Protein 6B0C (pdb70)

Secondary structure (DSSP, 8-state):
--EEEEEEESHHHHHHHHHHHHHHHHHTT--SS----TTT-SS--SS--TTTEEE-TTSSEEE---EEES-HHHHHHHTTSTTTTTS-GGGEEE-SS---S-HHIIIIITTTTTHHHHHHHHSGGGTT-SSEEEEEEEEETTSSHHHHHHHHHHHHHHTTT-S--EEEEEE---SSS---S-HHHHHHTTTTSGGGT-SEEEE--HHHHHHHHHHTS------TTTHHHHHHHHHHHHHHHHHS--SS---HHHHHHHH-SSTTT------BPP----SS--S----HHHHHHSSTTTTTTTTTS-GGGS-EEE----EES---GGGGGGTHHHHHHSSSS-B-TT--------B-SS-----TTSSS---S-EEB---EESTTHHHHHHHHHHHHTTTTT-TTTHHHHTTS--THHHHHHHHHHHHHHHHHHHHS---/--EEEEEEESHHHHHHHHHHHHHHHHHTTB-TTS-B----STTTTTTTTTB---STT---B--EEEESSHHHHTTSSSSTTTTTS-GGGEEE-SS--SS-TTIIIIISTTTTTHHHHHHHHHHHHSSS-EEEEEEEEETTSSTTTTHHHHHHHHHHTT-TTS-EEEEEEE--SSS-SSS--HHHHHHHHHHHHTT-SEEEEEEHHHHHHHHHHTS--SS--HHHHHHHHHHHHHHHGGGTTS--SS---HHHHHHTT--SSS--EEEE--SS---TT--------TTTHHHHHS-SS--SS---TTTS-EEE--EEEESS--HHHHHHHGGGTTTT-TTTB-TTSTT----EEE-SPPTT-SSEEEEEEEEGGGGHHHHHHHHHHHHHHTTTTTTHHHHTTS--TTHHHHHHHHHHHHHHHT---/---EEEEEEHHHHHHHHHHHHHHHHHHTT--TTSPPPTT--S-HHHHT-TTTEEEETTTEEEESEEEEESSHHHHTTSSSSS-TTTS-GGGEEE-SS---S-HHIIIIISGGGTHHHHHHHHHHHHSS-SS--EEEEE--TTSSIIIIIHHHHHHHHHHHT-SSEEEEEEEPPPSS--S-TTTTHHHHTTHHHHHHT-SEEEEE-HHHHHHHHHHTS--SS--HHHHHHHHHHHHHHHTSTTSS--SS---HHHHHHHH-SSTT----EEEES----SSTTSS----HHHHHHHHT-SSS-SSS--TTSS-EEEEEEEEEES--HHHHHHHHHHHTT-SSSPBPTT--S--EEEEESSPPPPPTT-SS---SEEEEEEEEEGGGHHHHHHHHHHHHHHHHTT-THHHHHTTT--THHHHHHHHHHHHHHHHHHHHSS----/--EEEEEEEHHHHHHHHHHHHHHHHHHTTB-SSS-B----THHHHTGGGTEEEETTTEEEE-EEEEESSTHHHHHHHTSTTSSSS-GGGEEE-SS--TT-HHIIIIITTHHHHHHHHHHHHHHHTTSSSEEEEEEEEETTSSIIIIIHHHHHTTTTTT-TTSEEEEEEEPPBTTB---TTHHHHHHHHHHHHHHH-SEEEEE-SHHHHHIIIIIS--SS--HHHHHHHHHHHHHHHTSTTTS-EEE---HHHHHHTT-SSTT--EEB--EE----SSTTSSS---HHHHHHHHHSGGG-SSS--GGGS-EEEEEEEEESS--SHHHHHHHHHHHHHTGGGB-TTSS--EEEEEES---TT-S-EEEEEEEEGGGHHHHHHHHHHHHHHGGGTTT-HHHHTTT--HHHHHHHHHHHHHHHHHHHHHHS--/--EEEEEE----HHHHHTTPPP-EE--SSSEEEEEEEEE-TTS-EEEEEEEEE-SEEE-SS--HHHHHHHHTSTTHHHHTTT-EEEE-EEEBTTSSHHHHTT-EEETTEEETTSSHHHHHHHHHHHHHTSTTTGGG-EEEEEEEEEEETTEEEESSSSS--BEEEE-TTS-EEEET---EEP-SHHHHHHHHHHHHHSS-B---SS-TT-B-S--EEEEEEEETTT----EEEEEE----B-TTT--SS--TTHHHHHHHHHHHHHHHHHHHHHHHSSSS---TTSSHHHHHTHHHHS-TTEEEEEEEEE--SSTTHHHHHHHHHHHHHHHS----

Structure (mmCIF, N/CA/C/O backbone):
data_6B0C
#
_entry.id   6B0C
#
loop_
_entity.id
_entity.type
_entity.pdbx_description
1 polymer 'Tubulin alpha-1B chain'
2 polymer 'Tubulin beta chain'
3 polymer 'Kinesin-like protein Klp10A'
4 non-polymer "GUANOSINE-5'-TRIPHOSPHATE"
5 non-polymer 'MAGNESIUM ION'
6 non-polymer "GUANOSINE-5'-DIPHOSPHATE"
7 non-polymer TAXOL
8 non-polymer 'PHOSPHOAMINOPHOSPHONIC ACID-ADENYLATE ESTER'
#
loop_
_atom_site.group_PDB
_atom_site.id
_atom_site.type_symbol
_atom_site.label_atom_id
_atom_site.label_alt_id
_atom_site.label_comp_id
_atom_site.label_asym_id
_atom_site.label_entity_id
_atom_site.label_seq_id
_atom_site.pdbx_PDB_ins_code
_atom_site.Cartn_x
_atom_site.Cartn_y
_atom_site.Cartn_z
_atom_site.occupancy
_atom_site.B_iso_or_equiv
_atom_site.auth_seq_id
_atom_site.auth_comp_id
_atom_site.auth_asym_id
_atom_site.auth_atom_id
_atom_site.pdbx_PDB_model_num
ATOM 1 N N . MET A 1 1 ? 290.600 124.345 345.363 1.00 195.57 1 MET A N 1
ATOM 2 C CA . MET A 1 1 ? 291.570 124.416 344.276 1.00 195.57 1 MET A CA 1
ATOM 3 C C . MET A 1 1 ? 290.875 124.549 342.927 1.00 195.57 1 MET A C 1
ATOM 4 O O . MET A 1 1 ? 290.693 125.655 342.419 1.00 195.57 1 MET A O 1
ATOM 9 N N . ARG A 1 2 ? 290.481 123.413 342.353 1.00 197.16 2 ARG A N 1
ATOM 10 C CA . ARG A 1 2 ? 289.832 123.375 341.052 1.00 197.16 2 ARG A CA 1
ATOM 11 C C . ARG A 1 2 ? 288.313 123.419 341.151 1.00 197.16 2 ARG A C 1
ATOM 12 O O . ARG A 1 2 ? 287.627 122.870 340.282 1.00 197.16 2 ARG A O 1
ATOM 20 N N . GLU A 1 3 ? 287.777 124.059 342.184 1.00 200.81 3 GLU A N 1
ATOM 21 C CA . GLU A 1 3 ? 286.340 124.114 342.382 1.00 200.81 3 GLU A CA 1
ATOM 22 C C . GLU A 1 3 ? 285.758 125.345 341.690 1.00 200.81 3 GLU A C 1
ATOM 23 O O . GLU A 1 3 ? 286.464 126.309 341.388 1.00 200.81 3 GLU A O 1
ATOM 29 N N . CYS A 1 4 ? 284.456 125.298 341.421 1.00 200.21 4 CYS A N 1
ATOM 30 C CA . CYS A 1 4 ? 283.772 126.416 340.784 1.00 200.21 4 CYS A CA 1
ATOM 31 C C . CYS A 1 4 ? 282.313 126.402 341.211 1.00 200.21 4 CYS A C 1
ATOM 32 O O . CYS A 1 4 ? 281.776 125.365 341.608 1.00 200.21 4 CYS A O 1
ATOM 35 N N . ILE A 1 5 ? 281.678 127.569 341.125 1.00 197.18 5 ILE A N 1
ATOM 36 C CA . ILE A 1 5 ? 280.305 127.748 341.582 1.00 197.18 5 ILE A CA 1
ATOM 37 C C . ILE A 1 5 ? 279.472 128.262 340.418 1.00 197.18 5 ILE A C 1
ATOM 38 O O . ILE A 1 5 ? 279.791 129.304 339.836 1.00 197.18 5 ILE A O 1
ATOM 43 N N . SER A 1 6 ? 278.409 127.537 340.084 1.00 198.63 6 SER A N 1
ATOM 44 C CA . SER A 1 6 ? 277.453 127.946 339.067 1.00 198.63 6 SER A CA 1
ATOM 45 C C . SER A 1 6 ? 276.251 128.623 339.717 1.00 198.63 6 SER A C 1
ATOM 46 O O . SER A 1 6 ? 275.991 128.474 340.911 1.00 198.63 6 SER A O 1
ATOM 49 N N . ILE A 1 7 ? 275.514 129.384 338.906 1.00 198.83 7 ILE A N 1
ATOM 50 C CA . ILE A 1 7 ? 274.370 130.159 339.372 1.00 198.83 7 ILE A CA 1
ATOM 51 C C . ILE A 1 7 ? 273.169 129.852 338.487 1.00 198.83 7 ILE A C 1
ATOM 52 O O . ILE A 1 7 ? 273.247 129.914 337.257 1.00 198.83 7 ILE A O 1
ATOM 57 N N . HIS A 1 8 ? 272.049 129.512 339.122 1.00 201.70 8 HIS A N 1
ATOM 58 C CA . HIS A 1 8 ? 270.858 129.080 338.404 1.00 201.70 8 HIS A CA 1
ATOM 59 C C . HIS A 1 8 ? 269.682 129.945 338.825 1.00 201.70 8 HIS A C 1
ATOM 60 O O . HIS A 1 8 ? 269.081 129.702 339.875 1.00 201.70 8 HIS A O 1
ATOM 67 N N . VAL A 1 9 ? 269.354 130.950 338.012 1.00 201.04 9 VAL A N 1
ATOM 68 C CA . VAL A 1 9 ? 268.253 131.861 338.303 1.00 201.04 9 VAL A CA 1
ATOM 69 C C . VAL A 1 9 ? 267.289 131.885 337.125 1.00 201.04 9 VAL A C 1
ATOM 70 O O . VAL A 1 9 ? 267.679 131.688 335.971 1.00 201.04 9 VAL A O 1
ATOM 74 N N . GLY A 1 10 ? 266.020 132.115 337.426 1.00 201.72 10 GLY A N 1
ATOM 75 C CA . GLY A 1 10 ? 265.007 132.329 336.412 1.00 201.72 10 GLY A CA 1
ATOM 76 C C . GLY A 1 10 ? 264.216 131.068 336.108 1.00 201.72 10 GLY A C 1
ATOM 77 O O . GLY A 1 10 ? 264.490 129.977 336.610 1.00 201.72 10 GLY A O 1
ATOM 78 N N . GLN A 1 11 ? 263.205 131.250 335.257 1.00 202.86 11 GLN A N 1
ATOM 79 C CA . GLN A 1 11 ? 262.398 130.119 334.814 1.00 202.86 11 GLN A CA 1
ATOM 80 C C . GLN A 1 11 ? 263.179 129.248 333.839 1.00 202.86 11 GLN A C 1
ATOM 81 O O . GLN A 1 11 ? 262.988 128.029 333.792 1.00 202.86 11 GLN A O 1
ATOM 87 N N . ALA A 1 12 ? 264.075 129.851 333.065 1.00 202.69 12 ALA A N 1
ATOM 88 C CA . ALA A 1 12 ? 264.984 129.107 332.206 1.00 202.69 12 ALA A CA 1
ATOM 89 C C . ALA A 1 12 ? 266.309 128.810 332.883 1.00 202.69 12 ALA A C 1
ATOM 90 O O . ALA A 1 12 ? 267.301 128.562 332.193 1.00 202.69 12 ALA A O 1
ATOM 92 N N . GLY A 1 13 ? 266.356 128.855 334.210 1.00 205.01 13 GLY A N 1
ATOM 93 C CA . GLY A 1 13 ? 267.582 128.578 334.928 1.00 205.01 13 GLY A CA 1
ATOM 94 C C . GLY A 1 13 ? 267.422 127.466 335.938 1.00 205.01 13 GLY A C 1
ATOM 95 O O . GLY A 1 13 ? 268.396 126.806 336.311 1.00 205.01 13 GLY A O 1
ATOM 96 N N . VAL A 1 14 ? 266.193 127.251 336.394 1.00 207.17 14 VAL A N 1
ATOM 97 C CA . VAL A 1 14 ? 265.933 126.148 337.306 1.00 207.17 14 VAL A CA 1
ATOM 98 C C . VAL A 1 14 ? 265.369 124.945 336.552 1.00 207.17 14 VAL A C 1
ATOM 99 O O . VAL A 1 14 ? 265.695 123.799 336.883 1.00 207.17 14 VAL A O 1
ATOM 103 N N . GLN A 1 15 ? 264.568 125.186 335.507 1.00 208.29 15 GLN A N 1
ATOM 104 C CA . GLN A 1 15 ? 264.104 124.092 334.656 1.00 208.29 15 GLN A CA 1
ATOM 105 C C . GLN A 1 15 ? 265.259 123.475 333.875 1.00 208.29 15 GLN A C 1
ATOM 106 O O . GLN A 1 15 ? 265.232 122.284 333.546 1.00 208.29 15 GLN A O 1
ATOM 112 N N . ILE A 1 16 ? 266.280 124.272 333.564 1.00 208.48 16 ILE A N 1
ATOM 113 C CA . ILE A 1 16 ? 267.533 123.706 333.081 1.00 208.48 16 ILE A CA 1
ATOM 114 C C . ILE A 1 16 ? 268.254 122.991 334.216 1.00 208.48 16 ILE A C 1
ATOM 115 O O . ILE A 1 16 ? 268.783 121.887 334.036 1.00 208.48 16 ILE A O 1
ATOM 120 N N . GLY A 1 17 ? 268.252 123.589 335.411 1.00 209.47 17 GLY A N 1
ATOM 121 C CA . GLY A 1 17 ? 268.931 122.985 336.546 1.00 209.47 17 GLY A CA 1
ATOM 122 C C . GLY A 1 17 ? 268.262 121.720 337.045 1.00 209.47 17 GLY A C 1
ATOM 123 O O . GLY A 1 17 ? 268.906 120.880 337.678 1.00 209.47 17 GLY A O 1
ATOM 124 N N . ASN A 1 18 ? 266.972 121.560 336.763 1.00 209.67 18 ASN A N 1
ATOM 125 C CA . ASN A 1 18 ? 266.285 120.306 337.037 1.00 209.67 18 ASN A CA 1
ATOM 126 C C . ASN A 1 18 ? 266.606 119.228 336.011 1.00 209.67 18 ASN A C 1
ATOM 127 O O . ASN A 1 18 ? 266.287 118.058 336.247 1.00 209.67 18 ASN A O 1
ATOM 132 N N . ALA A 1 19 ? 267.221 119.590 334.885 1.00 209.29 19 ALA A N 1
ATOM 133 C CA . ALA A 1 19 ? 267.676 118.629 333.890 1.00 209.29 19 ALA A CA 1
ATOM 134 C C . ALA A 1 19 ? 269.194 118.507 333.855 1.00 209.29 19 ALA A C 1
ATOM 135 O O . ALA A 1 19 ? 269.724 117.708 333.074 1.00 209.29 19 ALA A O 1
ATOM 137 N N . CYS A 1 20 ? 269.907 119.275 334.678 1.00 208.24 20 CYS A N 1
ATOM 138 C CA . CYS A 1 20 ? 271.364 119.220 334.726 1.00 208.24 20 CYS A CA 1
ATOM 139 C C . CYS A 1 20 ? 271.890 118.534 335.973 1.00 208.24 20 CYS A C 1
ATOM 140 O O . CYS A 1 20 ? 272.769 117.676 335.869 1.00 208.24 20 CYS A O 1
ATOM 143 N N . TRP A 1 21 ? 271.385 118.888 337.157 1.00 208.85 21 TRP A N 1
ATOM 144 C CA . TRP A 1 21 ? 271.894 118.268 338.377 1.00 208.85 21 TRP A CA 1
ATOM 145 C C . TRP A 1 21 ? 271.423 116.829 338.510 1.00 208.85 21 TRP A C 1
ATOM 146 O O . TRP A 1 21 ? 272.068 116.021 339.188 1.00 208.85 21 TRP A O 1
ATOM 157 N N . GLU A 1 22 ? 270.304 116.492 337.871 1.00 208.33 22 GLU A N 1
ATOM 158 C CA . GLU A 1 22 ? 269.959 115.090 337.679 1.00 208.33 22 GLU A CA 1
ATOM 159 C C . GLU A 1 22 ? 270.948 114.421 336.734 1.00 208.33 22 GLU A C 1
ATOM 160 O O . GLU A 1 22 ? 271.309 113.252 336.917 1.00 208.33 22 GLU A O 1
ATOM 166 N N . LEU A 1 23 ? 271.420 115.164 335.732 1.00 207.47 23 LEU A N 1
ATOM 167 C CA . LEU A 1 23 ? 272.338 114.620 334.741 1.00 207.47 23 LEU A CA 1
ATOM 168 C C . LEU A 1 23 ? 273.765 114.581 335.276 1.00 207.47 23 LEU A C 1
ATOM 169 O O . LEU A 1 23 ? 274.574 113.750 334.850 1.00 207.47 23 LEU A O 1
ATOM 174 N N . TYR A 1 24 ? 274.088 115.468 336.220 1.00 209.87 24 TYR A N 1
ATOM 175 C CA . TYR A 1 24 ? 275.423 115.469 336.814 1.00 209.87 24 TYR A CA 1
ATOM 176 C C . TYR A 1 24 ? 275.575 114.309 337.786 1.00 209.87 24 TYR A C 1
ATOM 177 O O . TYR A 1 24 ? 276.588 113.601 337.780 1.00 209.87 24 TYR A O 1
ATOM 186 N N . CYS A 1 25 ? 274.563 114.097 338.626 1.00 210.55 25 CYS A N 1
ATOM 187 C CA . CYS A 1 25 ? 274.612 113.070 339.656 1.00 210.55 25 CYS A CA 1
ATOM 188 C C . CYS A 1 25 ? 274.390 111.665 339.110 1.00 210.55 25 CYS A C 1
ATOM 189 O O . CYS A 1 25 ? 274.493 110.699 339.873 1.00 210.55 25 CYS A O 1
ATOM 192 N N . LEU A 1 26 ? 274.091 111.527 337.820 1.00 207.53 26 LEU A N 1
ATOM 193 C CA . LEU A 1 26 ? 273.967 110.215 337.205 1.00 207.53 26 LEU A CA 1
ATOM 194 C C . LEU A 1 26 ? 275.303 109.706 336.677 1.00 207.53 26 LEU A C 1
ATOM 195 O O . LEU A 1 26 ? 275.494 108.491 336.557 1.00 207.53 26 LEU A O 1
ATOM 200 N N . GLU A 1 27 ? 276.241 110.610 336.380 1.00 208.89 27 GLU A N 1
ATOM 201 C CA . GLU A 1 27 ? 277.581 110.192 335.979 1.00 208.89 27 GLU A CA 1
ATOM 202 C C . GLU A 1 27 ? 278.353 109.626 337.162 1.00 208.89 27 GLU A C 1
ATOM 203 O O . GLU A 1 27 ? 279.050 108.612 337.041 1.00 208.89 27 GLU A O 1
ATOM 209 N N . HIS A 1 28 ? 278.250 110.277 338.321 1.00 212.02 28 HIS A N 1
ATOM 210 C CA . HIS A 1 28 ? 278.914 109.759 339.510 1.00 212.02 28 HIS A CA 1
ATOM 211 C C . HIS A 1 28 ? 278.130 108.614 340.141 1.00 212.02 28 HIS A C 1
ATOM 212 O O . HIS A 1 28 ? 278.690 107.852 340.938 1.00 212.02 28 HIS A O 1
ATOM 219 N N . GLY A 1 29 ? 276.864 108.444 339.771 1.00 213.77 29 GLY A N 1
ATOM 220 C CA . GLY A 1 29 ? 276.046 107.425 340.391 1.00 213.77 29 GLY A CA 1
ATOM 221 C C . GLY A 1 29 ? 275.620 107.840 341.781 1.00 213.77 29 GLY A C 1
ATOM 222 O O . GLY A 1 29 ? 276.057 107.255 342.775 1.00 213.77 29 GLY A O 1
ATOM 223 N N . ILE A 1 30 ? 274.786 108.870 341.862 1.00 215.84 30 ILE A N 1
ATOM 224 C CA . ILE A 1 30 ? 274.386 109.452 343.135 1.00 215.84 30 ILE A CA 1
ATOM 225 C C . ILE A 1 30 ? 272.894 109.231 343.332 1.00 215.84 30 ILE A C 1
ATOM 226 O O . ILE A 1 30 ? 272.078 109.490 342.440 1.00 215.84 30 ILE A O 1
ATOM 231 N N . GLN A 1 31 ? 272.544 108.733 344.519 1.00 219.93 31 GLN A N 1
ATOM 232 C CA . GLN A 1 31 ? 271.177 108.489 344.957 1.00 219.93 31 GLN A CA 1
ATOM 233 C C . GLN A 1 31 ? 270.401 109.798 345.078 1.00 219.93 31 GLN A C 1
ATOM 234 O O . GLN A 1 31 ? 271.012 110.867 345.216 1.00 219.93 31 GLN A O 1
ATOM 240 N N . PRO A 1 32 ? 269.062 109.761 345.020 1.00 219.12 32 PRO A N 1
ATOM 241 C CA . PRO A 1 32 ? 268.279 110.972 345.327 1.00 219.12 32 PRO A CA 1
ATOM 242 C C . PRO A 1 32 ? 268.438 111.461 346.759 1.00 219.12 32 PRO A C 1
ATOM 243 O O . PRO A 1 32 ? 268.163 112.635 347.028 1.00 219.12 32 PRO A O 1
ATOM 247 N N . ASP A 1 33 ? 268.839 110.594 347.690 1.00 220.03 33 ASP A N 1
ATOM 248 C CA . ASP A 1 33 ? 269.345 111.073 348.969 1.00 220.03 33 ASP A CA 1
ATOM 249 C C . ASP A 1 33 ? 270.688 111.763 348.789 1.00 220.03 33 ASP A C 1
ATOM 250 O O . ASP A 1 33 ? 270.891 112.869 349.302 1.00 220.03 33 ASP A O 1
ATOM 255 N N . GLY A 1 34 ? 271.602 111.138 348.059 1.00 220.01 34 GLY A N 1
ATOM 256 C CA . GLY A 1 34 ? 272.964 111.607 347.945 1.00 220.01 34 GLY A CA 1
ATOM 257 C C . GLY A 1 34 ? 273.978 110.691 348.583 1.00 220.01 34 GLY A C 1
ATOM 258 O O . GLY A 1 34 ? 275.116 111.117 348.806 1.00 220.01 34 GLY A O 1
ATOM 259 N N . GLN A 1 35 ? 273.602 109.455 348.897 1.00 219.16 35 GLN A N 1
ATOM 260 C CA . GLN A 1 35 ? 274.558 108.511 349.455 1.00 219.16 35 GLN A CA 1
ATOM 261 C C . GLN A 1 35 ? 275.340 107.837 348.338 1.00 219.16 35 GLN A C 1
ATOM 262 O O . GLN A 1 35 ? 274.943 107.871 347.170 1.00 219.16 35 GLN A O 1
ATOM 268 N N . MET A 1 36 ? 276.459 107.216 348.706 1.00 217.40 36 MET A N 1
ATOM 269 C CA . MET A 1 36 ? 277.375 106.680 347.719 1.00 217.40 36 MET A CA 1
ATOM 270 C C . MET A 1 36 ? 277.303 105.155 347.665 1.00 217.40 36 MET A C 1
ATOM 271 O O . MET A 1 36 ? 277.249 104.485 348.699 1.00 217.40 36 MET A O 1
ATOM 276 N N . PRO A 1 37 ? 277.304 104.580 346.453 1.00 216.07 37 PRO A N 1
ATOM 277 C CA . PRO A 1 37 ? 277.274 103.116 346.322 1.00 216.07 37 PRO A CA 1
ATOM 278 C C . PRO A 1 37 ? 278.604 102.454 346.649 1.00 216.07 37 PRO A C 1
ATOM 279 O O . PRO A 1 37 ? 279.556 103.108 347.085 1.00 216.07 37 PRO A O 1
ATOM 283 N N . SER A 1 38 ? 278.678 101.144 346.428 1.00 216.31 38 SER A N 1
ATOM 284 C CA . SER A 1 38 ? 279.862 100.349 346.735 1.00 216.31 38 SER A CA 1
ATOM 285 C C . SER A 1 38 ? 280.709 100.091 345.492 1.00 216.31 38 SER A C 1
ATOM 286 O O . SER A 1 38 ? 281.319 99.030 345.347 1.00 216.31 38 SER A O 1
ATOM 289 N N . ASP A 1 39 ? 280.764 101.063 344.580 1.00 216.35 39 ASP A N 1
ATOM 290 C CA . ASP A 1 39 ? 281.637 100.965 343.415 1.00 216.35 39 ASP A CA 1
ATOM 291 C C . ASP A 1 39 ? 282.973 101.627 343.740 1.00 216.35 39 ASP A C 1
ATOM 292 O O . ASP A 1 39 ? 283.432 102.504 342.998 1.00 216.35 39 ASP A O 1
ATOM 297 N N . LYS A 1 40 ? 283.585 101.204 344.858 1.00 215.79 40 LYS A N 1
ATOM 298 C CA . LYS A 1 40 ? 284.769 101.833 345.463 1.00 215.79 40 LYS A CA 1
ATOM 299 C C . LYS A 1 40 ? 284.555 103.329 345.696 1.00 215.79 40 LYS A C 1
ATOM 300 O O . LYS A 1 40 ? 285.474 104.141 345.564 1.00 215.79 40 LYS A O 1
ATOM 306 N N . THR A 1 41 ? 283.324 103.694 346.044 1.00 215.71 41 THR A N 1
ATOM 307 C CA . THR A 1 41 ? 282.927 105.095 346.162 1.00 215.71 41 THR A CA 1
ATOM 308 C C . THR A 1 41 ? 282.952 105.522 347.631 1.00 215.71 41 THR A C 1
ATOM 309 O O . THR A 1 41 ? 281.931 105.796 348.268 1.00 215.71 41 THR A O 1
ATOM 313 N N . ILE A 1 42 ? 284.161 105.517 348.188 1.00 213.97 42 ILE A N 1
ATOM 314 C CA . ILE A 1 42 ? 284.434 106.075 349.513 1.00 213.97 42 ILE A CA 1
ATOM 315 C C . ILE A 1 42 ? 285.652 106.975 349.323 1.00 213.97 42 ILE A C 1
ATOM 316 O O . ILE A 1 42 ? 286.797 106.509 349.301 1.00 213.97 42 ILE A O 1
ATOM 321 N N . GLY A 1 43 ? 285.412 108.265 349.151 1.00 214.75 43 GLY A N 1
ATOM 322 C CA . GLY A 1 43 ? 286.457 109.200 348.796 1.00 214.75 43 GLY A CA 1
ATOM 323 C C . GLY A 1 43 ? 286.689 109.242 347.292 1.00 214.75 43 GLY A C 1
ATOM 324 O O . GLY A 1 43 ? 286.268 108.361 346.536 1.00 214.75 43 GLY A O 1
ATOM 325 N N . GLY A 1 44 ? 287.375 110.296 346.859 1.00 214.57 44 GLY A N 1
ATOM 326 C CA . GLY A 1 44 ? 287.644 110.454 345.444 1.00 214.57 44 GLY A CA 1
ATOM 327 C C . GLY A 1 44 ? 288.770 109.553 344.975 1.00 214.57 44 GLY A C 1
ATOM 328 O O . GLY A 1 44 ? 289.887 109.586 345.495 1.00 214.57 44 GLY A O 1
ATOM 329 N N . GLY A 1 45 ? 288.466 108.744 343.971 1.00 214.59 45 GLY A N 1
ATOM 330 C CA . GLY A 1 45 ? 289.422 107.832 343.365 1.00 214.59 45 GLY A CA 1
ATOM 331 C C . GLY A 1 45 ? 290.276 108.521 342.323 1.00 214.59 45 GLY A C 1
ATOM 332 O O . GLY A 1 45 ? 290.836 109.597 342.559 1.00 214.59 45 GLY A O 1
ATOM 333 N N . ASP A 1 46 ? 290.381 107.894 341.152 1.00 214.13 46 ASP A N 1
ATOM 334 C CA . ASP A 1 46 ? 291.144 108.465 340.048 1.00 214.13 46 ASP A CA 1
ATOM 335 C C . ASP A 1 46 ? 290.386 109.593 339.353 1.00 214.13 46 ASP A C 1
ATOM 336 O O . ASP A 1 46 ? 290.973 110.353 338.576 1.00 214.13 46 ASP A O 1
ATOM 341 N N . ASP A 1 47 ? 289.088 109.711 339.620 1.00 212.27 47 ASP A N 1
ATOM 342 C CA . ASP A 1 47 ? 288.271 110.744 339.008 1.00 212.27 47 ASP A CA 1
ATOM 343 C C . ASP A 1 47 ? 287.989 111.867 340.006 1.00 212.27 47 ASP A C 1
ATOM 344 O O . ASP A 1 47 ? 287.666 111.635 341.175 1.00 212.27 47 ASP A O 1
ATOM 349 N N . SER A 1 48 ? 288.121 113.102 339.531 1.00 209.66 48 SER A N 1
ATOM 350 C CA . SER A 1 48 ? 287.861 114.262 340.368 1.00 209.66 48 SER A CA 1
ATOM 351 C C . SER A 1 48 ? 286.363 114.505 340.490 1.00 209.66 48 SER A C 1
ATOM 352 O O . SER A 1 48 ? 285.656 114.684 339.496 1.00 209.66 48 SER A O 1
ATOM 355 N N . PHE A 1 49 ? 285.889 114.516 341.721 1.00 209.10 49 PHE A N 1
ATOM 356 C CA . PHE A 1 49 ? 284.461 114.581 342.011 1.00 209.10 49 PHE A CA 1
ATOM 357 C C . PHE A 1 49 ? 283.970 115.987 342.307 1.00 209.10 49 PHE A C 1
ATOM 358 O O . PHE A 1 49 ? 282.831 116.315 341.968 1.00 209.10 49 PHE A O 1
ATOM 366 N N . ASN A 1 50 ? 284.796 116.827 342.925 1.00 207.65 50 ASN A N 1
ATOM 367 C CA . ASN A 1 50 ? 284.330 118.094 343.467 1.00 207.65 50 ASN A CA 1
ATOM 368 C C . ASN A 1 50 ? 284.497 119.264 342.506 1.00 207.65 50 ASN A C 1
ATOM 369 O O . ASN A 1 50 ? 284.737 120.389 342.960 1.00 207.65 50 ASN A O 1
ATOM 374 N N . THR A 1 51 ? 284.394 119.016 341.198 1.00 207.52 51 THR A N 1
ATOM 375 C CA . THR A 1 51 ? 284.339 120.109 340.235 1.00 207.52 51 THR A CA 1
ATOM 376 C C . THR A 1 51 ? 283.064 120.923 340.415 1.00 207.52 51 THR A C 1
ATOM 377 O O . THR A 1 51 ? 283.101 122.158 340.469 1.00 207.52 51 THR A O 1
ATOM 381 N N . PHE A 1 52 ? 281.930 120.242 340.532 1.00 207.58 52 PHE A N 1
ATOM 382 C CA . PHE A 1 52 ? 280.645 120.870 340.799 1.00 207.58 52 PHE A CA 1
ATOM 383 C C . PHE A 1 52 ? 280.143 120.552 342.196 1.00 207.58 52 PHE A C 1
ATOM 384 O O . PHE A 1 52 ? 279.220 121.213 342.685 1.00 207.58 52 PHE A O 1
ATOM 392 N N . PHE A 1 53 ? 280.733 119.560 342.854 1.00 209.61 53 PHE A N 1
ATOM 393 C CA . PHE A 1 53 ? 280.177 119.020 344.084 1.00 209.61 53 PHE A CA 1
ATOM 394 C C . PHE A 1 53 ? 281.078 119.369 345.266 1.00 209.61 53 PHE A C 1
ATOM 395 O O . PHE A 1 53 ? 282.104 120.040 345.130 1.00 209.61 53 PHE A O 1
ATOM 403 N N . SER A 1 54 ? 280.690 118.891 346.448 1.00 211.45 54 SER A N 1
ATOM 404 C CA . SER A 1 54 ? 281.468 119.095 347.665 1.00 211.45 54 SER A CA 1
ATOM 405 C C . SER A 1 54 ? 281.214 117.927 348.603 1.00 211.45 54 SER A C 1
ATOM 406 O O . SER A 1 54 ? 280.066 117.514 348.785 1.00 211.45 54 SER A O 1
ATOM 409 N N . GLU A 1 55 ? 282.283 117.398 349.196 1.00 211.38 55 GLU A N 1
ATOM 410 C CA . GLU A 1 55 ? 282.174 116.298 350.152 1.00 211.38 55 GLU A CA 1
ATOM 411 C C . GLU A 1 55 ? 282.026 116.886 351.553 1.00 211.38 55 GLU A C 1
ATOM 412 O O . GLU A 1 55 ? 282.946 117.478 352.122 1.00 211.38 55 GLU A O 1
ATOM 418 N N . THR A 1 56 ? 280.836 116.706 352.119 1.00 210.84 56 THR A N 1
ATOM 419 C CA . THR A 1 56 ? 280.539 117.248 353.435 1.00 210.84 56 THR A CA 1
ATOM 420 C C . THR A 1 56 ? 281.185 116.403 354.533 1.00 210.84 56 THR A C 1
ATOM 421 O O . THR A 1 56 ? 281.835 115.386 354.282 1.00 210.84 56 THR A O 1
ATOM 425 N N . GLY A 1 57 ? 280.984 116.843 355.777 1.00 208.53 57 GLY A N 1
ATOM 426 C CA . GLY A 1 57 ? 281.492 116.106 356.922 1.00 208.53 57 GLY A CA 1
ATOM 427 C C . GLY A 1 57 ? 280.698 114.861 357.257 1.00 208.53 57 GLY A C 1
ATOM 428 O O . GLY A 1 57 ? 281.166 114.034 358.047 1.00 208.53 57 GLY A O 1
ATOM 429 N N . ALA A 1 58 ? 279.508 114.707 356.674 1.00 208.59 58 ALA A N 1
ATOM 430 C CA . ALA A 1 58 ? 278.677 113.531 356.900 1.00 208.59 58 ALA A CA 1
ATOM 431 C C . ALA A 1 58 ? 279.007 112.378 355.961 1.00 208.59 58 ALA A C 1
ATOM 432 O O . ALA A 1 58 ? 278.262 111.392 355.939 1.00 208.59 58 ALA A O 1
ATOM 434 N N . GLY A 1 59 ? 280.087 112.476 355.186 1.00 209.53 59 GLY A N 1
ATOM 435 C CA . GLY A 1 59 ? 280.527 111.413 354.315 1.00 209.53 59 GLY A CA 1
ATOM 436 C C . GLY A 1 59 ? 279.935 111.444 352.921 1.00 209.53 59 GLY A C 1
ATOM 437 O O . GLY A 1 59 ? 280.549 110.916 351.987 1.00 209.53 59 GLY A O 1
ATOM 438 N N . LYS A 1 60 ? 278.762 112.045 352.753 1.00 211.87 60 LYS A N 1
ATOM 439 C CA . LYS A 1 60 ? 278.114 112.086 351.451 1.00 211.87 60 LYS A CA 1
ATOM 440 C C . LYS A 1 60 ? 278.612 113.300 350.667 1.00 211.87 60 LYS A C 1
ATOM 441 O O . LYS A 1 60 ? 279.532 114.009 351.081 1.00 211.87 60 LYS A O 1
ATOM 447 N N . HIS A 1 61 ? 278.001 113.546 349.512 1.00 212.95 61 HIS A N 1
ATOM 448 C CA . HIS A 1 61 ? 278.391 114.627 348.621 1.00 212.95 61 HIS A CA 1
ATOM 449 C C . HIS A 1 61 ? 277.298 115.683 348.597 1.00 212.95 61 HIS A C 1
ATOM 450 O O . HIS A 1 61 ? 276.110 115.350 348.642 1.00 212.95 61 HIS A O 1
ATOM 457 N N . VAL A 1 62 ? 277.701 116.944 348.533 1.00 211.44 62 VAL A N 1
ATOM 458 C CA . VAL A 1 62 ? 276.778 118.078 348.481 1.00 211.44 62 VAL A CA 1
ATOM 459 C C . VAL A 1 62 ? 277.061 118.871 347.210 1.00 211.44 62 VAL A C 1
ATOM 460 O O . VAL A 1 62 ? 278.203 119.305 347.011 1.00 211.44 62 VAL A O 1
ATOM 464 N N . PRO A 1 63 ? 276.079 119.071 346.339 1.00 209.64 63 PRO A N 1
ATOM 465 C CA . PRO A 1 63 ? 276.298 119.929 345.170 1.00 209.64 63 PRO A CA 1
ATOM 466 C C . PRO A 1 63 ? 276.307 121.401 345.548 1.00 209.64 63 PRO A C 1
ATOM 467 O O . PRO A 1 63 ? 275.782 121.781 346.599 1.00 209.64 63 PRO A O 1
ATOM 471 N N . ARG A 1 64 ? 276.901 122.240 344.698 1.00 207.95 64 ARG A N 1
ATOM 472 C CA . ARG A 1 64 ? 277.069 123.662 345.008 1.00 207.95 64 ARG A CA 1
ATOM 473 C C . ARG A 1 64 ? 276.533 124.467 343.824 1.00 207.95 64 ARG A C 1
ATOM 474 O O . ARG A 1 64 ? 276.969 124.284 342.685 1.00 207.95 64 ARG A O 1
ATOM 482 N N . ALA A 1 65 ? 275.600 125.361 344.114 1.00 206.11 65 ALA A N 1
ATOM 483 C CA . ALA A 1 65 ? 274.943 126.185 343.105 1.00 206.11 65 ALA A CA 1
ATOM 484 C C . ALA A 1 65 ? 274.337 127.392 343.807 1.00 206.11 65 ALA A C 1
ATOM 485 O O . ALA A 1 65 ? 274.509 127.580 345.017 1.00 206.11 65 ALA A O 1
ATOM 487 N N . VAL A 1 66 ? 273.631 128.219 343.040 1.00 204.32 66 VAL A N 1
ATOM 488 C CA . VAL A 1 66 ? 272.883 129.354 343.566 1.00 204.32 66 VAL A CA 1
ATOM 489 C C . VAL A 1 66 ? 271.477 129.257 342.989 1.00 204.32 66 VAL A C 1
ATOM 490 O O . VAL A 1 66 ? 271.285 129.441 341.782 1.00 204.32 66 VAL A O 1
ATOM 494 N N . PHE A 1 67 ? 270.502 128.944 343.839 1.00 205.20 67 PHE A N 1
ATOM 495 C CA . PHE A 1 67 ? 269.101 128.881 343.434 1.00 205.20 67 PHE A CA 1
ATOM 496 C C . PHE A 1 67 ? 268.383 130.119 343.956 1.00 205.20 67 PHE A C 1
ATOM 497 O O . PHE A 1 67 ? 268.073 130.214 345.149 1.00 205.20 67 PHE A O 1
ATOM 505 N N . VAL A 1 68 ? 268.136 131.075 343.066 1.00 201.98 68 VAL A N 1
ATOM 506 C CA . VAL A 1 68 ? 267.399 132.290 343.388 1.00 201.98 68 VAL A CA 1
ATOM 507 C C . VAL A 1 68 ? 266.311 132.471 342.342 1.00 201.98 68 VAL A C 1
ATOM 508 O O . VAL A 1 68 ? 266.589 132.485 341.139 1.00 201.98 68 VAL A O 1
ATOM 512 N N . ASP A 1 69 ? 265.069 132.600 342.797 1.00 199.54 69 ASP A N 1
ATOM 513 C CA . ASP A 1 69 ? 263.983 132.914 341.881 1.00 199.54 69 ASP A CA 1
ATOM 514 C C . ASP A 1 69 ? 262.925 133.693 342.644 1.00 199.54 69 ASP A C 1
ATOM 515 O O . ASP A 1 69 ? 262.745 133.511 343.851 1.00 199.54 69 ASP A O 1
ATOM 520 N N . LEU A 1 70 ? 262.233 134.575 341.921 1.00 195.22 70 LEU A N 1
ATOM 521 C CA . LEU A 1 70 ? 261.226 135.423 342.548 1.00 195.22 70 LEU A CA 1
ATOM 522 C C . LEU A 1 70 ? 259.974 134.636 342.907 1.00 195.22 70 LEU A C 1
ATOM 523 O O . LEU A 1 70 ? 259.411 134.803 343.994 1.00 195.22 70 LEU A O 1
ATOM 528 N N . GLU A 1 71 ? 259.521 133.778 342.007 1.00 199.41 71 GLU A N 1
ATOM 529 C CA . GLU A 1 71 ? 258.336 132.982 342.284 1.00 199.41 71 GLU A CA 1
ATOM 530 C C . GLU A 1 71 ? 258.691 131.845 343.236 1.00 199.41 71 GLU A C 1
ATOM 531 O O . GLU A 1 71 ? 259.635 131.090 342.967 1.00 199.41 71 GLU A O 1
ATOM 537 N N . PRO A 1 72 ? 257.978 131.692 344.356 1.00 200.16 72 PRO A N 1
ATOM 538 C CA . PRO A 1 72 ? 258.225 130.544 345.240 1.00 200.16 72 PRO A CA 1
ATOM 539 C C . PRO A 1 72 ? 257.696 129.224 344.702 1.00 200.16 72 PRO A C 1
ATOM 540 O O . PRO A 1 72 ? 257.958 128.183 345.312 1.00 200.16 72 PRO A O 1
ATOM 544 N N . THR A 1 73 ? 256.965 129.233 343.586 1.00 202.03 73 THR A N 1
ATOM 545 C CA . THR A 1 73 ? 256.354 128.013 343.072 1.00 202.03 73 THR A CA 1
ATOM 546 C C . THR A 1 73 ? 257.389 127.102 342.420 1.00 202.03 73 THR A C 1
ATOM 547 O O . THR A 1 73 ? 257.209 125.879 342.360 1.00 202.03 73 THR A O 1
ATOM 551 N N . VAL A 1 74 ? 258.486 127.680 341.926 1.00 202.41 74 VAL A N 1
ATOM 552 C CA . VAL A 1 74 ? 259.480 126.886 341.208 1.00 202.41 74 VAL A CA 1
ATOM 553 C C . VAL A 1 74 ? 260.405 126.171 342.188 1.00 202.41 74 VAL A C 1
ATOM 554 O O . VAL A 1 74 ? 260.742 124.994 342.001 1.00 202.41 74 VAL A O 1
ATOM 558 N N . ILE A 1 75 ? 260.813 126.857 343.258 1.00 202.78 75 ILE A N 1
ATOM 559 C CA . ILE A 1 75 ? 261.655 126.237 344.277 1.00 202.78 75 ILE A CA 1
ATOM 560 C C . ILE A 1 75 ? 260.875 125.205 345.096 1.00 202.78 75 ILE A C 1
ATOM 561 O O . ILE A 1 75 ? 261.462 124.226 345.580 1.00 202.78 75 ILE A O 1
ATOM 566 N N . ASP A 1 76 ? 259.550 125.361 345.212 1.00 202.76 76 ASP A N 1
ATOM 567 C CA . ASP A 1 76 ? 258.723 124.329 345.835 1.00 202.76 76 ASP A CA 1
ATOM 568 C C . ASP A 1 76 ? 258.710 123.027 345.046 1.00 202.76 76 ASP A C 1
ATOM 569 O O . ASP A 1 76 ? 258.464 121.969 345.633 1.00 202.76 76 ASP A O 1
ATOM 574 N N . GLU A 1 77 ? 258.961 123.077 343.735 1.00 203.10 77 GLU A N 1
ATOM 575 C CA . GLU A 1 77 ? 259.190 121.846 342.989 1.00 203.10 77 GLU A CA 1
ATOM 576 C C . GLU A 1 77 ? 260.503 121.195 343.401 1.00 203.10 77 GLU A C 1
ATOM 577 O O . GLU A 1 77 ? 260.597 119.963 343.464 1.00 203.10 77 GLU A O 1
ATOM 583 N N . VAL A 1 78 ? 261.512 122.003 343.717 1.00 203.55 78 VAL A N 1
ATOM 584 C CA . VAL A 1 78 ? 262.810 121.484 344.134 1.00 203.55 78 VAL A CA 1
ATOM 585 C C . VAL A 1 78 ? 262.801 121.077 345.604 1.00 203.55 78 VAL A C 1
ATOM 586 O O . VAL A 1 78 ? 263.325 120.019 345.963 1.00 203.55 78 VAL A O 1
ATOM 590 N N . ARG A 1 79 ? 262.163 121.867 346.475 1.00 202.70 79 ARG A N 1
ATOM 591 C CA . ARG A 1 79 ? 262.139 121.567 347.907 1.00 202.70 79 ARG A CA 1
ATOM 592 C C . ARG A 1 79 ? 261.175 120.448 348.287 1.00 202.70 79 ARG A C 1
ATOM 593 O O . ARG A 1 79 ? 260.999 120.193 349.484 1.00 202.70 79 ARG A O 1
ATOM 601 N N . THR A 1 80 ? 260.543 119.789 347.321 1.00 202.71 80 THR A N 1
ATOM 602 C CA . THR A 1 80 ? 259.658 118.665 347.582 1.00 202.71 80 THR A CA 1
ATOM 603 C C . THR A 1 80 ? 259.979 117.453 346.716 1.00 202.71 80 THR A C 1
ATOM 604 O O . THR A 1 80 ? 259.775 116.319 347.169 1.00 202.71 80 THR A O 1
ATOM 608 N N . GLY A 1 81 ? 260.559 117.648 345.534 1.00 202.88 81 GLY A N 1
ATOM 609 C CA . GLY A 1 81 ? 260.738 116.583 344.568 1.00 202.88 81 GLY A CA 1
ATOM 610 C C . GLY A 1 81 ? 261.905 115.650 344.819 1.00 202.88 81 GLY A C 1
ATOM 611 O O . GLY A 1 81 ? 262.106 115.174 345.941 1.00 202.88 81 GLY A O 1
ATOM 612 N N . THR A 1 82 ? 262.676 115.380 343.762 1.00 205.07 82 THR A N 1
ATOM 613 C CA . THR A 1 82 ? 263.644 114.287 343.786 1.00 205.07 82 THR A CA 1
ATOM 614 C C . THR A 1 82 ? 264.827 114.600 344.694 1.00 205.07 82 THR A C 1
ATOM 615 O O . THR A 1 82 ? 265.184 113.800 345.567 1.00 205.07 82 THR A O 1
ATOM 619 N N . TYR A 1 83 ? 265.437 115.767 344.517 1.00 206.08 83 TYR A N 1
ATOM 620 C CA . TYR A 1 83 ? 266.708 116.099 345.156 1.00 206.08 83 TYR A CA 1
ATOM 621 C C . TYR A 1 83 ? 266.528 117.038 346.339 1.00 206.08 83 TYR A C 1
ATOM 622 O O . TYR A 1 83 ? 267.327 117.955 346.544 1.00 206.08 83 TYR A O 1
ATOM 631 N N . ARG A 1 84 ? 265.486 116.823 347.141 1.00 204.71 84 ARG A N 1
ATOM 632 C CA . ARG A 1 84 ? 265.103 117.730 348.216 1.00 204.71 84 ARG A CA 1
ATOM 633 C C . ARG A 1 84 ? 266.036 117.683 349.427 1.00 204.71 84 ARG A C 1
ATOM 634 O O . ARG A 1 84 ? 265.799 118.420 350.391 1.00 204.71 84 ARG A O 1
ATOM 642 N N . GLN A 1 85 ? 267.073 116.848 349.423 1.00 207.73 85 GLN A N 1
ATOM 643 C CA . GLN A 1 85 ? 268.034 116.847 350.520 1.00 207.73 85 GLN A CA 1
ATOM 644 C C . GLN A 1 85 ? 269.469 117.093 350.083 1.00 207.73 85 GLN A C 1
ATOM 645 O O . GLN A 1 85 ? 270.344 117.174 350.950 1.00 207.73 85 GLN A O 1
ATOM 651 N N . LEU A 1 86 ? 269.747 117.215 348.784 1.00 209.68 86 LEU A N 1
ATOM 652 C CA . LEU A 1 86 ? 271.096 117.550 348.338 1.00 209.68 86 LEU A CA 1
ATOM 653 C C . LEU A 1 86 ? 271.408 119.017 348.596 1.00 209.68 86 LEU A C 1
ATOM 654 O O . LEU A 1 86 ? 272.549 119.379 348.904 1.00 209.68 86 LEU A O 1
ATOM 659 N N . PHE A 1 87 ? 270.404 119.875 348.469 1.00 207.10 87 PHE A N 1
ATOM 660 C CA . PHE A 1 87 ? 270.596 121.316 348.502 1.00 207.10 87 PHE A CA 1
ATOM 661 C C . PHE A 1 87 ? 270.257 121.847 349.886 1.00 207.10 87 PHE A C 1
ATOM 662 O O . PHE A 1 87 ? 269.143 121.644 350.379 1.00 207.10 87 PHE A O 1
ATOM 670 N N . HIS A 1 88 ? 271.222 122.517 350.503 1.00 205.42 88 HIS A N 1
ATOM 671 C CA . HIS A 1 88 ? 270.992 123.167 351.777 1.00 205.42 88 HIS A CA 1
ATOM 672 C C . HIS A 1 88 ? 270.049 124.355 351.573 1.00 205.42 88 HIS A C 1
ATOM 673 O O . HIS A 1 88 ? 270.049 124.974 350.506 1.00 205.42 88 HIS A O 1
ATOM 680 N N . PRO A 1 89 ? 269.209 124.674 352.566 1.00 205.59 89 PRO A N 1
ATOM 681 C CA . PRO A 1 89 ? 268.289 125.817 352.402 1.00 205.59 89 PRO A CA 1
ATOM 682 C C . PRO A 1 89 ? 268.971 127.175 352.325 1.00 205.59 89 PRO A C 1
ATOM 683 O O . PRO A 1 89 ? 268.324 128.147 351.920 1.00 205.59 89 PRO A O 1
ATOM 687 N N . GLU A 1 90 ? 270.247 127.282 352.704 1.00 204.27 90 GLU A N 1
ATOM 688 C CA . GLU A 1 90 ? 270.976 128.525 352.482 1.00 204.27 90 GLU A CA 1
ATOM 689 C C . GLU A 1 90 ? 271.202 128.798 350.999 1.00 204.27 90 GLU A C 1
ATOM 690 O O . GLU A 1 90 ? 271.247 129.964 350.595 1.00 204.27 90 GLU A O 1
ATOM 696 N N . GLN A 1 91 ? 271.334 127.758 350.177 1.00 204.87 91 GLN A N 1
ATOM 697 C CA . GLN A 1 91 ? 271.384 127.916 348.731 1.00 204.87 91 GLN A CA 1
ATOM 698 C C . GLN A 1 91 ? 270.012 127.785 348.087 1.00 204.87 91 GLN A C 1
ATOM 699 O O . GLN A 1 91 ? 269.914 127.353 346.933 1.00 204.87 91 GLN A O 1
ATOM 705 N N . LEU A 1 92 ? 268.953 128.142 348.812 1.00 204.65 92 LEU A N 1
ATOM 706 C CA . LEU A 1 92 ? 267.579 128.105 348.307 1.00 204.65 92 LEU A CA 1
ATOM 707 C C . LEU A 1 92 ? 266.939 129.442 348.683 1.00 204.65 92 LEU A C 1
ATOM 708 O O . LEU A 1 92 ? 266.332 129.570 349.749 1.00 204.65 92 LEU A O 1
ATOM 713 N N . ILE A 1 93 ? 267.081 130.434 347.809 1.00 202.06 93 ILE A N 1
ATOM 714 C CA . ILE A 1 93 ? 266.589 131.777 348.083 1.00 202.06 93 ILE A CA 1
ATOM 715 C C . ILE A 1 93 ? 265.353 132.025 347.232 1.00 202.06 93 ILE A C 1
ATOM 716 O O . ILE A 1 93 ? 265.385 131.912 346.003 1.00 202.06 93 ILE A O 1
ATOM 721 N N . THR A 1 94 ? 264.253 132.364 347.902 1.00 198.32 94 THR A N 1
ATOM 722 C CA . THR A 1 94 ? 262.983 132.637 347.249 1.00 198.32 94 THR A CA 1
ATOM 723 C C . THR A 1 94 ? 262.585 134.085 347.483 1.00 198.32 94 THR A C 1
ATOM 724 O O . THR A 1 94 ? 262.697 134.597 348.601 1.00 198.32 94 THR A O 1
ATOM 728 N N . GLY A 1 95 ? 262.130 134.743 346.424 1.00 193.32 95 GLY A N 1
ATOM 729 C CA . GLY A 1 95 ? 261.552 136.059 346.552 1.00 193.32 95 GLY A CA 1
ATOM 730 C C . GLY A 1 95 ? 260.061 135.967 346.820 1.00 193.32 95 GLY A C 1
ATOM 731 O O . GLY A 1 95 ? 259.479 134.892 346.969 1.00 193.32 95 GLY A O 1
ATOM 732 N N . LYS A 1 96 ? 259.431 137.137 346.883 1.00 187.45 96 LYS A N 1
ATOM 733 C CA . LYS A 1 96 ? 257.993 137.223 347.094 1.00 187.45 96 LYS A CA 1
ATOM 734 C C . LYS A 1 96 ? 257.263 137.800 345.895 1.00 187.45 96 LYS A C 1
ATOM 735 O O . LYS A 1 96 ? 256.361 137.152 345.352 1.00 187.45 96 LYS A O 1
ATOM 741 N N . GLU A 1 97 ? 257.638 138.995 345.456 1.00 188.14 97 GLU A N 1
ATOM 742 C CA . GLU A 1 97 ? 256.979 139.646 344.333 1.00 188.14 97 GLU A CA 1
ATOM 743 C C . GLU A 1 97 ? 257.522 139.066 343.031 1.00 188.14 97 GLU A C 1
ATOM 744 O O . GLU A 1 97 ? 258.425 138.226 343.027 1.00 188.14 97 GLU A O 1
ATOM 750 N N . ASP A 1 98 ? 256.977 139.509 341.906 1.00 189.26 98 ASP A N 1
ATOM 751 C CA . ASP A 1 98 ? 257.362 138.995 340.604 1.00 189.26 98 ASP A CA 1
ATOM 752 C C . ASP A 1 98 ? 257.927 140.113 339.740 1.00 189.26 98 ASP A C 1
ATOM 753 O O . ASP A 1 98 ? 257.564 141.283 339.882 1.00 189.26 98 ASP A O 1
ATOM 758 N N . ALA A 1 99 ? 258.832 139.735 338.838 1.00 188.75 99 ALA A N 1
ATOM 759 C CA . ALA A 1 99 ? 259.372 140.707 337.898 1.00 188.75 99 ALA A CA 1
ATOM 760 C C . ALA A 1 99 ? 258.352 141.081 336.837 1.00 188.75 99 ALA A C 1
ATOM 761 O O . ALA A 1 99 ? 258.297 142.246 336.431 1.00 188.75 99 ALA A O 1
ATOM 763 N N . ALA A 1 100 ? 257.567 140.099 336.377 1.00 188.16 100 ALA A N 1
ATOM 764 C CA . ALA A 1 100 ? 256.386 140.293 335.530 1.00 188.16 100 ALA A CA 1
ATOM 765 C C . ALA A 1 100 ? 256.722 140.948 334.192 1.00 188.16 100 ALA A C 1
ATOM 766 O O . ALA A 1 100 ? 256.160 141.989 333.852 1.00 188.16 100 ALA A O 1
ATOM 768 N N . ASN A 1 101 ? 257.649 140.328 333.448 1.00 186.79 101 ASN A N 1
ATOM 769 C CA . ASN A 1 101 ? 258.057 140.741 332.097 1.00 186.79 101 ASN A CA 1
ATOM 770 C C . ASN A 1 101 ? 258.589 142.173 332.076 1.00 186.79 101 ASN A C 1
ATOM 771 O O . ASN A 1 101 ? 258.388 142.921 331.118 1.00 186.79 101 ASN A O 1
ATOM 776 N N . ASN A 1 102 ? 259.277 142.553 333.149 1.00 184.53 102 ASN A N 1
ATOM 777 C CA . ASN A 1 102 ? 259.754 143.919 333.321 1.00 184.53 102 ASN A CA 1
ATOM 778 C C . ASN A 1 102 ? 261.200 143.874 333.784 1.00 184.53 102 ASN A C 1
ATOM 779 O O . ASN A 1 102 ? 261.491 143.371 334.873 1.00 184.53 102 ASN A O 1
ATOM 784 N N . TYR A 1 103 ? 262.094 144.413 332.955 1.00 182.49 103 TYR A N 1
ATOM 785 C CA . TYR A 1 103 ? 263.497 144.572 333.311 1.00 182.49 103 TYR A CA 1
ATOM 786 C C . TYR A 1 103 ? 263.700 145.534 334.468 1.00 182.49 103 TYR A C 1
ATOM 787 O O . TYR A 1 103 ? 264.615 145.322 335.268 1.00 182.49 103 TYR A O 1
ATOM 796 N N . ALA A 1 104 ? 262.862 146.564 334.581 1.00 183.89 104 ALA A N 1
ATOM 797 C CA . ALA A 1 104 ? 263.046 147.588 335.603 1.00 183.89 104 ALA A CA 1
ATOM 798 C C . ALA A 1 104 ? 262.724 147.058 336.992 1.00 183.89 104 ALA A C 1
ATOM 799 O O . ALA A 1 104 ? 263.342 147.469 337.978 1.00 183.89 104 ALA A O 1
ATOM 801 N N . ARG A 1 105 ? 261.752 146.152 337.092 1.00 184.80 105 ARG A N 1
ATOM 802 C CA . ARG A 1 105 ? 261.420 145.596 338.396 1.00 184.80 105 ARG A CA 1
ATOM 803 C C . ARG A 1 105 ? 262.488 144.630 338.874 1.00 184.80 105 ARG A C 1
ATOM 804 O O . ARG A 1 105 ? 262.945 144.726 340.017 1.00 184.80 105 ARG A O 1
ATOM 812 N N . GLY A 1 106 ? 262.914 143.716 338.010 1.00 187.24 106 GLY A N 1
ATOM 813 C CA . GLY A 1 106 ? 263.850 142.685 338.398 1.00 187.24 106 GLY A CA 1
ATOM 814 C C . GLY A 1 106 ? 265.271 143.173 338.568 1.00 187.24 106 GLY A C 1
ATOM 815 O O . GLY A 1 106 ? 266.103 142.465 339.138 1.00 187.24 106 GLY A O 1
ATOM 816 N N . HIS A 1 107 ? 265.566 144.379 338.083 1.00 186.05 107 HIS A N 1
ATOM 817 C CA . HIS A 1 107 ? 266.929 144.890 338.167 1.00 186.05 107 HIS A CA 1
ATOM 818 C C . HIS A 1 107 ? 267.288 145.280 339.594 1.00 186.05 107 HIS A C 1
ATOM 819 O O . HIS A 1 107 ? 268.218 144.725 340.188 1.00 186.05 107 HIS A O 1
ATOM 826 N N . TYR A 1 108 ? 266.571 146.226 340.151 1.00 184.08 108 TYR A N 1
ATOM 827 C CA . TYR A 1 108 ? 267.028 146.855 341.382 1.00 184.08 108 TYR A CA 1
ATOM 828 C C . TYR A 1 108 ? 265.971 146.912 342.477 1.00 184.08 108 TYR A C 1
ATOM 829 O O . TYR A 1 108 ? 266.312 146.746 343.649 1.00 184.08 108 TYR A O 1
ATOM 838 N N . THR A 1 109 ? 264.699 147.140 342.131 1.00 186.14 109 THR A N 1
ATOM 839 C CA . THR A 1 109 ? 263.715 147.454 343.164 1.00 186.14 109 THR A CA 1
ATOM 840 C C . THR A 1 109 ? 263.222 146.189 343.852 1.00 186.14 109 THR A C 1
ATOM 841 O O . THR A 1 109 ? 262.717 146.240 344.979 1.00 186.14 109 THR A O 1
ATOM 845 N N . ILE A 1 110 ? 263.370 145.042 343.194 1.00 188.31 110 ILE A N 1
ATOM 846 C CA . ILE A 1 110 ? 263.239 143.773 343.888 1.00 188.31 110 ILE A CA 1
ATOM 847 C C . ILE A 1 110 ? 264.623 143.207 344.180 1.00 188.31 110 ILE A C 1
ATOM 848 O O . ILE A 1 110 ? 264.758 142.311 345.025 1.00 188.31 110 ILE A O 1
ATOM 853 N N . GLY A 1 111 ? 265.661 143.735 343.528 1.00 188.96 111 GLY A N 1
ATOM 854 C CA . GLY A 1 111 ? 267.020 143.384 343.874 1.00 188.96 111 GLY A CA 1
ATOM 855 C C . GLY A 1 111 ? 267.565 144.188 345.029 1.00 188.96 111 GLY A C 1
ATOM 856 O O . GLY A 1 111 ? 268.721 144.001 345.413 1.00 188.96 111 GLY A O 1
ATOM 857 N N . LYS A 1 112 ? 266.758 145.093 345.582 1.00 189.23 112 LYS A N 1
ATOM 858 C CA . LYS A 1 112 ? 267.162 145.854 346.754 1.00 189.23 112 LYS A CA 1
ATOM 859 C C . LYS A 1 112 ? 267.314 144.964 347.979 1.00 189.23 112 LYS A C 1
ATOM 860 O O . LYS A 1 112 ? 268.182 145.223 348.820 1.00 189.23 112 LYS A O 1
ATOM 866 N N . GLU A 1 113 ? 266.528 143.892 348.074 1.00 190.88 113 GLU A N 1
ATOM 867 C CA . GLU A 1 113 ? 266.513 143.065 349.272 1.00 190.88 113 GLU A CA 1
ATOM 868 C C . GLU A 1 113 ? 266.833 141.599 349.008 1.00 190.88 113 GLU A C 1
ATOM 869 O O . GLU A 1 113 ? 266.589 140.764 349.887 1.00 190.88 113 GLU A O 1
ATOM 875 N N . ILE A 1 114 ? 267.374 141.251 347.841 1.00 192.67 114 ILE A N 1
ATOM 876 C CA . ILE A 1 114 ? 267.796 139.868 347.637 1.00 192.67 114 ILE A CA 1
ATOM 877 C C . ILE A 1 114 ? 269.311 139.794 347.468 1.00 192.67 114 ILE A C 1
ATOM 878 O O . ILE A 1 114 ? 269.946 138.856 347.961 1.00 192.67 114 ILE A O 1
ATOM 883 N N . ILE A 1 115 ? 269.909 140.785 346.797 1.00 193.02 115 ILE A N 1
ATOM 884 C CA . ILE A 1 115 ? 271.334 140.692 346.494 1.00 193.02 115 ILE A CA 1
ATOM 885 C C . ILE A 1 115 ? 272.155 141.054 347.725 1.00 193.02 115 ILE A C 1
ATOM 886 O O . ILE A 1 115 ? 273.342 140.719 347.814 1.00 193.02 115 ILE A O 1
ATOM 891 N N . ASP A 1 116 ? 271.529 141.701 348.711 1.00 193.89 116 ASP A N 1
ATOM 892 C CA . ASP A 1 116 ? 272.169 141.864 350.009 1.00 193.89 116 ASP A CA 1
ATOM 893 C C . ASP A 1 116 ? 272.197 140.550 350.773 1.00 193.89 116 ASP A C 1
ATOM 894 O O . ASP A 1 116 ? 272.975 140.397 351.722 1.00 193.89 116 ASP A O 1
ATOM 899 N N . LEU A 1 117 ? 271.351 139.597 350.385 1.00 196.61 117 LEU A N 1
ATOM 900 C CA . LEU A 1 117 ? 271.372 138.256 350.949 1.00 196.61 117 LEU A CA 1
ATOM 901 C C . LEU A 1 117 ? 272.166 137.269 350.101 1.00 196.61 117 LEU A C 1
ATOM 902 O O . LEU A 1 117 ? 272.791 136.360 350.654 1.00 196.61 117 LEU A O 1
ATOM 907 N N . VAL A 1 118 ? 272.167 137.438 348.774 1.00 197.25 118 VAL A N 1
ATOM 908 C CA . VAL A 1 118 ? 272.932 136.551 347.898 1.00 197.25 118 VAL A CA 1
ATOM 909 C C . VAL A 1 118 ? 274.426 136.765 348.098 1.00 197.25 118 VAL A C 1
ATOM 910 O O . VAL A 1 118 ? 275.192 135.809 348.274 1.00 197.25 118 VAL A O 1
ATOM 914 N N . LEU A 1 119 ? 274.858 138.031 348.099 1.00 197.50 119 LEU A N 1
ATOM 915 C CA . LEU A 1 119 ? 276.272 138.339 348.292 1.00 197.50 119 LEU A CA 1
ATOM 916 C C . LEU A 1 119 ? 276.713 138.040 349.720 1.00 197.50 119 LEU A C 1
ATOM 917 O O . LEU A 1 119 ? 277.903 137.822 349.970 1.00 197.50 119 LEU A O 1
ATOM 922 N N . ASP A 1 120 ? 275.769 138.016 350.663 1.00 199.03 120 ASP A N 1
ATOM 923 C CA . ASP A 1 120 ? 276.071 137.530 352.002 1.00 199.03 120 ASP A CA 1
ATOM 924 C C . ASP A 1 120 ? 276.329 136.028 352.004 1.00 199.03 120 ASP A C 1
ATOM 925 O O . ASP A 1 120 ? 277.122 135.535 352.815 1.00 199.03 120 ASP A O 1
ATOM 930 N N . ARG A 1 121 ? 275.686 135.287 351.100 1.00 200.63 121 ARG A N 1
ATOM 931 C CA . ARG A 1 121 ? 275.738 133.832 351.120 1.00 200.63 121 ARG A CA 1
ATOM 932 C C . ARG A 1 121 ? 276.672 133.220 350.089 1.00 200.63 121 ARG A C 1
ATOM 933 O O . ARG A 1 121 ? 277.025 132.048 350.225 1.00 200.63 121 ARG A O 1
ATOM 941 N N . ILE A 1 122 ? 277.081 133.962 349.058 1.00 200.35 122 ILE A N 1
ATOM 942 C CA . ILE A 1 122 ? 278.207 133.473 348.271 1.00 200.35 122 ILE A CA 1
ATOM 943 C C . ILE A 1 122 ? 279.515 133.822 348.966 1.00 200.35 122 ILE A C 1
ATOM 944 O O . ILE A 1 122 ? 280.564 133.242 348.662 1.00 200.35 122 ILE A O 1
ATOM 949 N N . ARG A 1 123 ? 279.479 134.769 349.908 1.00 201.08 123 ARG A N 1
ATOM 950 C CA . ARG A 1 123 ? 280.620 134.973 350.793 1.00 201.08 123 ARG A CA 1
ATOM 951 C C . ARG A 1 123 ? 280.720 133.841 351.809 1.00 201.08 123 ARG A C 1
ATOM 952 O O . ARG A 1 123 ? 281.813 133.540 352.306 1.00 201.08 123 ARG A O 1
ATOM 960 N N . LYS A 1 124 ? 279.593 133.185 352.109 1.00 201.41 124 LYS A N 1
ATOM 961 C CA . LYS A 1 124 ? 279.625 131.969 352.915 1.00 201.41 124 LYS A CA 1
ATOM 962 C C . LYS A 1 124 ? 280.332 130.841 352.178 1.00 201.41 124 LYS A C 1
ATOM 963 O O . LYS A 1 124 ? 280.900 129.939 352.804 1.00 201.41 124 LYS A O 1
ATOM 969 N N . LEU A 1 125 ? 280.315 130.877 350.844 1.00 200.89 125 LEU A N 1
ATOM 970 C CA . LEU A 1 125 ? 280.964 129.830 350.065 1.00 200.89 125 LEU A CA 1
ATOM 971 C C . LEU A 1 125 ? 282.448 130.105 349.862 1.00 200.89 125 LEU A C 1
ATOM 972 O O . LEU A 1 125 ? 283.101 129.410 349.079 1.00 200.89 125 LEU A O 1
ATOM 977 N N . ALA A 1 126 ? 282.998 131.109 350.548 1.00 200.95 126 ALA A N 1
ATOM 978 C CA . ALA A 1 126 ? 284.427 131.381 350.432 1.00 200.95 126 ALA A CA 1
ATOM 979 C C . ALA A 1 126 ? 285.246 130.391 351.251 1.00 200.95 126 ALA A C 1
ATOM 980 O O . ALA A 1 126 ? 286.313 129.945 350.815 1.00 200.95 126 ALA A O 1
ATOM 982 N N . ASP A 1 127 ? 284.765 130.035 352.443 1.00 201.57 127 ASP A N 1
ATOM 983 C CA . ASP A 1 127 ? 285.496 129.083 353.271 1.00 201.57 127 ASP A CA 1
ATOM 984 C C . ASP A 1 127 ? 285.281 127.653 352.798 1.00 201.57 127 ASP A C 1
ATOM 985 O O . ASP A 1 127 ? 286.109 126.777 353.072 1.00 201.57 127 ASP A O 1
ATOM 990 N N . GLN A 1 128 ? 284.182 127.398 352.092 1.00 201.70 128 GLN A N 1
ATOM 991 C CA . GLN A 1 128 ? 283.895 126.082 351.545 1.00 201.70 128 GLN A CA 1
ATOM 992 C C . GLN A 1 128 ? 284.446 125.898 350.139 1.00 201.70 128 GLN A C 1
ATOM 993 O O . GLN A 1 128 ? 284.284 124.817 349.562 1.00 201.70 128 GLN A O 1
ATOM 999 N N . CYS A 1 129 ? 285.082 126.923 349.576 1.00 200.72 129 CYS A N 1
ATOM 1000 C CA . CYS A 1 129 ? 285.747 126.836 348.281 1.00 200.72 129 CYS A CA 1
ATOM 1001 C C . CYS A 1 129 ? 287.083 127.555 348.401 1.00 200.72 129 CYS A C 1
ATOM 1002 O O . CYS A 1 129 ? 287.142 128.783 348.279 1.00 200.72 129 CYS A O 1
ATOM 1005 N N . THR A 1 130 ? 288.149 126.790 348.648 1.00 198.03 130 THR A N 1
ATOM 1006 C CA . THR A 1 130 ? 289.474 127.375 348.826 1.00 198.03 130 THR A CA 1
ATOM 1007 C C . THR A 1 130 ? 289.992 127.950 347.512 1.00 198.03 130 THR A C 1
ATOM 1008 O O . THR A 1 130 ? 290.568 129.044 347.477 1.00 198.03 130 THR A O 1
ATOM 1012 N N . GLY A 1 131 ? 289.767 127.234 346.412 1.00 197.41 131 GLY A N 1
ATOM 1013 C CA . GLY A 1 131 ? 290.100 127.718 345.093 1.00 197.41 131 GLY A CA 1
ATOM 1014 C C . GLY A 1 131 ? 288.888 127.777 344.180 1.00 197.41 131 GLY A C 1
ATOM 1015 O O . GLY A 1 131 ? 288.062 126.864 344.122 1.00 197.41 131 GLY A O 1
ATOM 1016 N N . LEU A 1 132 ? 288.789 128.886 343.455 1.00 197.09 132 LEU A N 1
ATOM 1017 C CA . LEU A 1 132 ? 287.661 129.114 342.567 1.00 197.09 132 LEU A CA 1
ATOM 1018 C C . LEU A 1 132 ? 288.153 129.034 341.129 1.00 197.09 132 LEU A C 1
ATOM 1019 O O . LEU A 1 132 ? 289.272 129.458 340.825 1.00 197.09 132 LEU A O 1
ATOM 1024 N N . GLN A 1 133 ? 287.317 128.463 340.253 1.00 197.27 133 GLN A N 1
ATOM 1025 C CA . GLN A 1 133 ? 287.637 128.400 338.832 1.00 197.27 133 GLN A CA 1
ATOM 1026 C C . GLN A 1 133 ? 286.797 129.373 338.018 1.00 197.27 133 GLN A C 1
ATOM 1027 O O . GLN A 1 133 ? 287.153 129.700 336.882 1.00 197.27 133 GLN A O 1
ATOM 1033 N N . GLY A 1 134 ? 285.689 129.848 338.575 1.00 196.00 134 GLY A N 1
ATOM 1034 C CA . GLY A 1 134 ? 284.862 130.793 337.852 1.00 196.00 134 GLY A CA 1
ATOM 1035 C C . GLY A 1 134 ? 283.383 130.679 338.149 1.00 196.00 134 GLY A C 1
ATOM 1036 O O . GLY A 1 134 ? 282.989 130.284 339.250 1.00 196.00 134 GLY A O 1
ATOM 1037 N N . PHE A 1 135 ? 282.555 131.031 337.170 1.00 193.92 135 PHE A N 1
ATOM 1038 C CA . PHE A 1 135 ? 281.113 131.041 337.340 1.00 193.92 135 PHE A CA 1
ATOM 1039 C C . PHE A 1 135 ? 280.461 130.615 336.035 1.00 193.92 135 PHE A C 1
ATOM 1040 O O . PHE A 1 135 ? 280.981 130.884 334.951 1.00 193.92 135 PHE A O 1
ATOM 1048 N N . LEU A 1 136 ? 279.324 129.935 336.146 1.00 193.85 136 LEU A N 1
ATOM 1049 C CA . LEU A 1 136 ? 278.503 129.598 334.994 1.00 193.85 136 LEU A CA 1
ATOM 1050 C C . LEU A 1 136 ? 277.046 129.891 335.313 1.00 193.85 136 LEU A C 1
ATOM 1051 O O . LEU A 1 136 ? 276.377 129.113 335.998 1.00 193.85 136 LEU A O 1
ATOM 1056 N N . VAL A 1 137 ? 276.556 131.017 334.807 1.00 194.63 137 VAL A N 1
ATOM 1057 C CA . VAL A 1 137 ? 275.215 131.470 335.151 1.00 194.63 137 VAL A CA 1
ATOM 1058 C C . VAL A 1 137 ? 274.256 130.985 334.071 1.00 194.63 137 VAL A C 1
ATOM 1059 O O . VAL A 1 137 ? 274.613 130.898 332.892 1.00 194.63 137 VAL A O 1
ATOM 1063 N N . PHE A 1 138 ? 273.052 130.602 334.498 1.00 197.55 138 PHE A N 1
ATOM 1064 C CA . PHE A 1 138 ? 271.959 130.270 333.595 1.00 197.55 138 PHE A CA 1
ATOM 1065 C C . PHE A 1 138 ? 270.844 131.278 333.801 1.00 197.55 138 PHE A C 1
ATOM 1066 O O . PHE A 1 138 ? 270.387 131.480 334.930 1.00 197.55 138 PHE A O 1
ATOM 1074 N N . HIS A 1 139 ? 270.401 131.896 332.713 1.00 193.01 139 HIS A N 1
ATOM 1075 C CA . HIS A 1 139 ? 269.293 132.837 332.774 1.00 193.01 139 HIS A CA 1
ATOM 1076 C C . HIS A 1 139 ? 268.672 132.912 331.385 1.00 193.01 139 HIS A C 1
ATOM 1077 O O . HIS A 1 139 ? 268.978 132.089 330.515 1.00 193.01 139 HIS A O 1
ATOM 1084 N N . SER A 1 140 ? 267.809 133.898 331.172 1.00 192.99 140 SER A N 1
ATOM 1085 C CA . SER A 1 140 ? 267.129 134.046 329.897 1.00 192.99 140 SER A CA 1
ATOM 1086 C C . SER A 1 140 ? 267.191 135.490 329.428 1.00 192.99 140 SER A C 1
ATOM 1087 O O . SER A 1 140 ? 267.011 136.416 330.226 1.00 192.99 140 SER A O 1
ATOM 1090 N N . PHE A 1 141 ? 267.450 135.676 328.136 1.00 189.96 141 PHE A N 1
ATOM 1091 C CA . PHE A 1 141 ? 267.256 136.975 327.518 1.00 189.96 141 PHE A CA 1
ATOM 1092 C C . PHE A 1 141 ? 265.766 137.217 327.289 1.00 189.96 141 PHE A C 1
ATOM 1093 O O . PHE A 1 141 ? 264.969 136.283 327.170 1.00 189.96 141 PHE A O 1
ATOM 1101 N N . GLY A 1 142 ? 265.393 138.492 327.224 1.00 186.85 142 GLY A N 1
ATOM 1102 C CA . GLY A 1 142 ? 264.072 138.868 326.750 1.00 186.85 142 GLY A CA 1
ATOM 1103 C C . GLY A 1 142 ? 262.922 138.565 327.682 1.00 186.85 142 GLY A C 1
ATOM 1104 O O . GLY A 1 142 ? 261.764 138.638 327.262 1.00 186.85 142 GLY A O 1
ATOM 1105 N N . GLY A 1 143 ? 263.199 138.238 328.940 1.00 188.39 143 GLY A N 1
ATOM 1106 C CA . GLY A 1 143 ? 262.140 137.883 329.860 1.00 188.39 143 GLY A CA 1
ATOM 1107 C C . GLY A 1 143 ? 262.059 138.785 331.070 1.00 188.39 143 GLY A C 1
ATOM 1108 O O . GLY A 1 143 ? 262.341 139.981 330.984 1.00 188.39 143 GLY A O 1
ATOM 1109 N N . GLY A 1 144 ? 261.681 138.221 332.210 1.00 190.68 144 GLY A N 1
ATOM 1110 C CA . GLY A 1 144 ? 261.548 139.010 333.415 1.00 190.68 144 GLY A CA 1
ATOM 1111 C C . GLY A 1 144 ? 262.783 138.950 334.283 1.00 190.68 144 GLY A C 1
ATOM 1112 O O . GLY A 1 144 ? 263.811 139.550 333.959 1.00 190.68 144 GLY A O 1
ATOM 1113 N N . THR A 1 145 ? 262.698 138.203 335.380 1.00 192.23 145 THR A N 1
ATOM 1114 C CA . THR A 1 145 ? 263.750 138.130 336.383 1.00 192.23 145 THR A CA 1
ATOM 1115 C C . THR A 1 145 ? 265.003 137.416 335.894 1.00 192.23 145 THR A C 1
ATOM 1116 O O . THR A 1 145 ? 266.037 137.490 336.565 1.00 192.23 145 THR A O 1
ATOM 1120 N N . GLY A 1 146 ? 264.941 136.724 334.761 1.00 191.40 146 GLY A N 1
ATOM 1121 C CA . GLY A 1 146 ? 266.132 136.234 334.108 1.00 191.40 146 GLY A CA 1
ATOM 1122 C C . GLY A 1 146 ? 266.990 137.325 333.522 1.00 191.40 146 GLY A C 1
ATOM 1123 O O . GLY A 1 146 ? 268.215 137.287 333.666 1.00 191.40 146 GLY A O 1
ATOM 1124 N N . SER A 1 147 ? 266.382 138.308 332.862 1.00 187.71 147 SER A N 1
ATOM 1125 C CA . SER A 1 147 ? 267.090 139.510 332.447 1.00 187.71 147 SER A CA 1
ATOM 1126 C C . SER A 1 147 ? 267.231 140.544 333.550 1.00 187.71 147 SER A C 1
ATOM 1127 O O . SER A 1 147 ? 268.130 141.387 333.460 1.00 187.71 147 SER A O 1
ATOM 1130 N N . GLY A 1 148 ? 266.393 140.507 334.582 1.00 188.86 148 GLY A N 1
ATOM 1131 C CA . GLY A 1 148 ? 266.456 141.476 335.654 1.00 188.86 148 GLY A CA 1
ATOM 1132 C C . GLY A 1 148 ? 267.587 141.234 336.630 1.00 188.86 148 GLY A C 1
ATOM 1133 O O . GLY A 1 148 ? 268.374 142.146 336.897 1.00 188.86 148 GLY A O 1
ATOM 1134 N N . PHE A 1 149 ? 267.682 140.016 337.173 1.00 190.44 149 PHE A N 1
ATOM 1135 C CA . PHE A 1 149 ? 268.722 139.718 338.153 1.00 190.44 149 PHE A CA 1
ATOM 1136 C C . PHE A 1 149 ? 270.108 139.631 337.545 1.00 190.44 149 PHE A C 1
ATOM 1137 O O . PHE A 1 149 ? 271.085 139.870 338.257 1.00 190.44 149 PHE A O 1
ATOM 1145 N N . THR A 1 150 ? 270.211 139.306 336.256 1.00 188.06 150 THR A N 1
ATOM 1146 C CA . THR A 1 150 ? 271.504 139.010 335.647 1.00 188.06 150 THR A CA 1
ATOM 1147 C C . THR A 1 150 ? 272.368 140.260 335.537 1.00 188.06 150 THR A C 1
ATOM 1148 O O . THR A 1 150 ? 273.557 140.247 335.878 1.00 188.06 150 THR A O 1
ATOM 1152 N N . SER A 1 151 ? 271.773 141.363 335.084 1.00 186.06 151 SER A N 1
ATOM 1153 C CA . SER A 1 151 ? 272.507 142.617 335.010 1.00 186.06 151 SER A CA 1
ATOM 1154 C C . SER A 1 151 ? 272.782 143.191 336.396 1.00 186.06 151 SER A C 1
ATOM 1155 O O . SER A 1 151 ? 273.697 144.006 336.555 1.00 186.06 151 SER A O 1
ATOM 1158 N N . LEU A 1 152 ? 272.014 142.780 337.406 1.00 186.79 152 LEU A N 1
ATOM 1159 C CA . LEU A 1 152 ? 272.370 143.108 338.782 1.00 186.79 152 LEU A CA 1
ATOM 1160 C C . LEU A 1 152 ? 273.495 142.213 339.281 1.00 186.79 152 LEU A C 1
ATOM 1161 O O . LEU A 1 152 ? 274.349 142.647 340.065 1.00 186.79 152 LEU A O 1
ATOM 1166 N N . LEU A 1 153 ? 273.524 140.964 338.816 1.00 188.20 153 LEU A N 1
ATOM 1167 C CA . LEU A 1 153 ? 274.405 139.965 339.410 1.00 188.20 153 LEU A CA 1
ATOM 1168 C C . LEU A 1 153 ? 275.858 140.183 339.014 1.00 188.20 153 LEU A C 1
ATOM 1169 O O . LEU A 1 153 ? 276.760 140.015 339.842 1.00 188.20 153 LEU A O 1
ATOM 1174 N N . MET A 1 154 ? 276.108 140.566 337.760 1.00 186.26 154 MET A N 1
ATOM 1175 C CA . MET A 1 154 ? 277.485 140.698 337.301 1.00 186.26 154 MET A CA 1
ATOM 1176 C C . MET A 1 154 ? 278.161 141.923 337.898 1.00 186.26 154 MET A C 1
ATOM 1177 O O . MET A 1 154 ? 279.391 141.960 338.013 1.00 186.26 154 MET A O 1
ATOM 1182 N N . GLU A 1 155 ? 277.376 142.924 338.290 1.00 186.49 155 GLU A N 1
ATOM 1183 C CA . GLU A 1 155 ? 277.943 144.132 338.873 1.00 186.49 155 GLU A CA 1
ATOM 1184 C C . GLU A 1 155 ? 278.441 143.893 340.291 1.00 186.49 155 GLU A C 1
ATOM 1185 O O . GLU A 1 155 ? 279.376 144.562 340.741 1.00 186.49 155 GLU A O 1
ATOM 1191 N N . ARG A 1 156 ? 277.837 142.952 341.009 1.00 188.69 156 ARG A N 1
ATOM 1192 C CA . ARG A 1 156 ? 278.171 142.741 342.409 1.00 188.69 156 ARG A CA 1
ATOM 1193 C C . ARG A 1 156 ? 279.188 141.629 342.620 1.00 188.69 156 ARG A C 1
ATOM 1194 O O . ARG A 1 156 ? 279.589 141.386 343.762 1.00 188.69 156 ARG A O 1
ATOM 1202 N N . LEU A 1 157 ? 279.615 140.951 341.559 1.00 190.87 157 LEU A N 1
ATOM 1203 C CA . LEU A 1 157 ? 280.706 139.987 341.638 1.00 190.87 157 LEU A CA 1
ATOM 1204 C C . LEU A 1 157 ? 282.026 140.543 341.137 1.00 190.87 157 LEU A C 1
ATOM 1205 O O . LEU A 1 157 ? 283.081 140.188 341.667 1.00 190.87 157 LEU A O 1
ATOM 1210 N N . SER A 1 158 ? 281.989 141.419 340.130 1.00 190.48 158 SER A N 1
ATOM 1211 C CA . SER A 1 158 ? 283.211 142.001 339.597 1.00 190.48 158 SER A CA 1
ATOM 1212 C C . SER A 1 158 ? 283.837 142.995 340.562 1.00 190.48 158 SER A C 1
ATOM 1213 O O . SER A 1 158 ? 285.035 143.274 340.459 1.00 190.48 158 SER A O 1
ATOM 1216 N N . VAL A 1 159 ? 283.057 143.541 341.487 1.00 192.52 159 VAL A N 1
ATOM 1217 C CA . VAL A 1 159 ? 283.625 144.352 342.551 1.00 192.52 159 VAL A CA 1
ATOM 1218 C C . VAL A 1 159 ? 284.186 143.468 343.663 1.00 192.52 159 VAL A C 1
ATOM 1219 O O . VAL A 1 159 ? 285.251 143.766 344.216 1.00 192.52 159 VAL A O 1
ATOM 1223 N N . ASP A 1 160 ? 283.517 142.355 343.970 1.00 195.87 160 ASP A N 1
ATOM 1224 C CA . ASP A 1 160 ? 283.997 141.469 345.023 1.00 195.87 160 ASP A CA 1
ATOM 1225 C C . ASP A 1 160 ? 285.164 140.611 344.544 1.00 195.87 160 ASP A C 1
ATOM 1226 O O . ASP A 1 160 ? 286.177 140.499 345.243 1.00 195.87 160 ASP A O 1
ATOM 1231 N N . TYR A 1 161 ? 285.050 140.000 343.365 1.00 196.17 161 TYR A N 1
ATOM 1232 C CA . TYR A 1 161 ? 286.085 139.105 342.863 1.00 196.17 161 TYR A CA 1
ATOM 1233 C C . TYR A 1 161 ? 286.831 139.695 341.673 1.00 196.17 161 TYR A C 1
ATOM 1234 O O . TYR A 1 161 ? 288.054 139.851 341.725 1.00 196.17 161 TYR A O 1
ATOM 1243 N N . GLY A 1 162 ? 286.125 140.028 340.596 1.00 195.90 162 GLY A N 1
ATOM 1244 C CA . GLY A 1 162 ? 286.741 140.669 339.450 1.00 195.90 162 GLY A CA 1
ATOM 1245 C C . GLY A 1 162 ? 287.536 139.765 338.530 1.00 195.90 162 GLY A C 1
ATOM 1246 O O . GLY A 1 162 ? 287.270 139.711 337.326 1.00 195.90 162 GLY A O 1
ATOM 1247 N N . LYS A 1 163 ? 288.514 139.046 339.085 1.00 197.03 163 LYS A N 1
ATOM 1248 C CA . LYS A 1 163 ? 289.430 138.267 338.259 1.00 197.03 163 LYS A CA 1
ATOM 1249 C C . LYS A 1 163 ? 288.783 137.003 337.714 1.00 197.03 163 LYS A C 1
ATOM 1250 O O . LYS A 1 163 ? 289.335 136.365 336.811 1.00 197.03 163 LYS A O 1
ATOM 1256 N N . LYS A 1 164 ? 287.621 136.626 338.241 1.00 196.08 164 LYS A N 1
ATOM 1257 C CA . LYS A 1 164 ? 287.027 135.350 337.891 1.00 196.08 164 LYS A CA 1
ATOM 1258 C C . LYS A 1 164 ? 286.059 135.505 336.719 1.00 196.08 164 LYS A C 1
ATOM 1259 O O . LYS A 1 164 ? 285.161 136.352 336.712 1.00 196.08 164 LYS A O 1
ATOM 1265 N N . SER A 1 165 ? 286.261 134.661 335.714 1.00 194.55 165 SER A N 1
ATOM 1266 C CA . SER A 1 165 ? 285.517 134.698 334.467 1.00 194.55 165 SER A CA 1
ATOM 1267 C C . SER A 1 165 ? 284.128 134.103 334.667 1.00 194.55 165 SER A C 1
ATOM 1268 O O . SER A 1 165 ? 283.854 133.416 335.654 1.00 194.55 165 SER A O 1
ATOM 1271 N N . LYS A 1 166 ? 283.242 134.380 333.713 1.00 192.49 166 LYS A N 1
ATOM 1272 C CA . LYS A 1 166 ? 281.905 133.807 333.751 1.00 192.49 166 LYS A CA 1
ATOM 1273 C C . LYS A 1 166 ? 281.369 133.656 332.336 1.00 192.49 166 LYS A C 1
ATOM 1274 O O . LYS A 1 166 ? 281.462 134.573 331.518 1.00 192.49 166 LYS A O 1
ATOM 1280 N N . LEU A 1 167 ? 280.817 132.476 332.062 1.00 192.30 167 LEU A N 1
ATOM 1281 C CA . LEU A 1 167 ? 280.113 132.179 330.827 1.00 192.30 167 LEU A CA 1
ATOM 1282 C C . LEU A 1 167 ? 278.619 132.141 331.110 1.00 192.30 167 LEU A C 1
ATOM 1283 O O . LEU A 1 167 ? 278.161 131.538 332.084 1.00 192.30 167 LEU A O 1
ATOM 1288 N N . GLU A 1 168 ? 277.854 132.796 330.243 1.00 192.23 168 GLU A N 1
ATOM 1289 C CA . GLU A 1 168 ? 276.403 132.793 330.346 1.00 192.23 168 GLU A CA 1
ATOM 1290 C C . GLU A 1 168 ? 275.843 131.927 329.228 1.00 192.23 168 GLU A C 1
ATOM 1291 O O . GLU A 1 168 ? 276.299 132.007 328.084 1.00 192.23 168 GLU A O 1
ATOM 1297 N N . PHE A 1 169 ? 274.913 131.042 329.577 1.00 193.66 169 PHE A N 1
ATOM 1298 C CA . PHE A 1 169 ? 274.307 130.133 328.603 1.00 193.66 169 PHE A CA 1
ATOM 1299 C C . PHE A 1 169 ? 272.844 130.569 328.583 1.00 193.66 169 PHE A C 1
ATOM 1300 O O . PHE A 1 169 ? 272.019 130.042 329.332 1.00 193.66 169 PHE A O 1
ATOM 1308 N N . SER A 1 170 ? 272.531 131.544 327.734 1.00 194.24 170 SER A N 1
ATOM 1309 C CA . SER A 1 170 ? 271.309 132.327 327.851 1.00 194.24 170 SER A CA 1
ATOM 1310 C C . SER A 1 170 ? 270.318 131.973 326.750 1.00 194.24 170 SER A C 1
ATOM 1311 O O . SER A 1 170 ? 270.677 131.427 325.704 1.00 194.24 170 SER A O 1
ATOM 1314 N N . ILE A 1 171 ? 269.054 132.319 326.997 1.00 194.87 171 ILE A N 1
ATOM 1315 C CA . ILE A 1 171 ? 267.934 131.926 326.149 1.00 194.87 171 ILE A CA 1
ATOM 1316 C C . ILE A 1 171 ? 267.080 133.143 325.821 1.00 194.87 171 ILE A C 1
ATOM 1317 O O . ILE A 1 171 ? 266.577 133.814 326.727 1.00 194.87 171 ILE A O 1
ATOM 1322 N N . TYR A 1 172 ? 266.891 133.424 324.514 1.00 192.98 172 TYR A N 1
ATOM 1323 C CA . TYR A 1 172 ? 265.755 134.320 324.304 1.00 192.98 172 TYR A CA 1
ATOM 1324 C C . TYR A 1 172 ? 264.601 133.541 323.701 1.00 192.98 172 TYR A C 1
ATOM 1325 O O . TYR A 1 172 ? 264.848 132.572 322.969 1.00 192.98 172 TYR A O 1
ATOM 1334 N N . PRO A 1 173 ? 263.332 133.910 323.990 1.00 196.16 173 PRO A N 1
ATOM 1335 C CA . PRO A 1 173 ? 262.196 133.111 323.497 1.00 196.16 173 PRO A CA 1
ATOM 1336 C C . PRO A 1 173 ? 261.993 133.113 321.987 1.00 196.16 173 PRO A C 1
ATOM 1337 O O . PRO A 1 173 ? 262.675 133.818 321.235 1.00 196.16 173 PRO A O 1
ATOM 1341 N N . ALA A 1 174 ? 261.038 132.313 321.550 1.00 193.53 174 ALA A N 1
ATOM 1342 C CA . ALA A 1 174 ? 260.824 131.972 320.157 1.00 193.53 174 ALA A CA 1
ATOM 1343 C C . ALA A 1 174 ? 259.618 132.708 319.600 1.00 193.53 174 ALA A C 1
ATOM 1344 O O . ALA A 1 174 ? 258.791 133.238 320.346 1.00 193.53 174 ALA A O 1
ATOM 1346 N N . PRO A 1 175 ? 259.487 132.773 318.271 1.00 192.67 175 PRO A N 1
ATOM 1347 C CA . PRO A 1 175 ? 258.167 133.085 317.704 1.00 192.67 175 PRO A CA 1
ATOM 1348 C C . PRO A 1 175 ? 257.127 132.019 317.999 1.00 192.67 175 PRO A C 1
ATOM 1349 O O . PRO A 1 175 ? 255.927 132.317 318.004 1.00 192.67 175 PRO A O 1
ATOM 1353 N N . GLN A 1 176 ? 257.552 130.779 318.249 1.00 192.73 176 GLN A N 1
ATOM 1354 C CA . GLN A 1 176 ? 256.617 129.735 318.643 1.00 192.73 176 GLN A CA 1
ATOM 1355 C C . GLN A 1 176 ? 256.221 129.835 320.110 1.00 192.73 176 GLN A C 1
ATOM 1356 O O . GLN A 1 176 ? 255.067 129.548 320.444 1.00 192.73 176 GLN A O 1
ATOM 1362 N N . VAL A 1 177 ? 257.139 130.228 320.990 1.00 191.68 177 VAL A N 1
ATOM 1363 C CA . VAL A 1 177 ? 256.839 130.427 322.409 1.00 191.68 177 VAL A CA 1
ATOM 1364 C C . VAL A 1 177 ? 257.073 131.910 322.683 1.00 191.68 177 VAL A C 1
ATOM 1365 O O . VAL A 1 177 ? 258.188 132.335 323.003 1.00 191.68 177 VAL A O 1
ATOM 1369 N N . SER A 1 178 ? 256.016 132.713 322.553 1.00 191.75 178 SER A N 1
ATOM 1370 C CA . SER A 1 178 ? 256.113 134.168 322.666 1.00 191.75 178 SER A CA 1
ATOM 1371 C C . SER A 1 178 ? 255.345 134.607 323.909 1.00 191.75 178 SER A C 1
ATOM 1372 O O . SER A 1 178 ? 254.171 134.973 323.858 1.00 191.75 178 SER A O 1
ATOM 1375 N N . THR A 1 179 ? 256.041 134.586 325.047 1.00 191.19 179 THR A N 1
ATOM 1376 C CA . THR A 1 179 ? 255.377 134.793 326.328 1.00 191.19 179 THR A CA 1
ATOM 1377 C C . THR A 1 179 ? 255.225 136.264 326.690 1.00 191.19 179 THR A C 1
ATOM 1378 O O . THR A 1 179 ? 254.533 136.577 327.663 1.00 191.19 179 THR A O 1
ATOM 1382 N N . ALA A 1 180 ? 255.851 137.170 325.944 1.00 188.81 180 ALA A N 1
ATOM 1383 C CA . ALA A 1 180 ? 255.726 138.593 326.228 1.00 188.81 180 ALA A CA 1
ATOM 1384 C C . ALA A 1 180 ? 255.876 139.364 324.928 1.00 188.81 180 ALA A C 1
ATOM 1385 O O . ALA A 1 180 ? 256.389 138.846 323.934 1.00 188.81 180 ALA A O 1
ATOM 1387 N N . VAL A 1 181 ? 255.412 140.612 324.944 1.00 185.69 181 VAL A N 1
ATOM 1388 C CA . VAL A 1 181 ? 255.551 141.483 323.788 1.00 185.69 181 VAL A CA 1
ATOM 1389 C C . VAL A 1 181 ? 256.805 142.342 323.878 1.00 185.69 181 VAL A C 1
ATOM 1390 O O . VAL A 1 181 ? 257.230 142.918 322.874 1.00 185.69 181 VAL A O 1
ATOM 1394 N N . VAL A 1 182 ? 257.425 142.417 325.051 1.00 183.44 182 VAL A N 1
ATOM 1395 C CA . VAL A 1 182 ? 258.616 143.228 325.255 1.00 183.44 182 VAL A CA 1
ATOM 1396 C C . VAL A 1 182 ? 259.890 142.385 325.167 1.00 183.44 182 VAL A C 1
ATOM 1397 O O . VAL A 1 182 ? 260.921 142.765 325.716 1.00 183.44 182 VAL A O 1
ATOM 1401 N N . GLU A 1 183 ? 259.825 141.235 324.500 1.00 186.06 183 GLU A N 1
ATOM 1402 C CA . GLU A 1 183 ? 260.966 140.343 324.316 1.00 186.06 183 GLU A CA 1
ATOM 1403 C C . GLU A 1 183 ? 262.172 140.981 323.616 1.00 186.06 183 GLU A C 1
ATOM 1404 O O . GLU A 1 183 ? 263.301 140.657 324.004 1.00 186.06 183 GLU A O 1
ATOM 1410 N N . PRO A 1 184 ? 262.032 141.862 322.608 1.00 180.46 184 PRO A N 1
ATOM 1411 C CA . PRO A 1 184 ? 263.235 142.583 322.160 1.00 180.46 184 PRO A CA 1
ATOM 1412 C C . PRO A 1 184 ? 263.743 143.601 323.160 1.00 180.46 184 PRO A C 1
ATOM 1413 O O . PRO A 1 184 ? 264.937 143.922 323.140 1.00 180.46 184 PRO A O 1
ATOM 1417 N N . TYR A 1 185 ? 262.882 144.119 324.035 1.00 177.26 185 TYR A N 1
ATOM 1418 C CA . TYR A 1 185 ? 263.328 145.119 324.997 1.00 177.26 185 TYR A CA 1
ATOM 1419 C C . TYR A 1 185 ? 264.192 144.502 326.086 1.00 177.26 185 TYR A C 1
ATOM 1420 O O . TYR A 1 185 ? 265.309 144.961 326.330 1.00 177.26 185 TYR A O 1
ATOM 1429 N N . ASN A 1 186 ? 263.706 143.446 326.736 1.00 181.13 186 ASN A N 1
ATOM 1430 C CA . ASN A 1 186 ? 264.429 142.883 327.869 1.00 181.13 186 ASN A CA 1
ATOM 1431 C C . ASN A 1 186 ? 265.674 142.112 327.461 1.00 181.13 186 ASN A C 1
ATOM 1432 O O . ASN A 1 186 ? 266.501 141.807 328.324 1.00 181.13 186 ASN A O 1
ATOM 1437 N N . SER A 1 187 ? 265.818 141.773 326.184 1.00 181.57 187 SER A N 1
ATOM 1438 C CA . SER A 1 187 ? 267.008 141.079 325.715 1.00 181.57 187 SER A CA 1
ATOM 1439 C C . SER A 1 187 ? 268.135 142.072 325.459 1.00 181.57 187 SER A C 1
ATOM 1440 O O . SER A 1 187 ? 269.291 141.822 325.812 1.00 181.57 187 SER A O 1
ATOM 1443 N N . ILE A 1 188 ? 267.802 143.219 324.867 1.00 177.11 188 ILE A N 1
ATOM 1444 C CA . ILE A 1 188 ? 268.829 144.180 324.509 1.00 177.11 188 ILE A CA 1
ATOM 1445 C C . ILE A 1 188 ? 269.274 144.990 325.724 1.00 177.11 188 ILE A C 1
ATOM 1446 O O . ILE A 1 188 ? 270.343 145.608 325.698 1.00 177.11 188 ILE A O 1
ATOM 1451 N N . LEU A 1 189 ? 268.501 144.977 326.806 1.00 177.36 189 LEU A N 1
ATOM 1452 C CA . LEU A 1 189 ? 268.886 145.637 328.043 1.00 177.36 189 LEU A CA 1
ATOM 1453 C C . LEU A 1 189 ? 269.725 144.746 328.935 1.00 177.36 189 LEU A C 1
ATOM 1454 O O . LEU A 1 189 ? 270.152 145.182 330.007 1.00 177.36 189 LEU A O 1
ATOM 1459 N N . THR A 1 190 ? 269.955 143.506 328.530 1.00 179.58 190 THR A N 1
ATOM 1460 C CA . THR A 1 190 ? 270.910 142.663 329.225 1.00 179.58 190 THR A CA 1
ATOM 1461 C C . THR A 1 190 ? 272.000 142.129 328.311 1.00 179.58 190 THR A C 1
ATOM 1462 O O . THR A 1 190 ? 272.818 141.327 328.763 1.00 179.58 190 THR A O 1
ATOM 1466 N N . THR A 1 191 ? 272.025 142.519 327.038 1.00 176.92 191 THR A N 1
ATOM 1467 C CA . THR A 1 191 ? 273.281 142.462 326.304 1.00 176.92 191 THR A CA 1
ATOM 1468 C C . THR A 1 191 ? 273.920 143.841 326.265 1.00 176.92 191 THR A C 1
ATOM 1469 O O . THR A 1 191 ? 274.875 144.075 325.518 1.00 176.92 191 THR A O 1
ATOM 1473 N N . HIS A 1 192 ? 273.390 144.764 327.064 1.00 173.57 192 HIS A N 1
ATOM 1474 C CA . HIS A 1 192 ? 274.020 146.064 327.239 1.00 173.57 192 HIS A CA 1
ATOM 1475 C C . HIS A 1 192 ? 274.920 146.062 328.464 1.00 173.57 192 HIS A C 1
ATOM 1476 O O . HIS A 1 192 ? 276.127 146.303 328.368 1.00 173.57 192 HIS A O 1
ATOM 1483 N N . THR A 1 193 ? 274.341 145.797 329.632 1.00 174.80 193 THR A N 1
ATOM 1484 C CA . THR A 1 193 ? 275.083 145.816 330.885 1.00 174.80 193 THR A CA 1
ATOM 1485 C C . THR A 1 193 ? 276.056 144.651 330.999 1.00 174.80 193 THR A C 1
ATOM 1486 O O . THR A 1 193 ? 277.167 144.834 331.508 1.00 174.80 193 THR A O 1
ATOM 1490 N N . THR A 1 194 ? 275.690 143.478 330.494 1.00 177.30 194 THR A N 1
ATOM 1491 C CA . THR A 1 194 ? 276.533 142.299 330.582 1.00 177.30 194 THR A CA 1
ATOM 1492 C C . THR A 1 194 ? 277.643 142.258 329.541 1.00 177.30 194 THR A C 1
ATOM 1493 O O . THR A 1 194 ? 278.599 141.496 329.716 1.00 177.30 194 THR A O 1
ATOM 1497 N N . LEU A 1 195 ? 277.552 143.061 328.478 1.00 173.69 195 LEU A N 1
ATOM 1498 C CA . LEU A 1 195 ? 278.548 143.067 327.413 1.00 173.69 195 LEU A CA 1
ATOM 1499 C C . LEU A 1 195 ? 279.913 143.548 327.886 1.00 173.69 195 LEU A C 1
ATOM 1500 O O . LEU A 1 195 ? 280.923 143.201 327.267 1.00 173.69 195 LEU A O 1
ATOM 1505 N N . GLU A 1 196 ? 279.972 144.313 328.975 1.00 173.02 196 GLU A N 1
ATOM 1506 C CA . GLU A 1 196 ? 281.239 144.689 329.586 1.00 173.02 196 GLU A CA 1
ATOM 1507 C C . GLU A 1 196 ? 281.689 143.672 330.629 1.00 173.02 196 GLU A C 1
ATOM 1508 O O . GLU A 1 196 ? 282.720 143.864 331.279 1.00 173.02 196 GLU A O 1
ATOM 1514 N N . HIS A 1 197 ? 280.929 142.592 330.803 1.00 175.75 197 HIS A N 1
ATOM 1515 C CA . HIS A 1 197 ? 281.230 141.615 331.839 1.00 175.75 197 HIS A CA 1
ATOM 1516 C C . HIS A 1 197 ? 281.202 140.176 331.345 1.00 175.75 197 HIS A C 1
ATOM 1517 O O . HIS A 1 197 ? 281.819 139.312 331.977 1.00 175.75 197 HIS A O 1
ATOM 1524 N N . SER A 1 198 ? 280.512 139.893 330.244 1.00 181.43 198 SER A N 1
ATOM 1525 C CA . SER A 1 198 ? 280.396 138.525 329.756 1.00 181.43 198 SER A CA 1
ATOM 1526 C C . SER A 1 198 ? 281.624 138.165 328.934 1.00 181.43 198 SER A C 1
ATOM 1527 O O . SER A 1 198 ? 282.169 139.007 328.214 1.00 181.43 198 SER A O 1
ATOM 1530 N N . ASP A 1 199 ? 282.052 136.911 329.039 1.00 187.18 199 ASP A N 1
ATOM 1531 C CA . ASP A 1 199 ? 283.240 136.437 328.347 1.00 187.18 199 ASP A CA 1
ATOM 1532 C C . ASP A 1 199 ? 282.922 135.485 327.207 1.00 187.18 199 ASP A C 1
ATOM 1533 O O . ASP A 1 199 ? 283.547 135.577 326.150 1.00 187.18 199 ASP A O 1
ATOM 1538 N N . CYS A 1 200 ? 281.976 134.572 327.399 1.00 191.73 200 CYS A N 1
ATOM 1539 C CA . CYS A 1 200 ? 281.443 133.777 326.305 1.00 191.73 200 CYS A CA 1
ATOM 1540 C C . CYS A 1 200 ? 279.954 133.595 326.544 1.00 191.73 200 CYS A C 1
ATOM 1541 O O . CYS A 1 200 ? 279.541 133.165 327.624 1.00 191.73 200 CYS A O 1
ATOM 1544 N N . ALA A 1 201 ? 279.159 133.934 325.534 1.00 194.14 201 ALA A N 1
ATOM 1545 C CA . ALA A 1 201 ? 277.716 133.808 325.631 1.00 194.14 201 ALA A CA 1
ATOM 1546 C C . ALA A 1 201 ? 277.235 132.802 324.599 1.00 194.14 201 ALA A C 1
ATOM 1547 O O . ALA A 1 201 ? 277.571 132.887 323.415 1.00 194.14 201 ALA A O 1
ATOM 1549 N N . PHE A 1 202 ? 276.442 131.843 325.062 1.00 196.59 202 PHE A N 1
ATOM 1550 C CA . PHE A 1 202 ? 275.819 130.857 324.192 1.00 196.59 202 PHE A CA 1
ATOM 1551 C C . PHE A 1 202 ? 274.341 131.192 324.035 1.00 196.59 202 PHE A C 1
ATOM 1552 O O . PHE A 1 202 ? 273.554 131.109 324.982 1.00 196.59 202 PHE A O 1
ATOM 1560 N N . MET A 1 203 ? 273.969 131.574 322.819 1.00 196.79 203 MET A N 1
ATOM 1561 C CA . MET A 1 203 ? 272.597 131.941 322.484 1.00 196.79 203 MET A CA 1
ATOM 1562 C C . MET A 1 203 ? 271.801 130.651 322.299 1.00 196.79 203 MET A C 1
ATOM 1563 O O . MET A 1 203 ? 271.673 130.136 321.186 1.00 196.79 203 MET A O 1
ATOM 1568 N N . VAL A 1 204 ? 271.263 130.131 323.398 1.00 197.16 204 VAL A N 1
ATOM 1569 C CA . VAL A 1 204 ? 270.444 128.928 323.355 1.00 197.16 204 VAL A CA 1
ATOM 1570 C C . VAL A 1 204 ? 269.050 129.345 322.912 1.00 197.16 204 VAL A C 1
ATOM 1571 O O . VAL A 1 204 ? 268.213 129.731 323.734 1.00 197.16 204 VAL A O 1
ATOM 1575 N N . ASP A 1 205 ? 268.787 129.283 321.614 1.00 199.53 205 ASP A N 1
ATOM 1576 C CA . ASP A 1 205 ? 267.626 129.942 321.032 1.00 199.53 205 ASP A CA 1
ATOM 1577 C C . ASP A 1 205 ? 266.499 128.939 320.838 1.00 199.53 205 ASP A C 1
ATOM 1578 O O . ASP A 1 205 ? 266.656 127.968 320.093 1.00 199.53 205 ASP A O 1
ATOM 1583 N N . ASN A 1 206 ? 265.347 129.207 321.463 1.00 199.00 206 ASN A N 1
ATOM 1584 C CA . ASN A 1 206 ? 264.169 128.359 321.306 1.00 199.00 206 ASN A CA 1
ATOM 1585 C C . ASN A 1 206 ? 263.585 128.391 319.900 1.00 199.00 206 ASN A C 1
ATOM 1586 O O . ASN A 1 206 ? 262.754 127.538 319.581 1.00 199.00 206 ASN A O 1
ATOM 1591 N N . GLU A 1 207 ? 263.989 129.343 319.061 1.00 199.22 207 GLU A N 1
ATOM 1592 C CA . GLU A 1 207 ? 263.582 129.396 317.663 1.00 199.22 207 GLU A CA 1
ATOM 1593 C C . GLU A 1 207 ? 264.255 128.335 316.804 1.00 199.22 207 GLU A C 1
ATOM 1594 O O . GLU A 1 207 ? 263.878 128.188 315.636 1.00 199.22 207 GLU A O 1
ATOM 1600 N N . ALA A 1 208 ? 265.237 127.607 317.335 1.00 203.02 208 ALA A N 1
ATOM 1601 C CA . ALA A 1 208 ? 265.936 126.584 316.569 1.00 203.02 208 ALA A CA 1
ATOM 1602 C C . ALA A 1 208 ? 266.049 125.282 317.353 1.00 203.02 208 ALA A C 1
ATOM 1603 O O . ALA A 1 208 ? 266.314 124.229 316.768 1.00 203.02 208 ALA A O 1
ATOM 1605 N N . ILE A 1 209 ? 265.873 125.345 318.676 1.00 203.31 209 ILE A N 1
ATOM 1606 C CA . ILE A 1 209 ? 265.751 124.124 319.472 1.00 203.31 209 ILE A CA 1
ATOM 1607 C C . ILE A 1 209 ? 264.461 123.393 319.117 1.00 203.31 209 ILE A C 1
ATOM 1608 O O . ILE A 1 209 ? 264.438 122.164 318.978 1.00 203.31 209 ILE A O 1
ATOM 1613 N N . TYR A 1 210 ? 263.375 124.145 318.931 1.00 204.15 210 TYR A N 1
ATOM 1614 C CA . TYR A 1 210 ? 262.084 123.555 318.593 1.00 204.15 210 TYR A CA 1
ATOM 1615 C C . TYR A 1 210 ? 262.069 123.015 317.166 1.00 204.15 210 TYR A C 1
ATOM 1616 O O . TYR A 1 210 ? 261.304 122.097 316.852 1.00 204.15 210 TYR A O 1
ATOM 1625 N N . ASP A 1 211 ? 262.918 123.559 316.291 1.00 202.81 211 ASP A N 1
ATOM 1626 C CA . ASP A 1 211 ? 263.016 123.015 314.939 1.00 202.81 211 ASP A CA 1
ATOM 1627 C C . ASP A 1 211 ? 263.732 121.671 314.924 1.00 202.81 211 ASP A C 1
ATOM 1628 O O . ASP A 1 211 ? 263.512 120.862 314.016 1.00 202.81 211 ASP A O 1
ATOM 1633 N N . ILE A 1 212 ? 264.590 121.415 315.913 1.00 202.44 212 ILE A N 1
ATOM 1634 C CA . ILE A 1 212 ? 265.228 120.105 316.030 1.00 202.44 212 ILE A CA 1
ATOM 1635 C C . ILE A 1 212 ? 264.211 119.070 316.493 1.00 202.44 212 ILE A C 1
ATOM 1636 O O . ILE A 1 212 ? 264.086 117.983 315.916 1.00 202.44 212 ILE A O 1
ATOM 1641 N N . CYS A 1 213 ? 263.443 119.410 317.526 1.00 201.51 213 CYS A N 1
ATOM 1642 C CA . CYS A 1 213 ? 262.419 118.525 318.061 1.00 201.51 213 CYS A CA 1
ATOM 1643 C C . CYS A 1 213 ? 261.217 118.375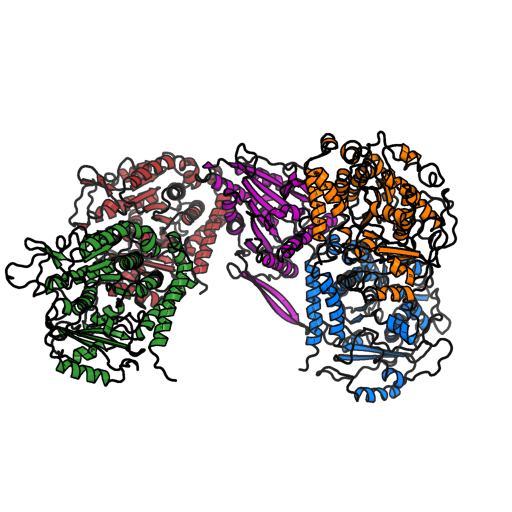 317.135 1.00 201.51 213 CYS A C 1
ATOM 1644 O O . CYS A 1 213 ? 260.369 117.512 317.380 1.00 201.51 213 CYS A O 1
ATOM 1647 N N . ARG A 1 214 ? 261.118 119.193 316.089 1.00 200.56 214 ARG A N 1
ATOM 1648 C CA . ARG A 1 214 ? 260.130 118.979 315.045 1.00 200.56 214 ARG A CA 1
ATOM 1649 C C . ARG A 1 214 ? 260.593 117.972 314.002 1.00 200.56 214 ARG A C 1
ATOM 1650 O O . ARG A 1 214 ? 259.780 117.173 313.524 1.00 200.56 214 ARG A O 1
ATOM 1658 N N . ARG A 1 215 ? 261.878 117.975 313.651 1.00 197.90 215 ARG A N 1
ATOM 1659 C CA . ARG A 1 215 ? 262.402 117.129 312.588 1.00 197.90 215 ARG A CA 1
ATOM 1660 C C . ARG A 1 215 ? 263.002 115.828 313.098 1.00 197.90 215 ARG A C 1
ATOM 1661 O O . ARG A 1 215 ? 262.717 114.761 312.549 1.00 197.90 215 ARG A O 1
ATOM 1669 N N . ASN A 1 216 ? 263.830 115.884 314.141 1.00 198.91 216 ASN A N 1
ATOM 1670 C CA . ASN A 1 216 ? 264.513 114.680 314.599 1.00 198.91 216 ASN A CA 1
ATOM 1671 C C . ASN A 1 216 ? 263.656 113.864 315.556 1.00 198.91 216 ASN A C 1
ATOM 1672 O O . ASN A 1 216 ? 263.928 112.678 315.771 1.00 198.91 216 ASN A O 1
ATOM 1677 N N . LEU A 1 217 ? 262.629 114.470 316.143 1.00 198.95 217 LEU A N 1
ATOM 1678 C CA . LEU A 1 217 ? 261.788 113.774 317.103 1.00 198.95 217 LEU A CA 1
ATOM 1679 C C . LEU A 1 217 ? 260.326 113.705 316.694 1.00 198.95 217 LEU A C 1
ATOM 1680 O O . LEU A 1 217 ? 259.598 112.867 317.239 1.00 198.95 217 LEU A O 1
ATOM 1685 N N . ASP A 1 218 ? 259.897 114.557 315.757 1.00 201.24 218 ASP A N 1
ATOM 1686 C CA . ASP A 1 218 ? 258.524 114.643 315.241 1.00 201.24 218 ASP A CA 1
ATOM 1687 C C . ASP A 1 218 ? 257.514 114.886 316.364 1.00 201.24 218 ASP A C 1
ATOM 1688 O O . ASP A 1 218 ? 256.420 114.321 316.396 1.00 201.24 218 ASP A O 1
ATOM 1693 N N . ILE A 1 219 ? 257.909 115.750 317.293 1.00 202.56 219 ILE A N 1
ATOM 1694 C CA . ILE A 1 219 ? 257.076 116.142 318.423 1.00 202.56 219 ILE A CA 1
ATOM 1695 C C . ILE A 1 219 ? 256.874 117.644 318.291 1.00 202.56 219 ILE A C 1
ATOM 1696 O O . ILE A 1 219 ? 257.808 118.424 318.509 1.00 202.56 219 ILE A O 1
ATOM 1701 N N . GLU A 1 220 ? 255.660 118.058 317.931 1.00 204.63 220 GLU A N 1
ATOM 1702 C CA . GLU A 1 220 ? 255.343 119.469 317.763 1.00 204.63 220 GLU A CA 1
ATOM 1703 C C . GLU A 1 220 ? 254.831 120.116 319.042 1.00 204.63 220 GLU A C 1
ATOM 1704 O O . GLU A 1 220 ? 254.149 121.145 318.971 1.00 204.63 220 GLU A O 1
ATOM 1710 N N . ARG A 1 221 ? 255.136 119.536 320.203 1.00 206.58 221 ARG A N 1
ATOM 1711 C CA . ARG A 1 221 ? 254.734 120.111 321.475 1.00 206.58 221 ARG A CA 1
ATOM 1712 C C . ARG A 1 221 ? 255.932 120.787 322.115 1.00 206.58 221 ARG A C 1
ATOM 1713 O O . ARG A 1 221 ? 256.836 120.092 322.601 1.00 206.58 221 ARG A O 1
ATOM 1721 N N . PRO A 1 222 ? 255.992 122.112 322.149 1.00 207.35 222 PRO A N 1
ATOM 1722 C CA . PRO A 1 222 ? 257.128 122.803 322.784 1.00 207.35 222 PRO A CA 1
ATOM 1723 C C . PRO A 1 222 ? 257.042 122.784 324.308 1.00 207.35 222 PRO A C 1
ATOM 1724 O O . PRO A 1 222 ? 256.799 123.803 324.960 1.00 207.35 222 PRO A O 1
ATOM 1728 N N . THR A 1 223 ? 257.246 121.609 324.894 1.00 205.57 223 THR A N 1
ATOM 1729 C CA . THR A 1 223 ? 257.134 121.516 326.338 1.00 205.57 223 THR A CA 1
ATOM 1730 C C . THR A 1 223 ? 258.498 121.692 326.996 1.00 205.57 223 THR A C 1
ATOM 1731 O O . THR A 1 223 ? 259.547 121.410 326.410 1.00 205.57 223 THR A O 1
ATOM 1735 N N . TYR A 1 224 ? 258.472 122.183 328.234 1.00 205.01 224 TYR A N 1
ATOM 1736 C CA . TYR A 1 224 ? 259.685 122.475 328.983 1.00 205.01 224 TYR A CA 1
ATOM 1737 C C . TYR A 1 224 ? 260.253 121.247 329.684 1.00 205.01 224 TYR A C 1
ATOM 1738 O O . TYR A 1 224 ? 261.233 121.365 330.426 1.00 205.01 224 TYR A O 1
ATOM 1747 N N . THR A 1 225 ? 259.664 120.075 329.469 1.00 204.67 225 THR A N 1
ATOM 1748 C CA . THR A 1 225 ? 260.243 118.835 329.952 1.00 204.67 225 THR A CA 1
ATOM 1749 C C . THR A 1 225 ? 260.875 118.013 328.839 1.00 204.67 225 THR A C 1
ATOM 1750 O O . THR A 1 225 ? 261.506 116.992 329.132 1.00 204.67 225 THR A O 1
ATOM 1754 N N . ASN A 1 226 ? 260.721 118.419 327.580 1.00 205.38 226 ASN A N 1
ATOM 1755 C CA . ASN A 1 226 ? 261.420 117.798 326.465 1.00 205.38 226 ASN A CA 1
ATOM 1756 C C . ASN A 1 226 ? 262.350 118.746 325.726 1.00 205.38 226 ASN A C 1
ATOM 1757 O O . ASN A 1 226 ? 263.301 118.280 325.096 1.00 205.38 226 ASN A O 1
ATOM 1762 N N . LEU A 1 227 ? 262.101 120.057 325.776 1.00 205.39 227 LEU A N 1
ATOM 1763 C CA . LEU A 1 227 ? 263.050 121.006 325.206 1.00 205.39 227 LEU A CA 1
ATOM 1764 C C . LEU A 1 227 ? 264.235 121.243 326.128 1.00 205.39 227 LEU A C 1
ATOM 1765 O O . LEU A 1 227 ? 265.321 121.590 325.653 1.00 205.39 227 LEU A O 1
ATOM 1770 N N . ASN A 1 228 ? 264.055 121.056 327.437 1.00 204.52 228 ASN A N 1
ATOM 1771 C CA . ASN A 1 228 ? 265.179 121.213 328.352 1.00 204.52 228 ASN A CA 1
ATOM 1772 C C . ASN A 1 228 ? 266.073 119.980 328.358 1.00 204.52 228 ASN A C 1
ATOM 1773 O O . ASN A 1 228 ? 267.169 120.012 328.927 1.00 204.52 228 ASN A O 1
ATOM 1778 N N . ARG A 1 229 ? 265.621 118.884 327.743 1.00 203.55 229 ARG A N 1
ATOM 1779 C CA . ARG A 1 229 ? 266.476 117.711 327.597 1.00 203.55 229 ARG A CA 1
ATOM 1780 C C . ARG A 1 229 ? 267.571 117.966 326.572 1.00 203.55 229 ARG A C 1
ATOM 1781 O O . ARG A 1 229 ? 268.733 117.603 326.783 1.00 203.55 229 ARG A O 1
ATOM 1789 N N . LEU A 1 230 ? 267.212 118.596 325.449 1.00 203.78 230 LEU A N 1
ATOM 1790 C CA . LEU A 1 230 ? 268.180 118.870 324.392 1.00 203.78 230 LEU A CA 1
ATOM 1791 C C . LEU A 1 230 ? 269.196 119.922 324.815 1.00 203.78 230 LEU A C 1
ATOM 1792 O O . LEU A 1 230 ? 270.355 119.877 324.386 1.00 203.78 230 LEU A O 1
ATOM 1797 N N . ILE A 1 231 ? 268.790 120.856 325.673 1.00 204.37 231 ILE A N 1
ATOM 1798 C CA . ILE A 1 231 ? 269.704 121.902 326.115 1.00 204.37 231 ILE A CA 1
ATOM 1799 C C . ILE A 1 231 ? 270.718 121.359 327.119 1.00 204.37 231 ILE A C 1
ATOM 1800 O O . ILE A 1 231 ? 271.912 121.674 327.030 1.00 204.37 231 ILE A O 1
ATOM 1805 N N . SER A 1 232 ? 270.281 120.510 328.054 1.00 204.97 232 SER A N 1
ATOM 1806 C CA . SER A 1 232 ? 271.164 120.048 329.119 1.00 204.97 232 SER A CA 1
ATOM 1807 C C . SER A 1 232 ? 272.209 119.052 328.629 1.00 204.97 232 SER A C 1
ATOM 1808 O O . SER A 1 232 ? 273.203 118.830 329.328 1.00 204.97 232 SER A O 1
ATOM 1811 N N . GLN A 1 233 ? 272.013 118.451 327.451 1.00 204.40 233 GLN A N 1
ATOM 1812 C CA . GLN A 1 233 ? 273.048 117.597 326.875 1.00 204.40 233 GLN A CA 1
ATOM 1813 C C . GLN A 1 233 ? 274.229 118.422 326.384 1.00 204.40 233 GLN A C 1
ATOM 1814 O O . GLN A 1 233 ? 275.371 117.948 326.387 1.00 204.40 233 GLN A O 1
ATOM 1820 N N . ILE A 1 234 ? 273.968 119.655 325.946 1.00 203.80 234 ILE A N 1
ATOM 1821 C CA . ILE A 1 234 ? 275.038 120.538 325.501 1.00 203.80 234 ILE A CA 1
ATOM 1822 C C . ILE A 1 234 ? 275.864 120.999 326.692 1.00 203.80 234 ILE A C 1
ATOM 1823 O O . ILE A 1 234 ? 277.090 121.140 326.598 1.00 203.80 234 ILE A O 1
ATOM 1828 N N . VAL A 1 235 ? 275.217 121.198 327.839 1.00 204.38 235 VAL A N 1
ATOM 1829 C CA . VAL A 1 235 ? 275.926 121.617 329.044 1.00 204.38 235 VAL A CA 1
ATOM 1830 C C . VAL A 1 235 ? 276.731 120.449 329.609 1.00 204.38 235 VAL A C 1
ATOM 1831 O O . VAL A 1 235 ? 277.791 120.632 330.220 1.00 204.38 235 VAL A O 1
ATOM 1835 N N . SER A 1 236 ? 276.271 119.222 329.347 1.00 205.61 236 SER A N 1
ATOM 1836 C CA . SER A 1 236 ? 276.984 118.040 329.825 1.00 205.61 236 SER A CA 1
ATOM 1837 C C . SER A 1 236 ? 278.275 117.797 329.057 1.00 205.61 236 SER A C 1
ATOM 1838 O O . SER A 1 236 ? 279.104 116.989 329.489 1.00 205.61 236 SER A O 1
ATOM 1841 N N . SER A 1 237 ? 278.450 118.455 327.910 1.00 205.21 237 SER A N 1
ATOM 1842 C CA . SER A 1 237 ? 279.713 118.361 327.188 1.00 205.21 237 SER A CA 1
ATOM 1843 C C . SER A 1 237 ? 280.844 119.011 327.969 1.00 205.21 237 SER A C 1
ATOM 1844 O O . SER A 1 237 ? 281.886 118.386 328.198 1.00 205.21 237 SER A O 1
ATOM 1847 N N . ILE A 1 238 ? 280.642 120.251 328.407 1.00 205.93 238 ILE A N 1
ATOM 1848 C CA . ILE A 1 238 ? 281.649 120.992 329.154 1.00 205.93 238 ILE A CA 1
ATOM 1849 C C . ILE A 1 238 ? 281.832 120.441 330.568 1.00 205.93 238 ILE A C 1
ATOM 1850 O O . ILE A 1 238 ? 282.919 120.586 331.149 1.00 205.93 238 ILE A O 1
ATOM 1855 N N . THR A 1 239 ? 280.818 119.767 331.110 1.00 207.16 239 THR A N 1
ATOM 1856 C CA . THR A 1 239 ? 280.782 119.237 332.469 1.00 207.16 239 THR A CA 1
ATOM 1857 C C . THR A 1 239 ? 281.877 118.214 332.756 1.00 207.16 239 THR A C 1
ATOM 1858 O O . THR A 1 239 ? 282.690 118.421 333.663 1.00 207.16 239 THR A O 1
ATOM 1862 N N . ALA A 1 240 ? 281.918 117.113 332.002 1.00 209.05 240 ALA A N 1
ATOM 1863 C CA . ALA A 1 240 ? 282.904 116.069 332.260 1.00 209.05 240 ALA A CA 1
ATOM 1864 C C . ALA A 1 240 ? 284.302 116.441 331.785 1.00 209.05 240 ALA A C 1
ATOM 1865 O O . ALA A 1 240 ? 285.265 115.770 332.171 1.00 209.05 240 ALA A O 1
ATOM 1867 N N . SER A 1 241 ? 284.438 117.485 330.966 1.00 208.43 241 SER A N 1
ATOM 1868 C CA . SER A 1 241 ? 285.754 117.964 330.570 1.00 208.43 241 SER A CA 1
ATOM 1869 C C . SER A 1 241 ? 286.492 118.656 331.708 1.00 208.43 241 SER A C 1
ATOM 1870 O O . SER A 1 241 ? 287.713 118.822 331.620 1.00 208.43 241 SER A O 1
ATOM 1873 N N . LEU A 1 242 ? 285.790 119.062 332.765 1.00 208.29 242 LEU A N 1
ATOM 1874 C CA . LEU A 1 242 ? 286.436 119.642 333.934 1.00 208.29 242 LEU A CA 1
ATOM 1875 C C . LEU A 1 242 ? 286.208 118.764 335.157 1.00 208.29 242 LEU A C 1
ATOM 1876 O O . LEU A 1 242 ? 286.769 119.019 336.227 1.00 208.29 242 LEU A O 1
ATOM 1881 N N . ARG A 1 243 ? 285.382 117.728 335.005 1.00 209.90 243 ARG A N 1
ATOM 1882 C CA . ARG A 1 243 ? 285.166 116.768 336.080 1.00 209.90 243 ARG A CA 1
ATOM 1883 C C . ARG A 1 243 ? 286.071 115.548 335.979 1.00 209.90 243 ARG A C 1
ATOM 1884 O O . ARG A 1 243 ? 286.858 115.297 336.898 1.00 209.90 243 ARG A O 1
ATOM 1892 N N . PHE A 1 244 ? 285.979 114.789 334.891 1.00 210.63 244 PHE A N 1
ATOM 1893 C CA . PHE A 1 244 ? 286.756 113.571 334.712 1.00 210.63 244 PHE A CA 1
ATOM 1894 C C . PHE A 1 244 ? 288.039 113.908 333.971 1.00 210.63 244 PHE A C 1
ATOM 1895 O O . PHE A 1 244 ? 288.057 114.826 333.146 1.00 210.63 244 PHE A O 1
ATOM 1903 N N . ASP A 1 245 ? 289.105 113.163 334.262 1.00 210.97 245 ASP A N 1
ATOM 1904 C CA . ASP A 1 245 ? 290.382 113.334 333.570 1.00 210.97 245 ASP A CA 1
ATOM 1905 C C . ASP A 1 245 ? 290.240 112.740 332.172 1.00 210.97 245 ASP A C 1
ATOM 1906 O O . ASP A 1 245 ? 290.422 111.542 331.943 1.00 210.97 245 ASP A O 1
ATOM 1911 N N . GLY A 1 246 ? 289.915 113.603 331.218 1.00 210.25 246 GLY A N 1
ATOM 1912 C CA . GLY A 1 246 ? 289.806 113.193 329.836 1.00 210.25 246 GLY A CA 1
ATOM 1913 C C . GLY A 1 246 ? 291.167 112.975 329.197 1.00 210.25 246 GLY A C 1
ATOM 1914 O O . GLY A 1 246 ? 292.224 113.116 329.815 1.00 210.25 246 GLY A O 1
ATOM 1915 N N . ALA A 1 247 ? 291.128 112.611 327.913 1.00 208.45 247 ALA A N 1
ATOM 1916 C CA . ALA A 1 247 ? 292.360 112.422 327.157 1.00 208.45 247 ALA A CA 1
ATOM 1917 C C . ALA A 1 247 ? 293.083 113.737 326.898 1.00 208.45 247 ALA A C 1
ATOM 1918 O O . ALA A 1 247 ? 294.318 113.762 326.897 1.00 208.45 247 ALA A O 1
ATOM 1920 N N . LEU A 1 248 ? 292.342 114.824 326.681 1.00 205.76 248 LEU A N 1
ATOM 1921 C CA . LEU A 1 248 ? 292.935 116.149 326.512 1.00 205.76 248 LEU A CA 1
ATOM 1922 C C . LEU A 1 248 ? 292.106 117.126 327.341 1.00 205.76 248 LEU A C 1
ATOM 1923 O O . LEU A 1 248 ? 290.932 117.360 327.037 1.00 205.76 248 LEU A O 1
ATOM 1928 N N . ASN A 1 249 ? 292.720 117.681 328.386 1.00 203.89 249 ASN A N 1
ATOM 1929 C CA . ASN A 1 249 ? 292.053 118.650 329.247 1.00 203.89 249 ASN A CA 1
ATOM 1930 C C . ASN A 1 249 ? 291.860 119.968 328.510 1.00 203.89 249 ASN A C 1
ATOM 1931 O O . ASN A 1 249 ? 292.761 120.439 327.809 1.00 203.89 249 ASN A O 1
ATOM 1936 N N . VAL A 1 250 ? 290.683 120.564 328.667 1.00 203.48 250 VAL A N 1
ATOM 1937 C CA . VAL A 1 250 ? 290.406 121.894 328.102 1.00 203.48 250 VAL A CA 1
ATOM 1938 C C . VAL A 1 250 ? 290.044 122.779 329.288 1.00 203.48 250 VAL A C 1
ATOM 1939 O O . VAL A 1 250 ? 288.963 122.695 329.876 1.00 203.48 250 VAL A O 1
ATOM 1943 N N . ASP A 1 251 ? 290.985 123.644 329.662 1.00 203.47 251 ASP A N 1
ATOM 1944 C CA . ASP A 1 251 ? 290.783 124.526 330.801 1.00 203.47 251 ASP A CA 1
ATOM 1945 C C . ASP A 1 251 ? 289.866 125.684 330.406 1.00 203.47 251 ASP A C 1
ATOM 1946 O O . ASP A 1 251 ? 289.652 125.967 329.223 1.00 203.47 251 ASP A O 1
ATOM 1951 N N . LEU A 1 252 ? 289.312 126.345 331.426 1.00 202.14 252 LEU A N 1
ATOM 1952 C CA . LEU A 1 252 ? 288.322 127.395 331.212 1.00 202.14 252 LEU A CA 1
ATOM 1953 C C . LEU A 1 252 ? 288.950 128.617 330.557 1.00 202.14 252 LEU A C 1
ATOM 1954 O O . LEU A 1 252 ? 288.396 129.188 329.611 1.00 202.14 252 LEU A O 1
ATOM 1959 N N . THR A 1 253 ? 290.119 129.030 331.048 1.00 201.00 253 THR A N 1
ATOM 1960 C CA . THR A 1 253 ? 290.852 130.104 330.391 1.00 201.00 253 THR A CA 1
ATOM 1961 C C . THR A 1 253 ? 291.436 129.641 329.063 1.00 201.00 253 THR A C 1
ATOM 1962 O O . THR A 1 253 ? 291.592 130.447 328.139 1.00 201.00 253 THR A O 1
ATOM 1966 N N . GLU A 1 254 ? 291.752 128.348 328.946 1.00 199.53 254 GLU A N 1
ATOM 1967 C CA . GLU A 1 254 ? 292.269 127.819 327.687 1.00 199.53 254 GLU A CA 1
ATOM 1968 C C . GLU A 1 254 ? 291.171 127.702 326.641 1.00 199.53 254 GLU A C 1
ATOM 1969 O O . GLU A 1 254 ? 291.439 127.825 325.440 1.00 199.53 254 GLU A O 1
ATOM 1975 N N . PHE A 1 255 ? 289.935 127.447 327.069 1.00 198.82 255 PHE A N 1
ATOM 1976 C CA . PHE A 1 255 ? 288.834 127.412 326.115 1.00 198.82 255 PHE A CA 1
ATOM 1977 C C . PHE A 1 255 ? 288.487 128.816 325.645 1.00 198.82 255 PHE A C 1
ATOM 1978 O O . PHE A 1 255 ? 288.174 129.030 324.469 1.00 198.82 255 PHE A O 1
ATOM 1986 N N . GLN A 1 256 ? 288.549 129.791 326.555 1.00 194.52 256 GLN A N 1
ATOM 1987 C CA . GLN A 1 256 ? 288.327 131.179 326.171 1.00 194.52 256 GLN A CA 1
ATOM 1988 C C . GLN A 1 256 ? 289.452 131.708 325.295 1.00 194.52 256 GLN A C 1
ATOM 1989 O O . GLN A 1 256 ? 289.244 132.663 324.541 1.00 194.52 256 GLN A O 1
ATOM 1995 N N . THR A 1 257 ? 290.641 131.101 325.388 1.00 193.92 257 THR A N 1
ATOM 1996 C CA . THR A 1 257 ? 291.807 131.561 324.639 1.00 193.92 257 THR A CA 1
ATOM 1997 C C . THR A 1 257 ? 291.593 131.445 323.134 1.00 193.92 257 THR A C 1
ATOM 1998 O O . THR A 1 257 ? 292.033 132.314 322.373 1.00 193.92 257 THR A O 1
ATOM 2002 N N . ASN A 1 258 ? 290.869 130.422 322.693 1.00 193.52 258 ASN A N 1
ATOM 2003 C CA . ASN A 1 258 ? 290.655 130.203 321.271 1.00 193.52 258 ASN A CA 1
ATOM 2004 C C . ASN A 1 258 ? 289.326 130.729 320.756 1.00 193.52 258 ASN A C 1
ATOM 2005 O O . ASN A 1 258 ? 289.172 130.877 319.545 1.00 193.52 258 ASN A O 1
ATOM 2010 N N . LEU A 1 259 ? 288.366 131.018 321.632 1.00 191.82 259 LEU A N 1
ATOM 2011 C CA . LEU A 1 259 ? 287.052 131.472 321.197 1.00 191.82 259 LEU A CA 1
ATOM 2012 C C . LEU A 1 259 ? 286.869 132.979 321.309 1.00 191.82 259 LEU A C 1
ATOM 2013 O O . LEU A 1 259 ? 285.855 133.503 320.836 1.00 191.82 259 LEU A O 1
ATOM 2018 N N . VAL A 1 260 ? 287.807 133.685 321.932 1.00 183.14 260 VAL A N 1
ATOM 2019 C CA . VAL A 1 260 ? 287.663 135.122 322.147 1.00 183.14 260 VAL A CA 1
ATOM 2020 C C . VAL A 1 260 ? 288.810 135.835 321.438 1.00 183.14 260 VAL A C 1
ATOM 2021 O O . VAL A 1 260 ? 289.874 136.045 322.037 1.00 183.14 260 VAL A O 1
ATOM 2025 N N . PRO A 1 261 ? 288.669 136.184 320.157 1.00 179.76 261 PRO A N 1
ATOM 2026 C CA . PRO A 1 261 ? 289.741 136.956 319.508 1.00 179.76 261 PRO A CA 1
ATOM 2027 C C . PRO A 1 261 ? 289.767 138.411 319.940 1.00 179.76 261 PRO A C 1
ATOM 2028 O O . PRO A 1 261 ? 290.843 138.958 320.206 1.00 179.76 261 PRO A O 1
ATOM 2032 N N . TYR A 1 262 ? 288.612 139.049 320.025 1.00 176.26 262 TYR A N 1
ATOM 2033 C CA . TYR A 1 262 ? 288.453 140.368 320.605 1.00 176.26 262 TYR A CA 1
ATOM 2034 C C . TYR A 1 262 ? 287.446 140.276 321.739 1.00 176.26 262 TYR A C 1
ATOM 2035 O O . TYR A 1 262 ? 286.399 139.634 321.598 1.00 176.26 262 TYR A O 1
ATOM 2044 N N . PRO A 1 263 ? 287.714 140.921 322.876 1.00 175.56 263 PRO A N 1
ATOM 2045 C CA . PRO A 1 263 ? 286.809 140.806 324.025 1.00 175.56 263 PRO A CA 1
ATOM 2046 C C . PRO A 1 263 ? 285.513 141.583 323.864 1.00 175.56 263 PRO A C 1
ATOM 2047 O O . PRO A 1 263 ? 284.638 141.486 324.730 1.00 175.56 263 PRO A O 1
ATOM 2051 N N . ARG A 1 264 ? 285.378 142.350 322.782 1.00 178.23 264 ARG A N 1
ATOM 2052 C CA . ARG A 1 264 ? 284.180 143.138 322.533 1.00 178.23 264 ARG A CA 1
ATOM 2053 C C . ARG A 1 264 ? 283.051 142.273 321.995 1.00 178.23 264 ARG A C 1
ATOM 2054 O O . ARG A 1 264 ? 281.894 142.432 322.395 1.00 178.23 264 ARG A O 1
ATOM 2062 N N . ILE A 1 265 ? 283.367 141.346 321.090 1.00 182.03 265 ILE A N 1
ATOM 2063 C CA . ILE A 1 265 ? 282.316 140.597 320.406 1.00 182.03 265 ILE A CA 1
ATOM 2064 C C . ILE A 1 265 ? 281.914 139.355 321.205 1.00 182.03 265 ILE A C 1
ATOM 2065 O O . ILE A 1 265 ? 280.744 139.204 321.575 1.00 182.03 265 ILE A O 1
ATOM 2070 N N . HIS A 1 266 ? 282.876 138.466 321.483 1.00 184.21 266 HIS A N 1
ATOM 2071 C CA . HIS A 1 266 ? 282.840 137.294 322.364 1.00 184.21 266 HIS A CA 1
ATOM 2072 C C . HIS A 1 266 ? 281.550 136.468 322.359 1.00 184.21 266 HIS A C 1
ATOM 2073 O O . HIS A 1 266 ? 281.119 135.969 323.403 1.00 184.21 266 HIS A O 1
ATOM 2080 N N . PHE A 1 267 ? 280.946 136.277 321.185 1.00 188.92 267 PHE A N 1
ATOM 2081 C CA . PHE A 1 267 ? 279.707 135.513 321.038 1.00 188.92 267 PHE A CA 1
ATOM 2082 C C . PHE A 1 267 ? 279.944 134.287 320.162 1.00 188.92 267 PHE A C 1
ATOM 2083 O O . PHE A 1 267 ? 279.734 134.336 318.944 1.00 188.92 267 PHE A O 1
ATOM 2091 N N . PRO A 1 268 ? 280.376 133.166 320.747 1.00 195.82 268 PRO A N 1
ATOM 2092 C CA . PRO A 1 268 ? 280.467 131.930 319.962 1.00 195.82 268 PRO A CA 1
ATOM 2093 C C . PRO A 1 268 ? 279.132 131.213 319.860 1.00 195.82 268 PRO A C 1
ATOM 2094 O O . PRO A 1 268 ? 278.133 131.665 320.428 1.00 195.82 268 PRO A 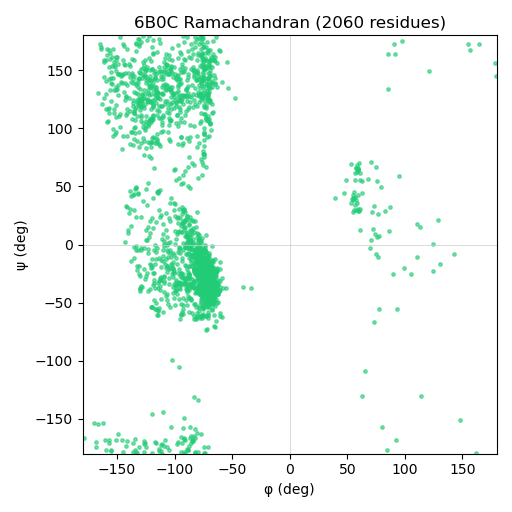O 1
ATOM 2098 N N . LEU A 1 269 ? 279.105 130.091 319.147 1.00 202.44 269 LEU A N 1
ATOM 2099 C CA . LEU A 1 269 ? 277.877 129.359 318.886 1.00 202.44 269 LEU A CA 1
ATOM 2100 C C . LEU A 1 269 ? 277.898 128.008 319.588 1.00 202.44 269 LEU A C 1
ATOM 2101 O O . LEU A 1 269 ? 278.949 127.389 319.771 1.00 202.44 269 LEU A O 1
ATOM 2106 N N . ALA A 1 270 ? 276.712 127.557 319.979 1.00 207.90 270 ALA A N 1
ATOM 2107 C CA . ALA A 1 270 ? 276.540 126.264 320.642 1.00 207.90 270 ALA A CA 1
ATOM 2108 C C . ALA A 1 270 ? 276.196 125.165 319.644 1.00 207.90 270 ALA A C 1
ATOM 2109 O O . ALA A 1 270 ? 275.236 124.422 319.835 1.00 207.90 270 ALA A O 1
ATOM 2111 N N . THR A 1 271 ? 276.998 125.025 318.585 1.00 208.78 271 THR A N 1
ATOM 2112 C CA . THR A 1 271 ? 276.696 124.109 317.482 1.00 208.78 271 THR A CA 1
ATOM 2113 C C . THR A 1 271 ? 276.960 122.661 317.901 1.00 208.78 271 THR A C 1
ATOM 2114 O O . THR A 1 271 ? 277.962 122.036 317.545 1.00 208.78 271 THR A O 1
ATOM 2118 N N . TYR A 1 272 ? 276.017 122.125 318.668 1.00 209.62 272 TYR A N 1
ATOM 2119 C CA . TYR A 1 272 ? 276.044 120.725 319.058 1.00 209.62 272 TYR A CA 1
ATOM 2120 C C . TYR A 1 272 ? 275.551 119.851 317.910 1.00 209.62 272 TYR A C 1
ATOM 2121 O O . TYR A 1 272 ? 274.633 120.213 317.171 1.00 209.62 272 TYR A O 1
ATOM 2130 N N . ALA A 1 273 ? 276.180 118.686 317.764 1.00 210.21 273 ALA A N 1
ATOM 2131 C CA . ALA A 1 273 ? 275.846 117.761 316.688 1.00 210.21 273 ALA A CA 1
ATOM 2132 C C . ALA A 1 273 ? 274.501 117.100 316.960 1.00 210.21 273 ALA A C 1
ATOM 2133 O O . ALA A 1 273 ? 274.357 116.378 317.955 1.00 210.21 273 ALA A O 1
ATOM 2135 N N . PRO A 1 274 ? 273.500 117.316 316.107 1.00 208.80 274 PRO A N 1
ATOM 2136 C CA . PRO A 1 274 ? 272.169 116.763 316.384 1.00 208.80 274 PRO A CA 1
ATOM 2137 C C . PRO A 1 274 ? 272.096 115.272 316.082 1.00 208.80 274 PRO A C 1
ATOM 2138 O O . PRO A 1 274 ? 272.642 114.786 315.089 1.00 208.80 274 PRO A O 1
ATOM 2142 N N . VAL A 1 275 ? 271.405 114.551 316.960 1.00 203.45 275 VAL A N 1
ATOM 2143 C CA . VAL A 1 275 ? 271.292 113.106 316.901 1.00 203.45 275 VAL A CA 1
ATOM 2144 C C . VAL A 1 275 ? 269.839 112.744 316.605 1.00 203.45 275 VAL A C 1
ATOM 2145 O O . VAL A 1 275 ? 268.969 113.609 316.511 1.00 203.45 275 VAL A O 1
ATOM 2149 N N . ILE A 1 276 ? 269.587 111.447 316.459 1.00 201.35 276 ILE A N 1
ATOM 2150 C CA . ILE A 1 276 ? 268.262 110.940 316.136 1.00 201.35 276 ILE A CA 1
ATOM 2151 C C . ILE A 1 276 ? 267.700 110.215 317.363 1.00 201.35 276 ILE A C 1
ATOM 2152 O O . ILE A 1 276 ? 268.430 109.616 318.154 1.00 201.35 276 ILE A O 1
ATOM 2157 N N . SER A 1 277 ? 266.386 110.323 317.546 1.00 202.57 277 SER A N 1
ATOM 2158 C CA . SER A 1 277 ? 265.701 109.726 318.687 1.00 202.57 277 SER A CA 1
ATOM 2159 C C . SER A 1 277 ? 265.539 108.230 318.448 1.00 202.57 277 SER A C 1
ATOM 2160 O O . SER A 1 277 ? 264.802 107.814 317.548 1.00 202.57 277 SER A O 1
ATOM 2163 N N . ALA A 1 278 ? 266.225 107.422 319.256 1.00 207.43 278 ALA A N 1
ATOM 2164 C CA . ALA A 1 278 ? 266.090 105.965 319.202 1.00 207.43 278 ALA A CA 1
ATOM 2165 C C . ALA A 1 278 ? 265.057 105.524 320.239 1.00 207.43 278 ALA A C 1
ATOM 2166 O O . ALA A 1 278 ? 265.272 105.568 321.452 1.00 207.43 278 ALA A O 1
ATOM 2168 N N . GLU A 1 279 ? 263.906 105.088 319.728 1.00 212.22 279 GLU A N 1
ATOM 2169 C CA . GLU A 1 279 ? 262.780 104.811 320.613 1.00 212.22 279 GLU A CA 1
ATOM 2170 C C . GLU A 1 279 ? 262.818 103.382 321.153 1.00 212.22 279 GLU A C 1
ATOM 2171 O O . GLU A 1 279 ? 262.503 103.156 322.328 1.00 212.22 279 GLU A O 1
ATOM 2177 N N . LYS A 1 280 ? 263.194 102.404 320.325 1.00 214.83 280 LYS A N 1
ATOM 2178 C CA . LYS A 1 280 ? 263.290 101.025 320.798 1.00 214.83 280 LYS A CA 1
ATOM 2179 C C . LYS A 1 280 ? 264.607 100.354 320.440 1.00 214.83 280 LYS A C 1
ATOM 2180 O O . LYS A 1 280 ? 265.160 99.626 321.269 1.00 214.83 280 LYS A O 1
ATOM 2186 N N . ALA A 1 281 ? 265.131 100.592 319.238 1.00 214.86 281 ALA A N 1
ATOM 2187 C CA . ALA A 1 281 ? 266.325 99.896 318.763 1.00 214.86 281 ALA A CA 1
ATOM 2188 C C . ALA A 1 281 ? 266.934 100.720 317.639 1.00 214.86 281 ALA A C 1
ATOM 2189 O O . ALA A 1 281 ? 266.232 101.094 316.695 1.00 214.86 281 ALA A O 1
ATOM 2191 N N . TYR A 1 282 ? 268.233 100.992 317.736 1.00 212.57 282 TYR A N 1
ATOM 2192 C CA . TYR A 1 282 ? 268.907 101.788 316.720 1.00 212.57 282 TYR A CA 1
ATOM 2193 C C . TYR A 1 282 ? 269.247 100.922 315.514 1.00 212.57 282 TYR A C 1
ATOM 2194 O O . TYR A 1 282 ? 269.607 99.750 315.656 1.00 212.57 282 TYR A O 1
ATOM 2203 N N . HIS A 1 283 ? 269.125 101.505 314.320 1.00 210.77 283 HIS A N 1
ATOM 2204 C CA . HIS A 1 283 ? 269.416 100.765 313.099 1.00 210.77 283 HIS A CA 1
ATOM 2205 C C . HIS A 1 283 ? 270.903 100.750 312.774 1.00 210.77 283 HIS A C 1
ATOM 2206 O O . HIS A 1 283 ? 271.386 99.770 312.196 1.00 210.77 283 HIS A O 1
ATOM 2213 N N . GLU A 1 284 ? 271.636 101.800 313.139 1.00 209.70 284 GLU A N 1
ATOM 2214 C CA . GLU A 1 284 ? 273.062 101.892 312.835 1.00 209.70 284 GLU A CA 1
ATOM 2215 C C . GLU A 1 284 ? 273.698 102.896 313.780 1.00 209.70 284 GLU A C 1
ATOM 2216 O O . GLU A 1 284 ? 273.352 104.081 313.743 1.00 209.70 284 GLU A O 1
ATOM 2222 N N . GLN A 1 285 ? 274.621 102.431 314.619 1.00 206.63 285 GLN A N 1
ATOM 2223 C CA . GLN A 1 285 ? 275.428 103.325 315.446 1.00 206.63 285 GLN A CA 1
ATOM 2224 C C . GLN A 1 285 ? 276.467 103.982 314.550 1.00 206.63 285 GLN A C 1
ATOM 2225 O O . GLN A 1 285 ? 277.289 103.304 313.929 1.00 206.63 285 GLN A O 1
ATOM 2231 N N . LEU A 1 286 ? 276.431 105.309 314.472 1.00 205.58 286 LEU A N 1
ATOM 2232 C CA . LEU A 1 286 ? 277.390 106.025 313.651 1.00 205.58 286 LEU A CA 1
ATOM 2233 C C . LEU A 1 286 ? 278.746 106.078 314.351 1.00 205.58 286 LEU A C 1
ATOM 2234 O O . LEU A 1 286 ? 278.858 105.919 315.568 1.00 205.58 286 LEU A O 1
ATOM 2239 N N . SER A 1 287 ? 279.787 106.298 313.559 1.00 203.98 287 SER A N 1
ATOM 2240 C CA . SER A 1 287 ? 281.156 106.340 314.048 1.00 203.98 287 SER A CA 1
ATOM 2241 C C . SER A 1 287 ? 281.572 107.792 314.258 1.00 203.98 287 SER A C 1
ATOM 2242 O O . SER A 1 287 ? 280.758 108.714 314.169 1.00 203.98 287 SER A O 1
ATOM 2245 N N . VAL A 1 288 ? 282.862 107.986 314.541 1.00 203.29 288 VAL A N 1
ATOM 2246 C CA . VAL A 1 288 ? 283.385 109.324 314.799 1.00 203.29 288 VAL A CA 1
ATOM 2247 C C . VAL A 1 288 ? 283.464 110.134 313.514 1.00 203.29 288 VAL A C 1
ATOM 2248 O O . VAL A 1 288 ? 283.084 111.311 313.486 1.00 203.29 288 VAL A O 1
ATOM 2252 N N . ALA A 1 289 ? 283.936 109.516 312.429 1.00 201.69 289 ALA A N 1
ATOM 2253 C CA . ALA A 1 289 ? 284.147 110.247 311.183 1.00 201.69 289 ALA A CA 1
ATOM 2254 C C . ALA A 1 289 ? 282.837 110.584 310.487 1.00 201.69 289 ALA A C 1
ATOM 2255 O O . ALA A 1 289 ? 282.800 111.491 309.649 1.00 201.69 289 ALA A O 1
ATOM 2257 N N . GLU A 1 290 ? 281.758 109.878 310.815 1.00 202.26 290 GLU A N 1
ATOM 2258 C CA . GLU A 1 290 ? 280.477 110.134 310.173 1.00 202.26 290 GLU A CA 1
ATOM 2259 C C . GLU A 1 290 ? 279.720 111.294 310.798 1.00 202.26 290 GLU A C 1
ATOM 2260 O O . GLU A 1 290 ? 278.844 111.873 310.144 1.00 202.26 290 GLU A O 1
ATOM 2266 N N . ILE A 1 291 ? 280.033 111.651 312.043 1.00 202.82 291 ILE A N 1
ATOM 2267 C CA . ILE A 1 291 ? 279.377 112.779 312.691 1.00 202.82 291 ILE A CA 1
ATOM 2268 C C . ILE A 1 291 ? 279.862 114.073 312.057 1.00 202.82 291 ILE A C 1
ATOM 2269 O O . ILE A 1 291 ? 279.084 114.778 311.410 1.00 202.82 291 ILE A O 1
ATOM 2274 N N . THR A 1 292 ? 281.164 114.354 312.181 1.00 202.29 292 THR A N 1
ATOM 2275 C CA . THR A 1 292 ? 281.712 115.658 311.817 1.00 202.29 292 THR A CA 1
ATOM 2276 C C . THR A 1 292 ? 281.692 115.924 310.316 1.00 202.29 292 THR A C 1
ATOM 2277 O O . THR A 1 292 ? 281.890 117.072 309.903 1.00 202.29 292 THR A O 1
ATOM 2281 N N . ASN A 1 293 ? 281.478 114.898 309.494 1.00 201.08 293 ASN A N 1
ATOM 2282 C CA . ASN A 1 293 ? 281.207 115.109 308.080 1.00 201.08 293 ASN A CA 1
ATOM 2283 C C . ASN A 1 293 ? 279.900 115.858 307.868 1.00 201.08 293 ASN A C 1
ATOM 2284 O O . ASN A 1 293 ? 279.838 116.763 307.027 1.00 201.08 293 ASN A O 1
ATOM 2289 N N . ALA A 1 294 ? 278.866 115.518 308.634 1.00 203.35 294 ALA A N 1
ATOM 2290 C CA . ALA A 1 294 ? 277.561 116.160 308.529 1.00 203.35 294 ALA A CA 1
ATOM 2291 C C . ALA A 1 294 ? 277.034 116.524 309.909 1.00 203.35 294 ALA A C 1
ATOM 2292 O O . ALA A 1 294 ? 275.897 116.196 310.263 1.00 203.35 294 ALA A O 1
ATOM 2294 N N . CYS A 1 295 ? 277.864 117.170 310.725 1.00 205.58 295 CYS A N 1
ATOM 2295 C CA . CYS A 1 295 ? 277.380 117.649 312.016 1.00 205.58 295 CYS A CA 1
ATOM 2296 C C . CYS A 1 295 ? 277.045 119.126 311.984 1.00 205.58 295 CYS A C 1
ATOM 2297 O O . CYS A 1 295 ? 275.939 119.503 312.367 1.00 205.58 295 CYS A O 1
ATOM 2300 N N . PHE A 1 296 ? 277.969 119.970 311.520 1.00 204.52 296 PHE A N 1
ATOM 2301 C CA . PHE A 1 296 ? 277.736 121.408 311.520 1.00 204.52 296 PHE A CA 1
ATOM 2302 C C . PHE A 1 296 ? 276.774 121.843 310.422 1.00 204.52 296 PHE A C 1
ATOM 2303 O O . PHE A 1 296 ? 276.348 123.002 310.415 1.00 204.52 296 PHE A O 1
ATOM 2311 N N . GLU A 1 297 ? 276.435 120.957 309.490 1.00 205.22 297 GLU A N 1
ATOM 2312 C CA . GLU A 1 297 ? 275.437 121.295 308.484 1.00 205.22 297 GLU A CA 1
ATOM 2313 C C . GLU A 1 297 ? 274.009 121.207 309.045 1.00 205.22 297 GLU A C 1
ATOM 2314 O O . GLU A 1 297 ? 273.172 122.026 308.644 1.00 205.22 297 GLU A O 1
ATOM 2320 N N . PRO A 1 298 ? 273.652 120.261 309.931 1.00 207.34 298 PRO A N 1
ATOM 2321 C CA . PRO A 1 298 ? 272.446 120.465 310.746 1.00 207.34 298 PRO A CA 1
ATOM 2322 C C . PRO A 1 298 ? 272.667 121.010 312.151 1.00 207.34 298 PRO A C 1
ATOM 2323 O O . PRO A 1 298 ? 271.710 121.009 312.938 1.00 207.34 298 PRO A O 1
ATOM 2327 N N . ALA A 1 299 ? 273.877 121.438 312.519 1.00 208.12 299 ALA A N 1
ATOM 2328 C CA . ALA A 1 299 ? 274.022 122.181 313.768 1.00 208.12 299 ALA A CA 1
ATOM 2329 C C . ALA A 1 299 ? 273.818 123.673 313.574 1.00 208.12 299 ALA A C 1
ATOM 2330 O O . ALA A 1 299 ? 273.963 124.435 314.535 1.00 208.12 299 ALA A O 1
ATOM 2332 N N . ASN A 1 300 ? 273.477 124.104 312.357 1.00 206.12 300 ASN A N 1
ATOM 2333 C CA . ASN A 1 300 ? 273.122 125.499 312.136 1.00 206.12 300 ASN A CA 1
ATOM 2334 C C . ASN A 1 300 ? 271.743 125.821 312.695 1.00 206.12 300 ASN A C 1
ATOM 2335 O O . ASN A 1 300 ? 271.372 126.996 312.787 1.00 206.12 300 ASN A O 1
ATOM 2340 N N . GLN A 1 301 ? 270.971 124.801 313.076 1.00 207.11 301 GLN A N 1
ATOM 2341 C CA . GLN A 1 301 ? 269.761 125.013 313.858 1.00 207.11 301 GLN A CA 1
ATOM 2342 C C . GLN A 1 301 ? 270.075 125.007 315.352 1.00 207.11 301 GLN A C 1
ATOM 2343 O O . GLN A 1 301 ? 269.426 124.297 316.125 1.00 207.11 301 GLN A O 1
ATOM 2349 N N . MET A 1 302 ? 271.065 125.791 315.763 1.00 204.28 302 MET A N 1
ATOM 2350 C CA . MET A 1 302 ? 271.297 126.122 317.161 1.00 204.28 302 MET A CA 1
ATOM 2351 C C . MET A 1 302 ? 271.127 127.602 317.439 1.00 204.28 302 MET A C 1
ATOM 2352 O O . MET A 1 302 ? 270.416 127.970 318.376 1.00 204.28 302 MET A O 1
ATOM 2357 N N . VAL A 1 303 ? 271.777 128.452 316.657 1.00 199.55 303 VAL A N 1
ATOM 2358 C CA . VAL A 1 303 ? 271.332 129.815 316.416 1.00 199.55 303 VAL A CA 1
ATOM 2359 C C . VAL A 1 303 ? 270.900 129.867 314.962 1.00 199.55 303 VAL A C 1
ATOM 2360 O O . VAL A 1 303 ? 271.714 129.616 314.067 1.00 199.55 303 VAL A O 1
ATOM 2364 N N . LYS A 1 304 ? 269.628 130.180 314.726 1.00 196.20 304 LYS A N 1
ATOM 2365 C CA . LYS A 1 304 ? 269.019 130.024 313.406 1.00 196.20 304 LYS A CA 1
ATOM 2366 C C . LYS A 1 304 ? 269.605 131.070 312.467 1.00 196.20 304 LYS A C 1
ATOM 2367 O O . LYS A 1 304 ? 269.126 132.202 312.387 1.00 196.20 304 LYS A O 1
ATOM 2373 N N . CYS A 1 305 ? 270.655 130.681 311.755 1.00 193.83 305 CYS A N 1
ATOM 2374 C CA . CYS A 1 305 ? 271.454 131.604 310.965 1.00 193.83 305 CYS A CA 1
ATOM 2375 C C . CYS A 1 305 ? 272.044 130.838 309.788 1.00 193.83 305 CYS A C 1
ATOM 2376 O O . CYS A 1 305 ? 271.648 129.703 309.504 1.00 193.83 305 CYS A O 1
ATOM 2379 N N . ASP A 1 306 ? 273.002 131.459 309.102 1.00 190.44 306 ASP A N 1
ATOM 2380 C CA . ASP A 1 306 ? 273.639 130.872 307.922 1.00 190.44 306 ASP A CA 1
ATOM 2381 C C . ASP A 1 306 ? 275.141 131.076 308.033 1.00 190.44 306 ASP A C 1
ATOM 2382 O O . ASP A 1 306 ? 275.681 132.086 307.567 1.00 190.44 306 ASP A O 1
ATOM 2387 N N . PRO A 1 307 ? 275.857 130.121 308.635 1.00 189.75 307 PRO A N 1
ATOM 2388 C CA . PRO A 1 307 ? 277.324 130.234 308.695 1.00 189.75 307 PRO A CA 1
ATOM 2389 C C . PRO A 1 307 ? 278.005 130.048 307.351 1.00 189.75 307 PRO A C 1
ATOM 2390 O O . PRO A 1 307 ? 279.164 130.450 307.200 1.00 189.75 307 PRO A O 1
ATOM 2394 N N . ARG A 1 308 ? 277.316 129.479 306.364 1.00 190.02 308 ARG A N 1
ATOM 2395 C CA . ARG A 1 308 ? 277.886 129.181 305.055 1.00 190.02 308 ARG A CA 1
ATOM 2396 C C . ARG A 1 308 ? 277.970 130.394 304.137 1.00 190.02 308 ARG A C 1
ATOM 2397 O O . ARG A 1 308 ? 278.267 130.228 302.950 1.00 190.02 308 ARG A O 1
ATOM 2405 N N . HIS A 1 309 ? 277.704 131.595 304.639 1.00 188.52 309 HIS A N 1
ATOM 2406 C CA . HIS A 1 309 ? 277.916 132.802 303.858 1.00 188.52 309 HIS A CA 1
ATOM 2407 C C . HIS A 1 309 ? 278.638 133.890 304.635 1.00 188.52 309 HIS A C 1
ATOM 2408 O O . HIS A 1 309 ? 278.958 134.930 304.052 1.00 188.52 309 HIS A O 1
ATOM 2415 N N . GLY A 1 310 ? 278.899 133.687 305.917 1.00 192.06 310 GLY A N 1
ATOM 2416 C CA . GLY A 1 310 ? 279.805 134.522 306.676 1.00 192.06 310 GLY A CA 1
ATOM 2417 C C . GLY A 1 310 ? 281.203 133.947 306.666 1.00 192.06 310 GLY A C 1
ATOM 2418 O O . GLY A 1 310 ? 281.574 133.168 305.783 1.00 192.06 310 GLY A O 1
ATOM 2419 N N . LYS A 1 311 ? 281.992 134.332 307.665 1.00 194.67 311 LYS A N 1
ATOM 2420 C CA . LYS A 1 311 ? 283.360 133.852 307.777 1.00 194.67 311 LYS A CA 1
ATOM 2421 C C . LYS A 1 311 ? 283.604 133.377 309.199 1.00 194.67 311 LYS A C 1
ATOM 2422 O O . LYS A 1 311 ? 283.157 134.012 310.157 1.00 194.67 311 LYS A O 1
ATOM 2428 N N . TYR A 1 312 ? 284.307 132.258 309.327 1.00 196.82 312 TYR A N 1
ATOM 2429 C CA . TYR A 1 312 ? 284.622 131.695 310.630 1.00 196.82 312 TYR A CA 1
ATOM 2430 C C . TYR A 1 312 ? 285.799 132.432 311.253 1.00 196.82 312 TYR A C 1
ATOM 2431 O O . TYR A 1 312 ? 286.551 133.139 310.579 1.00 196.82 312 TYR A O 1
ATOM 2440 N N . MET A 1 313 ? 285.956 132.250 312.563 1.00 196.00 313 MET A N 1
ATOM 2441 C CA . MET A 1 313 ? 287.116 132.788 313.259 1.00 196.00 313 MET A CA 1
ATOM 2442 C C . MET A 1 313 ? 287.943 131.664 313.862 1.00 196.00 313 MET A C 1
ATOM 2443 O O . MET A 1 313 ? 289.165 131.629 313.691 1.00 196.00 313 MET A O 1
ATOM 2448 N N . ALA A 1 314 ? 287.287 130.737 314.554 1.00 197.25 314 ALA A N 1
ATOM 2449 C CA . ALA A 1 314 ? 287.959 129.577 315.123 1.00 197.25 314 ALA A CA 1
ATOM 2450 C C . ALA A 1 314 ? 286.946 128.452 315.290 1.00 197.25 314 ALA A C 1
ATOM 2451 O O . ALA A 1 314 ? 285.779 128.575 314.906 1.00 197.25 314 ALA A O 1
ATOM 2453 N N . CYS A 1 315 ? 287.410 127.346 315.873 1.00 197.03 315 CYS A N 1
ATOM 2454 C CA . CYS A 1 315 ? 286.563 126.199 316.175 1.00 197.03 315 CYS A CA 1
ATOM 2455 C C . CYS A 1 315 ? 287.214 125.348 317.256 1.00 197.03 315 CYS A C 1
ATOM 2456 O O . CYS A 1 315 ? 288.434 125.176 317.252 1.00 197.03 315 CYS A O 1
ATOM 2459 N N . CYS A 1 316 ? 286.423 124.817 318.187 1.00 200.44 316 CYS A N 1
ATOM 2460 C CA . CYS A 1 316 ? 286.944 123.930 319.222 1.00 200.44 316 CYS A CA 1
ATOM 2461 C C . CYS A 1 316 ? 285.945 122.817 319.481 1.00 200.44 316 CYS A C 1
ATOM 2462 O O . CYS A 1 316 ? 284.831 123.077 319.945 1.00 200.44 316 CYS A O 1
ATOM 2465 N N . LEU A 1 317 ? 286.355 121.585 319.203 1.00 203.33 317 LEU A N 1
ATOM 2466 C CA . LEU A 1 317 ? 285.526 120.404 319.383 1.00 203.33 317 LEU A CA 1
ATOM 2467 C C . LEU A 1 317 ? 285.696 119.859 320.795 1.00 203.33 317 LEU A C 1
ATOM 2468 O O . LEU A 1 317 ? 286.614 120.231 321.528 1.00 203.33 317 LEU A O 1
ATOM 2473 N N . LEU A 1 318 ? 284.794 118.956 321.171 1.00 206.51 318 LEU A N 1
ATOM 2474 C CA . LEU A 1 318 ? 284.830 118.352 322.501 1.00 206.51 318 LEU A CA 1
ATOM 2475 C C . LEU A 1 318 ? 284.098 117.021 322.433 1.00 206.51 318 LEU A C 1
ATOM 2476 O O . LEU A 1 318 ? 282.880 116.998 322.233 1.00 206.51 318 LEU A O 1
ATOM 2481 N N . TYR A 1 319 ? 284.833 115.922 322.599 1.00 207.07 319 TYR A N 1
ATOM 2482 C CA . TYR A 1 319 ? 284.315 114.575 322.383 1.00 207.07 319 TYR A CA 1
ATOM 2483 C C . TYR A 1 319 ? 283.910 113.949 323.710 1.00 207.07 319 TYR A C 1
ATOM 2484 O O . TYR A 1 319 ? 284.560 114.180 324.735 1.00 207.07 319 TYR A O 1
ATOM 2493 N N . ARG A 1 320 ? 282.845 113.154 323.678 1.00 207.57 320 ARG A N 1
ATOM 2494 C CA . ARG A 1 320 ? 282.441 112.316 324.794 1.00 207.57 320 ARG A CA 1
ATOM 2495 C C . ARG A 1 320 ? 282.396 110.854 324.364 1.00 207.57 320 ARG A C 1
ATOM 2496 O O . ARG A 1 320 ? 282.317 110.529 323.177 1.00 207.57 320 ARG A O 1
ATOM 2504 N N . GLY A 1 321 ? 282.441 109.969 325.354 1.00 207.69 321 GLY A N 1
ATOM 2505 C CA . GLY A 1 321 ? 282.442 108.548 325.080 1.00 207.69 321 GLY A CA 1
ATOM 2506 C C . GLY A 1 321 ? 283.807 108.037 324.682 1.00 207.69 321 GLY A C 1
ATOM 2507 O O . GLY A 1 321 ? 284.827 108.651 325.007 1.00 207.69 321 GLY A O 1
ATOM 2508 N N . ASP A 1 322 ? 283.840 106.913 323.977 1.00 206.27 322 ASP A N 1
ATOM 2509 C CA . ASP A 1 322 ? 285.104 106.320 323.556 1.00 206.27 322 ASP A CA 1
ATOM 2510 C C . ASP A 1 322 ? 285.367 106.731 322.114 1.00 206.27 322 ASP A C 1
ATOM 2511 O O . ASP A 1 322 ? 284.649 106.329 321.195 1.00 206.27 322 ASP A O 1
ATOM 2516 N N . VAL A 1 323 ? 286.388 107.562 321.918 1.00 207.00 323 VAL A N 1
ATOM 2517 C CA . VAL A 1 323 ? 286.812 108.004 320.597 1.00 207.00 323 VAL A CA 1
ATOM 2518 C C . VAL A 1 323 ? 288.312 107.782 320.473 1.00 207.00 323 VAL A C 1
ATOM 2519 O O . VAL A 1 323 ? 289.105 108.304 321.262 1.00 207.00 323 VAL A O 1
ATOM 2523 N N . VAL A 1 324 ? 288.697 106.992 319.478 1.00 206.51 324 VAL A N 1
ATOM 2524 C CA . VAL A 1 324 ? 290.106 106.750 319.188 1.00 206.51 324 VAL A CA 1
ATOM 2525 C C . VAL A 1 324 ? 290.659 107.998 318.508 1.00 206.51 324 VAL A C 1
ATOM 2526 O O . VAL A 1 324 ? 290.041 108.505 317.561 1.00 206.51 324 VAL A O 1
ATOM 2530 N N . PRO A 1 325 ? 291.794 108.536 318.968 1.00 205.49 325 PRO A N 1
ATOM 2531 C CA . PRO A 1 325 ? 292.281 109.808 318.409 1.00 205.49 325 PRO A CA 1
ATOM 2532 C C . PRO A 1 325 ? 292.778 109.712 316.977 1.00 205.49 325 PRO A C 1
ATOM 2533 O O . PRO A 1 325 ? 292.684 110.701 316.242 1.00 205.49 325 PRO A O 1
ATOM 2537 N N . LYS A 1 326 ? 293.300 108.561 316.552 1.00 204.70 326 LYS A N 1
ATOM 2538 C CA . LYS A 1 326 ? 293.789 108.450 315.183 1.00 204.70 326 LYS A CA 1
ATOM 2539 C C . LYS A 1 326 ? 292.652 108.330 314.177 1.00 204.70 326 LYS A C 1
ATOM 2540 O O . LYS A 1 326 ? 292.864 108.577 312.985 1.00 204.70 326 LYS A O 1
ATOM 2546 N N . ASP A 1 327 ? 291.450 107.965 314.628 1.00 204.17 327 ASP A N 1
ATOM 2547 C CA . ASP A 1 327 ? 290.291 107.944 313.746 1.00 204.17 327 ASP A CA 1
ATOM 2548 C C . ASP A 1 327 ? 289.747 109.337 313.470 1.00 204.17 327 ASP A C 1
ATOM 2549 O O . ASP A 1 327 ? 288.974 109.505 312.520 1.00 204.17 327 ASP A O 1
ATOM 2554 N N . VAL A 1 328 ? 290.132 110.327 314.272 1.00 200.48 328 VAL A N 1
ATOM 2555 C CA . VAL A 1 328 ? 289.570 111.669 314.200 1.00 200.48 328 VAL A CA 1
ATOM 2556 C C . VAL A 1 328 ? 290.091 112.368 312.956 1.00 200.48 328 VAL A C 1
ATOM 2557 O O . VAL A 1 328 ? 289.334 113.016 312.224 1.00 200.48 328 VAL A O 1
ATOM 2561 N N . ASN A 1 329 ? 291.387 112.209 312.692 1.00 196.52 329 ASN A N 1
ATOM 2562 C CA . ASN A 1 329 ? 292.068 113.082 311.748 1.00 196.52 329 ASN A CA 1
ATOM 2563 C C . ASN A 1 329 ? 291.944 112.631 310.300 1.00 196.52 329 ASN A C 1
ATOM 2564 O O . ASN A 1 329 ? 292.646 113.175 309.442 1.00 196.52 329 ASN A O 1
ATOM 2569 N N . ALA A 1 330 ? 291.075 111.667 310.003 1.00 193.05 330 ALA A N 1
ATOM 2570 C CA . ALA A 1 330 ? 290.843 111.302 308.613 1.00 193.05 330 ALA A CA 1
ATOM 2571 C C . ALA A 1 330 ? 289.692 112.092 308.005 1.00 193.05 330 ALA A C 1
ATOM 2572 O O . ALA A 1 330 ? 289.726 112.408 306.811 1.00 193.05 330 ALA A O 1
ATOM 2574 N N . ALA A 1 331 ? 288.677 112.427 308.804 1.00 190.99 331 ALA A N 1
ATOM 2575 C CA . ALA A 1 331 ? 287.508 113.107 308.259 1.00 190.99 331 ALA A CA 1
ATOM 2576 C C . ALA A 1 331 ? 287.741 114.606 308.144 1.00 190.99 331 ALA A C 1
ATOM 2577 O O . ALA A 1 331 ? 287.013 115.301 307.426 1.00 190.99 331 ALA A O 1
ATOM 2579 N N . ILE A 1 332 ? 288.756 115.122 308.839 1.00 189.43 332 ILE A N 1
ATOM 2580 C CA . ILE A 1 332 ? 289.005 116.558 308.821 1.00 189.43 332 ILE A CA 1
ATOM 2581 C C . ILE A 1 332 ? 289.666 116.984 307.517 1.00 189.43 332 ILE A C 1
ATOM 2582 O O . ILE A 1 332 ? 289.643 118.168 307.162 1.00 189.43 332 ILE A O 1
ATOM 2587 N N . ALA A 1 333 ? 290.263 116.041 306.784 1.00 187.61 333 ALA A N 1
ATOM 2588 C CA . ALA A 1 333 ? 290.959 116.396 305.554 1.00 187.61 333 ALA A CA 1
ATOM 2589 C C . ALA A 1 333 ? 289.977 116.657 304.422 1.00 187.61 333 ALA A C 1
ATOM 2590 O O . ALA A 1 333 ? 290.261 117.442 303.510 1.00 187.61 333 ALA A O 1
ATOM 2592 N N . THR A 1 334 ? 288.815 116.004 304.462 1.00 187.34 334 THR A N 1
ATOM 2593 C CA . THR A 1 334 ? 287.820 116.195 303.413 1.00 187.34 334 THR A CA 1
ATOM 2594 C C . THR A 1 334 ? 287.151 117.556 303.541 1.00 187.34 334 THR A C 1
ATOM 2595 O O . THR A 1 334 ? 286.971 118.271 302.548 1.00 187.34 334 THR A O 1
ATOM 2599 N N . ILE A 1 335 ? 286.797 117.943 304.768 1.00 188.54 335 ILE A N 1
ATOM 2600 C CA . ILE A 1 335 ? 286.109 119.212 304.976 1.00 188.54 335 ILE A CA 1
ATOM 2601 C C . ILE A 1 335 ? 287.068 120.385 304.838 1.00 188.54 335 ILE A C 1
ATOM 2602 O O . ILE A 1 335 ? 286.646 121.503 304.522 1.00 188.54 335 ILE A O 1
ATOM 2607 N N . LYS A 1 336 ? 288.364 120.160 305.060 1.00 186.27 336 LYS A N 1
ATOM 2608 C CA . LYS A 1 336 ? 289.344 121.201 304.780 1.00 186.27 336 LYS A CA 1
ATOM 2609 C C . LYS A 1 336 ? 289.543 121.391 303.283 1.00 186.27 336 LYS A C 1
ATOM 2610 O O . LYS A 1 336 ? 289.805 122.514 302.837 1.00 186.27 336 LYS A O 1
ATOM 2616 N N . THR A 1 337 ? 289.397 120.318 302.501 1.00 186.82 337 THR A N 1
ATOM 2617 C CA . THR A 1 337 ? 289.495 120.397 301.048 1.00 186.82 337 THR A CA 1
ATOM 2618 C C . THR A 1 337 ? 288.345 121.204 300.451 1.00 186.82 337 THR A C 1
ATOM 2619 O O . THR A 1 337 ? 288.536 121.914 299.455 1.00 186.82 337 THR A O 1
ATOM 2623 N N . LYS A 1 338 ? 287.166 121.139 301.065 1.00 187.99 338 LYS A N 1
ATOM 2624 C CA . LYS A 1 338 ? 286.013 121.901 300.612 1.00 187.99 338 LYS A CA 1
ATOM 2625 C C . LYS A 1 338 ? 286.222 123.393 300.868 1.00 187.99 338 LYS A C 1
ATOM 2626 O O . LYS A 1 338 ? 287.019 123.807 301.714 1.00 187.99 338 LYS A O 1
ATOM 2632 N N . ARG A 1 339 ? 285.486 124.213 300.120 1.00 191.21 339 ARG A N 1
ATOM 2633 C CA . ARG A 1 339 ? 285.542 125.662 300.262 1.00 191.21 339 ARG A CA 1
ATOM 2634 C C . ARG A 1 339 ? 284.410 126.234 301.095 1.00 191.21 339 ARG A C 1
ATOM 2635 O O . ARG A 1 339 ? 284.295 127.457 301.200 1.00 191.21 339 ARG A O 1
ATOM 2643 N N . SER A 1 340 ? 283.568 125.379 301.680 1.00 193.67 340 SER A N 1
ATOM 2644 C CA . SER A 1 340 ? 282.506 125.867 302.551 1.00 193.67 340 SER A CA 1
ATOM 2645 C C . SER A 1 340 ? 283.064 126.394 303.863 1.00 193.67 340 SER A C 1
ATOM 2646 O O . SER A 1 340 ? 282.564 127.393 304.394 1.00 193.67 340 SER A O 1
ATOM 2649 N N . ILE A 1 341 ? 284.100 125.747 304.394 1.00 194.59 341 ILE A N 1
ATOM 2650 C CA . ILE A 1 341 ? 284.740 126.207 305.618 1.00 194.59 341 ILE A CA 1
ATOM 2651 C C . ILE A 1 341 ? 285.563 127.439 305.277 1.00 194.59 341 ILE A C 1
ATOM 2652 O O . ILE A 1 341 ? 286.670 127.338 304.737 1.00 194.59 341 ILE A O 1
ATOM 2657 N N . GLN A 1 342 ? 285.010 128.610 305.571 1.00 194.81 342 GLN A N 1
ATOM 2658 C CA . GLN A 1 342 ? 285.642 129.875 305.239 1.00 194.81 342 GLN A CA 1
ATOM 2659 C C . GLN A 1 342 ? 286.041 130.618 306.506 1.00 194.81 342 GLN A C 1
ATOM 2660 O O . GLN A 1 342 ? 285.196 131.025 307.305 1.00 194.81 342 GLN A O 1
ATOM 2666 N N . PHE A 1 343 ? 287.345 130.780 306.685 1.00 196.03 343 PHE A N 1
ATOM 2667 C CA . PHE A 1 343 ? 287.894 131.539 307.793 1.00 196.03 343 PHE A CA 1
ATOM 2668 C C . PHE A 1 343 ? 288.156 132.974 307.362 1.00 196.03 343 PHE A C 1
ATOM 2669 O O . PHE A 1 343 ? 287.895 133.371 306.224 1.00 196.03 343 PHE A O 1
ATOM 2677 N N . VAL A 1 344 ? 288.687 133.749 308.308 1.00 194.42 344 VAL A N 1
ATOM 2678 C CA . VAL A 1 344 ? 289.184 135.082 308.008 1.00 194.42 344 VAL A CA 1
ATOM 2679 C C . VAL A 1 344 ? 290.519 134.987 307.278 1.00 194.42 344 VAL A C 1
ATOM 2680 O O . VAL A 1 344 ? 291.140 133.923 307.179 1.00 194.42 344 VAL A O 1
ATOM 2684 N N . ASP A 1 345 ? 290.972 136.132 306.763 1.00 192.84 345 ASP A N 1
ATOM 2685 C CA . ASP A 1 345 ? 292.242 136.160 306.048 1.00 192.84 345 ASP A CA 1
ATOM 2686 C C . ASP A 1 345 ? 293.438 136.061 306.989 1.00 192.84 345 ASP A C 1
ATOM 2687 O O . ASP A 1 345 ? 294.561 135.815 306.535 1.00 192.84 345 ASP A O 1
ATOM 2692 N N . TRP A 1 346 ? 293.230 136.256 308.289 1.00 189.38 346 TRP A N 1
ATOM 2693 C CA . TRP A 1 346 ? 294.339 136.313 309.227 1.00 189.38 346 TRP A CA 1
ATOM 2694 C C . TRP A 1 346 ? 294.466 135.081 310.115 1.00 189.38 346 TRP A C 1
ATOM 2695 O O . TRP A 1 346 ? 295.392 135.029 310.928 1.00 189.38 346 TRP A O 1
ATOM 2706 N N . CYS A 1 347 ? 293.587 134.088 309.981 1.00 194.93 347 CYS A N 1
ATOM 2707 C CA . CYS A 1 347 ? 293.748 132.861 310.759 1.00 194.93 347 CYS A CA 1
ATOM 2708 C C . CYS A 1 347 ? 293.117 131.667 310.050 1.00 194.93 347 CYS A C 1
ATOM 2709 O O . CYS A 1 347 ? 291.918 131.412 310.217 1.00 194.93 347 CYS A O 1
ATOM 2712 N N . PRO A 1 348 ? 293.880 130.916 309.255 1.00 196.94 348 PRO A N 1
ATOM 2713 C CA . PRO A 1 348 ? 293.355 129.687 308.646 1.00 196.94 348 PRO A CA 1
ATOM 2714 C C . PRO A 1 348 ? 293.496 128.438 309.504 1.00 196.94 348 PRO A C 1
ATOM 2715 O O . PRO A 1 348 ? 293.395 127.333 308.964 1.00 196.94 348 PRO A O 1
ATOM 2719 N N . THR A 1 349 ? 293.737 128.581 310.808 1.00 195.39 349 THR A N 1
ATOM 2720 C CA . THR A 1 349 ? 293.984 127.432 311.671 1.00 195.39 349 THR A CA 1
ATOM 2721 C C . THR A 1 349 ? 292.710 126.621 311.891 1.00 195.39 349 THR A C 1
ATOM 2722 O O . THR A 1 349 ? 291.611 127.172 311.997 1.00 195.39 349 THR A O 1
ATOM 2726 N N . GLY A 1 350 ? 292.866 125.298 311.953 1.00 191.05 350 GLY A N 1
ATOM 2727 C CA . GLY A 1 350 ? 291.730 124.399 311.893 1.00 191.05 350 GLY A CA 1
ATOM 2728 C C . GLY A 1 350 ? 290.815 124.328 313.100 1.00 191.05 350 GLY A C 1
ATOM 2729 O O . GLY A 1 350 ? 289.708 124.873 313.053 1.00 191.05 350 GLY A O 1
ATOM 2730 N N . PHE A 1 351 ? 291.266 123.707 314.188 1.00 190.72 351 PHE A N 1
ATOM 2731 C CA . PHE A 1 351 ? 290.397 123.381 315.321 1.00 190.72 351 PHE A CA 1
ATOM 2732 C C . PHE A 1 351 ? 291.261 122.948 316.503 1.00 190.72 351 PHE A C 1
ATOM 2733 O O . PHE A 1 351 ? 292.487 123.103 316.492 1.00 190.72 351 PHE A O 1
ATOM 2741 N N . LYS A 1 352 ? 290.604 122.416 317.534 1.00 192.62 352 LYS A N 1
ATOM 2742 C CA . LYS A 1 352 ? 291.244 121.851 318.713 1.00 192.62 352 LYS A CA 1
ATOM 2743 C C . LYS A 1 352 ? 290.553 120.541 319.075 1.00 192.62 352 LYS A C 1
ATOM 2744 O O . LYS A 1 352 ? 289.327 120.428 319.014 1.00 192.62 352 LYS A O 1
ATOM 2750 N N . VAL A 1 353 ? 291.352 119.544 319.450 1.00 196.22 353 VAL A N 1
ATOM 2751 C CA . VAL A 1 353 ? 290.846 118.233 319.841 1.00 196.22 353 VAL A CA 1
ATOM 2752 C C . VAL A 1 353 ? 290.633 118.210 321.349 1.00 196.22 353 VAL A C 1
ATOM 2753 O O . VAL A 1 353 ? 291.529 118.544 322.131 1.00 196.22 353 VAL A O 1
ATOM 2757 N N . GLY A 1 354 ? 289.428 117.820 321.755 1.00 204.02 354 GLY A N 1
ATOM 2758 C CA . GLY A 1 354 ? 289.144 117.566 323.153 1.00 204.02 354 GLY A CA 1
ATOM 2759 C C . GLY A 1 354 ? 288.394 116.262 323.320 1.00 204.02 354 GLY A C 1
ATOM 2760 O O . GLY A 1 354 ? 287.283 116.116 322.807 1.00 204.02 354 GLY A O 1
ATOM 2761 N N . ILE A 1 355 ? 288.984 115.304 324.031 1.00 207.82 355 ILE A N 1
ATOM 2762 C CA . ILE A 1 355 ? 288.430 113.958 324.133 1.00 207.82 355 ILE A CA 1
ATOM 2763 C C . ILE A 1 355 ? 288.211 113.635 325.604 1.00 207.82 355 ILE A C 1
ATOM 2764 O O . ILE A 1 355 ? 289.149 113.710 326.405 1.00 207.82 355 ILE A O 1
ATOM 2769 N N . ASN A 1 356 ? 286.981 113.278 325.961 1.00 208.93 356 ASN A N 1
ATOM 2770 C CA . ASN A 1 356 ? 286.669 112.802 327.296 1.00 208.93 356 ASN A CA 1
ATOM 2771 C C . ASN A 1 356 ? 286.464 111.288 327.272 1.00 208.93 356 ASN A C 1
ATOM 2772 O O . ASN A 1 356 ? 286.622 110.626 326.244 1.00 208.93 356 ASN A O 1
ATOM 2777 N N . TYR A 1 357 ? 286.097 110.737 328.428 1.00 208.87 357 TYR A N 1
ATOM 2778 C CA . TYR A 1 357 ? 286.054 109.290 328.606 1.00 208.87 357 TYR A CA 1
ATOM 2779 C C . TYR A 1 357 ? 284.628 108.746 328.570 1.00 208.87 357 TYR A C 1
ATOM 2780 O O . TYR A 1 357 ? 284.321 107.835 327.796 1.00 208.87 357 TYR A O 1
ATOM 2789 N N . GLN A 1 358 ? 283.756 109.293 329.404 1.00 208.34 358 GLN A N 1
ATOM 2790 C CA . GLN A 1 358 ? 282.426 108.747 329.608 1.00 208.34 358 GLN A CA 1
ATOM 2791 C C . GLN A 1 358 ? 281.476 109.160 328.489 1.00 208.34 358 GLN A C 1
ATOM 2792 O O . GLN A 1 358 ? 281.602 110.246 327.919 1.00 208.34 358 GLN A O 1
ATOM 2798 N N . PRO A 1 359 ? 280.519 108.302 328.147 1.00 206.14 359 PRO A N 1
ATOM 2799 C CA . PRO A 1 359 ? 279.455 108.705 327.229 1.00 206.14 359 PRO A CA 1
ATOM 2800 C C . PRO A 1 359 ? 278.462 109.610 327.935 1.00 206.14 359 PRO A C 1
ATOM 2801 O O . PRO A 1 359 ? 278.403 109.620 329.174 1.00 206.14 359 PRO A O 1
ATOM 2805 N N . PRO A 1 360 ? 277.688 110.407 327.191 1.00 204.23 360 PRO A N 1
ATOM 2806 C CA . PRO A 1 360 ? 276.642 111.225 327.828 1.00 204.23 360 PRO A CA 1
ATOM 2807 C C . PRO A 1 360 ? 275.534 110.342 328.382 1.00 204.23 360 PRO A C 1
ATOM 2808 O O . PRO A 1 360 ? 274.815 109.679 327.630 1.00 204.23 360 PRO A O 1
ATOM 2812 N N . THR A 1 361 ? 275.416 110.321 329.707 1.00 202.04 361 THR A N 1
ATOM 2813 C CA . THR A 1 361 ? 274.502 109.406 330.372 1.00 202.04 361 THR A CA 1
ATOM 2814 C C . THR A 1 361 ? 273.054 109.826 330.131 1.00 202.04 361 THR A C 1
ATOM 2815 O O . THR A 1 361 ? 272.752 110.987 329.845 1.00 202.04 361 THR A O 1
ATOM 2819 N N . VAL A 1 362 ? 272.159 108.847 330.205 1.00 197.36 362 VAL A N 1
ATOM 2820 C CA . VAL A 1 362 ? 270.781 109.015 329.759 1.00 197.36 362 VAL A CA 1
ATOM 2821 C C . VAL A 1 362 ? 269.834 108.694 330.904 1.00 197.36 362 VAL A C 1
ATOM 2822 O O . VAL A 1 362 ? 269.871 107.597 331.470 1.00 197.36 362 VAL A O 1
ATOM 2826 N N . VAL A 1 363 ? 268.988 109.661 331.244 1.00 196.98 363 VAL A N 1
ATOM 2827 C CA . VAL A 1 363 ? 267.859 109.435 332.138 1.00 196.98 363 VAL A CA 1
ATOM 2828 C C . VAL A 1 363 ? 266.765 108.756 331.323 1.00 196.98 363 VAL A C 1
ATOM 2829 O O . VAL A 1 363 ? 266.444 109.222 330.220 1.00 196.98 363 VAL A O 1
ATOM 2833 N N . PRO A 1 364 ? 266.193 107.650 331.799 1.00 193.78 364 PRO A N 1
ATOM 2834 C CA . PRO A 1 364 ? 265.087 107.017 331.068 1.00 193.78 364 PRO A CA 1
ATOM 2835 C C . PRO A 1 364 ? 263.837 107.885 331.111 1.00 193.78 364 PRO A C 1
ATOM 2836 O O . PRO A 1 364 ? 263.690 108.746 331.982 1.00 193.78 364 PRO A O 1
ATOM 2840 N N . GLY A 1 365 ? 262.938 107.655 330.159 1.00 190.76 365 GLY A N 1
ATOM 2841 C CA . GLY A 1 365 ? 261.742 108.463 330.046 1.00 190.76 365 GLY A CA 1
ATOM 2842 C C . GLY A 1 365 ? 261.877 109.530 328.982 1.00 190.76 365 GLY A C 1
ATOM 2843 O O . GLY A 1 365 ? 260.877 110.059 328.488 1.00 190.76 365 GLY A O 1
ATOM 2844 N N . GLY A 1 366 ? 263.113 109.852 328.620 1.00 189.16 366 GLY A N 1
ATOM 2845 C CA . GLY A 1 366 ? 263.355 110.849 327.596 1.00 189.16 366 GLY A CA 1
ATOM 2846 C C . GLY A 1 366 ? 263.080 110.318 326.201 1.00 189.16 366 GLY A C 1
ATOM 2847 O O . GLY A 1 366 ? 262.829 109.135 325.974 1.00 189.16 366 GLY A O 1
ATOM 2848 N N . ASP A 1 367 ? 263.137 111.238 325.241 1.00 190.59 367 ASP A N 1
ATOM 2849 C CA . ASP A 1 367 ? 262.912 110.905 323.841 1.00 190.59 367 ASP A CA 1
ATOM 2850 C C . ASP A 1 367 ? 264.187 111.125 323.042 1.00 190.59 367 ASP A C 1
ATOM 2851 O O . ASP A 1 367 ? 264.159 111.698 321.949 1.00 190.59 367 ASP A O 1
ATOM 2856 N N . LEU A 1 368 ? 265.312 110.677 323.593 1.00 191.37 368 LEU A N 1
ATOM 2857 C CA . LEU A 1 368 ? 266.615 110.881 322.975 1.00 191.37 368 LEU A CA 1
ATOM 2858 C C . LEU A 1 368 ? 267.340 109.553 322.787 1.00 191.37 368 LEU A C 1
ATOM 2859 O O . LEU A 1 368 ? 266.767 108.489 323.041 1.00 191.37 368 LEU A O 1
ATOM 2864 N N . ALA A 1 369 ? 268.591 109.599 322.342 1.00 190.85 369 ALA A N 1
ATOM 2865 C CA . ALA A 1 369 ? 269.330 108.406 321.953 1.00 190.85 369 ALA A CA 1
ATOM 2866 C C . ALA A 1 369 ? 270.163 107.893 323.118 1.00 190.85 369 ALA A C 1
ATOM 2867 O O . ALA A 1 369 ? 270.624 108.679 323.951 1.00 190.85 369 ALA A O 1
ATOM 2869 N N . LYS A 1 370 ? 270.353 106.576 323.168 1.00 190.88 370 LYS A N 1
ATOM 2870 C CA . LYS A 1 370 ? 271.295 105.959 324.096 1.00 190.88 370 LYS A CA 1
ATOM 2871 C C . LYS A 1 370 ? 272.522 105.529 323.300 1.00 190.88 370 LYS A C 1
ATOM 2872 O O . LYS A 1 370 ? 272.567 104.419 322.757 1.00 190.88 370 LYS A O 1
ATOM 2878 N N . VAL A 1 371 ? 273.505 106.420 323.195 1.00 195.20 371 VAL A N 1
ATOM 2879 C CA . VAL A 1 371 ? 274.685 106.194 322.373 1.00 195.20 371 VAL A CA 1
ATOM 2880 C C . VAL A 1 371 ? 275.934 106.420 323.218 1.00 195.20 371 VAL A C 1
ATOM 2881 O O . VAL A 1 371 ? 275.866 106.747 324.403 1.00 195.20 371 VAL A O 1
ATOM 2885 N N . GLN A 1 372 ? 277.088 106.231 322.579 1.00 199.21 372 GLN A N 1
ATOM 2886 C CA . GLN A 1 372 ? 278.387 106.560 323.149 1.00 199.21 372 GLN A CA 1
ATOM 2887 C C . GLN A 1 372 ? 279.216 107.465 322.254 1.00 199.21 372 GLN A C 1
ATOM 2888 O O . GLN A 1 372 ? 280.320 107.854 322.638 1.00 199.21 372 GLN A O 1
ATOM 2894 N N . ARG A 1 373 ? 278.710 107.796 321.071 1.00 201.52 373 ARG A N 1
ATOM 2895 C CA . ARG A 1 373 ? 279.368 108.736 320.180 1.00 201.52 373 ARG A CA 1
ATOM 2896 C C . ARG A 1 373 ? 278.754 110.124 320.324 1.00 201.52 373 ARG A C 1
ATOM 2897 O O . ARG A 1 373 ? 277.604 110.359 319.942 1.00 201.52 373 ARG A O 1
ATOM 2905 N N . ALA A 1 374 ? 279.535 111.048 320.882 1.00 205.13 374 ALA A N 1
ATOM 2906 C CA . ALA A 1 374 ? 279.054 112.404 321.105 1.00 205.13 374 ALA A CA 1
ATOM 2907 C C . ALA A 1 374 ? 280.128 113.403 320.705 1.00 205.13 374 ALA A C 1
ATOM 2908 O O . ALA A 1 374 ? 281.259 113.357 321.195 1.00 205.13 374 ALA A O 1
ATOM 2910 N N . VAL A 1 375 ? 279.753 114.310 319.806 1.00 206.60 375 VAL A N 1
ATOM 2911 C CA . VAL A 1 375 ? 280.630 115.359 319.298 1.00 206.60 375 VAL A CA 1
ATOM 2912 C C . VAL A 1 375 ? 279.970 116.699 319.584 1.00 206.60 375 VAL A C 1
ATOM 2913 O O . VAL A 1 375 ? 278.793 116.896 319.265 1.00 206.60 375 VAL A O 1
ATOM 2917 N N . CYS A 1 376 ? 280.718 117.619 320.195 1.00 207.32 376 CYS A N 1
ATOM 2918 C CA . CYS A 1 376 ? 280.212 118.948 320.540 1.00 207.32 376 CYS A CA 1
ATOM 2919 C C . CYS A 1 376 ? 281.283 119.986 320.223 1.00 207.32 376 CYS A C 1
ATOM 2920 O O . CYS A 1 376 ? 282.188 120.217 321.029 1.00 207.32 376 CYS A O 1
ATOM 2923 N N . MET A 1 377 ? 281.181 120.618 319.058 1.00 206.05 377 MET A N 1
ATOM 2924 C CA . MET A 1 377 ? 282.040 121.745 318.731 1.00 206.05 377 MET A CA 1
ATOM 2925 C C . MET A 1 377 ? 281.361 123.043 319.139 1.00 206.05 377 MET A C 1
ATOM 2926 O O . MET A 1 377 ? 280.130 123.137 319.156 1.00 206.05 377 MET A O 1
ATOM 2931 N N . LEU A 1 378 ? 282.177 124.037 319.494 1.00 202.99 378 LEU A N 1
ATOM 2932 C CA . LEU A 1 378 ? 281.706 125.340 319.971 1.00 202.99 378 LEU A CA 1
ATOM 2933 C C . LEU A 1 378 ? 282.555 126.379 319.243 1.00 202.99 378 LEU A C 1
ATOM 2934 O O . LEU A 1 378 ? 283.702 126.622 319.619 1.00 202.99 378 LEU A O 1
ATOM 2939 N N . SER A 1 379 ? 281.996 126.970 318.191 1.00 200.90 379 SER A N 1
ATOM 2940 C CA . SER A 1 379 ? 282.742 127.854 317.308 1.00 200.90 379 SER A CA 1
ATOM 2941 C C . SER A 1 379 ? 282.141 129.261 317.304 1.00 200.90 379 SER A C 1
ATOM 2942 O O . SER A 1 379 ? 281.009 129.486 317.734 1.00 200.90 379 SER A O 1
ATOM 2945 N N . ASN A 1 380 ? 282.915 130.222 316.795 1.00 197.54 380 ASN A N 1
ATOM 2946 C CA . ASN A 1 380 ? 282.492 131.614 316.713 1.00 197.54 380 ASN A CA 1
ATOM 2947 C C . ASN A 1 380 ? 282.563 132.107 315.273 1.00 197.54 380 ASN A C 1
ATOM 2948 O O . ASN A 1 380 ? 283.566 131.923 314.580 1.00 197.54 380 ASN A O 1
ATOM 2953 N N . THR A 1 381 ? 281.472 132.725 314.822 1.00 198.09 381 THR A N 1
ATOM 2954 C CA . THR A 1 381 ? 281.318 133.066 313.415 1.00 198.09 381 THR A CA 1
ATOM 2955 C C . THR A 1 381 ? 281.032 134.549 313.271 1.00 198.09 381 THR A C 1
ATOM 2956 O O . THR A 1 381 ? 280.421 135.168 314.146 1.00 198.09 381 THR A O 1
ATOM 2960 N N . THR A 1 382 ? 281.451 135.104 312.134 1.00 197.37 382 THR A N 1
ATOM 2961 C CA . THR A 1 382 ? 281.048 136.451 311.754 1.00 197.37 382 THR A CA 1
ATOM 2962 C C . THR A 1 382 ? 279.754 136.460 310.956 1.00 197.37 382 THR A C 1
ATOM 2963 O O . THR A 1 382 ? 279.394 137.500 310.396 1.00 197.37 382 THR A O 1
ATOM 2967 N N . ALA A 1 383 ? 279.062 135.322 310.875 1.00 196.34 383 ALA A N 1
ATOM 2968 C CA . ALA A 1 383 ? 277.800 135.273 310.150 1.00 196.34 383 ALA A CA 1
ATOM 2969 C C . ALA A 1 383 ? 276.636 135.700 311.027 1.00 196.34 383 ALA A C 1
ATOM 2970 O O . ALA A 1 383 ? 275.552 135.997 310.515 1.00 196.34 383 ALA A O 1
ATOM 2972 N N . ILE A 1 384 ? 276.840 135.752 312.345 1.00 195.04 384 ILE A N 1
ATOM 2973 C CA . ILE A 1 384 ? 275.770 136.119 313.265 1.00 195.04 384 ILE A CA 1
ATOM 2974 C C . ILE A 1 384 ? 275.644 137.621 313.462 1.00 195.04 384 ILE A C 1
ATOM 2975 O O . ILE A 1 384 ? 274.974 138.058 314.404 1.00 195.04 384 ILE A O 1
ATOM 2980 N N . ALA A 1 385 ? 276.306 138.421 312.624 1.00 192.79 385 ALA A N 1
ATOM 2981 C CA . ALA A 1 385 ? 276.024 139.851 312.584 1.00 192.79 385 ALA A CA 1
ATOM 2982 C C . ALA A 1 385 ? 274.606 140.108 312.093 1.00 192.79 385 ALA A C 1
ATOM 2983 O O . ALA A 1 385 ? 273.924 141.017 312.579 1.00 192.79 385 ALA A O 1
ATOM 2985 N N . GLU A 1 386 ? 274.143 139.311 311.128 1.00 191.78 386 GLU A N 1
ATOM 2986 C CA . GLU A 1 386 ? 272.760 139.403 310.682 1.00 191.78 386 GLU A CA 1
ATOM 2987 C C . GLU A 1 386 ? 271.801 138.670 311.611 1.00 191.78 386 GLU A C 1
ATOM 2988 O O . GLU A 1 386 ? 270.584 138.797 311.443 1.00 191.78 386 GLU A O 1
ATOM 2994 N N . ALA A 1 387 ? 272.316 137.909 312.578 1.00 189.40 387 ALA A N 1
ATOM 2995 C CA . ALA A 1 387 ? 271.460 137.380 313.632 1.00 189.40 387 ALA A CA 1
ATOM 2996 C C . ALA A 1 387 ? 271.041 138.482 314.597 1.00 189.40 387 ALA A C 1
ATOM 2997 O O . ALA A 1 387 ? 269.918 138.470 315.113 1.00 189.40 387 ALA A O 1
ATOM 2999 N N . TRP A 1 388 ? 271.929 139.446 314.853 1.00 186.20 388 TRP A N 1
ATOM 3000 C CA . TRP A 1 388 ? 271.552 140.580 315.687 1.00 186.20 388 TRP A CA 1
ATOM 3001 C C . TRP A 1 388 ? 270.797 141.632 314.896 1.00 186.20 388 TRP A C 1
ATOM 3002 O O . TRP A 1 388 ? 270.158 142.508 315.487 1.00 186.20 388 TRP A O 1
ATOM 3013 N N . ALA A 1 389 ? 270.856 141.570 313.564 1.00 184.16 389 ALA A N 1
ATOM 3014 C CA . ALA A 1 389 ? 270.073 142.494 312.754 1.00 184.16 389 ALA A CA 1
ATOM 3015 C C . ALA A 1 389 ? 268.586 142.190 312.826 1.00 184.16 389 ALA A C 1
ATOM 3016 O O . ALA A 1 389 ? 267.770 143.071 312.542 1.00 184.16 389 ALA A O 1
ATOM 3018 N N . ARG A 1 390 ? 268.216 140.963 313.197 1.00 184.96 390 ARG A N 1
ATOM 3019 C CA . ARG A 1 390 ? 266.811 140.639 313.391 1.00 184.96 390 ARG A CA 1
ATOM 3020 C C . ARG A 1 390 ? 266.270 141.313 314.644 1.00 184.96 390 ARG A C 1
ATOM 3021 O O . ARG A 1 390 ? 265.200 141.930 314.620 1.00 184.96 390 ARG A O 1
ATOM 3029 N N . LEU A 1 391 ? 267.009 141.210 315.754 1.00 180.31 391 LEU A N 1
ATOM 3030 C CA . LEU A 1 391 ? 266.518 141.755 317.017 1.00 180.31 391 LEU A CA 1
ATOM 3031 C C . LEU A 1 391 ? 266.539 143.274 317.019 1.00 180.31 391 LEU A C 1
ATOM 3032 O O . LEU A 1 391 ? 265.682 143.905 317.643 1.00 180.31 391 LEU A O 1
ATOM 3037 N N . ASP A 1 392 ? 267.506 143.882 316.326 1.00 178.19 392 ASP A N 1
ATOM 3038 C CA . ASP A 1 392 ? 267.496 145.334 316.192 1.00 178.19 392 ASP A CA 1
ATOM 3039 C C . ASP A 1 392 ? 266.362 145.801 315.293 1.00 178.19 392 ASP A C 1
ATOM 3040 O O . ASP A 1 392 ? 265.806 146.884 315.506 1.00 178.19 392 ASP A O 1
ATOM 3045 N N . HIS A 1 393 ? 266.003 145.002 314.290 1.00 177.17 393 HIS A N 1
ATOM 3046 C CA . HIS A 1 393 ? 264.814 145.299 313.505 1.00 177.17 393 HIS A CA 1
ATOM 3047 C C . HIS A 1 393 ? 263.548 145.059 314.312 1.00 177.17 393 HIS A C 1
ATOM 3048 O O . HIS A 1 393 ? 262.529 145.715 314.073 1.00 177.17 393 HIS A O 1
ATOM 3055 N N . LYS A 1 394 ? 263.598 144.135 315.273 1.00 177.86 394 LYS A N 1
ATOM 3056 C CA . LYS A 1 394 ? 262.510 143.975 316.225 1.00 177.86 394 LYS A CA 1
ATOM 3057 C C . LYS A 1 394 ? 262.605 144.960 317.381 1.00 177.86 394 LYS A C 1
ATOM 3058 O O . LYS A 1 394 ? 261.690 145.014 318.209 1.00 177.86 394 LYS A O 1
ATOM 3064 N N . PHE A 1 395 ? 263.691 145.726 317.461 1.00 175.45 395 PHE A N 1
ATOM 3065 C CA . PHE A 1 395 ? 263.832 146.795 318.440 1.00 175.45 395 PHE A CA 1
ATOM 3066 C C . PHE A 1 395 ? 263.571 148.167 317.848 1.00 175.45 395 PHE A C 1
ATOM 3067 O O . PHE A 1 395 ? 263.142 149.067 318.570 1.00 175.45 395 PHE A O 1
ATOM 3075 N N . ASP A 1 396 ? 263.810 148.344 316.550 1.00 172.75 396 ASP A N 1
ATOM 3076 C CA . ASP A 1 396 ? 263.602 149.646 315.930 1.00 172.75 396 ASP A CA 1
ATOM 3077 C C . ASP A 1 396 ? 262.127 149.988 315.788 1.00 172.75 396 ASP A C 1
ATOM 3078 O O . ASP A 1 396 ? 261.743 151.148 315.970 1.00 172.75 396 ASP A O 1
ATOM 3083 N N . LEU A 1 397 ? 261.288 149.009 315.469 1.00 173.57 397 LEU A N 1
ATOM 3084 C CA . LEU A 1 397 ? 259.914 149.285 315.081 1.00 173.57 397 LEU A CA 1
ATOM 3085 C C . LEU A 1 397 ? 258.920 149.163 316.227 1.00 173.57 397 LEU A C 1
ATOM 3086 O O . LEU A 1 397 ? 257.733 149.436 316.025 1.00 173.57 397 LEU A O 1
ATOM 3091 N N . MET A 1 398 ? 259.362 148.762 317.416 1.00 173.53 398 MET A N 1
ATOM 3092 C CA . MET A 1 398 ? 258.608 148.997 318.639 1.00 173.53 398 MET A CA 1
ATOM 3093 C C . MET A 1 398 ? 259.034 150.281 319.325 1.00 173.53 398 MET A C 1
ATOM 3094 O O . MET A 1 398 ? 258.653 150.516 320.474 1.00 173.53 398 MET A O 1
ATOM 3099 N N . TYR A 1 399 ? 259.833 151.098 318.650 1.00 166.43 399 TYR A N 1
ATOM 3100 C CA . TYR A 1 399 ? 260.480 152.246 319.267 1.00 166.43 399 TYR A CA 1
ATOM 3101 C C . TYR A 1 399 ? 260.458 153.491 318.400 1.00 166.43 399 TYR A C 1
ATOM 3102 O O . TYR A 1 399 ? 260.694 154.583 318.923 1.00 166.43 399 TYR A O 1
ATOM 3111 N N . ALA A 1 400 ? 260.149 153.380 317.106 1.00 163.54 400 ALA A N 1
ATOM 3112 C CA . ALA A 1 400 ? 260.081 154.558 316.249 1.00 163.54 400 ALA A CA 1
ATOM 3113 C C . ALA A 1 400 ? 258.899 155.443 316.607 1.00 163.54 400 ALA A C 1
ATOM 3114 O O . ALA A 1 400 ? 258.935 156.655 316.369 1.00 163.54 400 ALA A O 1
ATOM 3116 N N . LYS A 1 401 ? 257.844 154.862 317.177 1.00 163.44 401 LYS A N 1
ATOM 3117 C CA . LYS A 1 401 ? 256.735 155.665 317.673 1.00 163.44 401 LYS A CA 1
ATOM 3118 C C . LYS A 1 401 ? 256.512 155.442 319.165 1.00 163.44 401 LYS A C 1
ATOM 3119 O O . LYS A 1 401 ? 255.410 155.704 319.660 1.00 163.44 401 LYS A O 1
ATOM 3125 N N . ARG A 1 402 ? 257.531 154.936 319.867 1.00 162.91 402 ARG A N 1
ATOM 3126 C CA . ARG A 1 402 ? 257.645 154.933 321.328 1.00 162.91 402 ARG A CA 1
ATOM 3127 C C . ARG A 1 402 ? 256.529 154.123 321.996 1.00 162.91 402 ARG A C 1
ATOM 3128 O O . ARG A 1 402 ? 255.943 154.525 323.001 1.00 162.91 402 ARG A O 1
ATOM 3136 N N . ALA A 1 403 ? 256.270 152.954 321.430 1.00 169.02 403 ALA A N 1
ATOM 3137 C CA . ALA A 1 403 ? 255.295 152.048 322.014 1.00 169.02 403 ALA A CA 1
ATOM 3138 C C . ALA A 1 403 ? 255.917 151.293 323.180 1.00 169.02 403 ALA A C 1
ATOM 3139 O O . ALA A 1 403 ? 257.111 150.985 323.172 1.00 169.02 403 ALA A O 1
ATOM 3141 N N . PHE A 1 404 ? 255.101 151.034 324.204 1.00 173.97 404 PHE A N 1
ATOM 3142 C CA . PHE A 1 404 ? 255.415 150.286 325.426 1.00 173.97 404 PHE A CA 1
ATOM 3143 C C . PHE A 1 404 ? 256.523 150.900 326.269 1.00 173.97 404 PHE A C 1
ATOM 3144 O O . PHE A 1 404 ? 257.004 150.236 327.191 1.00 173.97 404 PHE A O 1
ATOM 3152 N N . VAL A 1 405 ? 256.933 152.143 326.004 1.00 169.11 405 VAL A N 1
ATOM 3153 C CA . VAL A 1 405 ? 258.105 152.709 326.663 1.00 169.11 405 VAL A CA 1
ATOM 3154 C C . VAL A 1 405 ? 257.789 153.079 328.105 1.00 169.11 405 VAL A C 1
ATOM 3155 O O . VAL A 1 405 ? 258.639 152.936 328.993 1.00 169.11 405 VAL A O 1
ATOM 3159 N N . HIS A 1 406 ? 256.548 153.484 328.374 1.00 172.68 406 HIS A N 1
ATOM 3160 C CA . HIS A 1 406 ? 256.161 154.018 329.672 1.00 172.68 406 HIS A CA 1
ATOM 3161 C C . HIS A 1 406 ? 256.170 152.979 330.784 1.00 172.68 406 HIS A C 1
ATOM 3162 O O . HIS A 1 406 ? 256.214 153.362 331.956 1.00 172.68 406 HIS A O 1
ATOM 3169 N N . TRP A 1 407 ? 256.134 151.689 330.455 1.00 175.98 407 TRP A N 1
ATOM 3170 C CA . TRP A 1 407 ? 256.125 150.666 331.494 1.00 175.98 407 TRP A CA 1
ATOM 3171 C C . TRP A 1 407 ? 257.486 150.553 332.169 1.00 175.98 407 TRP A C 1
ATOM 3172 O O . TRP A 1 407 ? 257.575 150.278 333.369 1.00 175.98 407 TRP A O 1
ATOM 3183 N N . TYR A 1 408 ? 258.560 150.766 331.410 1.00 175.74 408 TYR A N 1
ATOM 3184 C CA . TYR A 1 408 ? 259.889 150.773 332.010 1.00 175.74 408 TYR A CA 1
ATOM 3185 C C . TYR A 1 408 ? 260.130 152.073 332.758 1.00 175.74 408 TYR A C 1
ATOM 3186 O O . TYR A 1 408 ? 260.721 152.084 333.844 1.00 175.74 408 TYR A O 1
ATOM 3195 N N . VAL A 1 409 ? 259.679 153.185 332.175 1.00 171.31 409 VAL A N 1
ATOM 3196 C CA . VAL A 1 409 ? 259.811 154.492 332.794 1.00 171.31 409 VAL A CA 1
ATOM 3197 C C . VAL A 1 409 ? 258.963 154.583 334.049 1.00 171.31 409 VAL A C 1
ATOM 3198 O O . VAL A 1 409 ? 259.412 155.128 335.064 1.00 171.31 409 VAL A O 1
ATOM 3202 N N . GLY A 1 410 ? 257.763 154.006 334.024 1.00 174.82 410 GLY A N 1
ATOM 3203 C CA . GLY A 1 410 ? 256.891 153.887 335.172 1.00 174.82 410 GLY A CA 1
ATOM 3204 C C . GLY A 1 410 ? 257.454 153.098 336.328 1.00 174.82 410 GLY A C 1
ATOM 3205 O O . GLY A 1 410 ? 256.978 153.235 337.457 1.00 174.82 410 GLY A O 1
ATOM 3206 N N . GLU A 1 411 ? 258.452 152.254 336.077 1.00 178.15 411 GLU A N 1
ATOM 3207 C CA . GLU A 1 411 ? 259.200 151.642 337.160 1.00 178.15 411 GLU A CA 1
ATOM 3208 C C . GLU A 1 411 ? 260.642 152.105 337.232 1.00 178.15 411 GLU A C 1
ATOM 3209 O O . GLU A 1 411 ? 261.463 151.384 337.804 1.00 178.15 411 GLU A O 1
ATOM 3215 N N . GLY A 1 412 ? 260.981 153.277 336.703 1.00 174.08 412 GLY A N 1
ATOM 3216 C CA . GLY A 1 412 ? 262.321 153.792 336.886 1.00 174.08 412 GLY A CA 1
ATOM 3217 C C . GLY A 1 412 ? 263.320 153.497 335.788 1.00 174.08 412 GLY A C 1
ATOM 3218 O O . GLY A 1 412 ? 264.338 152.841 336.024 1.00 174.08 412 GLY A O 1
ATOM 3219 N N . MET A 1 413 ? 263.024 153.932 334.572 1.00 170.26 413 MET A N 1
ATOM 3220 C CA . MET A 1 413 ? 264.007 153.952 333.504 1.00 170.26 413 MET A CA 1
ATOM 3221 C C . MET A 1 413 ? 263.888 155.273 332.755 1.00 170.26 413 MET A C 1
ATOM 3222 O O . MET A 1 413 ? 262.793 155.806 332.586 1.00 170.26 413 MET A O 1
ATOM 3227 N N . GLU A 1 414 ? 265.019 155.824 332.337 1.00 161.80 414 GLU A N 1
ATOM 3228 C CA . GLU A 1 414 ? 265.014 157.044 331.545 1.00 161.80 414 GLU A CA 1
ATOM 3229 C C . GLU A 1 414 ? 265.002 156.700 330.063 1.00 161.80 414 GLU A C 1
ATOM 3230 O O . GLU A 1 414 ? 265.374 155.595 329.662 1.00 161.80 414 GLU A O 1
ATOM 3236 N N . GLU A 1 415 ? 264.573 157.668 329.252 1.00 158.77 415 GLU A N 1
ATOM 3237 C CA . GLU A 1 415 ? 264.399 157.419 327.826 1.00 158.77 415 GLU A CA 1
ATOM 3238 C C . GLU A 1 415 ? 265.745 157.289 327.127 1.00 158.77 415 GLU A C 1
ATOM 3239 O O . GLU A 1 415 ? 265.851 156.640 326.080 1.00 158.77 415 GLU A O 1
ATOM 3245 N N . GLY A 1 416 ? 266.792 157.877 327.705 1.00 162.23 416 GLY A N 1
ATOM 3246 C CA . GLY A 1 416 ? 268.116 157.778 327.125 1.00 162.23 416 GLY A CA 1
ATOM 3247 C C . GLY A 1 416 ? 268.719 156.393 327.180 1.00 162.23 416 GLY A C 1
ATOM 3248 O O . GLY A 1 416 ? 269.487 156.035 326.282 1.00 162.23 416 GLY A O 1
ATOM 3249 N N . GLU A 1 417 ? 268.373 155.598 328.197 1.00 165.51 417 GLU A N 1
ATOM 3250 C CA . GLU A 1 417 ? 268.942 154.260 328.328 1.00 165.51 417 GLU A CA 1
ATOM 3251 C C . GLU A 1 417 ? 268.479 153.304 327.242 1.00 165.51 417 GLU A C 1
ATOM 3252 O O . GLU A 1 417 ? 269.125 152.270 327.049 1.00 165.51 417 GLU A O 1
ATOM 3258 N N . PHE A 1 418 ? 267.388 153.606 326.541 1.00 167.74 418 PHE A N 1
ATOM 3259 C CA . PHE A 1 418 ? 267.075 152.885 325.315 1.00 167.74 418 PHE A CA 1
ATOM 3260 C C . PHE A 1 418 ? 268.098 153.193 324.232 1.00 167.74 418 PHE A C 1
ATOM 3261 O O . PHE A 1 418 ? 268.730 152.286 323.681 1.00 167.74 418 PHE A O 1
ATOM 3269 N N . SER A 1 419 ? 268.275 154.478 323.921 1.00 167.62 419 SER A N 1
ATOM 3270 C CA . SER A 1 419 ? 269.205 154.867 322.870 1.00 167.62 419 SER A CA 1
ATOM 3271 C C . SER A 1 419 ? 270.651 154.619 323.268 1.00 167.62 419 SER A C 1
ATOM 3272 O O . SER A 1 419 ? 271.504 154.474 322.389 1.00 167.62 419 SER A O 1
ATOM 3275 N N . GLU A 1 420 ? 270.944 154.558 324.567 1.00 168.51 420 GLU A N 1
ATOM 3276 C CA . GLU A 1 420 ? 272.267 154.129 325.002 1.00 168.51 420 GLU A CA 1
ATOM 3277 C C . GLU A 1 420 ? 272.470 152.647 324.714 1.00 168.51 420 GLU A C 1
ATOM 3278 O O . GLU A 1 420 ? 273.556 152.224 324.303 1.00 168.51 420 GLU A O 1
ATOM 3284 N N . ALA A 1 421 ? 271.424 151.842 324.913 1.00 170.55 421 ALA A N 1
ATOM 3285 C CA . ALA A 1 421 ? 271.530 150.416 324.632 1.00 170.55 421 ALA A CA 1
ATOM 3286 C C . ALA A 1 421 ? 271.498 150.136 323.138 1.00 170.55 421 ALA A C 1
ATOM 3287 O O . ALA A 1 421 ? 272.113 149.169 322.678 1.00 170.55 421 ALA A O 1
ATOM 3289 N N . ARG A 1 422 ? 270.792 150.962 322.366 1.00 172.22 422 ARG A N 1
ATOM 3290 C CA . ARG A 1 422 ? 270.750 150.773 320.921 1.00 172.22 422 ARG A CA 1
ATOM 3291 C C . ARG A 1 422 ? 272.081 151.150 320.280 1.00 172.22 422 ARG A C 1
ATOM 3292 O O . ARG A 1 422 ? 272.602 150.425 319.425 1.00 172.22 422 ARG A O 1
ATOM 3300 N N . GLU A 1 423 ? 272.651 152.286 320.690 1.00 171.45 423 GLU A N 1
ATOM 3301 C CA . GLU A 1 423 ? 273.950 152.699 320.169 1.00 171.45 423 GLU A CA 1
ATOM 3302 C C . GLU A 1 423 ? 275.077 151.789 320.628 1.00 171.45 423 GLU A C 1
ATOM 3303 O O . GLU A 1 423 ? 276.083 151.672 319.924 1.00 171.45 423 GLU A O 1
ATOM 3309 N N . ASP A 1 424 ? 274.934 151.142 321.774 1.00 173.21 424 ASP A N 1
ATOM 3310 C CA . ASP A 1 424 ? 275.940 150.159 322.154 1.00 173.21 424 ASP A CA 1
ATOM 3311 C C . ASP A 1 424 ? 275.777 148.849 321.433 1.00 173.21 424 ASP A C 1
ATOM 3312 O O . ASP A 1 424 ? 276.683 148.012 321.509 1.00 173.21 424 ASP A O 1
ATOM 3317 N N . MET A 1 425 ? 274.662 148.637 320.736 1.00 175.65 425 MET A N 1
ATOM 3318 C CA . MET A 1 425 ? 274.487 147.460 319.898 1.00 175.65 425 MET A CA 1
ATOM 3319 C C . MET A 1 425 ? 274.603 147.739 318.412 1.00 175.65 425 MET A C 1
ATOM 3320 O O . MET A 1 425 ? 274.850 146.798 317.651 1.00 175.65 425 MET A O 1
ATOM 3325 N N . ALA A 1 426 ? 274.428 148.980 317.965 1.00 175.49 426 ALA A N 1
ATOM 3326 C CA . ALA A 1 426 ? 274.713 149.303 316.577 1.00 175.49 426 ALA A CA 1
ATOM 3327 C C . ALA A 1 426 ? 276.204 149.301 316.292 1.00 175.49 426 ALA A C 1
ATOM 3328 O O . ALA A 1 426 ? 276.603 149.105 315.142 1.00 175.49 426 ALA A O 1
ATOM 3330 N N . ALA A 1 427 ? 277.031 149.525 317.311 1.00 176.81 427 ALA A N 1
ATOM 3331 C CA . ALA A 1 427 ? 278.468 149.354 317.152 1.00 176.81 427 ALA A CA 1
ATOM 3332 C C . ALA A 1 427 ? 278.835 147.878 317.100 1.00 176.81 427 ALA A C 1
ATOM 3333 O O . ALA A 1 427 ? 279.636 147.462 316.256 1.00 176.81 427 ALA A O 1
ATOM 3335 N N . LEU A 1 428 ? 278.237 147.075 317.989 1.00 177.51 428 LEU A N 1
ATOM 3336 C CA . LEU A 1 428 ? 278.532 145.648 318.072 1.00 177.51 428 LEU A CA 1
ATOM 3337 C C . LEU A 1 428 ? 278.116 144.897 316.817 1.00 177.51 428 LEU A C 1
ATOM 3338 O O . LEU A 1 428 ? 278.825 143.975 316.400 1.00 177.51 428 LEU A O 1
ATOM 3343 N N . GLU A 1 429 ? 276.998 145.279 316.203 1.00 179.44 429 GLU A N 1
ATOM 3344 C CA . GLU A 1 429 ? 276.628 144.759 314.895 1.00 179.44 429 GLU A CA 1
ATOM 3345 C C . GLU A 1 429 ? 277.628 145.147 313.816 1.00 179.44 429 GLU A C 1
ATOM 3346 O O . GLU A 1 429 ? 277.914 144.337 312.930 1.00 179.44 429 GLU A O 1
ATOM 3352 N N . LYS A 1 430 ? 278.178 146.356 313.880 1.00 178.12 430 LYS A N 1
ATOM 3353 C CA . LYS A 1 430 ? 279.226 146.764 312.959 1.00 178.12 430 LYS A CA 1
ATOM 3354 C C . LYS A 1 430 ? 280.609 146.289 313.377 1.00 178.12 430 LYS A C 1
ATOM 3355 O O . LYS A 1 430 ? 281.555 146.440 312.598 1.00 178.12 430 LYS A O 1
ATOM 3361 N N . ASP A 1 431 ? 280.752 145.731 314.581 1.00 180.07 431 ASP A N 1
ATOM 3362 C CA . ASP A 1 431 ? 282.040 145.178 314.989 1.00 180.07 431 ASP A CA 1
ATOM 3363 C C . ASP A 1 431 ? 282.355 143.899 314.229 1.00 180.07 431 ASP A C 1
ATOM 3364 O O . ASP A 1 431 ? 283.521 143.611 313.936 1.00 180.07 431 ASP A O 1
ATOM 3369 N N . TYR A 1 432 ? 281.328 143.113 313.904 1.00 182.02 432 TYR A N 1
ATOM 3370 C CA . TYR A 1 432 ? 281.567 141.877 313.167 1.00 182.02 432 TYR A CA 1
ATOM 3371 C C . TYR A 1 432 ? 281.953 142.159 311.724 1.00 182.02 432 TYR A C 1
ATOM 3372 O O . TYR A 1 432 ? 282.778 141.442 311.146 1.00 182.02 432 TYR A O 1
ATOM 3381 N N . GLU A 1 433 ? 281.382 143.205 311.126 1.00 180.27 433 GLU A N 1
ATOM 3382 C CA . GLU A 1 433 ? 281.865 143.645 309.826 1.00 180.27 433 GLU A CA 1
ATOM 3383 C C . GLU A 1 433 ? 283.254 144.255 309.929 1.00 180.27 433 GLU A C 1
ATOM 3384 O O . GLU A 1 433 ? 284.044 144.132 308.988 1.00 180.27 433 GLU A O 1
ATOM 3390 N N . GLU A 1 434 ? 283.576 144.878 311.064 1.00 179.18 434 GLU A N 1
ATOM 3391 C CA . GLU A 1 434 ? 284.911 145.416 311.294 1.00 179.18 434 GLU A CA 1
ATOM 3392 C C . GLU A 1 434 ? 285.956 144.313 311.419 1.00 179.18 434 GLU A C 1
ATOM 3393 O O . GLU A 1 434 ? 287.101 144.499 310.996 1.00 179.18 434 GLU A O 1
ATOM 3399 N N . VAL A 1 435 ? 285.582 143.164 311.977 1.00 181.35 435 VAL A N 1
ATOM 3400 C CA . VAL A 1 435 ? 286.511 142.041 312.066 1.00 181.35 435 VAL A CA 1
ATOM 3401 C C . VAL A 1 435 ? 286.635 141.339 310.719 1.00 181.35 435 VAL A C 1
ATOM 3402 O O . VAL A 1 435 ? 287.741 141.101 310.220 1.00 181.35 435 VAL A O 1
ATOM 3406 N N . GLY A 1 436 ? 285.504 141.022 310.098 1.00 184.44 436 GLY A N 1
ATOM 3407 C CA . GLY A 1 436 ? 285.519 140.338 308.819 1.00 184.44 436 GLY A CA 1
ATOM 3408 C C . GLY A 1 436 ? 285.892 141.222 307.645 1.00 184.44 436 GLY A C 1
ATOM 3409 O O . GLY A 1 436 ? 285.058 141.503 306.780 1.00 184.44 436 GLY A O 1
ATOM 3410 N N . VAL A 1 437 ? 287.145 141.663 307.605 1.00 187.09 437 VAL A N 1
ATOM 3411 C CA . VAL A 1 437 ? 287.660 142.500 306.532 1.00 187.09 437 VAL A CA 1
ATOM 3412 C C . VAL A 1 437 ? 288.795 141.749 305.853 1.00 187.09 437 VAL A C 1
ATOM 3413 O O . VAL A 1 437 ? 289.680 141.199 306.516 1.00 187.09 437 VAL A O 1
ATOM 3417 N N . ASP A 1 438 ? 288.768 141.728 304.524 1.00 193.24 438 ASP A N 1
ATOM 3418 C CA . ASP A 1 438 ? 289.815 141.082 303.729 1.00 193.24 438 ASP A CA 1
ATOM 3419 C C . ASP A 1 438 ? 291.067 141.953 303.585 1.00 193.24 438 ASP A C 1
ATOM 3420 O O . ASP A 1 438 ? 291.519 142.260 302.482 1.00 193.24 438 ASP A O 1
ATOM 3425 N N . SER A 1 439 ? 291.650 142.336 304.719 1.00 190.02 439 SER A N 1
ATOM 3426 C CA . SER A 1 439 ? 292.883 143.111 304.755 1.00 190.02 439 SER A CA 1
ATOM 3427 C C . SER A 1 439 ? 293.573 142.918 306.099 1.00 190.02 439 SER A C 1
ATOM 3428 O O . SER A 1 439 ? 292.918 142.812 307.135 1.00 190.02 439 SER A O 1
ATOM 3431 N N . MET B 2 1 ? 250.554 136.024 348.933 1.00 30.00 1 MET B N 1
ATOM 3432 C CA . MET B 2 1 ? 251.511 136.121 347.837 1.00 30.00 1 MET B CA 1
ATOM 3433 C C . MET B 2 1 ? 250.854 136.682 346.580 1.00 30.00 1 MET B C 1
ATOM 3434 O O . MET B 2 1 ? 251.205 137.737 346.053 1.00 30.00 1 MET B O 1
ATOM 3439 N N . ARG B 2 2 ? 249.855 135.966 346.072 1.00 192.70 2 ARG B N 1
ATOM 3440 C CA . ARG B 2 2 ? 249.113 136.407 344.897 1.00 192.70 2 ARG B CA 1
ATOM 3441 C C . ARG B 2 2 ? 247.648 136.620 345.259 1.00 192.70 2 ARG B C 1
ATOM 3442 O O . ARG B 2 2 ? 246.769 135.911 344.775 1.00 192.70 2 ARG B O 1
ATOM 3450 N N . GLU B 2 3 ? 247.399 137.612 346.107 1.00 193.75 3 GLU B N 1
ATOM 3451 C CA . GLU B 2 3 ? 246.070 137.892 346.629 1.00 193.75 3 GLU B CA 1
ATOM 3452 C C . GLU B 2 3 ? 245.349 138.998 345.869 1.00 193.75 3 GLU B C 1
ATOM 3453 O O . GLU B 2 3 ? 245.966 139.948 345.382 1.00 193.75 3 GLU B O 1
ATOM 3459 N N . ILE B 2 4 ? 244.027 138.865 345.762 1.00 194.57 4 ILE B N 1
ATOM 3460 C CA . ILE B 2 4 ? 243.195 139.833 345.054 1.00 194.57 4 ILE B CA 1
ATOM 3461 C C . ILE B 2 4 ? 242.048 140.259 345.959 1.00 194.57 4 ILE B C 1
ATOM 3462 O O . ILE B 2 4 ? 241.280 139.422 346.445 1.00 194.57 4 ILE B O 1
ATOM 3467 N N . VAL B 2 5 ? 241.936 141.562 346.186 1.00 194.73 5 VAL B N 1
ATOM 3468 C CA . VAL B 2 5 ? 240.797 142.158 346.880 1.00 194.73 5 VAL B CA 1
ATOM 3469 C C . VAL B 2 5 ? 239.850 142.651 345.789 1.00 194.73 5 VAL B C 1
ATOM 3470 O O . VAL B 2 5 ? 240.244 143.384 344.878 1.00 194.73 5 VAL B O 1
ATOM 3474 N N . HIS B 2 6 ? 238.590 142.235 345.867 1.00 196.66 6 HIS B N 1
ATOM 3475 C CA . HIS B 2 6 ? 237.605 142.605 344.863 1.00 196.66 6 HIS B CA 1
ATOM 3476 C C . HIS B 2 6 ? 236.624 143.631 345.426 1.00 196.66 6 HIS B C 1
ATOM 3477 O O . HIS B 2 6 ? 236.353 143.678 346.628 1.00 196.66 6 HIS B O 1
ATOM 3484 N N . ILE B 2 7 ? 236.092 144.468 344.535 1.00 195.61 7 ILE B N 1
ATOM 3485 C CA . ILE B 2 7 ? 235.141 145.502 344.922 1.00 195.61 7 ILE B CA 1
ATOM 3486 C C . ILE B 2 7 ? 234.199 145.732 343.748 1.00 195.61 7 ILE B C 1
ATOM 3487 O O . ILE B 2 7 ? 234.578 145.563 342.586 1.00 195.61 7 ILE B O 1
ATOM 3492 N N . GLN B 2 8 ? 232.944 146.054 344.058 1.00 196.56 8 GLN B N 1
ATOM 3493 C CA . GLN B 2 8 ? 231.945 146.335 343.037 1.00 196.56 8 GLN B CA 1
ATOM 3494 C C . GLN B 2 8 ? 230.865 147.217 343.644 1.00 196.56 8 GLN B C 1
ATOM 3495 O O . GLN B 2 8 ? 230.695 147.277 344.865 1.00 196.56 8 GLN B O 1
ATOM 3501 N N . ALA B 2 9 ? 230.126 147.902 342.777 1.00 194.65 9 ALA B N 1
ATOM 3502 C CA . ALA B 2 9 ? 229.083 148.810 343.235 1.00 194.65 9 ALA B CA 1
ATOM 3503 C C . ALA B 2 9 ? 228.036 148.956 342.142 1.00 194.65 9 ALA B C 1
ATOM 3504 O O . ALA B 2 9 ? 228.283 148.654 340.971 1.00 194.65 9 ALA B O 1
ATOM 3506 N N . GLY B 2 10 ? 226.858 149.423 342.54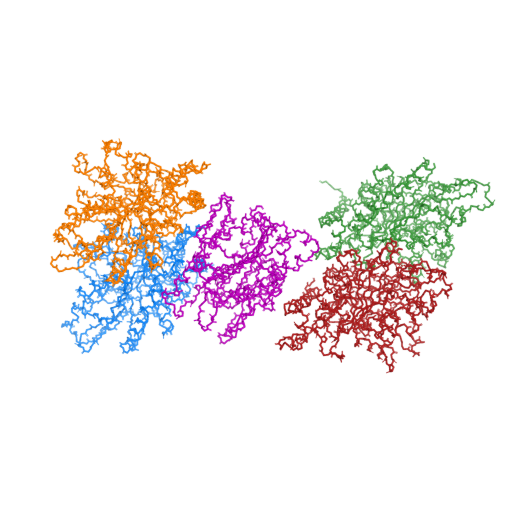7 1.00 196.11 10 GLY B N 1
ATOM 3507 C CA . GLY B 2 10 ? 225.786 149.719 341.622 1.00 196.11 10 GLY B CA 1
ATOM 3508 C C . GLY B 2 10 ? 224.866 148.538 341.393 1.00 196.11 10 GLY B C 1
ATOM 3509 O O . GLY B 2 10 ? 225.105 147.419 341.847 1.00 196.11 10 GLY B O 1
ATOM 3510 N N . GLN B 2 11 ? 223.777 148.807 340.668 1.00 196.45 11 GLN B N 1
ATOM 3511 C CA . GLN B 2 11 ? 222.851 147.740 340.306 1.00 196.45 11 GLN B CA 1
ATOM 3512 C C . GLN B 2 11 ? 223.486 146.791 339.299 1.00 196.45 11 GLN B C 1
ATOM 3513 O O . GLN B 2 11 ? 223.434 145.568 339.463 1.00 196.45 11 GLN B O 1
ATOM 3519 N N . CYS B 2 12 ? 224.107 147.343 338.254 1.00 197.14 12 CYS B N 1
ATOM 3520 C CA . CYS B 2 12 ? 224.783 146.519 337.260 1.00 197.14 12 CYS B CA 1
ATOM 3521 C C . CYS B 2 12 ? 226.001 145.817 337.834 1.00 197.14 12 CYS B C 1
ATOM 3522 O O . CYS B 2 12 ? 226.356 144.735 337.363 1.00 197.14 12 CYS B O 1
ATOM 3525 N N . GLY B 2 13 ? 226.633 146.395 338.845 1.00 197.42 13 GLY B N 1
ATOM 3526 C CA . GLY B 2 13 ? 227.730 145.726 339.505 1.00 197.42 13 GLY B CA 1
ATOM 3527 C C . GLY B 2 13 ? 227.247 144.558 340.331 1.00 197.42 13 GLY B C 1
ATOM 3528 O O . GLY B 2 13 ? 227.910 143.521 340.408 1.00 197.42 13 GLY B O 1
ATOM 3529 N N . ASN B 2 14 ? 226.074 144.707 340.937 1.00 198.32 14 ASN B N 1
ATOM 3530 C CA . ASN B 2 14 ? 225.537 143.670 341.802 1.00 198.32 14 ASN B CA 1
ATOM 3531 C C . ASN B 2 14 ? 224.689 142.649 341.058 1.00 198.32 14 ASN B C 1
ATOM 3532 O O . ASN B 2 14 ? 224.504 141.540 341.569 1.00 198.32 14 ASN B O 1
ATOM 3537 N N . GLN B 2 15 ? 224.169 142.984 339.877 1.00 199.12 15 GLN B N 1
ATOM 3538 C CA . GLN B 2 15 ? 223.480 142.009 339.041 1.00 199.12 15 GLN B CA 1
ATOM 3539 C C . GLN B 2 15 ? 224.428 141.244 338.131 1.00 199.12 15 GLN B C 1
ATOM 3540 O O . GLN B 2 15 ? 223.975 140.391 337.362 1.00 199.12 15 GLN B O 1
ATOM 3546 N N . ILE B 2 16 ? 225.725 141.537 338.191 1.00 200.53 16 ILE B N 1
ATOM 3547 C CA . ILE B 2 16 ? 226.737 140.684 337.573 1.00 200.53 16 ILE B CA 1
ATOM 3548 C C . ILE B 2 16 ? 227.635 140.006 338.598 1.00 200.53 16 ILE B C 1
ATOM 3549 O O . ILE B 2 16 ? 228.074 138.864 338.368 1.00 200.53 16 ILE B O 1
ATOM 3554 N N . GLY B 2 17 ? 227.867 140.605 339.772 1.00 202.05 17 GLY B N 1
ATOM 3555 C CA . GLY B 2 17 ? 228.683 139.961 340.791 1.00 202.05 17 GLY B CA 1
ATOM 3556 C C . GLY B 2 17 ? 228.057 138.713 341.383 1.00 202.05 17 GLY B C 1
ATOM 3557 O O . GLY B 2 17 ? 228.762 137.856 341.924 1.00 202.05 17 GLY B O 1
ATOM 3558 N N . ALA B 2 18 ? 226.733 138.589 341.294 1.00 204.59 18 ALA B N 1
ATOM 3559 C CA . ALA B 2 18 ? 226.103 137.306 341.574 1.00 204.59 18 ALA B CA 1
ATOM 3560 C C . ALA B 2 18 ? 226.277 136.349 340.402 1.00 204.59 18 ALA B C 1
ATOM 3561 O O . ALA B 2 18 ? 226.549 135.160 340.601 1.00 204.59 18 ALA B O 1
ATOM 3563 N N . LYS B 2 19 ? 226.133 136.855 339.176 1.00 203.48 19 LYS B N 1
ATOM 3564 C CA . LYS B 2 19 ? 226.365 136.060 337.977 1.00 203.48 19 LYS B CA 1
ATOM 3565 C C . LYS B 2 19 ? 227.832 135.703 337.786 1.00 203.48 19 LYS B C 1
ATOM 3566 O O . LYS B 2 19 ? 228.125 134.691 337.145 1.00 203.48 19 LYS B O 1
ATOM 3572 N N . PHE B 2 20 ? 228.752 136.510 338.310 1.00 204.51 20 PHE B N 1
ATOM 3573 C CA . PHE B 2 20 ? 230.174 136.203 338.245 1.00 204.51 20 PHE B CA 1
ATOM 3574 C C . PHE B 2 20 ? 230.526 135.019 339.132 1.00 204.51 20 PHE B C 1
ATOM 3575 O O . PHE B 2 20 ? 231.348 134.181 338.755 1.00 204.51 20 PHE B O 1
ATOM 3583 N N . TRP B 2 21 ? 229.904 134.936 340.308 1.00 206.68 21 TRP B N 1
ATOM 3584 C CA . TRP B 2 21 ? 230.258 133.889 341.260 1.00 206.68 21 TRP B CA 1
ATOM 3585 C C . TRP B 2 21 ? 229.707 132.532 340.847 1.00 206.68 21 TRP B C 1
ATOM 3586 O O . TRP B 2 21 ? 230.372 131.510 341.044 1.00 206.68 21 TRP B O 1
ATOM 3597 N N . GLU B 2 22 ? 228.496 132.498 340.282 1.00 208.09 22 GLU B N 1
ATOM 3598 C CA . GLU B 2 22 ? 227.865 131.222 339.956 1.00 208.09 22 GLU B CA 1
ATOM 3599 C C . GLU B 2 22 ? 228.571 130.514 338.809 1.00 208.09 22 GLU B C 1
ATOM 3600 O O . GLU B 2 22 ? 228.533 129.282 338.727 1.00 208.09 22 GLU B O 1
ATOM 3606 N N . VAL B 2 23 ? 229.226 131.263 337.924 1.00 208.70 23 VAL B N 1
ATOM 3607 C CA . VAL B 2 23 ? 229.957 130.636 336.830 1.00 208.70 23 VAL B CA 1
ATOM 3608 C C . VAL B 2 23 ? 231.282 130.078 337.337 1.00 208.70 23 VAL B C 1
ATOM 3609 O O . VAL B 2 23 ? 231.669 128.951 337.009 1.00 208.70 23 VAL B O 1
ATOM 3613 N N . ILE B 2 24 ? 231.981 130.844 338.178 1.00 208.83 24 ILE B N 1
ATOM 3614 C CA . ILE B 2 24 ? 233.298 130.406 338.630 1.00 208.83 24 ILE B CA 1
ATOM 3615 C C . ILE B 2 24 ? 233.173 129.356 339.727 1.00 208.83 24 ILE B C 1
ATOM 3616 O O . ILE B 2 24 ? 234.128 128.627 340.011 1.00 208.83 24 ILE B O 1
ATOM 3621 N N . SER B 2 25 ? 232.001 129.249 340.358 1.00 210.21 25 SER B N 1
ATOM 3622 C CA . SER B 2 25 ? 231.819 128.195 341.350 1.00 210.21 25 SER B CA 1
ATOM 3623 C C . SER B 2 25 ? 231.346 126.892 340.723 1.00 210.21 25 SER B C 1
ATOM 3624 O O . SER B 2 25 ? 231.094 125.926 341.449 1.00 210.21 25 SER B O 1
ATOM 3627 N N . ASP B 2 26 ? 231.204 126.848 339.401 1.00 209.98 26 ASP B N 1
ATOM 3628 C CA . ASP B 2 26 ? 230.888 125.604 338.715 1.00 209.98 26 ASP B CA 1
ATOM 3629 C C . ASP B 2 26 ? 231.949 125.243 337.684 1.00 209.98 26 ASP B C 1
ATOM 3630 O O . ASP B 2 26 ? 232.008 124.094 337.235 1.00 209.98 26 ASP B O 1
ATOM 3635 N N . GLU B 2 27 ? 232.786 126.207 337.293 1.00 209.49 27 GLU B N 1
ATOM 3636 C CA . GLU B 2 27 ? 233.989 125.871 336.539 1.00 209.49 27 GLU B CA 1
ATOM 3637 C C . GLU B 2 27 ? 235.075 125.347 337.464 1.00 209.49 27 GLU B C 1
ATOM 3638 O O . GLU B 2 27 ? 235.770 124.383 337.126 1.00 209.49 27 GLU B O 1
ATOM 3644 N N . HIS B 2 28 ? 235.237 125.972 338.629 1.00 208.97 28 HIS B N 1
ATOM 3645 C CA . HIS B 2 28 ? 236.032 125.396 339.701 1.00 208.97 28 HIS B CA 1
ATOM 3646 C C . HIS B 2 28 ? 235.256 124.367 340.504 1.00 208.97 28 HIS B C 1
ATOM 3647 O O . HIS B 2 28 ? 235.865 123.612 341.268 1.00 208.97 28 HIS B O 1
ATOM 3654 N N . GLY B 2 29 ? 233.936 124.316 340.345 1.00 210.87 29 GLY B N 1
ATOM 3655 C CA . GLY B 2 29 ? 233.120 123.366 341.073 1.00 210.87 29 GLY B CA 1
ATOM 3656 C C . GLY B 2 29 ? 233.030 123.615 342.558 1.00 210.87 29 GLY B C 1
ATOM 3657 O O . GLY B 2 29 ? 233.358 122.718 343.342 1.00 210.87 29 GLY B O 1
ATOM 3658 N N . ILE B 2 30 ? 232.597 124.799 342.971 1.00 210.81 30 ILE B N 1
ATOM 3659 C CA . ILE B 2 30 ? 232.616 125.174 344.380 1.00 210.81 30 ILE B CA 1
ATOM 3660 C C . ILE B 2 30 ? 231.199 125.097 344.933 1.00 210.81 30 ILE B C 1
ATOM 3661 O O . ILE B 2 30 ? 230.246 125.571 344.302 1.00 210.81 30 ILE B O 1
ATOM 3666 N N . ASP B 2 31 ? 231.054 124.480 346.105 1.00 212.28 31 ASP B N 1
ATOM 3667 C CA . ASP B 2 31 ? 229.750 124.346 346.730 1.00 212.28 31 ASP B CA 1
ATOM 3668 C C . ASP B 2 31 ? 229.262 125.697 347.256 1.00 212.28 31 ASP B C 1
ATOM 3669 O O . ASP B 2 31 ? 229.979 126.384 347.990 1.00 212.28 31 ASP B O 1
ATOM 3674 N N . PRO B 2 32 ? 228.038 126.100 346.895 1.00 211.86 32 PRO B N 1
ATOM 3675 C CA . PRO B 2 32 ? 227.569 127.455 347.225 1.00 211.86 32 PRO B CA 1
ATOM 3676 C C . PRO B 2 32 ? 227.228 127.678 348.690 1.00 211.86 32 PRO B C 1
ATOM 3677 O O . PRO B 2 32 ? 226.904 128.813 349.056 1.00 211.86 32 PRO B O 1
ATOM 3681 N N . THR B 2 33 ? 227.272 126.656 349.542 1.00 211.39 33 THR B N 1
ATOM 3682 C CA . THR B 2 33 ? 226.978 126.867 350.952 1.00 211.39 33 THR B CA 1
ATOM 3683 C C . THR B 2 33 ? 228.185 127.369 351.727 1.00 211.39 33 THR B C 1
ATOM 3684 O O . THR B 2 33 ? 228.043 127.780 352.884 1.00 211.39 33 THR B O 1
ATOM 3688 N N . GLY B 2 34 ? 229.365 127.343 351.115 1.00 210.50 34 GLY B N 1
ATOM 3689 C CA . GLY B 2 34 ? 230.579 127.761 351.785 1.00 210.50 34 GLY B CA 1
ATOM 3690 C C . GLY B 2 34 ? 231.691 126.744 351.640 1.00 210.50 34 GLY B C 1
ATOM 3691 O O . GLY B 2 34 ? 232.864 127.051 351.871 1.00 210.50 34 GLY B O 1
ATOM 3692 N N . SER B 2 35 ? 231.328 125.525 351.255 1.00 211.23 35 SER B N 1
ATOM 3693 C CA . SER B 2 35 ? 232.302 124.455 351.147 1.00 211.23 35 SER B CA 1
ATOM 3694 C C . SER B 2 35 ? 232.774 124.294 349.703 1.00 211.23 35 SER B C 1
ATOM 3695 O O . SER B 2 35 ? 232.506 125.121 348.828 1.00 211.23 35 SER B O 1
ATOM 3698 N N . TYR B 2 36 ? 233.503 123.208 349.470 1.00 212.43 36 TYR B N 1
ATOM 3699 C CA . TYR B 2 36 ? 234.036 122.865 348.160 1.00 212.43 36 TYR B CA 1
ATOM 3700 C C . TYR B 2 36 ? 233.983 121.357 347.967 1.00 212.43 36 TYR B C 1
ATOM 3701 O O . TYR B 2 36 ? 234.284 120.598 348.894 1.00 212.43 36 TYR B O 1
ATOM 3710 N N . HIS B 2 37 ? 233.605 120.928 346.764 1.00 212.33 37 HIS B N 1
ATOM 3711 C CA . HIS B 2 37 ? 233.555 119.507 346.421 1.00 212.33 37 HIS B CA 1
ATOM 3712 C C . HIS B 2 37 ? 234.036 119.355 344.982 1.00 212.33 37 HIS B C 1
ATOM 3713 O O . HIS B 2 37 ? 233.246 119.468 344.040 1.00 212.33 37 HIS B O 1
ATOM 3720 N N . GLY B 2 38 ? 235.329 119.099 344.821 1.00 213.97 38 GLY B N 1
ATOM 3721 C CA . GLY B 2 38 ? 235.918 118.912 343.511 1.00 213.97 38 GLY B CA 1
ATOM 3722 C C . GLY B 2 38 ? 236.865 117.732 343.490 1.00 213.97 38 GLY B C 1
ATOM 3723 O O . GLY B 2 38 ? 236.923 116.964 344.454 1.00 213.97 38 GLY B O 1
ATOM 3724 N N . ASP B 2 39 ? 237.608 117.568 342.397 1.00 215.05 39 ASP B N 1
ATOM 3725 C CA . ASP B 2 39 ? 238.518 116.436 342.279 1.00 215.05 39 ASP B CA 1
ATOM 3726 C C . ASP B 2 39 ? 239.934 116.831 341.884 1.00 215.05 39 ASP B C 1
ATOM 3727 O O . ASP B 2 39 ? 240.895 116.214 342.358 1.00 215.05 39 ASP B O 1
ATOM 3732 N N . SER B 2 40 ? 240.088 117.839 341.032 1.00 213.42 40 SER B N 1
ATOM 3733 C CA . SER B 2 40 ? 241.394 118.143 340.468 1.00 213.42 40 SER B CA 1
ATOM 3734 C C . SER B 2 40 ? 242.208 119.019 341.411 1.00 213.42 40 SER B C 1
ATOM 3735 O O . SER B 2 40 ? 241.660 119.815 342.178 1.00 213.42 40 SER B O 1
ATOM 3738 N N . ASP B 2 41 ? 243.531 118.860 341.351 1.00 212.00 41 ASP B N 1
ATOM 3739 C CA . ASP B 2 41 ? 244.448 119.740 342.064 1.00 212.00 41 ASP B CA 1
ATOM 3740 C C . ASP B 2 41 ? 244.765 121.007 341.284 1.00 212.00 41 ASP B C 1
ATOM 3741 O O . ASP B 2 41 ? 245.482 121.872 341.800 1.00 212.00 41 ASP B O 1
ATOM 3746 N N . LEU B 2 42 ? 244.258 121.126 340.054 1.00 210.26 42 LEU B N 1
ATOM 3747 C CA . LEU B 2 42 ? 244.310 122.394 339.336 1.00 210.26 42 LEU B CA 1
ATOM 3748 C C . LEU B 2 42 ? 243.411 123.421 340.005 1.00 210.26 42 LEU B C 1
ATOM 3749 O O . LEU B 2 42 ? 243.709 124.620 340.022 1.00 210.26 42 LEU B O 1
ATOM 3754 N N . GLN B 2 43 ? 242.307 122.955 340.575 1.00 208.65 43 GLN B N 1
ATOM 3755 C CA . GLN B 2 43 ? 241.294 123.792 341.192 1.00 208.65 43 GLN B CA 1
ATOM 3756 C C . GLN B 2 43 ? 241.459 123.894 342.701 1.00 208.65 43 GLN B C 1
ATOM 3757 O O . GLN B 2 43 ? 240.558 124.397 343.378 1.00 208.65 43 GLN B O 1
ATOM 3763 N N . LEU B 2 44 ? 242.584 123.431 343.244 1.00 205.23 44 LEU B N 1
ATOM 3764 C CA . LEU B 2 44 ? 242.745 123.347 344.693 1.00 205.23 44 LEU B CA 1
ATOM 3765 C C . LEU B 2 44 ? 243.985 124.049 345.230 1.00 205.23 44 LEU B C 1
ATOM 3766 O O . LEU B 2 44 ? 243.946 124.526 346.369 1.00 205.23 44 LEU B O 1
ATOM 3771 N N . GLU B 2 45 ? 245.076 124.151 344.469 1.00 201.35 45 GLU B N 1
ATOM 3772 C CA . GLU B 2 45 ? 246.258 124.852 344.964 1.00 201.35 45 GLU B CA 1
ATOM 3773 C C . GLU B 2 45 ? 246.039 126.361 344.978 1.00 201.35 45 GLU B C 1
ATOM 3774 O O . GLU B 2 45 ? 246.553 127.065 345.855 1.00 201.35 45 GLU B O 1
ATOM 3780 N N . ARG B 2 46 ? 245.239 126.866 344.042 1.00 199.29 46 ARG B N 1
ATOM 3781 C CA . ARG B 2 46 ? 245.073 128.297 343.805 1.00 199.29 46 ARG B CA 1
ATOM 3782 C C . ARG B 2 46 ? 243.915 128.883 344.602 1.00 199.29 46 ARG B C 1
ATOM 3783 O O . ARG B 2 46 ? 243.283 129.851 344.173 1.00 199.29 46 ARG B O 1
ATOM 3791 N N . ILE B 2 47 ? 243.614 128.317 345.773 1.00 198.30 47 ILE B N 1
ATOM 3792 C CA . ILE B 2 47 ? 242.453 128.745 346.546 1.00 198.30 47 ILE B CA 1
ATOM 3793 C C . ILE B 2 47 ? 242.668 130.053 347.291 1.00 198.30 47 ILE B C 1
ATOM 3794 O O . ILE B 2 47 ? 241.703 130.615 347.818 1.00 198.30 47 ILE B O 1
ATOM 3799 N N . ASN B 2 48 ? 243.897 130.552 347.360 1.00 196.95 48 ASN B N 1
ATOM 3800 C CA . ASN B 2 48 ? 244.179 131.786 348.077 1.00 196.95 48 ASN B CA 1
ATOM 3801 C C . ASN B 2 48 ? 244.165 133.013 347.181 1.00 196.95 48 ASN B C 1
ATOM 3802 O O . ASN B 2 48 ? 244.570 134.091 347.627 1.00 196.95 48 ASN B O 1
ATOM 3807 N N . VAL B 2 49 ? 243.705 132.878 345.939 1.00 196.74 49 VAL B N 1
ATOM 3808 C CA . VAL B 2 49 ? 243.721 134.004 345.011 1.00 196.74 49 VAL B CA 1
ATOM 3809 C C . VAL B 2 49 ? 242.612 134.991 345.356 1.00 196.74 49 VAL B C 1
ATOM 3810 O O . VAL B 2 49 ? 242.871 136.154 345.682 1.00 196.74 49 VAL B O 1
ATOM 3814 N N . TYR B 2 50 ? 241.360 134.542 345.297 1.00 198.40 50 TYR B N 1
ATOM 3815 C CA . TYR B 2 50 ? 240.264 135.420 345.687 1.00 198.40 50 TYR B CA 1
ATOM 3816 C C . TYR B 2 50 ? 239.893 135.228 347.150 1.00 198.40 50 TYR B C 1
ATOM 3817 O O . TYR B 2 50 ? 239.428 136.167 347.805 1.00 198.40 50 TYR B O 1
ATOM 3826 N N . TYR B 2 51 ? 240.103 134.025 347.673 1.00 200.05 51 TYR B N 1
ATOM 3827 C CA . TYR B 2 51 ? 239.380 133.527 348.831 1.00 200.05 51 TYR B CA 1
ATOM 3828 C C . TYR B 2 51 ? 240.274 133.521 350.062 1.00 200.05 51 TYR B C 1
ATOM 3829 O O . TYR B 2 51 ? 241.501 133.442 349.961 1.00 200.05 51 TYR B O 1
ATOM 3838 N N . ASN B 2 52 ? 239.642 133.602 351.227 1.00 199.90 52 ASN B N 1
ATOM 3839 C CA . ASN B 2 52 ? 240.350 133.500 352.496 1.00 199.90 52 ASN B CA 1
ATOM 3840 C C . ASN B 2 52 ? 240.467 132.031 352.898 1.00 199.90 52 ASN B C 1
ATOM 3841 O O . ASN B 2 52 ? 240.262 131.117 352.096 1.00 199.90 52 ASN B O 1
ATOM 3846 N N . GLU B 2 53 ? 240.830 131.791 354.154 1.00 200.27 53 GLU B N 1
ATOM 3847 C CA . GLU B 2 53 ? 241.004 130.445 354.674 1.00 200.27 53 GLU B CA 1
ATOM 3848 C C . GLU B 2 53 ? 240.220 130.261 355.965 1.00 200.27 53 GLU B C 1
ATOM 3849 O O . GLU B 2 53 ? 240.118 131.170 356.793 1.00 200.27 53 GLU B O 1
ATOM 3855 N N . ALA B 2 54 ? 239.670 129.061 356.118 1.00 203.85 54 ALA B N 1
ATOM 3856 C CA . ALA B 2 54 ? 239.077 128.594 357.365 1.00 203.85 54 ALA B CA 1
ATOM 3857 C C . ALA B 2 54 ? 239.104 127.073 357.325 1.00 203.85 54 ALA B C 1
ATOM 3858 O O . ALA B 2 54 ? 239.358 126.466 356.282 1.00 203.85 54 ALA B O 1
ATOM 3860 N N . THR B 2 55 ? 238.847 126.461 358.475 1.00 206.44 55 THR B N 1
ATOM 3861 C CA . THR B 2 55 ? 238.913 125.012 358.553 1.00 206.44 55 THR B CA 1
ATOM 3862 C C . THR B 2 55 ? 237.638 124.387 357.992 1.00 206.44 55 THR B C 1
ATOM 3863 O O . THR B 2 55 ? 236.615 125.050 357.798 1.00 206.44 55 THR B O 1
ATOM 3867 N N . GLY B 2 56 ? 237.716 123.085 357.721 1.00 209.16 56 GLY B N 1
ATOM 3868 C CA . GLY B 2 56 ? 236.555 122.331 357.275 1.00 209.16 56 GLY B CA 1
ATOM 3869 C C . GLY B 2 56 ? 236.130 122.612 355.853 1.00 209.16 56 GLY B C 1
ATOM 3870 O O . GLY B 2 56 ? 234.929 122.581 355.556 1.00 209.16 56 GLY B O 1
ATOM 3871 N N . ASN B 2 57 ? 237.087 122.899 354.966 1.00 209.77 57 ASN B N 1
ATOM 3872 C CA . ASN B 2 57 ? 236.950 123.213 353.539 1.00 209.77 57 ASN B CA 1
ATOM 3873 C C . ASN B 2 57 ? 236.068 124.450 353.354 1.00 209.77 57 ASN B C 1
ATOM 3874 O O . ASN B 2 57 ? 235.393 124.576 352.328 1.00 209.77 57 ASN B O 1
ATOM 3879 N N . LYS B 2 58 ? 236.045 125.363 354.315 1.00 206.88 58 LYS B N 1
ATOM 3880 C CA . LYS B 2 58 ? 235.249 126.574 354.232 1.00 206.88 58 LYS B CA 1
ATOM 3881 C C . LYS B 2 58 ? 236.158 127.791 354.296 1.00 206.88 58 LYS B C 1
ATOM 3882 O O . LYS B 2 58 ? 237.349 127.691 354.598 1.00 206.88 58 LYS B O 1
ATOM 3888 N N . TYR B 2 59 ? 235.568 128.948 354.013 1.00 204.39 59 TYR B N 1
ATOM 3889 C CA . TYR B 2 59 ? 236.298 130.199 353.864 1.00 204.39 59 TYR B CA 1
ATOM 3890 C C . TYR B 2 59 ? 235.297 131.341 353.836 1.00 204.39 59 TYR B C 1
ATOM 3891 O O . TYR B 2 59 ? 234.100 131.135 354.049 1.00 204.39 59 TYR B O 1
ATOM 3900 N N . VAL B 2 60 ? 235.799 132.544 353.576 1.00 201.95 60 VAL B N 1
ATOM 3901 C CA . VAL B 2 60 ? 234.944 133.683 353.248 1.00 201.95 60 VAL B CA 1
ATOM 3902 C C . VAL B 2 60 ? 235.427 134.301 351.938 1.00 201.95 60 VAL B C 1
ATOM 3903 O O . VAL B 2 60 ? 236.578 134.749 351.838 1.00 201.95 60 VAL B O 1
ATOM 3907 N N . PRO B 2 61 ? 234.603 134.291 350.893 1.00 202.25 61 PRO B N 1
ATOM 3908 C CA . PRO B 2 61 ? 235.009 134.911 349.629 1.00 202.25 61 PRO B CA 1
ATOM 3909 C C . PRO B 2 61 ? 234.878 136.423 349.688 1.00 202.25 61 PRO B C 1
ATOM 3910 O O . PRO B 2 61 ? 233.781 136.984 349.615 1.00 202.25 61 PRO B O 1
ATOM 3914 N N . ARG B 2 62 ? 236.019 137.093 349.815 1.00 199.61 62 ARG B N 1
ATOM 3915 C CA . ARG B 2 62 ? 236.035 138.531 350.046 1.00 199.61 62 ARG B CA 1
ATOM 3916 C C . ARG B 2 62 ? 235.791 139.260 348.730 1.00 199.61 62 ARG B C 1
ATOM 3917 O O . ARG B 2 62 ? 236.426 138.959 347.711 1.00 199.61 62 ARG B O 1
ATOM 3925 N N . ALA B 2 63 ? 234.813 140.163 348.749 1.00 199.20 63 ALA B N 1
ATOM 3926 C CA . ALA B 2 63 ? 234.525 141.094 347.662 1.00 199.20 63 ALA B CA 1
ATOM 3927 C C . ALA B 2 63 ? 233.652 142.182 348.259 1.00 199.20 63 ALA B C 1
ATOM 3928 O O . ALA B 2 63 ? 232.581 141.881 348.795 1.00 199.20 63 ALA B O 1
ATOM 3930 N N . ILE B 2 64 ? 234.104 143.434 348.190 1.00 198.25 64 ILE B N 1
ATOM 3931 C CA . ILE B 2 64 ? 233.331 144.513 348.787 1.00 198.25 64 ILE B CA 1
ATOM 3932 C C . ILE B 2 64 ? 232.124 144.820 347.909 1.00 198.25 64 ILE B C 1
ATOM 3933 O O . ILE B 2 64 ? 232.247 145.204 346.737 1.00 198.25 64 ILE B O 1
ATOM 3938 N N . LEU B 2 65 ? 230.944 144.627 348.488 1.00 198.23 65 LEU B N 1
ATOM 3939 C CA . LEU B 2 65 ? 229.674 144.726 347.777 1.00 198.23 65 LEU B CA 1
ATOM 3940 C C . LEU B 2 65 ? 228.873 145.839 348.429 1.00 198.23 65 LEU B C 1
ATOM 3941 O O . LEU B 2 65 ? 228.446 145.698 349.580 1.00 198.23 65 LEU B O 1
ATOM 3946 N N . VAL B 2 66 ? 228.680 146.946 347.711 1.00 197.12 66 VAL B N 1
ATOM 3947 C CA . VAL B 2 66 ? 228.183 148.168 348.330 1.00 197.12 66 VAL B CA 1
ATOM 3948 C C . VAL B 2 66 ? 227.292 148.912 347.340 1.00 197.12 66 VAL B C 1
ATOM 3949 O O . VAL B 2 66 ? 227.568 148.952 346.139 1.00 197.12 66 VAL B O 1
ATOM 3953 N N . ASP B 2 67 ? 226.183 149.446 347.850 1.00 194.41 67 ASP B N 1
ATOM 3954 C CA . ASP B 2 67 ? 225.320 150.409 347.179 1.00 194.41 67 ASP B CA 1
ATOM 3955 C C . ASP B 2 67 ? 224.491 151.078 348.267 1.00 194.41 67 ASP B C 1
ATOM 3956 O O . ASP B 2 67 ? 224.329 150.514 349.350 1.00 194.41 67 ASP B O 1
ATOM 3961 N N . LEU B 2 68 ? 223.983 152.279 347.986 1.00 190.89 68 LEU B N 1
ATOM 3962 C CA . LEU B 2 68 ? 223.297 153.040 349.026 1.00 190.89 68 LEU B CA 1
ATOM 3963 C C . LEU B 2 68 ? 221.886 152.515 349.267 1.00 190.89 68 LEU B C 1
ATOM 3964 O O . LEU B 2 68 ? 221.447 152.383 350.415 1.00 190.89 68 LEU B O 1
ATOM 3969 N N . GLU B 2 69 ? 221.156 152.223 348.201 1.00 194.50 69 GLU B N 1
ATOM 3970 C CA . GLU B 2 69 ? 219.778 151.776 348.351 1.00 194.50 69 GLU B CA 1
ATOM 3971 C C . GLU B 2 69 ? 219.730 150.329 348.840 1.00 194.50 69 GLU B C 1
ATOM 3972 O O . GLU B 2 69 ? 220.522 149.495 348.372 1.00 194.50 69 GLU B O 1
ATOM 3978 N N . PRO B 2 70 ? 218.864 149.999 349.801 1.00 198.47 70 PRO B N 1
ATOM 3979 C CA . PRO B 2 70 ? 218.861 148.649 350.376 1.00 198.47 70 PRO B CA 1
ATOM 3980 C C . PRO B 2 70 ? 218.090 147.620 349.567 1.00 198.47 70 PRO B C 1
ATOM 3981 O O . PRO B 2 70 ? 218.099 146.441 349.938 1.00 198.47 70 PRO B O 1
ATOM 3985 N N . GLY B 2 71 ? 217.416 148.027 348.489 1.00 201.30 71 GLY B N 1
ATOM 3986 C CA . GLY B 2 71 ? 216.708 147.060 347.667 1.00 201.30 71 GLY B CA 1
ATOM 3987 C C . GLY B 2 71 ? 217.648 146.178 346.869 1.00 201.30 71 GLY B C 1
ATOM 3988 O O . GLY B 2 71 ? 217.344 145.015 346.593 1.00 201.30 71 GLY B O 1
ATOM 3989 N N . THR B 2 72 ? 218.806 146.717 346.493 1.00 202.23 72 THR B N 1
ATOM 3990 C CA . THR B 2 72 ? 219.800 145.928 345.778 1.00 202.23 72 THR B CA 1
ATOM 3991 C C . THR B 2 72 ? 220.564 145.017 346.735 1.00 202.23 72 THR B C 1
ATOM 3992 O O . THR B 2 72 ? 220.901 143.881 346.381 1.00 202.23 72 THR B O 1
ATOM 3996 N N . MET B 2 73 ? 220.810 145.492 347.961 1.00 204.31 73 MET B N 1
ATOM 3997 C CA . MET B 2 73 ? 221.506 144.689 348.963 1.00 204.31 73 MET B CA 1
ATOM 3998 C C . MET B 2 73 ? 220.660 143.505 349.413 1.00 204.31 73 MET B C 1
ATOM 3999 O O . MET B 2 73 ? 221.194 142.462 349.807 1.00 204.31 73 MET B O 1
ATOM 4004 N N . ASP B 2 74 ? 219.337 143.651 349.364 1.00 205.21 74 ASP B N 1
ATOM 4005 C CA . ASP B 2 74 ? 218.460 142.562 349.765 1.00 205.21 74 ASP B CA 1
ATOM 4006 C C . ASP B 2 74 ? 218.123 141.640 348.602 1.00 205.21 74 ASP B C 1
ATOM 4007 O O . ASP B 2 74 ? 217.424 140.641 348.801 1.00 205.21 74 ASP B O 1
ATOM 4012 N N . SER B 2 75 ? 218.605 141.949 347.398 1.00 205.71 75 SER B N 1
ATOM 4013 C CA . SER B 2 75 ? 218.359 141.110 346.233 1.00 205.71 75 SER B CA 1
ATOM 4014 C C . SER B 2 75 ? 219.546 140.224 345.877 1.00 205.71 75 SER B C 1
ATOM 4015 O O . SER B 2 75 ? 219.418 139.371 344.993 1.00 205.71 75 SER B O 1
ATOM 4018 N N . VAL B 2 76 ? 220.687 140.405 346.537 1.00 206.59 76 VAL B N 1
ATOM 4019 C CA . VAL B 2 76 ? 221.872 139.592 346.287 1.00 206.59 76 VAL B CA 1
ATOM 4020 C C . VAL B 2 76 ? 222.207 138.810 347.548 1.00 206.59 76 VAL B C 1
ATOM 4021 O O . VAL B 2 76 ? 223.334 138.332 347.719 1.00 206.59 76 VAL B O 1
ATOM 4025 N N . ARG B 2 77 ? 221.228 138.676 348.443 1.00 207.15 77 ARG B N 1
ATOM 4026 C CA . ARG B 2 77 ? 221.435 137.891 349.651 1.00 207.15 77 ARG B CA 1
ATOM 4027 C C . ARG B 2 77 ? 220.423 136.765 349.785 1.00 207.15 77 ARG B C 1
ATOM 4028 O O . ARG B 2 77 ? 220.405 136.082 350.815 1.00 207.15 77 ARG B O 1
ATOM 4036 N N . SER B 2 78 ? 219.592 136.546 348.765 1.00 211.68 78 SER B N 1
ATOM 4037 C CA . SER B 2 78 ? 218.483 135.606 348.893 1.00 211.68 78 SER B CA 1
ATOM 4038 C C . SER B 2 78 ? 218.936 134.169 348.656 1.00 211.68 78 SER B C 1
ATOM 4039 O O . SER B 2 78 ? 218.850 133.321 349.551 1.00 211.68 78 SER B O 1
ATOM 4042 N N . GLY B 2 79 ? 219.434 133.880 347.456 1.00 215.04 79 GLY B N 1
ATOM 4043 C CA . GLY B 2 79 ? 219.698 132.519 347.042 1.00 215.04 79 GLY B CA 1
ATOM 4044 C C . GLY B 2 79 ? 220.958 131.918 347.636 1.00 215.04 79 GLY B C 1
ATOM 4045 O O . GLY B 2 79 ? 221.511 132.422 348.618 1.00 215.04 79 GLY B O 1
ATOM 4046 N N . PRO B 2 80 ? 221.440 130.819 347.038 1.00 215.48 80 PRO B N 1
ATOM 4047 C CA . PRO B 2 80 ? 222.677 130.185 347.536 1.00 215.48 80 PRO B CA 1
ATOM 4048 C C . PRO B 2 80 ? 223.919 131.026 347.307 1.00 215.48 80 PRO B C 1
ATOM 4049 O O . PRO B 2 80 ? 224.961 130.776 347.925 1.00 215.48 80 PRO B O 1
ATOM 4053 N N . PHE B 2 81 ? 223.827 132.024 346.428 1.00 213.51 81 PHE B N 1
ATOM 4054 C CA . PHE B 2 81 ? 224.845 133.056 346.306 1.00 213.51 81 PHE B CA 1
ATOM 4055 C C . PHE B 2 81 ? 224.738 134.111 347.404 1.00 213.51 81 PHE B C 1
ATOM 4056 O O . PHE B 2 81 ? 225.474 135.102 347.367 1.00 213.51 81 PHE B O 1
ATOM 4064 N N . GLY B 2 82 ? 223.825 133.937 348.362 1.00 212.94 82 GLY B N 1
ATOM 4065 C CA . GLY B 2 82 ? 223.653 134.943 349.396 1.00 212.94 82 GLY B CA 1
ATOM 4066 C C . GLY B 2 82 ? 224.449 134.638 350.650 1.00 212.94 82 GLY B C 1
ATOM 4067 O O . GLY B 2 82 ? 225.190 135.485 351.152 1.00 212.94 82 GLY B O 1
ATOM 4068 N N . GLN B 2 83 ? 224.314 133.421 351.171 1.00 212.19 83 GLN B N 1
ATOM 4069 C CA . GLN B 2 83 ? 225.017 133.039 352.389 1.00 212.19 83 GLN B CA 1
ATOM 4070 C C . GLN B 2 83 ? 226.436 132.548 352.130 1.00 212.19 83 GLN B C 1
ATOM 4071 O O . GLN B 2 83 ? 227.059 131.994 353.043 1.00 212.19 83 GLN B O 1
ATOM 4077 N N . ILE B 2 84 ? 226.963 132.753 350.921 1.00 209.75 84 ILE B N 1
ATOM 4078 C CA . ILE B 2 84 ? 228.300 132.271 350.596 1.00 209.75 84 ILE B CA 1
ATOM 4079 C C . ILE B 2 84 ? 229.377 133.107 351.286 1.00 209.75 84 ILE B C 1
ATOM 4080 O O . ILE B 2 84 ? 230.391 132.564 351.740 1.00 209.75 84 ILE B O 1
ATOM 4085 N N . PHE B 2 85 ? 229.150 134.409 351.455 1.00 208.11 85 PHE B N 1
ATOM 4086 C CA . PHE B 2 85 ? 230.211 135.336 351.819 1.00 208.11 85 PHE B CA 1
ATOM 4087 C C . PHE B 2 85 ? 230.018 135.894 353.231 1.00 208.11 85 PHE B C 1
ATOM 4088 O O . PHE B 2 85 ? 229.148 135.454 353.992 1.00 208.11 85 PHE B O 1
ATOM 4096 N N . ARG B 2 86 ? 230.854 136.870 353.574 1.00 205.18 86 ARG B N 1
ATOM 4097 C CA . ARG B 2 86 ? 230.923 137.398 354.930 1.00 205.18 86 ARG B CA 1
ATOM 4098 C C . ARG B 2 86 ? 229.766 138.352 355.197 1.00 205.18 86 ARG B C 1
ATOM 4099 O O . ARG B 2 86 ? 229.544 139.276 354.407 1.00 205.18 86 ARG B O 1
ATOM 4107 N N . PRO B 2 87 ? 229.012 138.169 356.285 1.00 205.04 87 PRO B N 1
ATOM 4108 C CA . PRO B 2 87 ? 227.953 139.138 356.609 1.00 205.04 87 PRO B CA 1
ATOM 4109 C C . PRO B 2 87 ? 228.483 140.459 357.136 1.00 205.04 87 PRO B C 1
ATOM 4110 O O . PRO B 2 87 ? 227.737 141.445 357.162 1.00 205.04 87 PRO B O 1
ATOM 4114 N N . ASP B 2 88 ? 229.742 140.518 357.569 1.00 204.98 88 ASP B N 1
ATOM 4115 C CA . ASP B 2 88 ? 230.293 141.787 358.028 1.00 204.98 88 ASP B CA 1
ATOM 4116 C C . ASP B 2 88 ? 230.750 142.668 356.874 1.00 204.98 88 ASP B C 1
ATOM 4117 O O . ASP B 2 88 ? 231.142 143.817 357.103 1.00 204.98 88 ASP B O 1
ATOM 4122 N N . ASN B 2 89 ? 230.709 142.161 355.643 1.00 203.59 89 ASN B N 1
ATOM 4123 C CA . ASN B 2 89 ? 230.870 142.996 354.463 1.00 203.59 89 ASN B CA 1
ATOM 4124 C C . ASN B 2 89 ? 229.541 143.525 353.944 1.00 203.59 89 ASN B C 1
ATOM 4125 O O . ASN B 2 89 ? 229.481 143.994 352.803 1.00 203.59 89 ASN B O 1
ATOM 4130 N N . PHE B 2 90 ? 228.480 143.442 354.746 1.00 204.16 90 PHE B N 1
ATOM 4131 C CA . PHE B 2 90 ? 227.229 144.105 354.408 1.00 204.16 90 PHE B CA 1
ATOM 4132 C C . PHE B 2 90 ? 227.395 145.605 354.586 1.00 204.16 90 PHE B C 1
ATOM 4133 O O . PHE B 2 90 ? 227.187 146.135 355.682 1.00 204.16 90 PHE B O 1
ATOM 4141 N N . VAL B 2 91 ? 227.774 146.293 353.513 1.00 199.08 91 VAL B N 1
ATOM 4142 C CA . VAL B 2 91 ? 227.962 147.735 353.557 1.00 199.08 91 VAL B CA 1
ATOM 4143 C C . VAL B 2 91 ? 226.935 148.378 352.640 1.00 199.08 91 VAL B C 1
ATOM 4144 O O . VAL B 2 91 ? 226.988 148.236 351.415 1.00 199.08 91 VAL B O 1
ATOM 4148 N N . PHE B 2 92 ? 225.989 149.082 353.248 1.00 194.03 92 PHE B N 1
ATOM 4149 C CA . PHE B 2 92 ? 224.882 149.688 352.526 1.00 194.03 92 PHE B CA 1
ATOM 4150 C C . PHE B 2 92 ? 224.838 151.168 352.882 1.00 194.03 92 PHE B C 1
ATOM 4151 O O . PHE B 2 92 ? 225.740 151.693 353.543 1.00 194.03 92 PHE B O 1
ATOM 4159 N N . GLY B 2 93 ? 223.783 151.844 352.443 1.00 188.99 93 GLY B N 1
ATOM 4160 C CA . GLY B 2 93 ? 223.631 153.253 352.740 1.00 188.99 93 GLY B CA 1
ATOM 4161 C C . GLY B 2 93 ? 222.240 153.621 353.205 1.00 188.99 93 GLY B C 1
ATOM 4162 O O . GLY B 2 93 ? 221.374 152.755 353.354 1.00 188.99 93 GLY B O 1
ATOM 4163 N N . GLN B 2 94 ? 222.012 154.913 353.434 1.00 185.00 94 GLN B N 1
ATOM 4164 C CA . GLN B 2 94 ? 220.713 155.349 353.922 1.00 185.00 94 GLN B CA 1
ATOM 4165 C C . GLN B 2 94 ? 219.773 155.739 352.792 1.00 185.00 94 GLN B C 1
ATOM 4166 O O . GLN B 2 94 ? 218.706 155.133 352.655 1.00 185.00 94 GLN B O 1
ATOM 4172 N N . SER B 2 95 ? 220.148 156.722 351.976 1.00 182.23 95 SER B N 1
ATOM 4173 C CA . SER B 2 95 ? 219.270 157.210 350.916 1.00 182.23 95 SER B CA 1
ATOM 4174 C C . SER B 2 95 ? 219.976 156.970 349.586 1.00 182.23 95 SER B C 1
ATOM 4175 O O . SER B 2 95 ? 221.059 157.513 349.349 1.00 182.23 95 SER B O 1
ATOM 4178 N N . GLY B 2 96 ? 219.359 156.160 348.731 1.00 181.26 96 GLY B N 1
ATOM 4179 C CA . GLY B 2 96 ? 219.933 155.872 347.432 1.00 181.26 96 GLY B CA 1
ATOM 4180 C C . GLY B 2 96 ? 219.795 157.062 346.504 1.00 181.26 96 GLY B C 1
ATOM 4181 O O . GLY B 2 96 ? 218.695 157.621 346.359 1.00 181.26 96 GLY B O 1
ATOM 4182 N N . ALA B 2 97 ? 220.898 157.473 345.880 1.00 180.51 97 ALA B N 1
ATOM 4183 C CA . ALA B 2 97 ? 220.850 158.542 344.894 1.00 180.51 97 ALA B CA 1
ATOM 4184 C C . ALA B 2 97 ? 220.120 158.072 343.645 1.00 180.51 97 ALA B C 1
ATOM 4185 O O . ALA B 2 97 ? 220.493 157.068 343.032 1.00 180.51 97 ALA B O 1
ATOM 4187 N N . GLY B 2 98 ? 219.086 158.810 343.260 1.00 183.70 98 GLY B N 1
ATOM 4188 C CA . GLY B 2 98 ? 218.240 158.403 342.156 1.00 183.70 98 GLY B CA 1
ATOM 4189 C C . GLY B 2 98 ? 218.862 158.657 340.800 1.00 183.70 98 GLY B C 1
ATOM 4190 O O . GLY B 2 98 ? 218.444 159.578 340.089 1.00 183.70 98 GLY B O 1
ATOM 4191 N N . ASN B 2 99 ? 219.858 157.831 340.454 1.00 186.29 99 ASN B N 1
ATOM 4192 C CA . ASN B 2 99 ? 220.640 157.935 339.217 1.00 186.29 99 ASN B CA 1
ATOM 4193 C C . ASN B 2 99 ? 221.260 159.320 339.064 1.00 186.29 99 ASN B C 1
ATOM 4194 O O . ASN B 2 99 ? 221.238 159.919 337.987 1.00 186.29 99 ASN B O 1
ATOM 4199 N N . ASN B 2 100 ? 221.798 159.836 340.160 1.00 182.25 100 ASN B N 1
ATOM 4200 C CA . ASN B 2 100 ? 222.487 161.120 340.180 1.00 182.25 100 ASN B CA 1
ATOM 4201 C C . ASN B 2 100 ? 223.963 160.826 340.412 1.00 182.25 100 ASN B C 1
ATOM 4202 O O . ASN B 2 100 ? 224.341 160.264 341.443 1.00 182.25 100 ASN B O 1
ATOM 4207 N N . TRP B 2 101 ? 224.796 161.217 339.448 1.00 181.19 101 TRP B N 1
ATOM 4208 C CA . TRP B 2 101 ? 226.233 161.050 339.612 1.00 181.19 101 TRP B CA 1
ATOM 4209 C C . TRP B 2 101 ? 226.778 162.020 340.648 1.00 181.19 101 TRP B C 1
ATOM 4210 O O . TRP B 2 101 ? 227.815 161.755 341.262 1.00 181.19 101 TRP B O 1
ATOM 4221 N N . ALA B 2 102 ? 226.084 163.138 340.865 1.00 179.88 102 ALA B N 1
ATOM 4222 C CA . ALA B 2 102 ? 226.578 164.161 341.776 1.00 179.88 102 ALA B CA 1
ATOM 4223 C C . ALA B 2 102 ? 226.409 163.749 343.232 1.00 179.88 102 ALA B C 1
ATOM 4224 O O . ALA B 2 102 ? 227.305 163.980 344.052 1.00 179.88 102 ALA B O 1
ATOM 4226 N N . LYS B 2 103 ? 225.265 163.151 343.577 1.00 180.21 103 LYS B N 1
ATOM 4227 C CA . LYS B 2 103 ? 225.048 162.723 344.955 1.00 180.21 103 LYS B CA 1
ATOM 4228 C C . LYS B 2 103 ? 225.892 161.507 345.291 1.00 180.21 103 LYS B C 1
ATOM 4229 O O . LYS B 2 103 ? 226.248 161.289 346.453 1.00 180.21 103 LYS B O 1
ATOM 4235 N N . GLY B 2 104 ? 226.225 160.707 344.290 1.00 181.88 104 GLY B N 1
ATOM 4236 C CA . GLY B 2 104 ? 227.068 159.561 344.515 1.00 181.88 104 GLY B CA 1
ATOM 4237 C C . GLY B 2 104 ? 228.542 159.862 344.571 1.00 181.88 104 GLY B C 1
ATOM 4238 O O . GLY B 2 104 ? 229.338 158.966 344.856 1.00 181.88 104 GLY B O 1
ATOM 4239 N N . HIS B 2 105 ? 228.934 161.103 344.324 1.00 181.13 105 HIS B N 1
ATOM 4240 C CA . HIS B 2 105 ? 230.343 161.448 344.239 1.00 181.13 105 HIS B CA 1
ATOM 4241 C C . HIS B 2 105 ? 230.758 162.514 345.237 1.00 181.13 105 HIS B C 1
ATOM 4242 O O . HIS B 2 105 ? 231.848 162.424 345.804 1.00 181.13 105 HIS B O 1
ATOM 4249 N N . TYR B 2 106 ? 229.915 163.519 345.480 1.00 177.51 106 TYR B N 1
ATOM 4250 C CA . TYR B 2 106 ? 230.300 164.656 346.310 1.00 177.51 106 TYR B CA 1
ATOM 4251 C C . TYR B 2 106 ? 229.472 164.782 347.581 1.00 177.51 106 TYR B C 1
ATOM 4252 O O . TYR B 2 106 ? 230.046 164.827 348.673 1.00 177.51 106 TYR B O 1
ATOM 4261 N N . THR B 2 107 ? 228.145 164.852 347.487 1.00 179.38 107 THR B N 1
ATOM 4262 C CA . THR B 2 107 ? 227.354 165.151 348.678 1.00 179.38 107 THR B CA 1
ATOM 4263 C C . THR B 2 107 ? 227.137 163.910 349.535 1.00 179.38 107 THR B C 1
ATOM 4264 O O . THR B 2 107 ? 227.598 163.841 350.679 1.00 179.38 107 THR B O 1
ATOM 4268 N N . GLU B 2 108 ? 226.440 162.917 348.990 1.00 183.04 108 GLU B N 1
ATOM 4269 C CA . GLU B 2 108 ? 226.074 161.734 349.754 1.00 183.04 108 GLU B CA 1
ATOM 4270 C C . GLU B 2 108 ? 227.041 160.582 349.541 1.00 183.04 108 GLU B C 1
ATOM 4271 O O . GLU B 2 108 ? 227.351 159.858 350.495 1.00 183.04 108 GLU B O 1
ATOM 4277 N N . GLY B 2 109 ? 227.541 160.414 348.317 1.00 183.03 109 GLY B N 1
ATOM 4278 C CA . GLY B 2 109 ? 228.416 159.290 348.033 1.00 183.03 109 GLY B CA 1
ATOM 4279 C C . GLY B 2 109 ? 229.792 159.442 348.648 1.00 183.03 109 GLY B C 1
ATOM 4280 O O . GLY B 2 109 ? 230.504 158.455 348.846 1.00 183.03 109 GLY B O 1
ATOM 4281 N N . ALA B 2 110 ? 230.182 160.673 348.973 1.00 183.82 110 ALA B N 1
ATOM 4282 C CA . ALA B 2 110 ? 231.457 160.890 349.644 1.00 183.82 110 ALA B CA 1
ATOM 4283 C C . ALA B 2 110 ? 231.344 160.838 351.160 1.00 183.82 110 ALA B C 1
ATOM 4284 O O . ALA B 2 110 ? 232.186 161.429 351.845 1.00 183.82 110 ALA B O 1
ATOM 4286 N N . GLU B 2 111 ? 230.337 160.154 351.698 1.00 186.88 111 GLU B N 1
ATOM 4287 C CA . GLU B 2 111 ? 230.153 160.059 353.141 1.00 186.88 111 GLU B CA 1
ATOM 4288 C C . GLU B 2 111 ? 230.556 158.684 353.662 1.00 186.88 111 GLU B C 1
ATOM 4289 O O . GLU B 2 111 ? 231.341 158.576 354.609 1.00 186.88 111 GLU B O 1
ATOM 4295 N N . LEU B 2 112 ? 230.026 157.629 353.050 1.00 194.32 112 LEU B N 1
ATOM 4296 C CA . LEU B 2 112 ? 230.242 156.270 353.520 1.00 194.32 112 LEU B CA 1
ATOM 4297 C C . LEU B 2 112 ? 231.383 155.561 352.809 1.00 194.32 112 LEU B C 1
ATOM 4298 O O . LEU B 2 112 ? 231.408 154.328 352.790 1.00 194.32 112 LEU B O 1
ATOM 4303 N N . VAL B 2 113 ? 232.327 156.302 352.227 1.00 199.06 113 VAL B N 1
ATOM 4304 C CA . VAL B 2 113 ? 233.543 155.673 351.728 1.00 199.06 113 VAL B CA 1
ATOM 4305 C C . VAL B 2 113 ? 234.410 155.227 352.901 1.00 199.06 113 VAL B C 1
ATOM 4306 O O . VAL B 2 113 ? 235.118 154.215 352.815 1.00 199.06 113 VAL B O 1
ATOM 4310 N N . ASP B 2 114 ? 234.314 155.928 354.036 1.00 202.56 114 ASP B N 1
ATOM 4311 C CA . ASP B 2 114 ? 235.071 155.547 355.227 1.00 202.56 114 ASP B CA 1
ATOM 4312 C C . ASP B 2 114 ? 234.557 154.240 355.824 1.00 202.56 114 ASP B C 1
ATOM 4313 O O . ASP B 2 114 ? 235.279 153.552 356.552 1.00 202.56 114 ASP B O 1
ATOM 4318 N N . SER B 2 115 ? 233.304 153.884 355.533 1.00 203.40 115 SER B N 1
ATOM 4319 C CA . SER B 2 115 ? 232.815 152.561 355.904 1.00 203.40 115 SER B CA 1
ATOM 4320 C C . SER B 2 115 ? 233.167 151.530 354.837 1.00 203.40 115 SER B C 1
ATOM 4321 O O . SER B 2 115 ? 233.013 150.323 355.054 1.00 203.40 115 SER B O 1
ATOM 4324 N N . VAL B 2 116 ? 233.633 151.989 353.674 1.00 203.66 116 VAL B N 1
ATOM 4325 C CA . VAL B 2 116 ? 234.091 151.066 352.639 1.00 203.66 116 VAL B CA 1
ATOM 4326 C C . VAL B 2 116 ? 235.606 150.927 352.692 1.00 203.66 116 VAL B C 1
ATOM 4327 O O . VAL B 2 116 ? 236.147 149.818 352.601 1.00 203.66 116 VAL B O 1
ATOM 4331 N N . LEU B 2 117 ? 236.313 152.049 352.867 1.00 204.12 117 LEU B N 1
ATOM 4332 C CA . LEU B 2 117 ? 237.773 152.027 352.865 1.00 204.12 117 LEU B CA 1
ATOM 4333 C C . LEU B 2 117 ? 238.326 151.344 354.111 1.00 204.12 117 LEU B C 1
ATOM 4334 O O . LEU B 2 117 ? 239.430 150.790 354.076 1.00 204.12 117 LEU B O 1
ATOM 4339 N N . ASP B 2 118 ? 237.567 151.355 355.211 1.00 206.24 118 ASP B N 1
ATOM 4340 C CA . ASP B 2 118 ? 237.961 150.611 356.402 1.00 206.24 118 ASP B CA 1
ATOM 4341 C C . ASP B 2 118 ? 237.918 149.105 356.180 1.00 206.24 118 ASP B C 1
ATOM 4342 O O . ASP B 2 118 ? 238.688 148.372 356.810 1.00 206.24 118 ASP B O 1
ATOM 4347 N N . VAL B 2 119 ? 237.039 148.632 355.297 1.00 205.52 119 VAL B N 1
ATOM 4348 C CA . VAL B 2 119 ? 237.007 147.212 354.960 1.00 205.52 119 VAL B CA 1
ATOM 4349 C C . VAL B 2 119 ? 238.235 146.841 354.137 1.00 205.52 119 VAL B C 1
ATOM 4350 O O . VAL B 2 119 ? 238.844 145.782 354.333 1.00 205.52 119 VAL B O 1
ATOM 4354 N N . VAL B 2 120 ? 238.633 147.729 353.226 1.00 204.84 120 VAL B N 1
ATOM 4355 C CA . VAL B 2 120 ? 239.775 147.470 352.359 1.00 204.84 120 VAL B CA 1
ATOM 4356 C C . VAL B 2 120 ? 241.083 147.519 353.149 1.00 204.84 120 VAL B C 1
ATOM 4357 O O . VAL B 2 120 ? 242.019 146.767 352.853 1.00 204.84 120 VAL B O 1
ATOM 4361 N N . ARG B 2 121 ? 241.155 148.353 354.193 1.00 204.83 121 ARG B N 1
ATOM 4362 C CA . ARG B 2 121 ? 242.349 148.397 355.033 1.00 204.83 121 ARG B CA 1
ATOM 4363 C C . ARG B 2 121 ? 242.525 147.136 355.870 1.00 204.83 121 ARG B C 1
ATOM 4364 O O . ARG B 2 121 ? 243.643 146.855 356.315 1.00 204.83 121 ARG B O 1
ATOM 4372 N N . LYS B 2 122 ? 241.461 146.372 356.097 1.00 204.60 122 LYS B N 1
ATOM 4373 C CA . LYS B 2 122 ? 241.561 145.106 356.812 1.00 204.60 122 LYS B CA 1
ATOM 4374 C C . LYS B 2 122 ? 241.713 143.905 355.893 1.00 204.60 122 LYS B C 1
ATOM 4375 O O . LYS B 2 122 ? 242.259 142.883 356.314 1.00 204.60 122 LYS B O 1
ATOM 4381 N N . GLU B 2 123 ? 241.251 143.996 354.643 1.00 203.37 123 GLU B N 1
ATOM 4382 C CA . GLU B 2 123 ? 241.507 142.928 353.683 1.00 203.37 123 GLU B CA 1
ATOM 4383 C C . GLU B 2 123 ? 242.840 143.092 352.968 1.00 203.37 123 GLU B C 1
ATOM 4384 O O . GLU B 2 123 ? 243.151 142.292 352.081 1.00 203.37 123 GLU B O 1
ATOM 4390 N N . SER B 2 124 ? 243.619 144.109 353.321 1.00 201.49 124 SER B N 1
ATOM 4391 C CA . SER B 2 124 ? 244.954 144.312 352.777 1.00 201.49 124 SER B CA 1
ATOM 4392 C C . SER B 2 124 ? 246.046 143.830 353.717 1.00 201.49 124 SER B C 1
ATOM 4393 O O . SER B 2 124 ? 247.034 143.244 353.264 1.00 201.49 124 SER B O 1
ATOM 4396 N N . GLU B 2 125 ? 245.883 144.062 355.021 1.00 202.33 125 GLU B N 1
ATOM 4397 C CA . GLU B 2 125 ? 246.917 143.687 355.979 1.00 202.33 125 GLU B CA 1
ATOM 4398 C C . GLU B 2 125 ? 246.938 142.186 356.224 1.00 202.33 125 GLU B C 1
ATOM 4399 O O . GLU B 2 125 ? 247.950 141.646 356.683 1.00 202.33 125 GLU B O 1
ATOM 4405 N N . SER B 2 126 ? 245.835 141.497 355.927 1.00 201.00 126 SER B N 1
ATOM 4406 C CA . SER B 2 126 ? 245.781 140.060 356.159 1.00 201.00 126 SER B CA 1
ATOM 4407 C C . SER B 2 126 ? 246.453 139.282 355.036 1.00 201.00 126 SER B C 1
ATOM 4408 O O . SER B 2 126 ? 246.868 138.136 355.239 1.00 201.00 126 SER B O 1
ATOM 4411 N N . CYS B 2 127 ? 246.574 139.880 353.855 1.00 197.80 127 CYS B N 1
ATOM 4412 C CA . CYS B 2 127 ? 247.108 139.182 352.699 1.00 197.80 127 CYS B CA 1
ATOM 4413 C C . CYS B 2 127 ? 248.596 139.505 352.795 1.00 197.80 127 CYS B C 1
ATOM 4414 O O . CYS B 2 127 ? 249.082 140.057 353.786 1.00 197.80 127 CYS B O 1
ATOM 4417 N N . ASP B 2 128 ? 249.401 139.014 351.859 1.00 193.82 128 ASP B N 1
ATOM 4418 C CA . ASP B 2 128 ? 250.832 139.361 351.854 1.00 193.82 128 ASP B CA 1
ATOM 4419 C C . ASP B 2 128 ? 251.348 140.140 350.605 1.00 193.82 128 ASP B C 1
ATOM 4420 O O . ASP B 2 128 ? 252.119 141.111 350.739 1.00 193.82 128 ASP B O 1
ATOM 4425 N N . CYS B 2 129 ? 250.797 139.771 349.460 1.00 191.89 129 CYS B N 1
ATOM 4426 C CA . CYS B 2 129 ? 251.022 140.513 348.193 1.00 191.89 129 CYS B CA 1
ATOM 4427 C C . CYS B 2 129 ? 249.680 140.834 347.535 1.00 191.89 129 CYS B C 1
ATOM 4428 O O . CYS B 2 129 ? 248.970 139.869 347.188 1.00 191.89 129 CYS B O 1
ATOM 4431 N N . LEU B 2 130 ? 249.326 142.096 347.344 1.00 190.55 130 LEU B N 1
ATOM 4432 C CA . LEU B 2 130 ? 248.025 142.326 346.734 1.00 190.55 130 LEU B CA 1
ATOM 4433 C C . LEU B 2 130 ? 248.297 142.632 345.269 1.00 190.55 130 LEU B C 1
ATOM 4434 O O . LEU B 2 130 ? 248.959 143.619 344.940 1.00 190.55 130 LEU B O 1
ATOM 4439 N N . GLN B 2 131 ? 247.784 141.779 344.383 1.00 190.82 131 GLN B N 1
ATOM 4440 C CA . GLN B 2 131 ? 248.128 141.874 342.972 1.00 190.82 131 GLN B CA 1
ATOM 4441 C C . GLN B 2 131 ? 247.027 142.486 342.113 1.00 190.82 131 GLN B C 1
ATOM 4442 O O . GLN B 2 131 ? 247.041 142.300 340.889 1.00 190.82 131 GLN B O 1
ATOM 4448 N N . GLY B 2 132 ? 246.095 143.224 342.694 1.00 190.10 132 GLY B N 1
ATOM 4449 C CA . GLY B 2 132 ? 245.154 143.953 341.872 1.00 190.10 132 GLY B CA 1
ATOM 4450 C C . GLY B 2 132 ? 243.943 144.437 342.638 1.00 190.10 132 GLY B C 1
ATOM 4451 O O . GLY B 2 132 ? 243.738 144.121 343.809 1.00 190.10 132 GLY B O 1
ATOM 4452 N N . PHE B 2 133 ? 243.152 145.246 341.934 1.00 189.98 133 PHE B N 1
ATOM 4453 C CA . PHE B 2 133 ? 241.805 145.623 342.334 1.00 189.98 133 PHE B CA 1
ATOM 4454 C C . PHE B 2 133 ? 240.906 145.530 341.113 1.00 189.98 133 PHE B C 1
ATOM 4455 O O . PHE B 2 133 ? 241.164 146.186 340.100 1.00 189.98 133 PHE B O 1
ATOM 4463 N N . GLN B 2 134 ? 239.865 144.715 341.204 1.00 194.17 134 GLN B N 1
ATOM 4464 C CA . GLN B 2 134 ? 238.910 144.544 340.122 1.00 194.17 134 GLN B CA 1
ATOM 4465 C C . GLN B 2 134 ? 237.635 145.309 340.442 1.00 194.17 134 GLN B C 1
ATOM 4466 O O . GLN B 2 134 ? 237.292 145.528 341.605 1.00 194.17 134 GLN B O 1
ATOM 4472 N N . LEU B 2 135 ? 236.926 145.722 339.396 1.00 193.67 135 LEU B N 1
ATOM 4473 C CA . LEU B 2 135 ? 235.737 146.532 339.615 1.00 193.67 135 LEU B CA 1
ATOM 4474 C C . LEU B 2 135 ? 234.734 146.271 338.505 1.00 193.67 135 LEU B C 1
ATOM 4475 O O . LEU B 2 135 ? 235.088 146.259 337.325 1.00 193.67 135 LEU B O 1
ATOM 4480 N N . THR B 2 136 ? 233.479 146.071 338.901 1.00 194.85 136 THR B N 1
ATOM 4481 C CA . THR B 2 136 ? 232.374 145.905 337.970 1.00 194.85 136 THR B CA 1
ATOM 4482 C C . THR B 2 136 ? 231.291 146.922 338.295 1.00 194.85 136 THR B C 1
ATOM 4483 O O . THR B 2 136 ? 230.806 146.991 339.428 1.00 194.85 136 THR B O 1
ATOM 4487 N N . HIS B 2 137 ? 230.915 147.709 337.289 1.00 192.66 137 HIS B N 1
ATOM 4488 C CA . HIS B 2 137 ? 229.963 148.798 337.465 1.00 192.66 137 HIS B CA 1
ATOM 4489 C C . HIS B 2 137 ? 229.452 149.219 336.096 1.00 192.66 137 HIS B C 1
ATOM 4490 O O . HIS B 2 137 ? 230.000 148.832 335.062 1.00 192.66 137 HIS B O 1
ATOM 4497 N N . SER B 2 138 ? 228.403 150.036 336.104 1.00 191.44 138 SER B N 1
ATOM 4498 C CA . SER B 2 138 ? 227.872 150.647 334.896 1.00 191.44 138 SER B CA 1
ATOM 4499 C C . SER B 2 138 ? 228.398 152.068 334.771 1.00 191.44 138 SER B C 1
ATOM 4500 O O . SER B 2 138 ? 228.539 152.785 335.765 1.00 191.44 138 SER B O 1
ATOM 4503 N N . LEU B 2 139 ? 228.676 152.476 333.535 1.00 188.77 139 LEU B N 1
ATOM 4504 C CA . LEU B 2 139 ? 229.322 153.756 333.288 1.00 188.77 139 LEU B CA 1
ATOM 4505 C C . LEU B 2 139 ? 228.358 154.929 333.224 1.00 188.77 139 LEU B C 1
ATOM 4506 O O . LEU B 2 139 ? 228.808 156.060 333.026 1.00 188.77 139 LEU B O 1
ATOM 4511 N N . GLY B 2 140 ? 227.061 154.706 333.404 1.00 187.19 140 GLY B N 1
ATOM 4512 C CA . GLY B 2 140 ? 226.117 155.797 333.292 1.00 187.19 140 GLY B CA 1
ATOM 4513 C C . GLY B 2 140 ? 225.007 155.840 334.318 1.00 187.19 140 GLY B C 1
ATOM 4514 O O . GLY B 2 140 ? 223.920 156.335 334.006 1.00 187.19 140 GLY B O 1
ATOM 4515 N N . GLY B 2 141 ? 225.242 155.354 335.536 1.00 188.28 141 GLY B N 1
ATOM 4516 C CA . GLY B 2 141 ? 224.225 155.290 336.549 1.00 188.28 141 GLY B CA 1
ATOM 4517 C C . GLY B 2 141 ? 224.457 156.267 337.681 1.00 188.28 141 GLY B C 1
ATOM 4518 O O . GLY B 2 141 ? 224.935 157.393 337.488 1.00 188.28 141 GLY B O 1
ATOM 4519 N N . GLY B 2 142 ? 224.114 155.828 338.886 1.00 189.57 142 GLY B N 1
ATOM 4520 C CA . GLY B 2 142 ? 224.246 156.656 340.066 1.00 189.57 142 GLY B CA 1
ATOM 4521 C C . GLY B 2 142 ? 225.461 156.289 340.884 1.00 189.57 142 GLY B C 1
ATOM 4522 O O . GLY B 2 142 ? 226.577 156.696 340.556 1.00 189.57 142 GLY B O 1
ATOM 4523 N N . THR B 2 143 ? 225.261 155.504 341.947 1.00 190.78 143 THR B N 1
ATOM 4524 C CA . THR B 2 143 ? 226.377 155.111 342.804 1.00 190.78 143 THR B CA 1
ATOM 4525 C C . THR B 2 143 ? 227.267 154.068 342.143 1.00 190.78 143 THR B C 1
ATOM 4526 O O . THR B 2 143 ? 228.375 153.807 342.625 1.00 190.78 143 THR B O 1
ATOM 4530 N N . GLY B 2 144 ? 226.799 153.447 341.062 1.00 190.81 144 GLY B N 1
ATOM 4531 C CA . GLY B 2 144 ? 227.677 152.593 340.282 1.00 190.81 144 GLY B CA 1
ATOM 4532 C C . GLY B 2 144 ? 228.740 153.389 339.553 1.00 190.81 144 GLY B C 1
ATOM 4533 O O . GLY B 2 144 ? 229.872 152.932 339.382 1.00 190.81 144 GLY B O 1
ATOM 4534 N N . SER B 2 145 ? 228.396 154.597 339.126 1.00 188.25 145 SER B N 1
ATOM 4535 C CA . SER B 2 145 ? 229.373 155.468 338.495 1.00 188.25 145 SER B CA 1
ATOM 4536 C C . SER B 2 145 ? 229.851 156.571 339.422 1.00 188.25 145 SER B C 1
ATOM 4537 O O . SER B 2 145 ? 230.907 157.160 339.178 1.00 188.25 145 SER B O 1
ATOM 4540 N N . GLY B 2 146 ? 229.089 156.883 340.463 1.00 187.50 146 GLY B N 1
ATOM 4541 C CA . GLY B 2 146 ? 229.522 157.874 341.422 1.00 187.50 146 GLY B CA 1
ATOM 4542 C C . GLY B 2 146 ? 230.485 157.320 342.444 1.00 187.50 146 GLY B C 1
ATOM 4543 O O . GLY B 2 146 ? 231.649 157.727 342.491 1.00 187.50 146 GLY B O 1
ATOM 4544 N N . MET B 2 147 ? 230.008 156.379 343.263 1.00 189.09 147 MET B N 1
ATOM 4545 C CA . MET B 2 147 ? 230.845 155.830 344.325 1.00 189.09 147 MET B CA 1
ATOM 4546 C C . MET B 2 147 ? 231.927 154.923 343.764 1.00 189.09 147 MET B C 1
ATOM 4547 O O . MET B 2 147 ? 233.042 154.883 344.294 1.00 189.09 147 MET B O 1
ATOM 4552 N N . GLY B 2 148 ? 231.616 154.191 342.693 1.00 189.80 148 GLY B N 1
ATOM 4553 C CA . GLY B 2 148 ? 232.572 153.240 342.150 1.00 189.80 148 GLY B CA 1
ATOM 4554 C C . GLY B 2 148 ? 233.761 153.912 341.493 1.00 189.80 148 GLY B C 1
ATOM 4555 O O . GLY B 2 148 ? 234.857 153.347 341.444 1.00 189.80 148 GLY B O 1
ATOM 4556 N N . THR B 2 149 ? 233.568 155.131 340.994 1.00 188.20 149 THR B N 1
ATOM 4557 C CA . THR B 2 149 ? 234.684 155.870 340.425 1.00 188.20 149 THR B CA 1
ATOM 4558 C C . THR B 2 149 ? 235.453 156.612 341.513 1.00 188.20 149 THR B C 1
ATOM 4559 O O . THR B 2 149 ? 236.671 156.787 341.406 1.00 188.20 149 THR B O 1
ATOM 4563 N N . LEU B 2 150 ? 234.766 157.005 342.588 1.00 187.61 150 LEU B N 1
ATOM 4564 C CA . LEU B 2 150 ? 235.419 157.715 343.683 1.00 187.61 150 LEU B CA 1
ATOM 4565 C C . LEU B 2 150 ? 236.299 156.783 344.505 1.00 187.61 150 LEU B C 1
ATOM 4566 O O . LEU B 2 150 ? 237.376 157.179 344.966 1.00 187.61 150 LEU B O 1
ATOM 4571 N N . LEU B 2 151 ? 235.867 155.530 344.687 1.00 189.86 151 LEU B N 1
ATOM 4572 C CA . LEU B 2 151 ? 236.647 154.584 345.479 1.00 189.86 151 LEU B CA 1
ATOM 4573 C C . LEU B 2 151 ? 237.939 154.177 344.789 1.00 189.86 151 LEU B C 1
ATOM 4574 O O . LEU B 2 151 ? 238.827 153.623 345.445 1.00 189.86 151 LEU B O 1
ATOM 4579 N N . ILE B 2 152 ? 238.043 154.406 343.478 1.00 187.83 152 ILE B N 1
ATOM 4580 C CA . ILE B 2 152 ? 239.318 154.256 342.783 1.00 187.83 152 ILE B CA 1
ATOM 4581 C C . ILE B 2 152 ? 240.329 155.252 343.335 1.00 187.83 152 ILE B C 1
ATOM 4582 O O . ILE B 2 152 ? 241.448 154.887 343.711 1.00 187.83 152 ILE B O 1
ATOM 4587 N N . SER B 2 153 ? 239.922 156.521 343.428 1.00 187.56 153 SER B N 1
ATOM 4588 C CA . SER B 2 153 ? 240.841 157.580 343.833 1.00 187.56 153 SER B CA 1
ATOM 4589 C C . SER B 2 153 ? 241.216 157.471 345.304 1.00 187.56 153 SER B C 1
ATOM 4590 O O . SER B 2 153 ? 242.305 157.892 345.706 1.00 187.56 153 SER B O 1
ATOM 4593 N N . LYS B 2 154 ? 240.334 156.895 346.121 1.00 187.69 154 LYS B N 1
ATOM 4594 C CA . LYS B 2 154 ? 240.630 156.770 347.543 1.00 187.69 154 LYS B CA 1
ATOM 4595 C C . LYS B 2 154 ? 241.650 155.673 347.809 1.00 187.69 154 LYS B C 1
ATOM 4596 O O . LYS B 2 154 ? 242.334 155.698 348.837 1.00 187.69 154 LYS B O 1
ATOM 4602 N N . ILE B 2 155 ? 241.767 154.708 346.899 1.00 187.88 155 ILE B N 1
ATOM 4603 C CA . ILE B 2 155 ? 242.727 153.628 347.040 1.00 187.88 155 ILE B CA 1
ATOM 4604 C C . ILE B 2 155 ? 243.990 153.870 346.218 1.00 187.88 155 ILE B C 1
ATOM 4605 O O . ILE B 2 155 ? 245.089 153.532 346.676 1.00 187.88 155 ILE B O 1
ATOM 4610 N N . ARG B 2 156 ? 243.867 154.490 345.039 1.00 184.04 156 ARG B N 1
ATOM 4611 C CA . ARG B 2 156 ? 245.018 154.761 344.183 1.00 184.04 156 ARG B CA 1
ATOM 4612 C C . ARG B 2 156 ? 245.983 155.745 344.830 1.00 184.04 156 ARG B C 1
ATOM 4613 O O . ARG B 2 156 ? 247.196 155.660 344.612 1.00 184.04 156 ARG B O 1
ATOM 4621 N N . GLU B 2 157 ? 245.472 156.662 345.644 1.00 181.86 157 GLU B N 1
ATOM 4622 C CA . GLU B 2 157 ? 246.307 157.546 346.443 1.00 181.86 157 GLU B CA 1
ATOM 4623 C C . GLU B 2 157 ? 246.802 156.884 347.720 1.00 181.86 157 GLU B C 1
ATOM 4624 O O . GLU B 2 157 ? 247.591 157.491 348.450 1.00 181.86 157 GLU B O 1
ATOM 4630 N N . GLU B 2 158 ? 246.351 155.666 348.012 1.00 183.77 158 GLU B N 1
ATOM 4631 C CA . GLU B 2 158 ? 246.851 154.903 349.146 1.00 183.77 158 GLU B CA 1
ATOM 4632 C C . GLU B 2 158 ? 247.596 153.640 348.753 1.00 183.77 158 GLU B C 1
ATOM 4633 O O . GLU B 2 158 ? 248.537 153.261 349.460 1.00 183.77 158 GLU B O 1
ATOM 4639 N N . TYR B 2 159 ? 247.215 152.978 347.663 1.00 187.48 159 TYR B N 1
ATOM 4640 C CA . TYR B 2 159 ? 247.954 151.828 347.139 1.00 187.48 159 TYR B CA 1
ATOM 4641 C C . TYR B 2 159 ? 248.273 152.078 345.671 1.00 187.48 159 TYR B C 1
ATOM 4642 O O . TYR B 2 159 ? 247.629 151.530 344.773 1.00 187.48 159 TYR B O 1
ATOM 4651 N N . PRO B 2 160 ? 249.279 152.912 345.389 1.00 185.17 160 PRO B N 1
ATOM 4652 C CA . PRO B 2 160 ? 249.555 153.271 343.992 1.00 185.17 160 PRO B CA 1
ATOM 4653 C C . PRO B 2 160 ? 250.312 152.201 343.235 1.00 185.17 160 PRO B C 1
ATOM 4654 O O . PRO B 2 160 ? 250.418 152.293 342.006 1.00 185.17 160 PRO B O 1
ATOM 4658 N N . ASP B 2 161 ? 250.836 151.188 343.925 1.00 185.93 161 ASP B N 1
ATOM 4659 C CA . ASP B 2 161 ? 251.682 150.193 343.280 1.00 185.93 161 ASP B CA 1
ATOM 4660 C C . ASP B 2 161 ? 250.891 148.998 342.769 1.00 185.93 161 ASP B C 1
ATOM 4661 O O . ASP B 2 161 ? 251.490 147.964 342.454 1.00 185.93 161 ASP B O 1
ATOM 4666 N N . ARG B 2 162 ? 249.569 149.110 342.679 1.00 185.89 162 ARG B N 1
ATOM 4667 C CA . ARG B 2 162 ? 248.719 147.967 342.376 1.00 185.89 162 ARG B CA 1
ATOM 4668 C C . ARG B 2 162 ? 248.001 148.196 341.055 1.00 185.89 162 ARG B C 1
ATOM 4669 O O . ARG B 2 162 ? 247.374 149.241 340.857 1.00 185.89 162 ARG B O 1
ATOM 4677 N N . ILE B 2 163 ? 248.098 147.217 340.155 1.00 187.78 163 ILE B N 1
ATOM 4678 C CA . ILE B 2 163 ? 247.466 147.349 338.853 1.00 187.78 163 ILE B CA 1
ATOM 4679 C C . ILE B 2 163 ? 245.959 147.194 339.008 1.00 187.78 163 ILE B C 1
ATOM 4680 O O . ILE B 2 163 ? 245.468 146.218 339.584 1.00 187.78 163 ILE B O 1
ATOM 4685 N N . MET B 2 164 ? 245.211 148.165 338.496 1.00 189.49 164 MET B N 1
ATOM 4686 C CA . MET B 2 164 ? 243.765 148.173 338.687 1.00 189.49 164 MET B CA 1
ATOM 4687 C C . MET B 2 164 ? 243.079 147.994 337.344 1.00 189.49 164 MET B C 1
ATOM 4688 O O . MET B 2 164 ? 243.409 148.687 336.377 1.00 189.49 164 MET B O 1
ATOM 4693 N N . ASN B 2 165 ? 242.130 147.066 337.289 1.00 191.81 165 ASN B N 1
ATOM 4694 C CA . ASN B 2 165 ? 241.275 146.864 336.131 1.00 191.81 165 ASN B CA 1
ATOM 4695 C C . ASN B 2 165 ? 239.809 147.031 336.509 1.00 191.81 165 ASN B C 1
ATOM 4696 O O . ASN B 2 165 ? 239.394 146.787 337.645 1.00 191.81 165 ASN B O 1
ATOM 4701 N N . THR B 2 166 ? 239.024 147.485 335.535 1.00 192.78 166 THR B N 1
ATOM 4702 C CA . THR B 2 166 ? 237.600 147.716 335.721 1.00 192.78 166 THR B CA 1
ATOM 4703 C C . THR B 2 166 ? 236.834 147.035 334.598 1.00 192.78 166 THR B C 1
ATOM 4704 O O . THR B 2 166 ? 237.178 147.151 333.418 1.00 192.78 166 THR B O 1
ATOM 4708 N N . PHE B 2 167 ? 235.779 146.322 334.977 1.00 195.67 167 PHE B N 1
ATOM 4709 C CA . PHE B 2 167 ? 234.876 145.667 334.034 1.00 195.67 167 PHE B CA 1
ATOM 4710 C C . PHE B 2 167 ? 233.795 146.692 333.713 1.00 195.67 167 PHE B C 1
ATOM 4711 O O . PHE B 2 167 ? 232.788 146.782 334.422 1.00 195.67 167 PHE B O 1
ATOM 4719 N N . SER B 2 168 ? 234.012 147.473 332.661 1.00 193.69 168 SER B N 1
ATOM 4720 C CA . SER B 2 168 ? 233.188 148.637 332.369 1.00 193.69 168 SER B CA 1
ATOM 4721 C C . SER B 2 168 ? 231.933 148.217 331.621 1.00 193.69 168 SER B C 1
ATOM 4722 O O . SER B 2 168 ? 231.966 147.269 330.831 1.00 193.69 168 SER B O 1
ATOM 4725 N N . VAL B 2 169 ? 230.830 148.918 331.883 1.00 191.15 169 VAL B N 1
ATOM 4726 C CA . VAL B 2 169 ? 229.554 148.685 331.213 1.00 191.15 169 VAL B CA 1
ATOM 4727 C C . VAL B 2 169 ? 229.106 150.015 330.616 1.00 191.15 169 VAL B C 1
ATOM 4728 O O . VAL B 2 169 ? 228.581 150.881 331.326 1.00 191.15 169 VAL B O 1
ATOM 4732 N N . MET B 2 170 ? 229.321 150.191 329.314 1.00 189.30 170 MET B N 1
ATOM 4733 C CA . MET B 2 170 ? 228.772 151.352 328.621 1.00 189.30 170 MET B CA 1
ATOM 4734 C C . MET B 2 170 ? 227.258 151.225 328.504 1.00 189.30 170 MET B C 1
ATOM 4735 O O . MET B 2 170 ? 226.758 150.146 328.170 1.00 189.30 170 MET B O 1
ATOM 4740 N N . PRO B 2 171 ? 226.500 152.290 328.767 1.00 185.23 171 PRO B N 1
ATOM 4741 C CA . PRO B 2 171 ? 225.055 152.254 328.500 1.00 185.23 171 PRO B CA 1
ATOM 4742 C C . PRO B 2 171 ? 224.714 152.329 327.019 1.00 185.23 171 PRO B C 1
ATOM 4743 O O . PRO B 2 171 ? 225.603 152.418 326.166 1.00 185.23 171 PRO B O 1
ATOM 4747 N N . SER B 2 172 ? 223.421 152.315 326.709 1.00 182.51 172 SER B N 1
ATOM 4748 C CA . SER B 2 172 ? 222.951 152.176 325.339 1.00 182.51 172 SER B CA 1
ATOM 4749 C C . SER B 2 172 ? 221.605 152.878 325.218 1.00 182.51 172 SER B C 1
ATOM 4750 O O . SER B 2 172 ? 220.880 153.008 326.212 1.00 182.51 172 SER B O 1
ATOM 4753 N N . PRO B 2 173 ? 221.252 153.363 324.021 1.00 178.63 173 PRO B N 1
ATOM 4754 C CA . PRO B 2 173 ? 219.912 153.949 323.848 1.00 178.63 173 PRO B CA 1
ATOM 4755 C C . PRO B 2 173 ? 218.787 152.934 323.917 1.00 178.63 173 PRO B C 1
ATOM 4756 O O . PRO B 2 173 ? 217.665 153.286 324.301 1.00 178.63 173 PRO B O 1
ATOM 4760 N N . LYS B 2 174 ? 219.054 151.678 323.557 1.00 178.69 174 LYS B N 1
ATOM 4761 C CA . LYS B 2 174 ? 217.983 150.694 323.435 1.00 178.69 174 LYS B CA 1
ATOM 4762 C C . LYS B 2 174 ? 217.559 150.166 324.800 1.00 178.69 174 LYS B C 1
ATOM 4763 O O . LYS B 2 174 ? 216.376 150.212 325.157 1.00 178.69 174 LYS B O 1
ATOM 4769 N N . VAL B 2 175 ? 218.506 149.658 325.579 1.00 180.90 175 VAL B N 1
ATOM 4770 C CA . VAL B 2 175 ? 218.234 149.305 326.967 1.00 180.90 175 VAL B CA 1
ATOM 4771 C C . VAL B 2 175 ? 218.642 150.489 327.834 1.00 180.90 175 VAL B C 1
ATOM 4772 O O . VAL B 2 175 ? 219.828 150.827 327.918 1.00 180.90 175 VAL B O 1
ATOM 4776 N N . SER B 2 176 ? 217.664 151.127 328.477 1.00 185.98 176 SER B N 1
ATOM 4777 C CA . SER B 2 176 ? 217.917 152.422 329.098 1.00 185.98 176 SER B CA 1
ATOM 4778 C C . SER B 2 176 ? 217.040 152.623 330.324 1.00 185.98 176 SER B C 1
ATOM 4779 O O . SER B 2 176 ? 215.848 152.307 330.299 1.00 185.98 176 SER B O 1
ATOM 4782 N N . ASP B 2 177 ? 217.642 153.157 331.384 1.00 191.20 177 ASP B N 1
ATOM 4783 C CA . ASP B 2 177 ? 216.953 153.682 332.554 1.00 191.20 177 ASP B CA 1
ATOM 4784 C C . ASP B 2 177 ? 217.519 155.061 332.865 1.00 191.20 177 ASP B C 1
ATOM 4785 O O . ASP B 2 177 ? 218.727 155.285 332.719 1.00 191.20 177 ASP B O 1
ATOM 4790 N N . THR B 2 178 ? 216.639 155.967 333.318 1.00 190.61 178 THR B N 1
ATOM 4791 C CA . THR B 2 178 ? 216.927 157.398 333.503 1.00 190.61 178 THR B CA 1
ATOM 4792 C C . THR B 2 178 ? 217.493 157.976 332.200 1.00 190.61 178 THR B C 1
ATOM 4793 O O . THR B 2 178 ? 218.671 158.326 332.077 1.00 190.61 178 THR B O 1
ATOM 4797 N N . VAL B 2 179 ? 216.576 158.037 331.228 1.00 190.73 179 VAL B N 1
ATOM 4798 C CA . VAL B 2 179 ? 216.748 157.948 329.775 1.00 190.73 179 VAL B CA 1
ATOM 4799 C C . VAL B 2 179 ? 217.960 158.691 329.217 1.00 190.73 179 VAL B C 1
ATOM 4800 O O . VAL B 2 179 ? 218.632 158.201 328.302 1.00 190.73 179 VAL B O 1
ATOM 4804 N N . VAL B 2 180 ? 218.280 159.848 329.780 1.00 186.63 180 VAL B N 1
ATOM 4805 C CA . VAL B 2 180 ? 219.388 160.662 329.299 1.00 186.63 180 VAL B CA 1
ATOM 4806 C C . VAL B 2 180 ? 220.576 160.511 330.253 1.00 186.63 180 VAL B C 1
ATOM 4807 O O . VAL B 2 180 ? 220.559 161.007 331.387 1.00 186.63 180 VAL B O 1
ATOM 4811 N N . GLU B 2 181 ? 221.610 159.779 329.803 1.00 184.56 181 GLU B N 1
ATOM 4812 C CA . GLU B 2 181 ? 222.880 159.776 330.528 1.00 184.56 181 GLU B CA 1
ATOM 4813 C C . GLU B 2 181 ? 224.195 159.891 329.729 1.00 184.56 181 GLU B C 1
ATOM 4814 O O . GLU B 2 181 ? 225.182 159.256 330.125 1.00 184.56 181 GLU B O 1
ATOM 4820 N N . PRO B 2 182 ? 224.344 160.755 328.704 1.00 177.71 182 PRO B N 1
ATOM 4821 C CA . PRO B 2 182 ? 225.716 161.134 328.330 1.00 177.71 182 PRO B CA 1
ATOM 4822 C C . PRO B 2 182 ? 226.379 162.023 329.362 1.00 177.71 182 PRO B C 1
ATOM 4823 O O . PRO B 2 182 ? 227.612 162.108 329.383 1.00 177.71 182 PRO B O 1
ATOM 4827 N N . TYR B 2 183 ? 225.599 162.682 330.221 1.00 176.76 183 TYR B N 1
ATOM 4828 C CA . TYR B 2 183 ? 226.178 163.382 331.358 1.00 176.76 183 TYR B CA 1
ATOM 4829 C C . TYR B 2 183 ? 226.749 162.403 332.368 1.00 176.76 183 TYR B C 1
ATOM 4830 O O . TYR B 2 183 ? 227.819 162.641 332.934 1.00 176.76 183 TYR B O 1
ATOM 4839 N N . ASN B 2 184 ? 226.053 161.297 332.611 1.00 181.20 184 ASN B N 1
ATOM 4840 C CA . ASN B 2 184 ? 226.568 160.315 333.550 1.00 181.20 184 ASN B CA 1
ATOM 4841 C C . ASN B 2 184 ? 227.698 159.499 332.947 1.00 181.20 184 ASN B C 1
ATOM 4842 O O . ASN B 2 184 ? 228.490 158.907 333.687 1.00 181.20 184 ASN B O 1
ATOM 4847 N N . ALA B 2 185 ? 227.792 159.461 331.618 1.00 181.48 185 ALA B N 1
ATOM 4848 C CA . ALA B 2 185 ? 228.796 158.632 330.962 1.00 181.48 185 ALA B CA 1
ATOM 4849 C C . ALA B 2 185 ? 230.176 159.275 331.018 1.00 181.48 185 ALA B C 1
ATOM 4850 O O . ALA B 2 185 ? 231.105 158.722 331.613 1.00 181.48 185 ALA B O 1
ATOM 4852 N N . THR B 2 186 ? 230.314 160.462 330.423 1.00 178.43 186 THR B N 1
ATOM 4853 C CA . THR B 2 186 ? 231.636 161.044 330.221 1.00 178.43 186 THR B CA 1
ATOM 4854 C C . THR B 2 186 ? 232.225 161.575 331.519 1.00 178.43 186 THR B C 1
ATOM 4855 O O . THR B 2 186 ? 233.443 161.737 331.632 1.00 178.43 186 THR B O 1
ATOM 4859 N N . LEU B 2 187 ? 231.386 161.848 332.512 1.00 179.88 187 LEU B N 1
ATOM 4860 C CA . LEU B 2 187 ? 231.921 162.158 333.831 1.00 179.88 187 LEU B CA 1
ATOM 4861 C C . LEU B 2 187 ? 232.464 160.907 334.505 1.00 179.88 187 LEU B C 1
ATOM 4862 O O . LEU B 2 187 ? 233.353 160.987 335.358 1.00 179.88 187 LEU B O 1
ATOM 4867 N N . SER B 2 188 ? 231.944 159.739 334.133 1.00 182.88 188 SER B N 1
ATOM 4868 C CA . SER B 2 188 ? 232.447 158.492 334.691 1.00 182.88 188 SER B CA 1
ATOM 4869 C C . SER B 2 188 ? 233.626 157.926 333.910 1.00 182.88 188 SER B C 1
ATOM 4870 O O . SER B 2 188 ? 234.356 157.093 334.453 1.00 182.88 188 SER B O 1
ATOM 4873 N N . VAL B 2 189 ? 233.829 158.350 332.662 1.00 180.99 189 VAL B N 1
ATOM 4874 C CA . VAL B 2 189 ? 234.974 157.871 331.893 1.00 180.99 189 VAL B CA 1
ATOM 4875 C C . VAL B 2 189 ? 236.205 158.710 332.211 1.00 180.99 189 VAL B C 1
ATOM 4876 O O . VAL B 2 189 ? 237.325 158.192 332.303 1.00 180.99 189 VAL B O 1
ATOM 4880 N N . HIS B 2 190 ? 235.999 160.013 332.430 1.00 178.44 190 HIS B N 1
ATOM 4881 C CA . HIS B 2 190 ? 237.098 160.957 332.620 1.00 178.44 190 HIS B CA 1
ATOM 4882 C C . HIS B 2 190 ? 237.898 160.660 333.878 1.00 178.44 190 HIS B C 1
ATOM 4883 O O . HIS B 2 190 ? 239.130 160.742 333.870 1.00 178.44 190 HIS B O 1
ATOM 4890 N N . GLN B 2 191 ? 237.220 160.310 334.969 1.00 181.67 191 GLN B N 1
ATOM 4891 C CA . GLN B 2 191 ? 237.943 159.952 336.180 1.00 181.67 191 GLN B CA 1
ATOM 4892 C C . GLN B 2 191 ? 238.366 158.493 336.172 1.00 181.67 191 GLN B C 1
ATOM 4893 O O . GLN B 2 191 ? 239.132 158.075 337.046 1.00 181.67 191 GLN B O 1
ATOM 4899 N N . LEU B 2 192 ? 237.890 157.716 335.200 1.00 183.82 192 LEU B N 1
ATOM 4900 C CA . LEU B 2 192 ? 238.311 156.328 335.055 1.00 183.82 192 LEU B CA 1
ATOM 4901 C C . LEU B 2 192 ? 239.633 156.236 334.302 1.00 183.82 192 LEU B C 1
ATOM 4902 O O . LEU B 2 192 ? 240.579 155.592 334.766 1.00 183.82 192 LEU B O 1
ATOM 4907 N N . VAL B 2 193 ? 239.702 156.893 333.138 1.00 182.09 193 VAL B N 1
ATOM 4908 C CA . VAL B 2 193 ? 240.855 156.811 332.240 1.00 182.09 193 VAL B CA 1
ATOM 4909 C C . VAL B 2 193 ? 242.103 157.392 332.899 1.00 182.09 193 VAL B C 1
ATOM 4910 O O . VAL B 2 193 ? 243.217 156.883 332.726 1.00 182.09 193 VAL B O 1
ATOM 4914 N N . GLU B 2 194 ? 241.927 158.411 333.726 1.00 181.91 194 GLU B N 1
ATOM 4915 C CA . GLU B 2 194 ? 243.040 159.015 334.437 1.00 181.91 194 GLU B CA 1
ATOM 4916 C C . GLU B 2 194 ? 243.471 158.221 335.664 1.00 181.91 194 GLU B C 1
ATOM 4917 O O . GLU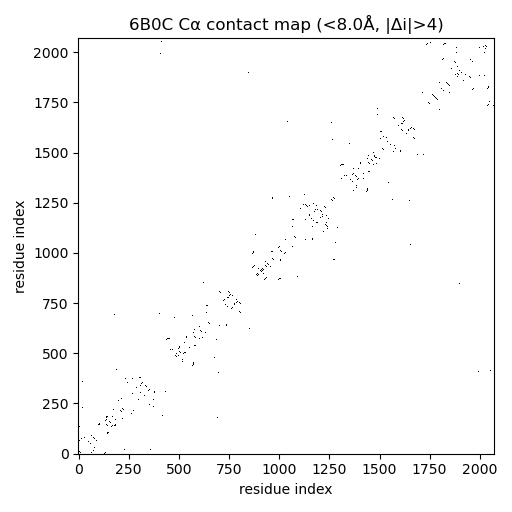 B 2 194 ? 244.418 158.629 336.342 1.00 181.91 194 GLU B O 1
ATOM 4923 N N . ASN B 2 195 ? 242.810 157.098 335.970 1.00 184.49 195 ASN B N 1
ATOM 4924 C CA . ASN B 2 195 ? 243.079 156.430 337.238 1.00 184.49 195 ASN B CA 1
ATOM 4925 C C . ASN B 2 195 ? 243.107 154.902 337.158 1.00 184.49 195 ASN B C 1
ATOM 4926 O O . ASN B 2 195 ? 243.085 154.246 338.206 1.00 184.49 195 ASN B O 1
ATOM 4931 N N . THR B 2 196 ? 243.150 154.307 335.968 1.00 187.49 196 THR B N 1
ATOM 4932 C CA . THR B 2 196 ? 243.011 152.861 335.843 1.00 187.49 196 THR B CA 1
ATOM 4933 C C . THR B 2 196 ? 244.144 152.364 334.946 1.00 187.49 196 THR B C 1
ATOM 4934 O O . THR B 2 196 ? 244.954 153.152 334.454 1.00 187.49 196 THR B O 1
ATOM 4938 N N . ASP B 2 197 ? 244.233 151.047 334.765 1.00 188.32 197 ASP B N 1
ATOM 4939 C CA . ASP B 2 197 ? 245.189 150.447 333.848 1.00 188.32 197 ASP B CA 1
ATOM 4940 C C . ASP B 2 197 ? 244.521 149.646 332.743 1.00 188.32 197 ASP B C 1
ATOM 4941 O O . ASP B 2 197 ? 244.786 149.892 331.561 1.00 188.32 197 ASP B O 1
ATOM 4946 N N . GLU B 2 198 ? 243.655 148.697 333.089 1.00 191.57 198 GLU B N 1
ATOM 4947 C CA . GLU B 2 198 ? 242.937 147.894 332.112 1.00 191.57 198 GLU B CA 1
ATOM 4948 C C . GLU B 2 198 ? 241.447 148.186 332.203 1.00 191.57 198 GLU B C 1
ATOM 4949 O O . GLU B 2 198 ? 240.902 148.386 333.288 1.00 191.57 198 GLU B O 1
ATOM 4955 N N . THR B 2 199 ? 240.793 148.218 331.048 1.00 191.78 199 THR B N 1
ATOM 4956 C CA . THR B 2 199 ? 239.381 148.580 330.962 1.00 191.78 199 THR B CA 1
ATOM 4957 C C . THR B 2 199 ? 238.716 147.707 329.913 1.00 191.78 199 THR B C 1
ATOM 4958 O O . THR B 2 199 ? 238.990 147.854 328.719 1.00 191.78 199 THR B O 1
ATOM 4962 N N . TYR B 2 200 ? 237.844 146.810 330.357 1.00 194.79 200 TYR B N 1
ATOM 4963 C CA . TYR B 2 200 ? 237.101 145.957 329.443 1.00 194.79 200 TYR B CA 1
ATOM 4964 C C . TYR B 2 200 ? 235.822 146.660 329.021 1.00 194.79 200 TYR B C 1
ATOM 4965 O O . TYR B 2 200 ? 234.949 146.930 329.852 1.00 194.79 200 TYR B O 1
ATOM 4974 N N . CYS B 2 201 ? 235.712 146.956 327.731 1.00 194.30 201 CYS B N 1
ATOM 4975 C CA . CYS B 2 201 ? 234.581 147.714 327.206 1.00 194.30 201 CYS B CA 1
ATOM 4976 C C . CYS B 2 201 ? 233.446 146.753 326.876 1.00 194.30 201 CYS B C 1
ATOM 4977 O O . CYS B 2 201 ? 233.474 146.061 325.857 1.00 194.30 201 CYS B O 1
ATOM 4980 N N . ILE B 2 202 ? 232.450 146.716 327.739 1.00 193.60 202 ILE B N 1
ATOM 4981 C CA . ILE B 2 202 ? 231.213 145.988 327.496 1.00 193.60 202 ILE B CA 1
ATOM 4982 C C . ILE B 2 202 ? 230.107 147.011 327.301 1.00 193.60 202 ILE B C 1
ATOM 4983 O O . ILE B 2 202 ? 229.966 147.942 328.097 1.00 193.60 202 ILE B O 1
ATOM 4988 N N . ASP B 2 203 ? 229.332 146.869 326.233 1.00 192.81 203 ASP B N 1
ATOM 4989 C CA . ASP B 2 203 ? 228.229 147.789 326.009 1.00 192.81 203 ASP B CA 1
ATOM 4990 C C . ASP B 2 203 ? 226.949 147.002 325.787 1.00 192.81 203 ASP B C 1
ATOM 4991 O O . ASP B 2 203 ? 226.977 145.861 325.321 1.00 192.81 203 ASP B O 1
ATOM 4996 N N . ASN B 2 204 ? 225.825 147.620 326.131 1.00 192.01 204 ASN B N 1
ATOM 4997 C CA . ASN B 2 204 ? 224.526 147.012 325.898 1.00 192.01 204 ASN B CA 1
ATOM 4998 C C . ASN B 2 204 ? 224.001 147.286 324.497 1.00 192.01 204 ASN B C 1
ATOM 4999 O O . ASN B 2 204 ? 222.939 146.773 324.137 1.00 192.01 204 ASN B O 1
ATOM 5004 N N . GLU B 2 205 ? 224.719 148.078 323.702 1.00 190.97 205 GLU B N 1
ATOM 5005 C CA . GLU B 2 205 ? 224.367 148.256 322.301 1.00 190.97 205 GLU B CA 1
ATOM 5006 C C . GLU B 2 205 ? 224.728 147.029 321.476 1.00 190.97 205 GLU B C 1
ATOM 5007 O O . GLU B 2 205 ? 224.047 146.723 320.491 1.00 190.97 205 GLU B O 1
ATOM 5013 N N . ALA B 2 206 ? 225.776 146.308 321.868 1.00 194.43 206 ALA B N 1
ATOM 5014 C CA . ALA B 2 206 ? 226.149 145.067 321.205 1.00 194.43 206 ALA B CA 1
ATOM 5015 C C . ALA B 2 206 ? 225.567 143.833 321.875 1.00 194.43 206 ALA B C 1
ATOM 5016 O O . ALA B 2 206 ? 225.402 142.804 321.213 1.00 194.43 206 ALA B O 1
ATOM 5018 N N . LEU B 2 207 ? 225.252 143.905 323.169 1.00 195.63 207 LEU B N 1
ATOM 5019 C CA . LEU B 2 207 ? 224.631 142.767 323.834 1.00 195.63 207 LEU B CA 1
ATOM 5020 C C . LEU B 2 207 ? 223.138 142.667 323.544 1.00 195.63 207 LEU B C 1
ATOM 5021 O O . LEU B 2 207 ? 222.524 141.643 323.861 1.00 195.63 207 LEU B O 1
ATOM 5026 N N . TYR B 2 208 ? 222.543 143.707 322.965 1.00 194.55 208 TYR B N 1
ATOM 5027 C CA . TYR B 2 208 ? 221.163 143.642 322.509 1.00 194.55 208 TYR B CA 1
ATOM 5028 C C . TYR B 2 208 ? 221.089 143.423 321.005 1.00 194.55 208 TYR B C 1
ATOM 5029 O O . TYR B 2 208 ? 220.098 142.883 320.505 1.00 194.55 208 TYR B O 1
ATOM 5038 N N . ASP B 2 209 ? 222.130 143.815 320.269 1.00 195.69 209 ASP B N 1
ATOM 5039 C CA . ASP B 2 209 ? 222.117 143.619 318.824 1.00 195.69 209 ASP B CA 1
ATOM 5040 C C . ASP B 2 209 ? 222.347 142.160 318.454 1.00 195.69 209 ASP B C 1
ATOM 5041 O O . ASP B 2 209 ? 221.841 141.693 317.427 1.00 195.69 209 ASP B O 1
ATOM 5046 N N . ILE B 2 210 ? 223.106 141.429 319.271 1.00 197.35 210 ILE B N 1
ATOM 5047 C CA . ILE B 2 210 ? 223.297 140.000 319.039 1.00 197.35 210 ILE B CA 1
ATOM 5048 C C . ILE B 2 210 ? 222.010 139.240 319.336 1.00 197.35 210 ILE B C 1
ATOM 5049 O O . ILE B 2 210 ? 221.570 138.394 318.548 1.00 197.35 210 ILE B O 1
ATOM 5054 N N . CYS B 2 211 ? 221.375 139.555 320.470 1.00 198.53 211 CYS B N 1
ATOM 5055 C CA . CYS B 2 211 ? 220.154 138.859 320.860 1.00 198.53 211 CYS B CA 1
ATOM 5056 C C . CYS B 2 211 ? 218.984 139.205 319.950 1.00 198.53 211 CYS B C 1
ATOM 5057 O O . CYS B 2 211 ? 218.045 138.414 319.828 1.00 198.53 211 CYS B O 1
ATOM 5060 N N . PHE B 2 212 ? 219.025 140.360 319.288 1.00 197.32 212 PHE B N 1
ATOM 5061 C CA . PHE B 2 212 ? 217.976 140.671 318.325 1.00 197.32 212 PHE B CA 1
ATOM 5062 C C . PHE B 2 212 ? 218.154 139.876 317.037 1.00 197.32 212 PHE B C 1
ATOM 5063 O O . PHE B 2 212 ? 217.174 139.586 316.341 1.00 197.32 212 PHE B O 1
ATOM 5071 N N . ARG B 2 213 ? 219.389 139.500 316.707 1.00 197.52 213 ARG B N 1
ATOM 5072 C CA . ARG B 2 213 ? 219.671 138.880 315.417 1.00 197.52 213 ARG B CA 1
ATOM 5073 C C . ARG B 2 213 ? 220.115 137.425 315.540 1.00 197.52 213 ARG B C 1
ATOM 5074 O O . ARG B 2 213 ? 219.522 136.541 314.915 1.00 197.52 213 ARG B O 1
ATOM 5082 N N . THR B 2 214 ? 221.151 137.155 316.334 1.00 197.78 214 THR B N 1
ATOM 5083 C CA . THR B 2 214 ? 221.727 135.813 316.349 1.00 197.78 214 THR B CA 1
ATOM 5084 C C . THR B 2 214 ? 220.980 134.886 317.301 1.00 197.78 214 THR B C 1
ATOM 5085 O O . THR B 2 214 ? 220.451 133.851 316.884 1.00 197.78 214 THR B O 1
ATOM 5089 N N . LEU B 2 215 ? 220.921 135.237 318.585 1.00 199.93 215 LEU B N 1
ATOM 5090 C CA . LEU B 2 215 ? 220.244 134.365 319.537 1.00 199.93 215 LEU B CA 1
ATOM 5091 C C . LEU B 2 215 ? 218.726 134.480 319.478 1.00 199.93 215 LEU B C 1
ATOM 5092 O O . LEU B 2 215 ? 218.050 133.670 320.123 1.00 199.93 215 LEU B O 1
ATOM 5097 N N . LYS B 2 216 ? 218.195 135.463 318.737 1.00 198.42 216 LYS B N 1
ATOM 5098 C CA . LYS B 2 216 ? 216.756 135.678 318.516 1.00 198.42 216 LYS B CA 1
ATOM 5099 C C . LYS B 2 216 ? 215.991 135.925 319.816 1.00 198.42 216 LYS B C 1
ATOM 5100 O O . LYS B 2 216 ? 214.803 135.610 319.917 1.00 198.42 216 LYS B O 1
ATOM 5106 N N . LEU B 2 217 ? 216.661 136.488 320.821 1.00 198.77 217 LEU B N 1
ATOM 5107 C CA . LEU B 2 217 ? 215.997 136.962 322.037 1.00 198.77 217 LEU B CA 1
ATOM 5108 C C . LEU B 2 217 ? 215.682 138.435 321.818 1.00 198.77 217 LEU B C 1
ATOM 5109 O O . LEU B 2 217 ? 216.470 139.319 322.160 1.00 198.77 217 LEU B O 1
ATOM 5114 N N . THR B 2 218 ? 214.515 138.696 321.224 1.00 198.61 218 THR B N 1
ATOM 5115 C CA . THR B 2 218 ? 214.156 140.041 320.787 1.00 198.61 218 THR B CA 1
ATOM 5116 C C . THR B 2 218 ? 213.896 140.981 321.958 1.00 198.61 218 THR B C 1
ATOM 5117 O O . THR B 2 218 ? 214.400 142.111 321.960 1.00 198.61 218 THR B O 1
ATOM 5121 N N . THR B 2 219 ? 213.152 140.535 322.970 1.00 198.76 219 THR B N 1
ATOM 5122 C CA . THR B 2 219 ? 212.871 141.334 324.164 1.00 198.76 219 THR B CA 1
ATOM 5123 C C . THR B 2 219 ? 213.389 140.611 325.402 1.00 198.76 219 THR B C 1
ATOM 5124 O O . THR B 2 219 ? 212.632 139.912 326.089 1.00 198.76 219 THR B O 1
ATOM 5128 N N . PRO B 2 220 ? 214.686 140.756 325.719 1.00 199.12 220 PRO B N 1
ATOM 5129 C CA . PRO B 2 220 ? 215.225 140.110 326.921 1.00 199.12 220 PRO B CA 1
ATOM 5130 C C . PRO B 2 220 ? 215.119 140.989 328.154 1.00 199.12 220 PRO B C 1
ATOM 5131 O O . PRO B 2 220 ? 214.559 142.088 328.104 1.00 199.12 220 PRO B O 1
ATOM 5135 N N . THR B 2 221 ? 215.659 140.506 329.266 1.00 199.01 221 THR B N 1
ATOM 5136 C CA . THR B 2 221 ? 215.827 141.279 330.487 1.00 199.01 221 THR B CA 1
ATOM 5137 C C . THR B 2 221 ? 217.303 141.617 330.668 1.00 199.01 221 THR B C 1
ATOM 5138 O O . THR B 2 221 ? 218.134 141.348 329.797 1.00 199.01 221 THR B O 1
ATOM 5142 N N . TYR B 2 222 ? 217.621 142.228 331.812 1.00 199.90 222 TYR B N 1
ATOM 5143 C CA . TYR B 2 222 ? 219.020 142.434 332.171 1.00 199.90 222 TYR B CA 1
ATOM 5144 C C . TYR B 2 222 ? 219.709 141.106 332.455 1.00 199.90 222 TYR B C 1
ATOM 5145 O O . TYR B 2 222 ? 220.864 140.902 332.065 1.00 199.90 222 TYR B O 1
ATOM 5154 N N . GLY B 2 223 ? 219.002 140.181 333.114 1.00 201.87 223 GLY B N 1
ATOM 5155 C CA . GLY B 2 223 ? 219.565 138.888 333.471 1.00 201.87 223 GLY B CA 1
ATOM 5156 C C . GLY B 2 223 ? 219.864 137.990 332.289 1.00 201.87 223 GLY B C 1
ATOM 5157 O O . GLY B 2 223 ? 220.700 137.088 332.404 1.00 201.87 223 GLY B O 1
ATOM 5158 N N . ASP B 2 224 ? 219.197 138.209 331.156 1.00 201.98 224 ASP B N 1
ATOM 5159 C CA . ASP B 2 224 ? 219.560 137.504 329.932 1.00 201.98 224 ASP B CA 1
ATOM 5160 C C . ASP B 2 224 ? 220.862 138.055 329.364 1.00 201.98 224 ASP B C 1
ATOM 5161 O O . ASP B 2 224 ? 221.668 137.316 328.789 1.00 201.98 224 ASP B O 1
ATOM 5166 N N . LEU B 2 225 ? 221.076 139.361 329.516 1.00 200.61 225 LEU B N 1
ATOM 5167 C CA . LEU B 2 225 ? 222.347 139.979 329.167 1.00 200.61 225 LEU B CA 1
ATOM 5168 C C . LEU B 2 225 ? 223.379 139.851 330.277 1.00 200.61 225 LEU B C 1
ATOM 5169 O O . LEU B 2 225 ? 224.577 139.970 330.001 1.00 200.61 225 LEU B O 1
ATOM 5174 N N . ASN B 2 226 ? 222.951 139.610 331.518 1.00 201.40 226 ASN B N 1
ATOM 5175 C CA . ASN B 2 226 ? 223.910 139.297 332.570 1.00 201.40 226 ASN B CA 1
ATOM 5176 C C . ASN B 2 226 ? 224.490 137.903 332.389 1.00 201.40 226 ASN B C 1
ATOM 5177 O O . ASN B 2 226 ? 225.579 137.615 332.893 1.00 201.40 226 ASN B O 1
ATOM 5182 N N . HIS B 2 227 ? 223.777 137.025 331.682 1.00 204.90 227 HIS B N 1
ATOM 5183 C CA . HIS B 2 227 ? 224.314 135.700 331.395 1.00 204.90 227 HIS B CA 1
ATOM 5184 C C . HIS B 2 227 ? 225.421 135.768 330.354 1.00 204.90 227 HIS B C 1
ATOM 5185 O O . HIS B 2 227 ? 226.388 135.001 330.418 1.00 204.90 227 HIS B O 1
ATOM 5192 N N . LEU B 2 228 ? 225.300 136.682 329.390 1.00 203.02 228 LEU B N 1
ATOM 5193 C CA . LEU B 2 228 ? 226.296 136.794 328.330 1.00 203.02 228 LEU B CA 1
ATOM 5194 C C . LEU B 2 228 ? 227.604 137.362 328.862 1.00 203.02 228 LEU B C 1
ATOM 5195 O O . LEU B 2 228 ? 228.693 136.909 328.493 1.00 203.02 228 LEU B O 1
ATOM 5200 N N . VAL B 2 229 ? 227.514 138.364 329.736 1.00 204.67 229 VAL B N 1
ATOM 5201 C CA . VAL B 2 229 ? 228.719 139.028 330.218 1.00 204.67 229 VAL B CA 1
ATOM 5202 C C . VAL B 2 229 ? 229.409 138.187 331.292 1.00 204.67 229 VAL B C 1
ATOM 5203 O O . VAL B 2 229 ? 230.636 138.240 331.437 1.00 204.67 229 VAL B O 1
ATOM 5207 N N . SER B 2 230 ? 228.657 137.351 332.015 1.00 205.45 230 SER B N 1
ATOM 5208 C CA . SER B 2 230 ? 229.251 136.496 333.035 1.00 205.45 230 SER B CA 1
ATOM 5209 C C . SER B 2 230 ? 229.935 135.267 332.457 1.00 205.45 230 SER B C 1
ATOM 5210 O O . SER B 2 230 ? 230.571 134.524 333.212 1.00 205.45 230 SER B O 1
ATOM 5213 N N . ALA B 2 231 ? 229.814 135.028 331.153 1.00 206.83 231 ALA B N 1
ATOM 5214 C CA . ALA B 2 231 ? 230.577 133.972 330.503 1.00 206.83 231 ALA B CA 1
ATOM 5215 C C . ALA B 2 231 ? 231.949 134.447 330.053 1.00 206.83 231 ALA B C 1
ATOM 5216 O O . ALA B 2 231 ? 232.886 133.642 329.990 1.00 206.83 231 ALA B O 1
ATOM 5218 N N . THR B 2 232 ? 232.087 135.738 329.742 1.00 206.34 232 THR B N 1
ATOM 5219 C CA . THR B 2 232 ? 233.393 136.276 329.383 1.00 206.34 232 THR B CA 1
ATOM 5220 C C . THR B 2 232 ? 234.233 136.568 330.614 1.00 206.34 232 THR B C 1
ATOM 5221 O O . THR B 2 232 ? 235.463 136.469 330.562 1.00 206.34 232 THR B O 1
ATOM 5225 N N . MET B 2 233 ? 233.591 136.921 331.729 1.00 206.21 233 MET B N 1
ATOM 5226 C CA . MET B 2 233 ? 234.327 137.301 332.931 1.00 206.21 233 MET B CA 1
ATOM 5227 C C . MET B 2 233 ? 234.950 136.087 333.608 1.00 206.21 233 MET B C 1
ATOM 5228 O O . MET B 2 233 ? 235.861 136.216 334.434 1.00 206.21 233 MET B O 1
ATOM 5233 N N . SER B 2 234 ? 234.459 134.892 333.280 1.00 207.70 234 SER B N 1
ATOM 5234 C CA . SER B 2 234 ? 235.189 133.682 333.622 1.00 207.70 234 SER B CA 1
ATOM 5235 C C . SER B 2 234 ? 236.194 133.313 332.543 1.00 207.70 234 SER B C 1
ATOM 5236 O O . SER B 2 234 ? 237.193 132.651 332.843 1.00 207.70 234 SER B O 1
ATOM 5239 N N . GLY B 2 235 ? 235.953 133.731 331.298 1.00 207.38 235 GLY B N 1
ATOM 5240 C CA . GLY B 2 235 ? 236.917 133.478 330.242 1.00 207.38 235 GLY B CA 1
ATOM 5241 C C . GLY B 2 235 ? 238.137 134.370 330.333 1.00 207.38 235 GLY B C 1
ATOM 5242 O O . GLY B 2 235 ? 239.186 134.056 329.766 1.00 207.38 235 GLY B O 1
ATOM 5243 N N . VAL B 2 236 ? 238.015 135.495 331.030 1.00 205.81 236 VAL B N 1
ATOM 5244 C CA . VAL B 2 236 ? 239.141 136.366 331.316 1.00 205.81 236 VAL B CA 1
ATOM 5245 C C . VAL B 2 236 ? 239.949 135.866 332.505 1.00 205.81 236 VAL B C 1
ATOM 5246 O O . VAL B 2 236 ? 241.155 135.644 332.391 1.00 205.81 236 VAL B O 1
ATOM 5250 N N . THR B 2 237 ? 239.296 135.643 333.643 1.00 205.30 237 THR B N 1
ATOM 5251 C CA . THR B 2 237 ? 239.981 135.251 334.866 1.00 205.30 237 THR B CA 1
ATOM 5252 C C . THR B 2 237 ? 240.275 133.756 334.938 1.00 205.30 237 THR B C 1
ATOM 5253 O O . THR B 2 237 ? 240.474 133.231 336.039 1.00 205.30 237 THR B O 1
ATOM 5257 N N . THR B 2 238 ? 240.290 133.057 333.802 1.00 206.04 238 THR B N 1
ATOM 5258 C CA . THR B 2 238 ? 240.789 131.690 333.783 1.00 206.04 238 THR B CA 1
ATOM 5259 C C . THR B 2 238 ? 242.306 131.644 333.686 1.00 206.04 238 THR B C 1
ATOM 5260 O O . THR B 2 238 ? 242.891 130.570 333.841 1.00 206.04 238 THR B O 1
ATOM 5264 N N . CYS B 2 239 ? 242.960 132.780 333.430 1.00 203.70 239 CYS B N 1
ATOM 5265 C CA . CYS B 2 239 ? 244.415 132.855 333.450 1.00 203.70 239 CYS B CA 1
ATOM 5266 C C . CYS B 2 239 ? 244.947 133.303 334.801 1.00 203.70 239 CYS B C 1
ATOM 5267 O O . CYS B 2 239 ? 246.040 133.879 334.880 1.00 203.70 239 CYS B O 1
ATOM 5270 N N . LEU B 2 240 ? 244.195 133.054 335.870 1.00 202.89 240 LEU B N 1
ATOM 5271 C CA . LEU B 2 240 ? 244.561 133.471 337.216 1.00 202.89 240 LEU B CA 1
ATOM 5272 C C . LEU B 2 240 ? 244.721 132.279 338.150 1.00 202.89 240 LEU B C 1
ATOM 5273 O O . LEU B 2 240 ? 245.578 132.294 339.037 1.00 202.89 240 LEU B O 1
ATOM 5278 N N . ARG B 2 241 ? 243.909 131.242 337.973 1.00 202.19 241 ARG B N 1
ATOM 5279 C CA . ARG B 2 241 ? 243.981 130.046 338.797 1.00 202.19 241 ARG B CA 1
ATOM 5280 C C . ARG B 2 241 ? 244.195 128.784 337.978 1.00 202.19 241 ARG B C 1
ATOM 5281 O O . ARG B 2 241 ? 244.415 127.715 338.554 1.00 202.19 241 ARG B O 1
ATOM 5289 N N . PHE B 2 242 ? 244.141 128.885 336.649 1.00 204.25 242 PHE B N 1
ATOM 5290 C CA . PHE B 2 242 ? 244.453 127.787 335.736 1.00 204.25 242 PHE B CA 1
ATOM 5291 C C . PHE B 2 242 ? 245.693 128.201 334.951 1.00 204.25 242 PHE B C 1
ATOM 5292 O O . PHE B 2 242 ? 245.578 128.850 333.900 1.00 204.25 242 PHE B O 1
ATOM 5300 N N . PRO B 2 243 ? 246.890 127.869 335.435 1.00 197.81 243 PRO B N 1
ATOM 5301 C CA . PRO B 2 243 ? 248.109 128.266 334.721 1.00 197.81 243 PRO B CA 1
ATOM 5302 C C . PRO B 2 243 ? 248.284 127.484 333.427 1.00 197.81 243 PRO B C 1
ATOM 5303 O O . PRO B 2 243 ? 247.608 126.488 333.160 1.00 197.81 243 PRO B O 1
ATOM 5307 N N . GLY B 2 244 ? 249.216 127.960 332.607 1.00 192.91 244 GLY B N 1
ATOM 5308 C CA . GLY B 2 244 ? 249.514 127.308 331.348 1.00 192.91 244 GLY B CA 1
ATOM 5309 C C . GLY B 2 244 ? 250.851 127.724 330.772 1.00 192.91 244 GLY B C 1
ATOM 5310 O O . GLY B 2 244 ? 251.759 128.108 331.515 1.00 192.91 244 GLY B O 1
ATOM 5311 N N . GLN B 2 245 ? 250.984 127.640 329.445 1.00 191.91 245 GLN B N 1
ATOM 5312 C CA . GLN B 2 245 ? 252.208 128.095 328.793 1.00 191.91 245 GLN B CA 1
ATOM 5313 C C . GLN B 2 245 ? 252.333 129.609 328.870 1.00 191.91 245 GLN B C 1
ATOM 5314 O O . GLN B 2 245 ? 253.438 130.144 329.026 1.00 191.91 245 GLN B O 1
ATOM 5320 N N . LEU B 2 246 ? 251.209 130.318 328.765 1.00 191.49 246 LEU B N 1
ATOM 5321 C CA . LEU B 2 246 ? 251.178 131.758 329.011 1.00 191.49 246 LEU B CA 1
ATOM 5322 C C . LEU B 2 246 ? 250.770 131.976 330.463 1.00 191.49 246 LEU B C 1
ATOM 5323 O O . LEU B 2 246 ? 249.589 132.029 330.814 1.00 191.49 246 LEU B O 1
ATOM 5328 N N . ASN B 2 247 ? 251.778 132.074 331.326 1.00 190.72 247 ASN B N 1
ATOM 5329 C CA . ASN B 2 247 ? 251.536 132.535 332.684 1.00 190.72 247 ASN B CA 1
ATOM 5330 C C . ASN B 2 247 ? 251.175 134.010 332.598 1.00 190.72 247 ASN B C 1
ATOM 5331 O O . ASN B 2 247 ? 252.043 134.863 332.392 1.00 190.72 247 ASN B O 1
ATOM 5336 N N . ALA B 2 248 ? 249.891 134.310 332.750 1.00 192.54 248 ALA B N 1
ATOM 5337 C CA . ALA B 2 248 ? 249.293 135.562 332.308 1.00 192.54 248 ALA B CA 1
ATOM 5338 C C . ALA B 2 248 ? 248.620 136.262 333.471 1.00 192.54 248 ALA B C 1
ATOM 5339 O O . ALA B 2 248 ? 247.437 136.601 333.427 1.00 192.54 248 ALA B O 1
ATOM 5341 N N . ASP B 2 249 ? 249.378 136.441 334.554 1.00 193.23 249 ASP B N 1
ATOM 5342 C CA . ASP B 2 249 ? 248.999 137.250 335.710 1.00 193.23 249 ASP B CA 1
ATOM 5343 C C . ASP B 2 249 ? 248.618 138.674 335.299 1.00 193.23 249 ASP B C 1
ATOM 5344 O O . ASP B 2 249 ? 249.035 139.146 334.236 1.00 193.23 249 ASP B O 1
ATOM 5349 N N . LEU B 2 250 ? 247.830 139.359 336.136 1.00 192.16 250 LEU B N 1
ATOM 5350 C CA . LEU B 2 250 ? 247.206 140.627 335.761 1.00 192.16 250 LEU B CA 1
ATOM 5351 C C . LEU B 2 250 ? 248.237 141.724 335.514 1.00 192.16 250 LEU B C 1
ATOM 5352 O O . LEU B 2 250 ? 248.049 142.592 334.655 1.00 192.16 250 LEU B O 1
ATOM 5357 N N . ARG B 2 251 ? 249.345 141.688 336.256 1.00 190.52 251 ARG B N 1
ATOM 5358 C CA . ARG B 2 251 ? 250.429 142.626 335.993 1.00 190.52 251 ARG B CA 1
ATOM 5359 C C . ARG B 2 251 ? 251.140 142.281 334.692 1.00 190.52 251 ARG B C 1
ATOM 5360 O O . ARG B 2 251 ? 251.520 143.174 333.927 1.00 190.52 251 ARG B O 1
ATOM 5368 N N . LYS B 2 252 ? 251.321 140.985 334.420 1.00 191.46 252 LYS B N 1
ATOM 5369 C CA . LYS B 2 252 ? 251.844 140.566 333.124 1.00 191.46 252 LYS B CA 1
ATOM 5370 C C . LYS B 2 252 ? 250.838 140.825 332.017 1.00 191.46 252 LYS B C 1
ATOM 5371 O O . LYS B 2 252 ? 251.225 141.085 330.873 1.00 191.46 252 LYS B O 1
ATOM 5377 N N . LEU B 2 253 ? 249.545 140.748 332.336 1.00 191.57 253 LEU B N 1
ATOM 5378 C CA . LEU B 2 253 ? 248.525 141.121 331.366 1.00 191.57 253 LEU B CA 1
ATOM 5379 C C . LEU B 2 253 ? 248.527 142.626 331.141 1.00 191.57 253 LEU B C 1
ATOM 5380 O O . LEU B 2 253 ? 248.180 143.098 330.055 1.00 191.57 253 LEU B O 1
ATOM 5385 N N . ALA B 2 254 ? 248.927 143.393 332.157 1.00 189.12 254 ALA B N 1
ATOM 5386 C CA . ALA B 2 254 ? 248.979 144.843 332.017 1.00 189.12 254 ALA B CA 1
ATOM 5387 C C . ALA B 2 254 ? 250.073 145.265 331.050 1.00 189.12 254 ALA B C 1
ATOM 5388 O O . ALA B 2 254 ? 249.852 146.121 330.186 1.00 189.12 254 ALA B O 1
ATOM 5390 N N . VAL B 2 255 ? 251.257 144.662 331.170 1.00 188.05 255 VAL B N 1
ATOM 5391 C CA . VAL B 2 255 ? 252.372 144.988 330.284 1.00 188.05 255 VAL B CA 1
ATOM 5392 C C . VAL B 2 255 ? 252.148 144.485 328.867 1.00 188.05 255 VAL B C 1
ATOM 5393 O O . VAL B 2 255 ? 252.518 145.171 327.907 1.00 188.05 255 VAL B O 1
ATOM 5397 N N . ASN B 2 256 ? 251.499 143.337 328.703 1.00 189.77 256 ASN B N 1
ATOM 5398 C CA . ASN B 2 256 ? 251.360 142.710 327.398 1.00 189.77 256 ASN B CA 1
ATOM 5399 C C . ASN B 2 256 ? 250.159 143.202 326.603 1.00 189.77 256 ASN B C 1
ATOM 5400 O O . ASN B 2 256 ? 249.913 142.683 325.510 1.00 189.77 256 ASN B O 1
ATOM 5405 N N . MET B 2 257 ? 249.400 144.180 327.106 1.00 189.40 257 MET B N 1
ATOM 5406 C CA . MET B 2 257 ? 248.177 144.596 326.426 1.00 189.40 257 MET B CA 1
ATOM 5407 C C . MET B 2 257 ? 248.064 146.110 326.266 1.00 189.40 257 MET B C 1
ATOM 5408 O O . MET B 2 257 ? 247.114 146.584 325.636 1.00 189.40 257 MET B O 1
ATOM 5413 N N . VAL B 2 258 ? 248.995 146.885 326.819 1.00 179.86 258 VAL B N 1
ATOM 5414 C CA . VAL B 2 258 ? 248.891 148.345 326.778 1.00 179.86 258 VAL B CA 1
ATOM 5415 C C . VAL B 2 258 ? 250.085 148.920 326.019 1.00 179.86 258 VAL B C 1
ATOM 5416 O O . VAL B 2 258 ? 251.153 149.129 326.612 1.00 179.86 258 VAL B O 1
ATOM 5420 N N . PRO B 2 259 ? 249.976 149.134 324.701 1.00 175.97 259 PRO B N 1
ATOM 5421 C CA . PRO B 2 259 ? 251.095 149.730 323.951 1.00 175.97 259 PRO B CA 1
ATOM 5422 C C . PRO B 2 259 ? 251.339 151.215 324.210 1.00 175.97 259 PRO B C 1
ATOM 5423 O O . PRO B 2 259 ? 252.456 151.612 324.551 1.00 175.97 259 PRO B O 1
ATOM 5427 N N . PHE B 2 260 ? 250.314 152.039 324.055 1.00 171.46 260 PHE B N 1
ATOM 5428 C CA . PHE B 2 260 ? 250.444 153.477 324.219 1.00 171.46 260 PHE B CA 1
ATOM 5429 C C . PHE B 2 260 ? 250.415 153.822 325.704 1.00 171.46 260 PHE B C 1
ATOM 5430 O O . PHE B 2 260 ? 249.965 153.015 326.516 1.00 171.46 260 PHE B O 1
ATOM 5438 N N . PRO B 2 261 ? 250.938 154.998 326.096 1.00 170.71 261 PRO B N 1
ATOM 5439 C CA . PRO B 2 261 ? 250.999 155.324 327.537 1.00 170.71 261 PRO B CA 1
ATOM 5440 C C . PRO B 2 261 ? 249.653 155.456 328.232 1.00 170.71 261 PRO B C 1
ATOM 5441 O O . PRO B 2 261 ? 249.579 155.272 329.453 1.00 170.71 261 PRO B O 1
ATOM 5445 N N . ARG B 2 262 ? 248.591 155.755 327.501 1.00 171.82 262 ARG B N 1
ATOM 5446 C CA . ARG B 2 262 ? 247.266 155.828 328.093 1.00 171.82 262 ARG B CA 1
ATOM 5447 C C . ARG B 2 262 ? 246.565 154.490 327.900 1.00 171.82 262 ARG B C 1
ATOM 5448 O O . ARG B 2 262 ? 246.842 153.765 326.941 1.00 171.82 262 ARG B O 1
ATOM 5456 N N . LEU B 2 263 ? 245.671 154.157 328.834 1.00 179.94 263 LEU B N 1
ATOM 5457 C CA . LEU B 2 263 ? 244.891 152.932 328.744 1.00 179.94 263 LEU B CA 1
ATOM 5458 C C . LEU B 2 263 ? 243.968 152.974 327.530 1.00 179.94 263 LEU B C 1
ATOM 5459 O O . LEU B 2 263 ? 243.664 154.033 326.974 1.00 179.94 263 LEU B O 1
ATOM 5464 N N . HIS B 2 264 ? 243.503 151.797 327.130 1.00 181.62 264 HIS B N 1
ATOM 5465 C CA . HIS B 2 264 ? 242.546 151.715 326.042 1.00 181.62 264 HIS B CA 1
ATOM 5466 C C . HIS B 2 264 ? 241.473 150.715 326.430 1.00 181.62 264 HIS B C 1
ATOM 5467 O O . HIS B 2 264 ? 241.660 149.882 327.320 1.00 181.62 264 HIS B O 1
ATOM 5474 N N . PHE B 2 265 ? 240.330 150.821 325.766 1.00 189.23 265 PHE B N 1
ATOM 5475 C CA . PHE B 2 265 ? 239.152 150.040 326.115 1.00 189.23 265 PHE B CA 1
ATOM 5476 C C . PHE B 2 265 ? 239.194 148.737 325.329 1.00 189.23 265 PHE B C 1
ATOM 5477 O O . PHE B 2 265 ? 239.101 148.751 324.097 1.00 189.23 265 PHE B O 1
ATOM 5485 N N . PHE B 2 266 ? 239.327 147.619 326.038 1.00 192.63 266 PHE B N 1
ATOM 5486 C CA . PHE B 2 266 ? 239.464 146.323 325.390 1.00 192.63 266 PHE B CA 1
ATOM 5487 C C . PHE B 2 266 ? 238.132 145.842 324.834 1.00 192.63 266 PHE B C 1
ATOM 5488 O O . PHE B 2 266 ? 237.068 146.086 325.407 1.00 192.63 266 PHE B O 1
ATOM 5496 N N . MET B 2 267 ? 238.204 145.122 323.717 1.00 197.38 267 MET B N 1
ATOM 5497 C CA . MET B 2 267 ? 237.029 144.640 323.000 1.00 197.38 267 MET B CA 1
ATOM 5498 C C . MET B 2 267 ? 237.083 143.119 322.920 1.00 197.38 267 MET B C 1
ATOM 5499 O O . MET B 2 267 ? 237.618 142.557 321.955 1.00 197.38 267 MET B O 1
ATOM 5504 N N . PRO B 2 268 ? 236.544 142.422 323.918 1.00 202.81 268 PRO B N 1
ATOM 5505 C CA . PRO B 2 268 ? 236.634 140.959 323.930 1.00 202.81 268 PRO B CA 1
ATOM 5506 C C . PRO B 2 268 ? 235.685 140.314 322.928 1.00 202.81 268 PRO B C 1
ATOM 5507 O O . PRO B 2 268 ? 234.629 140.844 322.580 1.00 202.81 268 PRO B O 1
ATOM 5511 N N . GLY B 2 269 ? 236.100 139.142 322.451 1.00 209.28 269 GLY B N 1
ATOM 5512 C CA . GLY B 2 269 ? 235.266 138.313 321.604 1.00 209.28 269 GLY B CA 1
ATOM 5513 C C . GLY B 2 269 ? 234.686 137.157 322.389 1.00 209.28 269 GLY B C 1
ATOM 5514 O O . GLY B 2 269 ? 234.604 137.236 323.619 1.00 209.28 269 GLY B O 1
ATOM 5515 N N . PHE B 2 270 ? 234.304 136.073 321.712 1.00 213.48 270 PHE B N 1
ATOM 5516 C CA . PHE B 2 270 ? 233.623 134.991 322.407 1.00 213.48 270 PHE B CA 1
ATOM 5517 C C . PHE B 2 270 ? 233.759 133.701 321.603 1.00 213.48 270 PHE B C 1
ATOM 5518 O O . PHE B 2 270 ? 234.169 133.705 320.439 1.00 213.48 270 PHE B O 1
ATOM 5526 N N . ALA B 2 271 ? 233.393 132.595 322.259 1.00 215.72 271 ALA B N 1
ATOM 5527 C CA . ALA B 2 271 ? 233.172 131.218 321.833 1.00 215.72 271 ALA B CA 1
ATOM 5528 C C . ALA B 2 271 ? 231.995 131.137 320.851 1.00 215.72 271 ALA B C 1
ATOM 5529 O O . ALA B 2 271 ? 231.425 132.185 320.515 1.00 215.72 271 ALA B O 1
ATOM 5531 N N . PRO B 2 272 ? 231.627 129.930 320.289 1.00 216.69 272 PRO B N 1
ATOM 5532 C CA . PRO B 2 272 ? 230.303 129.817 319.650 1.00 216.69 272 PRO B CA 1
ATOM 5533 C C . PRO B 2 272 ? 229.162 130.248 320.560 1.00 216.69 272 PRO B C 1
ATOM 5534 O O . PRO B 2 272 ? 229.108 129.895 321.742 1.00 216.69 272 PRO B O 1
ATOM 5538 N N . LEU B 2 273 ? 228.250 131.033 319.988 1.00 213.27 273 LEU B N 1
ATOM 5539 C CA . LEU B 2 273 ? 227.497 132.040 320.732 1.00 213.27 273 LEU B CA 1
ATOM 5540 C C . LEU B 2 273 ? 226.022 131.650 320.838 1.00 213.27 273 LEU B C 1
ATOM 5541 O O . LEU B 2 273 ? 225.206 131.881 319.942 1.00 213.27 273 LEU B O 1
ATOM 5546 N N . THR B 2 274 ? 225.690 131.038 321.977 1.00 214.12 274 THR B N 1
ATOM 5547 C CA . THR B 2 274 ? 224.319 130.673 322.310 1.00 214.12 274 THR B CA 1
ATOM 5548 C C . THR B 2 274 ? 224.011 131.109 323.735 1.00 214.12 274 THR B C 1
ATOM 5549 O O . THR B 2 274 ? 224.852 131.685 324.430 1.00 214.12 274 THR B O 1
ATOM 5553 N N . SER B 2 275 ? 222.784 130.819 324.159 1.00 212.42 275 SER B N 1
ATOM 5554 C CA . SER B 2 275 ? 222.327 131.070 325.517 1.00 212.42 275 SER B CA 1
ATOM 5555 C C . SER B 2 275 ? 222.574 129.823 326.368 1.00 212.42 275 SER B C 1
ATOM 5556 O O . SER B 2 275 ? 223.302 128.909 325.971 1.00 212.42 275 SER B O 1
ATOM 5559 N N . ARG B 2 276 ? 221.977 129.777 327.558 1.00 210.57 276 ARG B N 1
ATOM 5560 C CA . ARG B 2 276 ? 222.149 128.626 328.434 1.00 210.57 276 ARG B CA 1
ATOM 5561 C C . ARG B 2 276 ? 221.297 127.447 327.977 1.00 210.57 276 ARG B C 1
ATOM 5562 O O . ARG B 2 276 ? 220.085 127.572 327.779 1.00 210.57 276 ARG B O 1
ATOM 5570 N N . GLY B 2 277 ? 221.945 126.295 327.808 1.00 212.47 277 GLY B N 1
ATOM 5571 C CA . GLY B 2 277 ? 221.249 125.034 327.623 1.00 212.47 277 GLY B CA 1
ATOM 5572 C C . GLY B 2 277 ? 220.610 124.823 326.267 1.00 212.47 277 GLY B C 1
ATOM 5573 O O . GLY B 2 277 ? 219.866 123.857 326.074 1.00 212.47 277 GLY B O 1
ATOM 5574 N N . SER B 2 278 ? 220.893 125.711 325.319 1.00 212.03 278 SER B N 1
ATOM 5575 C CA . SER B 2 278 ? 220.297 125.619 323.991 1.00 212.03 278 SER B CA 1
ATOM 5576 C C . SER B 2 278 ? 220.995 124.525 323.195 1.00 212.03 278 SER B C 1
ATOM 5577 O O . SER B 2 278 ? 222.228 124.477 323.135 1.00 212.03 278 SER B O 1
ATOM 5580 N N . GLN B 2 279 ? 220.209 123.643 322.587 1.00 208.76 279 GLN B N 1
ATOM 5581 C CA . GLN B 2 279 ? 220.740 122.614 321.705 1.00 208.76 279 GLN B CA 1
ATOM 5582 C C . GLN B 2 279 ? 220.888 123.185 320.295 1.00 208.76 279 GLN B C 1
ATOM 5583 O O . GLN B 2 279 ? 220.855 124.403 320.090 1.00 208.76 279 GLN B O 1
ATOM 5589 N N . GLN B 2 280 ? 221.067 122.285 319.319 1.00 205.95 280 GLN B N 1
ATOM 5590 C CA . GLN B 2 280 ? 221.355 122.600 317.914 1.00 205.95 280 GLN B CA 1
ATOM 5591 C C . GLN B 2 280 ? 222.632 123.441 317.804 1.00 205.95 280 GLN B C 1
ATOM 5592 O O . GLN B 2 280 ? 222.623 124.631 317.478 1.00 205.95 280 GLN B O 1
ATOM 5598 N N . TYR B 2 281 ? 223.740 122.801 318.166 1.00 204.28 281 TYR B N 1
ATOM 5599 C CA . TYR B 2 281 ? 225.065 123.358 317.955 1.00 204.28 281 TYR B CA 1
ATOM 5600 C C . TYR B 2 281 ? 226.014 122.203 317.681 1.00 204.28 281 TYR B C 1
ATOM 5601 O O . TYR B 2 281 ? 225.864 121.120 318.253 1.00 204.28 281 TYR B O 1
ATOM 5610 N N . ARG B 2 282 ? 226.988 122.440 316.808 1.00 202.47 282 ARG B N 1
ATOM 5611 C CA . ARG B 2 282 ? 227.923 121.390 316.431 1.00 202.47 282 ARG B CA 1
ATOM 5612 C C . ARG B 2 282 ? 228.949 121.161 317.535 1.00 202.47 282 ARG B C 1
ATOM 5613 O O . ARG B 2 282 ? 228.932 121.816 318.581 1.00 202.47 282 ARG B O 1
ATOM 5621 N N . ALA B 2 283 ? 229.845 120.208 317.297 1.00 204.18 283 ALA B N 1
ATOM 5622 C CA . ALA B 2 283 ? 230.978 120.026 318.191 1.00 204.18 283 ALA B CA 1
ATOM 5623 C C . ALA B 2 283 ? 231.906 121.230 318.095 1.00 204.18 283 ALA B C 1
ATOM 5624 O O . ALA B 2 283 ? 232.156 121.766 317.012 1.00 204.18 283 ALA B O 1
ATOM 5626 N N . LEU B 2 284 ? 232.407 121.670 319.249 1.00 206.46 284 LEU B N 1
ATOM 5627 C CA . LEU B 2 284 ? 233.205 122.894 319.328 1.00 206.46 284 LEU B CA 1
ATOM 5628 C C . LEU B 2 284 ? 234.596 122.603 318.773 1.00 206.46 284 LEU B C 1
ATOM 5629 O O . LEU B 2 284 ? 235.563 122.367 319.501 1.00 206.46 284 LEU B O 1
ATOM 5634 N N . THR B 2 285 ? 234.692 122.624 317.445 1.00 207.41 285 THR B N 1
ATOM 5635 C CA . THR B 2 285 ? 235.955 122.338 316.784 1.00 207.41 285 THR B CA 1
ATOM 5636 C C . THR B 2 285 ? 236.849 123.569 316.799 1.00 207.41 285 THR B C 1
ATOM 5637 O O . THR B 2 285 ? 236.367 124.705 316.775 1.00 207.41 285 THR B O 1
ATOM 5641 N N . VAL B 2 286 ? 238.154 123.333 316.846 1.00 207.17 286 VAL B N 1
ATOM 5642 C CA . VAL B 2 286 ? 239.159 124.393 316.936 1.00 207.17 286 VAL B CA 1
ATOM 5643 C C . VAL B 2 286 ? 239.245 125.261 315.674 1.00 207.17 286 VAL B C 1
ATOM 5644 O O . VAL B 2 286 ? 239.264 126.492 315.827 1.00 207.17 286 VAL B O 1
ATOM 5648 N N . PRO B 2 287 ? 239.286 124.744 314.427 1.00 207.53 287 PRO B N 1
ATOM 5649 C CA . PRO B 2 287 ? 239.396 125.676 313.286 1.00 207.53 287 PRO B CA 1
ATOM 5650 C C . PRO B 2 287 ? 238.135 126.468 312.987 1.00 207.53 287 PRO B C 1
ATOM 5651 O O . PRO B 2 287 ? 238.199 127.420 312.201 1.00 207.53 287 PRO B O 1
ATOM 5655 N N . GLU B 2 288 ? 236.990 126.105 313.565 1.00 209.23 288 GLU B N 1
ATOM 5656 C CA . GLU B 2 288 ? 235.764 126.834 313.261 1.00 209.23 288 GLU B CA 1
ATOM 5657 C C . GLU B 2 288 ? 235.702 128.152 314.019 1.00 209.23 288 GLU B C 1
ATOM 5658 O O . GLU B 2 288 ? 235.300 129.179 313.458 1.00 209.23 288 GLU B O 1
ATOM 5664 N N . LEU B 2 289 ? 236.113 128.153 315.285 1.00 209.33 289 LEU B N 1
ATOM 5665 C CA . LEU B 2 289 ? 235.993 129.346 316.111 1.00 209.33 289 LEU B CA 1
ATOM 5666 C C . LEU B 2 289 ? 237.079 130.384 315.851 1.00 209.33 289 LEU B C 1
ATOM 5667 O O . LEU B 2 289 ? 237.064 131.436 316.499 1.00 209.33 289 LEU B O 1
ATOM 5672 N N . THR B 2 290 ? 238.018 130.120 314.940 1.00 209.65 290 THR B N 1
ATOM 5673 C CA . THR B 2 290 ? 238.912 131.172 314.469 1.00 209.65 290 THR B CA 1
ATOM 5674 C C . THR B 2 290 ? 238.118 132.235 313.719 1.00 209.65 290 THR B C 1
ATOM 5675 O O . THR B 2 290 ? 238.356 133.440 313.866 1.00 209.65 290 THR B O 1
ATOM 5679 N N . GLN B 2 291 ? 237.132 131.797 312.935 1.00 208.63 291 GLN B N 1
ATOM 5680 C CA . GLN B 2 291 ? 236.225 132.742 312.296 1.00 208.63 291 GLN B CA 1
ATOM 5681 C C . GLN B 2 291 ? 235.261 133.349 313.307 1.00 208.63 291 GLN B C 1
ATOM 5682 O O . GLN B 2 291 ? 234.700 134.424 313.070 1.00 208.63 291 GLN B O 1
ATOM 5688 N N . GLN B 2 292 ? 235.059 132.678 314.446 1.00 210.04 292 GLN B N 1
ATOM 5689 C CA . GLN B 2 292 ? 234.144 133.197 315.457 1.00 210.04 292 GLN B CA 1
ATOM 5690 C C . GLN B 2 292 ? 234.839 134.122 316.446 1.00 210.04 292 GLN B C 1
ATOM 5691 O O . GLN B 2 292 ? 234.163 134.745 317.272 1.00 210.04 292 GLN B O 1
ATOM 5697 N N . MET B 2 293 ? 236.168 134.221 316.392 1.00 208.82 293 MET B N 1
ATOM 5698 C CA . MET B 2 293 ? 236.863 135.237 317.173 1.00 208.82 293 MET B CA 1
ATOM 5699 C C . MET B 2 293 ? 237.123 136.493 316.358 1.00 208.82 293 MET B C 1
ATOM 5700 O O . MET B 2 293 ? 237.085 137.602 316.901 1.00 208.82 293 MET B O 1
ATOM 5705 N N . PHE B 2 294 ? 237.389 136.342 315.064 1.00 207.68 294 PHE B N 1
ATOM 5706 C CA . PHE B 2 294 ? 237.657 137.471 314.185 1.00 207.68 294 PHE B CA 1
ATOM 5707 C C . PHE B 2 294 ? 236.430 137.852 313.373 1.00 207.68 294 PHE B C 1
ATOM 5708 O O . PHE B 2 294 ? 236.566 138.438 312.293 1.00 207.68 294 PHE B O 1
ATOM 5716 N N . ASP B 2 295 ? 235.240 137.523 313.868 1.00 207.78 295 ASP B N 1
ATOM 5717 C CA . ASP B 2 295 ? 234.004 137.855 313.176 1.00 207.78 295 ASP B CA 1
ATOM 5718 C C . ASP B 2 295 ? 233.741 139.350 313.285 1.00 207.78 295 ASP B C 1
ATOM 5719 O O . ASP B 2 295 ? 234.164 140.000 314.244 1.00 207.78 295 ASP B O 1
ATOM 5724 N N . SER B 2 296 ? 233.030 139.896 312.297 1.00 204.80 296 SER B N 1
ATOM 5725 C CA . SER B 2 296 ? 232.606 141.286 312.384 1.00 204.80 296 SER B CA 1
ATOM 5726 C C . SER B 2 296 ? 231.383 141.457 313.276 1.00 204.80 296 SER B C 1
ATOM 5727 O O . SER B 2 296 ? 230.982 142.593 313.550 1.00 204.80 296 SER B O 1
ATOM 5730 N N . LYS B 2 297 ? 230.785 140.358 313.735 1.00 205.12 297 LYS B N 1
ATOM 5731 C CA . LYS B 2 297 ? 229.609 140.389 314.594 1.00 205.12 297 LYS B CA 1
ATOM 5732 C C . LYS B 2 297 ? 229.883 139.878 316.001 1.00 205.12 297 LYS B C 1
ATOM 5733 O O . LYS B 2 297 ? 229.364 140.441 316.969 1.00 205.12 297 LYS B O 1
ATOM 5739 N N . ASN B 2 298 ? 230.693 138.829 316.145 1.00 207.01 298 ASN B N 1
ATOM 5740 C CA . ASN B 2 298 ? 230.982 138.272 317.461 1.00 207.01 298 ASN B CA 1
ATOM 5741 C C . ASN B 2 298 ? 231.945 139.177 318.215 1.00 207.01 298 ASN B C 1
ATOM 5742 O O . ASN B 2 298 ? 233.142 138.887 318.298 1.00 207.01 298 ASN B O 1
ATOM 5747 N N . MET B 2 299 ? 231.434 140.277 318.761 1.00 201.96 299 MET B N 1
ATOM 5748 C CA . MET B 2 299 ? 232.224 141.188 319.580 1.00 201.96 299 MET B CA 1
ATOM 5749 C C . MET B 2 299 ? 231.398 141.547 320.802 1.00 201.96 299 MET B C 1
ATOM 5750 O O . MET B 2 299 ? 230.173 141.666 320.706 1.00 201.96 299 MET B O 1
ATOM 5755 N N . MET B 2 300 ? 232.058 141.718 321.945 1.00 200.51 300 MET B N 1
ATOM 5756 C CA . MET B 2 300 ? 231.358 142.208 323.126 1.00 200.51 300 MET B CA 1
ATOM 5757 C C . MET B 2 300 ? 231.353 143.727 323.214 1.00 200.51 300 MET B C 1
ATOM 5758 O O . MET B 2 300 ? 230.900 144.276 324.225 1.00 200.51 300 MET B O 1
ATOM 5763 N N . ALA B 2 301 ? 231.849 144.407 322.185 1.00 195.59 301 ALA B N 1
ATOM 5764 C CA . ALA B 2 301 ? 231.760 145.852 322.055 1.00 195.59 301 ALA B CA 1
ATOM 5765 C C . ALA B 2 301 ? 231.340 146.170 320.630 1.00 195.59 301 ALA B C 1
ATOM 5766 O O . ALA B 2 301 ? 231.905 145.620 319.681 1.00 195.59 301 ALA B O 1
ATOM 5768 N N . ALA B 2 302 ? 230.338 147.034 320.482 1.00 190.67 302 ALA B N 1
ATOM 5769 C CA . ALA B 2 302 ? 229.816 147.386 319.162 1.00 190.67 302 ALA B CA 1
ATOM 5770 C C . ALA B 2 302 ? 230.852 148.231 318.437 1.00 190.67 302 ALA B C 1
ATOM 5771 O O . ALA B 2 302 ? 231.045 149.407 318.747 1.00 190.67 302 ALA B O 1
ATOM 5773 N N . CYS B 2 303 ? 231.521 147.632 317.462 1.00 191.28 303 CYS B N 1
ATOM 5774 C CA . CYS B 2 303 ? 232.674 148.259 316.842 1.00 191.28 303 CYS B CA 1
ATOM 5775 C C . CYS B 2 303 ? 232.744 147.811 315.388 1.00 191.28 303 CYS B C 1
ATOM 5776 O O . CYS B 2 303 ? 231.763 147.310 314.829 1.00 191.28 303 CYS B O 1
ATOM 5779 N N . ASP B 2 304 ? 233.900 148.001 314.773 1.00 191.05 304 ASP B N 1
ATOM 5780 C CA . ASP B 2 304 ? 234.133 147.565 313.405 1.00 191.05 304 ASP B CA 1
ATOM 5781 C C . ASP B 2 304 ? 235.535 146.971 313.315 1.00 191.05 304 ASP B C 1
ATOM 5782 O O . ASP B 2 304 ? 236.484 147.682 312.960 1.00 191.05 304 ASP B O 1
ATOM 5787 N N . PRO B 2 305 ? 235.708 145.677 313.612 1.00 192.61 305 PRO B N 1
ATOM 5788 C CA . PRO B 2 305 ? 237.053 145.081 313.554 1.00 192.61 305 PRO B CA 1
ATOM 5789 C C . PRO B 2 305 ? 237.602 144.923 312.148 1.00 192.61 305 PRO B C 1
ATOM 5790 O O . PRO B 2 305 ? 238.780 144.577 312.007 1.00 192.61 305 PRO B O 1
ATOM 5794 N N . ARG B 2 306 ? 236.797 145.153 311.107 1.00 193.03 306 ARG B N 1
ATOM 5795 C CA . ARG B 2 306 ? 237.332 145.126 309.751 1.00 193.03 306 ARG B CA 1
ATOM 5796 C C . ARG B 2 306 ? 238.114 146.393 309.435 1.00 193.03 306 ARG B C 1
ATOM 5797 O O . ARG B 2 306 ? 238.921 146.408 308.498 1.00 193.03 306 ARG B O 1
ATOM 5805 N N . HIS B 2 307 ? 237.892 147.461 310.198 1.00 191.13 307 HIS B N 1
ATOM 5806 C CA . HIS B 2 307 ? 238.640 148.698 310.028 1.00 191.13 307 HIS B CA 1
ATOM 5807 C C . HIS B 2 307 ? 239.613 148.972 311.163 1.00 191.13 307 HIS B C 1
ATOM 5808 O O . HIS B 2 307 ? 240.665 149.574 310.927 1.00 191.13 307 HIS B O 1
ATOM 5815 N N . GLY B 2 308 ? 239.293 148.545 312.382 1.00 190.62 308 GLY B N 1
ATOM 5816 C CA . GLY B 2 308 ? 240.193 148.720 313.504 1.00 190.62 308 GLY B CA 1
ATOM 5817 C C . GLY B 2 308 ? 241.418 147.832 313.418 1.00 190.62 308 GLY B C 1
ATOM 5818 O O . GLY B 2 308 ? 241.318 146.610 313.553 1.00 190.62 308 GLY B O 1
ATOM 5819 N N . ARG B 2 309 ? 242.579 148.440 313.186 1.00 188.66 309 ARG B N 1
ATOM 5820 C CA . ARG B 2 309 ? 243.835 147.715 313.021 1.00 188.66 309 ARG B CA 1
ATOM 5821 C C . ARG B 2 309 ? 244.265 147.196 314.384 1.00 188.66 309 ARG B C 1
ATOM 5822 O O . ARG B 2 309 ? 244.317 147.964 315.348 1.00 188.66 309 ARG B O 1
ATOM 5830 N N . TYR B 2 310 ? 244.581 145.905 314.456 1.00 194.91 310 TYR B N 1
ATOM 5831 C CA . TYR B 2 310 ? 244.802 145.244 315.737 1.00 194.91 310 TYR B CA 1
ATOM 5832 C C . TYR B 2 310 ? 246.105 145.690 316.385 1.00 194.91 310 TYR B C 1
ATOM 5833 O O . TYR B 2 310 ? 247.087 145.994 315.701 1.00 194.91 310 TYR B O 1
ATOM 5842 N N . LEU B 2 311 ? 246.106 145.727 317.715 1.00 192.92 311 LEU B N 1
ATOM 5843 C CA . LEU B 2 311 ? 247.318 146.037 318.457 1.00 192.92 311 LEU B CA 1
ATOM 5844 C C . LEU B 2 311 ? 247.745 144.840 319.296 1.00 192.92 311 LEU B C 1
ATOM 5845 O O . LEU B 2 311 ? 248.882 144.373 319.181 1.00 192.92 311 LEU B O 1
ATOM 5850 N N . THR B 2 312 ? 246.847 144.336 320.142 1.00 195.00 312 THR B N 1
ATOM 5851 C CA . THR B 2 312 ? 247.106 143.156 320.968 1.00 195.00 312 THR B CA 1
ATOM 5852 C C . THR B 2 312 ? 245.964 142.165 320.767 1.00 195.00 312 THR B C 1
ATOM 5853 O O . THR B 2 312 ? 244.791 142.533 320.881 1.00 195.00 312 THR B O 1
ATOM 5857 N N . VAL B 2 313 ? 246.307 140.912 320.468 1.00 200.19 313 VAL B N 1
ATOM 5858 C CA . VAL B 2 313 ? 245.336 139.912 320.030 1.00 200.19 313 VAL B CA 1
ATOM 5859 C C . VAL B 2 313 ? 245.350 138.675 320.922 1.00 200.19 313 VAL B C 1
ATOM 5860 O O . VAL B 2 313 ? 245.128 137.557 320.445 1.00 200.19 313 VAL B O 1
ATOM 5864 N N . ALA B 2 314 ? 245.604 138.860 322.216 1.00 203.25 314 ALA B N 1
ATOM 5865 C CA . ALA B 2 314 ? 245.772 137.745 323.152 1.00 203.25 314 ALA B CA 1
ATOM 5866 C C . ALA B 2 314 ? 244.438 137.047 323.405 1.00 203.25 314 ALA B C 1
ATOM 5867 O O . ALA B 2 314 ? 243.572 137.571 324.107 1.00 203.25 314 ALA B O 1
ATOM 5869 N N . ALA B 2 315 ? 244.277 135.845 322.855 1.00 206.55 315 ALA B N 1
ATOM 5870 C CA . ALA B 2 315 ? 243.058 135.064 323.018 1.00 206.55 315 ALA B CA 1
ATOM 5871 C C . ALA B 2 315 ? 243.334 133.771 323.781 1.00 206.55 315 ALA B C 1
ATOM 5872 O O . ALA B 2 315 ? 244.136 132.934 323.367 1.00 206.55 315 ALA B O 1
ATOM 5874 N N . ILE B 2 316 ? 242.633 133.606 324.899 1.00 208.05 316 ILE B N 1
ATOM 5875 C CA . ILE B 2 316 ? 242.838 132.482 325.805 1.00 208.05 316 ILE B CA 1
ATOM 5876 C C . ILE B 2 316 ? 241.899 131.361 325.390 1.00 208.05 316 ILE B C 1
ATOM 5877 O O . ILE B 2 316 ? 240.693 131.586 325.239 1.00 208.05 316 ILE B O 1
ATOM 5882 N N . PHE B 2 317 ? 242.448 130.163 325.197 1.00 208.52 317 PHE B N 1
ATOM 5883 C CA . PHE B 2 317 ? 241.676 128.971 324.877 1.00 208.52 317 PHE B CA 1
ATOM 5884 C C . PHE B 2 317 ? 241.454 128.123 326.121 1.00 208.52 317 PHE B C 1
ATOM 5885 O O . PHE B 2 317 ? 242.295 128.064 327.018 1.00 208.52 317 PHE B O 1
ATOM 5893 N N . ARG B 2 318 ? 240.298 127.466 326.166 1.00 208.61 318 ARG B N 1
ATOM 5894 C CA . ARG B 2 318 ? 239.928 126.630 327.299 1.00 208.61 318 ARG B CA 1
ATOM 5895 C C . ARG B 2 318 ? 239.430 125.280 326.804 1.00 208.61 318 ARG B C 1
ATOM 5896 O O . ARG B 2 318 ? 238.560 125.217 325.932 1.00 208.61 318 ARG B O 1
ATOM 5904 N N . GLY B 2 319 ? 239.975 124.206 327.369 1.00 206.59 319 GLY B N 1
ATOM 5905 C CA . GLY B 2 319 ? 239.531 122.870 327.018 1.00 206.59 319 GLY B CA 1
ATOM 5906 C C . GLY B 2 319 ? 240.633 121.987 326.469 1.00 206.59 319 GLY B C 1
ATOM 5907 O O . GLY B 2 319 ? 241.570 122.478 325.832 1.00 206.59 319 GLY B O 1
ATOM 5908 N N . ARG B 2 320 ? 240.528 120.681 326.709 1.00 203.09 320 ARG B N 1
ATOM 5909 C CA . ARG B 2 320 ? 241.531 119.739 326.228 1.00 203.09 320 ARG B CA 1
ATOM 5910 C C . ARG B 2 320 ? 241.411 119.569 324.720 1.00 203.09 320 ARG B C 1
ATOM 5911 O O . ARG B 2 320 ? 240.458 118.959 324.227 1.00 203.09 320 ARG B O 1
ATOM 5919 N N . MET B 2 321 ? 242.381 120.106 323.987 1.00 203.38 321 MET B N 1
ATOM 5920 C CA . MET B 2 321 ? 242.313 120.126 322.532 1.00 203.38 321 MET B CA 1
ATOM 5921 C C . MET B 2 321 ? 243.727 120.011 321.976 1.00 203.38 321 MET B C 1
ATOM 5922 O O . MET B 2 321 ? 244.708 119.949 322.722 1.00 203.38 321 MET B O 1
ATOM 5927 N N . SER B 2 322 ? 243.821 119.988 320.650 1.00 203.39 322 SER B N 1
ATOM 5928 C CA . SER B 2 322 ? 245.094 119.791 319.969 1.00 203.39 322 SER B CA 1
ATOM 5929 C C . SER B 2 322 ? 245.882 121.093 319.956 1.00 203.39 322 SER B C 1
ATOM 5930 O O . SER B 2 322 ? 245.362 122.136 319.548 1.00 203.39 322 SER B O 1
ATOM 5933 N N . MET B 2 323 ? 247.143 121.027 320.383 1.00 203.77 323 MET B N 1
ATOM 5934 C CA . MET B 2 323 ? 247.981 122.220 320.397 1.00 203.77 323 MET B CA 1
ATOM 5935 C C . MET B 2 323 ? 248.478 122.576 319.002 1.00 203.77 323 MET B C 1
ATOM 5936 O O . MET B 2 323 ? 248.860 123.726 318.758 1.00 203.77 323 MET B O 1
ATOM 5941 N N . LYS B 2 324 ? 248.477 121.615 318.079 1.00 204.59 324 LYS B N 1
ATOM 5942 C CA . LYS B 2 324 ? 249.034 121.855 316.752 1.00 204.59 324 LYS B CA 1
ATOM 5943 C C . LYS B 2 324 ? 248.084 122.676 315.889 1.00 204.59 324 LYS B C 1
ATOM 5944 O O . LYS B 2 324 ? 248.519 123.549 315.129 1.00 204.59 324 LYS B O 1
ATOM 5950 N N . GLU B 2 325 ? 246.778 122.414 315.995 1.00 205.48 325 GLU B N 1
ATOM 5951 C CA . GLU B 2 325 ? 245.813 123.115 315.152 1.00 205.48 325 GLU B CA 1
ATOM 5952 C C . GLU B 2 325 ? 245.593 124.548 315.612 1.00 205.48 325 GLU B C 1
ATOM 5953 O O . GLU B 2 325 ? 245.152 125.391 314.822 1.00 205.48 325 GLU B O 1
ATOM 5959 N N . VAL B 2 326 ? 245.871 124.837 316.884 1.00 205.23 326 VAL B N 1
ATOM 5960 C CA . VAL B 2 326 ? 245.766 126.205 317.380 1.00 205.23 326 VAL B CA 1
ATOM 5961 C C . VAL B 2 326 ? 246.823 127.084 316.725 1.00 205.23 326 VAL B C 1
ATOM 5962 O O . VAL B 2 326 ? 246.546 128.214 316.305 1.00 205.23 326 VAL B O 1
ATOM 5966 N N . ASP B 2 327 ? 248.038 126.559 316.587 1.00 205.90 327 ASP B N 1
ATOM 5967 C CA . ASP B 2 327 ? 249.142 127.301 315.999 1.00 205.90 327 ASP B CA 1
ATOM 5968 C C . ASP B 2 327 ? 248.987 127.513 314.498 1.00 205.90 327 ASP B C 1
ATOM 5969 O O . ASP B 2 327 ? 249.538 128.483 313.967 1.00 205.90 327 ASP B O 1
ATOM 5974 N N . GLU B 2 328 ? 248.250 126.644 313.811 1.00 206.28 328 GLU B N 1
ATOM 5975 C CA . GLU B 2 328 ? 248.095 126.708 312.363 1.00 206.28 328 GLU B CA 1
ATOM 5976 C C . GLU B 2 328 ? 246.950 127.596 311.913 1.00 206.28 328 GLU B C 1
ATOM 5977 O O . GLU B 2 328 ? 247.070 128.276 310.892 1.00 206.28 328 GLU B O 1
ATOM 5983 N N . GLN B 2 329 ? 245.835 127.602 312.645 1.00 206.51 329 GLN B N 1
ATOM 5984 C CA . GLN B 2 329 ? 244.668 128.350 312.193 1.00 206.51 329 GLN B CA 1
ATOM 5985 C C . GLN B 2 329 ? 244.824 129.844 312.440 1.00 206.51 329 GLN B C 1
ATOM 5986 O O . GLN B 2 329 ? 244.174 130.651 311.768 1.00 206.51 329 GLN B O 1
ATOM 5992 N N . MET B 2 330 ? 245.680 130.230 313.390 1.00 205.83 330 MET B N 1
ATOM 5993 C CA . MET B 2 330 ? 245.970 131.646 313.586 1.00 205.83 330 MET B CA 1
ATOM 5994 C C . MET B 2 330 ? 246.803 132.191 312.435 1.00 205.83 330 MET B C 1
ATOM 5995 O O . MET B 2 330 ? 246.723 133.379 312.107 1.00 205.83 330 MET B O 1
ATOM 6000 N N . LEU B 2 331 ? 247.590 131.326 311.790 1.00 206.05 331 LEU B N 1
ATOM 6001 C CA . LEU B 2 331 ? 248.420 131.729 310.663 1.00 206.05 331 LEU B CA 1
ATOM 6002 C C . LEU B 2 331 ? 247.643 131.836 309.360 1.00 206.05 331 LEU B C 1
ATOM 6003 O O . LEU B 2 331 ? 248.245 132.132 308.325 1.00 206.05 331 LEU B O 1
ATOM 6008 N N . ASN B 2 332 ? 246.333 131.593 309.374 1.00 206.76 332 ASN B N 1
ATOM 6009 C CA . ASN B 2 332 ? 245.525 131.866 308.194 1.00 206.76 332 ASN B CA 1
ATOM 6010 C C . ASN B 2 332 ? 244.990 133.289 308.194 1.00 206.76 332 ASN B C 1
ATOM 6011 O O . ASN B 2 332 ? 244.188 133.639 307.322 1.00 206.76 332 ASN B O 1
ATOM 6016 N N . VAL B 2 333 ? 245.413 134.117 309.148 1.00 204.98 333 VAL B N 1
ATOM 6017 C CA . VAL B 2 333 ? 244.836 135.442 309.322 1.00 204.98 333 VAL B CA 1
ATOM 6018 C C . VAL B 2 333 ? 245.878 136.517 309.048 1.00 204.98 333 VAL B C 1
ATOM 6019 O O . VAL B 2 333 ? 245.703 137.343 308.146 1.00 204.98 333 VAL B O 1
ATOM 6023 N N . GLN B 2 334 ? 246.964 136.520 309.830 1.00 204.24 334 GLN B N 1
ATOM 6024 C CA . GLN B 2 334 ? 247.998 137.537 309.649 1.00 204.24 334 GLN B CA 1
ATOM 6025 C C . GLN B 2 334 ? 248.770 137.319 308.355 1.00 204.24 334 GLN B C 1
ATOM 6026 O O . GLN B 2 334 ? 249.289 138.272 307.763 1.00 204.24 334 GLN B O 1
ATOM 6032 N N . ASN B 2 335 ? 248.853 136.074 307.896 1.00 204.63 335 ASN B N 1
ATOM 6033 C CA . ASN B 2 335 ? 249.508 135.777 306.631 1.00 204.63 335 ASN B CA 1
ATOM 6034 C C . ASN B 2 335 ? 248.611 136.028 305.426 1.00 204.63 335 ASN B C 1
ATOM 6035 O O . ASN B 2 335 ? 249.070 135.866 304.291 1.00 204.63 335 ASN B O 1
ATOM 6040 N N . LYS B 2 336 ? 247.355 136.420 305.638 1.00 203.64 336 LYS B N 1
ATOM 6041 C CA . LYS B 2 336 ? 246.449 136.707 304.533 1.00 203.64 336 LYS B CA 1
ATOM 6042 C C . LYS B 2 336 ? 245.870 138.111 304.646 1.00 203.64 336 LYS B C 1
ATOM 6043 O O . LYS B 2 336 ? 245.504 138.721 303.636 1.00 203.64 336 LYS B O 1
ATOM 6049 N N . ASN B 2 337 ? 245.779 138.630 305.866 1.00 200.93 337 ASN B N 1
ATOM 6050 C CA . ASN B 2 337 ? 245.213 139.951 306.125 1.00 200.93 337 ASN B CA 1
ATOM 6051 C C . ASN B 2 337 ? 246.264 140.782 306.855 1.00 200.93 337 ASN B C 1
ATOM 6052 O O . ASN B 2 337 ? 246.479 140.629 308.059 1.00 200.93 337 ASN B O 1
ATOM 6057 N N . SER B 2 338 ? 246.923 141.667 306.109 1.00 196.43 338 SER B N 1
ATOM 6058 C CA . SER B 2 338 ? 247.918 142.556 306.689 1.00 196.43 338 SER B CA 1
ATOM 6059 C C . SER B 2 338 ? 247.310 143.841 307.225 1.00 196.43 338 SER B C 1
ATOM 6060 O O . SER B 2 338 ? 248.013 144.617 307.877 1.00 196.43 338 SER B O 1
ATOM 6063 N N . SER B 2 339 ? 246.027 144.087 306.965 1.00 195.21 339 SER B N 1
ATOM 6064 C CA . SER B 2 339 ? 245.403 145.316 307.440 1.00 195.21 339 SER B CA 1
ATOM 6065 C C . SER B 2 339 ? 244.690 145.099 308.767 1.00 195.21 339 SER B C 1
ATOM 6066 O O . SER B 2 339 ? 244.533 146.039 309.552 1.00 195.21 339 SER B O 1
ATOM 6069 N N . TYR B 2 340 ? 244.244 143.868 309.033 1.00 195.40 340 TYR B N 1
ATOM 6070 C CA . TYR B 2 340 ? 243.546 143.597 310.286 1.00 195.40 340 TYR B CA 1
ATOM 6071 C C . TYR B 2 340 ? 244.500 143.634 311.470 1.00 195.40 340 TYR B C 1
ATOM 6072 O O . TYR B 2 340 ? 244.328 144.455 312.377 1.00 195.40 340 TYR B O 1
ATOM 6081 N N . PHE B 2 341 ? 245.506 142.765 311.484 1.00 194.34 341 PHE B N 1
ATOM 6082 C CA . PHE B 2 341 ? 246.648 142.927 312.368 1.00 194.34 341 PHE B CA 1
ATOM 6083 C C . PHE B 2 341 ? 247.758 143.597 311.577 1.00 194.34 341 PHE B C 1
ATOM 6084 O O . PHE B 2 341 ? 248.062 143.185 310.454 1.00 194.34 341 PHE B O 1
ATOM 6092 N N . VAL B 2 342 ? 248.354 144.636 312.158 1.00 192.58 342 VAL B N 1
ATOM 6093 C CA . VAL B 2 342 ? 249.341 145.453 311.475 1.00 192.58 342 VAL B CA 1
ATOM 6094 C C . VAL B 2 342 ? 250.646 145.436 312.263 1.00 192.58 342 VAL B C 1
ATOM 6095 O O . VAL B 2 342 ? 250.753 144.822 313.324 1.00 192.58 342 VAL B O 1
ATOM 6099 N N . GLU B 2 343 ? 251.638 146.145 311.727 1.00 186.86 343 GLU B N 1
ATOM 6100 C CA . GLU B 2 343 ? 253.030 146.012 312.146 1.00 186.86 343 GLU B CA 1
ATOM 6101 C C . GLU B 2 343 ? 253.289 146.934 313.329 1.00 186.86 343 GLU B C 1
ATOM 6102 O O . GLU B 2 343 ? 253.607 148.111 313.172 1.00 186.86 343 GLU B O 1
ATOM 6108 N N . TRP B 2 344 ? 253.125 146.398 314.532 1.00 185.79 344 TRP B N 1
ATOM 6109 C CA . TRP B 2 344 ? 253.600 147.079 315.732 1.00 185.79 344 TRP B CA 1
ATOM 6110 C C . TRP B 2 344 ? 254.427 146.200 316.651 1.00 185.79 344 TRP B C 1
ATOM 6111 O O . TRP B 2 344 ? 255.404 146.690 317.223 1.00 185.79 344 TRP B O 1
ATOM 6122 N N . ILE B 2 345 ? 254.079 144.931 316.816 1.00 187.40 345 ILE B N 1
ATOM 6123 C CA . ILE B 2 345 ? 254.767 144.038 317.737 1.00 187.40 345 ILE B CA 1
ATOM 6124 C C . ILE B 2 345 ? 255.205 142.812 316.950 1.00 187.40 345 ILE B C 1
ATOM 6125 O O . ILE B 2 345 ? 254.359 142.123 316.363 1.00 187.40 345 ILE B O 1
ATOM 6130 N N . PRO B 2 346 ? 256.492 142.507 316.897 1.00 189.30 346 PRO B N 1
ATOM 6131 C CA . PRO B 2 346 ? 256.903 141.188 316.419 1.00 189.30 346 PRO B CA 1
ATOM 6132 C C . PRO B 2 346 ? 256.531 140.117 317.433 1.00 189.30 346 PRO B C 1
ATOM 6133 O O . PRO B 2 346 ? 256.780 140.248 318.635 1.00 189.30 346 PRO B O 1
ATOM 6137 N N . ASN B 2 347 ? 255.892 139.065 316.912 1.00 191.65 347 ASN B N 1
ATOM 6138 C CA . ASN B 2 347 ? 255.462 137.883 317.668 1.00 191.65 347 ASN B CA 1
ATOM 6139 C C . ASN B 2 347 ? 254.505 138.253 318.801 1.00 191.65 347 ASN B C 1
ATOM 6140 O O . ASN B 2 347 ? 254.809 138.107 319.987 1.00 191.65 347 ASN B O 1
ATOM 6145 N N . ASN B 2 348 ? 253.336 138.752 318.416 1.00 196.41 348 ASN B N 1
ATOM 6146 C CA . ASN B 2 348 ? 252.305 139.140 319.362 1.00 196.41 348 ASN B CA 1
ATOM 6147 C C . ASN B 2 348 ? 251.625 137.899 319.940 1.00 196.41 348 ASN B C 1
ATOM 6148 O O . ASN B 2 348 ? 251.598 136.831 319.322 1.00 196.41 348 ASN B O 1
ATOM 6153 N N . VAL B 2 349 ? 251.077 138.052 321.148 1.00 198.26 349 VAL B N 1
ATOM 6154 C CA . VAL B 2 349 ? 250.439 136.937 321.841 1.00 198.26 349 VAL B CA 1
ATOM 6155 C C . VAL B 2 349 ? 249.137 136.583 321.142 1.00 198.26 349 VAL B C 1
ATOM 6156 O O . VAL B 2 349 ? 248.273 137.442 320.930 1.00 198.26 349 VAL B O 1
ATOM 6160 N N . LYS B 2 350 ? 249.000 135.316 320.760 1.00 201.22 350 LYS B N 1
ATOM 6161 C CA . LYS B 2 350 ? 247.820 134.876 320.034 1.00 201.22 350 LYS B CA 1
ATOM 6162 C C . LYS B 2 350 ? 247.150 133.645 320.631 1.00 201.22 350 LYS B C 1
ATOM 6163 O O . LYS B 2 350 ? 246.089 133.253 320.135 1.00 201.22 350 LYS B O 1
ATOM 6169 N N . THR B 2 351 ? 247.713 133.031 321.672 1.00 203.38 351 THR B N 1
ATOM 6170 C CA . THR B 2 351 ? 247.098 131.841 322.247 1.00 203.38 351 THR B CA 1
ATOM 6171 C C . THR B 2 351 ? 247.501 131.684 323.707 1.00 203.38 351 THR B C 1
ATOM 6172 O O . THR B 2 351 ? 248.549 132.176 324.137 1.00 203.38 351 THR B O 1
ATOM 6176 N N . ALA B 2 352 ? 246.622 131.021 324.462 1.00 206.27 352 ALA B N 1
ATOM 6177 C CA . ALA B 2 352 ? 246.892 130.488 325.794 1.00 206.27 352 ALA B CA 1
ATOM 6178 C C . ALA B 2 352 ? 245.883 129.385 326.088 1.00 206.27 352 ALA B C 1
ATOM 6179 O O . ALA B 2 352 ? 244.715 129.671 326.367 1.00 206.27 352 ALA B O 1
ATOM 6181 N N . VAL B 2 353 ? 246.308 128.128 326.045 1.00 207.84 353 VAL B N 1
ATOM 6182 C CA . VAL B 2 353 ? 245.361 127.019 326.078 1.00 207.84 353 VAL B CA 1
ATOM 6183 C C . VAL B 2 353 ? 245.206 126.536 327.513 1.00 207.84 353 VAL B C 1
ATOM 6184 O O . VAL B 2 353 ? 246.184 126.175 328.173 1.00 207.84 353 VAL B O 1
ATOM 6188 N N . CYS B 2 354 ? 243.965 126.543 327.993 1.00 208.71 354 CYS B N 1
ATOM 6189 C CA . CYS B 2 354 ? 243.588 125.924 329.255 1.00 208.71 354 CYS B CA 1
ATOM 6190 C C . CYS B 2 354 ? 242.942 124.577 328.972 1.00 208.71 354 CYS B C 1
ATOM 6191 O O . CYS B 2 354 ? 242.366 124.370 327.901 1.00 208.71 354 CYS B O 1
ATOM 6194 N N . ASP B 2 355 ? 243.039 123.662 329.935 1.00 208.85 355 ASP B N 1
ATOM 6195 C CA . ASP B 2 355 ? 242.479 122.327 329.760 1.00 208.85 355 ASP B CA 1
ATOM 6196 C C . ASP B 2 355 ? 241.120 122.155 330.424 1.00 208.85 355 ASP B C 1
ATOM 6197 O O . ASP B 2 355 ? 240.299 121.369 329.936 1.00 208.85 355 ASP B O 1
ATOM 6202 N N . ILE B 2 356 ? 240.870 122.862 331.522 1.00 208.68 356 ILE B N 1
ATOM 6203 C CA . ILE B 2 356 ? 239.620 122.734 332.268 1.00 208.68 356 ILE B CA 1
ATOM 6204 C C . ILE B 2 356 ? 238.494 123.389 331.478 1.00 208.68 356 ILE B C 1
ATOM 6205 O O . ILE B 2 356 ? 238.548 124.598 331.211 1.00 208.68 356 ILE B O 1
ATOM 6210 N N . PRO B 2 357 ? 237.467 122.643 331.085 1.00 208.97 357 PRO B N 1
ATOM 6211 C CA . PRO B 2 357 ? 236.382 123.231 330.301 1.00 208.97 357 PRO B CA 1
ATOM 6212 C C . PRO B 2 357 ? 235.448 124.029 331.191 1.00 208.97 357 PRO B C 1
ATOM 6213 O O . PRO B 2 357 ? 235.341 123.754 332.396 1.00 208.97 357 PRO B O 1
ATOM 6217 N N . PRO B 2 358 ? 234.768 125.031 330.646 1.00 207.91 358 PRO B N 1
ATOM 6218 C CA . PRO B 2 358 ? 233.736 125.733 331.414 1.00 207.91 358 PRO B CA 1
ATOM 6219 C C . PRO B 2 358 ? 232.507 124.854 331.616 1.00 207.91 358 PRO B C 1
ATOM 6220 O O . PRO B 2 358 ? 232.319 123.831 330.958 1.00 207.91 358 PRO B O 1
ATOM 6224 N N . ARG B 2 359 ? 231.664 125.278 332.555 1.00 205.66 359 ARG B N 1
ATOM 6225 C CA . ARG B 2 359 ? 230.486 124.505 332.942 1.00 205.66 359 ARG B CA 1
ATOM 6226 C C . ARG B 2 359 ? 229.434 124.635 331.846 1.00 205.66 359 ARG B C 1
ATOM 6227 O O . ARG B 2 359 ? 228.651 125.585 331.810 1.00 205.66 359 ARG B O 1
ATOM 6235 N N . GLY B 2 360 ? 229.421 123.667 330.934 1.00 202.93 360 GLY B N 1
ATOM 6236 C CA . GLY B 2 360 ? 228.436 123.662 329.870 1.00 202.93 360 GLY B CA 1
ATOM 6237 C C . GLY B 2 360 ? 229.037 123.607 328.482 1.00 202.93 360 GLY B C 1
ATOM 6238 O O . GLY B 2 360 ? 228.374 123.189 327.527 1.00 202.93 360 GLY B O 1
ATOM 6239 N N . LEU B 2 361 ? 230.292 124.029 328.352 1.00 205.07 361 LEU B N 1
ATOM 6240 C CA . LEU B 2 361 ? 230.981 124.020 327.072 1.00 205.07 361 LEU B CA 1
ATOM 6241 C C . LEU B 2 361 ? 232.244 123.180 327.192 1.00 205.07 361 LEU B C 1
ATOM 6242 O O . LEU B 2 361 ? 232.968 123.240 328.190 1.00 205.07 361 LEU B O 1
ATOM 6247 N N . LYS B 2 362 ? 232.507 122.386 326.158 1.00 206.04 362 LYS B N 1
ATOM 6248 C CA . LYS B 2 362 ? 233.741 121.622 326.068 1.00 206.04 362 LYS B CA 1
ATOM 6249 C C . LYS B 2 362 ? 234.526 122.152 324.881 1.00 206.04 362 LYS B C 1
ATOM 6250 O O . LYS B 2 362 ? 233.962 122.292 323.792 1.00 206.04 362 LYS B O 1
ATOM 6256 N N . MET B 2 363 ? 235.814 122.438 325.110 1.00 207.44 363 MET B N 1
ATOM 6257 C CA . MET B 2 363 ? 236.718 123.061 324.134 1.00 207.44 363 MET B CA 1
ATOM 6258 C C . MET B 2 363 ? 236.172 124.401 323.635 1.00 207.44 363 MET B C 1
ATOM 6259 O O . MET B 2 363 ? 235.899 124.589 322.447 1.00 207.44 363 MET B O 1
ATOM 6264 N N . SER B 2 364 ? 236.017 125.342 324.562 1.00 208.84 364 SER B N 1
ATOM 6265 C CA . SER B 2 364 ? 235.559 126.683 324.230 1.00 208.84 364 SER B CA 1
ATOM 6266 C C . SER B 2 364 ? 236.766 127.576 323.954 1.00 208.84 364 SER B C 1
ATOM 6267 O O . SER B 2 364 ? 237.897 127.107 323.800 1.00 208.84 364 SER B O 1
ATOM 6270 N N . ALA B 2 365 ? 236.535 128.882 323.889 1.00 210.25 365 ALA B N 1
ATOM 6271 C CA . ALA B 2 365 ? 237.598 129.849 323.645 1.00 210.25 365 ALA B CA 1
ATOM 6272 C C . ALA B 2 365 ? 237.193 131.179 324.269 1.00 210.25 365 ALA B C 1
ATOM 6273 O O . ALA B 2 365 ? 236.042 131.372 324.675 1.00 210.25 365 ALA B O 1
ATOM 6275 N N . THR B 2 366 ? 238.150 132.098 324.349 1.00 208.21 366 THR B N 1
ATOM 6276 C CA . THR B 2 366 ? 237.899 133.444 324.840 1.00 208.21 366 THR B CA 1
ATOM 6277 C C . THR B 2 366 ? 238.844 134.397 324.130 1.00 208.21 366 THR B C 1
ATOM 6278 O O . THR B 2 366 ? 240.055 134.368 324.355 1.00 208.21 366 THR B O 1
ATOM 6282 N N . PHE B 2 367 ? 238.279 135.233 323.267 1.00 205.95 367 PHE B N 1
ATOM 6283 C CA . PHE B 2 367 ? 239.048 136.232 322.541 1.00 205.95 367 PHE B CA 1
ATOM 6284 C C . PHE B 2 367 ? 239.081 137.521 323.343 1.00 205.95 367 PHE B C 1
ATOM 6285 O O . PHE B 2 367 ? 238.046 137.965 323.846 1.00 205.95 367 PHE B O 1
ATOM 6293 N N . ILE B 2 368 ? 240.273 138.104 323.478 1.00 201.91 368 ILE B N 1
ATOM 6294 C CA . ILE B 2 368 ? 240.451 139.416 324.093 1.00 201.91 368 ILE B CA 1
ATOM 6295 C C . ILE B 2 368 ? 241.293 140.261 323.147 1.00 201.91 368 ILE B C 1
ATOM 6296 O O . ILE B 2 368 ? 242.503 140.047 323.014 1.00 201.91 368 ILE B O 1
ATOM 6301 N N . GLY B 2 369 ? 240.661 141.216 322.470 1.00 197.72 369 GLY B N 1
ATOM 6302 C CA . GLY B 2 369 ? 241.346 142.049 321.509 1.00 197.72 369 GLY B CA 1
ATOM 6303 C C . GLY B 2 369 ? 241.392 143.511 321.925 1.00 197.72 369 GLY B C 1
ATOM 6304 O O . GLY B 2 369 ? 240.685 143.960 322.821 1.00 197.72 369 GLY B O 1
ATOM 6305 N N . ASN B 2 370 ? 242.261 144.255 321.244 1.00 192.30 370 ASN B N 1
ATOM 6306 C CA . ASN B 2 370 ? 242.366 145.691 321.460 1.00 192.30 370 ASN B CA 1
ATOM 6307 C C . ASN B 2 370 ? 242.837 146.360 320.177 1.00 192.30 370 ASN B C 1
ATOM 6308 O O . ASN B 2 370 ? 243.926 146.057 319.679 1.00 192.30 370 ASN B O 1
ATOM 6313 N N . SER B 2 371 ? 242.032 147.268 319.639 1.00 189.13 371 SER B N 1
ATOM 6314 C CA . SER B 2 371 ? 242.328 147.867 318.344 1.00 189.13 371 SER B CA 1
ATOM 6315 C C . SER B 2 371 ? 241.649 149.227 318.268 1.00 189.13 371 SER B C 1
ATOM 6316 O O . SER B 2 371 ? 241.010 149.683 319.222 1.00 189.13 371 SER B O 1
ATOM 6319 N N . THR B 2 372 ? 241.793 149.868 317.108 1.00 185.21 372 THR B N 1
ATOM 6320 C CA . THR B 2 372 ? 241.260 151.197 316.854 1.00 185.21 372 THR B CA 1
ATOM 6321 C C . THR B 2 372 ? 239.825 151.164 316.352 1.00 185.21 372 THR B C 1
ATOM 6322 O O . THR B 2 372 ? 239.354 152.156 315.788 1.00 185.21 372 THR B O 1
ATOM 6326 N N . ALA B 2 373 ? 239.128 150.044 316.536 1.00 187.42 373 ALA B N 1
ATOM 6327 C CA . ALA B 2 373 ? 237.694 149.965 316.302 1.00 187.42 373 ALA B CA 1
ATOM 6328 C C . ALA B 2 373 ? 236.885 150.573 317.436 1.00 187.42 373 ALA B C 1
ATOM 6329 O O . ALA B 2 373 ? 235.666 150.705 317.306 1.00 187.42 373 ALA B O 1
ATOM 6331 N N . ILE B 2 374 ? 237.541 150.988 318.518 1.00 184.06 374 ILE B N 1
ATOM 6332 C CA . ILE B 2 374 ? 236.892 151.525 319.707 1.00 184.06 374 ILE B CA 1
ATOM 6333 C C . ILE B 2 374 ? 236.805 153.048 319.559 1.00 184.06 374 ILE B C 1
ATOM 6334 O O . ILE B 2 374 ? 236.498 153.777 320.509 1.00 184.06 374 ILE B O 1
ATOM 6339 N N . GLN B 2 375 ? 237.051 153.539 318.339 1.00 181.97 375 GLN B N 1
ATOM 6340 C CA . GLN B 2 375 ? 236.670 154.902 317.982 1.00 181.97 375 GLN B CA 1
ATOM 6341 C C . GLN B 2 375 ? 235.161 155.098 318.035 1.00 181.97 375 GLN B C 1
ATOM 6342 O O . GLN B 2 375 ? 234.685 156.138 318.504 1.00 181.97 375 GLN B O 1
ATOM 6348 N N . GLU B 2 376 ? 234.399 154.120 317.543 1.00 181.27 376 GLU B N 1
ATOM 6349 C CA . GLU B 2 376 ? 232.963 154.295 317.372 1.00 181.27 376 GLU B CA 1
ATOM 6350 C C . GLU B 2 376 ? 232.199 154.239 318.685 1.00 181.27 376 GLU B C 1
ATOM 6351 O O . GLU B 2 376 ? 231.056 154.703 318.737 1.00 181.27 376 GLU B O 1
ATOM 6357 N N . LEU B 2 377 ? 232.797 153.694 319.745 1.00 183.24 377 LEU B N 1
ATOM 6358 C CA . LEU B 2 377 ? 232.192 153.826 321.066 1.00 183.24 377 LEU B CA 1
ATOM 6359 C C . LEU B 2 377 ? 232.700 155.072 321.777 1.00 183.24 377 LEU B C 1
ATOM 6360 O O . LEU B 2 377 ? 232.408 155.288 322.958 1.00 183.24 377 LEU B O 1
ATOM 6365 N N . PHE B 2 378 ? 233.469 155.901 321.069 1.00 179.90 378 PHE B N 1
ATOM 6366 C CA . PHE B 2 378 ? 233.804 157.228 321.570 1.00 179.90 378 PHE B CA 1
ATOM 6367 C C . PHE B 2 378 ? 233.080 158.299 320.774 1.00 179.90 378 PHE B C 1
ATOM 6368 O O . PHE B 2 378 ? 232.797 159.386 321.285 1.00 179.90 378 PHE B O 1
ATOM 6376 N N . LYS B 2 379 ? 232.771 158.007 319.512 1.00 176.78 379 LYS B N 1
ATOM 6377 C CA . LYS B 2 379 ? 232.071 158.986 318.693 1.00 176.78 379 LYS B CA 1
ATOM 6378 C C . LYS B 2 379 ? 230.570 158.944 318.934 1.00 176.78 379 LYS B C 1
ATOM 6379 O O . LYS B 2 379 ? 229.904 159.983 318.863 1.00 176.78 379 LYS B O 1
ATOM 6385 N N . ARG B 2 380 ? 230.018 157.764 319.223 1.00 178.35 380 ARG B N 1
ATOM 6386 C CA . ARG B 2 380 ? 228.584 157.674 319.472 1.00 178.35 380 ARG B CA 1
ATOM 6387 C C . ARG B 2 380 ? 228.199 158.228 320.835 1.00 178.35 380 ARG B C 1
ATOM 6388 O O . ARG B 2 380 ? 227.071 158.700 321.006 1.00 178.35 380 ARG B O 1
ATOM 6396 N N . ILE B 2 381 ? 229.107 158.192 321.811 1.00 174.04 381 ILE B N 1
ATOM 6397 C CA . ILE B 2 381 ? 228.822 158.856 323.077 1.00 174.04 381 ILE B CA 1
ATOM 6398 C C . ILE B 2 381 ? 228.958 160.364 322.926 1.00 174.04 381 ILE B C 1
ATOM 6399 O O . ILE B 2 381 ? 228.111 161.124 323.411 1.00 174.04 381 ILE B O 1
ATOM 6404 N N . SER B 2 382 ? 229.988 160.820 322.208 1.00 171.73 382 SER B N 1
ATOM 6405 C CA . SER B 2 382 ? 230.284 162.248 322.146 1.00 171.73 382 SER B CA 1
ATOM 6406 C C . SER B 2 382 ? 229.279 162.997 321.281 1.00 171.73 382 SER B C 1
ATOM 6407 O O . SER B 2 382 ? 228.947 164.152 321.567 1.00 171.73 382 SER B O 1
ATOM 6410 N N . GLU B 2 383 ? 228.789 162.364 320.211 1.00 170.71 383 GLU B N 1
ATOM 6411 C CA . GLU B 2 383 ? 227.760 163.009 319.401 1.00 170.71 383 GLU B CA 1
ATOM 6412 C C . GLU B 2 383 ? 226.428 163.064 320.134 1.00 170.71 383 GLU B C 1
ATOM 6413 O O . GLU B 2 383 ? 225.636 163.986 319.913 1.00 170.71 383 GLU B O 1
ATOM 6419 N N . GLN B 2 384 ? 226.172 162.102 321.023 1.00 171.62 384 GLN B N 1
ATOM 6420 C CA . GLN B 2 384 ? 224.986 162.180 321.870 1.00 171.62 384 GLN B CA 1
ATOM 6421 C C . GLN B 2 384 ? 225.239 163.066 323.081 1.00 171.62 384 GLN B C 1
ATOM 6422 O O . GLN B 2 384 ? 224.315 163.377 323.838 1.00 171.62 384 GLN B O 1
ATOM 6428 N N . PHE B 2 385 ? 226.492 163.470 323.291 1.00 170.19 385 PHE B N 1
ATOM 6429 C CA . PHE B 2 385 ? 226.793 164.370 324.398 1.00 170.19 385 PHE B CA 1
ATOM 6430 C C . PHE B 2 385 ? 226.865 165.813 323.926 1.00 170.19 385 PHE B C 1
ATOM 6431 O O . PHE B 2 385 ? 226.498 166.734 324.662 1.00 170.19 385 PHE B O 1
ATOM 6439 N N . THR B 2 386 ? 227.343 166.034 322.700 1.00 168.62 386 THR B N 1
ATOM 6440 C CA . THR B 2 386 ? 227.462 167.401 322.213 1.00 168.62 386 THR B CA 1
ATOM 6441 C C . THR B 2 386 ? 226.106 167.977 321.834 1.00 168.62 386 THR B C 1
ATOM 6442 O O . THR B 2 386 ? 225.953 169.199 321.774 1.00 168.62 386 THR B O 1
ATOM 6446 N N . ALA B 2 387 ? 225.106 167.126 321.595 1.00 170.86 387 ALA B N 1
ATOM 6447 C CA . ALA B 2 387 ? 223.747 167.630 321.436 1.00 170.86 387 ALA B CA 1
ATOM 6448 C C . ALA B 2 387 ? 223.133 167.974 322.784 1.00 170.86 387 ALA B C 1
ATOM 6449 O O . ALA B 2 387 ? 222.329 168.907 322.878 1.00 170.86 387 ALA B O 1
ATOM 6451 N N . MET B 2 388 ? 223.495 167.233 323.829 1.00 172.37 388 MET B N 1
ATOM 6452 C CA . MET B 2 388 ? 223.117 167.560 325.195 1.00 172.37 388 MET B CA 1
ATOM 6453 C C . MET B 2 388 ? 223.717 168.868 325.685 1.00 172.37 388 MET B C 1
ATOM 6454 O O . MET B 2 388 ? 223.116 169.517 326.545 1.00 172.37 388 MET B O 1
ATOM 6459 N N . PHE B 2 389 ? 224.874 169.269 325.172 1.00 166.40 389 PHE B N 1
ATOM 6460 C CA . PHE B 2 389 ? 225.689 170.270 325.846 1.00 166.40 389 PHE B CA 1
ATOM 6461 C C . PHE B 2 389 ? 225.732 171.617 325.148 1.00 166.40 389 PHE B C 1
ATOM 6462 O O . PHE B 2 389 ? 225.804 172.643 325.825 1.00 166.40 389 PHE B O 1
ATOM 6470 N N . ARG B 2 390 ? 225.680 171.664 323.817 1.00 166.54 390 ARG B N 1
ATOM 6471 C CA . ARG B 2 390 ? 225.786 172.952 323.140 1.00 166.54 390 ARG B CA 1
ATOM 6472 C C . ARG B 2 390 ? 224.503 173.767 323.214 1.00 166.54 390 ARG B C 1
ATOM 6473 O O . ARG B 2 390 ? 224.482 174.903 322.730 1.00 166.54 390 ARG B O 1
ATOM 6481 N N . ARG B 2 391 ? 223.436 173.212 323.784 1.00 170.05 391 ARG B N 1
ATOM 6482 C CA . ARG B 2 391 ? 222.300 173.997 324.227 1.00 170.05 391 ARG B CA 1
ATOM 6483 C C . ARG B 2 391 ? 222.194 174.071 325.739 1.00 170.05 391 ARG B C 1
ATOM 6484 O O . ARG B 2 391 ? 221.230 174.662 326.237 1.00 170.05 391 ARG B O 1
ATOM 6492 N N . LYS B 2 392 ? 223.153 173.484 326.471 1.00 169.54 392 LYS B N 1
ATOM 6493 C CA . LYS B 2 392 ? 223.220 173.465 327.938 1.00 169.54 392 LYS B CA 1
ATOM 6494 C C . LYS B 2 392 ? 221.964 172.858 328.561 1.00 169.54 392 LYS B C 1
ATOM 6495 O O . LYS B 2 392 ? 221.526 173.249 329.643 1.00 169.54 392 LYS B O 1
ATOM 6501 N N . ALA B 2 393 ? 221.397 171.876 327.871 1.00 171.22 393 ALA B N 1
ATOM 6502 C CA . ALA B 2 393 ? 220.167 171.224 328.288 1.00 171.22 393 ALA B CA 1
ATOM 6503 C C . ALA B 2 393 ? 220.446 170.248 329.421 1.00 171.22 393 ALA B C 1
ATOM 6504 O O . ALA B 2 393 ? 221.502 169.613 329.460 1.00 171.22 393 ALA B O 1
ATOM 6506 N N . PHE B 2 394 ? 219.483 170.156 330.349 1.00 173.92 394 PHE B N 1
ATOM 6507 C CA . PHE B 2 394 ? 219.544 169.312 331.553 1.00 173.92 394 PHE B CA 1
ATOM 6508 C C . PHE B 2 394 ? 220.750 169.640 332.428 1.00 173.92 394 PHE B C 1
ATOM 6509 O O . PHE B 2 394 ? 221.275 168.775 333.130 1.00 173.92 394 PHE B O 1
ATOM 6517 N N . LEU B 2 395 ? 221.191 170.893 332.401 1.00 170.87 395 LEU B N 1
ATOM 6518 C CA . LEU B 2 395 ? 222.378 171.300 333.136 1.00 170.87 395 LEU B CA 1
ATOM 6519 C C . LEU B 2 395 ? 222.122 171.416 334.629 1.00 170.87 395 LEU B C 1
ATOM 6520 O O . LEU B 2 395 ? 223.028 171.165 335.432 1.00 170.87 395 LEU B O 1
ATOM 6525 N N . HIS B 2 396 ? 220.889 171.742 335.017 1.00 174.10 396 HIS B N 1
ATOM 6526 C CA . HIS B 2 396 ? 220.589 172.143 336.385 1.00 174.10 396 HIS B CA 1
ATOM 6527 C C . HIS B 2 396 ? 220.459 170.975 337.349 1.00 174.10 396 HIS B C 1
ATOM 6528 O O . HIS B 2 396 ? 220.124 171.200 338.517 1.00 174.10 396 HIS B O 1
ATOM 6535 N N . TRP B 2 397 ? 220.695 169.742 336.909 1.00 176.96 397 TRP B N 1
ATOM 6536 C CA . TRP B 2 397 ? 220.582 168.623 337.834 1.00 176.96 397 TRP B CA 1
ATOM 6537 C C . TRP B 2 397 ? 221.885 168.411 338.583 1.00 176.96 397 TRP B C 1
ATOM 6538 O O . TRP B 2 397 ? 221.933 167.698 339.590 1.00 176.96 397 TRP B O 1
ATOM 6549 N N . TYR B 2 398 ? 222.956 169.042 338.109 1.00 174.60 398 TYR B N 1
ATOM 6550 C CA . TYR B 2 398 ? 224.256 168.882 338.740 1.00 174.60 398 TYR B CA 1
ATOM 6551 C C . TYR B 2 398 ? 224.739 170.177 339.372 1.00 174.60 398 TYR B C 1
ATOM 6552 O O . TYR B 2 398 ? 225.432 170.130 340.392 1.00 174.60 398 TYR B O 1
ATOM 6561 N N . THR B 2 399 ? 224.363 171.324 338.798 1.00 173.32 399 THR B N 1
ATOM 6562 C CA . THR B 2 399 ? 224.897 172.607 339.243 1.00 173.32 399 THR B CA 1
ATOM 6563 C C . THR B 2 399 ? 224.402 172.980 340.632 1.00 173.32 399 THR B C 1
ATOM 6564 O O . THR B 2 399 ? 225.103 173.678 341.373 1.00 173.32 399 THR B O 1
ATOM 6568 N N . GLY B 2 400 ? 223.221 172.509 341.016 1.00 173.46 400 GLY B N 1
ATOM 6569 C CA . GLY B 2 400 ? 222.726 172.768 342.351 1.00 173.46 400 GLY B CA 1
ATOM 6570 C C . GLY B 2 400 ? 223.159 171.711 343.343 1.00 173.46 400 GLY B C 1
ATOM 6571 O O . GLY B 2 400 ? 222.706 171.705 344.491 1.00 173.46 400 GLY B O 1
ATOM 6572 N N . GLU B 2 401 ? 224.046 170.817 342.917 1.00 174.85 401 GLU B N 1
ATOM 6573 C CA . GLU B 2 401 ? 224.444 169.665 343.711 1.00 174.85 401 GLU B CA 1
ATOM 6574 C C . GLU B 2 401 ? 225.936 169.691 344.004 1.00 174.85 401 GLU B C 1
ATOM 6575 O O . GLU B 2 401 ? 226.551 168.660 344.283 1.00 174.85 401 GLU B O 1
ATOM 6581 N N . GLY B 2 402 ? 226.542 170.873 343.948 1.00 174.08 402 GLY B N 1
ATOM 6582 C CA . GLY B 2 402 ? 227.954 171.007 344.250 1.00 174.08 402 GLY B CA 1
ATOM 6583 C C . GLY B 2 402 ? 228.868 170.507 343.149 1.00 174.08 402 GLY B C 1
ATOM 6584 O O . GLY B 2 402 ? 229.736 169.663 343.389 1.00 174.08 402 GLY B O 1
ATOM 6585 N N . MET B 2 403 ? 228.684 171.028 341.940 1.00 173.34 403 MET B N 1
ATOM 6586 C CA . MET B 2 403 ? 229.481 170.642 340.783 1.00 173.34 403 MET B CA 1
ATOM 6587 C C . MET B 2 403 ? 230.085 171.896 340.172 1.00 173.34 403 MET B C 1
ATOM 6588 O O . MET B 2 403 ? 230.016 172.986 340.747 1.00 173.34 403 MET B O 1
ATOM 6593 N N . ASP B 2 404 ? 230.686 171.738 338.997 1.00 167.90 404 ASP B N 1
ATOM 6594 C CA . ASP B 2 404 ? 231.219 172.863 338.251 1.00 167.90 404 ASP B CA 1
ATOM 6595 C C . ASP B 2 404 ? 230.739 172.733 336.815 1.00 167.90 404 ASP B C 1
ATOM 6596 O O . ASP B 2 404 ? 230.653 171.627 336.278 1.00 167.90 404 ASP B O 1
ATOM 6601 N N . GLU B 2 405 ? 230.415 173.874 336.205 1.00 166.89 405 GLU B N 1
ATOM 6602 C CA . GLU B 2 405 ? 229.909 173.867 334.836 1.00 166.89 405 GLU B CA 1
ATOM 6603 C C . GLU B 2 405 ? 231.010 173.505 333.848 1.00 166.89 405 GLU B C 1
ATOM 6604 O O . GLU B 2 405 ? 230.765 172.830 332.843 1.00 166.89 405 GLU B O 1
ATOM 6610 N N . MET B 2 406 ? 232.237 173.928 334.131 1.00 165.97 406 MET B N 1
ATOM 6611 C CA . MET B 2 406 ? 233.326 173.730 333.190 1.00 165.97 406 MET B CA 1
ATOM 6612 C C . MET B 2 406 ? 234.060 172.410 333.384 1.00 165.97 406 MET B C 1
ATOM 6613 O O . MET B 2 406 ? 235.009 172.141 332.641 1.00 165.97 406 MET B O 1
ATOM 6618 N N . GLU B 2 407 ? 233.648 171.569 334.338 1.00 164.38 407 GLU B N 1
ATOM 6619 C CA . GLU B 2 407 ? 234.184 170.212 334.366 1.00 164.38 407 GLU B CA 1
ATOM 6620 C C . GLU B 2 407 ? 233.623 169.364 333.237 1.00 164.38 407 GLU B C 1
ATOM 6621 O O . GLU B 2 407 ? 234.177 168.304 332.928 1.00 164.38 407 GLU B O 1
ATOM 6627 N N . PHE B 2 408 ? 232.517 169.795 332.626 1.00 167.98 408 PHE B N 1
ATOM 6628 C CA . PHE B 2 408 ? 232.009 169.101 331.449 1.00 167.98 408 PHE B CA 1
ATOM 6629 C C . PHE B 2 408 ? 232.951 169.286 330.273 1.00 167.98 408 PHE B C 1
ATOM 6630 O O . PHE B 2 408 ? 233.117 168.382 329.448 1.00 167.98 408 PHE B O 1
ATOM 6638 N N . THR B 2 409 ? 233.573 170.464 330.183 1.00 166.51 409 THR B N 1
ATOM 6639 C CA . THR B 2 409 ? 234.350 170.825 329.006 1.00 166.51 409 THR B CA 1
ATOM 6640 C C . THR B 2 409 ? 235.622 169.995 328.899 1.00 166.51 409 THR B C 1
ATOM 6641 O O . THR B 2 409 ? 236.020 169.613 327.792 1.00 166.51 409 THR B O 1
ATOM 6645 N N . GLU B 2 410 ? 236.247 169.674 330.032 1.00 167.56 410 GLU B N 1
ATOM 6646 C CA . GLU B 2 410 ? 237.425 168.818 330.026 1.00 167.56 410 GLU B CA 1
ATOM 6647 C C . GLU B 2 410 ? 237.049 167.396 329.645 1.00 167.56 410 GLU B C 1
ATOM 6648 O O . GLU B 2 410 ? 237.644 166.815 328.733 1.00 167.56 410 GLU B O 1
ATOM 6654 N N . ALA B 2 411 ? 236.050 166.840 330.328 1.00 168.88 411 ALA B N 1
ATOM 6655 C CA . ALA B 2 411 ? 235.541 165.506 330.049 1.00 168.88 411 ALA B CA 1
ATOM 6656 C C . ALA B 2 411 ? 234.928 165.380 328.660 1.00 168.88 411 ALA B C 1
ATOM 6657 O O . ALA B 2 411 ? 234.829 164.264 328.151 1.00 168.88 411 ALA B O 1
ATOM 6659 N N . GLU B 2 412 ? 234.501 166.486 328.047 1.00 168.85 412 GLU B N 1
ATOM 6660 C CA . GLU B 2 412 ? 234.180 166.480 326.623 1.00 168.85 412 GLU B CA 1
ATOM 6661 C C . GLU B 2 412 ? 235.447 166.448 325.779 1.00 168.85 412 GLU B C 1
ATOM 6662 O O . GLU B 2 412 ? 235.564 165.654 324.841 1.00 168.85 412 GLU B O 1
ATOM 6668 N N . SER B 2 413 ? 236.406 167.318 326.099 1.00 167.91 413 SER B N 1
ATOM 6669 C CA . SER B 2 413 ? 237.613 167.413 325.291 1.00 167.91 413 SER B CA 1
ATOM 6670 C C . SER B 2 413 ? 238.565 166.253 325.531 1.00 167.91 413 SER B C 1
ATOM 6671 O O . SER B 2 413 ? 239.416 165.986 324.676 1.00 167.91 413 SER B O 1
ATOM 6674 N N . ASN B 2 414 ? 238.450 165.563 326.667 1.00 168.03 414 ASN B N 1
ATOM 6675 C CA . ASN B 2 414 ? 239.289 164.395 326.892 1.00 168.03 414 ASN B CA 1
ATOM 6676 C C . ASN B 2 414 ? 238.867 163.250 325.985 1.00 168.03 414 ASN B C 1
ATOM 6677 O O . ASN B 2 414 ? 239.711 162.477 325.520 1.00 168.03 414 ASN B O 1
ATOM 6682 N N . MET B 2 415 ? 237.576 163.150 325.692 1.00 171.36 415 MET B N 1
ATOM 6683 C CA . MET B 2 415 ? 237.084 162.089 324.829 1.00 171.36 415 MET B CA 1
ATOM 6684 C C . MET B 2 415 ? 237.363 162.364 323.364 1.00 171.36 415 MET B C 1
ATOM 6685 O O . MET B 2 415 ? 237.646 161.426 322.612 1.00 171.36 415 MET B O 1
ATOM 6690 N N . ASN B 2 416 ? 237.296 163.629 322.947 1.00 170.37 416 ASN B N 1
ATOM 6691 C CA . ASN B 2 416 ? 237.614 163.971 321.566 1.00 170.37 416 ASN B CA 1
ATOM 6692 C C . ASN B 2 416 ? 239.088 163.766 321.266 1.00 170.37 416 ASN B C 1
ATOM 6693 O O . ASN B 2 416 ? 239.455 163.477 320.122 1.00 170.37 416 ASN B O 1
ATOM 6698 N N . ASP B 2 417 ? 239.945 163.903 322.277 1.00 169.09 417 ASP B N 1
ATOM 6699 C CA . ASP B 2 417 ? 241.369 163.688 322.062 1.00 169.09 417 ASP B CA 1
ATOM 6700 C C . ASP B 2 417 ? 241.683 162.212 321.875 1.00 169.09 417 ASP B C 1
ATOM 6701 O O . ASP B 2 417 ? 242.666 161.869 321.215 1.00 169.09 417 ASP B O 1
ATOM 6706 N N . LEU B 2 418 ? 240.853 161.328 322.437 1.00 171.87 418 LEU B N 1
ATOM 6707 C CA . LEU B 2 418 ? 241.051 159.889 322.270 1.00 171.87 418 LEU B CA 1
ATOM 6708 C C . LEU B 2 418 ? 240.841 159.455 320.827 1.00 171.87 418 LEU B C 1
ATOM 6709 O O . LEU B 2 418 ? 241.522 158.546 320.341 1.00 171.87 418 LEU B O 1
ATOM 6714 N N . VAL B 2 419 ? 239.895 160.088 320.133 1.00 172.71 419 VAL B N 1
ATOM 6715 C CA . VAL B 2 419 ? 239.562 159.682 318.773 1.00 172.71 419 VAL B CA 1
ATOM 6716 C C . VAL B 2 419 ? 240.664 160.098 317.813 1.00 172.71 419 VAL B C 1
ATOM 6717 O O . VAL B 2 419 ? 241.088 159.319 316.951 1.00 172.71 419 VAL B O 1
ATOM 6721 N N . SER B 2 420 ? 241.166 161.327 317.966 1.00 171.22 420 SER B N 1
ATOM 6722 C CA . SER B 2 420 ? 242.287 161.787 317.156 1.00 171.22 420 SER B CA 1
ATOM 6723 C C . SER B 2 420 ? 243.576 161.060 317.504 1.00 171.22 420 SER B C 1
ATOM 6724 O O . SER B 2 420 ? 244.501 161.030 316.685 1.00 171.22 420 SER B O 1
ATOM 6727 N N . GLU B 2 421 ? 243.650 160.467 318.692 1.00 173.12 421 GLU B N 1
ATOM 6728 C CA . GLU B 2 421 ? 244.777 159.654 319.117 1.00 173.12 421 GLU B CA 1
ATOM 6729 C C . GLU B 2 421 ? 244.749 158.273 318.479 1.00 173.12 421 GLU B C 1
ATOM 6730 O O . GLU B 2 421 ? 245.772 157.584 318.462 1.00 173.12 421 GLU B O 1
ATOM 6736 N N . TYR B 2 422 ? 243.608 157.872 317.931 1.00 176.01 422 TYR B N 1
ATOM 6737 C CA . TYR B 2 422 ? 243.422 156.564 317.328 1.00 176.01 422 TYR B CA 1
ATOM 6738 C C . TYR B 2 422 ? 243.622 156.547 315.825 1.00 176.01 422 TYR B C 1
ATOM 6739 O O . TYR B 2 422 ? 243.545 155.475 315.221 1.00 176.01 422 TYR B O 1
ATOM 6748 N N . GLN B 2 423 ? 243.882 157.693 315.199 1.00 174.37 423 GLN B N 1
ATOM 6749 C CA . GLN B 2 423 ? 244.247 157.713 313.789 1.00 174.37 423 GLN B CA 1
ATOM 6750 C C . GLN B 2 423 ? 245.753 157.630 313.581 1.00 174.37 423 GLN B C 1
ATOM 6751 O O . GLN B 2 423 ? 246.274 158.149 312.584 1.00 174.37 423 GLN B O 1
ATOM 6757 N N . GLN B 2 424 ? 246.466 156.998 314.513 1.00 173.53 424 GLN B N 1
ATOM 6758 C CA . GLN B 2 424 ? 247.878 156.671 314.348 1.00 173.53 424 GLN B CA 1
ATOM 6759 C C . GLN B 2 424 ? 247.961 155.407 313.499 1.00 173.53 424 GLN B C 1
ATOM 6760 O O . GLN B 2 424 ? 248.057 154.283 313.996 1.00 173.53 424 GLN B O 1
ATOM 6766 N N . TYR B 2 425 ? 247.904 155.600 312.187 1.00 177.96 425 TYR B N 1
ATOM 6767 C CA . TYR B 2 425 ? 247.937 154.484 311.252 1.00 177.96 425 TYR B CA 1
ATOM 6768 C C . TYR B 2 425 ? 249.230 154.475 310.447 1.00 177.96 425 TYR B C 1
ATOM 6769 O O . TYR B 2 425 ? 250.138 153.692 310.724 1.00 177.96 425 TYR B O 1
ATOM 6778 N N . MET C 1 1 ? 271.321 227.412 271.723 1.00 60.23 1 MET C N 1
ATOM 6779 C CA . MET C 1 1 ? 272.394 227.806 272.619 1.00 60.23 1 MET C CA 1
ATOM 6780 C C . MET C 1 1 ? 272.777 226.630 273.489 1.00 60.23 1 MET C C 1
ATOM 6781 O O . MET C 1 1 ? 271.927 225.961 274.053 1.00 60.23 1 MET C O 1
ATOM 6786 N N . ARG C 1 2 ? 274.080 226.404 273.613 1.00 56.95 2 ARG C N 1
ATOM 6787 C CA . ARG C 1 2 ? 274.614 225.097 273.982 1.00 56.95 2 ARG C CA 1
ATOM 6788 C C . ARG C 1 2 ? 274.788 225.017 275.490 1.00 56.95 2 ARG C C 1
ATOM 6789 O O . ARG C 1 2 ? 275.871 224.753 276.003 1.00 56.95 2 ARG C O 1
ATOM 6797 N N . GLU C 1 3 ? 273.695 225.185 276.212 1.00 55.59 3 GLU C N 1
ATOM 6798 C CA . GLU C 1 3 ? 273.769 225.474 277.633 1.00 55.59 3 GLU C CA 1
ATOM 6799 C C . GLU C 1 3 ? 273.883 224.193 278.447 1.00 55.59 3 GLU C C 1
ATOM 6800 O O . GLU C 1 3 ? 273.422 223.133 278.023 1.00 55.59 3 GLU C O 1
ATOM 6806 N N . CYS C 1 4 ? 274.534 224.291 279.605 1.00 52.25 4 CYS C N 1
ATOM 6807 C CA . CYS C 1 4 ? 274.768 223.151 280.479 1.00 52.25 4 CYS C CA 1
ATOM 6808 C C . CYS C 1 4 ? 274.544 223.564 281.922 1.00 52.25 4 CYS C C 1
ATOM 6809 O O . CYS C 1 4 ? 274.859 224.684 282.319 1.00 52.25 4 CYS C O 1
ATOM 6812 N N . ILE C 1 5 ? 274.001 222.646 282.710 1.00 50.15 5 ILE C N 1
ATOM 6813 C CA . ILE C 1 5 ? 273.718 222.883 284.118 1.00 50.15 5 ILE C CA 1
ATOM 6814 C C . ILE C 1 5 ? 274.708 222.088 284.945 1.00 50.15 5 ILE C C 1
ATOM 6815 O O . ILE C 1 5 ? 274.811 220.868 284.795 1.00 50.15 5 ILE C O 1
ATOM 6820 N N . SER C 1 6 ? 275.436 222.777 285.814 1.00 52.56 6 SER C N 1
ATOM 6821 C CA . SER C 1 6 ? 276.414 222.159 286.698 1.00 52.56 6 SER C CA 1
ATOM 6822 C C . SER C 1 6 ? 275.755 221.955 288.052 1.00 52.56 6 SER C C 1
ATOM 6823 O O . SER C 1 6 ? 275.153 222.882 288.592 1.00 52.56 6 SER C O 1
ATOM 6826 N N . ILE C 1 7 ? 275.863 220.755 288.606 1.00 51.27 7 ILE C N 1
ATOM 6827 C CA . ILE C 1 7 ? 275.281 220.437 289.904 1.00 51.27 7 ILE C CA 1
ATOM 6828 C C . ILE C 1 7 ? 276.398 219.947 290.809 1.00 51.27 7 ILE C C 1
ATOM 6829 O O . ILE C 1 7 ? 277.086 218.975 290.487 1.00 51.27 7 ILE C O 1
ATOM 6834 N N . HIS C 1 8 ? 276.566 220.594 291.952 1.00 60.49 8 HIS C N 1
ATOM 6835 C CA . HIS C 1 8 ? 277.703 220.378 292.832 1.00 60.49 8 HIS C CA 1
ATOM 6836 C C . HIS C 1 8 ? 277.198 219.936 294.194 1.00 60.49 8 HIS C C 1
ATOM 6837 O O . HIS C 1 8 ? 276.680 220.752 294.956 1.00 60.49 8 HIS C O 1
ATOM 6844 N N . VAL C 1 9 ? 277.384 218.664 294.514 1.00 51.69 9 VAL C N 1
ATOM 6845 C CA . VAL C 1 9 ? 276.748 218.044 295.665 1.00 51.69 9 VAL C CA 1
ATOM 6846 C C . VAL C 1 9 ? 277.808 217.645 296.677 1.00 51.69 9 VAL C C 1
ATOM 6847 O O . VAL C 1 9 ? 278.783 216.977 296.329 1.00 51.69 9 VAL C O 1
ATOM 6851 N N . GLY C 1 10 ? 277.604 218.023 297.933 1.00 51.18 10 GLY C N 1
ATOM 6852 C CA . GLY C 1 10 ? 278.471 217.577 299.005 1.00 51.18 10 GLY C CA 1
ATOM 6853 C C . GLY C 1 10 ? 279.700 218.434 299.141 1.00 51.18 10 GLY C C 1
ATOM 6854 O O . GLY C 1 10 ? 279.836 219.409 298.408 1.00 51.18 10 GLY C O 1
ATOM 6855 N N . GLN C 1 11 ? 280.609 218.084 300.050 1.00 49.71 11 GLN C N 1
ATOM 6856 C CA . GLN C 1 11 ? 281.764 218.943 300.284 1.00 49.71 11 GLN C CA 1
ATOM 6857 C C . GLN C 1 11 ? 282.749 218.871 299.134 1.00 49.71 11 GLN C C 1
ATOM 6858 O O . GLN C 1 11 ? 283.245 219.900 298.678 1.00 49.71 11 GLN C O 1
ATOM 6864 N N . ALA C 1 12 ? 283.025 217.674 298.630 1.00 52.08 12 ALA C N 1
ATOM 6865 C CA . ALA C 1 12 ? 283.916 217.536 297.488 1.00 52.08 12 ALA C CA 1
ATOM 6866 C C . ALA C 1 12 ? 283.297 218.111 296.230 1.00 52.08 12 ALA C C 1
ATOM 6867 O O . ALA C 1 12 ? 283.999 218.692 295.406 1.00 52.08 12 ALA C O 1
ATOM 6869 N N . GLY C 1 13 ? 281.985 217.982 296.085 1.00 51.24 13 GLY C N 1
ATOM 6870 C CA . GLY C 1 13 ? 281.328 218.510 294.906 1.00 51.24 13 GLY C CA 1
ATOM 6871 C C . GLY C 1 13 ? 281.292 220.020 294.865 1.00 51.24 13 GLY C C 1
ATOM 6872 O O . GLY C 1 13 ? 281.430 220.613 293.796 1.00 51.24 13 GLY C O 1
ATOM 6873 N N . VAL C 1 14 ? 281.109 220.661 296.017 1.00 47.32 14 VAL C N 1
ATOM 6874 C CA . VAL C 1 14 ? 281.187 222.115 296.080 1.00 47.32 14 VAL C CA 1
ATOM 6875 C C . VAL C 1 14 ? 282.609 222.571 295.813 1.00 47.32 14 VAL C C 1
ATOM 6876 O O . VAL C 1 14 ? 282.856 223.470 295.006 1.00 47.32 14 VAL C O 1
ATOM 6880 N N . GLN C 1 15 ? 283.566 221.909 296.442 1.00 49.85 15 GLN C N 1
ATOM 6881 C CA . GLN C 1 15 ? 284.922 222.414 296.486 1.00 49.85 15 GLN C CA 1
ATOM 6882 C C . GLN C 1 15 ? 285.670 222.170 295.187 1.00 49.85 15 GLN C C 1
ATOM 6883 O O . GLN C 1 15 ? 286.676 222.836 294.939 1.00 49.85 15 GLN C O 1
ATOM 6889 N N . ILE C 1 16 ? 285.198 221.250 294.351 1.00 45.62 16 ILE C N 1
ATOM 6890 C CA . ILE C 1 16 ? 285.629 221.207 292.960 1.00 45.62 16 ILE C CA 1
ATOM 6891 C C . ILE C 1 16 ? 285.016 222.359 292.184 1.00 45.62 16 ILE C C 1
ATOM 6892 O O . ILE C 1 16 ? 285.672 222.987 291.348 1.00 45.62 16 ILE C O 1
ATOM 6897 N N . GLY C 1 17 ? 283.760 222.686 292.486 1.00 49.68 17 GLY C N 1
ATOM 6898 C CA . GLY C 1 17 ? 283.080 223.745 291.762 1.00 49.68 17 GLY C CA 1
ATOM 6899 C C . GLY C 1 17 ? 283.640 225.121 292.037 1.00 49.68 17 GLY C C 1
ATOM 6900 O O . GLY C 1 17 ? 283.459 226.036 291.240 1.00 49.68 17 GLY C O 1
ATOM 6901 N N . ASN C 1 18 ? 284.335 225.286 293.157 1.00 46.53 18 ASN C N 1
ATOM 6902 C CA . ASN C 1 18 ? 285.104 226.502 293.360 1.00 46.53 18 ASN C CA 1
ATOM 6903 C C . ASN C 1 18 ? 286.280 226.570 292.409 1.00 46.53 18 ASN C C 1
ATOM 6904 O O . ASN C 1 18 ? 286.712 227.664 292.039 1.00 46.53 18 ASN C O 1
ATOM 6909 N N . ALA C 1 19 ? 286.802 225.418 291.997 1.00 45.81 19 ALA C N 1
ATOM 6910 C CA . ALA C 1 19 ? 287.920 225.397 291.069 1.00 45.81 19 ALA C CA 1
ATOM 6911 C C . ALA C 1 19 ? 287.440 225.421 289.630 1.00 45.81 19 ALA C C 1
ATOM 6912 O O . ALA C 1 19 ? 288.169 225.854 288.736 1.00 45.81 19 ALA C O 1
ATOM 6914 N N . CYS C 1 20 ? 286.219 224.955 289.381 1.00 47.63 20 CYS C N 1
ATOM 6915 C CA . CYS C 1 20 ? 285.670 225.072 288.038 1.00 47.63 20 CYS C CA 1
ATOM 6916 C C . CYS C 1 20 ? 285.202 226.488 287.775 1.00 47.63 20 CYS C C 1
ATOM 6917 O O . CYS C 1 20 ? 285.584 227.098 286.776 1.00 47.63 20 CYS C O 1
ATOM 6920 N N . TRP C 1 21 ? 284.419 227.053 288.686 1.00 43.89 21 TRP C N 1
ATOM 6921 C CA . TRP C 1 21 ? 283.901 228.392 288.455 1.00 43.89 21 TRP C CA 1
ATOM 6922 C C . TRP C 1 21 ? 284.929 229.484 288.687 1.00 43.89 21 TRP C C 1
ATOM 6923 O O . TRP C 1 21 ? 284.645 230.643 288.395 1.00 43.89 21 TRP C O 1
ATOM 6934 N N . GLU C 1 22 ? 286.111 229.153 289.192 1.00 47.96 22 GLU C N 1
ATOM 6935 C CA . GLU C 1 22 ? 287.223 230.079 289.061 1.00 47.96 22 GLU C CA 1
ATOM 6936 C C . GLU C 1 22 ? 287.703 230.146 287.625 1.00 47.96 22 GLU C C 1
ATOM 6937 O O . GLU C 1 22 ? 288.020 231.226 287.123 1.00 47.96 22 GLU C O 1
ATOM 6943 N N . LEU C 1 23 ? 287.737 229.007 286.947 1.00 45.90 23 LEU C N 1
ATOM 6944 C CA . LEU C 1 23 ? 288.394 228.878 285.659 1.00 45.90 23 LEU C CA 1
ATOM 6945 C C . LEU C 1 23 ? 287.577 229.453 284.513 1.00 45.90 23 LEU C C 1
ATOM 6946 O O . LEU C 1 23 ? 288.145 230.087 283.624 1.00 45.90 23 LEU C O 1
ATOM 6951 N N . TYR C 1 24 ? 286.257 229.257 284.513 1.00 47.21 24 TYR C N 1
ATOM 6952 C CA . TYR C 1 24 ? 285.458 229.760 283.405 1.00 47.21 24 TYR C CA 1
ATOM 6953 C C . TYR C 1 24 ? 285.337 231.275 283.471 1.00 47.21 24 TYR C C 1
ATOM 6954 O O . TYR C 1 24 ? 285.168 231.938 282.445 1.00 47.21 24 TYR C O 1
ATOM 6963 N N . CYS C 1 25 ? 285.415 231.841 284.679 1.00 47.31 25 CYS C N 1
ATOM 6964 C CA . CYS C 1 25 ? 285.478 233.288 284.819 1.00 47.31 25 CYS C CA 1
ATOM 6965 C C . CYS C 1 25 ? 286.734 233.863 284.198 1.00 47.31 25 CYS C C 1
ATOM 6966 O O . CYS C 1 25 ? 286.727 235.020 283.772 1.00 47.31 25 CYS C O 1
ATOM 6969 N N . LEU C 1 26 ? 287.808 233.083 284.127 1.00 46.31 26 LEU C N 1
ATOM 6970 C CA . LEU C 1 26 ? 289.034 233.508 283.477 1.00 46.31 26 LEU C CA 1
ATOM 6971 C C . LEU C 1 26 ? 289.048 233.190 281.992 1.00 46.31 26 LEU C C 1
ATOM 6972 O O . LEU C 1 26 ? 289.607 233.960 281.212 1.00 46.31 26 LEU C O 1
ATOM 6977 N N . GLU C 1 27 ? 288.455 232.067 281.587 1.00 47.99 27 GLU C N 1
ATOM 6978 C CA . GLU C 1 27 ? 288.371 231.752 280.168 1.00 47.99 27 GLU C CA 1
ATOM 6979 C C . GLU C 1 27 ? 287.491 232.732 279.415 1.00 47.99 27 GLU C C 1
ATOM 6980 O O . GLU C 1 27 ? 287.755 233.027 278.248 1.00 47.99 27 GLU C O 1
ATOM 6986 N N . HIS C 1 28 ? 286.447 233.248 280.053 1.00 49.32 28 HIS C N 1
ATOM 6987 C CA . HIS C 1 28 ? 285.537 234.144 279.366 1.00 49.32 28 HIS C CA 1
ATOM 6988 C C . HIS C 1 28 ? 285.732 235.601 279.730 1.00 49.32 28 HIS C C 1
ATOM 6989 O O . HIS C 1 28 ? 285.125 236.462 279.093 1.00 49.32 28 HIS C O 1
ATOM 6996 N N . GLY C 1 29 ? 286.576 235.900 280.702 1.00 50.27 29 GLY C N 1
ATOM 6997 C CA . GLY C 1 29 ? 286.864 237.276 281.026 1.00 50.27 29 GLY C CA 1
ATOM 6998 C C . GLY C 1 29 ? 285.780 237.897 281.866 1.00 50.27 29 GLY C C 1
ATOM 6999 O O . GLY C 1 29 ? 285.290 238.981 281.559 1.00 50.27 29 GLY C O 1
ATOM 7000 N N . ILE C 1 30 ? 285.395 237.207 282.927 1.00 49.23 30 ILE C N 1
ATOM 7001 C CA . ILE C 1 30 ? 284.355 237.664 283.832 1.00 49.23 30 ILE C CA 1
ATOM 7002 C C . ILE C 1 30 ? 284.999 237.926 285.183 1.00 49.23 30 ILE C C 1
ATOM 7003 O O . ILE C 1 30 ? 285.671 237.049 285.734 1.00 49.23 30 ILE C O 1
ATOM 7008 N N . GLN C 1 31 ? 284.802 239.128 285.718 1.00 51.26 31 GLN C N 1
ATOM 7009 C CA . GLN C 1 31 ? 285.316 239.490 287.026 1.00 51.26 31 GLN C CA 1
ATOM 7010 C C . GLN C 1 31 ? 284.570 238.693 288.097 1.00 51.26 31 GLN C C 1
ATOM 7011 O O . GLN C 1 31 ? 283.505 238.143 287.829 1.00 51.26 31 GLN C O 1
ATOM 7017 N N . PRO C 1 32 ? 285.119 238.579 289.316 1.00 48.89 32 PRO C N 1
ATOM 7018 C CA . PRO C 1 32 ? 284.418 237.806 290.357 1.00 48.89 32 PRO C CA 1
ATOM 7019 C C . PRO C 1 32 ? 283.064 238.358 290.776 1.00 48.89 32 PRO C C 1
ATOM 7020 O O . PRO C 1 32 ? 282.252 237.608 291.322 1.00 48.89 32 PRO C O 1
ATOM 7024 N N . ASP C 1 33 ? 282.776 239.632 290.524 1.00 51.17 33 ASP C N 1
ATOM 7025 C CA . ASP C 1 33 ? 281.433 240.154 290.724 1.00 51.17 33 ASP C CA 1
ATOM 7026 C C . ASP C 1 33 ? 280.580 240.067 289.466 1.00 51.17 33 ASP C C 1
ATOM 7027 O O . ASP C 1 33 ? 279.707 240.913 289.250 1.00 51.17 33 ASP C O 1
ATOM 7032 N N . GLY C 1 34 ? 280.831 239.072 288.619 1.00 52.21 34 GLY C N 1
ATOM 7033 C CA . GLY C 1 34 ? 279.973 238.753 287.505 1.00 52.21 34 GLY C CA 1
ATOM 7034 C C . GLY C 1 34 ? 280.061 239.676 286.319 1.00 52.21 34 GLY C C 1
ATOM 7035 O O . GLY C 1 34 ? 279.286 239.511 285.373 1.00 52.21 34 GLY C O 1
ATOM 7036 N N . GLN C 1 35 ? 280.987 240.621 286.314 1.00 56.86 35 GLN C N 1
ATOM 7037 C CA . GLN C 1 35 ? 281.019 241.665 285.304 1.00 56.86 35 GLN C CA 1
ATOM 7038 C C . GLN C 1 35 ? 282.061 241.363 284.240 1.00 56.86 35 GLN C C 1
ATOM 7039 O O . GLN C 1 35 ? 283.207 241.053 284.563 1.00 56.86 35 GLN C O 1
ATOM 7045 N N . MET C 1 36 ? 281.673 241.454 282.993 1.00 65.94 36 MET C N 1
ATOM 7046 C CA . MET C 1 36 ? 282.739 241.565 282.009 1.00 65.94 36 MET C CA 1
ATOM 7047 C C . MET C 1 36 ? 283.204 243.016 281.941 1.00 65.94 36 MET C C 1
ATOM 7048 O O . MET C 1 36 ? 282.385 243.929 282.053 1.00 65.94 36 MET C O 1
ATOM 7053 N N . PRO C 1 37 ? 284.504 243.263 281.785 1.00 84.28 37 PRO C N 1
ATOM 7054 C CA . PRO C 1 37 ? 284.988 244.647 281.753 1.00 84.28 37 PRO C CA 1
ATOM 7055 C C . PRO C 1 37 ? 284.585 245.378 280.484 1.00 84.28 37 PRO C C 1
ATOM 7056 O O . PRO C 1 37 ? 284.160 244.761 279.504 1.00 84.28 37 PRO C O 1
ATOM 7060 N N . SER C 1 38 ? 284.733 246.699 280.496 1.00 103.77 38 SER C N 1
ATOM 7061 C CA . SER C 1 38 ? 284.143 247.577 279.496 1.00 103.77 38 SER C CA 1
ATOM 7062 C C . SER C 1 38 ? 284.859 247.554 278.151 1.00 103.77 38 SER C C 1
ATOM 7063 O O . SER C 1 38 ? 284.359 248.156 277.196 1.00 103.77 38 SER C O 1
ATOM 7066 N N . ASP C 1 39 ? 286.000 246.873 278.040 1.00 111.25 39 ASP C N 1
ATOM 7067 C CA . ASP C 1 39 ? 286.758 246.840 276.795 1.00 111.25 39 ASP C CA 1
ATOM 7068 C C . ASP C 1 39 ? 286.332 245.707 275.865 1.00 111.25 39 ASP C C 1
ATOM 7069 O O . ASP C 1 39 ? 287.131 245.262 275.030 1.00 111.25 39 ASP C O 1
ATOM 7074 N N . LYS C 1 40 ? 285.090 245.223 275.990 1.00 113.67 40 LYS C N 1
ATOM 7075 C CA . LYS C 1 40 ? 284.570 244.136 275.157 1.00 113.67 40 LYS C CA 1
ATOM 7076 C C . LYS C 1 40 ? 283.277 244.610 274.492 1.00 113.67 40 LYS C C 1
ATOM 7077 O O . LYS C 1 40 ? 282.179 244.344 274.986 1.00 113.67 40 LYS C O 1
ATOM 7083 N N . THR C 1 41 ? 283.412 245.325 273.379 1.00 119.36 41 THR C N 1
ATOM 7084 C CA . THR C 1 41 ? 282.286 245.590 272.481 1.00 119.36 41 THR C CA 1
ATOM 7085 C C . THR C 1 41 ? 282.316 244.620 271.300 1.00 119.36 41 THR C C 1
ATOM 7086 O O . THR C 1 41 ? 282.324 245.007 270.131 1.00 119.36 41 THR C O 1
ATOM 7090 N N . ILE C 1 42 ? 282.328 243.331 271.633 1.00 111.90 42 ILE C N 1
ATOM 7091 C CA . ILE C 1 42 ? 282.487 242.244 270.677 1.00 111.90 42 ILE C CA 1
ATOM 7092 C C . ILE C 1 42 ? 281.393 241.214 270.932 1.00 111.90 42 ILE C C 1
ATOM 7093 O O . ILE C 1 42 ? 280.493 241.420 271.750 1.00 111.90 42 ILE C O 1
ATOM 7098 N N . GLY C 1 43 ? 281.471 240.097 270.214 1.00 94.83 43 GLY C N 1
ATOM 7099 C CA . GLY C 1 43 ? 280.535 239.011 270.418 1.00 94.83 43 GLY C CA 1
ATOM 7100 C C . GLY C 1 43 ? 280.846 238.194 271.655 1.00 94.83 43 GLY C C 1
ATOM 7101 O O . GLY C 1 43 ? 281.805 237.418 271.680 1.00 94.83 43 GLY C O 1
ATOM 7102 N N . GLY C 1 44 ? 280.041 238.375 272.697 1.00 83.05 44 GLY C N 1
ATOM 7103 C CA . GLY C 1 44 ? 280.199 237.607 273.913 1.00 83.05 44 GLY C CA 1
ATOM 7104 C C . GLY C 1 44 ? 279.778 236.174 273.695 1.00 83.05 44 GLY C C 1
ATOM 7105 O O . GLY C 1 44 ? 280.477 235.243 274.093 1.00 83.05 44 GLY C O 1
ATOM 7106 N N . GLY C 1 45 ? 278.631 235.986 273.045 1.00 76.92 45 GLY C N 1
ATOM 7107 C CA . GLY C 1 45 ? 278.243 234.667 272.589 1.00 76.92 45 GLY C CA 1
ATOM 7108 C C . GLY C 1 45 ? 279.115 234.143 271.470 1.00 76.92 45 GLY C C 1
ATOM 7109 O O . GLY C 1 45 ? 279.056 232.950 271.163 1.00 76.92 45 GLY C O 1
ATOM 7110 N N . ASP C 1 46 ? 279.907 235.013 270.834 1.00 86.97 46 ASP C N 1
ATOM 7111 C CA . ASP C 1 46 ? 280.969 234.577 269.936 1.00 86.97 46 ASP C CA 1
ATOM 7112 C C . ASP C 1 46 ? 282.204 234.110 270.694 1.00 86.97 46 ASP C C 1
ATOM 7113 O O . ASP C 1 46 ? 282.950 233.265 270.186 1.00 86.97 46 ASP C O 1
ATOM 7118 N N . ASP C 1 47 ? 282.447 234.651 271.892 1.00 78.11 47 ASP C N 1
ATOM 7119 C CA . ASP C 1 47 ? 283.310 233.973 272.853 1.00 78.11 47 ASP C CA 1
ATOM 7120 C C . ASP C 1 47 ? 282.546 232.911 273.630 1.00 78.11 47 ASP C C 1
ATOM 7121 O O . ASP C 1 47 ? 283.171 232.082 274.300 1.00 78.11 47 ASP C O 1
ATOM 7126 N N . SER C 1 48 ? 281.214 232.950 273.550 1.00 66.81 48 SER C N 1
ATOM 7127 C CA . SER C 1 48 ? 280.299 231.926 274.045 1.00 66.81 48 SER C CA 1
ATOM 7128 C C . SER C 1 48 ? 280.466 231.695 275.538 1.00 66.81 48 SER C C 1
ATOM 7129 O O . SER C 1 48 ? 280.833 230.618 275.994 1.00 66.81 48 SER C O 1
ATOM 7132 N N . PHE C 1 49 ? 280.165 232.739 276.301 1.00 56.02 49 PHE C N 1
ATOM 7133 C CA . PHE C 1 49 ? 279.983 232.558 277.728 1.00 56.02 49 PHE C CA 1
ATOM 7134 C C . PHE C 1 49 ? 278.682 231.838 278.028 1.00 56.02 49 PHE C C 1
ATOM 7135 O O . PHE C 1 49 ? 278.475 231.402 279.160 1.00 56.02 49 PHE C O 1
ATOM 7143 N N . ASN C 1 50 ? 277.809 231.689 277.031 1.00 53.32 50 ASN C N 1
ATOM 7144 C CA . ASN C 1 50 ? 276.402 231.378 277.221 1.00 53.32 50 ASN C CA 1
ATOM 7145 C C . ASN C 1 50 ? 276.145 229.885 277.327 1.00 53.32 50 ASN C C 1
ATOM 7146 O O . ASN C 1 50 ? 275.045 229.415 277.029 1.00 53.32 50 ASN C O 1
ATOM 7151 N N . THR C 1 51 ? 277.150 229.112 277.714 1.00 51.35 51 THR C N 1
ATOM 7152 C CA . THR C 1 51 ? 276.945 227.732 278.109 1.00 51.35 51 THR C CA 1
ATOM 7153 C C . THR C 1 51 ? 277.106 227.545 279.601 1.00 51.35 51 THR C C 1
ATOM 7154 O O . THR C 1 51 ? 276.686 226.515 280.127 1.00 51.35 51 THR C O 1
ATOM 7158 N N . PHE C 1 52 ? 277.717 228.515 280.277 1.00 48.56 52 PHE C N 1
ATOM 7159 C CA . PHE C 1 52 ? 277.961 228.480 281.706 1.00 48.56 52 PHE C CA 1
ATOM 7160 C C . PHE C 1 52 ? 277.497 229.747 282.398 1.00 48.56 52 PHE C C 1
ATOM 7161 O O . PHE C 1 52 ? 277.610 229.839 283.616 1.00 48.56 52 PHE C O 1
ATOM 7169 N N . PHE C 1 53 ? 277.001 230.732 281.664 1.00 47.10 53 PHE C N 1
ATOM 7170 C CA . PHE C 1 53 ? 276.666 232.014 282.256 1.00 47.10 53 PHE C CA 1
ATOM 7171 C C . PHE C 1 53 ? 275.481 232.600 281.520 1.00 47.10 53 PHE C C 1
ATOM 7172 O O . PHE C 1 53 ? 275.577 232.965 280.351 1.00 47.10 53 PHE C O 1
ATOM 7180 N N . SER C 1 54 ? 274.351 232.685 282.208 1.00 46.65 54 SER C N 1
ATOM 7181 C CA . SER C 1 54 ? 273.190 233.361 281.650 1.00 46.65 54 SER C CA 1
ATOM 7182 C C . SER C 1 54 ? 273.380 234.846 281.875 1.00 46.65 54 SER C C 1
ATOM 7183 O O . SER C 1 54 ? 273.647 235.274 282.997 1.00 46.65 54 SER C O 1
ATOM 7186 N N . GLU C 1 55 ? 273.246 235.630 280.814 1.00 53.58 55 GLU C N 1
ATOM 7187 C CA . GLU C 1 55 ? 273.477 237.064 280.900 1.00 53.58 55 GLU C CA 1
ATOM 7188 C C . GLU C 1 55 ? 272.220 237.745 281.415 1.00 53.58 55 GLU C C 1
ATOM 7189 O O . GLU C 1 55 ? 271.236 237.948 280.704 1.00 53.58 55 GLU C O 1
ATOM 7195 N N . THR C 1 56 ? 272.260 238.077 282.695 1.00 53.72 56 THR C N 1
ATOM 7196 C CA . THR C 1 56 ? 271.371 239.070 283.271 1.00 53.72 56 THR C CA 1
ATOM 7197 C C . THR C 1 56 ? 271.552 240.399 282.555 1.00 53.72 56 THR C C 1
ATOM 7198 O O . THR C 1 56 ? 272.669 240.761 282.181 1.00 53.72 56 THR C O 1
ATOM 7202 N N . GLY C 1 57 ? 270.446 241.100 282.314 1.00 53.02 57 GLY C N 1
ATOM 7203 C CA . GLY C 1 57 ? 270.492 242.434 281.757 1.00 53.02 57 GLY C CA 1
ATOM 7204 C C . GLY C 1 57 ? 271.250 243.418 282.637 1.00 53.02 57 GLY C C 1
ATOM 7205 O O . GLY C 1 57 ? 271.545 243.173 283.807 1.00 53.02 57 GLY C O 1
ATOM 7206 N N . ALA C 1 58 ? 271.549 244.571 282.037 1.00 52.35 58 ALA C N 1
ATOM 7207 C CA . ALA C 1 58 ? 272.439 245.600 282.569 1.00 52.35 58 ALA C CA 1
ATOM 7208 C C . ALA C 1 58 ? 273.812 245.056 282.928 1.00 52.35 58 ALA C C 1
ATOM 7209 O O . ALA C 1 58 ? 274.388 245.457 283.943 1.00 52.35 58 ALA C O 1
ATOM 7211 N N . GLY C 1 59 ? 274.347 244.151 282.109 1.00 54.32 59 GLY C N 1
ATOM 7212 C CA . GLY C 1 59 ? 275.727 243.729 282.222 1.00 54.32 59 GLY C CA 1
ATOM 7213 C C . GLY C 1 59 ? 276.040 242.892 283.437 1.00 54.32 59 GLY C C 1
ATOM 7214 O O . GLY C 1 59 ? 276.688 243.374 284.363 1.00 54.32 59 GLY C O 1
ATOM 7215 N N . LYS C 1 60 ? 275.574 241.653 283.470 1.00 52.44 60 LYS C N 1
ATOM 7216 C CA . LYS C 1 60 ? 275.768 240.822 284.643 1.00 52.44 60 LYS C CA 1
ATOM 7217 C C . LYS C 1 60 ? 275.702 239.367 284.218 1.00 52.44 60 LYS C C 1
ATOM 7218 O O . LYS C 1 60 ? 274.805 238.966 283.476 1.00 52.44 60 LYS C O 1
ATOM 7224 N N . HIS C 1 61 ? 276.657 238.578 284.686 1.00 52.76 61 HIS C N 1
ATOM 7225 C CA . HIS C 1 61 ? 276.771 237.196 284.260 1.00 52.76 61 HIS C CA 1
ATOM 7226 C C . HIS C 1 61 ? 276.656 236.277 285.460 1.00 52.76 61 HIS C C 1
ATOM 7227 O O . HIS C 1 61 ? 277.551 236.209 286.298 1.00 52.76 61 HIS C O 1
ATOM 7234 N N . VAL C 1 62 ? 275.536 235.576 285.544 1.00 46.01 62 VAL C N 1
ATOM 7235 C CA . VAL C 1 62 ? 275.277 234.690 286.672 1.00 46.01 62 VAL C CA 1
ATOM 7236 C C . VAL C 1 62 ? 275.388 233.255 286.173 1.00 46.01 62 VAL C C 1
ATOM 7237 O O . VAL C 1 62 ? 274.900 232.938 285.082 1.00 46.01 62 VAL C O 1
ATOM 7241 N N . PRO C 1 63 ? 276.083 232.381 286.889 1.00 44.64 63 PRO C N 1
ATOM 7242 C CA . PRO C 1 63 ? 276.320 231.022 286.411 1.00 44.64 63 PRO C CA 1
ATOM 7243 C C . PRO C 1 63 ? 275.105 230.114 286.393 1.00 44.64 63 PRO C C 1
ATOM 7244 O O . PRO C 1 63 ? 274.137 230.291 287.128 1.00 44.64 63 PRO C O 1
ATOM 7248 N N . ARG C 1 64 ? 275.193 229.111 285.522 1.00 47.93 64 ARG C N 1
ATOM 7249 C CA . ARG C 1 64 ? 274.203 228.045 285.413 1.00 47.93 64 ARG C CA 1
ATOM 7250 C C . ARG C 1 64 ? 274.586 226.887 286.327 1.00 47.93 64 ARG C C 1
ATOM 7251 O O . ARG C 1 64 ? 274.838 225.766 285.890 1.00 47.93 64 ARG C O 1
ATOM 7259 N N . ALA C 1 65 ? 274.607 227.166 287.623 1.00 48.30 65 ALA C N 1
ATOM 7260 C CA . ALA C 1 65 ? 275.050 226.173 288.584 1.00 48.30 65 ALA C CA 1
ATOM 7261 C C . ALA C 1 65 ? 274.178 226.202 289.818 1.00 48.30 65 ALA C C 1
ATOM 7262 O O . ALA C 1 65 ? 273.569 227.216 290.141 1.00 48.30 65 ALA C O 1
ATOM 7264 N N . VAL C 1 66 ? 274.130 225.072 290.518 1.00 45.95 66 VAL C N 1
ATOM 7265 C CA . VAL C 1 66 ? 273.496 224.981 291.828 1.00 45.95 66 VAL C CA 1
ATOM 7266 C C . VAL C 1 66 ? 274.443 224.243 292.760 1.00 45.95 66 VAL C C 1
ATOM 7267 O O . VAL C 1 66 ? 274.826 223.107 292.476 1.00 45.95 66 VAL C O 1
ATOM 7271 N N . PHE C 1 67 ? 274.821 224.877 293.868 1.00 44.87 67 PHE C N 1
ATOM 7272 C CA . PHE C 1 67 ? 275.618 224.225 294.900 1.00 44.87 67 PHE C CA 1
ATOM 7273 C C . PHE C 1 67 ? 274.695 223.696 295.985 1.00 44.87 67 PHE C C 1
ATOM 7274 O O . PHE C 1 67 ? 274.010 224.470 296.648 1.00 44.87 67 PHE C O 1
ATOM 7282 N N . VAL C 1 68 ? 274.697 222.386 296.183 1.00 50.55 68 VAL C N 1
ATOM 7283 C CA . VAL C 1 68 ? 273.876 221.752 297.204 1.00 50.55 68 VAL C CA 1
ATOM 7284 C C . VAL C 1 68 ? 274.799 221.081 298.206 1.00 50.55 68 VAL C C 1
ATOM 7285 O O . VAL C 1 68 ? 275.776 220.430 297.833 1.00 50.55 68 VAL C O 1
ATOM 7289 N N . ASP C 1 69 ? 274.500 221.261 299.486 1.00 49.86 69 ASP C N 1
ATOM 7290 C CA . ASP C 1 69 ? 275.147 220.518 300.552 1.00 49.86 69 ASP C CA 1
ATOM 7291 C C . ASP C 1 69 ? 274.127 220.373 301.666 1.00 49.86 69 ASP C C 1
ATOM 7292 O O . ASP C 1 69 ? 273.197 221.170 301.772 1.00 49.86 69 ASP C O 1
ATOM 7297 N N . LEU C 1 70 ? 274.294 219.344 302.485 1.00 49.26 70 LEU C N 1
ATOM 7298 C CA . LEU C 1 70 ? 273.448 219.158 303.653 1.00 49.26 70 LEU C CA 1
ATOM 7299 C C . LEU C 1 70 ? 274.040 219.847 304.872 1.00 49.26 70 LEU C C 1
ATOM 7300 O O . LEU C 1 70 ? 273.410 219.920 305.924 1.00 49.26 70 LEU C O 1
ATOM 7305 N N . GLU C 1 71 ? 275.248 220.339 304.739 1.00 49.57 71 GLU C N 1
ATOM 7306 C CA . GLU C 1 71 ? 276.001 221.012 305.782 1.00 49.57 71 GLU C CA 1
ATOM 7307 C C . GLU C 1 71 ? 276.050 222.496 305.472 1.00 49.57 71 GLU C C 1
ATOM 7308 O O . GLU C 1 71 ? 276.295 222.871 304.322 1.00 49.57 71 GLU C O 1
ATOM 7314 N N . PRO C 1 72 ? 275.849 223.373 306.451 1.00 45.55 72 PRO C N 1
ATOM 7315 C CA . PRO C 1 72 ? 275.931 224.808 306.167 1.00 45.55 72 PRO C CA 1
ATOM 7316 C C . PRO C 1 72 ? 277.343 225.322 305.970 1.00 45.55 72 PRO C C 1
ATOM 7317 O O . PRO C 1 72 ? 277.503 226.380 305.360 1.00 45.55 72 PRO C O 1
ATOM 7321 N N . THR C 1 73 ? 278.364 224.610 306.444 1.00 46.14 73 THR C N 1
ATOM 7322 C CA . THR C 1 73 ? 279.705 225.168 306.582 1.00 46.14 73 THR C CA 1
ATOM 7323 C C . THR C 1 73 ? 280.413 225.406 305.255 1.00 46.14 73 THR C C 1
ATOM 7324 O O . THR C 1 73 ? 281.040 226.457 305.089 1.00 46.14 73 THR C O 1
ATOM 7328 N N . VAL C 1 74 ? 280.300 224.494 304.298 1.00 47.50 74 VAL C N 1
ATOM 7329 C CA . VAL C 1 74 ? 281.087 224.541 303.078 1.00 47.50 74 VAL C CA 1
ATOM 7330 C C . VAL C 1 74 ? 280.604 225.632 302.132 1.00 47.50 74 VAL C C 1
ATOM 7331 O O . VAL C 1 74 ? 281.414 226.315 301.506 1.00 47.50 74 VAL C O 1
ATOM 7335 N N . ILE C 1 75 ? 279.294 225.834 302.032 1.00 46.89 75 ILE C N 1
ATOM 7336 C CA . ILE C 1 75 ? 278.800 226.857 301.121 1.00 46.89 75 ILE C CA 1
ATOM 7337 C C . ILE C 1 75 ? 278.925 228.244 301.746 1.00 46.89 75 ILE C C 1
ATOM 7338 O O . ILE C 1 75 ? 278.995 229.250 301.038 1.00 46.89 75 ILE C O 1
ATOM 7343 N N . ASP C 1 76 ? 279.040 228.333 303.063 1.00 47.48 76 ASP C N 1
ATOM 7344 C CA . ASP C 1 76 ? 279.310 229.627 303.668 1.00 47.48 76 ASP C CA 1
ATOM 7345 C C . ASP C 1 76 ? 280.738 230.107 303.451 1.00 47.48 76 ASP C C 1
ATOM 7346 O O . ASP C 1 76 ? 281.052 231.236 303.823 1.00 47.48 76 ASP C O 1
ATOM 7351 N N . GLU C 1 77 ? 281.621 229.292 302.881 1.00 47.83 77 GLU C N 1
ATOM 7352 C CA . GLU C 1 77 ? 282.883 229.833 302.402 1.00 47.83 77 GLU C CA 1
ATOM 7353 C C . GLU C 1 77 ? 282.683 230.634 301.131 1.00 47.83 77 GLU C C 1
ATOM 7354 O O . GLU C 1 77 ? 283.496 231.504 300.814 1.00 47.83 77 GLU C O 1
ATOM 7360 N N . VAL C 1 78 ? 281.615 230.340 300.384 1.00 47.07 78 VAL C N 1
ATOM 7361 C CA . VAL C 1 78 ? 281.250 231.108 299.197 1.00 47.07 78 VAL C CA 1
ATOM 7362 C C . VAL C 1 78 ? 280.483 232.363 299.584 1.00 47.07 78 VAL C C 1
ATOM 7363 O O . VAL C 1 78 ? 280.191 233.210 298.733 1.00 47.07 78 VAL C O 1
ATOM 7367 N N . ARG C 1 79 ? 280.137 232.513 300.863 1.00 46.77 79 ARG C N 1
ATOM 7368 C CA . ARG C 1 79 ? 279.429 233.680 301.396 1.00 46.77 79 ARG C CA 1
ATOM 7369 C C . ARG C 1 79 ? 280.119 234.048 302.713 1.00 46.77 79 ARG C C 1
ATOM 7370 O O . ARG C 1 79 ? 279.637 233.675 303.783 1.00 46.77 79 ARG C O 1
ATOM 7378 N N . THR C 1 80 ? 281.185 234.844 302.663 1.00 48.72 80 THR C N 1
ATOM 7379 C CA . THR C 1 80 ? 281.583 235.652 301.531 1.00 48.72 80 THR C CA 1
ATOM 7380 C C . THR C 1 80 ? 282.620 235.075 300.579 1.00 48.72 80 THR C C 1
ATOM 7381 O O . THR C 1 80 ? 282.329 234.849 299.420 1.00 48.72 80 THR C O 1
ATOM 7385 N N . GLY C 1 81 ? 283.834 234.850 301.066 1.00 47.58 81 GLY C N 1
ATOM 7386 C CA . GLY C 1 81 ? 284.921 234.487 300.177 1.00 47.58 81 GLY C CA 1
ATOM 7387 C C . GLY C 1 81 ? 285.240 235.568 299.164 1.00 47.58 81 GLY C C 1
ATOM 7388 O O . GLY C 1 81 ? 285.382 236.733 299.533 1.00 47.58 81 GLY C O 1
ATOM 7389 N N . THR C 1 82 ? 285.342 235.207 297.885 1.00 44.00 82 THR C N 1
ATOM 7390 C CA . THR C 1 82 ? 285.505 236.220 296.853 1.00 44.00 82 THR C CA 1
ATOM 7391 C C . THR C 1 82 ? 284.378 236.211 295.844 1.00 44.00 82 THR C C 1
ATOM 7392 O O . THR C 1 82 ? 284.200 237.196 295.124 1.00 44.00 82 THR C O 1
ATOM 7396 N N . TYR C 1 83 ? 283.631 235.124 295.756 1.00 44.14 83 TYR C N 1
ATOM 7397 C CA . TYR C 1 83 ? 282.581 234.965 294.764 1.00 44.14 83 TYR C CA 1
ATOM 7398 C C . TYR C 1 83 ? 281.222 235.224 295.389 1.00 44.14 83 TYR C C 1
ATOM 7399 O O . TYR C 1 83 ? 280.225 234.593 295.048 1.00 44.14 83 TYR C O 1
ATOM 7408 N N . ARG C 1 84 ? 281.180 236.170 296.317 1.00 46.73 84 ARG C N 1
ATOM 7409 C CA . ARG C 1 84 ? 279.997 236.413 297.119 1.00 46.73 84 ARG C CA 1
ATOM 7410 C C . ARG C 1 84 ? 278.883 237.108 296.360 1.00 46.73 84 ARG C C 1
ATOM 7411 O O . ARG C 1 84 ? 277.747 237.095 296.839 1.00 46.73 84 ARG C O 1
ATOM 7419 N N . GLN C 1 85 ? 279.152 237.719 295.211 1.00 46.85 85 GLN C N 1
ATOM 7420 C CA . GLN C 1 85 ? 278.061 238.150 294.346 1.00 46.85 85 GLN C CA 1
ATOM 7421 C C . GLN C 1 85 ? 278.266 237.669 292.929 1.00 46.85 85 GLN C C 1
ATOM 7422 O O . GLN C 1 85 ? 277.721 238.230 291.979 1.00 46.85 85 GLN C O 1
ATOM 7428 N N . LEU C 1 86 ? 279.034 236.607 292.752 1.00 45.60 86 LEU C N 1
ATOM 7429 C CA . LEU C 1 86 ? 278.957 235.901 291.486 1.00 45.60 86 LEU C CA 1
ATOM 7430 C C . LEU C 1 86 ? 277.707 235.052 291.393 1.00 45.60 86 LEU C C 1
ATOM 7431 O O . LEU C 1 86 ? 277.000 235.105 290.390 1.00 45.60 86 LEU C O 1
ATOM 7436 N N . PHE C 1 87 ? 277.404 234.301 292.435 1.00 44.45 87 PHE C N 1
ATOM 7437 C CA . PHE C 1 87 ? 276.321 233.342 292.406 1.00 44.45 87 PHE C CA 1
ATOM 7438 C C . PHE C 1 87 ? 275.012 233.990 292.824 1.00 44.45 87 PHE C C 1
ATOM 7439 O O . PHE C 1 87 ? 274.995 234.907 293.646 1.00 44.45 87 PHE C O 1
ATOM 7447 N N . HIS C 1 88 ? 273.916 233.515 292.236 1.00 48.89 88 HIS C N 1
ATOM 7448 C CA . HIS C 1 88 ? 272.588 233.875 292.702 1.00 48.89 88 HIS C CA 1
ATOM 7449 C C . HIS C 1 88 ? 272.393 233.312 294.107 1.00 48.89 88 HIS C C 1
ATOM 7450 O O . HIS C 1 88 ? 272.897 232.235 294.417 1.00 48.89 88 HIS C O 1
ATOM 7457 N N . PRO C 1 89 ? 271.699 234.025 294.985 1.00 46.07 89 PRO C N 1
ATOM 7458 C CA . PRO C 1 89 ? 271.587 233.563 296.371 1.00 46.07 89 PRO C CA 1
ATOM 7459 C C . PRO C 1 89 ? 270.719 232.333 296.555 1.00 46.07 89 PRO C C 1
ATOM 7460 O O . PRO C 1 89 ? 270.869 231.611 297.540 1.00 46.07 89 PRO C O 1
ATOM 7464 N N . GLU C 1 90 ? 269.816 232.078 295.623 1.00 48.09 90 GLU C N 1
ATOM 7465 C CA . GLU C 1 90 ? 268.878 230.981 295.790 1.00 48.09 90 GLU C CA 1
ATOM 7466 C C . GLU C 1 90 ? 269.389 229.679 295.211 1.00 48.09 90 GLU C C 1
ATOM 7467 O O . GLU C 1 90 ? 268.682 228.673 295.291 1.00 48.09 90 GLU C O 1
ATOM 7473 N N . GLN C 1 91 ? 270.578 229.666 294.627 1.00 48.55 91 GLN C N 1
ATOM 7474 C CA . GLN C 1 91 ? 271.155 228.460 294.050 1.00 48.55 91 GLN C CA 1
ATOM 7475 C C . GLN C 1 91 ? 272.363 227.995 294.855 1.00 48.55 91 GLN C C 1
ATOM 7476 O O . GLN C 1 91 ? 273.250 227.308 294.355 1.00 48.55 91 GLN C O 1
ATOM 7482 N N . LEU C 1 92 ? 272.384 228.361 296.130 1.00 45.38 92 LEU C N 1
ATOM 7483 C CA . LEU C 1 92 ? 273.396 227.895 297.069 1.00 45.38 92 LEU C CA 1
ATOM 7484 C C . LEU C 1 92 ? 272.620 227.323 298.249 1.00 45.38 92 LEU C C 1
ATOM 7485 O O . LEU C 1 92 ? 272.286 228.054 299.181 1.00 45.38 92 LEU C O 1
ATOM 7490 N N . ILE C 1 93 ? 272.337 226.028 298.200 1.00 46.67 93 ILE C N 1
ATOM 7491 C CA . ILE C 1 93 ? 271.361 225.390 299.074 1.00 46.67 93 ILE C CA 1
ATOM 7492 C C . ILE C 1 93 ? 272.084 224.625 300.165 1.00 46.67 93 ILE C C 1
ATOM 7493 O O . ILE C 1 93 ? 272.859 223.712 299.876 1.00 46.67 93 ILE C O 1
ATOM 7498 N N . THR C 1 94 ? 271.817 224.979 301.419 1.00 45.82 94 THR C N 1
ATOM 7499 C CA . THR C 1 94 ? 272.434 224.297 302.546 1.00 45.82 94 THR C CA 1
ATOM 7500 C C . THR C 1 94 ? 271.362 223.628 303.384 1.00 45.82 94 THR C C 1
ATOM 7501 O O . THR C 1 94 ? 270.232 224.104 303.479 1.00 45.82 94 THR C O 1
ATOM 7505 N N . GLY C 1 95 ? 271.735 222.520 304.002 1.00 46.34 95 GLY C N 1
ATOM 7506 C CA . GLY C 1 95 ? 270.883 221.892 304.984 1.00 46.34 95 GLY C CA 1
ATOM 7507 C C . GLY C 1 95 ? 271.205 222.412 306.364 1.00 46.34 95 GLY C C 1
ATOM 7508 O O . GLY C 1 95 ? 271.583 223.573 306.509 1.00 46.34 95 GLY C O 1
ATOM 7509 N N . LYS C 1 96 ? 271.027 221.589 307.391 1.00 50.31 96 LYS C N 1
ATOM 7510 C CA . LYS C 1 96 ? 271.400 221.984 308.744 1.00 50.31 96 LYS C CA 1
ATOM 7511 C C . LYS C 1 96 ? 272.276 220.977 309.456 1.00 50.31 96 LYS C C 1
ATOM 7512 O O . LYS C 1 96 ? 273.140 221.392 310.231 1.00 50.31 96 LYS C O 1
ATOM 7518 N N . GLU C 1 97 ? 272.074 219.682 309.263 1.00 51.11 97 GLU C N 1
ATOM 7519 C CA . GLU C 1 97 ? 273.066 218.675 309.593 1.00 51.11 97 GLU C CA 1
ATOM 7520 C C . GLU C 1 97 ? 273.408 217.913 308.329 1.00 51.11 97 GLU C C 1
ATOM 7521 O O . GLU C 1 97 ? 272.533 217.646 307.503 1.00 51.11 97 GLU C O 1
ATOM 7527 N N . ASP C 1 98 ? 274.679 217.570 308.180 1.00 49.69 98 ASP C N 1
ATOM 7528 C CA . ASP C 1 98 ? 275.127 216.803 307.030 1.00 49.69 98 ASP C CA 1
ATOM 7529 C C . ASP C 1 98 ? 274.651 215.363 307.167 1.00 49.69 98 ASP C C 1
ATOM 7530 O O . ASP C 1 98 ? 274.168 214.941 308.219 1.00 49.69 98 ASP C O 1
ATOM 7535 N N . ALA C 1 99 ? 274.798 214.582 306.109 1.00 47.99 99 ALA C N 1
ATOM 7536 C CA . ALA C 1 99 ? 274.474 213.174 306.187 1.00 47.99 99 ALA C CA 1
ATOM 7537 C C . ALA C 1 99 ? 275.474 212.384 307.009 1.00 47.99 99 ALA C C 1
ATOM 7538 O O . ALA C 1 99 ? 275.161 211.258 307.387 1.00 47.99 99 ALA C O 1
ATOM 7540 N N . ALA C 1 100 ? 276.664 212.939 307.261 1.00 46.87 100 ALA C N 1
ATOM 7541 C CA . ALA C 1 100 ? 277.614 212.455 308.267 1.00 46.87 100 ALA C CA 1
ATOM 7542 C C . ALA C 1 100 ? 278.112 211.047 307.967 1.00 46.87 100 ALA C C 1
ATOM 7543 O O . ALA C 1 100 ? 278.046 210.160 308.817 1.00 46.87 100 ALA C O 1
ATOM 7545 N N . ASN C 1 101 ? 278.651 210.873 306.753 1.00 47.71 101 ASN C N 1
ATOM 7546 C CA . ASN C 1 101 ? 279.130 209.594 306.208 1.00 47.71 101 ASN C CA 1
ATOM 7547 C C . ASN C 1 101 ? 278.123 208.471 306.377 1.00 47.71 101 ASN C C 1
ATOM 7548 O O . ASN C 1 101 ? 278.428 207.428 306.943 1.00 47.71 101 ASN C O 1
ATOM 7553 N N . ASN C 1 102 ? 276.916 208.682 305.884 1.00 47.45 102 ASN C N 1
ATOM 7554 C CA . ASN C 1 102 ? 275.826 207.748 306.077 1.00 47.45 102 ASN C CA 1
ATOM 7555 C C . ASN C 1 102 ? 274.911 207.882 304.876 1.00 47.45 102 ASN C C 1
ATOM 7556 O O . ASN C 1 102 ? 274.265 208.916 304.699 1.00 47.45 102 ASN C O 1
ATOM 7561 N N . TYR C 1 103 ? 274.906 206.852 304.034 1.00 43.16 103 TYR C N 1
ATOM 7562 C CA . TYR C 1 103 ? 274.074 206.837 302.841 1.00 43.16 103 TYR C CA 1
ATOM 7563 C C . TYR C 1 103 ? 272.599 206.872 303.200 1.00 43.16 103 TYR C C 1
ATOM 7564 O O . TYR C 1 103 ? 271.798 207.464 302.474 1.00 43.16 103 TYR C O 1
ATOM 7573 N N . ALA C 1 104 ? 272.221 206.227 304.304 1.00 47.02 104 ALA C N 1
ATOM 7574 C CA . ALA C 1 104 ? 270.813 206.141 304.664 1.00 47.02 104 ALA C CA 1
ATOM 7575 C C . ALA C 1 104 ? 270.276 207.486 305.121 1.00 47.02 104 ALA C C 1
ATOM 7576 O O . ALA C 1 104 ? 269.083 207.764 304.978 1.00 47.02 104 ALA C O 1
ATOM 7578 N N . ARG C 1 105 ? 271.136 208.335 305.676 1.00 45.12 105 ARG C N 1
ATOM 7579 C CA . ARG C 1 105 ? 270.709 209.680 306.022 1.00 45.12 105 ARG C CA 1
ATOM 7580 C C . ARG C 1 105 ? 270.609 210.585 304.814 1.00 45.12 105 ARG C C 1
ATOM 7581 O O . ARG C 1 105 ? 269.735 211.449 304.776 1.00 45.12 105 ARG C O 1
ATOM 7589 N N . GLY C 1 106 ? 271.497 210.435 303.849 1.00 45.96 106 GLY C N 1
ATOM 7590 C CA . GLY C 1 106 ? 271.503 211.343 302.727 1.00 45.96 106 GLY C CA 1
ATOM 7591 C C . GLY C 1 106 ? 270.429 211.011 301.725 1.00 45.96 106 GLY C C 1
ATOM 7592 O O . GLY C 1 106 ? 270.030 211.863 300.933 1.00 45.96 106 GLY C O 1
ATOM 7593 N N . HIS C 1 107 ? 269.944 209.776 301.761 1.00 46.22 107 HIS C N 1
ATOM 7594 C CA . HIS C 1 107 ? 268.969 209.292 300.798 1.00 46.22 107 HIS C CA 1
ATOM 7595 C C . HIS C 1 107 ? 267.565 209.184 301.358 1.00 46.22 107 HIS C C 1
ATOM 7596 O O . HIS C 1 107 ? 266.607 209.304 300.600 1.00 46.22 107 HIS C O 1
ATOM 7603 N N . TYR C 1 108 ? 267.414 208.946 302.657 1.00 47.17 108 TYR C N 1
ATOM 7604 C CA . TYR C 1 108 ? 266.102 208.717 303.241 1.00 47.17 108 TYR C CA 1
ATOM 7605 C C . TYR C 1 108 ? 265.751 209.743 304.305 1.00 47.17 108 TYR C C 1
ATOM 7606 O O . TYR C 1 108 ? 264.697 210.372 304.217 1.00 47.17 108 TYR C O 1
ATOM 7615 N N . THR C 1 109 ? 266.598 209.932 305.308 1.00 46.15 109 THR C N 1
ATOM 7616 C CA . THR C 1 109 ? 266.213 210.747 306.449 1.00 46.15 109 THR C CA 1
ATOM 7617 C C . THR C 1 109 ? 266.305 212.230 306.128 1.00 46.15 109 THR C C 1
ATOM 7618 O O . THR C 1 109 ? 265.299 212.942 306.130 1.00 46.15 109 THR C O 1
ATOM 7622 N N . ILE C 1 110 ? 267.512 212.704 305.831 1.00 46.89 110 ILE C N 1
ATOM 7623 C CA . ILE C 1 110 ? 267.764 214.130 305.677 1.00 46.89 110 ILE C CA 1
ATOM 7624 C C . ILE C 1 110 ? 267.536 214.607 304.248 1.00 46.89 110 ILE C C 1
ATOM 7625 O O . ILE C 1 110 ? 267.061 215.732 304.046 1.00 46.89 110 ILE C O 1
ATOM 7630 N N . GLY C 1 111 ? 267.839 213.779 303.258 1.00 47.13 111 GLY C N 1
ATOM 7631 C CA . GLY C 1 111 ? 267.833 214.202 301.877 1.00 47.13 111 GLY C CA 1
ATOM 7632 C C . GLY C 1 111 ? 266.473 214.545 301.321 1.00 47.13 111 GLY C C 1
ATOM 7633 O O . GLY C 1 111 ? 266.365 215.407 300.448 1.00 47.13 111 GLY C O 1
ATOM 7634 N N . LYS C 1 112 ? 265.422 213.900 301.826 1.00 48.46 112 LYS C N 1
ATOM 7635 C CA . LYS C 1 112 ? 264.088 214.187 301.318 1.00 48.46 112 LYS C CA 1
ATOM 7636 C C . LYS C 1 112 ? 263.567 215.535 301.786 1.00 48.46 112 LYS C C 1
ATOM 7637 O O . LYS C 1 112 ? 262.587 216.033 301.225 1.00 48.46 112 LYS C O 1
ATOM 7643 N N . GLU C 1 113 ? 264.192 216.144 302.786 1.00 49.04 113 GLU C N 1
ATOM 7644 C CA . GLU C 1 113 ? 263.714 217.419 303.290 1.00 49.04 113 GLU C CA 1
ATOM 7645 C C . GLU C 1 113 ? 264.136 218.603 302.439 1.00 49.04 113 GLU C C 1
ATOM 7646 O O . GLU C 1 113 ? 263.571 219.686 302.604 1.00 49.04 113 GLU C O 1
ATOM 7652 N N . ILE C 1 114 ? 265.117 218.458 301.553 1.00 49.35 114 ILE C N 1
ATOM 7653 C CA . ILE C 1 114 ? 265.474 219.580 300.695 1.00 49.35 114 ILE C CA 1
ATOM 7654 C C . ILE C 1 114 ? 265.402 219.174 299.233 1.00 49.35 114 ILE C C 1
ATOM 7655 O O . ILE C 1 114 ? 265.736 219.974 298.355 1.00 49.35 114 ILE C O 1
ATOM 7660 N N . ILE C 1 115 ? 264.962 217.945 298.953 1.00 48.80 115 ILE C N 1
ATOM 7661 C CA . ILE C 1 115 ? 265.001 217.452 297.580 1.00 48.80 115 ILE C CA 1
ATOM 7662 C C . ILE C 1 115 ? 263.969 218.166 296.722 1.00 48.80 115 ILE C C 1
ATOM 7663 O O . ILE C 1 115 ? 264.160 218.332 295.516 1.00 48.80 115 ILE C O 1
ATOM 7668 N N . ASP C 1 116 ? 262.891 218.656 297.331 1.00 49.66 116 ASP C N 1
ATOM 7669 C CA . ASP C 1 116 ? 261.911 219.405 296.560 1.00 49.66 116 ASP C CA 1
ATOM 7670 C C . ASP C 1 116 ? 262.440 220.795 296.264 1.00 49.66 116 ASP C C 1
ATOM 7671 O O . ASP C 1 116 ? 262.176 221.355 295.197 1.00 49.66 116 ASP C O 1
ATOM 7676 N N . LEU C 1 117 ? 263.222 221.340 297.190 1.00 47.83 117 LEU C N 1
ATOM 7677 C CA . LEU C 1 117 ? 263.795 222.666 297.017 1.00 47.83 117 LEU C CA 1
ATOM 7678 C C . LEU C 1 117 ? 264.913 222.667 295.983 1.00 47.83 117 LEU C C 1
ATOM 7679 O O . LEU C 1 117 ? 265.086 223.653 295.262 1.00 47.83 117 LEU C O 1
ATOM 7684 N N . VAL C 1 118 ? 265.665 221.572 295.882 1.00 48.03 118 VAL C N 1
ATOM 7685 C CA . VAL C 1 118 ? 266.726 221.471 294.886 1.00 48.03 118 VAL C CA 1
ATOM 7686 C C . VAL C 1 118 ? 266.144 221.295 293.491 1.00 48.03 118 VAL C C 1
ATOM 7687 O O . VAL C 1 118 ? 266.572 221.959 292.540 1.00 48.03 118 VAL C O 1
ATOM 7691 N N . LEU C 1 119 ? 265.150 220.413 293.355 1.00 49.25 119 LEU C N 1
ATOM 7692 C CA . LEU C 1 119 ? 264.574 220.117 292.047 1.00 49.25 119 LEU C CA 1
ATOM 7693 C C . LEU C 1 119 ? 263.806 221.300 291.493 1.00 49.25 119 LEU C C 1
ATOM 7694 O O . LEU C 1 119 ? 263.739 221.486 290.274 1.00 49.25 119 LEU C O 1
ATOM 7699 N N . ASP C 1 120 ? 263.211 222.105 292.372 1.00 48.58 120 ASP C N 1
ATOM 7700 C CA . ASP C 1 120 ? 262.449 223.263 291.924 1.00 48.58 120 ASP C CA 1
ATOM 7701 C C . ASP C 1 120 ? 263.370 224.355 291.420 1.00 48.58 120 ASP C C 1
ATOM 7702 O O . ASP C 1 120 ? 262.988 225.170 290.577 1.00 48.58 120 ASP C O 1
ATOM 7707 N N . ARG C 1 121 ? 264.595 224.389 291.930 1.00 48.47 121 ARG C N 1
ATOM 7708 C CA . ARG C 1 121 ? 265.555 225.367 291.449 1.00 48.47 121 ARG C CA 1
ATOM 7709 C C . ARG C 1 121 ? 266.123 224.976 290.095 1.00 48.47 121 ARG C C 1
ATOM 7710 O O . ARG C 1 121 ? 266.365 225.852 289.260 1.00 48.47 121 ARG C O 1
ATOM 7718 N N . ILE C 1 122 ? 266.301 223.679 289.852 1.00 49.25 122 ILE C N 1
ATOM 7719 C CA . ILE C 1 122 ? 266.808 223.199 288.571 1.00 49.25 122 ILE C CA 1
ATOM 7720 C C . ILE C 1 122 ? 265.823 223.510 287.448 1.00 49.25 122 ILE C C 1
ATOM 7721 O O . ILE C 1 122 ? 266.227 223.863 286.334 1.00 49.25 122 ILE C O 1
ATOM 7726 N N . ARG C 1 123 ? 264.519 223.443 287.733 1.00 50.27 123 ARG C N 1
ATOM 7727 C CA . ARG C 1 123 ? 263.527 223.818 286.732 1.00 50.27 123 ARG C CA 1
ATOM 7728 C C . ARG C 1 123 ? 263.573 225.299 286.408 1.00 50.27 123 ARG C C 1
ATOM 7729 O O . ARG C 1 123 ? 263.314 225.681 285.264 1.00 50.27 123 ARG C O 1
ATOM 7737 N N . LYS C 1 124 ? 263.899 226.146 287.380 1.00 49.30 124 LYS C N 1
ATOM 7738 C CA . LYS C 1 124 ? 264.045 227.559 287.063 1.00 49.30 124 LYS C CA 1
ATOM 7739 C C . LYS C 1 124 ? 265.278 227.839 286.230 1.00 49.30 124 LYS C C 1
ATOM 7740 O O . LYS C 1 124 ? 265.321 228.867 285.551 1.00 49.30 124 LYS C O 1
ATOM 7746 N N . LEU C 1 125 ? 266.275 226.965 286.267 1.00 49.87 125 LEU C N 1
ATOM 7747 C CA . LEU C 1 125 ? 267.389 227.023 285.337 1.00 49.87 125 LEU C CA 1
ATOM 7748 C C . LEU C 1 125 ? 267.126 226.250 284.059 1.00 49.87 125 LEU C C 1
ATOM 7749 O O . LEU C 1 125 ? 267.707 226.566 283.024 1.00 49.87 125 LEU C O 1
ATOM 7754 N N . ALA C 1 126 ? 266.271 225.233 284.101 1.00 51.15 126 ALA C N 1
ATOM 7755 C CA . ALA C 1 126 ? 265.949 224.519 282.875 1.00 51.15 126 ALA C CA 1
ATOM 7756 C C . ALA C 1 126 ? 265.030 225.336 281.983 1.00 51.15 126 ALA C C 1
ATOM 7757 O O . ALA C 1 126 ? 265.004 225.127 280.768 1.00 51.15 126 ALA C O 1
ATOM 7759 N N . ASP C 1 127 ? 264.270 226.266 282.561 1.00 54.43 127 ASP C N 1
ATOM 7760 C CA . ASP C 1 127 ? 263.381 227.099 281.767 1.00 54.43 127 ASP C CA 1
ATOM 7761 C C . ASP C 1 127 ? 264.103 228.280 281.149 1.00 54.43 127 ASP C C 1
ATOM 7762 O O . ASP C 1 127 ? 263.622 228.836 280.159 1.00 54.43 127 ASP C O 1
ATOM 7767 N N . GLN C 1 128 ? 265.238 228.680 281.705 1.00 54.94 128 GLN C N 1
ATOM 7768 C CA . GLN C 1 128 ? 266.026 229.740 281.104 1.00 54.94 128 GLN C CA 1
ATOM 7769 C C . GLN C 1 128 ? 266.839 229.253 279.926 1.00 54.94 128 GLN C C 1
ATOM 7770 O O . GLN C 1 128 ? 267.385 230.074 279.187 1.00 54.94 128 GLN C O 1
ATOM 7776 N N . CYS C 1 129 ? 266.921 227.948 279.730 1.00 57.17 129 CYS C N 1
ATOM 7777 C CA . CYS C 1 129 ? 267.671 227.375 278.632 1.00 57.17 129 CYS C CA 1
ATOM 7778 C C . CYS C 1 129 ? 266.869 227.399 277.345 1.00 57.17 129 CYS C C 1
ATOM 7779 O O . CYS C 1 129 ? 265.642 227.314 277.339 1.00 57.17 129 CYS C O 1
ATOM 7782 N N . THR C 1 130 ? 267.591 227.528 276.246 1.00 56.04 130 THR C N 1
ATOM 7783 C CA . THR C 1 130 ? 267.017 227.359 274.924 1.00 56.04 130 THR C CA 1
ATOM 7784 C C . THR C 1 130 ? 267.333 225.987 274.362 1.00 56.04 130 THR C C 1
ATOM 7785 O O . THR C 1 130 ? 266.439 225.302 273.853 1.00 56.04 130 THR C O 1
ATOM 7789 N N . GLY C 1 131 ? 268.582 225.557 274.480 1.00 54.31 131 GLY C N 1
ATOM 7790 C CA . GLY C 1 131 ? 269.079 224.369 273.823 1.00 54.31 131 GLY C CA 1
ATOM 7791 C C . GLY C 1 131 ? 269.838 223.444 274.744 1.00 54.31 131 GLY C C 1
ATOM 7792 O O . GLY C 1 131 ? 270.933 223.015 274.380 1.00 54.31 131 GLY C O 1
ATOM 7793 N N . LEU C 1 132 ? 269.295 223.220 275.946 1.00 52.66 132 LEU C N 1
ATOM 7794 C CA . LEU C 1 132 ? 269.940 222.491 277.039 1.00 52.66 132 LEU C CA 1
ATOM 7795 C C . LEU C 1 132 ? 270.572 221.172 276.613 1.00 52.66 132 LEU C C 1
ATOM 7796 O O . LEU C 1 132 ? 269.929 220.322 275.999 1.00 52.66 132 LEU C O 1
ATOM 7801 N N . GLN C 1 133 ? 271.849 221.030 276.927 1.00 53.11 133 GLN C N 1
ATOM 7802 C CA . GLN C 1 133 ? 272.663 219.882 276.559 1.00 53.11 133 GLN C CA 1
ATOM 7803 C C . GLN C 1 133 ? 272.587 218.747 277.555 1.00 53.11 133 GLN C C 1
ATOM 7804 O O . GLN C 1 133 ? 272.467 217.588 277.157 1.00 53.11 133 GLN C O 1
ATOM 7810 N N . GLY C 1 134 ? 272.686 219.048 278.837 1.00 50.33 134 GLY C N 1
ATOM 7811 C CA . GLY C 1 134 ? 272.735 218.004 279.831 1.00 50.33 134 GLY C CA 1
ATOM 7812 C C . GLY C 1 134 ? 273.279 218.542 281.130 1.00 50.33 134 GLY C C 1
ATOM 7813 O O . GLY C 1 134 ? 273.615 219.719 281.257 1.00 50.33 134 GLY C O 1
ATOM 7814 N N . PHE C 1 135 ? 273.364 217.642 282.092 1.00 47.56 135 PHE C N 1
ATOM 7815 C CA . PHE C 1 135 ? 273.659 217.972 283.470 1.00 47.56 135 PHE C CA 1
ATOM 7816 C C . PHE C 1 135 ? 275.073 217.543 283.805 1.00 47.56 135 PHE C C 1
ATOM 7817 O O . PHE C 1 135 ? 275.582 216.543 283.305 1.00 47.56 135 PHE C O 1
ATOM 7825 N N . LEU C 1 136 ? 275.704 218.313 284.675 1.00 48.39 136 LEU C N 1
ATOM 7826 C CA . LEU C 1 136 ? 277.077 218.041 285.082 1.00 48.39 136 LEU C CA 1
ATOM 7827 C C . LEU C 1 136 ? 277.062 217.891 286.601 1.00 48.39 136 LEU C C 1
ATOM 7828 O O . LEU C 1 136 ? 277.270 218.861 287.330 1.00 48.39 136 LEU C O 1
ATOM 7833 N N . VAL C 1 137 ? 276.826 216.676 287.064 1.00 47.56 137 VAL C N 1
ATOM 7834 C CA . VAL C 1 137 ? 276.714 216.402 288.486 1.00 47.56 137 VAL C CA 1
ATOM 7835 C C . VAL C 1 137 ? 278.095 216.076 289.024 1.00 47.56 137 VAL C C 1
ATOM 7836 O O . VAL C 1 137 ? 278.763 215.171 288.518 1.00 47.56 137 VAL C O 1
ATOM 7840 N N . PHE C 1 138 ? 278.540 216.821 290.034 1.00 46.42 138 PHE C N 1
ATOM 7841 C CA . PHE C 1 138 ? 279.815 216.553 290.687 1.00 46.42 138 PHE C CA 1
ATOM 7842 C C . PHE C 1 138 ? 279.517 216.055 292.089 1.00 46.42 138 PHE C C 1
ATOM 7843 O O . PHE C 1 138 ? 278.690 216.637 292.789 1.00 46.42 138 PHE C O 1
ATOM 7851 N N . HIS C 1 139 ? 280.205 215.012 292.510 1.00 45.13 139 HIS C N 1
ATOM 7852 C CA . HIS C 1 139 ? 280.042 214.474 293.853 1.00 45.13 139 HIS C CA 1
ATOM 7853 C C . HIS C 1 139 ? 281.263 213.633 294.168 1.00 45.13 139 HIS C C 1
ATOM 7854 O O . HIS C 1 139 ? 282.264 213.660 293.451 1.00 45.13 139 HIS C O 1
ATOM 7861 N N . SER C 1 140 ? 281.170 212.879 295.252 1.00 50.11 140 SER C N 1
ATOM 7862 C CA . SER C 1 140 ? 282.227 211.973 295.673 1.00 50.11 140 SER C CA 1
ATOM 7863 C C . SER C 1 140 ? 281.577 210.699 296.173 1.00 50.11 140 SER C C 1
ATOM 7864 O O . SER C 1 140 ? 280.709 210.751 297.045 1.00 50.11 140 SER C O 1
ATOM 7867 N N . PHE C 1 141 ? 281.988 209.562 295.625 1.00 49.36 141 PHE C N 1
ATOM 7868 C CA . PHE C 1 141 ? 281.605 208.285 296.206 1.00 49.36 141 PHE C CA 1
ATOM 7869 C C . PHE C 1 141 ? 282.291 208.180 297.554 1.00 49.36 141 PHE C C 1
ATOM 7870 O O . PHE C 1 141 ? 283.520 208.258 297.628 1.00 49.36 141 PHE C O 1
ATOM 7878 N N . GLY C 1 142 ? 281.537 208.028 298.623 1.00 50.25 142 GLY C N 1
ATOM 7879 C CA . GLY C 1 142 ? 282.200 207.893 299.897 1.00 50.25 142 GLY C CA 1
ATOM 7880 C C . GLY C 1 142 ? 282.004 209.080 300.807 1.00 50.25 142 GLY C C 1
ATOM 7881 O O . GLY C 1 142 ? 282.756 209.276 301.761 1.00 50.25 142 GLY C O 1
ATOM 7882 N N . GLY C 1 143 ? 281.002 209.901 300.504 1.00 50.97 143 GLY C N 1
ATOM 7883 C CA . GLY C 1 143 ? 280.426 210.803 301.467 1.00 50.97 143 GLY C CA 1
ATOM 7884 C C . GLY C 1 143 ? 279.050 210.300 301.852 1.00 50.97 143 GLY C C 1
ATOM 7885 O O . GLY C 1 143 ? 278.663 209.176 301.537 1.00 50.97 143 GLY C O 1
ATOM 7886 N N . GLY C 1 144 ? 278.321 211.156 302.545 1.00 51.65 144 GLY C N 1
ATOM 7887 C CA . GLY C 1 144 ? 276.921 210.890 302.757 1.00 51.65 144 GLY C CA 1
ATOM 7888 C C . GLY C 1 144 ? 276.085 211.709 301.806 1.00 51.65 144 GLY C C 1
ATOM 7889 O O . GLY C 1 144 ? 275.109 211.219 301.246 1.00 51.65 144 GLY C O 1
ATOM 7890 N N . THR C 1 145 ? 276.465 212.968 301.616 1.00 48.27 145 THR C N 1
ATOM 7891 C CA . THR C 1 145 ? 275.746 213.823 300.684 1.00 48.27 145 THR C CA 1
ATOM 7892 C C . THR C 1 145 ? 276.170 213.528 299.257 1.00 48.27 145 THR C C 1
ATOM 7893 O O . THR C 1 145 ? 275.346 213.535 298.342 1.00 48.27 145 THR C O 1
ATOM 7897 N N . GLY C 1 146 ? 277.447 213.230 299.053 1.00 50.60 146 GLY C N 1
ATOM 7898 C CA . GLY C 1 146 ? 277.919 212.869 297.729 1.00 50.60 146 GLY C CA 1
ATOM 7899 C C . GLY C 1 146 ? 277.368 211.561 297.203 1.00 50.60 146 GLY C C 1
ATOM 7900 O O . GLY C 1 146 ? 277.333 211.363 295.987 1.00 50.60 146 GLY C O 1
ATOM 7901 N N . SER C 1 147 ? 276.928 210.668 298.084 1.00 48.51 147 SER C N 1
ATOM 7902 C CA . SER C 1 147 ? 276.371 209.392 297.665 1.00 48.51 147 SER C CA 1
ATOM 7903 C C . SER C 1 147 ? 274.883 209.270 297.939 1.00 48.51 147 SER C C 1
ATOM 7904 O O . SER C 1 147 ? 274.135 208.838 297.064 1.00 48.51 147 SER C O 1
ATOM 7907 N N . GLY C 1 148 ? 274.429 209.631 299.129 1.00 48.36 148 GLY C N 1
ATOM 7908 C CA . GLY C 1 148 ? 273.036 209.445 299.466 1.00 48.36 148 GLY C CA 1
ATOM 7909 C C . GLY C 1 148 ? 272.126 210.437 298.792 1.00 48.36 148 GLY C C 1
ATOM 7910 O O . GLY C 1 148 ? 271.067 210.069 298.286 1.00 48.36 148 GLY C O 1
ATOM 7911 N N . PHE C 1 149 ? 272.525 211.702 298.778 1.00 47.44 149 PHE C N 1
ATOM 7912 C CA . PHE C 1 149 ? 271.678 212.715 298.173 1.00 47.44 149 PHE C CA 1
ATOM 7913 C C . PHE C 1 149 ? 271.722 212.618 296.659 1.00 47.44 149 PHE C C 1
ATOM 7914 O O . PHE C 1 149 ? 270.699 212.790 295.988 1.00 47.44 149 PHE C O 1
ATOM 7922 N N . THR C 1 150 ? 272.905 212.351 296.106 1.00 48.05 150 THR C N 1
ATOM 7923 C CA . THR C 1 150 ? 273.059 212.285 294.658 1.00 48.05 150 THR C CA 1
ATOM 7924 C C . THR C 1 150 ? 272.292 211.101 294.085 1.00 48.05 150 THR C C 1
ATOM 7925 O O . THR C 1 150 ? 271.725 211.190 292.994 1.00 48.05 150 THR C O 1
ATOM 7929 N N . SER C 1 151 ? 272.212 210.005 294.839 1.00 47.66 151 SER C N 1
ATOM 7930 C CA . SER C 1 151 ? 271.366 208.890 294.435 1.00 47.66 151 SER C CA 1
ATOM 7931 C C . SER C 1 151 ? 269.898 209.273 294.482 1.00 47.66 151 SER C C 1
ATOM 7932 O O . SER C 1 151 ? 269.096 208.798 293.673 1.00 47.66 151 SER C O 1
ATOM 7935 N N . LEU C 1 152 ? 269.524 210.128 295.430 1.00 47.81 152 LEU C N 1
ATOM 7936 C CA . LEU C 1 152 ? 268.145 210.586 295.493 1.00 47.81 152 LEU C CA 1
ATOM 7937 C C . LEU C 1 152 ? 267.833 211.528 294.343 1.00 47.81 152 LEU C C 1
ATOM 7938 O O . LEU C 1 152 ? 266.741 211.484 293.774 1.00 47.81 152 LEU C O 1
ATOM 7943 N N . LEU C 1 153 ? 268.793 212.367 293.968 1.00 49.72 153 LEU C N 1
ATOM 7944 C CA . LEU C 1 153 ? 268.536 213.397 292.971 1.00 49.72 153 LEU C CA 1
ATOM 7945 C C . LEU C 1 153 ? 268.512 212.819 291.565 1.00 49.72 153 LEU C C 1
ATOM 7946 O O . LEU C 1 153 ? 267.700 213.229 290.732 1.00 49.72 153 LEU C O 1
ATOM 7951 N N . MET C 1 154 ? 269.413 211.877 291.272 1.00 50.26 154 MET C N 1
ATOM 7952 C CA . MET C 1 154 ? 269.480 211.303 289.933 1.00 50.26 154 MET C CA 1
ATOM 7953 C C . MET C 1 154 ? 268.285 210.415 289.626 1.00 50.26 154 MET C C 1
ATOM 7954 O O . MET C 1 154 ? 267.992 210.186 288.451 1.00 50.26 154 MET C O 1
ATOM 7959 N N . GLU C 1 155 ? 267.594 209.907 290.647 1.00 51.81 155 GLU C N 1
ATOM 7960 C CA . GLU C 1 155 ? 266.306 209.264 290.417 1.00 51.81 155 GLU C CA 1
ATOM 7961 C C . GLU C 1 155 ? 265.280 210.273 289.937 1.00 51.81 155 GLU C C 1
ATOM 7962 O O . GLU C 1 155 ? 264.523 210.015 288.999 1.00 51.81 155 GLU C O 1
ATOM 7968 N N . ARG C 1 156 ? 265.238 211.430 290.589 1.00 51.37 156 ARG C N 1
ATOM 7969 C CA . ARG C 1 156 ? 264.222 212.422 290.285 1.00 51.37 156 ARG C CA 1
ATOM 7970 C C . ARG C 1 156 ? 264.541 213.167 288.999 1.00 51.37 156 ARG C C 1
ATOM 7971 O O . ARG C 1 156 ? 263.628 213.600 288.293 1.00 51.37 156 ARG C O 1
ATOM 7979 N N . LEU C 1 157 ? 265.823 213.313 288.670 1.00 52.64 157 LEU C N 1
ATOM 7980 C CA . LEU C 1 157 ? 266.188 213.956 287.415 1.00 52.64 157 LEU C CA 1
ATOM 7981 C C . LEU C 1 157 ? 265.955 213.039 286.223 1.00 52.64 157 LEU C C 1
ATOM 7982 O O . LEU C 1 157 ? 265.865 213.509 285.085 1.00 52.64 157 LEU C O 1
ATOM 7987 N N . SER C 1 158 ? 265.876 211.729 286.448 1.00 52.52 158 SER C N 1
ATOM 7988 C CA . SER C 1 158 ? 265.594 210.822 285.344 1.00 52.52 158 SER C CA 1
ATOM 7989 C C . SER C 1 158 ? 264.109 210.787 285.031 1.00 52.52 158 SER C C 1
ATOM 7990 O O . SER C 1 158 ? 263.705 210.500 283.903 1.00 52.52 158 SER C O 1
ATOM 7993 N N . VAL C 1 159 ? 263.274 211.074 286.026 1.00 54.04 159 VAL C N 1
ATOM 7994 C CA . VAL C 1 159 ? 261.833 211.047 285.800 1.00 54.04 159 VAL C CA 1
ATOM 7995 C C . VAL C 1 159 ? 261.381 212.340 285.139 1.00 54.04 159 VAL C C 1
ATOM 7996 O O . VAL C 1 159 ? 260.561 212.328 284.214 1.00 54.04 159 VAL C O 1
ATOM 8000 N N . ASP C 1 160 ? 261.936 213.471 285.569 1.00 56.70 160 ASP C N 1
ATOM 8001 C CA . ASP C 1 160 ? 261.502 214.755 285.031 1.00 56.70 160 ASP C CA 1
ATOM 8002 C C . ASP C 1 160 ? 262.040 214.996 283.627 1.00 56.70 160 ASP C C 1
ATOM 8003 O O . ASP C 1 160 ? 261.355 215.579 282.782 1.00 56.70 160 ASP C O 1
ATOM 8008 N N . TYR C 1 161 ? 263.271 214.571 283.358 1.00 54.67 161 TYR C N 1
ATOM 8009 C CA . TYR C 1 161 ? 263.934 214.916 282.109 1.00 54.67 161 TYR C CA 1
ATOM 8010 C C . TYR C 1 161 ? 264.181 213.701 281.225 1.00 54.67 161 TYR C C 1
ATOM 8011 O O . TYR C 1 161 ? 263.744 213.672 280.073 1.00 54.67 161 TYR C O 1
ATOM 8020 N N . GLY C 1 162 ? 264.895 212.702 281.728 1.00 56.53 162 GLY C N 1
ATOM 8021 C CA . GLY C 1 162 ? 265.033 211.444 281.025 1.00 56.53 162 GLY C CA 1
ATOM 8022 C C . GLY C 1 162 ? 265.933 211.478 279.810 1.00 56.53 162 GLY C C 1
ATOM 8023 O O . GLY C 1 162 ? 267.007 210.873 279.800 1.00 56.53 162 GLY C O 1
ATOM 8024 N N . LYS C 1 163 ? 265.501 212.203 278.779 1.00 58.71 163 LYS C N 1
ATOM 8025 C CA . LYS C 1 163 ? 266.171 212.133 277.489 1.00 58.71 163 LYS C CA 1
ATOM 8026 C C . LYS C 1 163 ? 267.480 212.905 277.481 1.00 58.71 163 LYS C C 1
ATOM 8027 O O . LYS C 1 163 ? 268.294 212.728 276.569 1.00 58.71 163 LYS C O 1
ATOM 8033 N N . LYS C 1 164 ? 267.707 213.757 278.474 1.00 54.66 164 LYS C N 1
ATOM 8034 C CA . LYS C 1 164 ? 268.947 214.511 278.527 1.00 54.66 164 LYS C CA 1
ATOM 8035 C C . LYS C 1 164 ? 270.094 213.617 278.959 1.00 54.66 164 LYS C C 1
ATOM 8036 O O . LYS C 1 164 ? 269.901 212.629 279.670 1.00 54.66 164 LYS C O 1
ATOM 8042 N N . SER C 1 165 ? 271.292 213.958 278.502 1.00 52.80 165 SER C N 1
ATOM 8043 C CA . SER C 1 165 ? 272.494 213.355 279.041 1.00 52.80 165 SER C CA 1
ATOM 8044 C C . SER C 1 165 ? 272.703 213.830 280.468 1.00 52.80 165 SER C C 1
ATOM 8045 O O . SER C 1 165 ? 272.382 214.961 280.813 1.00 52.80 165 SER C O 1
ATOM 8048 N N . LYS C 1 166 ? 273.220 212.956 281.317 1.00 49.76 166 LYS C N 1
ATOM 8049 C CA . LYS C 1 166 ? 273.528 213.354 282.686 1.00 49.76 166 LYS C CA 1
ATOM 8050 C C . LYS C 1 166 ? 274.912 212.827 283.015 1.00 49.76 166 LYS C C 1
ATOM 8051 O O . LYS C 1 166 ? 275.059 211.663 283.388 1.00 49.76 166 LYS C O 1
ATOM 8057 N N . LEU C 1 167 ? 275.915 213.678 282.864 1.00 46.43 167 LEU C N 1
ATOM 8058 C CA . LEU C 1 167 ? 277.297 213.322 283.119 1.00 46.43 167 LEU C CA 1
ATOM 8059 C C . LEU C 1 167 ? 277.578 213.388 284.610 1.00 46.43 167 LEU C C 1
ATOM 8060 O O . LEU C 1 167 ? 277.083 214.265 285.315 1.00 46.43 167 LEU C O 1
ATOM 8065 N N . GLU C 1 168 ? 278.368 212.437 285.091 1.00 47.33 168 GLU C N 1
ATOM 8066 C CA . GLU C 1 168 ? 278.810 212.454 286.474 1.00 47.33 168 GLU C CA 1
ATOM 8067 C C . GLU C 1 168 ? 280.314 212.576 286.532 1.00 47.33 168 GLU C C 1
ATOM 8068 O O . GLU C 1 168 ? 281.020 212.071 285.657 1.00 47.33 168 GLU C O 1
ATOM 8074 N N . PHE C 1 169 ? 280.790 213.248 287.568 1.00 46.42 169 PHE C N 1
ATOM 8075 C CA . PHE C 1 169 ? 282.201 213.491 287.814 1.00 46.42 169 PHE C CA 1
ATOM 8076 C C . PHE C 1 169 ? 282.420 213.104 289.259 1.00 46.42 169 PHE C C 1
ATOM 8077 O O . PHE C 1 169 ? 282.403 213.944 290.152 1.00 46.42 169 PHE C O 1
ATOM 8085 N N . SER C 1 170 ? 282.623 211.822 289.485 1.00 47.95 170 SER C N 1
ATOM 8086 C CA . SER C 1 170 ? 282.701 211.301 290.830 1.00 47.95 170 SER C CA 1
ATOM 8087 C C . SER C 1 170 ? 284.151 211.239 291.278 1.00 47.95 170 SER C C 1
ATOM 8088 O O . SER C 1 170 ? 285.079 211.317 290.478 1.00 47.95 170 SER C O 1
ATOM 8091 N N . ILE C 1 171 ? 284.343 211.105 292.582 1.00 46.85 171 ILE C N 1
ATOM 8092 C CA . ILE C 1 171 ? 285.639 210.823 293.170 1.00 46.85 171 ILE C CA 1
ATOM 8093 C C . ILE C 1 171 ? 285.531 209.455 293.815 1.00 46.85 171 ILE C C 1
ATOM 8094 O O . ILE C 1 171 ? 284.772 209.265 294.770 1.00 46.85 171 ILE C O 1
ATOM 8099 N N . TYR C 1 172 ? 286.275 208.519 293.308 1.00 49.37 172 TYR C N 1
ATOM 8100 C CA . TYR C 1 172 ? 286.160 207.148 293.741 1.00 49.37 172 TYR C CA 1
ATOM 8101 C C . TYR C 1 172 ? 287.135 206.905 294.885 1.00 49.37 172 TYR C C 1
ATOM 8102 O O . TYR C 1 172 ? 288.136 207.612 295.005 1.00 49.37 172 TYR C O 1
ATOM 8111 N N . PRO C 1 173 ? 286.834 205.973 295.782 1.00 47.07 173 PRO C N 1
ATOM 8112 C CA . PRO C 1 173 ? 287.789 205.661 296.850 1.00 47.07 173 PRO C CA 1
ATOM 8113 C C . PRO C 1 173 ? 289.096 205.064 296.361 1.00 47.07 173 PRO C C 1
ATOM 8114 O O . PRO C 1 173 ? 289.120 204.223 295.462 1.00 47.07 173 PRO C O 1
ATOM 8118 N N . ALA C 1 174 ? 290.188 205.507 296.963 1.00 49.85 174 ALA C N 1
ATOM 8119 C CA . ALA C 1 174 ? 291.544 205.119 296.629 1.00 49.85 174 ALA C CA 1
ATOM 8120 C C . ALA C 1 174 ? 291.894 203.816 297.334 1.00 49.85 174 ALA C C 1
ATOM 8121 O O . ALA C 1 174 ? 291.311 203.504 298.378 1.00 49.85 174 ALA C O 1
ATOM 8123 N N . PRO C 1 175 ? 292.817 203.013 296.781 1.00 52.89 175 PRO C N 1
ATOM 8124 C CA . PRO C 1 175 ? 293.072 201.693 297.384 1.00 52.89 175 PRO C CA 1
ATOM 8125 C C . PRO C 1 175 ? 293.737 201.730 298.750 1.00 52.89 175 PRO C C 1
ATOM 8126 O O . PRO C 1 175 ? 293.233 201.094 299.680 1.00 52.89 175 PRO C O 1
ATOM 8130 N N . GLN C 1 176 ? 294.845 202.445 298.920 1.00 53.85 176 GLN C N 1
ATOM 8131 C CA . GLN C 1 176 ? 295.500 202.489 300.222 1.00 53.85 176 GLN C CA 1
ATOM 8132 C C . GLN C 1 176 ? 295.011 203.668 301.048 1.00 53.85 176 GLN C C 1
ATOM 8133 O O . GLN C 1 176 ? 294.610 203.502 302.202 1.00 53.85 176 GLN C O 1
ATOM 8139 N N . VAL C 1 177 ? 295.047 204.862 300.468 1.00 52.23 177 VAL C N 1
ATOM 8140 C CA . VAL C 1 177 ? 294.596 206.072 301.140 1.00 52.23 177 VAL C CA 1
ATOM 8141 C C . VAL C 1 177 ? 293.084 206.042 301.282 1.00 52.23 177 VAL C C 1
ATOM 8142 O O . VAL C 1 177 ? 292.356 205.900 300.296 1.00 52.23 177 VAL C O 1
ATOM 8146 N N . SER C 1 178 ? 292.600 206.178 302.506 1.00 52.25 178 SER C N 1
ATOM 8147 C CA . SER C 1 178 ? 291.192 206.490 302.689 1.00 52.25 178 SER C CA 1
ATOM 8148 C C . SER C 1 178 ? 291.075 207.427 303.874 1.00 52.25 178 SER C C 1
ATOM 8149 O O . SER C 1 178 ? 291.946 207.439 304.746 1.00 52.25 178 SER C O 1
ATOM 8152 N N . THR C 1 179 ? 290.016 208.226 303.887 1.00 49.07 179 THR C N 1
ATOM 8153 C CA . THR C 1 179 ? 289.791 209.188 304.946 1.00 49.07 179 THR C CA 1
ATOM 8154 C C . THR C 1 179 ? 288.601 208.831 305.806 1.00 49.07 179 THR C C 1
ATOM 8155 O O . THR C 1 179 ? 288.429 209.414 306.874 1.00 49.07 179 THR C O 1
ATOM 8159 N N . ALA C 1 180 ? 287.772 207.895 305.360 1.00 47.25 180 ALA C N 1
ATOM 8160 C CA . ALA C 1 180 ? 286.606 207.474 306.119 1.00 47.25 180 ALA C CA 1
ATOM 8161 C C . ALA C 1 180 ? 286.725 205.988 306.381 1.00 47.25 180 ALA C C 1
ATOM 8162 O O . ALA C 1 180 ? 287.245 205.255 305.540 1.00 47.25 180 ALA C O 1
ATOM 8164 N N . VAL C 1 181 ? 286.258 205.549 307.544 1.00 44.11 181 VAL C N 1
ATOM 8165 C CA . VAL C 1 181 ? 286.287 204.126 307.852 1.00 44.11 181 VAL C CA 1
ATOM 8166 C C . VAL C 1 181 ? 285.138 203.415 307.147 1.00 44.11 181 VAL C C 1
ATOM 8167 O O . VAL C 1 181 ? 285.287 202.283 306.673 1.00 44.11 181 VAL C O 1
ATOM 8171 N N . VAL C 1 182 ? 283.998 204.092 306.999 1.00 44.76 182 VAL C N 1
ATOM 8172 C CA . VAL C 1 182 ? 282.814 203.518 306.366 1.00 44.76 182 VAL C CA 1
ATOM 8173 C C . VAL C 1 182 ? 282.799 203.856 304.885 1.00 44.76 182 VAL C C 1
ATOM 8174 O O . VAL C 1 182 ? 281.749 203.802 304.240 1.00 44.76 182 VAL C O 1
ATOM 8178 N N . GLU C 1 183 ? 283.958 204.234 304.359 1.00 46.97 183 GLU C N 1
ATOM 8179 C CA . GLU C 1 183 ? 284.100 204.563 302.943 1.00 46.97 183 GLU C CA 1
ATOM 8180 C C . GLU C 1 183 ? 283.654 203.461 301.982 1.00 46.97 183 GLU C C 1
ATOM 8181 O O . GLU C 1 183 ? 283.066 203.808 300.946 1.00 46.97 183 GLU C O 1
ATOM 8187 N N . PRO C 1 184 ? 283.867 202.138 302.236 1.00 47.09 184 PRO C N 1
ATOM 8188 C CA . PRO C 1 184 ? 283.299 201.154 301.307 1.00 47.09 184 PRO C CA 1
ATOM 8189 C C . PRO C 1 184 ? 281.797 200.937 301.359 1.00 47.09 184 PRO C C 1
ATOM 8190 O O . PRO C 1 184 ? 281.250 200.495 300.351 1.00 47.09 184 PRO C O 1
ATOM 8194 N N . TYR C 1 185 ? 281.105 201.203 302.466 1.00 48.55 185 TYR C N 1
ATOM 8195 C CA . TYR C 1 185 ? 279.660 200.984 302.464 1.00 48.55 185 TYR C CA 1
ATOM 8196 C C . TYR C 1 185 ? 278.947 202.021 301.613 1.00 48.55 185 TYR C C 1
ATOM 8197 O O . TYR C 1 185 ? 277.932 201.727 300.978 1.00 48.55 185 TYR C O 1
ATOM 8206 N N . ASN C 1 186 ? 279.468 203.240 301.579 1.00 47.62 186 ASN C N 1
ATOM 8207 C CA . ASN C 1 186 ? 278.825 204.295 300.815 1.00 47.62 186 ASN C CA 1
ATOM 8208 C C . ASN C 1 186 ? 279.148 204.237 299.338 1.00 47.62 186 ASN C C 1
ATOM 8209 O O . ASN C 1 186 ? 278.623 205.057 298.587 1.00 47.62 186 ASN C O 1
ATOM 8214 N N . SER C 1 187 ? 280.015 203.332 298.898 1.00 45.18 187 SER C N 1
ATOM 8215 C CA . SER C 1 187 ? 280.352 203.222 297.490 1.00 45.18 187 SER C CA 1
ATOM 8216 C C . SER C 1 187 ? 279.668 202.067 296.799 1.00 45.18 187 SER C C 1
ATOM 8217 O O . SER C 1 187 ? 279.494 202.111 295.581 1.00 45.18 187 SER C O 1
ATOM 8220 N N . ILE C 1 188 ? 279.307 201.031 297.535 1.00 47.80 188 ILE C N 1
ATOM 8221 C CA . ILE C 1 188 ? 278.526 199.960 296.960 1.00 47.80 188 ILE C CA 1
ATOM 8222 C C . ILE C 1 188 ? 277.080 200.409 296.800 1.00 47.80 188 ILE C C 1
ATOM 8223 O O . ILE C 1 188 ? 276.389 199.966 295.882 1.00 47.80 188 ILE C O 1
ATOM 8228 N N . LEU C 1 189 ? 276.620 201.321 297.644 1.00 45.95 189 LEU C N 1
ATOM 8229 C CA . LEU C 1 189 ? 275.225 201.716 297.612 1.00 45.95 189 LEU C CA 1
ATOM 8230 C C . LEU C 1 189 ? 274.943 202.773 296.561 1.00 45.95 189 LEU C C 1
ATOM 8231 O O . LEU C 1 189 ? 273.798 202.898 296.120 1.00 45.95 189 LEU C O 1
ATOM 8236 N N . THR C 1 190 ? 275.948 203.522 296.141 1.00 49.06 190 THR C N 1
ATOM 8237 C CA . THR C 1 190 ? 275.793 204.472 295.053 1.00 49.06 190 THR C CA 1
ATOM 8238 C C . THR C 1 190 ? 275.984 203.838 293.695 1.00 49.06 190 THR C C 1
ATOM 8239 O O . THR C 1 190 ? 275.945 204.546 292.688 1.00 49.06 190 THR C O 1
ATOM 8243 N N . THR C 1 191 ? 276.203 202.527 293.649 1.00 50.11 191 THR C N 1
ATOM 8244 C CA . THR C 1 191 ? 276.461 201.837 292.395 1.00 50.11 191 THR C CA 1
ATOM 8245 C C . THR C 1 191 ? 275.210 201.786 291.536 1.00 50.11 191 THR C C 1
ATOM 8246 O O . THR C 1 191 ? 275.293 201.875 290.307 1.00 50.11 191 THR C O 1
ATOM 8250 N N . HIS C 1 192 ? 274.045 201.701 292.177 1.00 51.55 192 HIS C N 1
ATOM 8251 C CA . HIS C 1 192 ? 272.802 201.516 291.445 1.00 51.55 192 HIS C CA 1
ATOM 8252 C C . HIS C 1 192 ? 272.435 202.725 290.607 1.00 51.55 192 HIS C C 1
ATOM 8253 O O . HIS C 1 192 ? 271.995 202.566 289.471 1.00 51.55 192 HIS C O 1
ATOM 8260 N N . THR C 1 193 ? 272.614 203.932 291.126 1.00 50.49 193 THR C N 1
ATOM 8261 C CA . THR C 1 193 ? 272.215 205.090 290.339 1.00 50.49 193 THR C CA 1
ATOM 8262 C C . THR C 1 193 ? 273.293 205.480 289.352 1.00 50.49 193 THR C C 1
ATOM 8263 O O . THR C 1 193 ? 273.017 206.150 288.354 1.00 50.49 193 THR C O 1
ATOM 8267 N N . THR C 1 194 ? 274.527 205.067 289.616 1.00 50.73 194 THR C N 1
ATOM 8268 C CA . THR C 1 194 ? 275.631 205.451 288.754 1.00 50.73 194 THR C CA 1
ATOM 8269 C C . THR C 1 194 ? 275.564 204.722 287.425 1.00 50.73 194 THR C C 1
ATOM 8270 O O . THR C 1 194 ? 275.835 205.314 286.376 1.00 50.73 194 THR C O 1
ATOM 8274 N N . LEU C 1 195 ? 275.160 203.455 287.437 1.00 51.20 195 LEU C N 1
ATOM 8275 C CA . LEU C 1 195 ? 275.037 202.706 286.197 1.00 51.20 195 LEU C CA 1
ATOM 8276 C C . LEU C 1 195 ? 273.679 202.859 285.543 1.00 51.20 195 LEU C C 1
ATOM 8277 O O . LEU C 1 195 ? 273.589 202.807 284.315 1.00 51.20 195 LEU C O 1
ATOM 8282 N N . GLU C 1 196 ? 272.620 203.040 286.324 1.00 52.93 196 GLU C N 1
ATOM 8283 C CA . GLU C 1 196 ? 271.281 203.111 285.763 1.00 52.93 196 GLU C CA 1
ATOM 8284 C C . GLU C 1 196 ? 270.911 204.509 285.294 1.00 52.93 196 GLU C C 1
ATOM 8285 O O . GLU C 1 196 ? 270.396 204.674 284.186 1.00 52.93 196 GLU C O 1
ATOM 8291 N N . HIS C 1 197 ? 271.159 205.524 286.113 1.00 51.16 197 HIS C N 1
ATOM 8292 C CA . HIS C 1 197 ? 270.618 206.844 285.838 1.00 51.16 197 HIS C CA 1
ATOM 8293 C C . HIS C 1 197 ? 271.573 207.759 285.103 1.00 51.16 197 HIS C C 1
ATOM 8294 O O . HIS C 1 197 ? 271.130 208.523 284.244 1.00 51.16 197 HIS C O 1
ATOM 8301 N N . SER C 1 198 ? 272.860 207.718 285.412 1.00 50.21 198 SER C N 1
ATOM 8302 C CA . SER C 1 198 ? 273.807 208.509 284.651 1.00 50.21 198 SER C CA 1
ATOM 8303 C C . SER C 1 198 ? 273.993 207.891 283.276 1.00 50.21 198 SER C C 1
ATOM 8304 O O . SER C 1 198 ? 273.717 206.715 283.050 1.00 50.21 198 SER C O 1
ATOM 8307 N N . ASP C 1 199 ? 274.466 208.689 282.338 1.00 51.51 199 ASP C N 1
ATOM 8308 C CA . ASP C 1 199 ? 274.716 208.197 280.998 1.00 51.51 199 ASP C CA 1
ATOM 8309 C C . ASP C 1 199 ? 276.181 208.048 280.680 1.00 51.51 199 ASP C C 1
ATOM 8310 O O . ASP C 1 199 ? 276.510 207.306 279.751 1.00 51.51 199 ASP C O 1
ATOM 8315 N N . CYS C 1 200 ? 277.067 208.720 281.410 1.00 47.41 200 CYS C N 1
ATOM 8316 C CA . CYS C 1 200 ? 278.505 208.557 281.244 1.00 47.41 200 CYS C CA 1
ATOM 8317 C C . CYS C 1 200 ? 279.143 209.011 282.547 1.00 47.41 200 CYS C C 1
ATOM 8318 O O . CYS C 1 200 ? 279.189 210.211 282.820 1.00 47.41 200 CYS C O 1
ATOM 8321 N N . ALA C 1 201 ? 279.628 208.064 283.341 1.00 46.25 201 ALA C N 1
ATOM 8322 C CA . ALA C 1 201 ? 280.154 208.337 284.671 1.00 46.25 201 ALA C CA 1
ATOM 8323 C C . ALA C 1 201 ? 281.670 208.363 284.631 1.00 46.25 201 ALA C C 1
ATOM 8324 O O . ALA C 1 201 ? 282.292 207.426 284.128 1.00 46.25 201 ALA C O 1
ATOM 8326 N N . PHE C 1 202 ? 282.259 209.419 285.183 1.00 46.50 202 PHE C N 1
ATOM 8327 C CA . PHE C 1 202 ? 283.704 209.472 285.286 1.00 46.50 202 PHE C CA 1
ATOM 8328 C C . PHE C 1 202 ? 284.128 209.178 286.713 1.00 46.50 202 PHE C C 1
ATOM 8329 O O . PHE C 1 202 ? 283.386 209.389 287.672 1.00 46.50 202 PHE C O 1
ATOM 8337 N N . MET C 1 203 ? 285.339 208.663 286.853 1.00 48.53 203 MET C N 1
ATOM 8338 C CA . MET C 1 203 ? 285.865 208.380 288.172 1.00 48.53 203 MET C CA 1
ATOM 8339 C C . MET C 1 203 ? 287.275 208.923 288.229 1.00 48.53 203 MET C C 1
ATOM 8340 O O . MET C 1 203 ? 288.018 208.848 287.253 1.00 48.53 203 MET C O 1
ATOM 8345 N N . VAL C 1 204 ? 287.611 209.536 289.355 1.00 47.28 204 VAL C N 1
ATOM 8346 C CA . VAL C 1 204 ? 288.986 209.861 289.704 1.00 47.28 204 VAL C CA 1
ATOM 8347 C C . VAL C 1 204 ? 289.174 209.422 291.144 1.00 47.28 204 VAL C C 1
ATOM 8348 O O . VAL C 1 204 ? 288.223 209.033 291.822 1.00 47.28 204 VAL C O 1
ATOM 8352 N N . ASP C 1 205 ? 290.410 209.489 291.615 1.00 50.27 205 ASP C N 1
ATOM 8353 C CA . ASP C 1 205 ? 290.693 209.241 293.014 1.00 50.27 205 ASP C CA 1
ATOM 8354 C C . ASP C 1 205 ? 291.902 210.061 293.412 1.00 50.27 205 ASP C C 1
ATOM 8355 O O . ASP C 1 205 ? 292.667 210.510 292.562 1.00 50.27 205 ASP C O 1
ATOM 8360 N N . ASN C 1 206 ? 292.071 210.248 294.709 1.00 51.49 206 ASN C N 1
ATOM 8361 C CA . ASN C 1 206 ? 293.048 211.214 295.164 1.00 51.49 206 ASN C CA 1
ATOM 8362 C C . ASN C 1 206 ? 294.483 210.716 295.080 1.00 51.49 206 ASN C C 1
ATOM 8363 O O . ASN C 1 206 ? 295.374 211.544 294.893 1.00 51.49 206 ASN C O 1
ATOM 8368 N N . GLU C 1 207 ? 294.733 209.407 295.207 1.00 54.03 207 GLU C N 1
ATOM 8369 C CA . GLU C 1 207 ? 296.103 208.908 295.097 1.00 54.03 207 GLU C CA 1
ATOM 8370 C C . GLU C 1 207 ? 296.662 209.124 293.708 1.00 54.03 207 GLU C C 1
ATOM 8371 O O . GLU C 1 207 ? 297.808 209.548 293.549 1.00 54.03 207 GLU C O 1
ATOM 8377 N N . ALA C 1 208 ? 295.860 208.848 292.690 1.00 49.72 208 ALA C N 1
ATOM 8378 C CA . ALA C 1 208 ? 296.345 208.942 291.327 1.00 49.72 208 ALA C CA 1
ATOM 8379 C C . ALA C 1 208 ? 296.540 210.375 290.876 1.00 49.72 208 ALA C C 1
ATOM 8380 O O . ALA C 1 208 ? 297.154 210.600 289.834 1.00 49.72 208 ALA C O 1
ATOM 8382 N N . ILE C 1 209 ? 296.053 211.350 291.633 1.00 49.77 209 ILE C N 1
ATOM 8383 C CA . ILE C 1 209 ? 296.320 212.745 291.344 1.00 49.77 209 ILE C CA 1
ATOM 8384 C C . ILE C 1 209 ? 297.411 213.293 292.252 1.00 49.77 209 ILE C C 1
ATOM 8385 O O . ILE C 1 209 ? 298.099 214.248 291.896 1.00 49.77 209 ILE C O 1
ATOM 8390 N N . TYR C 1 210 ? 297.599 212.670 293.420 1.00 52.68 210 TYR C N 1
ATOM 8391 C CA . TYR C 1 210 ? 298.746 212.984 294.268 1.00 52.68 210 TYR C CA 1
ATOM 8392 C C . TYR C 1 210 ? 300.051 212.647 293.575 1.00 52.68 210 TYR C C 1
ATOM 8393 O O . TYR C 1 210 ? 301.013 213.418 293.635 1.00 52.68 210 TYR C O 1
ATOM 8402 N N . ASP C 1 211 ? 300.101 211.498 292.909 1.00 52.73 211 ASP C N 1
ATOM 8403 C CA . ASP C 1 211 ? 301.294 211.071 292.199 1.00 52.73 211 ASP C CA 1
ATOM 8404 C C . ASP C 1 211 ? 301.595 211.932 290.991 1.00 52.73 211 ASP C C 1
ATOM 8405 O O . ASP C 1 211 ? 302.767 212.104 290.658 1.00 52.73 211 ASP C O 1
ATOM 8410 N N . ILE C 1 212 ? 300.578 212.480 290.342 1.00 50.80 212 ILE C N 1
ATOM 8411 C CA . ILE C 1 212 ? 300.783 213.340 289.189 1.00 50.80 212 ILE C CA 1
ATOM 8412 C C . ILE C 1 212 ? 301.350 214.671 289.653 1.00 50.80 212 ILE C C 1
ATOM 8413 O O . ILE C 1 212 ? 302.243 215.230 289.013 1.00 50.80 212 ILE C O 1
ATOM 8418 N N . CYS C 1 213 ? 300.873 215.161 290.797 1.00 53.82 213 CYS C N 1
ATOM 8419 C CA . CYS C 1 213 ? 301.421 216.389 291.356 1.00 53.82 213 CYS C CA 1
ATOM 8420 C C . CYS C 1 213 ? 302.858 216.207 291.813 1.00 53.82 213 CYS C C 1
ATOM 8421 O O . CYS C 1 213 ? 303.677 217.119 291.667 1.00 53.82 213 CYS C O 1
ATOM 8424 N N . ARG C 1 214 ? 303.196 215.035 292.337 1.00 55.36 214 ARG C N 1
ATOM 8425 C CA . ARG C 1 214 ? 304.541 214.828 292.849 1.00 55.36 214 ARG C CA 1
ATOM 8426 C C . ARG C 1 214 ? 305.535 214.530 291.739 1.00 55.36 214 ARG C C 1
ATOM 8427 O O . ARG C 1 214 ? 306.657 215.039 291.768 1.00 55.36 214 ARG C O 1
ATOM 8435 N N . ARG C 1 215 ? 305.149 213.731 290.752 1.00 52.85 215 ARG C N 1
ATOM 8436 C CA . ARG C 1 215 ? 306.070 213.288 289.719 1.00 52.85 215 ARG C CA 1
ATOM 8437 C C . ARG C 1 215 ? 306.057 214.187 288.492 1.00 52.85 215 ARG C C 1
ATOM 8438 O O . ARG C 1 215 ? 307.108 214.676 288.081 1.00 52.85 215 ARG C O 1
ATOM 8446 N N . ASN C 1 216 ? 304.897 214.409 287.884 1.00 51.39 216 ASN C N 1
ATOM 8447 C CA . ASN C 1 216 ? 304.818 215.232 286.686 1.00 51.39 216 ASN C CA 1
ATOM 8448 C C . ASN C 1 216 ? 304.902 216.716 286.974 1.00 51.39 216 ASN C C 1
ATOM 8449 O O . ASN C 1 216 ? 305.072 217.502 286.042 1.00 51.39 216 ASN C O 1
ATOM 8454 N N . LEU C 1 217 ? 304.788 217.124 288.224 1.00 52.00 217 LEU C N 1
ATOM 8455 C CA . LEU C 1 217 ? 304.601 218.523 288.525 1.00 52.00 217 LEU C CA 1
ATOM 8456 C C . LEU C 1 217 ? 305.483 218.998 289.666 1.00 52.00 217 LEU C C 1
ATOM 8457 O O . LEU C 1 217 ? 305.585 220.210 289.875 1.00 52.00 217 LEU C O 1
ATOM 8462 N N . ASP C 1 218 ? 306.123 218.077 290.396 1.00 57.12 218 ASP C N 1
ATOM 8463 C CA . ASP C 1 218 ? 307.123 218.345 291.433 1.00 57.12 218 ASP C CA 1
ATOM 8464 C C . ASP C 1 218 ? 306.580 219.173 292.586 1.00 57.12 218 ASP C C 1
ATOM 8465 O O . ASP C 1 218 ? 307.318 219.933 293.210 1.00 57.12 218 ASP C O 1
ATOM 8470 N N . ILE C 1 219 ? 305.315 219.039 292.870 1.00 55.82 219 ILE C N 1
ATOM 8471 C CA . ILE C 1 219 ? 304.761 219.557 294.109 1.00 55.82 219 ILE C CA 1
ATOM 8472 C C . ILE C 1 219 ? 305.045 218.536 295.185 1.00 55.82 219 ILE C C 1
ATOM 8473 O O . ILE C 1 219 ? 304.637 217.377 295.090 1.00 55.82 219 ILE C O 1
ATOM 8478 N N . GLU C 1 220 ? 305.763 218.955 296.215 1.00 58.50 220 GLU C N 1
ATOM 8479 C CA . GLU C 1 220 ? 306.144 218.032 297.269 1.00 58.50 220 GLU C CA 1
ATOM 8480 C C . GLU C 1 220 ? 304.991 217.668 298.192 1.00 58.50 220 GLU C C 1
ATOM 8481 O O . GLU C 1 220 ? 304.948 216.539 298.688 1.00 58.50 220 GLU C O 1
ATOM 8487 N N . ARG C 1 221 ? 304.044 218.581 298.414 1.00 54.01 221 ARG C N 1
ATOM 8488 C CA . ARG C 1 221 ? 303.024 218.422 299.453 1.00 54.01 221 ARG C CA 1
ATOM 8489 C C . ARG C 1 221 ? 301.722 219.043 298.966 1.00 54.01 221 ARG C C 1
ATOM 8490 O O . ARG C 1 221 ? 301.395 220.185 299.305 1.00 54.01 221 ARG C O 1
ATOM 8498 N N . PRO C 1 222 ? 300.942 218.311 298.160 1.00 51.85 222 PRO C N 1
ATOM 8499 C CA . PRO C 1 222 ? 299.721 218.892 297.593 1.00 51.85 222 PRO C CA 1
ATOM 8500 C C . PRO C 1 222 ? 298.600 219.047 298.599 1.00 51.85 222 PRO C C 1
ATOM 8501 O O . PRO C 1 222 ? 298.521 218.289 299.566 1.00 51.85 222 PRO C O 1
ATOM 8505 N N . THR C 1 223 ? 297.728 220.027 298.383 1.00 54.38 223 THR C N 1
ATOM 8506 C CA . THR C 1 223 ? 296.472 220.111 299.107 1.00 54.38 223 THR C CA 1
ATOM 8507 C C . THR C 1 223 ? 295.365 219.822 298.113 1.00 54.38 223 THR C C 1
ATOM 8508 O O . THR C 1 223 ? 295.617 219.606 296.930 1.00 54.38 223 THR C O 1
ATOM 8512 N N . TYR C 1 224 ? 294.124 219.856 298.598 1.00 58.01 224 TYR C N 1
ATOM 8513 C CA . TYR C 1 224 ? 292.977 219.683 297.716 1.00 58.01 224 TYR C CA 1
ATOM 8514 C C . TYR C 1 224 ? 292.804 220.840 296.752 1.00 58.01 224 TYR C C 1
ATOM 8515 O O . TYR C 1 224 ? 292.155 220.672 295.721 1.00 58.01 224 TYR C O 1
ATOM 8524 N N . THR C 1 225 ? 293.351 222.012 297.062 1.00 61.01 225 THR C N 1
ATOM 8525 C CA . THR C 1 225 ? 293.282 223.118 296.117 1.00 61.01 225 THR C CA 1
ATOM 8526 C C . THR C 1 225 ? 294.147 222.861 294.895 1.00 61.01 225 THR C C 1
ATOM 8527 O O . THR C 1 225 ? 293.842 223.356 293.808 1.00 61.01 225 THR C O 1
ATOM 8531 N N . ASN C 1 226 ? 295.223 222.086 295.047 1.00 55.44 226 ASN C N 1
ATOM 8532 C CA . ASN C 1 226 ? 296.047 221.720 293.902 1.00 55.44 226 ASN C CA 1
ATOM 8533 C C . ASN C 1 226 ? 295.346 220.718 293.007 1.00 55.44 226 ASN C C 1
ATOM 8534 O O . ASN C 1 226 ? 295.467 220.792 291.782 1.00 55.44 226 ASN C O 1
ATOM 8539 N N . LEU C 1 227 ? 294.633 219.768 293.601 1.00 49.92 227 LEU C N 1
ATOM 8540 C CA . LEU C 1 227 ? 294.016 218.657 292.892 1.00 49.92 227 LEU C CA 1
ATOM 8541 C C . LEU C 1 227 ? 292.811 219.077 292.081 1.00 49.92 227 LEU C C 1
ATOM 8542 O O . LEU C 1 227 ? 292.635 218.619 290.952 1.00 49.92 227 LEU C O 1
ATOM 8547 N N . ASN C 1 228 ? 291.966 219.929 292.652 1.00 46.57 228 ASN C N 1
ATOM 8548 C CA . ASN C 1 228 ? 290.706 220.269 292.015 1.00 46.57 228 ASN C CA 1
ATOM 8549 C C . ASN C 1 228 ? 290.913 221.159 290.811 1.00 46.57 228 ASN C C 1
ATOM 8550 O O . ASN C 1 228 ? 290.053 221.206 289.932 1.00 46.57 228 ASN C O 1
ATOM 8555 N N . ARG C 1 229 ? 292.047 221.849 290.749 1.00 46.06 229 ARG C N 1
ATOM 8556 C CA . ARG C 1 229 ? 292.451 222.522 289.529 1.00 46.06 229 ARG C CA 1
ATOM 8557 C C . ARG C 1 229 ? 292.825 221.551 288.427 1.00 46.06 229 ARG C C 1
ATOM 8558 O O . ARG C 1 229 ? 292.819 221.939 287.261 1.00 46.06 229 ARG C O 1
ATOM 8566 N N . LEU C 1 230 ? 293.154 220.306 288.754 1.00 45.23 230 LEU C N 1
ATOM 8567 C CA . LEU C 1 230 ? 293.425 219.336 287.705 1.00 45.23 230 LEU C CA 1
ATOM 8568 C C . LEU C 1 230 ? 292.152 218.674 287.211 1.00 45.23 230 LEU C C 1
ATOM 8569 O O . LEU C 1 230 ? 292.053 218.330 286.032 1.00 45.23 230 LEU C O 1
ATOM 8574 N N . ILE C 1 231 ? 291.190 218.464 288.110 1.00 44.94 231 ILE C N 1
ATOM 8575 C CA . ILE C 1 231 ? 289.853 218.031 287.719 1.00 44.94 231 ILE C CA 1
ATOM 8576 C C . ILE C 1 231 ? 289.221 219.058 286.805 1.00 44.94 231 ILE C C 1
ATOM 8577 O O . ILE C 1 231 ? 288.571 218.712 285.813 1.00 44.94 231 ILE C O 1
ATOM 8582 N N . SER C 1 232 ? 289.439 220.334 287.094 1.00 43.89 232 SER C N 1
ATOM 8583 C CA . SER C 1 232 ? 288.789 221.381 286.334 1.00 43.89 232 SER C CA 1
ATOM 8584 C C . SER C 1 232 ? 289.375 221.546 284.941 1.00 43.89 232 SER C C 1
ATOM 8585 O O . SER C 1 232 ? 288.694 222.068 284.057 1.00 43.89 232 SER C O 1
ATOM 8588 N N . GLN C 1 233 ? 290.617 221.113 284.716 1.00 44.47 233 GLN C N 1
ATOM 8589 C CA . GLN C 1 233 ? 291.156 221.174 283.363 1.00 44.47 233 GLN C CA 1
ATOM 8590 C C . GLN C 1 233 ? 290.598 220.065 282.496 1.00 44.47 233 GLN C C 1
ATOM 8591 O O . GLN C 1 233 ? 290.522 220.216 281.275 1.00 44.47 233 GLN C O 1
ATOM 8597 N N . ILE C 1 234 ? 290.241 218.938 283.105 1.00 43.55 234 ILE C N 1
ATOM 8598 C CA . ILE C 1 234 ? 289.572 217.880 282.369 1.00 43.55 234 ILE C CA 1
ATOM 8599 C C . ILE C 1 234 ? 288.198 218.341 281.933 1.00 43.55 234 ILE C C 1
ATOM 8600 O O . ILE C 1 234 ? 287.797 218.119 280.790 1.00 43.55 234 ILE C O 1
ATOM 8605 N N . VAL C 1 235 ? 287.484 219.044 282.802 1.00 44.99 235 VAL C N 1
ATOM 8606 C CA . VAL C 1 235 ? 286.131 219.494 282.507 1.00 44.99 235 VAL C CA 1
ATOM 8607 C C . VAL C 1 235 ? 286.165 220.629 281.496 1.00 44.99 235 VAL C C 1
ATOM 8608 O O . VAL C 1 235 ? 285.366 220.652 280.555 1.00 44.99 235 VAL C O 1
ATOM 8612 N N . SER C 1 236 ? 287.102 221.558 281.664 1.00 44.71 236 SER C N 1
ATOM 8613 C CA . SER C 1 236 ? 287.227 222.688 280.756 1.00 44.71 236 SER C CA 1
ATOM 8614 C C . SER C 1 236 ? 287.626 222.287 279.357 1.00 44.71 236 SER C C 1
ATOM 8615 O O . SER C 1 236 ? 287.354 223.038 278.427 1.00 44.71 236 SER C O 1
ATOM 8618 N N . SER C 1 237 ? 288.275 221.152 279.185 1.00 43.36 237 SER C N 1
ATOM 8619 C CA . SER C 1 237 ? 288.608 220.652 277.863 1.00 43.36 237 SER C CA 1
ATOM 8620 C C . SER C 1 237 ? 287.490 219.837 277.254 1.00 43.36 237 SER C C 1
ATOM 8621 O O . SER C 1 237 ? 287.308 219.863 276.041 1.00 43.36 237 SER C O 1
ATOM 8624 N N . ILE C 1 238 ? 286.744 219.107 278.079 1.00 43.93 238 ILE C N 1
ATOM 8625 C CA . ILE C 1 238 ? 285.656 218.268 277.592 1.00 43.93 238 ILE C CA 1
ATOM 8626 C C . ILE C 1 238 ? 284.529 219.126 277.039 1.00 43.93 238 ILE C C 1
ATOM 8627 O O . ILE C 1 238 ? 284.078 218.939 275.905 1.00 43.93 238 ILE C O 1
ATOM 8632 N N . THR C 1 239 ? 284.099 220.118 277.808 1.00 45.62 239 THR C N 1
ATOM 8633 C CA . THR C 1 239 ? 283.020 220.992 277.381 1.00 45.62 239 THR C CA 1
ATOM 8634 C C . THR C 1 239 ? 283.503 222.172 276.568 1.00 45.62 239 THR C C 1
ATOM 8635 O O . THR C 1 239 ? 282.798 223.176 276.488 1.00 45.62 239 THR C O 1
ATOM 8639 N N . ALA C 1 240 ? 284.687 222.085 275.970 1.00 45.71 240 ALA C N 1
ATOM 8640 C CA . ALA C 1 240 ? 285.254 223.249 275.313 1.00 45.71 240 ALA C CA 1
ATOM 8641 C C . ALA C 1 240 ? 284.638 223.479 273.950 1.00 45.71 240 ALA C C 1
ATOM 8642 O O . ALA C 1 240 ? 284.321 224.619 273.605 1.00 45.71 240 ALA C O 1
ATOM 8644 N N . SER C 1 241 ? 284.441 222.428 273.167 1.00 46.06 241 SER C N 1
ATOM 8645 C CA . SER C 1 241 ? 283.972 222.600 271.802 1.00 46.06 241 SER C CA 1
ATOM 8646 C C . SER C 1 241 ? 282.507 222.992 271.717 1.00 46.06 241 SER C C 1
ATOM 8647 O O . SER C 1 241 ? 282.025 223.272 270.620 1.00 46.06 241 SER C O 1
ATOM 8650 N N . LEU C 1 242 ? 281.791 223.009 272.838 1.00 50.08 242 LEU C N 1
ATOM 8651 C CA . LEU C 1 242 ? 280.488 223.648 272.915 1.00 50.08 242 LEU C CA 1
ATOM 8652 C C . LEU C 1 242 ? 280.569 225.155 272.789 1.00 50.08 242 LEU C C 1
ATOM 8653 O O . LEU C 1 242 ? 279.591 225.786 272.383 1.00 50.08 242 LEU C O 1
ATOM 8658 N N . ARG C 1 243 ? 281.704 225.744 273.140 1.00 46.60 243 ARG C N 1
ATOM 8659 C CA . ARG C 1 243 ? 281.749 227.175 273.387 1.00 46.60 243 ARG C CA 1
ATOM 8660 C C . ARG C 1 243 ? 282.982 227.844 272.802 1.00 46.60 243 ARG C C 1
ATOM 8661 O O . ARG C 1 243 ? 283.282 228.981 273.168 1.00 46.60 243 ARG C O 1
ATOM 8669 N N . PHE C 1 244 ? 283.694 227.184 271.896 1.00 47.17 244 PHE C N 1
ATOM 8670 C CA . PHE C 1 244 ? 284.776 227.822 271.167 1.00 47.17 244 PHE C CA 1
ATOM 8671 C C . PHE C 1 244 ? 284.787 227.273 269.750 1.00 47.17 244 PHE C C 1
ATOM 8672 O O . PHE C 1 244 ? 284.303 226.172 269.493 1.00 47.17 244 PHE C O 1
ATOM 8680 N N . ASP C 1 245 ? 285.322 228.057 268.824 1.00 49.74 245 ASP C N 1
ATOM 8681 C CA . ASP C 1 245 ? 285.402 227.617 267.442 1.00 49.74 245 ASP C CA 1
ATOM 8682 C C . ASP C 1 245 ? 286.589 226.692 267.244 1.00 49.74 245 ASP C C 1
ATOM 8683 O O . ASP C 1 245 ? 287.613 226.817 267.912 1.00 49.74 245 ASP C O 1
ATOM 8688 N N . GLY C 1 246 ? 286.454 225.774 266.298 1.00 47.37 246 GLY C N 1
ATOM 8689 C CA . GLY C 1 246 ? 287.560 224.909 265.957 1.00 47.37 246 GLY C CA 1
ATOM 8690 C C . GLY C 1 246 ? 287.181 223.913 264.891 1.00 47.37 246 GLY C C 1
ATOM 8691 O O . GLY C 1 246 ? 285.998 223.619 264.715 1.00 47.37 246 GLY C O 1
ATOM 8692 N N . ALA C 1 247 ? 288.162 223.412 264.150 1.00 44.29 247 ALA C N 1
ATOM 8693 C CA . ALA C 1 247 ? 287.916 222.272 263.286 1.00 44.29 247 ALA C CA 1
ATOM 8694 C C . ALA C 1 247 ? 287.700 221.044 264.147 1.00 44.29 247 ALA C C 1
ATOM 8695 O O . ALA C 1 247 ? 288.362 220.885 265.171 1.00 44.29 247 ALA C O 1
ATOM 8697 N N . LEU C 1 248 ? 286.754 220.196 263.735 1.00 44.16 248 LEU C N 1
ATOM 8698 C CA . LEU C 1 248 ? 286.394 218.950 264.421 1.00 44.16 248 LEU C CA 1
ATOM 8699 C C . LEU C 1 248 ? 285.931 219.207 265.855 1.00 44.16 248 LEU C C 1
ATOM 8700 O O . LEU C 1 248 ? 286.586 218.831 266.821 1.00 44.16 248 LEU C O 1
ATOM 8705 N N . ASN C 1 249 ? 284.800 219.892 265.973 1.00 44.52 249 ASN C N 1
ATOM 8706 C CA . ASN C 1 249 ? 284.170 220.125 267.260 1.00 44.52 249 ASN C CA 1
ATOM 8707 C C . ASN C 1 249 ? 283.322 218.935 267.670 1.00 44.52 249 ASN C C 1
ATOM 8708 O O . ASN C 1 249 ? 282.776 218.221 266.832 1.00 44.52 249 ASN C O 1
ATOM 8713 N N . VAL C 1 250 ? 283.216 218.726 268.979 1.00 44.77 250 VAL C N 1
ATOM 8714 C CA . VAL C 1 250 ? 282.550 217.552 269.531 1.00 44.77 250 VAL C CA 1
ATOM 8715 C C . VAL C 1 250 ? 281.532 218.000 270.573 1.00 44.77 250 VAL C C 1
ATOM 8716 O O . VAL C 1 250 ? 281.900 218.595 271.590 1.00 44.77 250 VAL C O 1
ATOM 8720 N N . ASP C 1 251 ? 280.259 217.694 270.337 1.00 49.38 251 ASP C N 1
ATOM 8721 C CA . ASP C 1 251 ? 279.183 217.987 271.273 1.00 49.38 251 ASP C CA 1
ATOM 8722 C C . ASP C 1 251 ? 279.224 216.959 272.405 1.00 49.38 251 ASP C C 1
ATOM 8723 O O . ASP C 1 251 ? 280.005 216.008 272.370 1.00 49.38 251 ASP C O 1
ATOM 8728 N N . LEU C 1 252 ? 278.389 217.122 273.432 1.00 49.65 252 LEU C N 1
ATOM 8729 C CA . LEU C 1 252 ? 278.362 216.153 274.520 1.00 49.65 252 LEU C CA 1
ATOM 8730 C C . LEU C 1 252 ? 277.697 214.851 274.115 1.00 49.65 252 LEU C C 1
ATOM 8731 O O . LEU C 1 252 ? 277.841 213.848 274.814 1.00 49.65 252 LEU C O 1
ATOM 8736 N N . THR C 1 253 ? 276.951 214.846 273.013 1.00 49.51 253 THR C N 1
ATOM 8737 C CA . THR C 1 253 ? 276.342 213.608 272.553 1.00 49.51 253 THR C CA 1
ATOM 8738 C C . THR C 1 253 ? 277.239 212.865 271.579 1.00 49.51 253 THR C C 1
ATOM 8739 O O . THR C 1 253 ? 277.036 211.671 271.346 1.00 49.51 253 THR C O 1
ATOM 8743 N N . GLU C 1 254 ? 278.233 213.539 271.003 1.00 48.37 254 GLU C N 1
ATOM 8744 C CA . GLU C 1 254 ? 279.174 212.854 270.133 1.00 48.37 254 GLU C CA 1
ATOM 8745 C C . GLU C 1 254 ? 280.222 212.085 270.914 1.00 48.37 254 GLU C C 1
ATOM 8746 O O . GLU C 1 254 ? 280.944 211.283 270.318 1.00 48.37 254 GLU C O 1
ATOM 8752 N N . PHE C 1 255 ? 280.354 212.343 272.215 1.00 47.81 255 PHE C N 1
ATOM 8753 C CA . PHE C 1 255 ? 281.052 211.409 273.089 1.00 47.81 255 PHE C CA 1
ATOM 8754 C C . PHE C 1 255 ? 280.355 210.071 273.075 1.00 47.81 255 PHE C C 1
ATOM 8755 O O . PHE C 1 255 ? 280.919 209.055 272.662 1.00 47.81 255 PHE C O 1
ATOM 8763 N N . GLN C 1 256 ? 279.104 210.077 273.515 1.00 49.37 256 GLN C N 1
ATOM 8764 C CA . GLN C 1 256 ? 278.381 208.880 273.877 1.00 49.37 256 GLN C CA 1
ATOM 8765 C C . GLN C 1 256 ? 278.102 207.999 272.674 1.00 49.37 256 GLN C C 1
ATOM 8766 O O . GLN C 1 256 ? 278.008 206.780 272.820 1.00 49.37 256 GLN C O 1
ATOM 8772 N N . THR C 1 257 ? 278.012 208.584 271.490 1.00 47.51 257 THR C N 1
ATOM 8773 C CA . THR C 1 257 ? 277.973 207.816 270.264 1.00 47.51 257 THR C CA 1
ATOM 8774 C C . THR C 1 257 ? 279.298 207.126 269.982 1.00 47.51 257 THR C C 1
ATOM 8775 O O . THR C 1 257 ? 279.309 206.008 269.459 1.00 47.51 257 THR C O 1
ATOM 8779 N N . ASN C 1 258 ? 280.409 207.743 270.360 1.00 45.39 258 ASN C N 1
ATOM 8780 C CA . ASN C 1 258 ? 281.730 207.250 270.025 1.00 45.39 258 ASN C CA 1
ATOM 8781 C C . ASN C 1 258 ? 282.503 206.699 271.206 1.00 45.39 258 ASN C C 1
ATOM 8782 O O . ASN C 1 258 ? 283.558 206.097 270.998 1.00 45.39 258 ASN C O 1
ATOM 8787 N N . LEU C 1 259 ? 282.031 206.880 272.432 1.00 44.35 259 LEU C N 1
ATOM 8788 C CA . LEU C 1 259 ? 282.746 206.360 273.582 1.00 44.35 259 LEU C CA 1
ATOM 8789 C C . LEU C 1 259 ? 282.062 205.180 274.248 1.00 44.35 259 LEU C C 1
ATOM 8790 O O . LEU C 1 259 ? 282.749 204.343 274.833 1.00 44.35 259 LEU C O 1
ATOM 8795 N N . VAL C 1 260 ? 280.746 205.063 274.143 1.00 45.55 260 VAL C N 1
ATOM 8796 C CA . VAL C 1 260 ? 280.013 204.064 274.909 1.00 45.55 260 VAL C CA 1
ATOM 8797 C C . VAL C 1 260 ? 279.493 202.969 273.985 1.00 45.55 260 VAL C C 1
ATOM 8798 O O . VAL C 1 260 ? 278.613 203.233 273.160 1.00 45.55 260 VAL C O 1
ATOM 8802 N N . PRO C 1 261 ? 280.018 201.737 274.067 1.00 46.28 261 PRO C N 1
ATOM 8803 C CA . PRO C 1 261 ? 279.531 200.646 273.211 1.00 46.28 261 PRO C CA 1
ATOM 8804 C C . PRO C 1 261 ? 278.133 200.142 273.522 1.00 46.28 261 PRO C C 1
ATOM 8805 O O . PRO C 1 261 ? 277.282 200.052 272.634 1.00 46.28 261 PRO C O 1
ATOM 8809 N N . TYR C 1 262 ? 277.906 199.772 274.772 1.00 50.28 262 TYR C N 1
ATOM 8810 C CA . TYR C 1 262 ? 276.695 199.140 275.265 1.00 50.28 262 TYR C CA 1
ATOM 8811 C C . TYR C 1 262 ? 276.225 199.978 276.438 1.00 50.28 262 TYR C C 1
ATOM 8812 O O . TYR C 1 262 ? 277.040 200.646 277.079 1.00 50.28 262 TYR C O 1
ATOM 8821 N N . PRO C 1 263 ? 274.925 199.967 276.758 1.00 49.65 263 PRO C N 1
ATOM 8822 C CA . PRO C 1 263 ? 274.416 200.919 277.762 1.00 49.65 263 PRO C CA 1
ATOM 8823 C C . PRO C 1 263 ? 274.899 200.709 279.191 1.00 49.65 263 PRO C C 1
ATOM 8824 O O . PRO C 1 263 ? 274.536 201.510 280.056 1.00 49.65 263 PRO C O 1
ATOM 8828 N N . ARG C 1 264 ? 275.713 199.695 279.474 1.00 52.36 264 ARG C N 1
ATOM 8829 C CA . ARG C 1 264 ? 276.269 199.497 280.802 1.00 52.36 264 ARG C CA 1
ATOM 8830 C C . ARG C 1 264 ? 277.789 199.564 280.800 1.00 52.36 264 ARG C C 1
ATOM 8831 O O . ARG C 1 264 ? 278.427 199.137 281.763 1.00 52.36 264 ARG C O 1
ATOM 8839 N N . ILE C 1 265 ? 278.380 200.072 279.723 1.00 51.13 265 ILE C N 1
ATOM 8840 C CA . ILE C 1 265 ? 279.819 200.035 279.480 1.00 51.13 265 ILE C CA 1
ATOM 8841 C C . ILE C 1 265 ? 280.261 201.495 279.412 1.00 51.13 265 ILE C C 1
ATOM 8842 O O . ILE C 1 265 ? 281.053 201.900 278.556 1.00 51.13 265 ILE C O 1
ATOM 8847 N N . HIS C 1 266 ? 279.694 202.317 280.283 1.00 49.20 266 HIS C N 1
ATOM 8848 C CA . HIS C 1 266 ? 279.855 203.763 280.227 1.00 49.20 266 HIS C CA 1
ATOM 8849 C C . HIS C 1 266 ? 280.656 204.319 281.398 1.00 49.20 266 HIS C C 1
ATOM 8850 O O . HIS C 1 266 ? 280.280 205.321 281.998 1.00 49.20 266 HIS C O 1
ATOM 8857 N N . PHE C 1 267 ? 281.790 203.708 281.734 1.00 51.09 267 PHE C N 1
ATOM 8858 C CA . PHE C 1 267 ? 282.637 204.187 282.826 1.00 51.09 267 PHE C CA 1
ATOM 8859 C C . PHE C 1 267 ? 284.051 204.507 282.350 1.00 51.09 267 PHE C C 1
ATOM 8860 O O . PHE C 1 267 ? 284.985 203.744 282.618 1.00 51.09 267 PHE C O 1
ATOM 8868 N N . PRO C 1 268 ? 284.255 205.629 281.662 1.00 46.72 268 PRO C N 1
ATOM 8869 C CA . PRO C 1 268 ? 285.578 205.872 281.087 1.00 46.72 268 PRO C CA 1
ATOM 8870 C C . PRO C 1 268 ? 286.497 206.715 281.953 1.00 46.72 268 PRO C C 1
ATOM 8871 O O . PRO C 1 268 ? 286.085 207.708 282.556 1.00 46.72 268 PRO C O 1
ATOM 8875 N N . LEU C 1 269 ? 287.764 206.327 282.000 1.00 45.88 269 LEU C N 1
ATOM 8876 C CA . LEU C 1 269 ? 288.755 207.056 282.770 1.00 45.88 269 LEU C CA 1
ATOM 8877 C C . LEU C 1 269 ? 289.362 208.137 281.893 1.00 45.88 269 LEU C C 1
ATOM 8878 O O . LEU C 1 269 ? 289.544 207.935 280.694 1.00 45.88 269 LEU C O 1
ATOM 8883 N N . ALA C 1 270 ? 289.668 209.278 282.495 1.00 45.71 270 ALA C N 1
ATOM 8884 C CA . ALA C 1 270 ? 290.223 210.420 281.792 1.00 45.71 270 ALA C CA 1
ATOM 8885 C C . ALA C 1 270 ? 291.687 210.587 282.151 1.00 45.71 270 ALA C C 1
ATOM 8886 O O . ALA C 1 270 ? 292.140 210.133 283.199 1.00 45.71 270 ALA C O 1
ATOM 8888 N N . THR C 1 271 ? 292.438 211.214 281.249 1.00 49.01 271 THR C N 1
ATOM 8889 C CA . THR C 1 271 ? 293.774 211.705 281.561 1.00 49.01 271 THR C CA 1
ATOM 8890 C C . THR C 1 271 ? 293.888 213.122 281.031 1.00 49.01 271 THR C C 1
ATOM 8891 O O . THR C 1 271 ? 292.946 213.670 280.458 1.00 49.01 271 THR C O 1
ATOM 8895 N N . TYR C 1 272 ? 295.065 213.704 281.211 1.00 44.61 272 TYR C N 1
ATOM 8896 C CA . TYR C 1 272 ? 295.330 215.058 280.748 1.00 44.61 272 TYR C CA 1
ATOM 8897 C C . TYR C 1 272 ? 296.839 215.156 280.612 1.00 44.61 272 TYR C C 1
ATOM 8898 O O . TYR C 1 272 ? 297.551 214.983 281.602 1.00 44.61 272 TYR C O 1
ATOM 8907 N N . ALA C 1 273 ? 297.323 215.361 279.401 1.00 48.91 273 ALA C N 1
ATOM 8908 C CA . ALA C 1 273 ? 298.724 215.023 279.204 1.00 48.91 273 ALA C CA 1
ATOM 8909 C C . ALA C 1 273 ? 299.750 216.094 279.570 1.00 48.91 273 ALA C C 1
ATOM 8910 O O . ALA C 1 273 ? 300.743 215.750 280.228 1.00 48.91 273 ALA C O 1
ATOM 8912 N N . PRO C 1 274 ? 299.616 217.378 279.164 1.00 47.46 274 PRO C N 1
ATOM 8913 C CA . PRO C 1 274 ? 300.730 218.236 279.611 1.00 47.46 274 PRO C CA 1
ATOM 8914 C C . PRO C 1 274 ? 300.564 218.810 281.016 1.00 47.46 274 PRO C C 1
ATOM 8915 O O . PRO C 1 274 ? 300.368 220.000 281.240 1.00 47.46 274 PRO C O 1
ATOM 8919 N N . VAL C 1 275 ? 300.666 217.935 282.010 1.00 49.42 275 VAL C N 1
ATOM 8920 C CA . VAL C 1 275 ? 300.769 218.348 283.407 1.00 49.42 275 VAL C CA 1
ATOM 8921 C C . VAL C 1 275 ? 302.255 218.555 283.645 1.00 49.42 275 VAL C C 1
ATOM 8922 O O . VAL C 1 275 ? 302.978 217.639 284.027 1.00 49.42 275 VAL C O 1
ATOM 8926 N N . ILE C 1 276 ? 302.726 219.763 283.389 1.00 49.71 276 ILE C N 1
ATOM 8927 C CA . ILE C 1 276 ? 304.146 220.070 283.451 1.00 49.71 276 ILE C CA 1
ATOM 8928 C C . ILE C 1 276 ? 304.319 221.358 284.233 1.00 49.71 276 ILE C C 1
ATOM 8929 O O . ILE C 1 276 ? 303.632 222.347 283.969 1.00 49.71 276 ILE C O 1
ATOM 8934 N N . SER C 1 277 ? 305.216 221.340 285.215 1.00 51.94 277 SER C N 1
ATOM 8935 C CA . SER C 1 277 ? 305.527 222.543 285.964 1.00 51.94 277 SER C CA 1
ATOM 8936 C C . SER C 1 277 ? 306.214 223.564 285.066 1.00 51.94 277 SER C C 1
ATOM 8937 O O . SER C 1 277 ? 306.783 223.232 284.034 1.00 51.94 277 SER C O 1
ATOM 8940 N N . ALA C 1 278 ? 306.162 224.829 285.482 1.00 51.78 278 ALA C N 1
ATOM 8941 C CA . ALA C 1 278 ? 306.606 225.918 284.618 1.00 51.78 278 ALA C CA 1
ATOM 8942 C C . ALA C 1 278 ? 308.106 225.918 284.387 1.00 51.78 278 ALA C C 1
ATOM 8943 O O . ALA C 1 278 ? 308.556 226.402 283.347 1.00 51.78 278 ALA C O 1
ATOM 8945 N N . GLU C 1 279 ? 308.887 225.381 285.319 1.00 54.55 279 GLU C N 1
ATOM 8946 C CA . GLU C 1 279 ? 310.323 225.272 285.095 1.00 54.55 279 GLU C CA 1
ATOM 8947 C C . GLU C 1 279 ? 310.632 224.106 284.166 1.00 54.55 279 GLU C C 1
ATOM 8948 O O . GLU C 1 279 ? 311.521 224.191 283.317 1.00 54.55 279 GLU C O 1
ATOM 8954 N N . LYS C 1 280 ? 309.884 223.014 284.299 1.00 52.32 280 LYS C N 1
ATOM 8955 C CA . LYS C 1 280 ? 309.997 221.899 283.370 1.00 52.32 280 LYS C CA 1
ATOM 8956 C C . LYS C 1 280 ? 309.285 222.155 282.056 1.00 52.32 280 LYS C C 1
ATOM 8957 O O . LYS C 1 280 ? 309.280 221.280 281.189 1.00 52.32 280 LYS C O 1
ATOM 8963 N N . ALA C 1 281 ? 308.617 223.294 281.907 1.00 53.24 281 ALA C N 1
ATOM 8964 C CA . ALA C 1 281 ? 307.939 223.570 280.651 1.00 53.24 281 ALA C CA 1
ATOM 8965 C C . ALA C 1 281 ? 308.866 224.236 279.669 1.00 53.24 281 ALA C C 1
ATOM 8966 O O . ALA C 1 281 ? 308.510 224.412 278.508 1.00 53.24 281 ALA C O 1
ATOM 8968 N N . TYR C 1 282 ? 310.020 224.674 280.139 1.00 54.29 282 TYR C N 1
ATOM 8969 C CA . TYR C 1 282 ? 311.172 224.852 279.285 1.00 54.29 282 TYR C CA 1
ATOM 8970 C C . TYR C 1 282 ? 311.803 223.479 279.158 1.00 54.29 282 TYR C C 1
ATOM 8971 O O . TYR C 1 282 ? 311.379 222.542 279.832 1.00 54.29 282 TYR C O 1
ATOM 8980 N N . HIS C 1 283 ? 312.827 223.366 278.314 1.00 51.25 283 HIS C N 1
ATOM 8981 C CA . HIS C 1 283 ? 313.409 222.079 277.903 1.00 51.25 283 HIS C CA 1
ATOM 8982 C C . HIS C 1 283 ? 312.333 221.162 277.326 1.00 51.25 283 HIS C C 1
ATOM 8983 O O . HIS C 1 283 ? 312.329 219.963 277.591 1.00 51.25 283 HIS C O 1
ATOM 8990 N N . GLU C 1 284 ? 311.390 221.716 276.578 1.00 55.31 284 GLU C N 1
ATOM 8991 C CA . GLU C 1 284 ? 310.187 220.981 276.231 1.00 55.31 284 GLU C CA 1
ATOM 8992 C C . GLU C 1 284 ? 310.204 220.617 274.759 1.00 55.31 284 GLU C C 1
ATOM 8993 O O . GLU C 1 284 ? 310.917 221.225 273.960 1.00 55.31 284 GLU C O 1
ATOM 8999 N N . GLN C 1 285 ? 309.447 219.593 274.423 1.00 52.79 285 GLN C N 1
ATOM 9000 C CA . GLN C 1 285 ? 309.107 219.288 273.048 1.00 52.79 285 GLN C CA 1
ATOM 9001 C C . GLN C 1 285 ? 307.625 218.989 273.023 1.00 52.79 285 GLN C C 1
ATOM 9002 O O . GLN C 1 285 ? 307.200 217.987 272.442 1.00 52.79 285 GLN C O 1
ATOM 9008 N N . LEU C 1 286 ? 306.826 219.849 273.644 1.00 47.06 286 LEU C N 1
ATOM 9009 C CA . LEU C 1 286 ? 305.416 219.563 273.864 1.00 47.06 286 LEU C CA 1
ATOM 9010 C C . LEU C 1 286 ? 304.626 219.650 272.567 1.00 47.06 286 LEU C C 1
ATOM 9011 O O . LEU C 1 286 ? 303.775 220.526 272.396 1.00 47.06 286 LEU C O 1
ATOM 9016 N N . SER C 1 287 ? 304.909 218.732 271.659 1.00 47.38 287 SER C N 1
ATOM 9017 C CA . SER C 1 287 ? 304.304 218.646 270.351 1.00 47.38 287 SER C CA 1
ATOM 9018 C C . SER C 1 287 ? 303.106 217.730 270.445 1.00 47.38 287 SER C C 1
ATOM 9019 O O . SER C 1 287 ? 302.785 217.209 271.509 1.00 47.38 287 SER C O 1
ATOM 9022 N N . VAL C 1 288 ? 302.453 217.528 269.306 1.00 46.29 288 VAL C N 1
ATOM 9023 C CA . VAL C 1 288 ? 301.309 216.638 269.248 1.00 46.29 288 VAL C CA 1
ATOM 9024 C C . VAL C 1 288 ? 301.723 215.201 269.503 1.00 46.29 288 VAL C C 1
ATOM 9025 O O . VAL C 1 288 ? 300.986 214.446 270.144 1.00 46.29 288 VAL C O 1
ATOM 9029 N N . ALA C 1 289 ? 302.929 214.830 269.088 1.00 45.82 289 ALA C N 1
ATOM 9030 C CA . ALA C 1 289 ? 303.388 213.456 269.224 1.00 45.82 289 ALA C CA 1
ATOM 9031 C C . ALA C 1 289 ? 303.654 213.099 270.678 1.00 45.82 289 ALA C C 1
ATOM 9032 O O . ALA C 1 289 ? 303.245 212.035 271.145 1.00 45.82 289 ALA C O 1
ATOM 9034 N N . GLU C 1 290 ? 304.318 213.985 271.421 1.00 49.19 290 GLU C N 1
ATOM 9035 C CA . GLU C 1 290 ? 304.680 213.650 272.794 1.00 49.19 290 GLU C CA 1
ATOM 9036 C C . GLU C 1 290 ? 303.483 213.710 273.720 1.00 49.19 290 GLU C C 1
ATOM 9037 O O . GLU C 1 290 ? 303.414 212.974 274.707 1.00 49.19 290 GLU C O 1
ATOM 9043 N N . ILE C 1 291 ? 302.540 214.601 273.434 1.00 45.33 291 ILE C N 1
ATOM 9044 C CA . ILE C 1 291 ? 301.361 214.748 274.271 1.00 45.33 291 ILE C CA 1
ATOM 9045 C C . ILE C 1 291 ? 300.328 213.668 273.994 1.00 45.33 291 ILE C C 1
ATOM 9046 O O . ILE C 1 291 ? 299.517 213.350 274.860 1.00 45.33 291 ILE C O 1
ATOM 9051 N N . THR C 1 292 ? 300.369 213.037 272.832 1.00 47.01 292 THR C N 1
ATOM 9052 C CA . THR C 1 292 ? 299.529 211.877 272.590 1.00 47.01 292 THR C CA 1
ATOM 9053 C C . THR C 1 292 ? 300.036 210.631 273.293 1.00 47.01 292 THR C C 1
ATOM 9054 O O . THR C 1 292 ? 299.229 209.844 273.785 1.00 47.01 292 THR C O 1
ATOM 9058 N N . ASN C 1 293 ? 301.355 210.451 273.377 1.00 47.00 293 ASN C N 1
ATOM 9059 C CA . ASN C 1 293 ? 301.904 209.279 274.043 1.00 47.00 293 ASN C CA 1
ATOM 9060 C C . ASN C 1 293 ? 301.665 209.311 275.539 1.00 47.00 293 ASN C C 1
ATOM 9061 O O . ASN C 1 293 ? 301.541 208.257 276.165 1.00 47.00 293 ASN C O 1
ATOM 9066 N N . ALA C 1 294 ? 301.592 210.504 276.124 1.00 45.69 294 ALA C N 1
ATOM 9067 C CA . ALA C 1 294 ? 301.550 210.625 277.574 1.00 45.69 294 ALA C CA 1
ATOM 9068 C C . ALA C 1 294 ? 300.207 210.194 278.131 1.00 45.69 294 ALA C C 1
ATOM 9069 O O . ALA C 1 294 ? 300.124 209.746 279.277 1.00 45.69 294 ALA C O 1
ATOM 9071 N N . CYS C 1 295 ? 299.146 210.327 277.340 1.00 46.74 295 CYS C N 1
ATOM 9072 C CA . CYS C 1 295 ? 297.832 209.890 277.780 1.00 46.74 295 CYS C CA 1
ATOM 9073 C C . CYS C 1 295 ? 297.765 208.383 277.935 1.00 46.74 295 CYS C C 1
ATOM 9074 O O . CYS C 1 295 ? 297.093 207.880 278.839 1.00 46.74 295 CYS C O 1
ATOM 9077 N N . PHE C 1 296 ? 298.459 207.649 277.074 1.00 48.36 296 PHE C N 1
ATOM 9078 C CA . PHE C 1 296 ? 298.448 206.198 277.126 1.00 48.36 296 PHE C CA 1
ATOM 9079 C C . PHE C 1 296 ? 299.428 205.633 278.133 1.00 48.36 296 PHE C C 1
ATOM 9080 O O . PHE C 1 296 ? 299.533 204.411 278.244 1.00 48.36 296 PHE C O 1
ATOM 9088 N N . GLU C 1 297 ? 300.132 206.463 278.842 1.00 51.74 297 GLU C N 1
ATOM 9089 C CA . GLU C 1 297 ? 301.074 205.997 279.838 1.00 51.74 297 GLU C CA 1
ATOM 9090 C C . GLU C 1 297 ? 300.325 205.526 281.083 1.00 51.74 297 GLU C C 1
ATOM 9091 O O . GLU C 1 297 ? 299.374 206.177 281.513 1.00 51.74 297 GLU C O 1
ATOM 9097 N N . PRO C 1 298 ? 300.710 204.389 281.666 1.00 53.63 298 PRO C N 1
ATOM 9098 C CA . PRO C 1 298 ? 299.980 203.899 282.842 1.00 53.63 298 PRO C CA 1
ATOM 9099 C C . PRO C 1 298 ? 300.321 204.626 284.125 1.00 53.63 298 PRO C C 1
ATOM 9100 O O . PRO C 1 298 ? 299.696 204.351 285.155 1.00 53.63 298 PRO C O 1
ATOM 9104 N N . ALA C 1 299 ? 301.302 205.524 284.113 1.00 51.57 299 ALA C N 1
ATOM 9105 C CA . ALA C 1 299 ? 301.618 206.251 285.332 1.00 51.57 299 ALA C CA 1
ATOM 9106 C C . ALA C 1 299 ? 300.860 207.561 285.407 1.00 51.57 299 ALA C C 1
ATOM 9107 O O . ALA C 1 299 ? 300.626 208.077 286.503 1.00 51.57 299 ALA C O 1
ATOM 9109 N N . ASN C 1 300 ? 300.469 208.111 284.263 1.00 49.73 300 ASN C N 1
ATOM 9110 C CA . ASN C 1 300 ? 299.775 209.388 284.198 1.00 49.73 300 ASN C CA 1
ATOM 9111 C C . ASN C 1 300 ? 298.267 209.254 284.256 1.00 49.73 300 ASN C C 1
ATOM 9112 O O . ASN C 1 300 ? 297.565 210.169 283.820 1.00 49.73 300 ASN C O 1
ATOM 9117 N N . GLN C 1 301 ? 297.753 208.141 284.758 1.00 49.87 301 GLN C N 1
ATOM 9118 C CA . GLN C 1 301 ? 296.318 207.969 284.828 1.00 49.87 301 GLN C CA 1
ATOM 9119 C C . GLN C 1 301 ? 295.759 208.783 285.985 1.00 49.87 301 GLN C C 1
ATOM 9120 O O . GLN C 1 301 ? 296.443 209.073 286.967 1.00 49.87 301 GLN C O 1
ATOM 9126 N N . MET C 1 302 ? 294.497 209.172 285.853 1.00 48.94 302 MET C N 1
ATOM 9127 C CA . MET C 1 302 ? 293.799 209.856 286.925 1.00 48.94 302 MET C CA 1
ATOM 9128 C C . MET C 1 302 ? 293.109 208.868 287.847 1.00 48.94 302 MET C C 1
ATOM 9129 O O . MET C 1 302 ? 292.508 209.272 288.840 1.00 48.94 302 MET C O 1
ATOM 9134 N N . VAL C 1 303 ? 293.185 207.573 287.533 1.00 49.39 303 VAL C N 1
ATOM 9135 C CA . VAL C 1 303 ? 292.671 206.508 288.387 1.00 49.39 303 VAL C CA 1
ATOM 9136 C C . VAL C 1 303 ? 293.817 205.542 288.648 1.00 49.39 303 VAL C C 1
ATOM 9137 O O . VAL C 1 303 ? 294.597 205.233 287.746 1.00 49.39 303 VAL C O 1
ATOM 9141 N N . LYS C 1 304 ? 293.926 205.065 289.887 1.00 52.71 304 LYS C N 1
ATOM 9142 C CA . LYS C 1 304 ? 294.946 204.077 290.229 1.00 52.71 304 LYS C CA 1
ATOM 9143 C C . LYS C 1 304 ? 294.592 202.779 289.537 1.00 52.71 304 LYS C C 1
ATOM 9144 O O . LYS C 1 304 ? 293.779 201.995 290.021 1.00 52.71 304 LYS C O 1
ATOM 9150 N N . CYS C 1 305 ? 295.244 202.554 288.406 1.00 58.44 305 CYS C N 1
ATOM 9151 C CA . CYS C 1 305 ? 294.872 201.538 287.443 1.00 58.44 305 CYS C CA 1
ATOM 9152 C C . CYS C 1 305 ? 296.043 201.327 286.506 1.00 58.44 305 CYS C C 1
ATOM 9153 O O . CYS C 1 305 ? 297.025 202.068 286.555 1.00 58.44 305 CYS C O 1
ATOM 9156 N N . ASP C 1 306 ? 295.928 200.327 285.655 1.00 59.10 306 ASP C N 1
ATOM 9157 C CA . ASP C 1 306 ? 296.983 199.984 284.718 1.00 59.10 306 ASP C CA 1
ATOM 9158 C C . ASP C 1 306 ? 296.318 199.455 283.464 1.00 59.10 306 ASP C C 1
ATOM 9159 O O . ASP C 1 306 ? 295.924 198.281 283.434 1.00 59.10 306 ASP C O 1
ATOM 9164 N N . PRO C 1 307 ? 296.187 200.250 282.400 1.00 56.61 307 PRO C N 1
ATOM 9165 C CA . PRO C 1 307 ? 295.543 199.747 281.181 1.00 56.61 307 PRO C CA 1
ATOM 9166 C C . PRO C 1 307 ? 296.382 198.761 280.383 1.00 56.61 307 PRO C C 1
ATOM 9167 O O . PRO C 1 307 ? 295.993 198.422 279.263 1.00 56.61 307 PRO C O 1
ATOM 9171 N N . ARG C 1 308 ? 297.521 198.305 280.901 1.00 56.56 308 ARG C N 1
ATOM 9172 C CA . ARG C 1 308 ? 298.215 197.181 280.298 1.00 56.56 308 ARG C CA 1
ATOM 9173 C C . ARG C 1 308 ? 297.705 195.854 280.834 1.00 56.56 308 ARG C C 1
ATOM 9174 O O . ARG C 1 308 ? 298.175 194.798 280.406 1.00 56.56 308 ARG C O 1
ATOM 9182 N N . HIS C 1 309 ? 296.765 195.883 281.772 1.00 57.06 309 HIS C N 1
ATOM 9183 C CA . HIS C 1 309 ? 296.165 194.651 282.251 1.00 57.06 309 HIS C CA 1
ATOM 9184 C C . HIS C 1 309 ? 294.828 194.370 281.591 1.00 57.06 309 HIS C C 1
ATOM 9185 O O . HIS C 1 309 ? 294.297 193.267 281.748 1.00 57.06 309 HIS C O 1
ATOM 9192 N N . GLY C 1 310 ? 294.267 195.341 280.876 1.00 54.02 310 GLY C N 1
ATOM 9193 C CA . GLY C 1 310 ? 293.029 195.154 280.152 1.00 54.02 310 GLY C CA 1
ATOM 9194 C C . GLY C 1 310 ? 293.135 195.766 278.772 1.00 54.02 310 GLY C C 1
ATOM 9195 O O . GLY C 1 310 ? 294.173 196.308 278.400 1.00 54.02 310 GLY C O 1
ATOM 9196 N N . LYS C 1 311 ? 292.049 195.679 278.021 1.00 55.60 311 LYS C N 1
ATOM 9197 C CA . LYS C 1 311 ? 292.048 196.149 276.647 1.00 55.60 311 LYS C CA 1
ATOM 9198 C C . LYS C 1 311 ? 291.204 197.405 276.505 1.00 55.60 311 LYS C C 1
ATOM 9199 O O . LYS C 1 311 ? 290.118 197.499 277.078 1.00 55.60 311 LYS C O 1
ATOM 9205 N N . TYR C 1 312 ? 291.714 198.366 275.745 1.00 53.37 312 TYR C N 1
ATOM 9206 C CA . TYR C 1 312 ? 290.940 199.548 275.417 1.00 53.37 312 TYR C CA 1
ATOM 9207 C C . TYR C 1 312 ? 289.802 199.187 274.476 1.00 53.37 312 TYR C C 1
ATOM 9208 O O . TYR C 1 312 ? 289.900 198.270 273.666 1.00 53.37 312 TYR C O 1
ATOM 9217 N N . MET C 1 313 ? 288.719 199.937 274.574 1.00 52.40 313 MET C N 1
ATOM 9218 C CA . MET C 1 313 ? 287.580 199.747 273.689 1.00 52.40 313 MET C CA 1
ATOM 9219 C C . MET C 1 313 ? 287.269 200.951 272.830 1.00 52.40 313 MET C C 1
ATOM 9220 O O . MET C 1 313 ? 286.741 200.773 271.730 1.00 52.40 313 MET C O 1
ATOM 9225 N N . ALA C 1 314 ? 287.547 202.157 273.298 1.00 45.75 314 ALA C N 1
ATOM 9226 C CA . ALA C 1 314 ? 287.446 203.379 272.525 1.00 45.75 314 ALA C CA 1
ATOM 9227 C C . ALA C 1 314 ? 288.317 204.393 273.228 1.00 45.75 314 ALA C C 1
ATOM 9228 O O . ALA C 1 314 ? 288.634 204.234 274.404 1.00 45.75 314 ALA C O 1
ATOM 9230 N N . CYS C 1 315 ? 288.725 205.418 272.498 1.00 46.82 315 CYS C N 1
ATOM 9231 C CA . CYS C 1 315 ? 289.362 206.564 273.118 1.00 46.82 315 CYS C CA 1
ATOM 9232 C C . CYS C 1 315 ? 288.711 207.802 272.528 1.00 46.82 315 CYS C C 1
ATOM 9233 O O . CYS C 1 315 ? 287.880 207.718 271.627 1.00 46.82 315 CYS C O 1
ATOM 9236 N N . CYS C 1 316 ? 289.056 208.962 273.058 1.00 45.32 316 CYS C N 1
ATOM 9237 C CA . CYS C 1 316 ? 288.427 210.184 272.579 1.00 45.32 316 CYS C CA 1
ATOM 9238 C C . CYS C 1 316 ? 289.393 211.317 272.817 1.00 45.32 316 CYS C C 1
ATOM 9239 O O . CYS C 1 316 ? 289.486 211.818 273.937 1.00 45.32 316 CYS C O 1
ATOM 9242 N N . LEU C 1 317 ? 290.109 211.716 271.784 1.00 43.46 317 LEU C N 1
ATOM 9243 C CA . LEU C 1 317 ? 291.173 212.684 271.926 1.00 43.46 317 LEU C CA 1
ATOM 9244 C C . LEU C 1 317 ? 290.646 214.078 271.651 1.00 43.46 317 LEU C C 1
ATOM 9245 O O . LEU C 1 317 ? 290.071 214.331 270.591 1.00 43.46 317 LEU C O 1
ATOM 9250 N N . LEU C 1 318 ? 290.845 214.977 272.605 1.00 39.05 318 LEU C N 1
ATOM 9251 C CA . LEU C 1 318 ? 290.299 216.325 272.538 1.00 39.05 318 LEU C CA 1
ATOM 9252 C C . LEU C 1 318 ? 291.471 217.281 272.685 1.00 39.05 318 LEU C C 1
ATOM 9253 O O . LEU C 1 318 ? 292.046 217.373 273.768 1.00 39.05 318 LEU C O 1
ATOM 9258 N N . TYR C 1 319 ? 291.828 217.993 271.621 1.00 42.19 319 TYR C N 1
ATOM 9259 C CA . TYR C 1 319 ? 293.035 218.806 271.651 1.00 42.19 319 TYR C CA 1
ATOM 9260 C C . TYR C 1 319 ? 292.664 220.281 271.683 1.00 42.19 319 TYR C C 1
ATOM 9261 O O . TYR C 1 319 ? 291.639 220.688 271.137 1.00 42.19 319 TYR C O 1
ATOM 9270 N N . ARG C 1 320 ? 293.506 221.086 272.328 1.00 42.17 320 ARG C N 1
ATOM 9271 C CA . ARG C 1 320 ? 293.279 222.522 272.422 1.00 42.17 320 ARG C CA 1
ATOM 9272 C C . ARG C 1 320 ? 294.507 223.254 271.919 1.00 42.17 320 ARG C C 1
ATOM 9273 O O . ARG C 1 320 ? 295.615 222.979 272.376 1.00 42.17 320 ARG C O 1
ATOM 9281 N N . GLY C 1 321 ? 294.315 224.202 271.012 1.00 45.34 321 GLY C N 1
ATOM 9282 C CA . GLY C 1 321 ? 295.362 225.168 270.751 1.00 45.34 321 GLY C CA 1
ATOM 9283 C C . GLY C 1 321 ? 296.018 225.140 269.389 1.00 45.34 321 GLY C C 1
ATOM 9284 O O . GLY C 1 321 ? 295.341 225.152 268.361 1.00 45.34 321 GLY C O 1
ATOM 9285 N N . ASP C 1 322 ? 297.348 225.127 269.376 1.00 51.94 322 ASP C N 1
ATOM 9286 C CA . ASP C 1 322 ? 298.126 225.150 268.146 1.00 51.94 322 ASP C CA 1
ATOM 9287 C C . ASP C 1 322 ? 298.243 223.746 267.577 1.00 51.94 322 ASP C C 1
ATOM 9288 O O . ASP C 1 322 ? 299.335 223.173 267.571 1.00 51.94 322 ASP C O 1
ATOM 9293 N N . VAL C 1 323 ? 297.139 223.182 267.097 1.00 47.09 323 VAL C N 1
ATOM 9294 C CA . VAL C 1 323 ? 297.093 221.794 266.654 1.00 47.09 323 VAL C CA 1
ATOM 9295 C C . VAL C 1 323 ? 296.618 221.730 265.209 1.00 47.09 323 VAL C C 1
ATOM 9296 O O . VAL C 1 323 ? 295.536 222.221 264.879 1.00 47.09 323 VAL C O 1
ATOM 9300 N N . VAL C 1 324 ? 297.425 221.106 264.357 1.00 49.56 324 VAL C N 1
ATOM 9301 C CA . VAL C 1 324 ? 297.105 220.852 262.956 1.00 49.56 324 VAL C CA 1
ATOM 9302 C C . VAL C 1 324 ? 296.736 219.378 262.842 1.00 49.56 324 VAL C C 1
ATOM 9303 O O . VAL C 1 324 ? 297.451 218.536 263.394 1.00 49.56 324 VAL C O 1
ATOM 9307 N N . PRO C 1 325 ? 295.643 219.021 262.156 1.00 49.87 325 PRO C N 1
ATOM 9308 C CA . PRO C 1 325 ? 295.145 217.637 262.228 1.00 49.87 325 PRO C CA 1
ATOM 9309 C C . PRO C 1 325 ? 296.025 216.589 261.575 1.00 49.87 325 PRO C C 1
ATOM 9310 O O . PRO C 1 325 ? 295.906 215.412 261.928 1.00 49.87 325 PRO C O 1
ATOM 9314 N N . LYS C 1 326 ? 296.900 216.959 260.638 1.00 53.29 326 LYS C N 1
ATOM 9315 C CA . LYS C 1 326 ? 297.775 215.955 260.039 1.00 53.29 326 LYS C CA 1
ATOM 9316 C C . LYS C 1 326 ? 298.829 215.490 261.033 1.00 53.29 326 LYS C C 1
ATOM 9317 O O . LYS C 1 326 ? 299.359 214.383 260.904 1.00 53.29 326 LYS C O 1
ATOM 9323 N N . ASP C 1 327 ? 299.141 216.319 262.029 1.00 52.32 327 ASP C N 1
ATOM 9324 C CA . ASP C 1 327 ? 300.009 215.909 263.120 1.00 52.32 327 ASP C CA 1
ATOM 9325 C C . ASP C 1 327 ? 299.345 214.882 264.012 1.00 52.32 327 ASP C C 1
A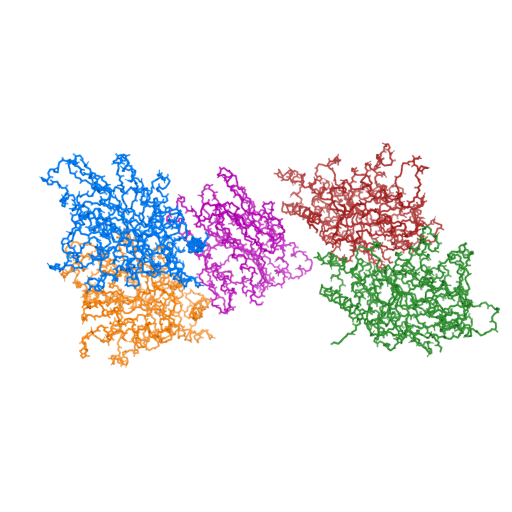TOM 9326 O O . ASP C 1 327 ? 300.039 214.105 264.672 1.00 52.32 327 ASP C O 1
ATOM 9331 N N . VAL C 1 328 ? 298.020 214.868 264.049 1.00 48.78 328 VAL C N 1
ATOM 9332 C CA . VAL C 1 328 ? 297.300 213.960 264.925 1.00 48.78 328 VAL C CA 1
ATOM 9333 C C . VAL C 1 328 ? 297.261 212.566 264.324 1.00 48.78 328 VAL C C 1
ATOM 9334 O O . VAL C 1 328 ? 297.433 211.565 265.027 1.00 48.78 328 VAL C O 1
ATOM 9338 N N . ASN C 1 329 ? 297.061 212.484 263.009 1.00 50.51 329 ASN C N 1
ATOM 9339 C CA . ASN C 1 329 ? 296.998 211.191 262.343 1.00 50.51 329 ASN C CA 1
ATOM 9340 C C . ASN C 1 329 ? 298.355 210.516 262.327 1.00 50.51 329 ASN C C 1
ATOM 9341 O O . ASN C 1 329 ? 298.444 209.286 262.369 1.00 50.51 329 ASN C O 1
ATOM 9346 N N . ALA C 1 330 ? 299.423 211.304 262.282 1.00 50.78 330 ALA C N 1
ATOM 9347 C CA . ALA C 1 330 ? 300.755 210.735 262.392 1.00 50.78 330 ALA C CA 1
ATOM 9348 C C . ALA C 1 330 ? 301.057 210.283 263.806 1.00 50.78 330 ALA C C 1
ATOM 9349 O O . ALA C 1 330 ? 301.967 209.475 264.005 1.00 50.78 330 ALA C O 1
ATOM 9351 N N . ALA C 1 331 ? 300.316 210.784 264.787 1.00 48.82 331 ALA C N 1
ATOM 9352 C CA . ALA C 1 331 ? 300.492 210.381 266.170 1.00 48.82 331 ALA C CA 1
ATOM 9353 C C . ALA C 1 331 ? 299.559 209.249 266.559 1.00 48.82 331 ALA C C 1
ATOM 9354 O O . ALA C 1 331 ? 299.887 208.473 267.457 1.00 48.82 331 ALA C O 1
ATOM 9356 N N . ILE C 1 332 ? 298.399 209.147 265.913 1.00 50.97 332 ILE C N 1
ATOM 9357 C CA . ILE C 1 332 ? 297.527 207.991 266.113 1.00 50.97 332 ILE C CA 1
ATOM 9358 C C . ILE C 1 332 ? 298.192 206.733 265.580 1.00 50.97 332 ILE C C 1
ATOM 9359 O O . ILE C 1 332 ? 298.217 205.690 266.243 1.00 50.97 332 ILE C O 1
ATOM 9364 N N . ALA C 1 333 ? 298.767 206.826 264.382 1.00 53.43 333 ALA C N 1
ATOM 9365 C CA . ALA C 1 333 ? 299.310 205.651 263.718 1.00 53.43 333 ALA C CA 1
ATOM 9366 C C . ALA C 1 333 ? 300.547 205.109 264.413 1.00 53.43 333 ALA C C 1
ATOM 9367 O O . ALA C 1 333 ? 300.912 203.952 264.188 1.00 53.43 333 ALA C O 1
ATOM 9369 N N . THR C 1 334 ? 301.196 205.918 265.250 1.00 52.87 334 THR C N 1
ATOM 9370 C CA . THR C 1 334 ? 302.230 205.397 266.128 1.00 52.87 334 THR C CA 1
ATOM 9371 C C . THR C 1 334 ? 301.618 204.680 267.322 1.00 52.87 334 THR C C 1
ATOM 9372 O O . THR C 1 334 ? 302.156 203.667 267.784 1.00 52.87 334 THR C O 1
ATOM 9376 N N . ILE C 1 335 ? 300.477 205.161 267.807 1.00 52.68 335 ILE C N 1
ATOM 9377 C CA . ILE C 1 335 ? 299.810 204.526 268.941 1.00 52.68 335 ILE C CA 1
ATOM 9378 C C . ILE C 1 335 ? 299.261 203.160 268.551 1.00 52.68 335 ILE C C 1
ATOM 9379 O O . ILE C 1 335 ? 299.397 202.184 269.296 1.00 52.68 335 ILE C O 1
ATOM 9384 N N . LYS C 1 336 ? 298.690 203.053 267.351 1.00 52.02 336 LYS C N 1
ATOM 9385 C CA . LYS C 1 336 ? 298.212 201.758 266.881 1.00 52.02 336 LYS C CA 1
ATOM 9386 C C . LYS C 1 336 ? 299.358 200.820 266.537 1.00 52.02 336 LYS C C 1
ATOM 9387 O O . LYS C 1 336 ? 299.159 199.605 266.440 1.00 52.02 336 LYS C O 1
ATOM 9393 N N . THR C 1 337 ? 300.558 201.362 266.337 1.00 54.15 337 THR C N 1
ATOM 9394 C CA . THR C 1 337 ? 301.707 200.524 266.029 1.00 54.15 337 THR C CA 1
ATOM 9395 C C . THR C 1 337 ? 302.184 199.758 267.257 1.00 54.15 337 THR C C 1
ATOM 9396 O O . THR C 1 337 ? 302.607 198.603 267.142 1.00 54.15 337 THR C O 1
ATOM 9400 N N . LYS C 1 338 ? 302.083 200.361 268.438 1.00 55.43 338 LYS C N 1
ATOM 9401 C CA . LYS C 1 338 ? 302.605 199.761 269.655 1.00 55.43 338 LYS C CA 1
ATOM 9402 C C . LYS C 1 338 ? 301.770 198.562 270.089 1.00 55.43 338 LYS C C 1
ATOM 9403 O O . LYS C 1 338 ? 300.546 198.533 269.958 1.00 55.43 338 LYS C O 1
ATOM 9409 N N . ARG C 1 339 ? 302.466 197.555 270.610 1.00 61.44 339 ARG C N 1
ATOM 9410 C CA . ARG C 1 339 ? 301.837 196.329 271.067 1.00 61.44 339 ARG C CA 1
ATOM 9411 C C . ARG C 1 339 ? 301.541 196.315 272.552 1.00 61.44 339 ARG C C 1
ATOM 9412 O O . ARG C 1 339 ? 300.914 195.363 273.023 1.00 61.44 339 ARG C O 1
ATOM 9420 N N . SER C 1 340 ? 301.988 197.311 273.304 1.00 58.42 340 SER C N 1
ATOM 9421 C CA . SER C 1 340 ? 301.572 197.469 274.685 1.00 58.42 340 SER C CA 1
ATOM 9422 C C . SER C 1 340 ? 300.123 197.904 274.795 1.00 58.42 340 SER C C 1
ATOM 9423 O O . SER C 1 340 ? 299.462 197.598 275.790 1.00 58.42 340 SER C O 1
ATOM 9426 N N . ILE C 1 341 ? 299.621 198.604 273.784 1.00 56.52 341 ILE C N 1
ATOM 9427 C CA . ILE C 1 341 ? 298.277 199.153 273.784 1.00 56.52 341 ILE C CA 1
ATOM 9428 C C . ILE C 1 341 ? 297.365 198.200 273.031 1.00 56.52 341 ILE C C 1
ATOM 9429 O O . ILE C 1 341 ? 297.379 198.154 271.799 1.00 56.52 341 ILE C O 1
ATOM 9434 N N . GLN C 1 342 ? 296.580 197.420 273.757 1.00 56.81 342 GLN C N 1
ATOM 9435 C CA . GLN C 1 342 ? 295.716 196.417 273.153 1.00 56.81 342 GLN C CA 1
ATOM 9436 C C . GLN C 1 342 ? 294.334 197.024 272.974 1.00 56.81 342 GLN C C 1
ATOM 9437 O O . GLN C 1 342 ? 293.668 197.377 273.945 1.00 56.81 342 GLN C O 1
ATOM 9443 N N . PHE C 1 343 ? 293.906 197.149 271.726 1.00 54.89 343 PHE C N 1
ATOM 9444 C CA . PHE C 1 343 ? 292.498 197.390 271.483 1.00 54.89 343 PHE C CA 1
ATOM 9445 C C . PHE C 1 343 ? 291.746 196.069 271.462 1.00 54.89 343 PHE C C 1
ATOM 9446 O O . PHE C 1 343 ? 292.336 194.991 271.430 1.00 54.89 343 PHE C O 1
ATOM 9454 N N . VAL C 1 344 ? 290.422 196.158 271.487 1.00 54.38 344 VAL C N 1
ATOM 9455 C CA . VAL C 1 344 ? 289.599 194.966 271.356 1.00 54.38 344 VAL C CA 1
ATOM 9456 C C . VAL C 1 344 ? 289.471 194.616 269.886 1.00 54.38 344 VAL C C 1
ATOM 9457 O O . VAL C 1 344 ? 289.868 195.394 269.015 1.00 54.38 344 VAL C O 1
ATOM 9461 N N . ASP C 1 345 ? 288.926 193.437 269.598 1.00 58.85 345 ASP C N 1
ATOM 9462 C CA . ASP C 1 345 ? 288.893 192.958 268.224 1.00 58.85 345 ASP C CA 1
ATOM 9463 C C . ASP C 1 345 ? 287.574 193.258 267.537 1.00 58.85 345 ASP C C 1
ATOM 9464 O O . ASP C 1 345 ? 287.312 192.719 266.460 1.00 58.85 345 ASP C O 1
ATOM 9469 N N . TRP C 1 346 ? 286.737 194.093 268.138 1.00 54.31 346 TRP C N 1
ATOM 9470 C CA . TRP C 1 346 ? 285.523 194.568 267.499 1.00 54.31 346 TRP C CA 1
ATOM 9471 C C . TRP C 1 346 ? 285.464 196.076 267.383 1.00 54.31 346 TRP C C 1
ATOM 9472 O O . TRP C 1 346 ? 284.406 196.614 267.069 1.00 54.31 346 TRP C O 1
ATOM 9483 N N . CYS C 1 347 ? 286.554 196.759 267.667 1.00 55.96 347 CYS C N 1
ATOM 9484 C CA . CYS C 1 347 ? 286.717 198.203 267.585 1.00 55.96 347 CYS C CA 1
ATOM 9485 C C . CYS C 1 347 ? 286.961 198.762 266.183 1.00 55.96 347 CYS C C 1
ATOM 9486 O O . CYS C 1 347 ? 286.512 199.879 265.902 1.00 55.96 347 CYS C O 1
ATOM 9489 N N . PRO C 1 348 ? 287.538 197.989 265.240 1.00 54.67 348 PRO C N 1
ATOM 9490 C CA . PRO C 1 348 ? 288.758 198.407 264.520 1.00 54.67 348 PRO C CA 1
ATOM 9491 C C . PRO C 1 348 ? 288.991 199.877 264.207 1.00 54.67 348 PRO C C 1
ATOM 9492 O O . PRO C 1 348 ? 290.150 200.296 264.226 1.00 54.67 348 PRO C O 1
ATOM 9496 N N . THR C 1 349 ? 287.970 200.661 263.874 1.00 52.08 349 THR C N 1
ATOM 9497 C CA . THR C 1 349 ? 288.188 202.101 263.862 1.00 52.08 349 THR C CA 1
ATOM 9498 C C . THR C 1 349 ? 288.375 202.547 265.296 1.00 52.08 349 THR C C 1
ATOM 9499 O O . THR C 1 349 ? 287.403 202.619 266.052 1.00 52.08 349 THR C O 1
ATOM 9503 N N . GLY C 1 350 ? 289.616 202.828 265.668 1.00 47.57 350 GLY C N 1
ATOM 9504 C CA . GLY C 1 350 ? 289.993 202.999 267.051 1.00 47.57 350 GLY C CA 1
ATOM 9505 C C . GLY C 1 350 ? 289.278 204.081 267.823 1.00 47.57 350 GLY C C 1
ATOM 9506 O O . GLY C 1 350 ? 288.557 203.767 268.770 1.00 47.57 350 GLY C O 1
ATOM 9507 N N . PHE C 1 351 ? 289.421 205.339 267.413 1.00 47.25 351 PHE C N 1
ATOM 9508 C CA . PHE C 1 351 ? 289.000 206.405 268.305 1.00 47.25 351 PHE C CA 1
ATOM 9509 C C . PHE C 1 351 ? 288.849 207.729 267.580 1.00 47.25 351 PHE C C 1
ATOM 9510 O O . PHE C 1 351 ? 289.257 207.881 266.430 1.00 47.25 351 PHE C O 1
ATOM 9518 N N . LYS C 1 352 ? 288.270 208.693 268.298 1.00 45.90 352 LYS C N 1
ATOM 9519 C CA . LYS C 1 352 ? 287.752 209.933 267.743 1.00 45.90 352 LYS C CA 1
ATOM 9520 C C . LYS C 1 352 ? 288.583 211.144 268.138 1.00 45.90 352 LYS C C 1
ATOM 9521 O O . LYS C 1 352 ? 288.828 211.392 269.317 1.00 45.90 352 LYS C O 1
ATOM 9527 N N . VAL C 1 353 ? 288.958 211.931 267.135 1.00 43.13 353 VAL C N 1
ATOM 9528 C CA . VAL C 1 353 ? 289.730 213.150 267.309 1.00 43.13 353 VAL C CA 1
ATOM 9529 C C . VAL C 1 353 ? 288.794 214.342 267.363 1.00 43.13 353 VAL C C 1
ATOM 9530 O O . VAL C 1 353 ? 288.002 214.565 266.445 1.00 43.13 353 VAL C O 1
ATOM 9534 N N . GLY C 1 354 ? 288.894 215.101 268.435 1.00 40.26 354 GLY C N 1
ATOM 9535 C CA . GLY C 1 354 ? 288.350 216.446 268.472 1.00 40.26 354 GLY C CA 1
ATOM 9536 C C . GLY C 1 354 ? 289.470 217.440 268.669 1.00 40.26 354 GLY C C 1
ATOM 9537 O O . GLY C 1 354 ? 290.447 217.159 269.353 1.00 40.26 354 GLY C O 1
ATOM 9538 N N . ILE C 1 355 ? 289.332 218.593 268.031 1.00 40.18 355 ILE C N 1
ATOM 9539 C CA . ILE C 1 355 ? 290.339 219.644 268.041 1.00 40.18 355 ILE C CA 1
ATOM 9540 C C . ILE C 1 355 ? 289.620 220.940 268.377 1.00 40.18 355 ILE C C 1
ATOM 9541 O O . ILE C 1 355 ? 288.470 221.144 267.985 1.00 40.18 355 ILE C O 1
ATOM 9546 N N . ASN C 1 356 ? 290.264 221.794 269.162 1.00 43.80 356 ASN C N 1
ATOM 9547 C CA . ASN C 1 356 ? 289.690 223.094 269.450 1.00 43.80 356 ASN C CA 1
ATOM 9548 C C . ASN C 1 356 ? 290.796 224.128 269.322 1.00 43.80 356 ASN C C 1
ATOM 9549 O O . ASN C 1 356 ? 291.980 223.805 269.392 1.00 43.80 356 ASN C O 1
ATOM 9554 N N . TYR C 1 357 ? 290.406 225.379 269.110 1.00 44.45 357 TYR C N 1
ATOM 9555 C CA . TYR C 1 357 ? 291.372 226.447 268.903 1.00 44.45 357 TYR C CA 1
ATOM 9556 C C . TYR C 1 357 ? 291.810 227.115 270.188 1.00 44.45 357 TYR C C 1
ATOM 9557 O O . TYR C 1 357 ? 292.977 227.482 270.308 1.00 44.45 357 TYR C O 1
ATOM 9566 N N . GLN C 1 358 ? 290.901 227.295 271.133 1.00 43.35 358 GLN C N 1
ATOM 9567 C CA . GLN C 1 358 ? 291.152 228.024 272.366 1.00 43.35 358 GLN C CA 1
ATOM 9568 C C . GLN C 1 358 ? 292.159 227.282 273.235 1.00 43.35 358 GLN C C 1
ATOM 9569 O O . GLN C 1 358 ? 291.871 226.177 273.706 1.00 43.35 358 GLN C O 1
ATOM 9575 N N . PRO C 1 359 ? 293.347 227.839 273.453 1.00 42.10 359 PRO C N 1
ATOM 9576 C CA . PRO C 1 359 ? 294.340 227.174 274.275 1.00 42.10 359 PRO C CA 1
ATOM 9577 C C . PRO C 1 359 ? 293.981 227.301 275.743 1.00 42.10 359 PRO C C 1
ATOM 9578 O O . PRO C 1 359 ? 293.160 228.155 276.105 1.00 42.10 359 PRO C O 1
ATOM 9582 N N . PRO C 1 360 ? 294.545 226.451 276.616 1.00 42.58 360 PRO C N 1
ATOM 9583 C CA . PRO C 1 360 ? 294.163 226.484 278.034 1.00 42.58 360 PRO C CA 1
ATOM 9584 C C . PRO C 1 360 ? 294.543 227.761 278.759 1.00 42.58 360 PRO C C 1
ATOM 9585 O O . PRO C 1 360 ? 295.440 228.491 278.329 1.00 42.58 360 PRO C O 1
ATOM 9589 N N . THR C 1 361 ? 293.866 228.027 279.869 1.00 47.13 361 THR C N 1
ATOM 9590 C CA . THR C 1 361 ? 294.054 229.243 280.642 1.00 47.13 361 THR C CA 1
ATOM 9591 C C . THR C 1 361 ? 294.884 228.919 281.870 1.00 47.13 361 THR C C 1
ATOM 9592 O O . THR C 1 361 ? 294.623 227.923 282.548 1.00 47.13 361 THR C O 1
ATOM 9596 N N . VAL C 1 362 ? 295.890 229.739 282.144 1.00 50.12 362 VAL C N 1
ATOM 9597 C CA . VAL C 1 362 ? 296.712 229.563 283.329 1.00 50.12 362 VAL C CA 1
ATOM 9598 C C . VAL C 1 362 ? 296.058 230.301 284.477 1.00 50.12 362 VAL C C 1
ATOM 9599 O O . VAL C 1 362 ? 295.898 231.523 284.427 1.00 50.12 362 VAL C O 1
ATOM 9603 N N . VAL C 1 363 ? 295.689 229.563 285.508 1.00 50.65 363 VAL C N 1
ATOM 9604 C CA . VAL C 1 363 ? 295.117 230.166 286.709 1.00 50.65 363 VAL C CA 1
ATOM 9605 C C . VAL C 1 363 ? 296.223 230.904 287.457 1.00 50.65 363 VAL C C 1
ATOM 9606 O O . VAL C 1 363 ? 297.307 230.335 287.650 1.00 50.65 363 VAL C O 1
ATOM 9610 N N . PRO C 1 364 ? 296.023 232.168 287.824 1.00 52.81 364 PRO C N 1
ATOM 9611 C CA . PRO C 1 364 ? 296.988 232.845 288.694 1.00 52.81 364 PRO C CA 1
ATOM 9612 C C . PRO C 1 364 ? 297.059 232.155 290.045 1.00 52.81 364 PRO C C 1
ATOM 9613 O O . PRO C 1 364 ? 296.040 231.791 290.631 1.00 52.81 364 PRO C O 1
ATOM 9617 N N . GLY C 1 365 ? 298.280 231.954 290.527 1.00 51.00 365 GLY C N 1
ATOM 9618 C CA . GLY C 1 365 ? 298.497 231.093 291.663 1.00 51.00 365 GLY C CA 1
ATOM 9619 C C . GLY C 1 365 ? 298.445 229.621 291.342 1.00 51.00 365 GLY C C 1
ATOM 9620 O O . GLY C 1 365 ? 298.492 228.800 292.263 1.00 51.00 365 GLY C O 1
ATOM 9621 N N . GLY C 1 366 ? 298.356 229.259 290.072 1.00 51.05 366 GLY C N 1
ATOM 9622 C CA . GLY C 1 366 ? 298.235 227.876 289.678 1.00 51.05 366 GLY C CA 1
ATOM 9623 C C . GLY C 1 366 ? 299.558 227.148 289.710 1.00 51.05 366 GLY C C 1
ATOM 9624 O O . GLY C 1 366 ? 300.628 227.726 289.908 1.00 51.05 366 GLY C O 1
ATOM 9625 N N . ASP C 1 367 ? 299.471 225.868 289.507 1.00 53.75 367 ASP C N 1
ATOM 9626 C CA . ASP C 1 367 ? 300.618 224.979 289.505 1.00 53.75 367 ASP C CA 1
ATOM 9627 C C . ASP C 1 367 ? 301.075 224.632 288.103 1.00 53.75 367 ASP C C 1
ATOM 9628 O O . ASP C 1 367 ? 302.234 224.271 287.909 1.00 53.75 367 ASP C O 1
ATOM 9633 N N . LEU C 1 368 ? 300.187 224.742 287.122 1.00 51.88 368 LEU C N 1
ATOM 9634 C CA . LEU C 1 368 ? 300.459 224.321 285.762 1.00 51.88 368 LEU C CA 1
ATOM 9635 C C . LEU C 1 368 ? 301.279 225.389 285.054 1.00 51.88 368 LEU C C 1
ATOM 9636 O O . LEU C 1 368 ? 301.635 226.422 285.621 1.00 51.88 368 LEU C O 1
ATOM 9641 N N . ALA C 1 369 ? 301.567 225.148 283.788 1.00 50.64 369 ALA C N 1
ATOM 9642 C CA . ALA C 1 369 ? 302.384 226.050 283.005 1.00 50.64 369 ALA C CA 1
ATOM 9643 C C . ALA C 1 369 ? 301.547 226.678 281.908 1.00 50.64 369 ALA C C 1
ATOM 9644 O O . ALA C 1 369 ? 300.339 226.455 281.824 1.00 50.64 369 ALA C O 1
ATOM 9646 N N . LYS C 1 370 ? 302.199 227.465 281.066 1.00 50.02 370 LYS C N 1
ATOM 9647 C CA . LYS C 1 370 ? 301.506 228.060 279.937 1.00 50.02 370 LYS C CA 1
ATOM 9648 C C . LYS C 1 370 ? 301.903 227.346 278.655 1.00 50.02 370 LYS C C 1
ATOM 9649 O O . LYS C 1 370 ? 302.941 227.643 278.058 1.00 50.02 370 LYS C O 1
ATOM 9655 N N . VAL C 1 371 ? 301.074 226.401 278.235 1.00 47.40 371 VAL C N 1
ATOM 9656 C CA . VAL C 1 371 ? 301.371 225.505 277.138 1.00 47.40 371 VAL C CA 1
ATOM 9657 C C . VAL C 1 371 ? 300.612 225.968 275.904 1.00 47.40 371 VAL C C 1
ATOM 9658 O O . VAL C 1 371 ? 299.619 226.690 275.988 1.00 47.40 371 VAL C O 1
ATOM 9662 N N . GLN C 1 372 ? 301.100 225.546 274.745 1.00 48.15 372 GLN C N 1
ATOM 9663 C CA . GLN C 1 372 ? 300.442 225.818 273.484 1.00 48.15 372 GLN C CA 1
ATOM 9664 C C . GLN C 1 372 ? 299.392 224.781 273.139 1.00 48.15 372 GLN C C 1
ATOM 9665 O O . GLN C 1 372 ? 298.530 225.053 272.302 1.00 48.15 372 GLN C O 1
ATOM 9671 N N . ARG C 1 373 ? 299.450 223.607 273.761 1.00 46.53 373 ARG C N 1
ATOM 9672 C CA . ARG C 1 373 ? 298.695 222.429 273.371 1.00 46.53 373 ARG C CA 1
ATOM 9673 C C . ARG C 1 373 ? 298.357 221.626 274.611 1.00 46.53 373 ARG C C 1
ATOM 9674 O O . ARG C 1 373 ? 299.145 221.571 275.554 1.00 46.53 373 ARG C O 1
ATOM 9682 N N . ALA C 1 374 ? 297.196 220.979 274.591 1.00 42.90 374 ALA C N 1
ATOM 9683 C CA . ALA C 1 374 ? 296.793 220.120 275.695 1.00 42.90 374 ALA C CA 1
ATOM 9684 C C . ALA C 1 374 ? 295.807 219.083 275.192 1.00 42.90 374 ALA C C 1
ATOM 9685 O O . ALA C 1 374 ? 295.034 219.339 274.272 1.00 42.90 374 ALA C O 1
ATOM 9687 N N . VAL C 1 375 ? 295.843 217.902 275.806 1.00 43.07 375 VAL C N 1
ATOM 9688 C CA . VAL C 1 375 ? 295.012 216.779 275.389 1.00 43.07 375 VAL C CA 1
ATOM 9689 C C . VAL C 1 375 ? 294.344 216.143 276.598 1.00 43.07 375 VAL C C 1
ATOM 9690 O O . VAL C 1 375 ? 295.011 215.726 277.545 1.00 43.07 375 VAL C O 1
ATOM 9694 N N . CYS C 1 376 ? 293.018 216.059 276.556 1.00 44.03 376 CYS C N 1
ATOM 9695 C CA . CYS C 1 376 ? 292.251 215.186 277.430 1.00 44.03 376 CYS C CA 1
ATOM 9696 C C . CYS C 1 376 ? 291.959 213.915 276.654 1.00 44.03 376 CYS C C 1
ATOM 9697 O O . CYS C 1 376 ? 291.609 213.981 275.475 1.00 44.03 376 CYS C O 1
ATOM 9700 N N . MET C 1 377 ? 292.131 212.764 277.290 1.00 46.17 377 MET C N 1
ATOM 9701 C CA . MET C 1 377 ? 291.845 211.487 276.656 1.00 46.17 377 MET C CA 1
ATOM 9702 C C . MET C 1 377 ? 290.821 210.735 277.479 1.00 46.17 377 MET C C 1
ATOM 9703 O O . MET C 1 377 ? 291.158 210.163 278.517 1.00 46.17 377 MET C O 1
ATOM 9708 N N . LEU C 1 378 ? 289.588 210.719 277.007 1.00 45.56 378 LEU C N 1
ATOM 9709 C CA . LEU C 1 378 ? 288.538 209.900 277.576 1.00 45.56 378 LEU C CA 1
ATOM 9710 C C . LEU C 1 378 ? 288.621 208.556 276.889 1.00 45.56 378 LEU C C 1
ATOM 9711 O O . LEU C 1 378 ? 288.625 208.505 275.659 1.00 45.56 378 LEU C O 1
ATOM 9716 N N . SER C 1 379 ? 288.687 207.474 277.655 1.00 45.19 379 SER C N 1
ATOM 9717 C CA . SER C 1 379 ? 288.940 206.187 277.020 1.00 45.19 379 SER C CA 1
ATOM 9718 C C . SER C 1 379 ? 288.354 205.042 277.823 1.00 45.19 379 SER C C 1
ATOM 9719 O O . SER C 1 379 ? 288.768 204.803 278.956 1.00 45.19 379 SER C O 1
ATOM 9722 N N . ASN C 1 380 ? 287.402 204.335 277.226 1.00 48.04 380 ASN C N 1
ATOM 9723 C CA . ASN C 1 380 ? 286.922 203.084 277.785 1.00 48.04 380 ASN C CA 1
ATOM 9724 C C . ASN C 1 380 ? 287.994 202.019 277.732 1.00 48.04 380 ASN C C 1
ATOM 9725 O O . ASN C 1 380 ? 288.662 201.830 276.716 1.00 48.04 380 ASN C O 1
ATOM 9730 N N . THR C 1 381 ? 288.136 201.304 278.836 1.00 52.99 381 THR C N 1
ATOM 9731 C CA . THR C 1 381 ? 289.019 200.159 278.865 1.00 52.99 381 THR C CA 1
ATOM 9732 C C . THR C 1 381 ? 288.458 199.187 279.882 1.00 52.99 381 THR C C 1
ATOM 9733 O O . THR C 1 381 ? 287.657 199.560 280.739 1.00 52.99 381 THR C O 1
ATOM 9737 N N . THR C 1 382 ? 288.848 197.924 279.746 1.00 54.43 382 THR C N 1
ATOM 9738 C CA . THR C 1 382 ? 288.386 196.865 280.630 1.00 54.43 382 THR C CA 1
ATOM 9739 C C . THR C 1 382 ? 289.150 196.825 281.931 1.00 54.43 382 THR C C 1
ATOM 9740 O O . THR C 1 382 ? 288.835 196.015 282.807 1.00 54.43 382 THR C O 1
ATOM 9744 N N . ALA C 1 383 ? 290.150 197.682 282.080 1.00 55.98 383 ALA C N 1
ATOM 9745 C CA . ALA C 1 383 ? 290.997 197.697 283.254 1.00 55.98 383 ALA C CA 1
ATOM 9746 C C . ALA C 1 383 ? 290.392 198.442 284.428 1.00 55.98 383 ALA C C 1
ATOM 9747 O O . ALA C 1 383 ? 290.975 198.423 285.513 1.00 55.98 383 ALA C O 1
ATOM 9749 N N . ILE C 1 384 ? 289.233 199.074 284.260 1.00 55.33 384 ILE C N 1
ATOM 9750 C CA . ILE C 1 384 ? 288.655 199.794 285.384 1.00 55.33 384 ILE C CA 1
ATOM 9751 C C . ILE C 1 384 ? 287.906 198.832 286.296 1.00 55.33 384 ILE C C 1
ATOM 9752 O O . ILE C 1 384 ? 287.497 199.200 287.400 1.00 55.33 384 ILE C O 1
ATOM 9757 N N . ALA C 1 385 ? 287.744 197.578 285.876 1.00 55.52 385 ALA C N 1
ATOM 9758 C CA . ALA C 1 385 ? 287.174 196.579 286.768 1.00 55.52 385 ALA C CA 1
ATOM 9759 C C . ALA C 1 385 ? 288.123 196.240 287.904 1.00 55.52 385 ALA C C 1
ATOM 9760 O O . ALA C 1 385 ? 287.682 195.787 288.963 1.00 55.52 385 ALA C O 1
ATOM 9762 N N . GLU C 1 386 ? 289.422 196.468 287.712 1.00 57.83 386 GLU C N 1
ATOM 9763 C CA . GLU C 1 386 ? 290.401 196.141 288.742 1.00 57.83 386 GLU C CA 1
ATOM 9764 C C . GLU C 1 386 ? 290.343 197.113 289.905 1.00 57.83 386 GLU C C 1
ATOM 9765 O O . GLU C 1 386 ? 290.711 196.764 291.031 1.00 57.83 386 GLU C O 1
ATOM 9771 N N . ALA C 1 387 ? 289.895 198.340 289.654 1.00 55.14 387 ALA C N 1
ATOM 9772 C CA . ALA C 1 387 ? 289.667 199.273 290.749 1.00 55.14 387 ALA C CA 1
ATOM 9773 C C . ALA C 1 387 ? 288.447 198.861 291.555 1.00 55.14 387 ALA C C 1
ATOM 9774 O O . ALA C 1 387 ? 288.354 199.137 292.755 1.00 55.14 387 ALA C O 1
ATOM 9776 N N . TRP C 1 388 ? 287.503 198.183 290.907 1.00 54.61 388 TRP C N 1
ATOM 9777 C CA . TRP C 1 388 ? 286.291 197.735 291.573 1.00 54.61 388 TRP C CA 1
ATOM 9778 C C . TRP C 1 388 ? 286.518 196.486 292.395 1.00 54.61 388 TRP C C 1
ATOM 9779 O O . TRP C 1 388 ? 285.877 196.320 293.432 1.00 54.61 388 TRP C O 1
ATOM 9790 N N . ALA C 1 389 ? 287.395 195.595 291.950 1.00 54.47 389 ALA C N 1
ATOM 9791 C CA . ALA C 1 389 ? 287.728 194.424 292.737 1.00 54.47 389 ALA C CA 1
ATOM 9792 C C . ALA C 1 389 ? 288.515 194.765 293.987 1.00 54.47 389 ALA C C 1
ATOM 9793 O O . ALA C 1 389 ? 288.463 194.005 294.957 1.00 54.47 389 ALA C O 1
ATOM 9795 N N . ARG C 1 390 ? 289.229 195.883 293.994 1.00 55.15 390 ARG C N 1
ATOM 9796 C CA . ARG C 1 390 ? 289.945 196.315 295.183 1.00 55.15 390 ARG C CA 1
ATOM 9797 C C . ARG C 1 390 ? 289.049 196.987 296.192 1.00 55.15 390 ARG C C 1
ATOM 9798 O O . ARG C 1 390 ? 289.508 197.280 297.295 1.00 55.15 390 ARG C O 1
ATOM 9806 N N . LEU C 1 391 ? 287.807 197.262 295.845 1.00 53.42 391 LEU C N 1
ATOM 9807 C CA . LEU C 1 391 ? 286.895 197.907 296.770 1.00 53.42 391 LEU C CA 1
ATOM 9808 C C . LEU C 1 391 ? 285.786 196.978 297.216 1.00 53.42 391 LEU C C 1
ATOM 9809 O O . LEU C 1 391 ? 285.269 197.128 298.323 1.00 53.42 391 LEU C O 1
ATOM 9814 N N . ASP C 1 392 ? 285.421 196.010 296.374 1.00 55.57 392 ASP C N 1
ATOM 9815 C CA . ASP C 1 392 ? 284.558 194.921 296.809 1.00 55.57 392 ASP C CA 1
ATOM 9816 C C . ASP C 1 392 ? 285.200 194.142 297.940 1.00 55.57 392 ASP C C 1
ATOM 9817 O O . ASP C 1 392 ? 284.517 193.689 298.860 1.00 55.57 392 ASP C O 1
ATOM 9822 N N . HIS C 1 393 ? 286.521 193.974 297.880 1.00 53.84 393 HIS C N 1
ATOM 9823 C CA . HIS C 1 393 ? 287.236 193.247 298.914 1.00 53.84 393 HIS C CA 1
ATOM 9824 C C . HIS C 1 393 ? 287.215 193.970 300.250 1.00 53.84 393 HIS C C 1
ATOM 9825 O O . HIS C 1 393 ? 287.194 193.312 301.291 1.00 53.84 393 HIS C O 1
ATOM 9832 N N . LYS C 1 394 ? 287.200 195.299 300.252 1.00 51.53 394 LYS C N 1
ATOM 9833 C CA . LYS C 1 394 ? 287.042 196.020 301.504 1.00 51.53 394 LYS C CA 1
ATOM 9834 C C . LYS C 1 394 ? 285.616 195.978 302.016 1.00 51.53 394 LYS C C 1
ATOM 9835 O O . LYS C 1 394 ? 285.414 195.908 303.229 1.00 51.53 394 LYS C O 1
ATOM 9841 N N . PHE C 1 395 ? 284.629 196.036 301.128 1.00 48.67 395 PHE C N 1
ATOM 9842 C CA . PHE C 1 395 ? 283.241 195.844 301.513 1.00 48.67 395 PHE C CA 1
ATOM 9843 C C . PHE C 1 395 ? 282.998 194.441 302.033 1.00 48.67 395 PHE C C 1
ATOM 9844 O O . PHE C 1 395 ? 282.236 194.253 302.981 1.00 48.67 395 PHE C O 1
ATOM 9852 N N . ASP C 1 396 ? 283.613 193.445 301.402 1.00 52.19 396 ASP C N 1
ATOM 9853 C CA . ASP C 1 396 ? 283.339 192.068 301.780 1.00 52.19 396 ASP C CA 1
ATOM 9854 C C . ASP C 1 396 ? 283.986 191.722 303.113 1.00 52.19 396 ASP C C 1
ATOM 9855 O O . ASP C 1 396 ? 283.547 190.794 303.793 1.00 52.19 396 ASP C O 1
ATOM 9860 N N . LEU C 1 397 ? 285.023 192.458 303.511 1.00 51.38 397 LEU C N 1
ATOM 9861 C CA . LEU C 1 397 ? 285.605 192.249 304.833 1.00 51.38 397 LEU C CA 1
ATOM 9862 C C . LEU C 1 397 ? 284.697 192.777 305.932 1.00 51.38 397 LEU C C 1
ATOM 9863 O O . LEU C 1 397 ? 284.422 192.079 306.911 1.00 51.38 397 LEU C O 1
ATOM 9868 N N . MET C 1 398 ? 284.230 194.020 305.799 1.00 49.51 398 MET C N 1
ATOM 9869 C CA . MET C 1 398 ? 283.467 194.625 306.885 1.00 49.51 398 MET C CA 1
ATOM 9870 C C . MET C 1 398 ? 282.053 194.078 306.941 1.00 49.51 398 MET C C 1
ATOM 9871 O O . MET C 1 398 ? 281.497 193.894 308.027 1.00 49.51 398 MET C O 1
ATOM 9876 N N . TYR C 1 399 ? 281.442 193.825 305.784 1.00 49.92 399 TYR C N 1
ATOM 9877 C CA . TYR C 1 399 ? 280.087 193.291 305.793 1.00 49.92 399 TYR C CA 1
ATOM 9878 C C . TYR C 1 399 ? 280.053 191.806 306.125 1.00 49.92 399 TYR C C 1
ATOM 9879 O O . TYR C 1 399 ? 278.980 191.282 306.423 1.00 49.92 399 TYR C O 1
ATOM 9888 N N . ALA C 1 400 ? 281.198 191.125 306.136 1.00 49.74 400 ALA C N 1
ATOM 9889 C CA . ALA C 1 400 ? 281.223 189.760 306.644 1.00 49.74 400 ALA C CA 1
ATOM 9890 C C . ALA C 1 400 ? 280.893 189.706 308.123 1.00 49.74 400 ALA C C 1
ATOM 9891 O O . ALA C 1 400 ? 280.292 188.734 308.587 1.00 49.74 400 ALA C O 1
ATOM 9893 N N . LYS C 1 401 ? 281.249 190.740 308.875 1.00 51.27 401 LYS C N 1
ATOM 9894 C CA . LYS C 1 401 ? 280.945 190.786 310.294 1.00 51.27 401 LYS C CA 1
ATOM 9895 C C . LYS C 1 401 ? 279.833 191.767 310.615 1.00 51.27 401 LYS C C 1
ATOM 9896 O O . LYS C 1 401 ? 279.535 191.974 311.795 1.00 51.27 401 LYS C O 1
ATOM 9902 N N . ARG C 1 402 ? 279.206 192.344 309.582 1.00 50.87 402 ARG C N 1
ATOM 9903 C CA . ARG C 1 402 ? 278.048 193.236 309.692 1.00 50.87 402 ARG C CA 1
ATOM 9904 C C . ARG C 1 402 ? 278.337 194.422 310.596 1.00 50.87 402 ARG C C 1
ATOM 9905 O O . ARG C 1 402 ? 277.535 194.753 311.467 1.00 50.87 402 ARG C O 1
ATOM 9913 N N . ALA C 1 403 ? 279.506 195.032 310.411 1.00 48.14 403 ALA C N 1
ATOM 9914 C CA . ALA C 1 403 ? 280.036 195.964 311.395 1.00 48.14 403 ALA C CA 1
ATOM 9915 C C . ALA C 1 403 ? 279.196 197.221 311.556 1.00 48.14 403 ALA C C 1
ATOM 9916 O O . ALA C 1 403 ? 278.443 197.329 312.521 1.00 48.14 403 ALA C O 1
ATOM 9918 N N . PHE C 1 404 ? 279.200 198.100 310.568 1.00 46.00 404 PHE C N 1
ATOM 9919 C CA . PHE C 1 404 ? 278.622 199.430 310.741 1.00 46.00 404 PHE C CA 1
ATOM 9920 C C . PHE C 1 404 ? 277.174 199.476 310.277 1.00 46.00 404 PHE C C 1
ATOM 9921 O O . PHE C 1 404 ? 276.619 200.539 310.031 1.00 46.00 404 PHE C O 1
ATOM 9929 N N . VAL C 1 405 ? 276.568 198.299 310.146 1.00 54.91 405 VAL C N 1
ATOM 9930 C CA . VAL C 1 405 ? 275.230 198.161 309.605 1.00 54.91 405 VAL C CA 1
ATOM 9931 C C . VAL C 1 405 ? 274.170 198.785 310.504 1.00 54.91 405 VAL C C 1
ATOM 9932 O O . VAL C 1 405 ? 273.174 199.311 309.992 1.00 54.91 405 VAL C O 1
ATOM 9936 N N . HIS C 1 406 ? 274.398 198.828 311.817 1.00 53.78 406 HIS C N 1
ATOM 9937 C CA . HIS C 1 406 ? 273.361 199.297 312.725 1.00 53.78 406 HIS C CA 1
ATOM 9938 C C . HIS C 1 406 ? 273.139 200.795 312.611 1.00 53.78 406 HIS C C 1
ATOM 9939 O O . HIS C 1 406 ? 272.067 201.287 312.971 1.00 53.78 406 HIS C O 1
ATOM 9946 N N . TRP C 1 407 ? 274.133 201.537 312.122 1.00 44.10 407 TRP C N 1
ATOM 9947 C CA . TRP C 1 407 ? 273.904 202.945 311.831 1.00 44.10 407 TRP C CA 1
ATOM 9948 C C . TRP C 1 407 ? 273.010 203.106 310.620 1.00 44.10 407 TRP C C 1
ATOM 9949 O O . TRP C 1 407 ? 272.251 204.073 310.525 1.00 44.10 407 TRP C O 1
ATOM 9960 N N . TYR C 1 408 ? 273.091 202.179 309.667 1.00 48.31 408 TYR C N 1
ATOM 9961 C CA . TYR C 1 408 ? 272.378 202.425 308.421 1.00 48.31 408 TYR C CA 1
ATOM 9962 C C . TYR C 1 408 ? 270.933 201.970 308.523 1.00 48.31 408 TYR C C 1
ATOM 9963 O O . TYR C 1 408 ? 270.041 202.606 307.956 1.00 48.31 408 TYR C O 1
ATOM 9972 N N . VAL C 1 409 ? 270.695 200.876 309.241 1.00 50.48 409 VAL C N 1
ATOM 9973 C CA . VAL C 1 409 ? 269.351 200.325 309.365 1.00 50.48 409 VAL C CA 1
ATOM 9974 C C . VAL C 1 409 ? 268.474 201.245 310.198 1.00 50.48 409 VAL C C 1
ATOM 9975 O O . VAL C 1 409 ? 267.314 201.500 309.861 1.00 50.48 409 VAL C O 1
ATOM 9979 N N . GLY C 1 410 ? 269.033 201.821 311.252 1.00 47.64 410 GLY C N 1
ATOM 9980 C CA . GLY C 1 410 ? 268.283 202.755 312.063 1.00 47.64 410 GLY C CA 1
ATOM 9981 C C . GLY C 1 410 ? 268.206 204.159 311.498 1.00 47.64 410 GLY C C 1
ATOM 9982 O O . GLY C 1 410 ? 268.086 205.120 312.258 1.00 47.64 410 GLY C O 1
ATOM 9983 N N . GLU C 1 411 ? 268.283 204.303 310.174 1.00 49.64 411 GLU C N 1
ATOM 9984 C CA . GLU C 1 411 ? 268.131 205.602 309.536 1.00 49.64 411 GLU C CA 1
ATOM 9985 C C . GLU C 1 411 ? 267.240 205.570 308.305 1.00 49.64 411 GLU C C 1
ATOM 9986 O O . GLU C 1 411 ? 267.013 206.624 307.709 1.00 49.64 411 GLU C O 1
ATOM 9992 N N . GLY C 1 412 ? 266.725 204.416 307.901 1.00 47.97 412 GLY C N 1
ATOM 9993 C CA . GLY C 1 412 ? 265.827 204.421 306.769 1.00 47.97 412 GLY C CA 1
ATOM 9994 C C . GLY C 1 412 ? 266.108 203.450 305.643 1.00 47.97 412 GLY C C 1
ATOM 9995 O O . GLY C 1 412 ? 265.649 203.666 304.520 1.00 47.97 412 GLY C O 1
ATOM 9996 N N . MET C 1 413 ? 266.855 202.386 305.901 1.00 52.54 413 MET C N 1
ATOM 9997 C CA . MET C 1 413 ? 267.017 201.350 304.894 1.00 52.54 413 MET C CA 1
ATOM 9998 C C . MET C 1 413 ? 267.102 200.005 305.598 1.00 52.54 413 MET C C 1
ATOM 9999 O O . MET C 1 413 ? 267.172 199.931 306.826 1.00 52.54 413 MET C O 1
ATOM 10004 N N . GLU C 1 414 ? 267.091 198.937 304.807 1.00 56.02 414 GLU C N 1
ATOM 10005 C CA . GLU C 1 414 ? 267.035 197.580 305.320 1.00 56.02 414 GLU C CA 1
ATOM 10006 C C . GLU C 1 414 ? 268.381 196.893 305.150 1.00 56.02 414 GLU C C 1
ATOM 10007 O O . GLU C 1 414 ? 269.230 197.347 304.382 1.00 56.02 414 GLU C O 1
ATOM 10013 N N . GLU C 1 415 ? 268.561 195.780 305.868 1.00 57.38 415 GLU C N 1
ATOM 10014 C CA . GLU C 1 415 ? 269.795 195.009 305.743 1.00 57.38 415 GLU C CA 1
ATOM 10015 C C . GLU C 1 415 ? 269.895 194.355 304.377 1.00 57.38 415 GLU C C 1
ATOM 10016 O O . GLU C 1 415 ? 270.997 194.108 303.879 1.00 57.38 415 GLU C O 1
ATOM 10022 N N . GLY C 1 416 ? 268.754 194.069 303.756 1.00 57.82 416 GLY C N 1
ATOM 10023 C CA . GLY C 1 416 ? 268.748 193.352 302.500 1.00 57.82 416 GLY C CA 1
ATOM 10024 C C . GLY C 1 416 ? 269.272 194.149 301.329 1.00 57.82 416 GLY C C 1
ATOM 10025 O O . GLY C 1 416 ? 269.609 193.562 300.298 1.00 57.82 416 GLY C O 1
ATOM 10026 N N . GLU C 1 417 ? 269.359 195.472 301.459 1.00 57.62 417 GLU C N 1
ATOM 10027 C CA . GLU C 1 417 ? 269.828 196.264 300.334 1.00 57.62 417 GLU C CA 1
ATOM 10028 C C . GLU C 1 417 ? 271.337 196.153 300.140 1.00 57.62 417 GLU C C 1
ATOM 10029 O O . GLU C 1 417 ? 271.822 196.382 299.026 1.00 57.62 417 GLU C O 1
ATOM 10035 N N . PHE C 1 418 ? 272.088 195.765 301.171 1.00 55.63 418 PHE C N 1
ATOM 10036 C CA . PHE C 1 418 ? 273.508 195.483 300.985 1.00 55.63 418 PHE C CA 1
ATOM 10037 C C . PHE C 1 418 ? 273.713 194.282 300.076 1.00 55.63 418 PHE C C 1
ATOM 10038 O O . PHE C 1 418 ? 274.615 194.270 299.234 1.00 55.63 418 PHE C O 1
ATOM 10046 N N . SER C 1 419 ? 272.870 193.264 300.218 1.00 56.10 419 SER C N 1
ATOM 10047 C CA . SER C 1 419 ? 273.052 192.065 299.415 1.00 56.10 419 SER C CA 1
ATOM 10048 C C . SER C 1 419 ? 272.570 192.267 297.988 1.00 56.10 419 SER C C 1
ATOM 10049 O O . SER C 1 419 ? 272.865 191.448 297.116 1.00 56.10 419 SER C O 1
ATOM 10052 N N . GLU C 1 420 ? 271.825 193.337 297.725 1.00 58.12 420 GLU C N 1
ATOM 10053 C CA . GLU C 1 420 ? 271.411 193.603 296.355 1.00 58.12 420 GLU C CA 1
ATOM 10054 C C . GLU C 1 420 ? 272.442 194.448 295.634 1.00 58.12 420 GLU C C 1
ATOM 10055 O O . GLU C 1 420 ? 272.746 194.201 294.464 1.00 58.12 420 GLU C O 1
ATOM 10061 N N . ALA C 1 421 ? 272.995 195.447 296.313 1.00 55.05 421 ALA C N 1
ATOM 10062 C CA . ALA C 1 421 ? 274.006 196.297 295.705 1.00 55.05 421 ALA C CA 1
ATOM 10063 C C . ALA C 1 421 ? 275.361 195.618 295.586 1.00 55.05 421 ALA C C 1
ATOM 10064 O O . ALA C 1 421 ? 276.187 196.061 294.786 1.00 55.05 421 ALA C O 1
ATOM 10066 N N . ARG C 1 422 ? 275.616 194.566 296.354 1.00 56.00 422 ARG C N 1
ATOM 10067 C CA . ARG C 1 422 ? 276.840 193.805 296.154 1.00 56.00 422 ARG C CA 1
ATOM 10068 C C . ARG C 1 422 ? 276.732 192.938 294.913 1.00 56.00 422 ARG C C 1
ATOM 10069 O O . ARG C 1 422 ? 277.691 192.814 294.146 1.00 56.00 422 ARG C O 1
ATOM 10077 N N . GLU C 1 423 ? 275.564 192.334 294.702 1.00 58.67 423 GLU C N 1
ATOM 10078 C CA . GLU C 1 423 ? 275.327 191.564 293.489 1.00 58.67 423 GLU C CA 1
ATOM 10079 C C . GLU C 1 423 ? 275.280 192.465 292.268 1.00 58.67 423 GLU C C 1
ATOM 10080 O O . GLU C 1 423 ? 275.674 192.064 291.168 1.00 58.67 423 GLU C O 1
ATOM 10086 N N . ASP C 1 424 ? 274.794 193.694 292.450 1.00 57.42 424 ASP C N 1
ATOM 10087 C CA . ASP C 1 424 ? 274.629 194.612 291.333 1.00 57.42 424 ASP C CA 1
ATOM 10088 C C . ASP C 1 424 ? 275.972 195.070 290.792 1.00 57.42 424 ASP C C 1
ATOM 10089 O O . ASP C 1 424 ? 276.139 195.194 289.576 1.00 57.42 424 ASP C O 1
ATOM 10094 N N . MET C 1 425 ? 276.940 195.303 291.666 1.00 58.29 425 MET C N 1
ATOM 10095 C CA . MET C 1 425 ? 278.270 195.668 291.215 1.00 58.29 425 MET C CA 1
ATOM 10096 C C . MET C 1 425 ? 279.059 194.463 290.738 1.00 58.29 425 MET C C 1
ATOM 10097 O O . MET C 1 425 ? 279.922 194.605 289.868 1.00 58.29 425 MET C O 1
ATOM 10102 N N . ALA C 1 426 ? 278.758 193.277 291.257 1.00 57.45 426 ALA C N 1
ATOM 10103 C CA . ALA C 1 426 ? 279.366 192.056 290.757 1.00 57.45 426 ALA C CA 1
ATOM 10104 C C . ALA C 1 426 ? 278.870 191.676 289.372 1.00 57.45 426 ALA C C 1
ATOM 10105 O O . ALA C 1 426 ? 279.505 190.852 288.711 1.00 57.45 426 ALA C O 1
ATOM 10107 N N . ALA C 1 427 ? 277.755 192.244 288.920 1.00 56.87 427 ALA C N 1
ATOM 10108 C CA . ALA C 1 427 ? 277.275 191.971 287.575 1.00 56.87 427 ALA C CA 1
ATOM 10109 C C . ALA C 1 427 ? 277.972 192.847 286.546 1.00 56.87 427 ALA C C 1
ATOM 10110 O O . ALA C 1 427 ? 278.139 192.436 285.395 1.00 56.87 427 ALA C O 1
ATOM 10112 N N . LEU C 1 428 ? 278.366 194.066 286.931 1.00 56.48 428 LEU C N 1
ATOM 10113 C CA . LEU C 1 428 ? 279.165 194.899 286.037 1.00 56.48 428 LEU C CA 1
ATOM 10114 C C . LEU C 1 428 ? 280.542 194.310 285.821 1.00 56.48 428 LEU C C 1
ATOM 10115 O O . LEU C 1 428 ? 281.066 194.311 284.705 1.00 56.48 428 LEU C O 1
ATOM 10120 N N . GLU C 1 429 ? 281.152 193.828 286.882 1.00 60.00 429 GLU C N 1
ATOM 10121 C CA . GLU C 1 429 ? 282.455 193.203 286.813 1.00 60.00 429 GLU C CA 1
ATOM 10122 C C . GLU C 1 429 ? 282.424 191.896 286.024 1.00 60.00 429 GLU C C 1
ATOM 10123 O O . GLU C 1 429 ? 283.455 191.474 285.495 1.00 60.00 429 GLU C O 1
ATOM 10129 N N . LYS C 1 430 ? 281.255 191.276 285.892 1.00 60.67 430 LYS C N 1
ATOM 10130 C CA . LYS C 1 430 ? 281.087 190.136 285.006 1.00 60.67 430 LYS C CA 1
ATOM 10131 C C . LYS C 1 430 ? 280.881 190.626 283.577 1.00 60.67 430 LYS C C 1
ATOM 10132 O O . LYS C 1 430 ? 281.195 189.913 282.621 1.00 60.67 430 LYS C O 1
ATOM 10138 N N . ASP C 1 431 ? 280.376 191.849 283.411 1.00 58.67 431 ASP C N 1
ATOM 10139 C CA . ASP C 1 431 ? 280.192 192.384 282.065 1.00 58.67 431 ASP C CA 1
ATOM 10140 C C . ASP C 1 431 ? 281.522 192.760 281.432 1.00 58.67 431 ASP C C 1
ATOM 10141 O O . ASP C 1 431 ? 281.706 192.614 280.221 1.00 58.67 431 ASP C O 1
ATOM 10146 N N . TYR C 1 432 ? 282.470 193.243 282.233 1.00 57.88 432 TYR C N 1
ATOM 10147 C CA . TYR C 1 432 ? 283.768 193.599 281.674 1.00 57.88 432 TYR C CA 1
ATOM 10148 C C . TYR C 1 432 ? 284.626 192.378 281.401 1.00 57.88 432 TYR C C 1
ATOM 10149 O O . TYR C 1 432 ? 285.555 192.443 280.593 1.00 57.88 432 TYR C O 1
ATOM 10158 N N . GLU C 1 433 ? 284.344 191.260 282.059 1.00 65.91 433 GLU C N 1
ATOM 10159 C CA . GLU C 1 433 ? 284.993 190.023 281.658 1.00 65.91 433 GLU C CA 1
ATOM 10160 C C . GLU C 1 433 ? 284.425 189.509 280.347 1.00 65.91 433 GLU C C 1
ATOM 10161 O O . GLU C 1 433 ? 285.106 188.778 279.622 1.00 65.91 433 GLU C O 1
ATOM 10167 N N . GLU C 1 434 ? 283.187 189.876 280.020 1.00 64.40 434 GLU C N 1
ATOM 10168 C CA . GLU C 1 434 ? 282.535 189.316 278.843 1.00 64.40 434 GLU C CA 1
ATOM 10169 C C . GLU C 1 434 ? 282.494 190.293 277.677 1.00 64.40 434 GLU C C 1
ATOM 10170 O O . GLU C 1 434 ? 282.049 189.934 276.585 1.00 64.40 434 GLU C O 1
ATOM 10176 N N . VAL C 1 435 ? 282.951 191.527 277.881 1.00 60.24 435 VAL C N 1
ATOM 10177 C CA . VAL C 1 435 ? 282.969 192.455 276.756 1.00 60.24 435 VAL C CA 1
ATOM 10178 C C . VAL C 1 435 ? 284.376 192.560 276.188 1.00 60.24 435 VAL C C 1
ATOM 10179 O O . VAL C 1 435 ? 284.562 192.930 275.025 1.00 60.24 435 VAL C O 1
ATOM 10183 N N . GLY C 1 436 ? 285.384 192.186 276.968 1.00 67.47 436 GLY C N 1
ATOM 10184 C CA . GLY C 1 436 ? 286.743 192.324 276.493 1.00 67.47 436 GLY C CA 1
ATOM 10185 C C . GLY C 1 436 ? 287.197 191.191 275.606 1.00 67.47 436 GLY C C 1
ATOM 10186 O O . GLY C 1 436 ? 288.082 191.385 274.770 1.00 67.47 436 GLY C O 1
ATOM 10187 N N . VAL C 1 437 ? 286.601 190.016 275.754 1.00 75.69 437 VAL C N 1
ATOM 10188 C CA . VAL C 1 437 ? 287.071 188.802 275.106 1.00 75.69 437 VAL C CA 1
ATOM 10189 C C . VAL C 1 437 ? 286.477 188.715 273.710 1.00 75.69 437 VAL C C 1
ATOM 10190 O O . VAL C 1 437 ? 285.256 188.794 273.536 1.00 75.69 437 VAL C O 1
ATOM 10194 N N . ASP C 1 438 ? 287.348 188.545 272.721 1.00 85.33 438 ASP C N 1
ATOM 10195 C CA . ASP C 1 438 ? 286.955 188.365 271.330 1.00 85.33 438 ASP C CA 1
ATOM 10196 C C . ASP C 1 438 ? 286.218 187.036 271.158 1.00 85.33 438 ASP C C 1
ATOM 10197 O O . ASP C 1 438 ? 286.317 186.124 271.983 1.00 85.33 438 ASP C O 1
ATOM 10202 N N . SER C 1 439 ? 285.478 186.907 270.061 1.00 98.53 439 SER C N 1
ATOM 10203 C CA . SER C 1 439 ? 284.599 185.765 269.866 1.00 98.53 439 SER C CA 1
ATOM 10204 C C . SER C 1 439 ? 285.120 184.882 268.745 1.00 98.53 439 SER C C 1
ATOM 10205 O O . SER C 1 439 ? 285.681 185.364 267.758 1.00 98.53 439 SER C O 1
ATOM 10208 N N . VAL C 1 440 ? 284.923 183.576 268.916 1.00 126.91 440 VAL C N 1
ATOM 10209 C CA . VAL C 1 440 ? 285.165 182.569 267.894 1.00 126.91 440 VAL C CA 1
ATOM 10210 C C . VAL C 1 440 ? 283.896 181.737 267.746 1.00 126.91 440 VAL C C 1
ATOM 10211 O O . VAL C 1 440 ? 282.885 181.989 268.407 1.00 126.91 440 VAL C O 1
ATOM 10215 N N . GLU C 1 441 ? 283.951 180.736 266.874 1.00 141.05 441 GLU C N 1
ATOM 10216 C CA . GLU C 1 441 ? 282.788 179.889 266.622 1.00 141.05 441 GLU C CA 1
ATOM 10217 C C . GLU C 1 441 ? 283.017 178.458 267.093 1.00 141.05 441 GLU C C 1
ATOM 10218 O O . GLU C 1 441 ? 282.104 177.634 267.059 1.00 141.05 441 GLU C O 1
ATOM 10224 N N . MET D 2 1 ? 272.508 226.745 314.146 1.00 53.18 1 MET D N 1
ATOM 10225 C CA . MET D 2 1 ? 272.533 225.360 313.714 1.00 53.18 1 MET D CA 1
ATOM 10226 C C . MET D 2 1 ? 273.630 224.606 314.431 1.00 53.18 1 MET D C 1
ATOM 10227 O O . MET D 2 1 ? 274.723 225.139 314.616 1.00 53.18 1 MET D O 1
ATOM 10232 N N . ARG D 2 2 ? 273.313 223.367 314.813 1.00 48.21 2 ARG D N 1
ATOM 10233 C CA . ARG D 2 2 ? 274.222 222.418 315.455 1.00 48.21 2 ARG D CA 1
ATOM 10234 C C . ARG D 2 2 ? 274.769 222.988 316.764 1.00 48.21 2 ARG D C 1
ATOM 10235 O O . ARG D 2 2 ? 275.955 223.233 316.934 1.00 48.21 2 ARG D O 1
ATOM 10243 N N . GLU D 2 3 ? 273.847 223.196 317.684 1.00 49.04 3 GLU D N 1
ATOM 10244 C CA . GLU D 2 3 ? 274.161 223.713 318.999 1.00 49.04 3 GLU D CA 1
ATOM 10245 C C . GLU D 2 3 ? 274.563 222.582 319.924 1.00 49.04 3 GLU D C 1
ATOM 10246 O O . GLU D 2 3 ? 274.271 221.416 319.666 1.00 49.04 3 GLU D O 1
ATOM 10252 N N . ILE D 2 4 ? 275.251 222.934 321.004 1.00 44.24 4 ILE D N 1
ATOM 10253 C CA . ILE D 2 4 ? 275.710 221.969 321.992 1.00 44.24 4 ILE D CA 1
ATOM 10254 C C . ILE D 2 4 ? 275.344 222.467 323.378 1.00 44.24 4 ILE D C 1
ATOM 10255 O O . ILE D 2 4 ? 275.768 223.551 323.784 1.00 44.24 4 ILE D O 1
ATOM 10260 N N . VAL D 2 5 ? 274.562 221.680 324.103 1.00 43.53 5 VAL D N 1
ATOM 10261 C CA . VAL D 2 5 ? 274.251 221.943 325.500 1.00 43.53 5 VAL D CA 1
ATOM 10262 C C . VAL D 2 5 ? 275.311 221.261 326.346 1.00 43.53 5 VAL D C 1
ATOM 10263 O O . VAL D 2 5 ? 275.665 220.106 326.098 1.00 43.53 5 VAL D O 1
ATOM 10267 N N . HIS D 2 6 ? 275.827 221.978 327.336 1.00 43.40 6 HIS D N 1
ATOM 10268 C CA . HIS D 2 6 ? 276.914 221.505 328.177 1.00 43.40 6 HIS D CA 1
ATOM 10269 C C . HIS D 2 6 ? 276.381 221.330 329.585 1.00 43.40 6 HIS D C 1
ATOM 10270 O O . HIS D 2 6 ? 275.914 222.297 330.188 1.00 43.40 6 HIS D O 1
ATOM 10277 N N . ILE D 2 7 ? 276.430 220.112 330.111 1.00 41.17 7 ILE D N 1
ATOM 10278 C CA . ILE D 2 7 ? 275.884 219.814 331.434 1.00 41.17 7 ILE D CA 1
ATOM 10279 C C . ILE D 2 7 ? 277.049 219.316 332.281 1.00 41.17 7 ILE D C 1
ATOM 10280 O O . ILE D 2 7 ? 277.341 218.121 332.321 1.00 41.17 7 ILE D O 1
ATOM 10285 N N . GLN D 2 8 ? 277.705 220.227 332.975 1.00 40.89 8 GLN D N 1
ATOM 10286 C CA . GLN D 2 8 ? 278.774 219.897 333.897 1.00 40.89 8 GLN D CA 1
ATOM 10287 C C . GLN D 2 8 ? 278.203 219.660 335.285 1.00 40.89 8 GLN D C 1
ATOM 10288 O O . GLN D 2 8 ? 277.445 220.480 335.798 1.00 40.89 8 GLN D O 1
ATOM 10294 N N . ALA D 2 9 ? 278.564 218.527 335.882 1.00 39.35 9 ALA D N 1
ATOM 10295 C CA . ALA D 2 9 ? 277.937 218.042 337.105 1.00 39.35 9 ALA D CA 1
ATOM 10296 C C . ALA D 2 9 ? 278.998 217.633 338.109 1.00 39.35 9 ALA D C 1
ATOM 10297 O O . ALA D 2 9 ? 279.947 216.927 337.762 1.00 39.35 9 ALA D O 1
ATOM 10299 N N . GLY D 2 10 ? 278.817 218.034 339.354 1.00 44.73 10 GLY D N 1
ATOM 10300 C CA . GLY D 2 10 ? 279.696 217.626 340.418 1.00 44.73 10 GLY D CA 1
ATOM 10301 C C . GLY D 2 10 ? 280.822 218.603 340.653 1.00 44.73 10 GLY D C 1
ATOM 10302 O O . GLY D 2 10 ? 280.834 219.725 340.150 1.00 44.73 10 GLY D O 1
ATOM 10303 N N . GLN D 2 11 ? 281.792 218.153 341.442 1.00 51.02 11 GLN D N 1
ATOM 10304 C CA . GLN D 2 11 ? 282.979 218.960 341.682 1.00 51.02 11 GLN D CA 1
ATOM 10305 C C . GLN D 2 11 ? 283.954 218.874 340.524 1.00 51.02 11 GLN D C 1
ATOM 10306 O O . GLN D 2 11 ? 284.378 219.899 339.990 1.00 51.02 11 GLN D O 1
ATOM 10312 N N . CYS D 2 12 ? 284.312 217.656 340.125 1.00 50.18 12 CYS D N 1
ATOM 10313 C CA . CYS D 2 12 ? 285.321 217.468 339.090 1.00 50.18 12 CYS D CA 1
ATOM 10314 C C . CYS D 2 12 ? 284.835 217.942 337.733 1.00 50.18 12 CYS D C 1
ATOM 10315 O O . CYS D 2 12 ? 285.614 218.483 336.946 1.00 50.18 12 CYS D O 1
ATOM 10318 N N . GLY D 2 13 ? 283.552 217.757 337.442 1.00 43.34 13 GLY D N 1
ATOM 10319 C CA . GLY D 2 13 ? 283.037 218.185 336.159 1.00 43.34 13 GLY D CA 1
ATOM 10320 C C . GLY D 2 13 ? 282.908 219.683 336.048 1.00 43.34 13 GLY D C 1
ATOM 10321 O O . GLY D 2 13 ? 283.056 220.241 334.962 1.00 43.34 13 GLY D O 1
ATOM 10322 N N . ASN D 2 14 ? 282.631 220.351 337.157 1.00 44.19 14 ASN D N 1
ATOM 10323 C CA . ASN D 2 14 ? 282.597 221.803 337.173 1.00 44.19 14 ASN D CA 1
ATOM 10324 C C . ASN D 2 14 ? 283.976 222.421 337.078 1.00 44.19 14 ASN D C 1
ATOM 10325 O O . ASN D 2 14 ? 284.123 223.486 336.479 1.00 44.19 14 ASN D O 1
ATOM 10330 N N . GLN D 2 15 ? 284.989 221.791 337.671 1.00 46.20 15 GLN D N 1
ATOM 10331 C CA . GLN D 2 15 ? 286.336 222.338 337.581 1.00 46.20 15 GLN D CA 1
ATOM 10332 C C . GLN D 2 15 ? 286.896 222.191 336.180 1.00 46.20 15 GLN D C 1
ATOM 10333 O O . GLN D 2 15 ? 287.674 223.035 335.727 1.00 46.20 15 GLN D O 1
ATOM 10339 N N . ILE D 2 16 ? 286.530 221.123 335.483 1.00 41.22 16 ILE D N 1
ATOM 10340 C CA . ILE D 2 16 ? 286.962 220.962 334.102 1.00 41.22 16 ILE D CA 1
ATOM 10341 C C . ILE D 2 16 ? 286.241 221.957 333.213 1.00 41.22 16 ILE D C 1
ATOM 10342 O O . ILE D 2 16 ? 286.850 222.622 332.369 1.00 41.22 16 ILE D O 1
ATOM 10347 N N . GLY D 2 17 ? 284.933 222.086 333.409 1.00 43.39 17 GLY D N 1
ATOM 10348 C CA . GLY D 2 17 ? 284.149 222.972 332.577 1.00 43.39 17 GLY D CA 1
ATOM 10349 C C . GLY D 2 17 ? 284.444 224.437 332.808 1.00 43.39 17 GLY D C 1
ATOM 10350 O O . GLY D 2 17 ? 284.332 225.240 331.886 1.00 43.39 17 GLY D O 1
ATOM 10351 N N . ALA D 2 18 ? 284.826 224.808 334.032 1.00 44.51 18 ALA D N 1
ATOM 10352 C CA . ALA D 2 18 ? 285.254 226.180 334.279 1.00 44.51 18 ALA D CA 1
ATOM 10353 C C . ALA D 2 18 ? 286.554 226.477 333.556 1.00 44.51 18 ALA D C 1
ATOM 10354 O O . ALA D 2 18 ? 286.777 227.603 333.101 1.00 44.51 18 ALA D O 1
ATOM 10356 N N . LYS D 2 19 ? 287.419 225.475 333.425 1.00 47.67 19 LYS D N 1
ATOM 10357 C CA . LYS D 2 19 ? 288.607 225.648 332.607 1.00 47.67 19 LYS D CA 1
ATOM 10358 C C . LYS D 2 19 ? 288.270 225.476 331.138 1.00 47.67 19 LYS D C 1
ATOM 10359 O O . LYS D 2 19 ? 288.967 226.021 330.278 1.00 47.67 19 LYS D O 1
ATOM 10365 N N . PHE D 2 20 ? 287.191 224.752 330.835 1.00 42.42 20 PHE D N 1
ATOM 10366 C CA . PHE D 2 20 ? 286.779 224.581 329.446 1.00 42.42 20 PHE D CA 1
ATOM 10367 C C . PHE D 2 20 ? 286.183 225.853 328.878 1.00 42.42 20 PHE D C 1
ATOM 10368 O O . PHE D 2 20 ? 286.439 226.193 327.722 1.00 42.42 20 PHE D O 1
ATOM 10376 N N . TRP D 2 21 ? 285.411 226.584 329.672 1.00 35.80 21 TRP D N 1
ATOM 10377 C CA . TRP D 2 21 ? 284.856 227.853 329.234 1.00 35.80 21 TRP D CA 1
ATOM 10378 C C . TRP D 2 21 ? 285.834 228.992 329.322 1.00 35.80 21 TRP D C 1
ATOM 10379 O O . TRP D 2 21 ? 285.429 230.142 329.177 1.00 35.80 21 TRP D O 1
ATOM 10390 N N . GLU D 2 22 ? 287.094 228.715 329.580 1.00 51.34 22 GLU D N 1
ATOM 10391 C CA . GLU D 2 22 ? 288.132 229.712 329.483 1.00 51.34 22 GLU D CA 1
ATOM 10392 C C . GLU D 2 22 ? 289.002 229.479 328.267 1.00 51.34 22 GLU D C 1
ATOM 10393 O O . GLU D 2 22 ? 289.753 230.373 327.875 1.00 51.34 22 GLU D O 1
ATOM 10399 N N . VAL D 2 23 ? 288.877 228.321 327.632 1.00 48.94 23 VAL D N 1
ATOM 10400 C CA . VAL D 2 23 ? 289.609 228.037 326.406 1.00 48.94 23 VAL D CA 1
ATOM 10401 C C . VAL D 2 23 ? 288.771 228.399 325.190 1.00 48.94 23 VAL D C 1
ATOM 10402 O O . VAL D 2 23 ? 289.258 229.040 324.253 1.00 48.94 23 VAL D O 1
ATOM 10406 N N . ILE D 2 24 ? 287.501 227.999 325.193 1.00 48.59 24 ILE D N 1
ATOM 10407 C CA . ILE D 2 24 ? 286.544 228.352 324.151 1.00 48.59 24 ILE D CA 1
ATOM 10408 C C . ILE D 2 24 ? 286.352 229.856 324.109 1.00 48.59 24 ILE D C 1
ATOM 10409 O O . ILE D 2 24 ? 286.342 230.464 323.035 1.00 48.59 24 ILE D O 1
ATOM 10414 N N . SER D 2 25 ? 286.251 230.475 325.282 1.00 48.02 25 SER D N 1
ATOM 10415 C CA . SER D 2 25 ? 286.090 231.918 325.358 1.00 48.02 25 SER D CA 1
ATOM 10416 C C . SER D 2 25 ? 287.345 232.676 324.970 1.00 48.02 25 SER D C 1
ATOM 10417 O O . SER D 2 25 ? 287.285 233.900 324.836 1.00 48.02 25 SER D O 1
ATOM 10420 N N . ASP D 2 26 ? 288.474 231.993 324.812 1.00 49.22 26 ASP D N 1
ATOM 10421 C CA . ASP D 2 26 ? 289.637 232.582 324.174 1.00 49.22 26 ASP D CA 1
ATOM 10422 C C . ASP D 2 26 ? 289.653 232.332 322.678 1.00 49.22 26 ASP D C 1
ATOM 10423 O O . ASP D 2 26 ? 290.186 233.149 321.927 1.00 49.22 26 ASP D O 1
ATOM 10428 N N . GLU D 2 27 ? 289.061 231.227 322.228 1.00 50.52 27 GLU D N 1
ATOM 10429 C CA . GLU D 2 27 ? 289.062 230.913 320.804 1.00 50.52 27 GLU D CA 1
ATOM 10430 C C . GLU D 2 27 ? 288.150 231.849 320.039 1.00 50.52 27 GLU D C 1
ATOM 10431 O O . GLU D 2 27 ? 288.340 232.078 318.843 1.00 50.52 27 GLU D O 1
ATOM 10437 N N . HIS D 2 28 ? 287.154 232.403 320.718 1.00 47.95 28 HIS D N 1
ATOM 10438 C CA . HIS D 2 28 ? 286.190 233.291 320.103 1.00 47.95 28 HIS D CA 1
ATOM 10439 C C . HIS D 2 28 ? 286.333 234.725 320.583 1.00 47.95 28 HIS D C 1
ATOM 10440 O O . HIS D 2 28 ? 285.535 235.580 320.197 1.00 47.95 28 HIS D O 1
ATOM 10447 N N . GLY D 2 29 ? 287.338 235.012 321.398 1.00 47.95 29 GLY D N 1
ATOM 10448 C CA . GLY D 2 29 ? 287.584 236.378 321.800 1.00 47.95 29 GLY D CA 1
ATOM 10449 C C . GLY D 2 29 ? 286.577 236.943 322.764 1.00 47.95 29 GLY D C 1
ATOM 10450 O O . GLY D 2 29 ? 286.361 238.153 322.780 1.00 47.95 29 GLY D O 1
ATOM 10451 N N . ILE D 2 30 ? 285.954 236.101 323.579 1.00 46.55 30 ILE D N 1
ATOM 10452 C CA . ILE D 2 30 ? 284.964 236.569 324.540 1.00 46.55 30 ILE D CA 1
ATOM 10453 C C . ILE D 2 30 ? 285.699 237.169 325.735 1.00 46.55 30 ILE D C 1
ATOM 10454 O O . ILE D 2 30 ? 286.603 236.552 326.298 1.00 46.55 30 ILE D O 1
ATOM 10459 N N . ASP D 2 31 ? 285.318 238.389 326.104 1.00 52.70 31 ASP D N 1
ATOM 10460 C CA . ASP D 2 31 ? 285.789 239.061 327.302 1.00 52.70 31 ASP D CA 1
ATOM 10461 C C . ASP D 2 31 ? 285.343 238.282 328.542 1.00 52.70 31 ASP D C 1
ATOM 10462 O O . ASP D 2 31 ? 284.386 237.511 328.480 1.00 52.70 31 ASP D O 1
ATOM 10467 N N . PRO D 2 32 ? 286.042 238.428 329.673 1.00 51.77 32 PRO D N 1
ATOM 10468 C CA . PRO D 2 32 ? 285.531 237.850 330.928 1.00 51.77 32 PRO D CA 1
ATOM 10469 C C . PRO D 2 32 ? 284.164 238.351 331.353 1.00 51.77 32 PRO D C 1
ATOM 10470 O O . PRO D 2 32 ? 283.434 237.605 332.013 1.00 51.77 32 PRO D O 1
ATOM 10474 N N . THR D 2 33 ? 283.788 239.575 330.993 1.00 53.41 33 THR D N 1
ATOM 10475 C CA . THR D 2 33 ? 282.431 240.066 331.193 1.00 53.41 33 THR D CA 1
ATOM 10476 C C . THR D 2 33 ? 281.451 239.476 330.207 1.00 53.41 33 THR D C 1
ATOM 10477 O O . THR D 2 33 ? 280.273 239.338 330.533 1.00 53.41 33 THR D O 1
ATOM 10481 N N . GLY D 2 34 ? 281.898 239.144 329.008 1.00 51.93 34 GLY D N 1
ATOM 10482 C CA . GLY D 2 34 ? 281.016 238.588 328.013 1.00 51.93 34 GLY D CA 1
ATOM 10483 C C . GLY D 2 34 ? 280.976 239.331 326.705 1.00 51.93 34 GLY D C 1
ATOM 10484 O O . GLY D 2 34 ? 280.225 238.932 325.810 1.00 51.93 34 GLY D O 1
ATOM 10485 N N . SER D 2 35 ? 281.739 240.401 326.564 1.00 51.92 35 SER D N 1
ATOM 10486 C CA . SER D 2 35 ? 281.728 241.116 325.312 1.00 51.92 35 SER D CA 1
ATOM 10487 C C . SER D 2 35 ? 282.708 240.478 324.343 1.00 51.92 35 SER D C 1
ATOM 10488 O O . SER D 2 35 ? 283.475 239.583 324.688 1.00 51.92 35 SER D O 1
ATOM 10491 N N . TYR D 2 36 ? 282.677 240.953 323.111 1.00 53.60 36 TYR D N 1
ATOM 10492 C CA . TYR D 2 36 ? 283.490 240.405 322.042 1.00 53.60 36 TYR D CA 1
ATOM 10493 C C . TYR D 2 36 ? 284.670 241.321 321.785 1.00 53.60 36 TYR D C 1
ATOM 10494 O O . TYR D 2 36 ? 284.493 242.523 321.578 1.00 53.60 36 TYR D O 1
ATOM 10503 N N . HIS D 2 37 ? 285.868 240.752 321.801 1.00 56.47 37 HIS D N 1
ATOM 10504 C CA . HIS D 2 37 ? 287.082 241.501 321.521 1.00 56.47 37 HIS D CA 1
ATOM 10505 C C . HIS D 2 37 ? 288.016 240.686 320.647 1.00 56.47 37 HIS D C 1
ATOM 10506 O O . HIS D 2 37 ? 289.217 240.589 320.895 1.00 56.47 37 HIS D O 1
ATOM 10513 N N . GLY D 2 38 ? 287.467 240.089 319.611 1.00 57.99 38 GLY D N 1
ATOM 10514 C CA . GLY D 2 38 ? 288.267 239.343 318.674 1.00 57.99 38 GLY D CA 1
ATOM 10515 C C . GLY D 2 38 ? 288.709 240.187 317.508 1.00 57.99 38 GLY D C 1
ATOM 10516 O O . GLY D 2 38 ? 288.394 241.368 317.418 1.00 57.99 38 GLY D O 1
ATOM 10517 N N . ASP D 2 39 ? 289.461 239.557 316.607 1.00 61.31 39 ASP D N 1
ATOM 10518 C CA . ASP D 2 39 ? 289.973 240.231 315.426 1.00 61.31 39 ASP D CA 1
ATOM 10519 C C . ASP D 2 39 ? 289.726 239.477 314.133 1.00 61.31 39 ASP D C 1
ATOM 10520 O O . ASP D 2 39 ? 289.799 240.086 313.062 1.00 61.31 39 ASP D O 1
ATOM 10525 N N . SER D 2 40 ? 289.441 238.185 314.202 1.00 58.96 40 SER D N 1
ATOM 10526 C CA . SER D 2 40 ? 289.144 237.388 313.026 1.00 58.96 40 SER D CA 1
ATOM 10527 C C . SER D 2 40 ? 287.638 237.254 312.876 1.00 58.96 40 SER D C 1
ATOM 10528 O O . SER D 2 40 ? 286.915 237.124 313.866 1.00 58.96 40 SER D O 1
ATOM 10531 N N . ASP D 2 41 ? 287.171 237.284 311.630 1.00 59.81 41 ASP D N 1
ATOM 10532 C CA . ASP D 2 41 ? 285.736 237.243 311.384 1.00 59.81 41 ASP D CA 1
ATOM 10533 C C . ASP D 2 41 ? 285.184 235.837 311.502 1.00 59.81 41 ASP D C 1
ATOM 10534 O O . ASP D 2 41 ? 283.964 235.655 311.531 1.00 59.81 41 ASP D O 1
ATOM 10539 N N . LEU D 2 42 ? 286.051 234.833 311.572 1.00 55.50 42 LEU D N 1
ATOM 10540 C CA . LEU D 2 42 ? 285.572 233.476 311.768 1.00 55.50 42 LEU D CA 1
ATOM 10541 C C . LEU D 2 42 ? 285.205 233.200 313.215 1.00 55.50 42 LEU D C 1
ATOM 10542 O O . LEU D 2 42 ? 284.567 232.182 313.496 1.00 55.50 42 LEU D O 1
ATOM 10547 N N . GLN D 2 43 ? 285.574 234.084 314.140 1.00 53.70 43 GLN D N 1
ATOM 10548 C CA . GLN D 2 43 ? 285.260 233.840 315.538 1.00 53.70 43 GLN D CA 1
ATOM 10549 C C . GLN D 2 43 ? 283.795 234.089 315.859 1.00 53.70 43 GLN D C 1
ATOM 10550 O O . GLN D 2 43 ? 283.353 233.742 316.957 1.00 53.70 43 GLN D O 1
ATOM 10556 N N . LEU D 2 44 ? 283.031 234.683 314.948 1.00 52.59 44 LEU D N 1
ATOM 10557 C CA . LEU D 2 44 ? 281.628 234.969 315.207 1.00 52.59 44 LEU D CA 1
ATOM 10558 C C . LEU D 2 44 ? 280.663 234.237 314.297 1.00 52.59 44 LEU D C 1
ATOM 10559 O O . LEU D 2 44 ? 279.465 234.246 314.569 1.00 52.59 44 LEU D O 1
ATOM 10564 N N . GLU D 2 45 ? 281.143 233.631 313.216 1.00 54.78 45 GLU D N 1
ATOM 10565 C CA . GLU D 2 45 ? 280.232 233.024 312.257 1.00 54.78 45 GLU D CA 1
ATOM 10566 C C . GLU D 2 45 ? 279.571 231.780 312.816 1.00 54.78 45 GLU D C 1
ATOM 10567 O O . GLU D 2 45 ? 278.432 231.473 312.459 1.00 54.78 45 GLU D O 1
ATOM 10573 N N . ARG D 2 46 ? 280.253 231.062 313.692 1.00 49.07 46 ARG D N 1
ATOM 10574 C CA . ARG D 2 46 ? 279.694 229.883 314.325 1.00 49.07 46 ARG D CA 1
ATOM 10575 C C . ARG D 2 46 ? 279.828 229.984 315.825 1.00 49.07 46 ARG D C 1
ATOM 10576 O O . ARG D 2 46 ? 280.079 228.994 316.508 1.00 49.07 46 ARG D O 1
ATOM 10584 N N . ILE D 2 47 ? 279.655 231.183 316.373 1.00 46.80 47 ILE D N 1
ATOM 10585 C CA . ILE D 2 47 ? 279.745 231.319 317.818 1.00 46.80 47 ILE D CA 1
ATOM 10586 C C . ILE D 2 47 ? 278.483 230.808 318.495 1.00 46.80 47 ILE D C 1
ATOM 10587 O O . ILE D 2 47 ? 278.508 230.510 319.692 1.00 46.80 47 ILE D O 1
ATOM 10592 N N . ASN D 2 48 ? 277.394 230.607 317.747 1.00 46.83 48 ASN D N 1
ATOM 10593 C CA . ASN D 2 48 ? 276.169 230.103 318.354 1.00 46.83 48 ASN D CA 1
ATOM 10594 C C . ASN D 2 48 ? 276.216 228.607 318.628 1.00 46.83 48 ASN D C 1
ATOM 10595 O O . ASN D 2 48 ? 275.200 228.040 319.035 1.00 46.83 48 ASN D O 1
ATOM 10600 N N . VAL D 2 49 ? 277.343 227.948 318.362 1.00 46.84 49 VAL D N 1
ATOM 10601 C CA . VAL D 2 49 ? 277.500 226.553 318.746 1.00 46.84 49 VAL D CA 1
ATOM 10602 C C . VAL D 2 49 ? 277.492 226.429 320.262 1.00 46.84 49 VAL D C 1
ATOM 10603 O O . VAL D 2 49 ? 276.895 225.504 320.825 1.00 46.84 49 VAL D O 1
ATOM 10607 N N . TYR D 2 50 ? 278.081 227.395 320.946 1.00 44.85 50 TYR D N 1
ATOM 10608 C CA . TYR D 2 50 ? 278.120 227.380 322.398 1.00 44.85 50 TYR D CA 1
ATOM 10609 C C . TYR D 2 50 ? 277.428 228.560 323.049 1.00 44.85 50 TYR D C 1
ATOM 10610 O O . TYR D 2 50 ? 277.023 228.466 324.204 1.00 44.85 50 TYR D O 1
ATOM 10619 N N . TYR D 2 51 ? 277.296 229.675 322.366 1.00 44.08 51 TYR D N 1
ATOM 10620 C CA . TYR D 2 51 ? 276.919 230.901 323.037 1.00 44.08 51 TYR D CA 1
ATOM 10621 C C . TYR D 2 51 ? 275.611 231.454 322.507 1.00 44.08 51 TYR D C 1
ATOM 10622 O O . TYR D 2 51 ? 275.458 231.699 321.311 1.00 44.08 51 TYR D O 1
ATOM 10631 N N . ASN D 2 52 ? 274.672 231.662 323.409 1.00 49.66 52 ASN D N 1
ATOM 10632 C CA . ASN D 2 52 ? 273.484 232.430 323.103 1.00 49.66 52 ASN D CA 1
ATOM 10633 C C . ASN D 2 52 ? 273.856 233.899 323.140 1.00 49.66 52 ASN D C 1
ATOM 10634 O O . ASN D 2 52 ? 274.559 234.346 324.044 1.00 49.66 52 ASN D O 1
ATOM 10639 N N . GLU D 2 53 ? 273.410 234.646 322.148 1.00 54.13 53 GLU D N 1
ATOM 10640 C CA . GLU D 2 53 ? 273.620 236.082 322.164 1.00 54.13 53 GLU D CA 1
ATOM 10641 C C . GLU D 2 53 ? 272.544 236.736 323.015 1.00 54.13 53 GLU D C 1
ATOM 10642 O O . GLU D 2 53 ? 271.361 236.412 322.909 1.00 54.13 53 GLU D O 1
ATOM 10648 N N . ALA D 2 54 ? 272.968 237.657 323.868 1.00 55.57 54 ALA D N 1
ATOM 10649 C CA . ALA D 2 54 ? 272.067 238.318 324.791 1.00 55.57 54 ALA D CA 1
ATOM 10650 C C . ALA D 2 54 ? 272.038 239.798 324.435 1.00 55.57 54 ALA D C 1
ATOM 10651 O O . ALA D 2 54 ? 272.559 240.208 323.394 1.00 55.57 54 ALA D O 1
ATOM 10653 N N . THR D 2 55 ? 271.417 240.595 325.294 1.00 58.19 55 THR D N 1
ATOM 10654 C CA . THR D 2 55 ? 271.181 242.001 325.005 1.00 58.19 55 THR D CA 1
ATOM 10655 C C . THR D 2 55 ? 272.466 242.814 325.038 1.00 58.19 55 THR D C 1
ATOM 10656 O O . THR D 2 55 ? 273.191 242.817 326.035 1.00 58.19 55 THR D O 1
ATOM 10660 N N . GLY D 2 56 ? 272.735 243.516 323.944 1.00 57.49 56 GLY D N 1
ATOM 10661 C CA . GLY D 2 56 ? 273.864 244.425 323.891 1.00 57.49 56 GLY D CA 1
ATOM 10662 C C . GLY D 2 56 ? 275.168 243.778 323.485 1.00 57.49 56 GLY D C 1
ATOM 10663 O O . GLY D 2 56 ? 276.232 244.199 323.960 1.00 57.49 56 GLY D O 1
ATOM 10664 N N . ASN D 2 57 ? 275.100 242.758 322.622 1.00 58.77 57 ASN D N 1
ATOM 10665 C CA . ASN D 2 57 ? 276.255 242.020 322.099 1.00 58.77 57 ASN D CA 1
ATOM 10666 C C . ASN D 2 57 ? 277.076 241.378 323.212 1.00 58.77 57 ASN D C 1
ATOM 10667 O O . ASN D 2 57 ? 278.305 241.421 323.201 1.00 58.77 57 ASN D O 1
ATOM 10672 N N . LYS D 2 58 ? 276.391 240.785 324.181 1.00 55.65 58 LYS D N 1
ATOM 10673 C CA . LYS D 2 58 ? 277.006 239.931 325.185 1.00 55.65 58 LYS D CA 1
ATOM 10674 C C . LYS D 2 58 ? 276.711 238.492 324.790 1.00 55.65 58 LYS D C 1
ATOM 10675 O O . LYS D 2 58 ? 275.656 238.216 324.214 1.00 55.65 58 LYS D O 1
ATOM 10681 N N . TYR D 2 59 ? 277.633 237.583 325.088 1.00 51.26 59 TYR D N 1
ATOM 10682 C CA . TYR D 2 59 ? 277.544 236.201 324.629 1.00 51.26 59 TYR D CA 1
ATOM 10683 C C . TYR D 2 59 ? 277.575 235.263 325.826 1.00 51.26 59 TYR D C 1
ATOM 10684 O O . TYR D 2 59 ? 278.631 235.038 326.420 1.00 51.26 59 TYR D O 1
ATOM 10693 N N . VAL D 2 60 ? 276.419 234.706 326.162 1.00 48.67 60 VAL D N 1
ATOM 10694 C CA . VAL D 2 60 ? 276.258 233.861 327.339 1.00 48.67 60 VAL D CA 1
ATOM 10695 C C . VAL D 2 60 ? 276.417 232.398 326.945 1.00 48.67 60 VAL D C 1
ATOM 10696 O O . VAL D 2 60 ? 275.771 231.947 325.990 1.00 48.67 60 VAL D O 1
ATOM 10700 N N . PRO D 2 61 ? 277.264 231.636 327.624 1.00 46.51 61 PRO D N 1
ATOM 10701 C CA . PRO D 2 61 ? 277.414 230.218 327.309 1.00 46.51 61 PRO D CA 1
ATOM 10702 C C . PRO D 2 61 ? 276.171 229.408 327.605 1.00 46.51 61 PRO D C 1
ATOM 10703 O O . PRO D 2 61 ? 275.435 229.651 328.559 1.00 46.51 61 PRO D O 1
ATOM 10707 N N . ARG D 2 62 ? 275.962 228.413 326.757 1.00 44.80 62 ARG D N 1
ATOM 10708 C CA . ARG D 2 62 ? 274.876 227.457 326.897 1.00 44.80 62 ARG D CA 1
ATOM 10709 C C . ARG D 2 62 ? 275.322 226.295 327.774 1.00 44.80 62 ARG D C 1
ATOM 10710 O O . ARG D 2 62 ? 275.487 225.168 327.323 1.00 44.80 62 ARG D O 1
ATOM 10718 N N . ALA D 2 63 ? 275.564 226.587 329.042 1.00 43.98 63 ALA D N 1
ATOM 10719 C CA . ALA D 2 63 ? 276.053 225.616 330.005 1.00 43.98 63 ALA D CA 1
ATOM 10720 C C . ALA D 2 63 ? 275.130 225.554 331.207 1.00 43.98 63 ALA D C 1
ATOM 10721 O O . ALA D 2 63 ? 274.605 226.566 331.671 1.00 43.98 63 ALA D O 1
ATOM 10723 N N . ILE D 2 64 ? 274.938 224.343 331.712 1.00 42.12 64 ILE D N 1
ATOM 10724 C CA . ILE D 2 64 ? 274.071 224.104 332.855 1.00 42.12 64 ILE D CA 1
ATOM 10725 C C . ILE D 2 64 ? 274.904 223.473 333.951 1.00 42.12 64 ILE D C 1
ATOM 10726 O O . ILE D 2 64 ? 275.527 222.431 333.739 1.00 42.12 64 ILE D O 1
ATOM 10731 N N . LEU D 2 65 ? 274.933 224.110 335.113 1.00 43.37 65 LEU D N 1
ATOM 10732 C CA . LEU D 2 65 ? 275.863 223.749 336.166 1.00 43.37 65 LEU D CA 1
ATOM 10733 C C . LEU D 2 65 ? 275.113 223.083 337.303 1.00 43.37 65 LEU D C 1
ATOM 10734 O O . LEU D 2 65 ? 274.242 223.694 337.920 1.00 43.37 65 LEU D O 1
ATOM 10739 N N . VAL D 2 66 ? 275.484 221.846 337.607 1.00 44.11 66 VAL D N 1
ATOM 10740 C CA . VAL D 2 66 ? 274.791 221.028 338.590 1.00 44.11 66 VAL D CA 1
ATOM 10741 C C . VAL D 2 66 ? 275.765 220.685 339.704 1.00 44.11 66 VAL D C 1
ATOM 10742 O O . VAL D 2 66 ? 276.939 220.405 339.451 1.00 44.11 66 VAL D O 1
ATOM 10746 N N . ASP D 2 67 ? 275.283 220.733 340.944 1.00 50.22 67 ASP D N 1
ATOM 10747 C CA . ASP D 2 67 ? 276.011 220.199 342.086 1.00 50.22 67 ASP D CA 1
ATOM 10748 C C . ASP D 2 67 ? 274.992 219.869 343.166 1.00 50.22 67 ASP D C 1
ATOM 10749 O O . ASP D 2 67 ? 273.839 220.292 343.102 1.00 50.22 67 ASP D O 1
ATOM 10754 N N . LEU D 2 68 ? 275.420 219.090 344.150 1.00 51.25 68 LEU D N 1
ATOM 10755 C CA . LEU D 2 68 ? 274.598 218.791 345.313 1.00 51.25 68 LEU D CA 1
ATOM 10756 C C . LEU D 2 68 ? 275.154 219.474 346.551 1.00 51.25 68 LEU D C 1
ATOM 10757 O O . LEU D 2 68 ? 274.825 219.110 347.676 1.00 51.25 68 LEU D O 1
ATOM 10762 N N . GLU D 2 69 ? 276.005 220.458 346.346 1.00 54.58 69 GLU D N 1
ATOM 10763 C CA . GLU D 2 69 ? 276.711 221.148 347.410 1.00 54.58 69 GLU D CA 1
ATOM 10764 C C . GLU D 2 69 ? 277.022 222.549 346.910 1.00 54.58 69 GLU D C 1
ATOM 10765 O O . GLU D 2 69 ? 277.508 222.708 345.786 1.00 54.58 69 GLU D O 1
ATOM 10771 N N . PRO D 2 70 ? 276.765 223.586 347.704 1.00 52.71 70 PRO D N 1
ATOM 10772 C CA . PRO D 2 70 ? 276.860 224.948 347.162 1.00 52.71 70 PRO D CA 1
ATOM 10773 C C . PRO D 2 70 ? 278.278 225.463 347.019 1.00 52.71 70 PRO D C 1
ATOM 10774 O O . PRO D 2 70 ? 278.467 226.581 346.528 1.00 52.71 70 PRO D O 1
ATOM 10778 N N . GLY D 2 71 ? 279.279 224.691 347.432 1.00 55.25 71 GLY D N 1
ATOM 10779 C CA . GLY D 2 71 ? 280.620 225.229 347.565 1.00 55.25 71 GLY D CA 1
ATOM 10780 C C . GLY D 2 71 ? 281.339 225.424 346.251 1.00 55.25 71 GLY D C 1
ATOM 10781 O O . GLY D 2 71 ? 281.999 226.446 346.050 1.00 55.25 71 GLY D O 1
ATOM 10782 N N . THR D 2 72 ? 281.237 224.455 345.343 1.00 55.88 72 THR D N 1
ATOM 10783 C CA . THR D 2 72 ? 281.928 224.580 344.064 1.00 55.88 72 THR D CA 1
ATOM 10784 C C . THR D 2 72 ? 281.255 225.619 343.179 1.00 55.88 72 THR D C 1
ATOM 10785 O O . THR D 2 72 ? 281.897 226.208 342.303 1.00 55.88 72 THR D O 1
ATOM 10789 N N . MET D 2 73 ? 279.963 225.855 343.396 1.00 55.76 73 MET D N 1
ATOM 10790 C CA . MET D 2 73 ? 279.277 226.933 342.700 1.00 55.76 73 MET D CA 1
ATOM 10791 C C . MET D 2 73 ? 279.804 228.289 343.141 1.00 55.76 73 MET D C 1
ATOM 10792 O O . MET D 2 73 ? 279.914 229.217 342.333 1.00 55.76 73 MET D O 1
ATOM 10797 N N . ASP D 2 74 ? 280.129 228.420 344.424 1.00 58.06 74 ASP D N 1
ATOM 10798 C CA . ASP D 2 74 ? 280.675 229.668 344.928 1.00 58.06 74 ASP D CA 1
ATOM 10799 C C . ASP D 2 74 ? 282.081 229.903 344.413 1.00 58.06 74 ASP D C 1
ATOM 10800 O O . ASP D 2 74 ? 282.522 231.053 344.321 1.00 58.06 74 ASP D O 1
ATOM 10805 N N . SER D 2 75 ? 282.802 228.833 344.085 1.00 58.04 75 SER D N 1
ATOM 10806 C CA . SER D 2 75 ? 284.154 228.985 343.569 1.00 58.04 75 SER D CA 1
ATOM 10807 C C . SER D 2 75 ? 284.137 229.453 342.125 1.00 58.04 75 SER D C 1
ATOM 10808 O O . SER D 2 75 ? 284.956 230.283 341.723 1.00 58.04 75 SER D O 1
ATOM 10811 N N . VAL D 2 76 ? 283.200 228.937 341.333 1.00 55.02 76 VAL D N 1
ATOM 10812 C CA . VAL D 2 76 ? 283.153 229.264 339.912 1.00 55.02 76 VAL D CA 1
ATOM 10813 C C . VAL D 2 76 ? 282.654 230.692 339.704 1.00 55.02 76 VAL D C 1
ATOM 10814 O O . VAL D 2 76 ? 283.164 231.420 338.845 1.00 55.02 76 VAL D O 1
ATOM 10818 N N . ARG D 2 77 ? 281.666 231.121 340.499 1.00 55.93 77 ARG D N 1
ATOM 10819 C CA . ARG D 2 77 ? 281.221 232.515 340.462 1.00 55.93 77 ARG D CA 1
ATOM 10820 C C . ARG D 2 77 ? 282.332 233.465 340.878 1.00 55.93 77 ARG D C 1
ATOM 10821 O O . ARG D 2 77 ? 282.470 234.562 340.330 1.00 55.93 77 ARG D O 1
ATOM 10829 N N . SER D 2 78 ? 283.113 233.076 341.877 1.00 58.03 78 SER D N 1
ATOM 10830 C CA . SER D 2 78 ? 284.165 233.953 342.356 1.00 58.03 78 SER D CA 1
ATOM 10831 C C . SER D 2 78 ? 285.480 233.742 341.629 1.00 58.03 78 SER D C 1
ATOM 10832 O O . SER D 2 78 ? 286.489 234.327 342.027 1.00 58.03 78 SER D O 1
ATOM 10835 N N . GLY D 2 79 ? 285.497 232.931 340.579 1.00 56.11 79 GLY D N 1
ATOM 10836 C CA . GLY D 2 79 ? 286.695 232.720 339.811 1.00 56.11 79 GLY D CA 1
ATOM 10837 C C . GLY D 2 79 ? 286.917 233.823 338.799 1.00 56.11 79 GLY D C 1
ATOM 10838 O O . GLY D 2 79 ? 286.397 234.935 338.932 1.00 56.11 79 GLY D O 1
ATOM 10839 N N . PRO D 2 80 ? 287.710 233.541 337.772 1.00 56.62 80 PRO D N 1
ATOM 10840 C CA . PRO D 2 80 ? 287.950 234.546 336.731 1.00 56.62 80 PRO D CA 1
ATOM 10841 C C . PRO D 2 80 ? 286.724 234.786 335.872 1.00 56.62 80 PRO D C 1
ATOM 10842 O O . PRO D 2 80 ? 286.453 235.916 335.461 1.00 56.62 80 PRO D O 1
ATOM 10846 N N . PHE D 2 81 ? 285.978 233.718 335.596 1.00 53.48 81 PHE D N 1
ATOM 10847 C CA . PHE D 2 81 ? 284.817 233.764 334.711 1.00 53.48 81 PHE D CA 1
ATOM 10848 C C . PHE D 2 81 ? 283.521 233.485 335.449 1.00 53.48 81 PHE D C 1
ATOM 10849 O O . PHE D 2 81 ? 282.713 232.680 334.997 1.00 53.48 81 PHE D O 1
ATOM 10857 N N . GLY D 2 82 ? 283.295 234.089 336.607 1.00 55.05 82 GLY D N 1
ATOM 10858 C CA . GLY D 2 82 ? 281.965 234.035 337.175 1.00 55.05 82 GLY D CA 1
ATOM 10859 C C . GLY D 2 82 ? 280.998 234.961 336.480 1.00 55.05 82 GLY D C 1
ATOM 10860 O O . GLY D 2 82 ? 279.786 234.744 336.526 1.00 55.05 82 GLY D O 1
ATOM 10861 N N . GLN D 2 83 ? 281.508 235.990 335.828 1.00 55.52 83 GLN D N 1
ATOM 10862 C CA . GLN D 2 83 ? 280.674 236.932 335.111 1.00 55.52 83 GLN D CA 1
ATOM 10863 C C . GLN D 2 83 ? 280.068 236.337 333.854 1.00 55.52 83 GLN D C 1
ATOM 10864 O O . GLN D 2 83 ? 279.055 236.854 333.375 1.00 55.52 83 GLN D O 1
ATOM 10870 N N . ILE D 2 84 ? 280.646 235.268 333.317 1.00 52.09 84 ILE D N 1
ATOM 10871 C CA . ILE D 2 84 ? 280.253 234.810 331.996 1.00 52.09 84 ILE D CA 1
ATOM 10872 C C . ILE D 2 84 ? 278.951 234.014 332.018 1.00 52.09 84 ILE D C 1
ATOM 10873 O O . ILE D 2 84 ? 278.157 234.120 331.084 1.00 52.09 84 ILE D O 1
ATOM 10878 N N . PHE D 2 85 ? 278.657 233.287 333.089 1.00 49.66 85 PHE D N 1
ATOM 10879 C CA . PHE D 2 85 ? 277.539 232.365 333.033 1.00 49.66 85 PHE D CA 1
ATOM 10880 C C . PHE D 2 85 ? 276.245 233.070 333.408 1.00 49.66 85 PHE D C 1
ATOM 10881 O O . PHE D 2 85 ? 276.246 234.129 334.035 1.00 49.66 85 PHE D O 1
ATOM 10889 N N . ARG D 2 86 ? 275.146 232.469 333.043 1.00 52.76 86 ARG D N 1
ATOM 10890 C CA . ARG D 2 86 ? 273.896 233.049 333.499 1.00 52.76 86 ARG D CA 1
ATOM 10891 C C . ARG D 2 86 ? 273.562 232.534 334.894 1.00 52.76 86 ARG D C 1
ATOM 10892 O O . ARG D 2 86 ? 273.722 231.347 335.167 1.00 52.76 86 ARG D O 1
ATOM 10900 N N . PRO D 2 87 ? 273.107 233.403 335.797 1.00 51.92 87 PRO D N 1
ATOM 10901 C CA . PRO D 2 87 ? 272.827 232.955 337.163 1.00 51.92 87 PRO D CA 1
ATOM 10902 C C . PRO D 2 87 ? 271.619 232.049 337.304 1.00 51.92 87 PRO D C 1
ATOM 10903 O O . PRO D 2 87 ? 271.391 231.534 338.404 1.00 51.92 87 PRO D O 1
ATOM 10907 N N . ASP D 2 88 ? 270.831 231.842 336.257 1.00 54.79 88 ASP D N 1
ATOM 10908 C CA . ASP D 2 88 ? 269.723 230.909 336.355 1.00 54.79 88 ASP D CA 1
ATOM 10909 C C . ASP D 2 88 ? 270.132 229.481 336.048 1.00 54.79 88 ASP D C 1
ATOM 10910 O O . ASP D 2 88 ? 269.293 228.583 336.140 1.00 54.79 88 ASP D O 1
ATOM 10915 N N . ASN D 2 89 ? 271.386 229.248 335.686 1.00 50.08 89 ASN D N 1
ATOM 10916 C CA . ASN D 2 89 ? 271.840 227.905 335.385 1.00 50.08 89 ASN D CA 1
ATOM 10917 C C . ASN D 2 89 ? 272.749 227.343 336.459 1.00 50.08 89 ASN D C 1
ATOM 10918 O O . ASN D 2 89 ? 273.405 226.329 336.220 1.00 50.08 89 ASN D O 1
ATOM 10923 N N . PHE D 2 90 ? 272.827 227.987 337.617 1.00 50.11 90 PHE D N 1
ATOM 10924 C CA . PHE D 2 90 ? 273.561 227.456 338.759 1.00 50.11 90 PHE D CA 1
ATOM 10925 C C . PHE D 2 90 ? 272.580 226.677 339.623 1.00 50.11 90 PHE D C 1
ATOM 10926 O O . PHE D 2 90 ? 272.012 227.187 340.587 1.00 50.11 90 PHE D O 1
ATOM 10934 N N . VAL D 2 91 ? 272.374 225.419 339.278 1.00 48.01 91 VAL D N 1
ATOM 10935 C CA . VAL D 2 91 ? 271.420 224.601 340.012 1.00 48.01 91 VAL D CA 1
ATOM 10936 C C . VAL D 2 91 ? 272.164 223.797 341.063 1.00 48.01 91 VAL D C 1
ATOM 10937 O O . VAL D 2 91 ? 273.085 223.043 340.742 1.00 48.01 91 VAL D O 1
ATOM 10941 N N . PHE D 2 92 ? 271.756 223.935 342.320 1.00 50.35 92 PHE D N 1
ATOM 10942 C CA . PHE D 2 92 ? 272.452 223.257 343.401 1.00 50.35 92 PHE D CA 1
ATOM 10943 C C . PHE D 2 92 ? 271.504 223.069 344.570 1.00 50.35 92 PHE D C 1
ATOM 10944 O O . PHE D 2 92 ? 270.675 223.934 344.847 1.00 50.35 92 PHE D O 1
ATOM 10952 N N . GLY D 2 93 ? 271.638 221.943 345.251 1.00 50.63 93 GLY D N 1
ATOM 10953 C CA . GLY D 2 93 ? 270.954 221.707 346.501 1.00 50.63 93 GLY D CA 1
ATOM 10954 C C . GLY D 2 93 ? 271.762 222.239 347.660 1.00 50.63 93 GLY D C 1
ATOM 10955 O O . GLY D 2 93 ? 272.612 223.117 347.506 1.00 50.63 93 GLY D O 1
ATOM 10956 N N . GLN D 2 94 ? 271.501 221.692 348.841 1.00 51.97 94 GLN D N 1
ATOM 10957 C CA . GLN D 2 94 ? 272.265 222.090 350.013 1.00 51.97 94 GLN D CA 1
ATOM 10958 C C . GLN D 2 94 ? 272.937 220.894 350.665 1.00 51.97 94 GLN D C 1
ATOM 10959 O O . GLN D 2 94 ? 274.084 220.988 351.106 1.00 51.97 94 GLN D O 1
ATOM 10965 N N . SER D 2 95 ? 272.239 219.767 350.730 1.00 51.75 95 SER D N 1
ATOM 10966 C CA . SER D 2 95 ? 272.775 218.579 351.377 1.00 51.75 95 SER D CA 1
ATOM 10967 C C . SER D 2 95 ? 273.674 217.817 350.415 1.00 51.75 95 SER D C 1
ATOM 10968 O O . SER D 2 95 ? 273.240 217.429 349.329 1.00 51.75 95 SER D O 1
ATOM 10971 N N . GLY D 2 96 ? 274.919 217.585 350.827 1.00 48.69 96 GLY D N 1
ATOM 10972 C CA . GLY D 2 96 ? 275.918 216.981 349.972 1.00 48.69 96 GLY D CA 1
ATOM 10973 C C . GLY D 2 96 ? 275.663 215.518 349.668 1.00 48.69 96 GLY D C 1
ATOM 10974 O O . GLY D 2 96 ? 274.844 214.847 350.291 1.00 48.69 96 GLY D O 1
ATOM 10975 N N . ALA D 2 97 ? 276.404 215.019 348.680 1.00 47.65 97 ALA D N 1
ATOM 10976 C CA . ALA D 2 97 ? 276.179 213.698 348.115 1.00 47.65 97 ALA D CA 1
ATOM 10977 C C . ALA D 2 97 ? 276.828 212.567 348.896 1.00 47.65 97 ALA D C 1
ATOM 10978 O O . ALA D 2 97 ? 276.376 211.428 348.778 1.00 47.65 97 ALA D O 1
ATOM 10980 N N . GLY D 2 98 ? 277.875 212.837 349.664 1.00 47.32 98 GLY D N 1
ATOM 10981 C CA . GLY D 2 98 ? 278.472 211.828 350.508 1.00 47.32 98 GLY D CA 1
ATOM 10982 C C . GLY D 2 98 ? 279.520 210.959 349.858 1.00 47.32 98 GLY D C 1
ATOM 10983 O O . GLY D 2 98 ? 279.941 209.981 350.481 1.00 47.32 98 GLY D O 1
ATOM 10984 N N . ASN D 2 99 ? 279.988 211.315 348.653 1.00 48.62 99 ASN D N 1
ATOM 10985 C CA . ASN D 2 99 ? 280.693 210.398 347.742 1.00 48.62 99 ASN D CA 1
ATOM 10986 C C . ASN D 2 99 ? 279.948 209.080 347.614 1.00 48.62 99 ASN D C 1
ATOM 10987 O O . ASN D 2 99 ? 280.535 208.001 347.660 1.00 48.62 99 ASN D O 1
ATOM 10992 N N . ASN D 2 100 ? 278.636 209.179 347.452 1.00 47.79 100 ASN D N 1
ATOM 10993 C CA . ASN D 2 100 ? 277.726 208.052 347.523 1.00 47.79 100 ASN D CA 1
ATOM 10994 C C . ASN D 2 100 ? 276.874 208.068 346.267 1.00 47.79 100 ASN D C 1
ATOM 10995 O O . ASN D 2 100 ? 276.269 209.090 345.942 1.00 47.79 100 ASN D O 1
ATOM 11000 N N . TRP D 2 101 ? 276.855 206.948 345.550 1.00 47.01 101 TRP D N 1
ATOM 11001 C CA . TRP D 2 101 ? 276.119 206.880 344.295 1.00 47.01 101 TRP D CA 1
ATOM 11002 C C . TRP D 2 101 ? 274.623 206.879 344.540 1.00 47.01 101 TRP D C 1
ATOM 11003 O O . TRP D 2 101 ? 273.870 207.514 343.800 1.00 47.01 101 TRP D O 1
ATOM 11014 N N . ALA D 2 102 ? 274.180 206.155 345.567 1.00 47.84 102 ALA D N 1
ATOM 11015 C CA . ALA D 2 102 ? 272.756 206.023 345.846 1.00 47.84 102 ALA D CA 1
ATOM 11016 C C . ALA D 2 102 ? 272.159 207.340 346.302 1.00 47.84 102 ALA D C 1
ATOM 11017 O O . ALA D 2 102 ? 271.010 207.656 345.983 1.00 47.84 102 ALA D O 1
ATOM 11019 N N . LYS D 2 103 ? 272.931 208.125 347.045 1.00 48.70 103 LYS D N 1
ATOM 11020 C CA . LYS D 2 103 ? 272.421 209.374 347.577 1.00 48.70 103 LYS D CA 1
ATOM 11021 C C . LYS D 2 103 ? 272.273 210.425 346.488 1.00 48.70 103 LYS D C 1
ATOM 11022 O O . LYS D 2 103 ? 271.439 211.325 346.614 1.00 48.70 103 LYS D O 1
ATOM 11028 N N . GLY D 2 104 ? 273.007 210.296 345.395 1.00 46.81 104 GLY D N 1
ATOM 11029 C CA . GLY D 2 104 ? 272.914 211.266 344.328 1.00 46.81 104 GLY D CA 1
ATOM 11030 C C . GLY D 2 104 ? 272.116 210.784 343.139 1.00 46.81 104 GLY D C 1
ATOM 11031 O O . GLY D 2 104 ? 271.793 211.572 342.251 1.00 46.81 104 GLY D O 1
ATOM 11032 N N . HIS D 2 105 ? 271.794 209.493 343.101 1.00 48.56 105 HIS D N 1
ATOM 11033 C CA . HIS D 2 105 ? 270.981 208.936 342.027 1.00 48.56 105 HIS D CA 1
ATOM 11034 C C . HIS D 2 105 ? 269.569 208.605 342.459 1.00 48.56 105 HIS D C 1
ATOM 11035 O O . HIS D 2 105 ? 268.687 208.543 341.600 1.00 48.56 105 HIS D O 1
ATOM 11042 N N . TYR D 2 106 ? 269.318 208.385 343.746 1.00 49.38 106 TYR D N 1
ATOM 11043 C CA . TYR D 2 106 ? 268.001 207.991 344.223 1.00 49.38 106 TYR D CA 1
ATOM 11044 C C . TYR D 2 106 ? 267.388 208.959 345.225 1.00 49.38 106 TYR D C 1
ATOM 11045 O O . TYR D 2 106 ? 266.255 209.396 345.031 1.00 49.38 106 TYR D O 1
ATOM 11054 N N . THR D 2 107 ? 268.082 209.298 346.303 1.00 50.64 107 THR D N 1
ATOM 11055 C CA . THR D 2 107 ? 267.432 210.062 347.371 1.00 50.64 107 THR D CA 1
ATOM 11056 C C . THR D 2 107 ? 267.431 211.552 347.064 1.00 50.64 107 THR D C 1
ATOM 11057 O O . THR D 2 107 ? 266.370 212.150 346.879 1.00 50.64 107 THR D O 1
ATOM 11061 N N . GLU D 2 108 ? 268.609 212.156 346.994 1.00 50.98 108 GLU D N 1
ATOM 11062 C CA . GLU D 2 108 ? 268.724 213.604 346.906 1.00 50.98 108 GLU D CA 1
ATOM 11063 C C . GLU D 2 108 ? 269.057 214.091 345.515 1.00 50.98 108 GLU D C 1
ATOM 11064 O O . GLU D 2 108 ? 269.240 215.292 345.322 1.00 50.98 108 GLU D O 1
ATOM 11070 N N . GLY D 2 109 ? 269.151 213.194 344.556 1.00 49.17 109 GLY D N 1
ATOM 11071 C CA . GLY D 2 109 ? 269.359 213.598 343.193 1.00 49.17 109 GLY D CA 1
ATOM 11072 C C . GLY D 2 109 ? 268.059 213.583 342.433 1.00 49.17 109 GLY D C 1
ATOM 11073 O O . GLY D 2 109 ? 267.828 214.438 341.577 1.00 49.17 109 GLY D O 1
ATOM 11074 N N . ALA D 2 110 ? 267.197 212.616 342.750 1.00 47.78 110 ALA D N 1
ATOM 11075 C CA . ALA D 2 110 ? 265.899 212.545 342.095 1.00 47.78 110 ALA D CA 1
ATOM 11076 C C . ALA D 2 110 ? 264.997 213.683 342.541 1.00 47.78 110 ALA D C 1
ATOM 11077 O O . ALA D 2 110 ? 264.103 214.104 341.800 1.00 47.78 110 ALA D O 1
ATOM 11079 N N . GLU D 2 111 ? 265.218 214.199 343.748 1.00 51.73 111 GLU D N 1
ATOM 11080 C CA . GLU D 2 111 ? 264.536 215.396 344.218 1.00 51.73 111 GLU D CA 1
ATOM 11081 C C . GLU D 2 111 ? 264.929 216.641 343.437 1.00 51.73 111 GLU D C 1
ATOM 11082 O O . GLU D 2 111 ? 264.146 217.593 343.386 1.00 51.73 111 GLU D O 1
ATOM 11088 N N . LEU D 2 112 ? 266.109 216.650 342.827 1.00 51.30 112 LEU D N 1
ATOM 11089 C CA . LEU D 2 112 ? 266.642 217.817 342.149 1.00 51.30 112 LEU D CA 1
ATOM 11090 C C . LEU D 2 112 ? 266.497 217.753 340.640 1.00 51.30 112 LEU D C 1
ATOM 11091 O O . LEU D 2 112 ? 266.488 218.798 339.989 1.00 51.30 112 LEU D O 1
ATOM 11096 N N . VAL D 2 113 ? 266.335 216.554 340.075 1.00 52.40 113 VAL D N 1
ATOM 11097 C CA . VAL D 2 113 ? 266.436 216.377 338.628 1.00 52.40 113 VAL D CA 1
ATOM 11098 C C . VAL D 2 113 ? 265.214 216.960 337.925 1.00 52.40 113 VAL D C 1
ATOM 11099 O O . VAL D 2 113 ? 265.262 217.289 336.735 1.00 52.40 113 VAL D O 1
ATOM 11103 N N . ASP D 2 114 ? 264.113 217.138 338.654 1.00 54.85 114 ASP D N 1
ATOM 11104 C CA . ASP D 2 114 ? 263.005 217.905 338.108 1.00 54.85 114 ASP D CA 1
ATOM 11105 C C . ASP D 2 114 ? 263.372 219.366 337.924 1.00 54.85 114 ASP D C 1
ATOM 11106 O O . ASP D 2 114 ? 262.928 219.987 336.956 1.00 54.85 114 ASP D O 1
ATOM 11111 N N . SER D 2 115 ? 264.182 219.923 338.818 1.00 52.18 115 SER D N 1
ATOM 11112 C CA . SER D 2 115 ? 264.576 221.319 338.738 1.00 52.18 115 SER D CA 1
ATOM 11113 C C . SER D 2 115 ? 265.800 221.538 337.865 1.00 52.18 115 SER D C 1
ATOM 11114 O O . SER D 2 115 ? 266.273 222.673 337.762 1.00 52.18 115 SER D O 1
ATOM 11117 N N . VAL D 2 116 ? 266.327 220.485 337.239 1.00 51.80 116 VAL D N 1
ATOM 11118 C CA . VAL D 2 116 ? 267.443 220.595 336.307 1.00 51.80 116 VAL D CA 1
ATOM 11119 C C . VAL D 2 116 ? 266.984 220.381 334.872 1.00 51.80 116 VAL D C 1
ATOM 11120 O O . VAL D 2 116 ? 267.364 221.131 333.970 1.00 51.80 116 VAL D O 1
ATOM 11124 N N . LEU D 2 117 ? 266.145 219.367 334.647 1.00 53.89 117 LEU D N 1
ATOM 11125 C CA . LEU D 2 117 ? 265.643 219.091 333.306 1.00 53.89 117 LEU D CA 1
ATOM 11126 C C . LEU D 2 117 ? 264.723 220.189 332.812 1.00 53.89 117 LEU D C 1
ATOM 11127 O O . LEU D 2 117 ? 264.588 220.385 331.602 1.00 53.89 117 LEU D O 1
ATOM 11132 N N . ASP D 2 118 ? 264.086 220.914 333.730 1.00 54.70 118 ASP D N 1
ATOM 11133 C CA . ASP D 2 118 ? 263.255 222.042 333.350 1.00 54.70 118 ASP D CA 1
ATOM 11134 C C . ASP D 2 118 ? 264.099 223.203 332.852 1.00 54.70 118 ASP D C 1
ATOM 11135 O O . ASP D 2 118 ? 263.591 224.069 332.137 1.00 54.70 118 ASP D O 1
ATOM 11140 N N . VAL D 2 119 ? 265.376 223.229 333.217 1.00 52.63 119 VAL D N 1
ATOM 11141 C CA . VAL D 2 119 ? 266.336 224.221 332.747 1.00 52.63 119 VAL D CA 1
ATOM 11142 C C . VAL D 2 119 ? 267.048 223.743 331.489 1.00 52.63 119 VAL D C 1
ATOM 11143 O O . VAL D 2 119 ? 267.396 224.548 330.622 1.00 52.63 119 VAL D O 1
ATOM 11147 N N . VAL D 2 120 ? 267.249 222.426 331.371 1.00 51.79 120 VAL D N 1
ATOM 11148 C CA . VAL D 2 120 ? 267.797 221.840 330.151 1.00 51.79 120 VAL D CA 1
ATOM 11149 C C . VAL D 2 120 ? 266.881 222.116 328.975 1.00 51.79 120 VAL D C 1
ATOM 11150 O O . VAL D 2 120 ? 267.342 222.479 327.888 1.00 51.79 120 VAL D O 1
ATOM 11154 N N . ARG D 2 121 ? 265.576 222.030 329.185 1.00 54.83 121 ARG D N 1
ATOM 11155 C CA . ARG D 2 121 ? 264.647 222.289 328.101 1.00 54.83 121 ARG D CA 1
ATOM 11156 C C . ARG D 2 121 ? 264.452 223.767 327.813 1.00 54.83 121 ARG D C 1
ATOM 11157 O O . ARG D 2 121 ? 263.838 224.092 326.800 1.00 54.83 121 ARG D O 1
ATOM 11165 N N . LYS D 2 122 ? 264.939 224.675 328.652 1.00 53.80 122 LYS D N 1
ATOM 11166 C CA . LYS D 2 122 ? 264.938 226.073 328.238 1.00 53.80 122 LYS D CA 1
ATOM 11167 C C . LYS D 2 122 ? 266.056 226.329 327.239 1.00 53.80 122 LYS D C 1
ATOM 11168 O O . LYS D 2 122 ? 265.918 227.170 326.349 1.00 53.80 122 LYS D O 1
ATOM 11174 N N . GLU D 2 123 ? 267.161 225.597 327.362 1.00 53.92 123 GLU D N 1
ATOM 11175 C CA . GLU D 2 123 ? 268.249 225.780 326.413 1.00 53.92 123 GLU D CA 1
ATOM 11176 C C . GLU D 2 123 ? 267.943 225.082 325.101 1.00 53.92 123 GLU D C 1
ATOM 11177 O O . GLU D 2 123 ? 268.205 225.628 324.027 1.00 53.92 123 GLU D O 1
ATOM 11183 N N . SER D 2 124 ? 267.368 223.880 325.170 1.00 55.85 124 SER D N 1
ATOM 11184 C CA . SER D 2 124 ? 267.220 223.050 323.981 1.00 55.85 124 SER D CA 1
ATOM 11185 C C . SER D 2 124 ? 266.086 223.539 323.096 1.00 55.85 124 SER D C 1
ATOM 11186 O O . SER D 2 124 ? 266.113 223.362 321.876 1.00 55.85 124 SER D O 1
ATOM 11189 N N . GLU D 2 125 ? 265.073 224.160 323.694 1.00 59.75 125 GLU D N 1
ATOM 11190 C CA . GLU D 2 125 ? 263.929 224.582 322.900 1.00 59.75 125 GLU D CA 1
ATOM 11191 C C . GLU D 2 125 ? 264.153 225.939 322.257 1.00 59.75 125 GLU D C 1
ATOM 11192 O O . GLU D 2 125 ? 263.364 226.360 321.408 1.00 59.75 125 GLU D O 1
ATOM 11198 N N . SER D 2 126 ? 265.222 226.635 322.629 1.00 57.22 126 SER D N 1
ATOM 11199 C CA . SER D 2 126 ? 265.482 227.924 322.006 1.00 57.22 126 SER D CA 1
ATOM 11200 C C . SER D 2 126 ? 266.420 227.798 320.817 1.00 57.22 126 SER D C 1
ATOM 11201 O O . SER D 2 126 ? 266.589 228.760 320.061 1.00 57.22 126 SER D O 1
ATOM 11204 N N . CYS D 2 127 ? 267.047 226.640 320.638 1.00 55.80 127 CYS D N 1
ATOM 11205 C CA . CYS D 2 127 ? 268.018 226.450 319.572 1.00 55.80 127 CYS D CA 1
ATOM 11206 C C . CYS D 2 127 ? 267.308 226.316 318.236 1.00 55.80 127 CYS D C 1
ATOM 11207 O O . CYS D 2 127 ? 266.146 225.909 318.177 1.00 55.80 127 CYS D O 1
ATOM 11210 N N . ASP D 2 128 ? 268.016 226.664 317.162 1.00 56.13 128 ASP D N 1
ATOM 11211 C CA . ASP D 2 128 ? 267.445 226.543 315.827 1.00 56.13 128 ASP D CA 1
ATOM 11212 C C . ASP D 2 128 ? 267.322 225.084 315.429 1.00 56.13 128 ASP D C 1
ATOM 11213 O O . ASP D 2 128 ? 266.252 224.621 315.024 1.00 56.13 128 ASP D O 1
ATOM 11218 N N . CYS D 2 129 ? 268.422 224.346 315.531 1.00 52.15 129 CYS D N 1
ATOM 11219 C CA . CYS D 2 129 ? 268.411 222.904 315.304 1.00 52.15 129 CYS D CA 1
ATOM 11220 C C . CYS D 2 129 ? 269.538 222.322 316.154 1.00 52.15 129 CYS D C 1
ATOM 11221 O O . CYS D 2 129 ? 270.694 222.306 315.733 1.00 52.15 129 CYS D O 1
ATOM 11224 N N . LEU D 2 130 ? 269.178 221.859 317.348 1.00 48.65 130 LEU D N 1
ATOM 11225 C CA . LEU D 2 130 ? 270.132 221.326 318.306 1.00 48.65 130 LEU D CA 1
ATOM 11226 C C . LEU D 2 130 ? 270.789 220.066 317.774 1.00 48.65 130 LEU D C 1
ATOM 11227 O O . LEU D 2 130 ? 270.136 219.208 317.180 1.00 48.65 130 LEU D O 1
ATOM 11232 N N . GLN D 2 131 ? 272.095 219.953 317.993 1.00 50.03 131 GLN D N 1
ATOM 11233 C CA . GLN D 2 131 ? 272.812 218.734 317.662 1.00 50.03 131 GLN D CA 1
ATOM 11234 C C . GLN D 2 131 ? 272.920 217.765 318.824 1.00 50.03 131 GLN D C 1
ATOM 11235 O O . GLN D 2 131 ? 272.494 216.616 318.705 1.00 50.03 131 GLN D O 1
ATOM 11241 N N . GLY D 2 132 ? 273.492 218.177 319.943 1.00 48.69 132 GLY D N 1
ATOM 11242 C CA . GLY D 2 132 ? 273.597 217.230 321.026 1.00 48.69 132 GLY D CA 1
ATOM 11243 C C . GLY D 2 132 ? 273.958 217.795 322.374 1.00 48.69 132 GLY D C 1
ATOM 11244 O O . GLY D 2 132 ? 273.716 218.966 322.653 1.00 48.69 132 GLY D O 1
ATOM 11245 N N . PHE D 2 133 ? 274.550 216.955 323.215 1.00 40.41 133 PHE D N 1
ATOM 11246 C CA . PHE D 2 133 ? 274.820 217.291 324.600 1.00 40.41 133 PHE D CA 1
ATOM 11247 C C . PHE D 2 133 ? 276.272 216.987 324.896 1.00 40.41 133 PHE D C 1
ATOM 11248 O O . PHE D 2 133 ? 276.991 216.462 324.052 1.00 40.41 133 PHE D O 1
ATOM 11256 N N . GLN D 2 134 ? 276.705 217.350 326.099 1.00 46.25 134 GLN D N 1
ATOM 11257 C CA . GLN D 2 134 ? 277.977 216.876 326.621 1.00 46.25 134 GLN D CA 1
ATOM 11258 C C . GLN D 2 134 ? 277.939 216.913 328.138 1.00 46.25 134 GLN D C 1
ATOM 11259 O O . GLN D 2 134 ? 277.645 217.951 328.730 1.00 46.25 134 GLN D O 1
ATOM 11265 N N . LEU D 2 135 ? 278.193 215.778 328.764 1.00 42.72 135 LEU D N 1
ATOM 11266 C CA . LEU D 2 135 ? 278.425 215.810 330.194 1.00 42.72 135 LEU D CA 1
ATOM 11267 C C . LEU D 2 135 ? 279.904 215.845 330.492 1.00 42.72 135 LEU D C 1
ATOM 11268 O O . LEU D 2 135 ? 280.720 215.220 329.819 1.00 42.72 135 LEU D O 1
ATOM 11273 N N . THR D 2 136 ? 280.238 216.606 331.522 1.00 43.12 136 THR D N 1
ATOM 11274 C CA . THR D 2 136 ? 281.561 216.567 332.116 1.00 43.12 136 THR D CA 1
ATOM 11275 C C . THR D 2 136 ? 281.344 216.178 333.565 1.00 43.12 136 THR D C 1
ATOM 11276 O O . THR D 2 136 ? 280.689 216.914 334.299 1.00 43.12 136 THR D O 1
ATOM 11280 N N . HIS D 2 137 ? 281.865 215.032 333.972 1.00 42.71 137 HIS D N 1
ATOM 11281 C CA . HIS D 2 137 ? 281.544 214.503 335.287 1.00 42.71 137 HIS D CA 1
ATOM 11282 C C . HIS D 2 137 ? 282.652 213.551 335.701 1.00 42.71 137 HIS D C 1
ATOM 11283 O O . HIS D 2 137 ? 283.692 213.468 335.049 1.00 42.71 137 HIS D O 1
ATOM 11290 N N . SER D 2 138 ? 282.432 212.837 336.798 1.00 46.19 138 SER D N 1
ATOM 11291 C CA . SER D 2 138 ? 283.489 212.034 337.402 1.00 46.19 138 SER D CA 1
ATOM 11292 C C . SER D 2 138 ? 282.923 210.727 337.921 1.00 46.19 138 SER D C 1
ATOM 11293 O O . SER D 2 138 ? 282.153 210.720 338.883 1.00 46.19 138 SER D O 1
ATOM 11296 N N . LEU D 2 139 ? 283.318 209.629 337.301 1.00 48.08 139 LEU D N 1
ATOM 11297 C CA . LEU D 2 139 ? 283.035 208.312 337.840 1.00 48.08 139 LEU D CA 1
ATOM 11298 C C . LEU D 2 139 ? 283.858 208.094 339.096 1.00 48.08 139 LEU D C 1
ATOM 11299 O O . LEU D 2 139 ? 285.059 207.839 339.011 1.00 48.08 139 LEU D O 1
ATOM 11304 N N . GLY D 2 140 ? 283.245 208.194 340.262 1.00 46.15 140 GLY D N 1
ATOM 11305 C CA . GLY D 2 140 ? 284.015 208.076 341.481 1.00 46.15 140 GLY D CA 1
ATOM 11306 C C . GLY D 2 140 ? 283.532 209.002 342.571 1.00 46.15 140 GLY D C 1
ATOM 11307 O O . GLY D 2 140 ? 283.987 208.916 343.711 1.00 46.15 140 GLY D O 1
ATOM 11308 N N . GLY D 2 141 ? 282.613 209.903 342.233 1.00 48.11 141 GLY D N 1
ATOM 11309 C CA . GLY D 2 141 ? 282.001 210.782 343.196 1.00 48.11 141 GLY D CA 1
ATOM 11310 C C . GLY D 2 141 ? 280.539 210.456 343.415 1.00 48.11 141 GLY D C 1
ATOM 11311 O O . GLY D 2 141 ? 280.015 209.445 342.948 1.00 48.11 141 GLY D O 1
ATOM 11312 N N . GLY D 2 142 ? 279.878 211.338 344.149 1.00 47.61 142 GLY D N 1
ATOM 11313 C CA . GLY D 2 142 ? 278.456 211.186 344.339 1.00 47.61 142 GLY D CA 1
ATOM 11314 C C . GLY D 2 142 ? 277.670 211.871 343.248 1.00 47.61 142 GLY D C 1
ATOM 11315 O O . GLY D 2 142 ? 276.721 211.308 342.708 1.00 47.61 142 GLY D O 1
ATOM 11316 N N . THR D 2 143 ? 278.066 213.091 342.904 1.00 47.99 143 THR D N 1
ATOM 11317 C CA . THR D 2 143 ? 277.275 213.880 341.974 1.00 47.99 143 THR D CA 1
ATOM 11318 C C . THR D 2 143 ? 277.694 213.615 340.533 1.00 47.99 143 THR D C 1
ATOM 11319 O O . THR D 2 143 ? 276.851 213.553 339.634 1.00 47.99 143 THR D O 1
ATOM 11323 N N . GLY D 2 144 ? 278.991 213.463 340.286 1.00 46.41 144 GLY D N 1
ATOM 11324 C CA . GLY D 2 144 ? 279.427 213.184 338.932 1.00 46.41 144 GLY D CA 1
ATOM 11325 C C . GLY D 2 144 ? 279.002 211.826 338.419 1.00 46.41 144 GLY D C 1
ATOM 11326 O O . GLY D 2 144 ? 278.623 211.707 337.252 1.00 46.41 144 GLY D O 1
ATOM 11327 N N . SER D 2 145 ? 279.031 210.806 339.273 1.00 46.81 145 SER D N 1
ATOM 11328 C CA . SER D 2 145 ? 278.600 209.463 338.911 1.00 46.81 145 SER D CA 1
ATOM 11329 C C . SER D 2 145 ? 277.086 209.323 338.971 1.00 46.81 145 SER D C 1
ATOM 11330 O O . SER D 2 145 ? 276.441 209.055 337.957 1.00 46.81 145 SER D O 1
ATOM 11333 N N . GLY D 2 146 ? 276.506 209.511 340.148 1.00 47.62 146 GLY D N 1
ATOM 11334 C CA . GLY D 2 146 ? 275.096 209.247 340.342 1.00 47.62 146 GLY D CA 1
ATOM 11335 C C . GLY D 2 146 ? 274.172 210.232 339.678 1.00 47.62 146 GLY D C 1
ATOM 11336 O O . GLY D 2 146 ? 273.366 209.846 338.833 1.00 47.62 146 GLY D O 1
ATOM 11337 N N . MET D 2 147 ? 274.270 211.498 340.058 1.00 50.60 147 MET D N 1
ATOM 11338 C CA . MET D 2 147 ? 273.445 212.550 339.485 1.00 50.60 147 MET D CA 1
ATOM 11339 C C . MET D 2 147 ? 273.686 212.739 337.998 1.00 50.60 147 MET D C 1
ATOM 11340 O O . MET D 2 147 ? 272.749 213.086 337.280 1.00 50.60 147 MET D O 1
ATOM 11345 N N . GLY D 2 148 ? 274.896 212.483 337.517 1.00 48.28 148 GLY D N 1
ATOM 11346 C CA . GLY D 2 148 ? 275.185 212.569 336.102 1.00 48.28 148 GLY D CA 1
ATOM 11347 C C . GLY D 2 148 ? 274.469 211.516 335.294 1.00 48.28 148 GLY D C 1
ATOM 11348 O O . GLY D 2 148 ? 273.938 211.806 334.226 1.00 48.28 148 GLY D O 1
ATOM 11349 N N . THR D 2 149 ? 274.409 210.293 335.806 1.00 48.39 149 THR D N 1
ATOM 11350 C CA . THR D 2 149 ? 273.735 209.231 335.076 1.00 48.39 149 THR D CA 1
ATOM 11351 C C . THR D 2 149 ? 272.229 209.222 335.285 1.00 48.39 149 THR D C 1
ATOM 11352 O O . THR D 2 149 ? 271.530 208.490 334.582 1.00 48.39 149 THR D O 1
ATOM 11356 N N . LEU D 2 150 ? 271.712 209.996 336.229 1.00 49.27 150 LEU D N 1
ATOM 11357 C CA . LEU D 2 150 ? 270.277 210.214 336.294 1.00 49.27 150 LEU D CA 1
ATOM 11358 C C . LEU D 2 150 ? 269.849 211.272 335.297 1.00 49.27 150 LEU D C 1
ATOM 11359 O O . LEU D 2 150 ? 268.779 211.169 334.693 1.00 49.27 150 LEU D O 1
ATOM 11364 N N . LEU D 2 151 ? 270.685 212.288 335.122 1.00 51.56 151 LEU D N 1
ATOM 11365 C CA . LEU D 2 151 ? 270.448 213.304 334.112 1.00 51.56 151 LEU D CA 1
ATOM 11366 C C . LEU D 2 151 ? 270.512 212.716 332.714 1.00 51.56 151 LEU D C 1
ATOM 11367 O O . LEU D 2 151 ? 269.717 213.078 331.846 1.00 51.56 151 LEU D O 1
ATOM 11372 N N . ILE D 2 152 ? 271.457 211.805 332.483 1.00 49.53 152 ILE D N 1
ATOM 11373 C CA . ILE D 2 152 ? 271.614 211.183 331.171 1.00 49.53 152 ILE D CA 1
ATOM 11374 C C . ILE D 2 152 ? 270.407 210.320 330.837 1.00 49.53 152 ILE D C 1
ATOM 11375 O O . ILE D 2 152 ? 269.800 210.451 329.770 1.00 49.53 152 ILE D O 1
ATOM 11380 N N . SER D 2 153 ? 269.997 209.474 331.777 1.00 50.62 153 SER D N 1
ATOM 11381 C CA . SER D 2 153 ? 268.954 208.501 331.490 1.00 50.62 153 SER D CA 1
ATOM 11382 C C . SER D 2 153 ? 267.566 209.124 331.488 1.00 50.62 153 SER D C 1
ATOM 11383 O O . SER D 2 153 ? 266.578 208.413 331.297 1.00 50.62 153 SER D O 1
ATOM 11386 N N . LYS D 2 154 ? 267.462 210.431 331.702 1.00 51.58 154 LYS D N 1
ATOM 11387 C CA . LYS D 2 154 ? 266.207 211.151 331.569 1.00 51.58 154 LYS D CA 1
ATOM 11388 C C . LYS D 2 154 ? 266.180 212.084 330.372 1.00 51.58 154 LYS D C 1
ATOM 11389 O O . LYS D 2 154 ? 265.144 212.692 330.108 1.00 51.58 154 LYS D O 1
ATOM 11395 N N . ILE D 2 155 ? 267.287 212.215 329.650 1.00 54.07 155 ILE D N 1
ATOM 11396 C CA . ILE D 2 155 ? 267.330 212.974 328.412 1.00 54.07 155 ILE D CA 1
ATOM 11397 C C . ILE D 2 155 ? 267.143 212.072 327.198 1.00 54.07 155 ILE D C 1
ATOM 11398 O O . ILE D 2 155 ? 266.481 212.456 326.230 1.00 54.07 155 ILE D O 1
ATOM 11403 N N . ARG D 2 156 ? 267.641 210.837 327.267 1.00 55.29 156 ARG D N 1
ATOM 11404 C CA . ARG D 2 156 ? 267.387 209.875 326.198 1.00 55.29 156 ARG D CA 1
ATOM 11405 C C . ARG D 2 156 ? 265.915 209.492 326.118 1.00 55.29 156 ARG D C 1
ATOM 11406 O O . ARG D 2 156 ? 265.452 209.041 325.068 1.00 55.29 156 ARG D O 1
ATOM 11414 N N . GLU D 2 157 ? 265.163 209.669 327.200 1.00 60.69 157 GLU D N 1
ATOM 11415 C CA . GLU D 2 157 ? 263.720 209.534 327.093 1.00 60.69 157 GLU D CA 1
ATOM 11416 C C . GLU D 2 157 ? 263.062 210.739 326.442 1.00 60.69 157 GLU D C 1
ATOM 11417 O O . GLU D 2 157 ? 261.897 210.641 326.053 1.00 60.69 157 GLU D O 1
ATOM 11423 N N . GLU D 2 158 ? 263.742 211.855 326.324 1.00 58.19 158 GLU D N 1
ATOM 11424 C CA . GLU D 2 158 ? 263.098 213.016 325.722 1.00 58.19 158 GLU D CA 1
ATOM 11425 C C . GLU D 2 158 ? 263.780 213.463 324.447 1.00 58.19 158 GLU D C 1
ATOM 11426 O O . GLU D 2 158 ? 263.109 213.946 323.535 1.00 58.19 158 GLU D O 1
ATOM 11432 N N . TYR D 2 159 ? 265.093 213.301 324.355 1.00 55.57 159 TYR D N 1
ATOM 11433 C CA . TYR D 2 159 ? 265.874 213.663 323.177 1.00 55.57 159 TYR D CA 1
ATOM 11434 C C . TYR D 2 159 ? 266.568 212.412 322.668 1.00 55.57 159 TYR D C 1
ATOM 11435 O O . TYR D 2 159 ? 267.778 212.246 322.838 1.00 55.57 159 TYR D O 1
ATOM 11444 N N . PRO D 2 160 ? 265.829 211.508 322.032 1.00 54.24 160 PRO D N 1
ATOM 11445 C CA . PRO D 2 160 ? 266.344 210.155 321.837 1.00 54.24 160 PRO D CA 1
ATOM 11446 C C . PRO D 2 160 ? 267.122 210.001 320.549 1.00 54.24 160 PRO D C 1
ATOM 11447 O O . PRO D 2 160 ? 267.418 208.878 320.135 1.00 54.24 160 PRO D O 1
ATOM 11451 N N . ASP D 2 161 ? 267.437 211.107 319.891 1.00 57.36 161 ASP D N 1
ATOM 11452 C CA . ASP D 2 161 ? 268.163 211.057 318.626 1.00 57.36 161 ASP D CA 1
ATOM 11453 C C . ASP D 2 161 ? 269.208 212.157 318.520 1.00 57.36 161 ASP D C 1
ATOM 11454 O O . ASP D 2 161 ? 269.541 212.610 317.431 1.00 57.36 161 ASP D O 1
ATOM 11459 N N . ARG D 2 162 ? 269.714 212.614 319.658 1.00 54.79 162 ARG D N 1
ATOM 11460 C CA . ARG D 2 162 ? 270.756 213.619 319.677 1.00 54.79 162 ARG D CA 1
ATOM 11461 C C . ARG D 2 162 ? 272.019 212.982 320.217 1.00 54.79 162 ARG D C 1
ATOM 11462 O O . ARG D 2 162 ? 271.968 212.064 321.036 1.00 54.79 162 ARG D O 1
ATOM 11470 N N . ILE D 2 163 ? 273.163 213.470 319.756 1.00 51.34 163 ILE D N 1
ATOM 11471 C CA . ILE D 2 163 ? 274.458 212.915 320.122 1.00 51.34 163 ILE D CA 1
ATOM 11472 C C . ILE D 2 163 ? 274.740 213.315 321.556 1.00 51.34 163 ILE D C 1
ATOM 11473 O O . ILE D 2 163 ? 275.043 214.478 321.832 1.00 51.34 163 ILE D O 1
ATOM 11478 N N . MET D 2 164 ? 274.649 212.366 322.470 1.00 51.41 164 MET D N 1
ATOM 11479 C CA . MET D 2 164 ? 275.064 212.609 323.842 1.00 51.41 164 MET D CA 1
ATOM 11480 C C . MET D 2 164 ? 276.384 211.902 324.085 1.00 51.41 164 MET D C 1
ATOM 11481 O O . MET D 2 164 ? 276.457 210.676 323.999 1.00 51.41 164 MET D O 1
ATOM 11486 N N . ASN D 2 165 ? 277.417 212.671 324.387 1.00 46.62 165 ASN D N 1
ATOM 11487 C CA . ASN D 2 165 ? 278.698 212.118 324.782 1.00 46.62 165 ASN D CA 1
ATOM 11488 C C . ASN D 2 165 ? 279.151 212.686 326.115 1.00 46.62 165 ASN D C 1
ATOM 11489 O O . ASN D 2 165 ? 278.688 213.728 326.556 1.00 46.62 165 ASN D O 1
ATOM 11494 N N . THR D 2 166 ? 280.051 211.969 326.779 1.00 44.25 166 THR D N 1
ATOM 11495 C CA . THR D 2 166 ? 280.525 212.388 328.088 1.00 44.25 166 THR D CA 1
ATOM 11496 C C . THR D 2 166 ? 282.040 212.479 328.061 1.00 44.25 166 THR D C 1
ATOM 11497 O O . THR D 2 166 ? 282.697 211.750 327.318 1.00 44.25 166 THR D O 1
ATOM 11501 N N . PHE D 2 167 ? 282.585 213.381 328.868 1.00 44.52 167 PHE D N 1
ATOM 11502 C CA . PHE D 2 167 ? 284.018 213.466 329.126 1.00 44.52 167 PHE D CA 1
ATOM 11503 C C . PHE D 2 167 ? 284.212 213.085 330.583 1.00 44.52 167 PHE D C 1
ATOM 11504 O O . PHE D 2 167 ? 284.282 213.936 331.462 1.00 44.52 167 PHE D O 1
ATOM 11512 N N . SER D 2 168 ? 284.306 211.792 330.836 1.00 46.03 168 SER D N 1
ATOM 11513 C CA . SER D 2 168 ? 284.169 211.267 332.180 1.00 46.03 168 SER D CA 1
ATOM 11514 C C . SER D 2 168 ? 285.505 210.791 332.718 1.00 46.03 168 SER D C 1
ATOM 11515 O O . SER D 2 168 ? 286.275 210.149 332.004 1.00 46.03 168 SER D O 1
ATOM 11518 N N . VAL D 2 169 ? 285.764 211.094 333.985 1.00 47.41 169 VAL D N 1
ATOM 11519 C CA . VAL D 2 169 ? 287.007 210.732 334.651 1.00 47.41 169 VAL D CA 1
ATOM 11520 C C . VAL D 2 169 ? 286.817 209.403 335.356 1.00 47.41 169 VAL D C 1
ATOM 11521 O O . VAL D 2 169 ? 285.959 209.272 336.233 1.00 47.41 169 VAL D O 1
ATOM 11525 N N . MET D 2 170 ? 287.622 208.432 334.995 1.00 53.52 170 MET D N 1
ATOM 11526 C CA . MET D 2 170 ? 287.600 207.103 335.568 1.00 53.52 170 MET D CA 1
ATOM 11527 C C . MET D 2 170 ? 288.723 206.922 336.576 1.00 53.52 170 MET D C 1
ATOM 11528 O O . MET D 2 170 ? 289.826 207.432 336.366 1.00 53.52 170 MET D O 1
ATOM 11533 N N . PRO D 2 171 ? 288.496 206.181 337.651 1.00 52.91 171 PRO D N 1
ATOM 11534 C CA . PRO D 2 171 ? 289.541 205.993 338.655 1.00 52.91 171 PRO D CA 1
ATOM 11535 C C . PRO D 2 171 ? 290.642 205.055 338.181 1.00 52.91 171 PRO D C 1
ATOM 11536 O O . PRO D 2 171 ? 290.508 204.332 337.195 1.00 52.91 171 PRO D O 1
ATOM 11540 N N . SER D 2 172 ? 291.753 205.088 338.911 1.00 55.02 172 SER D N 1
ATOM 11541 C CA . SER D 2 172 ? 292.874 204.203 338.660 1.00 55.02 172 SER D CA 1
ATOM 11542 C C . SER D 2 172 ? 293.396 203.675 339.986 1.00 55.02 172 SER D C 1
ATOM 11543 O O . SER D 2 172 ? 293.337 204.382 340.994 1.00 55.02 172 SER D O 1
ATOM 11546 N N . PRO D 2 173 ? 293.888 202.437 340.030 1.00 56.50 173 PRO D N 1
ATOM 11547 C CA . PRO D 2 173 ? 294.360 201.900 341.313 1.00 56.50 173 PRO D CA 1
ATOM 11548 C C . PRO D 2 173 ? 295.667 202.512 341.779 1.00 56.50 173 PRO D C 1
ATOM 11549 O O . PRO D 2 173 ? 295.990 202.419 342.968 1.00 56.50 173 PRO D O 1
ATOM 11553 N N . LYS D 2 174 ? 296.430 203.133 340.884 1.00 56.65 174 LYS D N 1
ATOM 11554 C CA . LYS D 2 174 ? 297.670 203.767 341.304 1.00 56.65 174 LYS D CA 1
ATOM 11555 C C . LYS D 2 174 ? 297.407 205.054 342.067 1.00 56.65 174 LYS D C 1
ATOM 11556 O O . LYS D 2 174 ? 298.207 205.443 342.921 1.00 56.65 174 LYS D O 1
ATOM 11562 N N . VAL D 2 175 ? 296.303 205.734 341.766 1.00 54.74 175 VAL D N 1
ATOM 11563 C CA . VAL D 2 175 ? 295.973 207.025 342.368 1.00 54.74 175 VAL D CA 1
ATOM 11564 C C . VAL D 2 175 ? 294.560 206.891 342.929 1.00 54.74 175 VAL D C 1
ATOM 11565 O O . VAL D 2 175 ? 293.571 206.953 342.195 1.00 54.74 175 VAL D O 1
ATOM 11569 N N . SER D 2 176 ? 294.458 206.689 344.236 1.00 53.84 176 SER D N 1
ATOM 11570 C CA . SER D 2 176 ? 293.179 206.620 344.921 1.00 53.84 176 SER D CA 1
ATOM 11571 C C . SER D 2 176 ? 293.109 207.698 345.987 1.00 53.84 176 SER D C 1
ATOM 11572 O O . SER D 2 176 ? 294.080 207.936 346.709 1.00 53.84 176 SER D O 1
ATOM 11575 N N . ASP D 2 177 ? 291.965 208.360 346.061 1.00 51.46 177 ASP D N 1
ATOM 11576 C CA . ASP D 2 177 ? 291.659 209.301 347.124 1.00 51.46 177 ASP D CA 1
ATOM 11577 C C . ASP D 2 177 ? 290.199 209.198 347.539 1.00 51.46 177 ASP D C 1
ATOM 11578 O O . ASP D 2 177 ? 289.564 210.196 347.868 1.00 51.46 177 ASP D O 1
ATOM 11583 N N . THR D 2 178 ? 289.651 207.991 347.465 1.00 50.08 178 THR D N 1
ATOM 11584 C CA . THR D 2 178 ? 288.272 207.650 347.771 1.00 50.08 178 THR D CA 1
ATOM 11585 C C . THR D 2 178 ? 288.225 206.151 347.994 1.00 50.08 178 THR D C 1
ATOM 11586 O O . THR D 2 178 ? 288.689 205.383 347.152 1.00 50.08 178 THR D O 1
ATOM 11590 N N . VAL D 2 179 ? 287.699 205.742 349.145 1.00 46.67 179 VAL D N 1
ATOM 11591 C CA . VAL D 2 179 ? 287.626 204.326 349.477 1.00 46.67 179 VAL D CA 1
ATOM 11592 C C . VAL D 2 179 ? 286.562 203.614 348.663 1.00 46.67 179 VAL D C 1
ATOM 11593 O O . VAL D 2 179 ? 286.813 202.504 348.173 1.00 46.67 179 VAL D O 1
ATOM 11597 N N . VAL D 2 180 ? 285.403 204.223 348.469 1.00 48.55 180 VAL D N 1
ATOM 11598 C CA . VAL D 2 180 ? 284.269 203.548 347.868 1.00 48.55 180 VAL D CA 1
ATOM 11599 C C . VAL D 2 180 ? 284.145 203.830 346.381 1.00 48.55 180 VAL D C 1
ATOM 11600 O O . VAL D 2 180 ? 283.076 203.634 345.814 1.00 48.55 180 VAL D O 1
ATOM 11604 N N . GLU D 2 181 ? 285.205 204.300 345.737 1.00 50.41 181 GLU D N 1
ATOM 11605 C CA . GLU D 2 181 ? 285.119 204.547 344.300 1.00 50.41 181 GLU D CA 1
ATOM 11606 C C . GLU D 2 181 ? 284.893 203.339 343.374 1.00 50.41 181 GLU D C 1
ATOM 11607 O O . GLU D 2 181 ? 284.454 203.578 342.245 1.00 50.41 181 GLU D O 1
ATOM 11613 N N . PRO D 2 182 ? 285.175 202.064 343.722 1.00 49.41 182 PRO D N 1
ATOM 11614 C CA . PRO D 2 182 ? 284.704 200.995 342.820 1.00 49.41 182 PRO D CA 1
ATOM 11615 C C . PRO D 2 182 ? 283.200 200.811 342.816 1.00 49.41 182 PRO D C 1
ATOM 11616 O O . PRO D 2 182 ? 282.627 200.484 341.771 1.00 49.41 182 PRO D O 1
ATOM 11620 N N . TYR D 2 183 ? 282.547 200.981 343.963 1.00 44.68 183 TYR D N 1
ATOM 11621 C CA . TYR D 2 183 ? 281.093 200.944 343.996 1.00 44.68 183 TYR D CA 1
ATOM 11622 C C . TYR D 2 183 ? 280.504 202.064 343.160 1.00 44.68 183 TYR D C 1
ATOM 11623 O O . TYR D 2 183 ? 279.547 201.859 342.415 1.00 44.68 183 TYR D O 1
ATOM 11632 N N . ASN D 2 184 ? 281.091 203.253 343.236 1.00 47.94 184 ASN D N 1
ATOM 11633 C CA . ASN D 2 184 ? 280.557 204.421 342.556 1.00 47.94 184 ASN D CA 1
ATOM 11634 C C . ASN D 2 184 ? 280.870 204.444 341.070 1.00 47.94 184 ASN D C 1
ATOM 11635 O O . ASN D 2 184 ? 280.209 205.169 340.325 1.00 47.94 184 ASN D O 1
ATOM 11640 N N . ALA D 2 185 ? 281.849 203.685 340.620 1.00 48.41 185 ALA D N 1
ATOM 11641 C CA . ALA D 2 185 ? 282.177 203.663 339.204 1.00 48.41 185 ALA D CA 1
ATOM 11642 C C . ALA D 2 185 ? 281.532 202.509 338.462 1.00 48.41 185 ALA D C 1
ATOM 11643 O O . ALA D 2 185 ? 281.202 202.652 337.293 1.00 48.41 185 ALA D O 1
ATOM 11645 N N . THR D 2 186 ? 281.335 201.368 339.117 1.00 51.31 186 THR D N 1
ATOM 11646 C CA . THR D 2 186 ? 280.701 200.233 338.459 1.00 51.31 186 THR D CA 1
ATOM 11647 C C . THR D 2 186 ? 279.222 200.498 338.237 1.00 51.31 186 THR D C 1
ATOM 11648 O O . THR D 2 186 ? 278.656 200.135 337.203 1.00 51.31 186 THR D O 1
ATOM 11652 N N . LEU D 2 187 ? 278.592 201.195 339.178 1.00 48.70 187 LEU D N 1
ATOM 11653 C CA . LEU D 2 187 ? 277.178 201.516 339.071 1.00 48.70 187 LEU D CA 1
ATOM 11654 C C . LEU D 2 187 ? 276.892 202.611 338.058 1.00 48.70 187 LEU D C 1
ATOM 11655 O O . LEU D 2 187 ? 275.724 202.930 337.837 1.00 48.70 187 LEU D O 1
ATOM 11660 N N . SER D 2 188 ? 277.913 203.198 337.445 1.00 51.23 188 SER D N 1
ATOM 11661 C CA . SER D 2 188 ? 277.673 204.235 336.458 1.00 51.23 188 SER D CA 1
ATOM 11662 C C . SER D 2 188 ? 278.236 203.884 335.091 1.00 51.23 188 SER D C 1
ATOM 11663 O O . SER D 2 188 ? 277.816 204.467 334.091 1.00 51.23 188 SER D O 1
ATOM 11666 N N . VAL D 2 189 ? 279.188 202.951 335.020 1.00 52.01 189 VAL D N 1
ATOM 11667 C CA . VAL D 2 189 ? 279.545 202.355 333.735 1.00 52.01 189 VAL D CA 1
ATOM 11668 C C . VAL D 2 189 ? 278.359 201.583 333.186 1.00 52.01 189 VAL D C 1
ATOM 11669 O O . VAL D 2 189 ? 278.100 201.596 331.977 1.00 52.01 189 VAL D O 1
ATOM 11673 N N . HIS D 2 190 ? 277.588 200.956 334.074 1.00 56.26 190 HIS D N 1
ATOM 11674 C CA . HIS D 2 190 ? 276.351 200.286 333.699 1.00 56.26 190 HIS D CA 1
ATOM 11675 C C . HIS D 2 190 ? 275.331 201.239 333.091 1.00 56.26 190 HIS D C 1
ATOM 11676 O O . HIS D 2 190 ? 274.555 200.837 332.218 1.00 56.26 190 HIS D O 1
ATOM 11683 N N . GLN D 2 191 ? 275.326 202.501 333.509 1.00 53.24 191 GLN D N 1
ATOM 11684 C CA . GLN D 2 191 ? 274.400 203.446 332.903 1.00 53.24 191 GLN D CA 1
ATOM 11685 C C . GLN D 2 191 ? 274.949 204.005 331.603 1.00 53.24 191 GLN D C 1
ATOM 11686 O O . GLN D 2 191 ? 274.187 204.286 330.676 1.00 53.24 191 GLN D O 1
ATOM 11692 N N . LEU D 2 192 ? 276.269 204.167 331.519 1.00 51.04 192 LEU D N 1
ATOM 11693 C CA . LEU D 2 192 ? 276.891 204.720 330.320 1.00 51.04 192 LEU D CA 1
ATOM 11694 C C . LEU D 2 192 ? 276.820 203.770 329.137 1.00 51.04 192 LEU D C 1
ATOM 11695 O O . LEU D 2 192 ? 276.959 204.203 327.992 1.00 51.04 192 LEU D O 1
ATOM 11700 N N . VAL D 2 193 ? 276.620 202.482 329.384 1.00 53.21 193 VAL D N 1
ATOM 11701 C CA . VAL D 2 193 ? 276.525 201.516 328.294 1.00 53.21 193 VAL D CA 1
ATOM 11702 C C . VAL D 2 193 ? 275.269 201.759 327.468 1.00 53.21 193 VAL D C 1
ATOM 11703 O O . VAL D 2 193 ? 275.321 201.866 326.240 1.00 53.21 193 VAL D O 1
ATOM 11707 N N . GLU D 2 194 ? 274.123 201.876 328.133 1.00 56.51 194 GLU D N 1
ATOM 11708 C CA . GLU D 2 194 ? 272.859 201.792 327.415 1.00 56.51 194 GLU D CA 1
ATOM 11709 C C . GLU D 2 194 ? 272.359 203.162 326.990 1.00 56.51 194 GLU D C 1
ATOM 11710 O O . GLU D 2 194 ? 271.285 203.278 326.392 1.00 56.51 194 GLU D O 1
ATOM 11716 N N . ASN D 2 195 ? 273.109 204.213 327.282 1.00 52.78 195 ASN D N 1
ATOM 11717 C CA . ASN D 2 195 ? 272.531 205.542 327.173 1.00 52.78 195 ASN D CA 1
ATOM 11718 C C . ASN D 2 195 ? 273.400 206.556 326.449 1.00 52.78 195 ASN D C 1
ATOM 11719 O O . ASN D 2 195 ? 272.968 207.696 326.281 1.00 52.78 195 ASN D O 1
ATOM 11724 N N . THR D 2 196 ? 274.592 206.193 326.007 1.00 49.23 196 THR D N 1
ATOM 11725 C CA . THR D 2 196 ? 275.545 207.190 325.556 1.00 49.23 196 THR D CA 1
ATOM 11726 C C . THR D 2 196 ? 276.028 206.844 324.156 1.00 49.23 196 THR D C 1
ATOM 11727 O O . THR D 2 196 ? 276.171 205.673 323.806 1.00 49.23 196 THR D O 1
ATOM 11731 N N . ASP D 2 197 ? 276.275 207.867 323.342 1.00 48.38 197 ASP D N 1
ATOM 11732 C CA . ASP D 2 197 ? 276.754 207.640 321.992 1.00 48.38 197 ASP D CA 1
ATOM 11733 C C . ASP D 2 197 ? 278.266 207.623 321.864 1.00 48.38 197 ASP D C 1
ATOM 11734 O O . ASP D 2 197 ? 278.776 206.930 320.981 1.00 48.38 197 ASP D O 1
ATOM 11739 N N . GLU D 2 198 ? 278.991 208.373 322.693 1.00 47.48 198 GLU D N 1
ATOM 11740 C CA . GLU D 2 198 ? 280.448 208.360 322.737 1.00 47.48 198 GLU D CA 1
ATOM 11741 C C . GLU D 2 198 ? 280.854 208.580 324.183 1.00 47.48 198 GLU D C 1
ATOM 11742 O O . GLU D 2 198 ? 280.187 209.301 324.908 1.00 47.48 198 GLU D O 1
ATOM 11748 N N . THR D 2 199 ? 281.948 207.971 324.621 1.00 46.51 199 THR D N 1
ATOM 11749 C CA . THR D 2 199 ? 282.380 208.214 325.997 1.00 46.51 199 THR D CA 1
ATOM 11750 C C . THR D 2 199 ? 283.890 208.366 326.004 1.00 46.51 199 THR D C 1
ATOM 11751 O O . THR D 2 199 ? 284.608 207.414 325.697 1.00 46.51 199 THR D O 1
ATOM 11755 N N . TYR D 2 200 ? 284.362 209.554 326.351 1.00 43.99 200 TYR D N 1
ATOM 11756 C CA . TYR D 2 200 ? 285.785 209.854 326.293 1.00 43.99 200 TYR D CA 1
ATOM 11757 C C . TYR D 2 200 ? 286.374 209.589 327.667 1.00 43.99 200 TYR D C 1
ATOM 11758 O O . TYR D 2 200 ? 286.389 210.454 328.537 1.00 43.99 200 TYR D O 1
ATOM 11767 N N . CYS D 2 201 ? 286.872 208.375 327.864 1.00 48.21 201 CYS D N 1
ATOM 11768 C CA . CYS D 2 201 ? 287.351 207.970 329.175 1.00 48.21 201 CYS D CA 1
ATOM 11769 C C . CYS D 2 201 ? 288.709 208.575 329.473 1.00 48.21 201 CYS D C 1
ATOM 11770 O O . CYS D 2 201 ? 289.657 208.427 328.703 1.00 48.21 201 CYS D O 1
ATOM 11773 N N . ILE D 2 202 ? 288.792 209.262 330.608 1.00 48.57 202 ILE D N 1
ATOM 11774 C CA . ILE D 2 202 ? 289.990 209.963 331.047 1.00 48.57 202 ILE D CA 1
ATOM 11775 C C . ILE D 2 202 ? 290.336 209.461 332.445 1.00 48.57 202 ILE D C 1
ATOM 11776 O O . ILE D 2 202 ? 289.450 209.124 333.231 1.00 48.57 202 ILE D O 1
ATOM 11781 N N . ASP D 2 203 ? 291.628 209.345 332.735 1.00 54.25 203 ASP D N 1
ATOM 11782 C CA . ASP D 2 203 ? 292.121 209.040 334.068 1.00 54.25 203 ASP D CA 1
ATOM 11783 C C . ASP D 2 203 ? 292.869 210.248 334.608 1.00 54.25 203 ASP D C 1
ATOM 11784 O O . ASP D 2 203 ? 293.065 211.229 333.902 1.00 54.25 203 ASP D O 1
ATOM 11789 N N . ASN D 2 204 ? 293.276 210.188 335.878 1.00 54.05 204 ASN D N 1
ATOM 11790 C CA . ASN D 2 204 ? 294.197 211.177 336.431 1.00 54.05 204 ASN D CA 1
ATOM 11791 C C . ASN D 2 204 ? 295.638 210.706 336.462 1.00 54.05 204 ASN D C 1
ATOM 11792 O O . ASN D 2 204 ? 296.540 211.538 336.347 1.00 54.05 204 ASN D O 1
ATOM 11797 N N . GLU D 2 205 ? 295.871 209.405 336.646 1.00 55.85 205 GLU D N 1
ATOM 11798 C CA . GLU D 2 205 ? 297.221 208.868 336.554 1.00 55.85 205 GLU D CA 1
ATOM 11799 C C . GLU D 2 205 ? 297.803 209.055 335.164 1.00 55.85 205 GLU D C 1
ATOM 11800 O O . GLU D 2 205 ? 298.996 209.334 335.022 1.00 55.85 205 GLU D O 1
ATOM 11806 N N . ALA D 2 206 ? 296.976 208.965 334.138 1.00 51.38 206 ALA D N 1
ATOM 11807 C CA . ALA D 2 206 ? 297.413 209.278 332.793 1.00 51.38 206 ALA D CA 1
ATOM 11808 C C . ALA D 2 206 ? 297.646 210.755 332.576 1.00 51.38 206 ALA D C 1
ATOM 11809 O O . ALA D 2 206 ? 298.294 211.116 331.599 1.00 51.38 206 ALA D O 1
ATOM 11811 N N . LEU D 2 207 ? 297.141 211.618 333.443 1.00 50.53 207 LEU D N 1
ATOM 11812 C CA . LEU D 2 207 ? 297.330 213.042 333.248 1.00 50.53 207 LEU D CA 1
ATOM 11813 C C . LEU D 2 207 ? 298.483 213.613 334.048 1.00 50.53 207 LEU D C 1
ATOM 11814 O O . LEU D 2 207 ? 299.019 214.653 333.663 1.00 50.53 207 LEU D O 1
ATOM 11819 N N . TYR D 2 208 ? 298.872 212.987 335.154 1.00 53.32 208 TYR D N 1
ATOM 11820 C CA . TYR D 2 208 ? 300.128 213.382 335.768 1.00 53.32 208 TYR D CA 1
ATOM 11821 C C . TYR D 2 208 ? 301.299 212.913 334.925 1.00 53.32 208 TYR D C 1
ATOM 11822 O O . TYR D 2 208 ? 302.300 213.621 334.790 1.00 53.32 208 TYR D O 1
ATOM 11831 N N . ASP D 2 209 ? 301.168 211.724 334.338 1.00 55.84 209 ASP D N 1
ATOM 11832 C CA . ASP D 2 209 ? 302.234 211.122 333.553 1.00 55.84 209 ASP D CA 1
ATOM 11833 C C . ASP D 2 209 ? 302.501 211.909 332.282 1.00 55.84 209 ASP D C 1
ATOM 11834 O O . ASP D 2 209 ? 303.624 211.912 331.776 1.00 55.84 209 ASP D O 1
ATOM 11839 N N . ILE D 2 210 ? 301.487 212.589 331.757 1.00 53.68 210 ILE D N 1
ATOM 11840 C CA . ILE D 2 210 ? 301.711 213.533 330.669 1.00 53.68 210 ILE D CA 1
ATOM 11841 C C . ILE D 2 210 ? 302.402 214.783 331.196 1.00 53.68 210 ILE D C 1
ATOM 11842 O O . ILE D 2 210 ? 303.308 215.329 330.559 1.00 53.68 210 ILE D O 1
ATOM 11847 N N . CYS D 2 211 ? 302.014 215.237 332.389 1.00 55.45 211 CYS D N 1
ATOM 11848 C CA . CYS D 2 211 ? 302.642 216.423 332.966 1.00 55.45 211 CYS D CA 1
ATOM 11849 C C . CYS D 2 211 ? 304.068 216.134 333.412 1.00 55.45 211 CYS D C 1
ATOM 11850 O O . CYS D 2 211 ? 304.968 216.958 333.220 1.00 55.45 211 CYS D O 1
ATOM 11853 N N . PHE D 2 212 ? 304.297 214.961 333.993 1.00 55.92 212 PHE D N 1
ATOM 11854 C CA . PHE D 2 212 ? 305.636 214.596 334.439 1.00 55.92 212 PHE D CA 1
ATOM 11855 C C . PHE D 2 212 ? 306.558 214.326 333.260 1.00 55.92 212 PHE D C 1
ATOM 11856 O O . PHE D 2 212 ? 307.597 214.975 333.105 1.00 55.92 212 PHE D O 1
ATOM 11864 N N . ARG D 2 213 ? 306.190 213.373 332.408 1.00 59.12 213 ARG D N 1
ATOM 11865 C CA . ARG D 2 213 ? 307.126 212.915 331.390 1.00 59.12 213 ARG D CA 1
ATOM 11866 C C . ARG D 2 213 ? 307.131 213.823 330.173 1.00 59.12 213 ARG D C 1
ATOM 11867 O O . ARG D 2 213 ? 308.196 214.263 329.730 1.00 59.12 213 ARG D O 1
ATOM 11875 N N . THR D 2 214 ? 305.964 214.116 329.610 1.00 56.78 214 THR D N 1
ATOM 11876 C CA . THR D 2 214 ? 305.925 214.871 328.365 1.00 56.78 214 THR D CA 1
ATOM 11877 C C . THR D 2 214 ? 306.136 216.362 328.599 1.00 56.78 214 THR D C 1
ATOM 11878 O O . THR D 2 214 ? 307.071 216.951 328.056 1.00 56.78 214 THR D O 1
ATOM 11882 N N . LEU D 2 215 ? 305.287 216.978 329.422 1.00 54.79 215 LEU D N 1
ATOM 11883 C CA . LEU D 2 215 ? 305.318 218.420 329.625 1.00 54.79 215 LEU D CA 1
ATOM 11884 C C . LEU D 2 215 ? 306.441 218.882 330.535 1.00 54.79 215 LEU D C 1
ATOM 11885 O O . LEU D 2 215 ? 306.732 220.082 330.548 1.00 54.79 215 LEU D O 1
ATOM 11890 N N . LYS D 2 216 ? 307.035 217.970 331.312 1.00 55.33 216 LYS D N 1
ATOM 11891 C CA . LYS D 2 216 ? 308.139 218.245 332.240 1.00 55.33 216 LYS D CA 1
ATOM 11892 C C . LYS D 2 216 ? 307.770 219.316 333.269 1.00 55.33 216 LYS D C 1
ATOM 11893 O O . LYS D 2 216 ? 308.573 220.173 333.632 1.00 55.33 216 LYS D O 1
ATOM 11899 N N . LEU D 2 217 ? 306.532 219.258 333.727 1.00 55.26 217 LEU D N 1
ATOM 11900 C CA . LEU D 2 217 ? 306.080 220.108 334.812 1.00 55.26 217 LEU D CA 1
ATOM 11901 C C . LEU D 2 217 ? 306.648 219.586 336.121 1.00 55.26 217 LEU D C 1
ATOM 11902 O O . LEU D 2 217 ? 306.798 218.378 336.311 1.00 55.26 217 LEU D O 1
ATOM 11907 N N . THR D 2 218 ? 306.976 220.510 337.018 1.00 57.49 218 THR D N 1
ATOM 11908 C CA . THR D 2 218 ? 307.536 220.165 338.317 1.00 57.49 218 THR D CA 1
ATOM 11909 C C . THR D 2 218 ? 306.473 219.952 339.375 1.00 57.49 218 THR D C 1
ATOM 11910 O O . THR D 2 218 ? 306.481 218.923 340.054 1.00 57.49 218 THR D O 1
ATOM 11914 N N . THR D 2 219 ? 305.567 220.913 339.542 1.00 55.46 219 THR D N 1
ATOM 11915 C CA . THR D 2 219 ? 304.470 220.829 340.505 1.00 55.46 219 THR D CA 1
ATOM 11916 C C . THR D 2 219 ? 303.148 220.952 339.765 1.00 55.46 219 THR D C 1
ATOM 11917 O O . THR D 2 219 ? 302.611 222.053 339.608 1.00 55.46 219 THR D O 1
ATOM 11921 N N . PRO D 2 220 ? 302.602 219.843 339.278 1.00 52.71 220 PRO D N 1
ATOM 11922 C CA . PRO D 2 220 ? 301.303 219.900 338.617 1.00 52.71 220 PRO D CA 1
ATOM 11923 C C . PRO D 2 220 ? 300.182 220.052 339.621 1.00 52.71 220 PRO D C 1
ATOM 11924 O O . PRO D 2 220 ? 300.208 219.474 340.708 1.00 52.71 220 PRO D O 1
ATOM 11928 N N . THR D 2 221 ? 299.184 220.839 339.243 1.00 51.74 221 THR D N 1
ATOM 11929 C CA . THR D 2 221 ? 297.981 221.012 340.035 1.00 51.74 221 THR D CA 1
ATOM 11930 C C . THR D 2 221 ? 296.815 220.420 339.263 1.00 51.74 221 THR D C 1
ATOM 11931 O O . THR D 2 221 ? 296.988 219.878 338.171 1.00 51.74 221 THR D O 1
ATOM 11935 N N . TYR D 2 222 ? 295.607 220.526 339.829 1.00 46.44 222 TYR D N 1
ATOM 11936 C CA . TYR D 2 222 ? 294.426 220.151 339.058 1.00 46.44 222 TYR D CA 1
ATOM 11937 C C . TYR D 2 222 ? 294.177 221.127 337.924 1.00 46.44 222 TYR D C 1
ATOM 11938 O O . TYR D 2 222 ? 293.595 220.752 336.906 1.00 46.44 222 TYR D O 1
ATOM 11947 N N . GLY D 2 223 ? 294.625 222.374 338.067 1.00 49.42 223 GLY D N 1
ATOM 11948 C CA . GLY D 2 223 ? 294.517 223.331 336.983 1.00 49.42 223 GLY D CA 1
ATOM 11949 C C . GLY D 2 223 ? 295.328 222.969 335.760 1.00 49.42 223 GLY D C 1
ATOM 11950 O O . GLY D 2 223 ? 295.011 223.431 334.664 1.00 49.42 223 GLY D O 1
ATOM 11951 N N . ASP D 2 224 ? 296.366 222.151 335.922 1.00 50.85 224 ASP D N 1
ATOM 11952 C CA . ASP D 2 224 ? 297.121 221.635 334.790 1.00 50.85 224 ASP D CA 1
ATOM 11953 C C . ASP D 2 224 ? 296.489 220.397 334.191 1.00 50.85 224 ASP D C 1
ATOM 11954 O O . ASP D 2 224 ? 296.599 220.184 332.983 1.00 50.85 224 ASP D O 1
ATOM 11959 N N . LEU D 2 225 ? 295.850 219.562 335.007 1.00 50.79 225 LEU D N 1
ATOM 11960 C CA . LEU D 2 225 ? 295.219 218.368 334.463 1.00 50.79 225 LEU D CA 1
ATOM 11961 C C . LEU D 2 225 ? 293.969 218.739 333.688 1.00 50.79 225 LEU D C 1
ATOM 11962 O O . LEU D 2 225 ? 293.697 218.177 332.624 1.00 50.79 225 LEU D O 1
ATOM 11967 N N . ASN D 2 226 ? 293.205 219.705 334.198 1.00 45.80 226 ASN D N 1
ATOM 11968 C CA . ASN D 2 226 ? 291.990 220.124 333.517 1.00 45.80 226 ASN D CA 1
ATOM 11969 C C . ASN D 2 226 ? 292.320 220.940 332.282 1.00 45.80 226 ASN D C 1
ATOM 11970 O O . ASN D 2 226 ? 291.491 221.072 331.382 1.00 45.80 226 ASN D O 1
ATOM 11975 N N . HIS D 2 227 ? 293.527 221.496 332.227 1.00 49.37 227 HIS D N 1
ATOM 11976 C CA . HIS D 2 227 ? 293.954 222.248 331.059 1.00 49.37 227 HIS D CA 1
ATOM 11977 C C . HIS D 2 227 ? 294.213 221.322 329.882 1.00 49.37 227 HIS D C 1
ATOM 11978 O O . HIS D 2 227 ? 293.967 221.691 328.732 1.00 49.37 227 HIS D O 1
ATOM 11985 N N . LEU D 2 228 ? 294.709 220.113 330.146 1.00 44.41 228 LEU D N 1
ATOM 11986 C CA . LEU D 2 228 ? 294.853 219.127 329.081 1.00 44.41 228 LEU D CA 1
ATOM 11987 C C . LEU D 2 228 ? 293.499 218.657 328.585 1.00 44.41 228 LEU D C 1
ATOM 11988 O O . LEU D 2 228 ? 293.275 218.537 327.377 1.00 44.41 228 LEU D O 1
ATOM 11993 N N . VAL D 2 229 ? 292.592 218.364 329.519 1.00 44.23 229 VAL D N 1
ATOM 11994 C CA . VAL D 2 229 ? 291.276 217.828 329.194 1.00 44.23 229 VAL D CA 1
ATOM 11995 C C . VAL D 2 229 ? 290.477 218.840 328.397 1.00 44.23 229 VAL D C 1
ATOM 11996 O O . VAL D 2 229 ? 289.781 218.495 327.435 1.00 44.23 229 VAL D O 1
ATOM 12000 N N . SER D 2 230 ? 290.609 220.113 328.751 1.00 44.20 230 SER D N 1
ATOM 12001 C CA . SER D 2 230 ? 289.913 221.159 328.030 1.00 44.20 230 SER D CA 1
ATOM 12002 C C . SER D 2 230 ? 290.481 221.399 326.645 1.00 44.20 230 SER D C 1
ATOM 12003 O O . SER D 2 230 ? 289.795 221.982 325.804 1.00 44.20 230 SER D O 1
ATOM 12006 N N . ALA D 2 231 ? 291.716 220.991 326.386 1.00 42.35 231 ALA D N 1
ATOM 12007 C CA . ALA D 2 231 ? 292.243 221.086 325.037 1.00 42.35 231 ALA D CA 1
ATOM 12008 C C . ALA D 2 231 ? 291.751 219.952 324.158 1.00 42.35 231 ALA D C 1
ATOM 12009 O O . ALA D 2 231 ? 291.711 220.097 322.935 1.00 42.35 231 ALA D O 1
ATOM 12011 N N . THR D 2 232 ? 291.372 218.829 324.758 1.00 42.61 232 THR D N 1
ATOM 12012 C CA . THR D 2 232 ? 290.721 217.767 324.010 1.00 42.61 232 THR D CA 1
ATOM 12013 C C . THR D 2 232 ? 289.304 218.156 323.627 1.00 42.61 232 THR D C 1
ATOM 12014 O O . THR D 2 232 ? 288.911 218.018 322.466 1.00 42.61 232 THR D O 1
ATOM 12018 N N . MET D 2 233 ? 288.539 218.669 324.596 1.00 44.06 233 MET D N 1
ATOM 12019 C CA . MET D 2 233 ? 287.121 218.966 324.424 1.00 44.06 233 MET D CA 1
ATOM 12020 C C . MET D 2 233 ? 286.870 220.016 323.358 1.00 44.06 233 MET D C 1
ATOM 12021 O O . MET D 2 233 ? 285.853 219.953 322.665 1.00 44.06 233 MET D O 1
ATOM 12026 N N . SER D 2 234 ? 287.781 220.968 323.208 1.00 45.64 234 SER D N 1
ATOM 12027 C CA . SER D 2 234 ? 287.696 221.916 322.112 1.00 45.64 234 SER D CA 1
ATOM 12028 C C . SER D 2 234 ? 288.103 221.285 320.793 1.00 45.64 234 SER D C 1
ATOM 12029 O O . SER D 2 234 ? 287.623 221.696 319.734 1.00 45.64 234 SER D O 1
ATOM 12032 N N . GLY D 2 235 ? 288.991 220.295 320.837 1.00 42.67 235 GLY D N 1
ATOM 12033 C CA . GLY D 2 235 ? 289.550 219.769 319.605 1.00 42.67 235 GLY D CA 1
ATOM 12034 C C . GLY D 2 235 ? 288.578 218.887 318.854 1.00 42.67 235 GLY D C 1
ATOM 12035 O O . GLY D 2 235 ? 288.636 218.789 317.630 1.00 42.67 235 GLY D O 1
ATOM 12036 N N . VAL D 2 236 ? 287.659 218.249 319.578 1.00 43.73 236 VAL D N 1
ATOM 12037 C CA . VAL D 2 236 ? 286.729 217.316 318.964 1.00 43.73 236 VAL D CA 1
ATOM 12038 C C . VAL D 2 236 ? 285.679 218.033 318.133 1.00 43.73 236 VAL D C 1
ATOM 12039 O O . VAL D 2 236 ? 285.368 217.590 317.026 1.00 43.73 236 VAL D O 1
ATOM 12043 N N . THR D 2 237 ? 285.160 219.161 318.592 1.00 44.84 237 THR D N 1
ATOM 12044 C CA . THR D 2 237 ? 284.095 219.843 317.867 1.00 44.84 237 THR D CA 1
ATOM 12045 C C . THR D 2 237 ? 284.625 221.053 317.128 1.00 44.84 237 THR D C 1
ATOM 12046 O O . THR D 2 237 ? 283.959 222.079 317.015 1.00 44.84 237 THR D O 1
ATOM 12050 N N . THR D 2 238 ? 285.840 220.951 316.608 1.00 46.40 238 THR D N 1
ATOM 12051 C CA . THR D 2 238 ? 286.459 222.045 315.875 1.00 46.40 238 THR D CA 1
ATOM 12052 C C . THR D 2 238 ? 285.829 222.290 314.524 1.00 46.40 238 THR D C 1
ATOM 12053 O O . THR D 2 238 ? 285.433 223.418 314.232 1.00 46.40 238 THR D O 1
ATOM 12057 N N . CYS D 2 239 ? 285.676 221.247 313.709 1.00 45.78 239 CYS D N 1
ATOM 12058 C CA . CYS D 2 239 ? 285.079 221.358 312.384 1.00 45.78 239 CYS D CA 1
ATOM 12059 C C . CYS D 2 239 ? 283.614 221.761 312.425 1.00 45.78 239 CYS D C 1
ATOM 12060 O O . CYS D 2 239 ? 283.054 222.114 311.386 1.00 45.78 239 CYS D O 1
ATOM 12063 N N . LEU D 2 240 ? 282.991 221.709 313.595 1.00 46.33 240 LEU D N 1
ATOM 12064 C CA . LEU D 2 240 ? 281.662 222.239 313.819 1.00 46.33 240 LEU D CA 1
ATOM 12065 C C . LEU D 2 240 ? 281.641 223.759 313.858 1.00 46.33 240 LEU D C 1
ATOM 12066 O O . LEU D 2 240 ? 280.616 224.360 313.532 1.00 46.33 240 LEU D O 1
ATOM 12071 N N . ARG D 2 241 ? 282.756 224.398 314.211 1.00 41.09 241 ARG D N 1
ATOM 12072 C CA . ARG D 2 241 ? 282.811 225.844 314.376 1.00 41.09 241 ARG D CA 1
ATOM 12073 C C . ARG D 2 241 ? 283.659 226.541 313.323 1.00 41.09 241 ARG D C 1
ATOM 12074 O O . ARG D 2 241 ? 283.404 227.698 312.994 1.00 41.09 241 ARG D O 1
ATOM 12082 N N . PHE D 2 242 ? 284.628 225.910 312.837 1.00 46.94 242 PHE D N 1
ATOM 12083 C CA . PHE D 2 242 ? 285.513 226.575 311.900 1.00 46.94 242 PHE D CA 1
ATOM 12084 C C . PHE D 2 242 ? 285.502 225.864 310.550 1.00 46.94 242 PHE D C 1
ATOM 12085 O O . PHE D 2 242 ? 285.283 224.654 310.491 1.00 46.94 242 PHE D O 1
ATOM 12093 N N . PRO D 2 243 ? 285.729 226.559 309.439 1.00 47.26 243 PRO D N 1
ATOM 12094 C CA . PRO D 2 243 ? 285.718 225.905 308.132 1.00 47.26 243 PRO D CA 1
ATOM 12095 C C . PRO D 2 243 ? 286.964 225.048 307.962 1.00 47.26 243 PRO D C 1
ATOM 12096 O O . PRO D 2 243 ? 288.011 225.318 308.536 1.00 47.26 243 PRO D O 1
ATOM 12100 N N . GLY D 2 244 ? 286.835 223.998 307.161 1.00 45.22 244 GLY D N 1
ATOM 12101 C CA . GLY D 2 244 ? 287.953 223.092 307.011 1.00 45.22 244 GLY D CA 1
ATOM 12102 C C . GLY D 2 244 ? 288.062 222.592 305.592 1.00 45.22 244 GLY D C 1
ATOM 12103 O O . GLY D 2 244 ? 287.351 223.043 304.694 1.00 45.22 244 GLY D O 1
ATOM 12104 N N . GLN D 2 245 ? 288.983 221.654 305.400 1.00 49.61 245 GLN D N 1
ATOM 12105 C CA . GLN D 2 245 ? 289.142 220.971 304.127 1.00 49.61 245 GLN D CA 1
ATOM 12106 C C . GLN D 2 245 ? 288.445 219.622 304.140 1.00 49.61 245 GLN D C 1
ATOM 12107 O O . GLN D 2 245 ? 287.838 219.229 303.143 1.00 49.61 245 GLN D O 1
ATOM 12113 N N . LEU D 2 246 ? 288.522 218.907 305.251 1.00 47.66 246 LEU D N 1
ATOM 12114 C CA . LEU D 2 246 ? 287.567 217.867 305.594 1.00 47.66 246 LEU D CA 1
ATOM 12115 C C . LEU D 2 246 ? 286.843 218.260 306.867 1.00 47.66 246 LEU D C 1
ATOM 12116 O O . LEU D 2 246 ? 287.418 218.852 307.777 1.00 47.66 246 LEU D O 1
ATOM 12121 N N . ASN D 2 247 ? 285.561 217.934 306.926 1.00 48.64 247 ASN D N 1
ATOM 12122 C CA . ASN D 2 247 ? 284.786 218.284 308.098 1.00 48.64 247 ASN D CA 1
ATOM 12123 C C . ASN D 2 247 ? 284.378 217.013 308.812 1.00 48.64 247 ASN D C 1
ATOM 12124 O O . ASN D 2 247 ? 284.261 215.955 308.196 1.00 48.64 247 ASN D O 1
ATOM 12129 N N . ALA D 2 248 ? 284.178 217.123 310.121 1.00 46.77 248 ALA D N 1
ATOM 12130 C CA . ALA D 2 248 ? 283.752 215.986 310.927 1.00 46.77 248 ALA D CA 1
ATOM 12131 C C . ALA D 2 248 ? 282.984 216.520 312.125 1.00 46.77 248 ALA D C 1
ATOM 12132 O O . ALA D 2 248 ? 283.562 217.183 312.989 1.00 46.77 248 ALA D O 1
ATOM 12134 N N . ASP D 2 249 ? 281.691 216.227 312.174 1.00 49.85 249 ASP D N 1
ATOM 12135 C CA . ASP D 2 249 ? 280.849 216.665 313.275 1.00 49.85 249 ASP D CA 1
ATOM 12136 C C . ASP D 2 249 ? 280.941 215.650 314.405 1.00 49.85 249 ASP D C 1
ATOM 12137 O O . ASP D 2 249 ? 281.761 214.731 314.394 1.00 49.85 249 ASP D O 1
ATOM 12142 N N . LEU D 2 250 ? 280.078 215.811 315.405 1.00 49.05 250 LEU D N 1
ATOM 12143 C CA . LEU D 2 250 ? 279.962 214.794 316.438 1.00 49.05 250 LEU D CA 1
ATOM 12144 C C . LEU D 2 250 ? 279.332 213.529 315.888 1.00 49.05 250 LEU D C 1
ATOM 12145 O O . LEU D 2 250 ? 279.775 212.422 316.203 1.00 49.05 250 LEU D O 1
ATOM 12150 N N . ARG D 2 251 ? 278.296 213.675 315.066 1.00 49.52 251 ARG D N 1
ATOM 12151 C CA . ARG D 2 251 ? 277.653 212.517 314.473 1.00 49.52 251 ARG D CA 1
ATOM 12152 C C . ARG D 2 251 ? 278.525 211.868 313.422 1.00 49.52 251 ARG D C 1
ATOM 12153 O O . ARG D 2 251 ? 278.467 210.649 313.266 1.00 49.52 251 ARG D O 1
ATOM 12161 N N . LYS D 2 252 ? 279.345 212.644 312.716 1.00 42.94 252 LYS D N 1
ATOM 12162 C CA . LYS D 2 252 ? 280.176 212.056 311.677 1.00 42.94 252 LYS D CA 1
ATOM 12163 C C . LYS D 2 252 ? 281.273 211.196 312.277 1.00 42.94 252 LYS D C 1
ATOM 12164 O O . LYS D 2 252 ? 281.630 210.167 311.701 1.00 42.94 252 LYS D O 1
ATOM 12170 N N . LEU D 2 253 ? 281.790 211.577 313.446 1.00 45.77 253 LEU D N 1
ATOM 12171 C CA . LEU D 2 253 ? 282.745 210.727 314.147 1.00 45.77 253 LEU D CA 1
ATOM 12172 C C . LEU D 2 253 ? 282.085 209.446 314.618 1.00 45.77 253 LEU D C 1
ATOM 12173 O O . LEU D 2 253 ? 282.611 208.356 314.395 1.00 45.77 253 LEU D O 1
ATOM 12178 N N . ALA D 2 254 ? 280.906 209.560 315.234 1.00 44.85 254 ALA D N 1
ATOM 12179 C CA . ALA D 2 254 ? 280.256 208.412 315.856 1.00 44.85 254 ALA D CA 1
ATOM 12180 C C . ALA D 2 254 ? 279.856 207.357 314.844 1.00 44.85 254 ALA D C 1
ATOM 12181 O O . ALA D 2 254 ? 279.790 206.177 315.190 1.00 44.85 254 ALA D O 1
ATOM 12183 N N . VAL D 2 255 ? 279.600 207.760 313.598 1.00 46.07 255 VAL D N 1
ATOM 12184 C CA . VAL D 2 255 ? 279.297 206.801 312.540 1.00 46.07 255 VAL D CA 1
ATOM 12185 C C . VAL D 2 255 ? 280.488 205.889 312.295 1.00 46.07 255 VAL D C 1
ATOM 12186 O O . VAL D 2 255 ? 280.365 204.662 312.320 1.00 46.07 255 VAL D O 1
ATOM 12190 N N . ASN D 2 256 ? 281.667 206.468 312.107 1.00 43.14 256 ASN D N 1
ATOM 12191 C CA . ASN D 2 256 ? 282.848 205.676 311.804 1.00 43.14 256 ASN D CA 1
ATOM 12192 C C . ASN D 2 256 ? 283.902 205.745 312.898 1.00 43.14 256 ASN D C 1
ATOM 12193 O O . ASN D 2 256 ? 285.086 205.930 312.611 1.00 43.14 256 ASN D O 1
ATOM 12198 N N . MET D 2 257 ? 283.481 205.622 314.150 1.00 44.24 257 MET D N 1
ATOM 12199 C CA . MET D 2 257 ? 284.381 205.289 315.242 1.00 44.24 257 MET D CA 1
ATOM 12200 C C . MET D 2 257 ? 283.822 204.092 315.984 1.00 44.24 257 MET D C 1
ATOM 12201 O O . MET D 2 257 ? 284.545 203.383 316.687 1.00 44.24 257 MET D O 1
ATOM 12206 N N . VAL D 2 258 ? 282.526 203.870 315.824 1.00 44.08 258 VAL D N 1
ATOM 12207 C CA . VAL D 2 258 ? 281.788 202.906 316.626 1.00 44.08 258 VAL D CA 1
ATOM 12208 C C . VAL D 2 258 ? 281.317 201.809 315.684 1.00 44.08 258 VAL D C 1
ATOM 12209 O O . VAL D 2 258 ? 280.302 201.989 315.000 1.00 44.08 258 VAL D O 1
ATOM 12213 N N . PRO D 2 259 ? 282.057 200.702 315.554 1.00 46.25 259 PRO D N 1
ATOM 12214 C CA . PRO D 2 259 ? 281.601 199.632 314.652 1.00 46.25 259 PRO D CA 1
ATOM 12215 C C . PRO D 2 259 ? 280.320 198.973 315.109 1.00 46.25 259 PRO D C 1
ATOM 12216 O O . PRO D 2 259 ? 279.300 199.091 314.435 1.00 46.25 259 PRO D O 1
ATOM 12220 N N . PHE D 2 260 ? 280.316 198.374 316.277 1.00 48.86 260 PHE D N 1
ATOM 12221 C CA . PHE D 2 260 ? 279.118 197.814 316.839 1.00 48.86 260 PHE D CA 1
ATOM 12222 C C . PHE D 2 260 ? 278.639 198.757 317.915 1.00 48.86 260 PHE D C 1
ATOM 12223 O O . PHE D 2 260 ? 279.459 199.445 318.519 1.00 48.86 260 PHE D O 1
ATOM 12231 N N . PRO D 2 261 ? 277.340 198.824 318.192 1.00 49.24 261 PRO D N 1
ATOM 12232 C CA . PRO D 2 261 ? 276.900 199.594 319.352 1.00 49.24 261 PRO D CA 1
ATOM 12233 C C . PRO D 2 261 ? 277.385 198.912 320.613 1.00 49.24 261 PRO D C 1
ATOM 12234 O O . PRO D 2 261 ? 277.844 197.766 320.579 1.00 49.24 261 PRO D O 1
ATOM 12238 N N . ARG D 2 262 ? 277.348 199.676 321.709 1.00 54.95 262 ARG D N 1
ATOM 12239 C CA . ARG D 2 262 ? 277.836 199.356 323.051 1.00 54.95 262 ARG D CA 1
ATOM 12240 C C . ARG D 2 262 ? 279.367 199.412 323.137 1.00 54.95 262 ARG D C 1
ATOM 12241 O O . ARG D 2 262 ? 279.923 199.421 324.239 1.00 54.95 262 ARG D O 1
ATOM 12249 N N . LEU D 2 263 ? 280.070 199.558 322.012 1.00 50.13 263 LEU D N 1
ATOM 12250 C CA . LEU D 2 263 ? 281.516 199.756 322.037 1.00 50.13 263 LEU D CA 1
ATOM 12251 C C . LEU D 2 263 ? 281.893 201.218 321.857 1.00 50.13 263 LEU D C 1
ATOM 12252 O O . LEU D 2 263 ? 282.544 201.572 320.872 1.00 50.13 263 LEU D O 1
ATOM 12257 N N . HIS D 2 264 ? 281.512 202.075 322.799 1.00 48.67 264 HIS D N 1
ATOM 12258 C CA . HIS D 2 264 ? 281.631 203.508 322.580 1.00 48.67 264 HIS D CA 1
ATOM 12259 C C . HIS D 2 264 ? 282.439 204.187 323.670 1.00 48.67 264 HIS D C 1
ATOM 12260 O O . HIS D 2 264 ? 282.052 205.242 324.171 1.00 48.67 264 HIS D O 1
ATOM 12267 N N . PHE D 2 265 ? 283.588 203.618 324.004 1.00 49.35 265 PHE D N 1
ATOM 12268 C CA . PHE D 2 265 ? 284.466 204.134 325.047 1.00 49.35 265 PHE D CA 1
ATOM 12269 C C . PHE D 2 265 ? 285.803 204.489 324.415 1.00 49.35 265 PHE D C 1
ATOM 12270 O O . PHE D 2 265 ? 286.558 203.599 324.019 1.00 49.35 265 PHE D O 1
ATOM 12278 N N . PHE D 2 266 ? 286.107 205.779 324.333 1.00 47.37 266 PHE D N 1
ATOM 12279 C CA . PHE D 2 266 ? 287.204 206.263 323.511 1.00 47.37 266 PHE D CA 1
ATOM 12280 C C . PHE D 2 266 ? 288.373 206.695 324.382 1.00 47.37 266 PHE D C 1
ATOM 12281 O O . PHE D 2 266 ? 288.185 207.071 325.539 1.00 47.37 266 PHE D O 1
ATOM 12289 N N . MET D 2 267 ? 289.574 206.655 323.812 1.00 49.19 267 MET D N 1
ATOM 12290 C CA . MET D 2 267 ? 290.768 207.175 324.464 1.00 49.19 267 MET D CA 1
ATOM 12291 C C . MET D 2 267 ? 291.178 208.478 323.803 1.00 49.19 267 MET D C 1
ATOM 12292 O O . MET D 2 267 ? 291.599 208.457 322.641 1.00 49.19 267 MET D O 1
ATOM 12297 N N . PRO D 2 268 ? 291.111 209.601 324.481 1.00 47.54 268 PRO D N 1
ATOM 12298 C CA . PRO D 2 268 ? 291.489 210.867 323.845 1.00 47.54 268 PRO D CA 1
ATOM 12299 C C . PRO D 2 268 ? 292.992 211.060 323.783 1.00 47.54 268 PRO D C 1
ATOM 12300 O O . PRO D 2 268 ? 293.748 210.211 324.254 1.00 47.54 268 PRO D O 1
ATOM 12304 N N . GLY D 2 269 ? 293.442 212.157 323.188 1.00 47.64 269 GLY D N 1
ATOM 12305 C CA . GLY D 2 269 ? 294.861 212.432 323.111 1.00 47.64 269 GLY D CA 1
ATOM 12306 C C . GLY D 2 269 ? 295.130 213.721 322.376 1.00 47.64 269 GLY D C 1
ATOM 12307 O O . GLY D 2 269 ? 294.411 214.054 321.436 1.00 47.64 269 GLY D O 1
ATOM 12308 N N . PHE D 2 270 ? 296.153 214.457 322.780 1.00 46.32 270 PHE D N 1
ATOM 12309 C CA . PHE D 2 270 ? 296.446 215.745 322.178 1.00 46.32 270 PHE D CA 1
ATOM 12310 C C . PHE D 2 270 ? 297.909 215.821 321.759 1.00 46.32 270 PHE D C 1
ATOM 12311 O O . PHE D 2 270 ? 298.783 215.174 322.335 1.00 46.32 270 PHE D O 1
ATOM 12319 N N . ALA D 2 271 ? 298.159 216.619 320.724 1.00 49.77 271 ALA D N 1
ATOM 12320 C CA . ALA D 2 271 ? 299.482 216.865 320.190 1.00 49.77 271 ALA D CA 1
ATOM 12321 C C . ALA D 2 271 ? 299.442 218.209 319.494 1.00 49.77 271 ALA D C 1
ATOM 12322 O O . ALA D 2 271 ? 298.465 218.484 318.790 1.00 49.77 271 ALA D O 1
ATOM 12324 N N . PRO D 2 272 ? 300.469 219.056 319.627 1.00 50.01 272 PRO D N 1
ATOM 12325 C CA . PRO D 2 272 ? 301.747 218.895 320.305 1.00 50.01 272 PRO D CA 1
ATOM 12326 C C . PRO D 2 272 ? 301.687 219.158 321.790 1.00 50.01 272 PRO D C 1
ATOM 12327 O O . PRO D 2 272 ? 300.899 219.970 322.258 1.00 50.01 272 PRO D O 1
ATOM 12331 N N . LEU D 2 273 ? 302.532 218.462 322.532 1.00 51.10 273 LEU D N 1
ATOM 12332 C CA . LEU D 2 273 ? 302.762 218.758 323.935 1.00 51.10 273 LEU D CA 1
ATOM 12333 C C . LEU D 2 273 ? 304.260 218.729 324.149 1.00 51.10 273 LEU D C 1
ATOM 12334 O O . LEU D 2 273 ? 304.868 217.660 324.103 1.00 51.10 273 LEU D O 1
ATOM 12339 N N . THR D 2 274 ? 304.861 219.896 324.323 1.00 54.81 274 THR D N 1
ATOM 12340 C CA . THR D 2 274 ? 306.282 219.976 324.598 1.00 54.81 274 THR D CA 1
ATOM 12341 C C . THR D 2 274 ? 306.464 220.636 325.948 1.00 54.81 274 THR D C 1
ATOM 12342 O O . THR D 2 274 ? 305.556 221.269 326.480 1.00 54.81 274 THR D O 1
ATOM 12346 N N . SER D 2 275 ? 307.655 220.492 326.498 1.00 58.33 275 SER D N 1
ATOM 12347 C CA . SER D 2 275 ? 308.025 221.289 327.652 1.00 58.33 275 SER D CA 1
ATOM 12348 C C . SER D 2 275 ? 308.362 222.693 327.171 1.00 58.33 275 SER D C 1
ATOM 12349 O O . SER D 2 275 ? 308.573 222.928 325.980 1.00 58.33 275 SER D O 1
ATOM 12352 N N . ARG D 2 276 ? 308.397 223.657 328.075 1.00 62.01 276 ARG D N 1
ATOM 12353 C CA . ARG D 2 276 ? 308.900 224.969 327.719 1.00 62.01 276 ARG D CA 1
ATOM 12354 C C . ARG D 2 276 ? 310.410 224.888 327.610 1.00 62.01 276 ARG D C 1
ATOM 12355 O O . ARG D 2 276 ? 311.062 224.149 328.348 1.00 62.01 276 ARG D O 1
ATOM 12363 N N . GLY D 2 277 ? 310.960 225.637 326.675 1.00 62.34 277 GLY D N 1
ATOM 12364 C CA . GLY D 2 277 ? 312.375 225.481 326.405 1.00 62.34 277 GLY D CA 1
ATOM 12365 C C . GLY D 2 277 ? 312.623 224.501 325.299 1.00 62.34 277 GLY D C 1
ATOM 12366 O O . GLY D 2 277 ? 313.253 224.851 324.299 1.00 62.34 277 GLY D O 1
ATOM 12367 N N . SER D 2 278 ? 312.113 223.275 325.426 1.00 59.55 278 SER D N 1
ATOM 12368 C CA . SER D 2 278 ? 312.233 222.306 324.345 1.00 59.55 278 SER D CA 1
ATOM 12369 C C . SER D 2 278 ? 311.105 222.444 323.337 1.00 59.55 278 SER D C 1
ATOM 12370 O O . SER D 2 278 ? 310.479 221.450 322.966 1.00 59.55 278 SER D O 1
ATOM 12373 N N . GLN D 2 279 ? 310.842 223.655 322.879 1.00 60.22 279 GLN D N 1
ATOM 12374 C CA . GLN D 2 279 ? 309.994 223.854 321.721 1.00 60.22 279 GLN D CA 1
ATOM 12375 C C . GLN D 2 279 ? 310.738 224.497 320.577 1.00 60.22 279 GLN D C 1
ATOM 12376 O O . GLN D 2 279 ? 310.271 224.438 319.441 1.00 60.22 279 GLN D O 1
ATOM 12382 N N . GLN D 2 280 ? 311.895 225.090 320.845 1.00 57.35 280 GLN D N 1
ATOM 12383 C CA . GLN D 2 280 ? 312.795 225.531 319.797 1.00 57.35 280 GLN D CA 1
ATOM 12384 C C . GLN D 2 280 ? 313.568 224.386 319.167 1.00 57.35 280 GLN D C 1
ATOM 12385 O O . GLN D 2 280 ? 314.312 224.619 318.211 1.00 57.35 280 GLN D O 1
ATOM 12391 N N . TYR D 2 281 ? 313.421 223.167 319.682 1.00 55.69 281 TYR D N 1
ATOM 12392 C CA . TYR D 2 281 ? 314.173 222.014 319.210 1.00 55.69 281 TYR D CA 1
ATOM 12393 C C . TYR D 2 281 ? 313.308 221.067 318.396 1.00 55.69 281 TYR D C 1
ATOM 12394 O O . TYR D 2 281 ? 313.836 220.240 317.653 1.00 55.69 281 TYR D O 1
ATOM 12403 N N . ARG D 2 282 ? 311.992 221.169 318.514 1.00 60.00 282 ARG D N 1
ATOM 12404 C CA . ARG D 2 282 ? 311.088 220.365 317.708 1.00 60.00 282 ARG D CA 1
ATOM 12405 C C . ARG D 2 282 ? 310.579 221.187 316.540 1.00 60.00 282 ARG D C 1
ATOM 12406 O O . ARG D 2 282 ? 310.023 222.270 316.730 1.00 60.00 282 ARG D O 1
ATOM 12414 N N . ALA D 2 283 ? 310.783 220.677 315.335 1.00 57.75 283 ALA D N 1
ATOM 12415 C CA . ALA D 2 283 ? 310.167 221.235 314.146 1.00 57.75 283 ALA D CA 1
ATOM 12416 C C . ALA D 2 283 ? 308.732 220.760 314.082 1.00 57.75 283 ALA D C 1
ATOM 12417 O O . ALA D 2 283 ? 308.450 219.592 314.347 1.00 57.75 283 ALA D O 1
ATOM 12419 N N . LEU D 2 284 ? 307.823 221.661 313.731 1.00 59.53 284 LEU D N 1
ATOM 12420 C CA . LEU D 2 284 ? 306.400 221.336 313.740 1.00 59.53 284 LEU D CA 1
ATOM 12421 C C . LEU D 2 284 ? 305.991 220.917 312.339 1.00 59.53 284 LEU D C 1
ATOM 12422 O O . LEU D 2 284 ? 305.865 221.748 311.440 1.00 59.53 284 LEU D O 1
ATOM 12427 N N . THR D 2 285 ? 305.781 219.621 312.155 1.00 57.47 285 THR D N 1
ATOM 12428 C CA . THR D 2 285 ? 305.320 219.116 310.878 1.00 57.47 285 THR D CA 1
ATOM 12429 C C . THR D 2 285 ? 304.375 217.956 311.133 1.00 57.47 285 THR D C 1
ATOM 12430 O O . THR D 2 285 ? 304.210 217.511 312.268 1.00 57.47 285 THR D O 1
ATOM 12434 N N . VAL D 2 286 ? 303.723 217.503 310.060 1.00 56.20 286 VAL D N 1
ATOM 12435 C CA . VAL D 2 286 ? 302.736 216.428 310.192 1.00 56.20 286 VAL D CA 1
ATOM 12436 C C . VAL D 2 286 ? 303.347 215.105 310.644 1.00 56.20 286 VAL D C 1
ATOM 12437 O O . VAL D 2 286 ? 302.727 214.429 311.479 1.00 56.20 286 VAL D O 1
ATOM 12441 N N . PRO D 2 287 ? 304.542 214.673 310.193 1.00 55.97 287 PRO D N 1
ATOM 12442 C CA . PRO D 2 287 ? 305.130 213.487 310.840 1.00 55.97 287 PRO D CA 1
ATOM 12443 C C . PRO D 2 287 ? 305.542 213.701 312.281 1.00 55.97 287 PRO D C 1
ATOM 12444 O O . PRO D 2 287 ? 305.704 212.725 313.015 1.00 55.97 287 PRO D O 1
ATOM 12448 N N . GLU D 2 288 ? 305.713 214.942 312.715 1.00 58.40 288 GLU D N 1
ATOM 12449 C CA . GLU D 2 288 ? 306.005 215.193 314.117 1.00 58.40 288 GLU D CA 1
ATOM 12450 C C . GLU D 2 288 ? 304.753 215.066 314.972 1.00 58.40 288 GLU D C 1
ATOM 12451 O O . GLU D 2 288 ? 304.815 214.545 316.087 1.00 58.40 288 GLU D O 1
ATOM 12457 N N . LEU D 2 289 ? 303.613 215.535 314.462 1.00 54.43 289 LEU D N 1
ATOM 12458 C CA . LEU D 2 289 ? 302.364 215.473 315.213 1.00 54.43 289 LEU D CA 1
ATOM 12459 C C . LEU D 2 289 ? 301.854 214.051 315.316 1.00 54.43 289 LEU D C 1
ATOM 12460 O O . LEU D 2 289 ? 301.262 213.667 316.327 1.00 54.43 289 LEU D O 1
ATOM 12465 N N . THR D 2 290 ? 302.049 213.270 314.269 1.00 56.19 290 THR D N 1
ATOM 12466 C CA . THR D 2 290 ? 301.597 211.892 314.203 1.00 56.19 290 THR D CA 1
ATOM 12467 C C . THR D 2 290 ? 302.329 210.986 315.184 1.00 56.19 290 THR D C 1
ATOM 12468 O O . THR D 2 290 ? 301.705 210.087 315.757 1.00 56.19 290 THR D O 1
ATOM 12472 N N . GLN D 2 291 ? 303.611 211.229 315.439 1.00 55.67 291 GLN D N 1
ATOM 12473 C CA . GLN D 2 291 ? 304.334 210.417 316.404 1.00 55.67 291 GLN D CA 1
ATOM 12474 C C . GLN D 2 291 ? 303.854 210.638 317.828 1.00 55.67 291 GLN D C 1
ATOM 12475 O O . GLN D 2 291 ? 303.894 209.709 318.638 1.00 55.67 291 GLN D O 1
ATOM 12481 N N . GLN D 2 292 ? 303.394 211.843 318.159 1.00 54.65 292 GLN D N 1
ATOM 12482 C CA . GLN D 2 292 ? 302.856 212.039 319.497 1.00 54.65 292 GLN D CA 1
ATOM 12483 C C . GLN D 2 292 ? 301.491 211.415 319.657 1.00 54.65 292 GLN D C 1
ATOM 12484 O O . GLN D 2 292 ? 301.187 210.888 320.726 1.00 54.65 292 GLN D O 1
ATOM 12490 N N . MET D 2 293 ? 300.659 211.460 318.627 1.00 53.46 293 MET D N 1
ATOM 12491 C CA . MET D 2 293 ? 299.307 210.951 318.772 1.00 53.46 293 MET D CA 1
ATOM 12492 C C . MET D 2 293 ? 299.246 209.439 318.882 1.00 53.46 293 MET D C 1
ATOM 12493 O O . MET D 2 293 ? 298.220 208.910 319.313 1.00 53.46 293 MET D O 1
ATOM 12498 N N . PHE D 2 294 ? 300.302 208.733 318.517 1.00 53.19 294 PHE D N 1
ATOM 12499 C CA . PHE D 2 294 ? 300.289 207.291 318.630 1.00 53.19 294 PHE D CA 1
ATOM 12500 C C . PHE D 2 294 ? 301.293 206.739 319.616 1.00 53.19 294 PHE D C 1
ATOM 12501 O O . PHE D 2 294 ? 301.330 205.519 319.797 1.00 53.19 294 PHE D O 1
ATOM 12509 N N . ASP D 2 295 ? 302.121 207.568 320.231 1.00 56.35 295 ASP D N 1
ATOM 12510 C CA . ASP D 2 295 ? 302.894 207.093 321.353 1.00 56.35 295 ASP D CA 1
ATOM 12511 C C . ASP D 2 295 ? 301.952 206.844 322.521 1.00 56.35 295 ASP D C 1
ATOM 12512 O O . ASP D 2 295 ? 300.949 207.533 322.699 1.00 56.35 295 ASP D O 1
ATOM 12517 N N . SER D 2 296 ? 302.262 205.813 323.293 1.00 56.02 296 SER D N 1
ATOM 12518 C CA . SER D 2 296 ? 301.397 205.429 324.394 1.00 56.02 296 SER D CA 1
ATOM 12519 C C . SER D 2 296 ? 301.447 206.418 325.536 1.00 56.02 296 SER D C 1
ATOM 12520 O O . SER D 2 296 ? 300.452 206.586 326.246 1.00 56.02 296 SER D O 1
ATOM 12523 N N . LYS D 2 297 ? 302.571 207.102 325.713 1.00 58.56 297 LYS D N 1
ATOM 12524 C CA . LYS D 2 297 ? 302.688 208.045 326.811 1.00 58.56 297 LYS D CA 1
ATOM 12525 C C . LYS D 2 297 ? 302.006 209.370 326.537 1.00 58.56 297 LYS D C 1
ATOM 12526 O O . LYS D 2 297 ? 302.137 210.280 327.359 1.00 58.56 297 LYS D O 1
ATOM 12532 N N . ASN D 2 298 ? 301.297 209.517 325.420 1.00 55.91 298 ASN D N 1
ATOM 12533 C CA . ASN D 2 298 ? 300.454 210.678 325.183 1.00 55.91 298 ASN D CA 1
ATOM 12534 C C . ASN D 2 298 ? 298.982 210.308 325.149 1.00 55.91 298 ASN D C 1
ATOM 12535 O O . ASN D 2 298 ? 298.200 210.938 324.439 1.00 55.91 298 ASN D O 1
ATOM 12540 N N . MET D 2 299 ? 298.601 209.275 325.888 1.00 54.22 299 MET D N 1
ATOM 12541 C CA . MET D 2 299 ? 297.200 208.932 326.048 1.00 54.22 299 MET D CA 1
ATOM 12542 C C . MET D 2 299 ? 296.679 209.519 327.343 1.00 54.22 299 MET D C 1
ATOM 12543 O O . MET D 2 299 ? 297.338 209.445 328.380 1.00 54.22 299 MET D O 1
ATOM 12548 N N . MET D 2 300 ? 295.481 210.085 327.295 1.00 50.91 300 MET D N 1
ATOM 12549 C CA . MET D 2 300 ? 294.852 210.583 328.506 1.00 50.91 300 MET D CA 1
ATOM 12550 C C . MET D 2 300 ? 294.068 209.503 329.241 1.00 50.91 300 MET D C 1
ATOM 12551 O O . MET D 2 300 ? 293.378 209.799 330.220 1.00 50.91 300 MET D O 1
ATOM 12556 N N . ALA D 2 301 ? 294.161 208.256 328.797 1.00 52.61 301 ALA D N 1
ATOM 12557 C CA . ALA D 2 301 ? 293.646 207.118 329.538 1.00 52.61 301 ALA D CA 1
ATOM 12558 C C . ALA D 2 301 ? 294.820 206.231 329.913 1.00 52.61 301 ALA D C 1
ATOM 12559 O O . ALA D 2 301 ? 295.673 205.944 329.072 1.00 52.61 301 ALA D O 1
ATOM 12561 N N . ALA D 2 302 ? 294.873 205.804 331.171 1.00 55.05 302 ALA D N 1
ATOM 12562 C CA . ALA D 2 302 ? 296.015 205.026 331.629 1.00 55.05 302 ALA D CA 1
ATOM 12563 C C . ALA D 2 302 ? 295.960 203.607 331.096 1.00 55.05 302 ALA D C 1
ATOM 12564 O O . ALA D 2 302 ? 295.633 202.671 331.830 1.00 55.05 302 ALA D O 1
ATOM 12566 N N . CYS D 2 303 ? 296.272 203.446 329.816 1.00 59.75 303 CYS D N 1
ATOM 12567 C CA . CYS D 2 303 ? 296.354 202.137 329.197 1.00 59.75 303 CYS D CA 1
ATOM 12568 C C . CYS D 2 303 ? 297.526 202.130 328.235 1.00 59.75 303 CYS D C 1
ATOM 12569 O O . CYS D 2 303 ? 298.108 203.169 327.916 1.00 59.75 303 CYS D O 1
ATOM 12572 N N . ASP D 2 304 ? 297.864 200.946 327.781 1.00 60.14 304 ASP D N 1
ATOM 12573 C CA . ASP D 2 304 ? 298.866 200.815 326.745 1.00 60.14 304 ASP D CA 1
ATOM 12574 C C . ASP D 2 304 ? 298.171 200.153 325.569 1.00 60.14 304 ASP D C 1
ATOM 12575 O O . ASP D 2 304 ? 297.632 199.051 325.714 1.00 60.14 304 ASP D O 1
ATOM 12580 N N . PRO D 2 305 ? 298.134 200.794 324.399 1.00 57.66 305 PRO D N 1
ATOM 12581 C CA . PRO D 2 305 ? 297.451 200.187 323.251 1.00 57.66 305 PRO D CA 1
ATOM 12582 C C . PRO D 2 305 ? 298.201 199.025 322.634 1.00 57.66 305 PRO D C 1
ATOM 12583 O O . PRO D 2 305 ? 297.691 198.425 321.683 1.00 57.66 305 PRO D O 1
ATOM 12587 N N . ARG D 2 306 ? 299.389 198.690 323.132 1.00 58.65 306 ARG D N 1
ATOM 12588 C CA . ARG D 2 306 ? 300.086 197.492 322.709 1.00 58.65 306 ARG D CA 1
ATOM 12589 C C . ARG D 2 306 ? 299.511 196.228 323.326 1.00 58.65 306 ARG D C 1
ATOM 12590 O O . ARG D 2 306 ? 299.948 195.134 322.964 1.00 58.65 306 ARG D O 1
ATOM 12598 N N . HIS D 2 307 ? 298.563 196.342 324.250 1.00 59.38 307 HIS D N 1
ATOM 12599 C CA . HIS D 2 307 ? 297.883 195.182 324.815 1.00 59.38 307 HIS D CA 1
ATOM 12600 C C . HIS D 2 307 ? 296.553 194.927 324.127 1.00 59.38 307 HIS D C 1
ATOM 12601 O O . HIS D 2 307 ? 295.655 194.306 324.696 1.00 59.38 307 HIS D O 1
ATOM 12608 N N . GLY D 2 308 ? 296.399 195.395 322.900 1.00 55.67 308 GLY D N 1
ATOM 12609 C CA . GLY D 2 308 ? 295.153 195.215 322.198 1.00 55.67 308 GLY D CA 1
ATOM 12610 C C . GLY D 2 308 ? 295.269 195.597 320.745 1.00 55.67 308 GLY D C 1
ATOM 12611 O O . GLY D 2 308 ? 296.351 195.516 320.162 1.00 55.67 308 GLY D O 1
ATOM 12612 N N . ARG D 2 309 ? 294.156 196.001 320.145 1.00 54.06 309 ARG D N 1
ATOM 12613 C CA . ARG D 2 309 ? 294.138 196.440 318.758 1.00 54.06 309 ARG D CA 1
ATOM 12614 C C . ARG D 2 309 ? 293.189 197.616 318.672 1.00 54.06 309 ARG D C 1
ATOM 12615 O O . ARG D 2 309 ? 292.127 197.588 319.292 1.00 54.06 309 ARG D O 1
ATOM 12623 N N . TYR D 2 310 ? 293.577 198.649 317.937 1.00 51.51 310 TYR D N 1
ATOM 12624 C CA . TYR D 2 310 ? 292.639 199.722 317.674 1.00 51.51 310 TYR D CA 1
ATOM 12625 C C . TYR D 2 310 ? 291.561 199.198 316.752 1.00 51.51 310 TYR D C 1
ATOM 12626 O O . TYR D 2 310 ? 291.869 198.665 315.686 1.00 51.51 310 TYR D O 1
ATOM 12635 N N . LEU D 2 311 ? 290.307 199.280 317.173 1.00 48.50 311 LEU D N 1
ATOM 12636 C CA . LEU D 2 311 ? 289.226 199.066 316.232 1.00 48.50 311 LEU D CA 1
ATOM 12637 C C . LEU D 2 311 ? 289.279 200.169 315.193 1.00 48.50 311 LEU D C 1
ATOM 12638 O O . LEU D 2 311 ? 289.594 199.915 314.030 1.00 48.50 311 LEU D O 1
ATOM 12643 N N . THR D 2 312 ? 289.027 201.402 315.613 1.00 44.79 312 THR D N 1
ATOM 12644 C CA . THR D 2 312 ? 289.073 202.574 314.755 1.00 44.79 312 THR D CA 1
ATOM 12645 C C . THR D 2 312 ? 289.736 203.698 315.529 1.00 44.79 312 THR D C 1
ATOM 12646 O O . THR D 2 312 ? 289.716 203.701 316.758 1.00 44.79 312 THR D O 1
ATOM 12650 N N . VAL D 2 313 ? 290.356 204.641 314.820 1.00 42.84 313 VAL D N 1
ATOM 12651 C CA . VAL D 2 313 ? 290.849 205.873 315.427 1.00 42.84 313 VAL D CA 1
ATOM 12652 C C . VAL D 2 313 ? 290.384 207.055 314.590 1.00 42.84 313 VAL D C 1
ATOM 12653 O O . VAL D 2 313 ? 289.838 206.896 313.500 1.00 42.84 313 VAL D O 1
ATOM 12657 N N . ALA D 2 314 ? 290.597 208.253 315.120 1.00 41.77 314 ALA D N 1
ATOM 12658 C CA . ALA D 2 314 ? 290.310 209.476 314.391 1.00 41.77 314 ALA D CA 1
ATOM 12659 C C . ALA D 2 314 ? 291.413 210.466 314.698 1.00 41.77 314 ALA D C 1
ATOM 12660 O O . ALA D 2 314 ? 291.978 210.473 315.789 1.00 41.77 314 ALA D O 1
ATOM 12662 N N . ALA D 2 315 ? 291.715 211.305 313.721 1.00 44.01 315 ALA D N 1
ATOM 12663 C CA . ALA D 2 315 ? 292.756 212.305 313.897 1.00 44.01 315 ALA D CA 1
ATOM 12664 C C . ALA D 2 315 ? 292.224 213.602 313.331 1.00 44.01 315 ALA D C 1
ATOM 12665 O O . ALA D 2 315 ? 291.895 213.661 312.146 1.00 44.01 315 ALA D O 1
ATOM 12667 N N . ILE D 2 316 ? 292.124 214.627 314.166 1.00 40.59 316 ILE D N 1
ATOM 12668 C CA . ILE D 2 316 ? 291.555 215.909 313.767 1.00 40.59 316 ILE D CA 1
ATOM 12669 C C . ILE D 2 316 ? 292.695 216.919 313.757 1.00 40.59 316 ILE D C 1
ATOM 12670 O O . ILE D 2 316 ? 293.193 217.328 314.806 1.00 40.59 316 ILE D O 1
ATOM 12675 N N . PHE D 2 317 ? 293.099 217.340 312.570 1.00 42.72 317 PHE D N 1
ATOM 12676 C CA . PHE D 2 317 ? 294.200 218.273 312.434 1.00 42.72 317 PHE D CA 1
ATOM 12677 C C . PHE D 2 317 ? 293.689 219.692 312.285 1.00 42.72 317 PHE D C 1
ATOM 12678 O O . PHE D 2 317 ? 292.690 219.946 311.616 1.00 42.72 317 PHE D O 1
ATOM 12686 N N . ARG D 2 318 ? 294.387 220.626 312.914 1.00 46.81 318 ARG D N 1
ATOM 12687 C CA . ARG D 2 318 ? 293.989 222.028 312.903 1.00 46.81 318 ARG D CA 1
ATOM 12688 C C . ARG D 2 318 ? 295.147 222.866 312.386 1.00 46.81 318 ARG D C 1
ATOM 12689 O O . ARG D 2 318 ? 296.093 223.129 313.125 1.00 46.81 318 ARG D O 1
ATOM 12697 N N . GLY D 2 319 ? 295.078 223.295 311.143 1.00 50.36 319 GLY D N 1
ATOM 12698 C CA . GLY D 2 319 ? 296.070 224.219 310.633 1.00 50.36 319 GLY D CA 1
ATOM 12699 C C . GLY D 2 319 ? 296.162 224.147 309.128 1.00 50.36 319 GLY D C 1
ATOM 12700 O O . GLY D 2 319 ? 295.644 223.239 308.488 1.00 50.36 319 GLY D O 1
ATOM 12701 N N . ARG D 2 320 ? 296.852 225.132 308.566 1.00 52.28 320 ARG D N 1
ATOM 12702 C CA . ARG D 2 320 ? 297.103 225.155 307.131 1.00 52.28 320 ARG D CA 1
ATOM 12703 C C . ARG D 2 320 ? 298.161 224.114 306.823 1.00 52.28 320 ARG D C 1
ATOM 12704 O O . ARG D 2 320 ? 299.352 224.414 306.762 1.00 52.28 320 ARG D O 1
ATOM 12712 N N . MET D 2 321 ? 297.725 222.877 306.647 1.00 51.86 321 MET D N 1
ATOM 12713 C CA . MET D 2 321 ? 298.622 221.800 306.285 1.00 51.86 321 MET D CA 1
ATOM 12714 C C . MET D 2 321 ? 298.121 221.162 305.006 1.00 51.86 321 MET D C 1
ATOM 12715 O O . MET D 2 321 ? 297.055 221.504 304.496 1.00 51.86 321 MET D O 1
ATOM 12720 N N . SER D 2 322 ? 298.892 220.214 304.496 1.00 51.25 322 SER D N 1
ATOM 12721 C CA . SER D 2 322 ? 298.496 219.583 303.257 1.00 51.25 322 SER D CA 1
ATOM 12722 C C . SER D 2 322 ? 297.479 218.496 303.526 1.00 51.25 322 SER D C 1
ATOM 12723 O O . SER D 2 322 ? 297.084 218.242 304.661 1.00 51.25 322 SER D O 1
ATOM 12726 N N . MET D 2 323 ? 297.065 217.841 302.454 1.00 52.65 323 MET D N 1
ATOM 12727 C CA . MET D 2 323 ? 296.219 216.672 302.551 1.00 52.65 323 MET D CA 1
ATOM 12728 C C . MET D 2 323 ? 296.921 215.400 302.135 1.00 52.65 323 MET D C 1
ATOM 12729 O O . MET D 2 323 ? 296.456 214.317 302.495 1.00 52.65 323 MET D O 1
ATOM 12734 N N . LYS D 2 324 ? 298.014 215.499 301.382 1.00 53.00 324 LYS D N 1
ATOM 12735 C CA . LYS D 2 324 ? 298.780 214.304 301.069 1.00 53.00 324 LYS D CA 1
ATOM 12736 C C . LYS D 2 324 ? 299.497 213.797 302.306 1.00 53.00 324 LYS D C 1
ATOM 12737 O O . LYS D 2 324 ? 299.433 212.607 302.615 1.00 53.00 324 LYS D O 1
ATOM 12743 N N . GLU D 2 325 ? 300.158 214.700 303.041 1.00 53.27 325 GLU D N 1
ATOM 12744 C CA . GLU D 2 325 ? 300.887 214.305 304.243 1.00 53.27 325 GLU D CA 1
ATOM 12745 C C . GLU D 2 325 ? 299.964 213.781 305.325 1.00 53.27 325 GLU D C 1
ATOM 12746 O O . GLU D 2 325 ? 300.349 212.912 306.106 1.00 53.27 325 GLU D O 1
ATOM 12752 N N . VAL D 2 326 ? 298.744 214.299 305.396 1.00 51.38 326 VAL D N 1
ATOM 12753 C CA . VAL D 2 326 ? 297.771 213.734 306.320 1.00 51.38 326 VAL D CA 1
ATOM 12754 C C . VAL D 2 326 ? 297.350 212.349 305.850 1.00 51.38 326 VAL D C 1
ATOM 12755 O O . VAL D 2 326 ? 297.334 211.390 306.622 1.00 51.38 326 VAL D O 1
ATOM 12759 N N . ASP D 2 327 ? 297.068 212.211 304.557 1.00 54.26 327 ASP D N 1
ATOM 12760 C CA . ASP D 2 327 ? 296.647 210.923 304.024 1.00 54.26 327 ASP D CA 1
ATOM 12761 C C . ASP D 2 327 ? 297.776 209.917 303.904 1.00 54.26 327 ASP D C 1
ATOM 12762 O O . ASP D 2 327 ? 297.496 208.732 303.712 1.00 54.26 327 ASP D O 1
ATOM 12767 N N . GLU D 2 328 ? 299.030 210.341 304.001 1.00 56.16 328 GLU D N 1
ATOM 12768 C CA . GLU D 2 328 ? 300.142 209.409 303.911 1.00 56.16 328 GLU D CA 1
ATOM 12769 C C . GLU D 2 328 ? 300.675 209.021 305.280 1.00 56.16 328 GLU D C 1
ATOM 12770 O O . GLU D 2 328 ? 301.011 207.856 305.498 1.00 56.16 328 GLU D O 1
ATOM 12776 N N . GLN D 2 329 ? 300.755 209.969 306.214 1.00 55.35 329 GLN D N 1
ATOM 12777 C CA . GLN D 2 329 ? 301.223 209.626 307.551 1.00 55.35 329 GLN D CA 1
ATOM 12778 C C . GLN D 2 329 ? 300.201 208.784 308.290 1.00 55.35 329 GLN D C 1
ATOM 12779 O O . GLN D 2 329 ? 300.566 207.885 309.052 1.00 55.35 329 GLN D O 1
ATOM 12785 N N . MET D 2 330 ? 298.912 209.025 308.050 1.00 54.30 330 MET D N 1
ATOM 12786 C CA . MET D 2 330 ? 297.892 208.144 308.608 1.00 54.30 330 MET D CA 1
ATOM 12787 C C . MET D 2 330 ? 297.868 206.797 307.906 1.00 54.30 330 MET D C 1
ATOM 12788 O O . MET D 2 330 ? 297.224 205.868 308.394 1.00 54.30 330 MET D O 1
ATOM 12793 N N . LEU D 2 331 ? 298.535 206.677 306.763 1.00 55.91 331 LEU D N 1
ATOM 12794 C CA . LEU D 2 331 ? 298.722 205.402 306.088 1.00 55.91 331 LEU D CA 1
ATOM 12795 C C . LEU D 2 331 ? 299.988 204.685 306.520 1.00 55.91 331 LEU D C 1
ATOM 12796 O O . LEU D 2 331 ? 299.970 203.462 306.679 1.00 55.91 331 LEU D O 1
ATOM 12801 N N . ASN D 2 332 ? 301.073 205.415 306.749 1.00 56.27 332 ASN D N 1
ATOM 12802 C CA . ASN D 2 332 ? 302.345 204.814 307.121 1.00 56.27 332 ASN D CA 1
ATOM 12803 C C . ASN D 2 332 ? 302.377 204.322 308.553 1.00 56.27 332 ASN D C 1
ATOM 12804 O O . ASN D 2 332 ? 303.354 203.684 308.947 1.00 56.27 332 ASN D O 1
ATOM 12809 N N . VAL D 2 333 ? 301.351 204.605 309.340 1.00 55.91 333 VAL D N 1
ATOM 12810 C CA . VAL D 2 333 ? 301.233 204.101 310.697 1.00 55.91 333 VAL D CA 1
ATOM 12811 C C . VAL D 2 333 ? 300.496 202.772 310.728 1.00 55.91 333 VAL D C 1
ATOM 12812 O O . VAL D 2 333 ? 300.963 201.809 311.332 1.00 55.91 333 VAL D O 1
ATOM 12816 N N . GLN D 2 334 ? 299.360 202.682 310.046 1.00 54.96 334 GLN D N 1
ATOM 12817 C CA . GLN D 2 334 ? 298.573 201.457 310.077 1.00 54.96 334 GLN D CA 1
ATOM 12818 C C . GLN D 2 334 ? 299.049 200.410 309.076 1.00 54.96 334 GLN D C 1
ATOM 12819 O O . GLN D 2 334 ? 298.331 199.438 308.826 1.00 54.96 334 GLN D O 1
ATOM 12825 N N . ASN D 2 335 ? 300.238 200.574 308.507 1.00 58.77 335 ASN D N 1
ATOM 12826 C CA . ASN D 2 335 ? 300.956 199.495 307.841 1.00 58.77 335 ASN D CA 1
ATOM 12827 C C . ASN D 2 335 ? 302.216 199.093 308.577 1.00 58.77 335 ASN D C 1
ATOM 12828 O O . ASN D 2 335 ? 302.567 197.915 308.592 1.00 58.77 335 ASN D O 1
ATOM 12833 N N . LYS D 2 336 ? 302.909 200.058 309.174 1.00 58.81 336 LYS D N 1
ATOM 12834 C CA . LYS D 2 336 ? 304.040 199.751 310.035 1.00 58.81 336 LYS D CA 1
ATOM 12835 C C . LYS D 2 336 ? 303.583 199.039 311.301 1.00 58.81 336 LYS D C 1
ATOM 12836 O O . LYS D 2 336 ? 304.268 198.151 311.817 1.00 58.81 336 LYS D O 1
ATOM 12842 N N . ASN D 2 337 ? 302.402 199.394 311.798 1.00 58.26 337 ASN D N 1
ATOM 12843 C CA . ASN D 2 337 ? 301.854 198.818 313.023 1.00 58.26 337 ASN D CA 1
ATOM 12844 C C . ASN D 2 337 ? 300.604 198.001 312.750 1.00 58.26 337 ASN D C 1
ATOM 12845 O O . ASN D 2 337 ? 299.613 198.112 313.469 1.00 58.26 337 ASN D O 1
ATOM 12850 N N 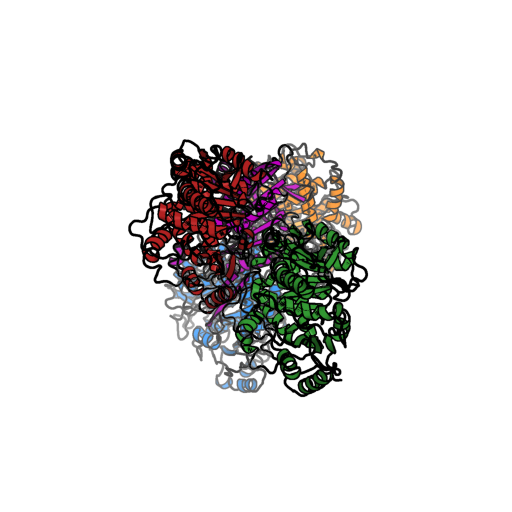. SER D 2 338 ? 300.635 197.163 311.715 1.00 57.14 338 SER D N 1
ATOM 12851 C CA . SER D 2 338 ? 299.446 196.439 311.293 1.00 57.14 338 SER D CA 1
ATOM 12852 C C . SER D 2 338 ? 299.055 195.328 312.251 1.00 57.14 338 SER D C 1
ATOM 12853 O O . SER D 2 338 ? 297.957 194.780 312.123 1.00 57.14 338 SER D O 1
ATOM 12856 N N . SER D 2 339 ? 299.913 194.975 313.202 1.00 56.56 339 SER D N 1
ATOM 12857 C CA . SER D 2 339 ? 299.506 194.014 314.215 1.00 56.56 339 SER D CA 1
ATOM 12858 C C . SER D 2 339 ? 298.788 194.682 315.372 1.00 56.56 339 SER D C 1
ATOM 12859 O O . SER D 2 339 ? 298.338 193.992 316.290 1.00 56.56 339 SER D O 1
ATOM 12862 N N . TYR D 2 340 ? 298.673 196.007 315.350 1.00 56.44 340 TYR D N 1
ATOM 12863 C CA . TYR D 2 340 ? 298.004 196.759 316.401 1.00 56.44 340 TYR D CA 1
ATOM 12864 C C . TYR D 2 340 ? 296.694 197.355 315.915 1.00 56.44 340 TYR D C 1
ATOM 12865 O O . TYR D 2 340 ? 296.080 198.157 316.619 1.00 56.44 340 TYR D O 1
ATOM 12874 N N . PHE D 2 341 ? 296.261 196.976 314.721 1.00 53.17 341 PHE D N 1
ATOM 12875 C CA . PHE D 2 341 ? 294.988 197.398 314.170 1.00 53.17 341 PHE D CA 1
ATOM 12876 C C . PHE D 2 341 ? 294.191 196.170 313.779 1.00 53.17 341 PHE D C 1
ATOM 12877 O O . PHE D 2 341 ? 294.762 195.169 313.342 1.00 53.17 341 PHE D O 1
ATOM 12885 N N . VAL D 2 342 ? 292.872 196.252 313.935 1.00 54.80 342 VAL D N 1
ATOM 12886 C CA . VAL D 2 342 ? 292.012 195.154 313.536 1.00 54.80 342 VAL D CA 1
ATOM 12887 C C . VAL D 2 342 ? 291.960 195.060 312.014 1.00 54.80 342 VAL D C 1
ATOM 12888 O O . VAL D 2 342 ? 291.716 196.047 311.314 1.00 54.80 342 VAL D O 1
ATOM 12892 N N . GLU D 2 343 ? 292.199 193.859 311.493 1.00 57.57 343 GLU D N 1
ATOM 12893 C CA . GLU D 2 343 ? 292.413 193.681 310.065 1.00 57.57 343 GLU D CA 1
ATOM 12894 C C . GLU D 2 343 ? 291.153 193.350 309.274 1.00 57.57 343 GLU D C 1
ATOM 12895 O O . GLU D 2 343 ? 291.231 193.269 308.047 1.00 57.57 343 GLU D O 1
ATOM 12901 N N . TRP D 2 344 ? 290.000 193.159 309.910 1.00 55.37 344 TRP D N 1
ATOM 12902 C CA . TRP D 2 344 ? 288.785 193.032 309.122 1.00 55.37 344 TRP D CA 1
ATOM 12903 C C . TRP D 2 344 ? 288.160 194.375 308.818 1.00 55.37 344 TRP D C 1
ATOM 12904 O O . TRP D 2 344 ? 287.069 194.422 308.245 1.00 55.37 344 TRP D O 1
ATOM 12915 N N . ILE D 2 345 ? 288.794 195.461 309.236 1.00 52.77 345 ILE D N 1
ATOM 12916 C CA . ILE D 2 345 ? 288.369 196.804 308.879 1.00 52.77 345 ILE D CA 1
ATOM 12917 C C . ILE D 2 345 ? 289.539 197.455 308.161 1.00 52.77 345 ILE D C 1
ATOM 12918 O O . ILE D 2 345 ? 290.553 197.757 308.799 1.00 52.77 345 ILE D O 1
ATOM 12923 N N . PRO D 2 346 ? 289.477 197.652 306.855 1.00 51.23 346 PRO D N 1
ATOM 12924 C CA . PRO D 2 346 ? 290.541 198.398 306.188 1.00 51.23 346 PRO D CA 1
ATOM 12925 C C . PRO D 2 346 ? 290.403 199.880 306.475 1.00 51.23 346 PRO D C 1
ATOM 12926 O O . PRO D 2 346 ? 289.295 200.419 306.521 1.00 51.23 346 PRO D O 1
ATOM 12930 N N . ASN D 2 347 ? 291.553 200.526 306.669 1.00 52.92 347 ASN D N 1
ATOM 12931 C CA . ASN D 2 347 ? 291.678 201.967 306.891 1.00 52.92 347 ASN D CA 1
ATOM 12932 C C . ASN D 2 347 ? 290.875 202.402 308.117 1.00 52.92 347 ASN D C 1
ATOM 12933 O O . ASN D 2 347 ? 289.858 203.082 308.039 1.00 52.92 347 ASN D O 1
ATOM 12938 N N . ASN D 2 348 ? 291.374 201.949 309.258 1.00 49.25 348 ASN D N 1
ATOM 12939 C CA . ASN D 2 348 ? 290.844 202.210 310.583 1.00 49.25 348 ASN D CA 1
ATOM 12940 C C . ASN D 2 348 ? 290.822 203.692 310.957 1.00 49.25 348 ASN D C 1
ATOM 12941 O O . ASN D 2 348 ? 290.143 204.057 311.914 1.00 49.25 348 ASN D O 1
ATOM 12946 N N . VAL D 2 349 ? 291.533 204.553 310.235 1.00 44.77 349 VAL D N 1
ATOM 12947 C CA . VAL D 2 349 ? 291.802 205.918 310.657 1.00 44.77 349 VAL D CA 1
ATOM 12948 C C . VAL D 2 349 ? 290.875 206.865 309.910 1.00 44.77 349 VAL D C 1
ATOM 12949 O O . VAL D 2 349 ? 290.683 206.747 308.702 1.00 44.77 349 VAL D O 1
ATOM 12953 N N . LYS D 2 350 ? 290.302 207.821 310.636 1.00 44.99 350 LYS D N 1
ATOM 12954 C CA . LYS D 2 350 ? 289.577 208.907 309.997 1.00 44.99 350 LYS D CA 1
ATOM 12955 C C . LYS D 2 350 ? 290.344 210.206 310.173 1.00 44.99 350 LYS D C 1
ATOM 12956 O O . LYS D 2 350 ? 290.717 210.563 311.289 1.00 44.99 350 LYS D O 1
ATOM 12962 N N . THR D 2 351 ? 290.562 210.917 309.073 1.00 46.34 351 THR D N 1
ATOM 12963 C CA . THR D 2 351 ? 291.237 212.201 309.097 1.00 46.34 351 THR D CA 1
ATOM 12964 C C . THR D 2 351 ? 290.224 213.324 309.003 1.00 46.34 351 THR D C 1
ATOM 12965 O O . THR D 2 351 ? 289.366 213.324 308.120 1.00 46.34 351 THR D O 1
ATOM 12969 N N . ALA D 2 352 ? 290.331 214.276 309.918 1.00 44.87 352 ALA D N 1
ATOM 12970 C CA . ALA D 2 352 ? 289.632 215.540 309.809 1.00 44.87 352 ALA D CA 1
ATOM 12971 C C . ALA D 2 352 ? 290.675 216.638 309.808 1.00 44.87 352 ALA D C 1
ATOM 12972 O O . ALA D 2 352 ? 291.634 216.585 310.576 1.00 44.87 352 ALA D O 1
ATOM 12974 N N . VAL D 2 353 ? 290.525 217.606 308.913 1.00 45.42 353 VAL D N 1
ATOM 12975 C CA . VAL D 2 353 ? 291.485 218.693 308.794 1.00 45.42 353 VAL D CA 1
ATOM 12976 C C . VAL D 2 353 ? 290.710 219.995 308.814 1.00 45.42 353 VAL D C 1
ATOM 12977 O O . VAL D 2 353 ? 289.973 220.293 307.870 1.00 45.42 353 VAL D O 1
ATOM 12981 N N . CYS D 2 354 ? 290.871 220.771 309.875 1.00 45.31 354 CYS D N 1
ATOM 12982 C CA . CYS D 2 354 ? 290.299 222.107 309.931 1.00 45.31 354 CYS D CA 1
ATOM 12983 C C . CYS D 2 354 ? 291.289 223.100 309.333 1.00 45.31 354 CYS D C 1
ATOM 12984 O O . CYS D 2 354 ? 292.352 222.725 308.836 1.00 45.31 354 CYS D O 1
ATOM 12987 N N . ASP D 2 355 ? 290.950 224.387 309.359 1.00 47.77 355 ASP D N 1
ATOM 12988 C CA . ASP D 2 355 ? 291.850 225.419 308.867 1.00 47.77 355 ASP D CA 1
ATOM 12989 C C . ASP D 2 355 ? 292.357 226.334 309.967 1.00 47.77 355 ASP D C 1
ATOM 12990 O O . ASP D 2 355 ? 293.280 227.115 309.725 1.00 47.77 355 ASP D O 1
ATOM 12995 N N . ILE D 2 356 ? 291.782 226.269 311.160 1.00 47.84 356 ILE D N 1
ATOM 12996 C CA . ILE D 2 356 ? 292.094 227.254 312.187 1.00 47.84 356 ILE D CA 1
ATOM 12997 C C . ILE D 2 356 ? 292.824 226.580 313.340 1.00 47.84 356 ILE D C 1
ATOM 12998 O O . ILE D 2 356 ? 292.214 225.818 314.100 1.00 47.84 356 ILE D O 1
ATOM 13003 N N . PRO D 2 357 ? 294.117 226.835 313.507 1.00 47.24 357 PRO D N 1
ATOM 13004 C CA . PRO D 2 357 ? 294.842 226.304 314.652 1.00 47.24 357 PRO D CA 1
ATOM 13005 C C . PRO D 2 357 ? 294.524 227.112 315.894 1.00 47.24 357 PRO D C 1
ATOM 13006 O O . PRO D 2 357 ? 293.911 228.183 315.792 1.00 47.24 357 PRO D O 1
ATOM 13010 N N . PRO D 2 358 ? 294.906 226.638 317.083 1.00 49.77 358 PRO D N 1
ATOM 13011 C CA . PRO D 2 358 ? 294.762 227.466 318.287 1.00 49.77 358 PRO D CA 1
ATOM 13012 C C . PRO D 2 358 ? 295.556 228.764 318.250 1.00 49.77 358 PRO D C 1
ATOM 13013 O O . PRO D 2 358 ? 296.423 228.951 317.393 1.00 49.77 358 PRO D O 1
ATOM 13017 N N . ARG D 2 359 ? 295.289 229.677 319.178 1.00 50.95 359 ARG D N 1
ATOM 13018 C CA . ARG D 2 359 ? 295.757 231.048 319.035 1.00 50.95 359 ARG D CA 1
ATOM 13019 C C . ARG D 2 359 ? 297.181 231.264 319.518 1.00 50.95 359 ARG D C 1
ATOM 13020 O O . ARG D 2 359 ? 297.559 232.403 319.798 1.00 50.95 359 ARG D O 1
ATOM 13028 N N . GLY D 2 360 ? 297.984 230.223 319.627 1.00 49.77 360 GLY D N 1
ATOM 13029 C CA . GLY D 2 360 ? 299.356 230.471 320.001 1.00 49.77 360 GLY D CA 1
ATOM 13030 C C . GLY D 2 360 ? 300.325 229.561 319.297 1.00 49.77 360 GLY D C 1
ATOM 13031 O O . GLY D 2 360 ? 301.532 229.614 319.537 1.00 49.77 360 GLY D O 1
ATOM 13032 N N . LEU D 2 361 ? 299.802 228.718 318.424 1.00 50.46 361 LEU D N 1
ATOM 13033 C CA . LEU D 2 361 ? 300.607 227.683 317.805 1.00 50.46 361 LEU D CA 1
ATOM 13034 C C . LEU D 2 361 ? 299.994 227.366 316.454 1.00 50.46 361 LEU D C 1
ATOM 13035 O O . LEU D 2 361 ? 298.798 227.574 316.236 1.00 50.46 361 LEU D O 1
ATOM 13040 N N . LYS D 2 362 ? 300.811 226.863 315.543 1.00 52.81 362 LYS D N 1
ATOM 13041 C CA . LYS D 2 362 ? 300.315 226.339 314.286 1.00 52.81 362 LYS D CA 1
ATOM 13042 C C . LYS D 2 362 ? 300.318 224.824 314.366 1.00 52.81 362 LYS D C 1
ATOM 13043 O O . LYS D 2 362 ? 301.127 224.239 315.090 1.00 52.81 362 LYS D O 1
ATOM 13049 N N . MET D 2 363 ? 299.377 224.208 313.649 1.00 53.52 363 MET D N 1
ATOM 13050 C CA . MET D 2 363 ? 299.344 222.765 313.414 1.00 53.52 363 MET D CA 1
ATOM 13051 C C . MET D 2 363 ? 299.253 221.955 314.709 1.00 53.52 363 MET D C 1
ATOM 13052 O O . MET D 2 363 ? 300.222 221.354 315.153 1.00 53.52 363 MET D O 1
ATOM 13057 N N . SER D 2 364 ? 298.099 222.024 315.359 1.00 49.48 364 SER D N 1
ATOM 13058 C CA . SER D 2 364 ? 297.789 221.103 316.443 1.00 49.48 364 SER D CA 1
ATOM 13059 C C . SER D 2 364 ? 297.113 219.859 315.879 1.00 49.48 364 SER D C 1
ATOM 13060 O O . SER D 2 364 ? 296.865 219.763 314.678 1.00 49.48 364 SER D O 1
ATOM 13063 N N . ALA D 2 365 ? 296.783 218.904 316.740 1.00 46.73 365 ALA D N 1
ATOM 13064 C CA . ALA D 2 365 ? 296.123 217.667 316.331 1.00 46.73 365 ALA D CA 1
ATOM 13065 C C . ALA D 2 365 ? 295.434 217.057 317.545 1.00 46.73 365 ALA D C 1
ATOM 13066 O O . ALA D 2 365 ? 295.728 217.405 318.689 1.00 46.73 365 ALA D O 1
ATOM 13068 N N . THR D 2 366 ? 294.510 216.137 317.287 1.00 45.45 366 THR D N 1
ATOM 13069 C CA . THR D 2 366 ? 293.764 215.488 318.356 1.00 45.45 366 THR D CA 1
ATOM 13070 C C . THR D 2 366 ? 293.533 214.035 317.983 1.00 45.45 366 THR D C 1
ATOM 13071 O O . THR D 2 366 ? 292.969 213.746 316.928 1.00 45.45 366 THR D O 1
ATOM 13075 N N . PHE D 2 367 ? 293.955 213.132 318.853 1.00 45.38 367 PHE D N 1
ATOM 13076 C CA . PHE D 2 367 ? 293.832 211.704 318.631 1.00 45.38 367 PHE D CA 1
ATOM 13077 C C . PHE D 2 367 ? 292.687 211.163 319.460 1.00 45.38 367 PHE D C 1
ATOM 13078 O O . PHE D 2 367 ? 292.593 211.451 320.653 1.00 45.38 367 PHE D O 1
ATOM 13086 N N . ILE D 2 368 ? 291.814 210.392 318.824 1.00 41.23 368 ILE D N 1
ATOM 13087 C CA . ILE D 2 368 ? 290.676 209.758 319.474 1.00 41.23 368 ILE D CA 1
ATOM 13088 C C . ILE D 2 368 ? 290.696 208.304 319.053 1.00 41.23 368 ILE D C 1
ATOM 13089 O O . ILE D 2 368 ? 290.590 208.009 317.863 1.00 41.23 368 ILE D O 1
ATOM 13094 N N . GLY D 2 369 ? 290.826 207.404 320.001 1.00 44.89 369 GLY D N 1
ATOM 13095 C CA . GLY D 2 369 ? 291.042 206.003 319.687 1.00 44.89 369 GLY D CA 1
ATOM 13096 C C . GLY D 2 369 ? 290.005 205.088 320.292 1.00 44.89 369 GLY D C 1
ATOM 13097 O O . GLY D 2 369 ? 289.690 205.183 321.472 1.00 44.89 369 GLY D O 1
ATOM 13098 N N . ASN D 2 370 ? 289.495 204.183 319.471 1.00 42.50 370 ASN D N 1
ATOM 13099 C CA . ASN D 2 370 ? 288.611 203.119 319.925 1.00 42.50 370 ASN D CA 1
ATOM 13100 C C . ASN D 2 370 ? 289.460 201.860 319.941 1.00 42.50 370 ASN D C 1
ATOM 13101 O O . ASN D 2 370 ? 289.535 201.142 318.944 1.00 42.50 370 ASN D O 1
ATOM 13106 N N . SER D 2 371 ? 290.109 201.608 321.066 1.00 52.23 371 SER D N 1
ATOM 13107 C CA . SER D 2 371 ? 291.026 200.496 321.209 1.00 52.23 371 SER D CA 1
ATOM 13108 C C . SER D 2 371 ? 290.388 199.381 322.013 1.00 52.23 371 SER D C 1
ATOM 13109 O O . SER D 2 371 ? 289.565 199.623 322.894 1.00 52.23 371 SER D O 1
ATOM 13112 N N . THR D 2 372 ? 290.801 198.154 321.723 1.00 53.72 372 THR D N 1
ATOM 13113 C CA . THR D 2 372 ? 290.371 197.011 322.508 1.00 53.72 372 THR D CA 1
ATOM 13114 C C . THR D 2 372 ? 291.102 196.903 323.829 1.00 53.72 372 THR D C 1
ATOM 13115 O O . THR D 2 372 ? 290.728 196.068 324.653 1.00 53.72 372 THR D O 1
ATOM 13119 N N . ALA D 2 373 ? 292.125 197.719 324.050 1.00 54.40 373 ALA D N 1
ATOM 13120 C CA . ALA D 2 373 ? 292.930 197.687 325.260 1.00 54.40 373 ALA D CA 1
ATOM 13121 C C . ALA D 2 373 ? 292.279 198.414 326.415 1.00 54.40 373 ALA D C 1
ATOM 13122 O O . ALA D 2 373 ? 292.905 198.566 327.464 1.00 54.40 373 ALA D O 1
ATOM 13124 N N . ILE D 2 374 ? 291.042 198.872 326.248 1.00 54.34 374 ILE D N 1
ATOM 13125 C CA . ILE D 2 374 ? 290.330 199.569 327.304 1.00 54.34 374 ILE D CA 1
ATOM 13126 C C . ILE D 2 374 ? 289.675 198.587 328.268 1.00 54.34 374 ILE D C 1
ATOM 13127 O O . ILE D 2 374 ? 289.160 199.000 329.317 1.00 54.34 374 ILE D O 1
ATOM 13132 N N . GLN D 2 375 ? 289.740 197.289 327.982 1.00 57.31 375 GLN D N 1
ATOM 13133 C CA . GLN D 2 375 ? 289.384 196.270 328.956 1.00 57.31 375 GLN D CA 1
ATOM 13134 C C . GLN D 2 375 ? 290.347 196.215 330.126 1.00 57.31 375 GLN D C 1
ATOM 13135 O O . GLN D 2 375 ? 290.035 195.569 331.130 1.00 57.31 375 GLN D O 1
ATOM 13141 N N . GLU D 2 376 ? 291.517 196.842 330.008 1.00 58.51 376 GLU D N 1
ATOM 13142 C CA . GLU D 2 376 ? 292.416 196.972 331.143 1.00 58.51 376 GLU D CA 1
ATOM 13143 C C . GLU D 2 376 ? 291.828 197.905 332.192 1.00 58.51 376 GLU D C 1
ATOM 13144 O O . GLU D 2 376 ? 292.107 197.764 333.384 1.00 58.51 376 GLU D O 1
ATOM 13150 N N . LEU D 2 377 ? 291.015 198.872 331.767 1.00 55.72 377 LEU D N 1
ATOM 13151 C CA . LEU D 2 377 ? 290.354 199.751 332.724 1.00 55.72 377 LEU D CA 1
ATOM 13152 C C . LEU D 2 377 ? 289.234 199.031 333.449 1.00 55.72 377 LEU D C 1
ATOM 13153 O O . LEU D 2 377 ? 289.145 199.063 334.679 1.00 55.72 377 LEU D O 1
ATOM 13158 N N . PHE D 2 378 ? 288.363 198.373 332.692 1.00 55.29 378 PHE D N 1
ATOM 13159 C CA . PHE D 2 378 ? 287.161 197.794 333.265 1.00 55.29 378 PHE D CA 1
ATOM 13160 C C . PHE D 2 378 ? 287.447 196.549 334.074 1.00 55.29 378 PHE D C 1
ATOM 13161 O O . PHE D 2 378 ? 286.611 196.154 334.885 1.00 55.29 378 PHE D O 1
ATOM 13169 N N . LYS D 2 379 ? 288.605 195.924 333.900 1.00 55.70 379 LYS D N 1
ATOM 13170 C CA . LYS D 2 379 ? 288.935 194.821 334.784 1.00 55.70 379 LYS D CA 1
ATOM 13171 C C . LYS D 2 379 ? 289.628 195.269 336.058 1.00 55.70 379 LYS D C 1
ATOM 13172 O O . LYS D 2 379 ? 289.542 194.564 337.064 1.00 55.70 379 LYS D O 1
ATOM 13178 N N . ARG D 2 380 ? 290.317 196.402 336.050 1.00 55.42 380 ARG D N 1
ATOM 13179 C CA . ARG D 2 380 ? 290.901 196.879 337.293 1.00 55.42 380 ARG D CA 1
ATOM 13180 C C . ARG D 2 380 ? 289.862 197.384 338.266 1.00 55.42 380 ARG D C 1
ATOM 13181 O O . ARG D 2 380 ? 290.090 197.325 339.474 1.00 55.42 380 ARG D O 1
ATOM 13189 N N . ILE D 2 381 ? 288.731 197.876 337.782 1.00 55.06 381 ILE D N 1
ATOM 13190 C CA . ILE D 2 381 ? 287.592 198.215 338.622 1.00 55.06 381 ILE D CA 1
ATOM 13191 C C . ILE D 2 381 ? 286.842 196.965 339.049 1.00 55.06 381 ILE D C 1
ATOM 13192 O O . ILE D 2 381 ? 286.533 196.784 340.228 1.00 55.06 381 ILE D O 1
ATOM 13197 N N . SER D 2 382 ? 286.601 196.054 338.109 1.00 55.86 382 SER D N 1
ATOM 13198 C CA . SER D 2 382 ? 285.811 194.874 338.418 1.00 55.86 382 SER D CA 1
ATOM 13199 C C . SER D 2 382 ? 286.598 193.812 339.164 1.00 55.86 382 SER D C 1
ATOM 13200 O O . SER D 2 382 ? 286.067 192.724 339.386 1.00 55.86 382 SER D O 1
ATOM 13203 N N . GLU D 2 383 ? 287.852 194.072 339.522 1.00 56.32 383 GLU D N 1
ATOM 13204 C CA . GLU D 2 383 ? 288.511 193.227 340.509 1.00 56.32 383 GLU D CA 1
ATOM 13205 C C . GLU D 2 383 ? 288.395 193.822 341.900 1.00 56.32 383 GLU D C 1
ATOM 13206 O O . GLU D 2 383 ? 288.321 193.085 342.887 1.00 56.32 383 GLU D O 1
ATOM 13212 N N . GLN D 2 384 ? 288.387 195.150 341.995 1.00 54.88 384 GLN D N 1
ATOM 13213 C CA . GLN D 2 384 ? 288.229 195.811 343.282 1.00 54.88 384 GLN D CA 1
ATOM 13214 C C . GLN D 2 384 ? 286.796 195.698 343.772 1.00 54.88 384 GLN D C 1
ATOM 13215 O O . GLN D 2 384 ? 286.547 195.531 344.969 1.00 54.88 384 GLN D O 1
ATOM 13221 N N . PHE D 2 385 ? 285.840 195.798 342.849 1.00 52.95 385 PHE D N 1
ATOM 13222 C CA . PHE D 2 385 ? 284.424 195.706 343.171 1.00 52.95 385 PHE D CA 1
ATOM 13223 C C . PHE D 2 385 ? 284.090 194.332 343.717 1.00 52.95 385 PHE D C 1
ATOM 13224 O O . PHE D 2 385 ? 283.422 194.198 344.743 1.00 52.95 385 PHE D O 1
ATOM 13232 N N . THR D 2 386 ? 284.579 193.293 343.049 1.00 54.65 386 THR D N 1
ATOM 13233 C CA . THR D 2 386 ? 284.261 191.940 343.473 1.00 54.65 386 THR D CA 1
ATOM 13234 C C . THR D 2 386 ? 285.082 191.492 344.669 1.00 54.65 386 THR D C 1
ATOM 13235 O O . THR D 2 386 ? 284.865 190.384 345.159 1.00 54.65 386 THR D O 1
ATOM 13239 N N . ALA D 2 387 ? 286.025 192.308 345.141 1.00 54.95 387 ALA D N 1
ATOM 13240 C CA . ALA D 2 387 ? 286.739 191.981 346.368 1.00 54.95 387 ALA D CA 1
ATOM 13241 C C . ALA D 2 387 ? 286.113 192.632 347.584 1.00 54.95 387 ALA D C 1
ATOM 13242 O O . ALA D 2 387 ? 286.294 192.134 348.697 1.00 54.95 387 ALA D O 1
ATOM 13244 N N . MET D 2 388 ? 285.398 193.736 347.395 1.00 54.20 388 MET D N 1
ATOM 13245 C CA . MET D 2 388 ? 284.643 194.399 348.445 1.00 54.20 388 MET D CA 1
ATOM 13246 C C . MET D 2 388 ? 283.250 193.823 348.597 1.00 54.20 388 MET D C 1
ATOM 13247 O O . MET D 2 388 ? 282.810 193.552 349.715 1.00 54.20 388 MET D O 1
ATOM 13252 N N . PHE D 2 389 ? 282.557 193.619 347.483 1.00 56.77 389 PHE D N 1
ATOM 13253 C CA . PHE D 2 389 ? 281.181 193.158 347.488 1.00 56.77 389 PHE D CA 1
ATOM 13254 C C . PHE D 2 389 ? 281.041 191.721 347.954 1.00 56.77 389 PHE D C 1
ATOM 13255 O O . PHE D 2 389 ? 279.994 191.371 348.504 1.00 56.77 389 PHE D O 1
ATOM 13263 N N . ARG D 2 390 ? 282.065 190.889 347.784 1.00 61.36 390 ARG D N 1
ATOM 13264 C CA . ARG D 2 390 ? 282.000 189.531 348.306 1.00 61.36 390 ARG D CA 1
ATOM 13265 C C . ARG D 2 390 ? 282.053 189.492 349.823 1.00 61.36 390 ARG D C 1
ATOM 13266 O O . ARG D 2 390 ? 281.668 188.484 350.415 1.00 61.36 390 ARG D O 1
ATOM 13274 N N . ARG D 2 391 ? 282.508 190.561 350.462 1.00 57.17 391 ARG D N 1
ATOM 13275 C CA . ARG D 2 391 ? 282.373 190.710 351.895 1.00 57.17 391 ARG D CA 1
ATOM 13276 C C . ARG D 2 391 ? 281.297 191.712 352.263 1.00 57.17 391 ARG D C 1
ATOM 13277 O O . ARG D 2 391 ? 281.086 191.951 353.454 1.00 57.17 391 ARG D O 1
ATOM 13285 N N . LYS D 2 392 ? 280.619 192.290 351.266 1.00 54.97 392 LYS D N 1
ATOM 13286 C CA . LYS D 2 392 ? 279.573 193.304 351.423 1.00 54.97 392 LYS D CA 1
ATOM 13287 C C . LYS D 2 392 ? 280.063 194.509 352.213 1.00 54.97 392 LYS D C 1
ATOM 13288 O O . LYS D 2 392 ? 279.348 195.063 353.036 1.00 54.97 392 LYS D O 1
ATOM 13294 N N . ALA D 2 393 ? 281.289 194.925 351.958 1.00 55.87 393 ALA D N 1
ATOM 13295 C CA . ALA D 2 393 ? 281.875 196.062 352.647 1.00 55.87 393 ALA D CA 1
ATOM 13296 C C . ALA D 2 393 ? 281.249 197.354 352.159 1.00 55.87 393 ALA D C 1
ATOM 13297 O O . ALA D 2 393 ? 280.958 197.507 350.972 1.00 55.87 393 ALA D O 1
ATOM 13299 N N . PHE D 2 394 ? 281.027 198.274 353.111 1.00 47.93 394 PHE D N 1
ATOM 13300 C CA . PHE D 2 394 ? 280.541 199.637 352.869 1.00 47.93 394 PHE D CA 1
ATOM 13301 C C . PHE D 2 394 ? 279.185 199.634 352.171 1.00 47.93 394 PHE D C 1
ATOM 13302 O O . PHE D 2 394 ? 278.856 200.545 351.417 1.00 47.93 394 PHE D O 1
ATOM 13310 N N . LEU D 2 395 ? 278.387 198.606 352.432 1.00 56.99 395 LEU D N 1
ATOM 13311 C CA . LEU D 2 395 ? 277.176 198.361 351.668 1.00 56.99 395 LEU D CA 1
ATOM 13312 C C . LEU D 2 395 ? 275.951 199.017 352.277 1.00 56.99 395 LEU D C 1
ATOM 13313 O O . LEU D 2 395 ? 275.028 199.388 351.551 1.00 56.99 395 LEU D O 1
ATOM 13318 N N . HIS D 2 396 ? 275.927 199.203 353.593 1.00 52.00 396 HIS D N 1
ATOM 13319 C CA . HIS D 2 396 ? 274.748 199.774 354.223 1.00 52.00 396 HIS D CA 1
ATOM 13320 C C . HIS D 2 396 ? 274.597 201.254 353.945 1.00 52.00 396 HIS D C 1
ATOM 13321 O O . HIS D 2 396 ? 273.513 201.797 354.165 1.00 52.00 396 HIS D O 1
ATOM 13328 N N . TRP D 2 397 ? 275.640 201.914 353.454 1.00 49.39 397 TRP D N 1
ATOM 13329 C CA . TRP D 2 397 ? 275.519 203.280 352.976 1.00 49.39 397 TRP D CA 1
ATOM 13330 C C . TRP D 2 397 ? 274.821 203.351 351.633 1.00 49.39 397 TRP D C 1
ATOM 13331 O O . TRP D 2 397 ? 274.478 204.447 351.189 1.00 49.39 397 TRP D O 1
ATOM 13342 N N . TYR D 2 398 ? 274.627 202.212 350.978 1.00 50.70 398 TYR D N 1
ATOM 13343 C CA . TYR D 2 398 ? 273.911 202.082 349.719 1.00 50.70 398 TYR D CA 1
ATOM 13344 C C . TYR D 2 398 ? 272.543 201.456 349.876 1.00 50.70 398 TYR D C 1
ATOM 13345 O O . TYR D 2 398 ? 271.587 201.925 349.270 1.00 50.70 398 TYR D O 1
ATOM 13354 N N . THR D 2 399 ? 272.418 200.407 350.686 1.00 51.38 399 THR D N 1
ATOM 13355 C CA . THR D 2 399 ? 271.117 199.779 350.866 1.00 51.38 399 THR D CA 1
ATOM 13356 C C . THR D 2 399 ? 270.245 200.604 351.796 1.00 51.38 399 THR D C 1
ATOM 13357 O O . THR D 2 399 ? 269.022 200.446 351.823 1.00 51.38 399 THR D O 1
ATOM 13361 N N . GLY D 2 400 ? 270.858 201.489 352.574 1.00 48.43 400 GLY D N 1
ATOM 13362 C CA . GLY D 2 400 ? 270.076 202.385 353.396 1.00 48.43 400 GLY D CA 1
ATOM 13363 C C . GLY D 2 400 ? 269.417 203.504 352.628 1.00 48.43 400 GLY D C 1
ATOM 13364 O O . GLY D 2 400 ? 268.512 204.150 353.164 1.00 48.43 400 GLY D O 1
ATOM 13365 N N . GLU D 2 401 ? 269.837 203.742 351.389 1.00 52.30 401 GLU D N 1
ATOM 13366 C CA . GLU D 2 401 ? 269.332 204.848 350.592 1.00 52.30 401 GLU D CA 1
ATOM 13367 C C . GLU D 2 401 ? 268.406 204.376 349.482 1.00 52.30 401 GLU D C 1
ATOM 13368 O O . GLU D 2 401 ? 268.309 205.028 348.442 1.00 52.30 401 GLU D O 1
ATOM 13374 N N . GLY D 2 402 ? 267.747 203.241 349.667 1.00 55.39 402 GLY D N 1
ATOM 13375 C CA . GLY D 2 402 ? 266.773 202.793 348.697 1.00 55.39 402 GLY D CA 1
ATOM 13376 C C . GLY D 2 402 ? 267.229 201.652 347.817 1.00 55.39 402 GLY D C 1
ATOM 13377 O O . GLY D 2 402 ? 266.399 200.889 347.314 1.00 55.39 402 GLY D O 1
ATOM 13378 N N . MET D 2 403 ? 268.537 201.514 347.623 1.00 56.08 403 MET D N 1
ATOM 13379 C CA . MET D 2 403 ? 269.040 200.471 346.748 1.00 56.08 403 MET D CA 1
ATOM 13380 C C . MET D 2 403 ? 268.894 199.096 347.382 1.00 56.08 403 MET D C 1
ATOM 13381 O O . MET D 2 403 ? 268.493 198.937 348.536 1.00 56.08 403 MET D O 1
ATOM 13386 N N . ASP D 2 404 ? 269.233 198.090 346.589 1.00 63.36 404 ASP D N 1
ATOM 13387 C CA . ASP D 2 404 ? 269.372 196.729 347.063 1.00 63.36 404 ASP D CA 1
ATOM 13388 C C . ASP D 2 404 ? 270.507 196.079 346.291 1.00 63.36 404 ASP D C 1
ATOM 13389 O O . ASP D 2 404 ? 271.139 196.704 345.438 1.00 63.36 404 ASP D O 1
ATOM 13394 N N . GLU D 2 405 ? 270.757 194.807 346.584 1.00 69.19 405 GLU D N 1
ATOM 13395 C CA . GLU D 2 405 ? 271.923 194.149 346.014 1.00 69.19 405 GLU D CA 1
ATOM 13396 C C . GLU D 2 405 ? 271.702 193.787 344.558 1.00 69.19 405 GLU D C 1
ATOM 13397 O O . GLU D 2 405 ? 272.672 193.582 343.823 1.00 69.19 405 GLU D O 1
ATOM 13403 N N . MET D 2 406 ? 270.443 193.704 344.126 1.00 74.85 406 MET D N 1
ATOM 13404 C CA . MET D 2 406 ? 270.148 193.289 342.761 1.00 74.85 406 MET D CA 1
ATOM 13405 C C . MET D 2 406 ? 270.590 194.328 341.753 1.00 74.85 406 MET D C 1
ATOM 13406 O O . MET D 2 406 ? 270.870 193.993 340.600 1.00 74.85 406 MET D O 1
ATOM 13411 N N . GLU D 2 407 ? 270.646 195.590 342.162 1.00 66.58 407 GLU D N 1
ATOM 13412 C CA . GLU D 2 407 ? 271.207 196.616 341.304 1.00 66.58 407 GLU D CA 1
ATOM 13413 C C . GLU D 2 407 ? 272.718 196.506 341.193 1.00 66.58 407 GLU D C 1
ATOM 13414 O O . GLU D 2 407 ? 273.261 196.821 340.132 1.00 66.58 407 GLU D O 1
ATOM 13420 N N . PHE D 2 408 ? 273.400 196.035 342.241 1.00 61.63 408 PHE D N 1
ATOM 13421 C CA . PHE D 2 408 ? 274.846 195.841 342.186 1.00 61.63 408 PHE D CA 1
ATOM 13422 C C . PHE D 2 408 ? 275.236 194.734 341.219 1.00 61.63 408 PHE D C 1
ATOM 13423 O O . PHE D 2 408 ? 276.019 194.961 340.293 1.00 61.63 408 PHE D O 1
ATOM 13431 N N . THR D 2 409 ? 274.690 193.531 341.426 1.00 63.21 409 THR D N 1
ATOM 13432 C CA . THR D 2 409 ? 275.136 192.346 340.700 1.00 63.21 409 THR D CA 1
ATOM 13433 C C . THR D 2 409 ? 274.793 192.441 339.223 1.00 63.21 409 THR D C 1
ATOM 13434 O O . THR D 2 409 ? 275.530 191.925 338.376 1.00 63.21 409 THR D O 1
ATOM 13438 N N . GLU D 2 410 ? 273.706 193.132 338.897 1.00 65.66 410 GLU D N 1
ATOM 13439 C CA . GLU D 2 410 ? 273.422 193.462 337.509 1.00 65.66 410 GLU D CA 1
ATOM 13440 C C . GLU D 2 410 ? 274.480 194.395 336.941 1.00 65.66 410 GLU D C 1
ATOM 13441 O O . GLU D 2 410 ? 274.957 194.199 335.820 1.00 65.66 410 GLU D O 1
ATOM 13447 N N . ALA D 2 411 ? 274.883 195.401 337.719 1.00 60.43 411 ALA D N 1
ATOM 13448 C CA . ALA D 2 411 ? 275.833 196.395 337.227 1.00 60.43 411 ALA D CA 1
ATOM 13449 C C . ALA D 2 411 ? 277.246 195.834 337.163 1.00 60.43 411 ALA D C 1
ATOM 13450 O O . ALA D 2 411 ? 278.053 196.255 336.330 1.00 60.43 411 ALA D O 1
ATOM 13452 N N . GLU D 2 412 ? 277.570 194.904 338.058 1.00 61.01 412 GLU D N 1
ATOM 13453 C CA . GLU D 2 412 ? 278.842 194.198 337.979 1.00 61.01 412 GLU D CA 1
ATOM 13454 C C . GLU D 2 412 ? 278.904 193.322 336.745 1.00 61.01 412 GLU D C 1
ATOM 13455 O O . GLU D 2 412 ? 279.952 193.207 336.103 1.00 61.01 412 GLU D O 1
ATOM 13461 N N . SER D 2 413 ? 277.783 192.703 336.390 1.00 65.21 413 SER D N 1
ATOM 13462 C CA . SER D 2 413 ? 277.789 191.739 335.303 1.00 65.21 413 SER D CA 1
ATOM 13463 C C . SER D 2 413 ? 277.770 192.427 333.947 1.00 65.21 413 SER D C 1
ATOM 13464 O O . SER D 2 413 ? 278.302 191.897 332.969 1.00 65.21 413 SER D O 1
ATOM 13467 N N . ASN D 2 414 ? 277.162 193.610 333.868 1.00 63.45 414 ASN D N 1
ATOM 13468 C CA . ASN D 2 414 ? 277.214 194.362 332.622 1.00 63.45 414 ASN D CA 1
ATOM 13469 C C . ASN D 2 414 ? 278.573 194.991 332.393 1.00 63.45 414 ASN D C 1
ATOM 13470 O O . ASN D 2 414 ? 278.950 195.234 331.244 1.00 63.45 414 ASN D O 1
ATOM 13475 N N . MET D 2 415 ? 279.315 195.278 333.457 1.00 61.43 415 MET D N 1
ATOM 13476 C CA . MET D 2 415 ? 280.701 195.687 333.277 1.00 61.43 415 MET D CA 1
ATOM 13477 C C . MET D 2 415 ? 281.549 194.519 332.793 1.00 61.43 415 MET D C 1
ATOM 13478 O O . MET D 2 415 ? 282.362 194.665 331.875 1.00 61.43 415 MET D O 1
ATOM 13483 N N . ASN D 2 416 ? 281.350 193.337 333.378 1.00 61.62 416 ASN D N 1
ATOM 13484 C CA . ASN D 2 416 ? 282.118 192.163 332.980 1.00 61.62 416 ASN D CA 1
ATOM 13485 C C . ASN D 2 416 ? 281.706 191.617 331.628 1.00 61.62 416 ASN D C 1
ATOM 13486 O O . ASN D 2 416 ? 282.418 190.772 331.083 1.00 61.62 416 ASN D O 1
ATOM 13491 N N . ASP D 2 417 ? 280.571 192.051 331.087 1.00 64.05 417 ASP D N 1
ATOM 13492 C CA . ASP D 2 417 ? 280.143 191.533 329.799 1.00 64.05 417 ASP D CA 1
ATOM 13493 C C . ASP D 2 417 ? 280.825 192.265 328.658 1.00 64.05 417 ASP D C 1
ATOM 13494 O O . ASP D 2 417 ? 281.178 191.653 327.647 1.00 64.05 417 ASP D O 1
ATOM 13499 N N . LEU D 2 418 ? 281.021 193.576 328.794 1.00 57.74 418 LEU D N 1
ATOM 13500 C CA . LEU D 2 418 ? 281.593 194.320 327.684 1.00 57.74 418 LEU D CA 1
ATOM 13501 C C . LEU D 2 418 ? 283.104 194.181 327.654 1.00 57.74 418 LEU D C 1
ATOM 13502 O O . LEU D 2 418 ? 283.732 194.550 326.661 1.00 57.74 418 LEU D O 1
ATOM 13507 N N . VAL D 2 419 ? 283.695 193.676 328.734 1.00 58.02 419 VAL D N 1
ATOM 13508 C CA . VAL D 2 419 ? 285.070 193.196 328.686 1.00 58.02 419 VAL D CA 1
ATOM 13509 C C . VAL D 2 419 ? 285.176 192.052 327.692 1.00 58.02 419 VAL D C 1
ATOM 13510 O O . VAL D 2 419 ? 286.110 191.983 326.887 1.00 58.02 419 VAL D O 1
ATOM 13514 N N . SER D 2 420 ? 284.174 191.175 327.685 1.00 60.21 420 SER D N 1
ATOM 13515 C CA . SER D 2 420 ? 284.066 190.089 326.723 1.00 60.21 420 SER D CA 1
ATOM 13516 C C . SER D 2 420 ? 283.450 190.527 325.400 1.00 60.21 420 SER D C 1
ATOM 13517 O O . SER D 2 420 ? 283.096 189.675 324.584 1.00 60.21 420 SER D O 1
ATOM 13520 N N . GLU D 2 421 ? 283.294 191.815 325.177 1.00 58.63 421 GLU D N 1
ATOM 13521 C CA . GLU D 2 421 ? 282.940 192.365 323.876 1.00 58.63 421 GLU D CA 1
ATOM 13522 C C . GLU D 2 421 ? 284.126 193.014 323.189 1.00 58.63 421 GLU D C 1
ATOM 13523 O O . GLU D 2 421 ? 284.213 192.982 321.965 1.00 58.63 421 GLU D O 1
ATOM 13529 N N . TYR D 2 422 ? 285.033 193.623 323.949 1.00 55.96 422 TYR D N 1
ATOM 13530 C CA . TYR D 2 422 ? 286.303 194.029 323.364 1.00 55.96 422 TYR D CA 1
ATOM 13531 C C . TYR D 2 422 ? 287.235 192.846 323.198 1.00 55.96 422 TYR D C 1
ATOM 13532 O O . TYR D 2 422 ? 288.143 192.889 322.366 1.00 55.96 422 TYR D O 1
ATOM 13541 N N . GLN D 2 423 ? 287.034 191.791 323.982 1.00 59.38 423 GLN D N 1
ATOM 13542 C CA . GLN D 2 423 ? 287.903 190.629 323.880 1.00 59.38 423 GLN D CA 1
ATOM 13543 C C . GLN D 2 423 ? 287.617 189.834 322.614 1.00 59.38 423 GLN D C 1
ATOM 13544 O O . GLN D 2 423 ? 288.543 189.312 321.986 1.00 59.38 423 GLN D O 1
ATOM 13550 N N . GLN D 2 424 ? 286.348 189.739 322.217 1.00 60.14 424 GLN D N 1
ATOM 13551 C CA . GLN D 2 424 ? 286.000 189.020 320.997 1.00 60.14 424 GLN D CA 1
ATOM 13552 C C . GLN D 2 424 ? 286.488 189.766 319.771 1.00 60.14 424 GLN D C 1
ATOM 13553 O O . GLN D 2 424 ? 286.929 189.163 318.791 1.00 60.14 424 GLN D O 1
ATOM 13559 N N . TYR D 2 425 ? 286.406 191.084 319.808 1.00 57.66 425 TYR D N 1
ATOM 13560 C CA . TYR D 2 425 ? 286.744 191.883 318.644 1.00 57.66 425 TYR D CA 1
ATOM 13561 C C . TYR D 2 425 ? 288.200 192.282 318.629 1.00 57.66 425 TYR D C 1
ATOM 13562 O O . TYR D 2 425 ? 288.648 192.940 317.689 1.00 57.66 425 TYR D O 1
ATOM 13571 N N . GLN D 2 426 ? 288.944 191.908 319.660 1.00 60.33 426 GLN D N 1
ATOM 13572 C CA . GLN D 2 426 ? 290.390 191.976 319.577 1.00 60.33 426 GLN D CA 1
ATOM 13573 C C . GLN D 2 426 ? 290.917 190.823 318.742 1.00 60.33 426 GLN D C 1
ATOM 13574 O O . GLN D 2 426 ? 291.464 191.022 317.653 1.00 60.33 426 GLN D O 1
ATOM 13580 N N . ASP D 2 427 ? 290.710 189.608 319.215 1.00 67.98 427 ASP D N 1
ATOM 13581 C CA . ASP D 2 427 ? 291.251 188.410 318.608 1.00 67.98 427 ASP D CA 1
ATOM 13582 C C . ASP D 2 427 ? 290.239 187.783 317.650 1.00 67.98 427 ASP D C 1
ATOM 13583 O O . ASP D 2 427 ? 289.274 188.426 317.223 1.00 67.98 427 ASP D O 1
ATOM 13588 N N . ALA D 2 428 ? 290.511 186.528 317.270 1.00 71.04 428 ALA D N 1
ATOM 13589 C CA . ALA D 2 428 ? 289.668 185.658 316.450 1.00 71.04 428 ALA D CA 1
ATOM 13590 C C . ALA D 2 428 ? 289.397 186.218 315.058 1.00 71.04 428 ALA D C 1
ATOM 13591 O O . ALA D 2 428 ? 288.240 186.478 314.710 1.00 71.04 428 ALA D O 1
ATOM 13593 N N . THR D 2 429 ? 290.467 186.408 314.280 1.00 72.05 429 THR D N 1
ATOM 13594 C CA . THR D 2 429 ? 290.449 186.700 312.837 1.00 72.05 429 THR D CA 1
ATOM 13595 C C . THR D 2 429 ? 289.680 187.969 312.456 1.00 72.05 429 THR D C 1
ATOM 13596 O O . THR D 2 429 ? 288.456 187.967 312.309 1.00 72.05 429 THR D O 1
ATOM 13600 N N . SER E 3 37 ? 259.647 179.334 316.590 1.00 118.63 278 SER K N 1
ATOM 13601 C CA . SER E 3 37 ? 260.011 180.584 317.245 1.00 118.63 278 SER K CA 1
ATOM 13602 C C . SER E 3 37 ? 260.338 180.361 318.716 1.00 118.63 278 SER K C 1
ATOM 13603 O O . SER E 3 37 ? 259.822 181.057 319.588 1.00 118.63 278 SER K O 1
ATOM 13606 N N . ILE E 3 38 ? 261.193 179.382 318.981 1.00 117.14 279 ILE K N 1
ATOM 13607 C CA . ILE E 3 38 ? 261.659 179.074 320.326 1.00 117.14 279 ILE K CA 1
ATOM 13608 C C . ILE E 3 38 ? 263.158 179.307 320.388 1.00 117.14 279 ILE K C 1
ATOM 13609 O O . ILE E 3 38 ? 263.923 178.756 319.590 1.00 117.14 279 ILE K O 1
ATOM 13614 N N . THR E 3 39 ? 263.591 180.129 321.335 1.00 115.73 280 THR K N 1
ATOM 13615 C CA . THR E 3 39 ? 265.013 180.324 321.556 1.00 115.73 280 THR K CA 1
ATOM 13616 C C . THR E 3 39 ? 265.522 179.285 322.545 1.00 115.73 280 THR K C 1
ATOM 13617 O O . THR E 3 39 ? 264.879 178.991 323.552 1.00 115.73 280 THR K O 1
ATOM 13621 N N . VAL E 3 40 ? 266.680 178.715 322.235 1.00 114.29 281 VAL K N 1
ATOM 13622 C CA . VAL E 3 40 ? 267.281 177.667 323.044 1.00 114.29 281 VAL K CA 1
ATOM 13623 C C . VAL E 3 40 ? 268.645 178.146 323.504 1.00 114.29 281 VAL K C 1
ATOM 13624 O O . VAL E 3 40 ? 269.448 178.621 322.695 1.00 114.29 281 VAL K O 1
ATOM 13628 N N . CYS E 3 41 ? 268.901 178.041 324.805 1.00 111.88 282 CYS K N 1
ATOM 13629 C CA . CYS E 3 41 ? 270.213 178.332 325.351 1.00 111.88 282 CYS K CA 1
ATOM 13630 C C . CYS E 3 41 ? 270.670 177.154 326.193 1.00 111.88 282 CYS K C 1
ATOM 13631 O O . CYS E 3 41 ? 269.857 176.361 326.669 1.00 111.88 282 CYS K O 1
ATOM 13634 N N . VAL E 3 42 ? 271.984 177.049 326.371 1.00 108.33 283 VAL K N 1
ATOM 13635 C CA . VAL E 3 42 ? 272.586 175.968 327.133 1.00 108.33 283 VAL K CA 1
ATOM 13636 C C . VAL E 3 42 ? 273.553 176.587 328.136 1.00 108.33 283 VAL K C 1
ATOM 13637 O O . VAL E 3 42 ? 274.119 177.655 327.905 1.00 108.33 283 VAL K O 1
ATOM 13641 N N . ARG E 3 43 ? 273.687 175.942 329.293 1.00 108.44 284 ARG K N 1
ATOM 13642 C CA . ARG E 3 43 ? 274.563 176.437 330.351 1.00 108.44 284 ARG K CA 1
ATOM 13643 C C . ARG E 3 43 ? 275.340 175.279 330.954 1.00 108.44 284 ARG K C 1
ATOM 13644 O O . ARG E 3 43 ? 274.769 174.474 331.694 1.00 108.44 284 ARG K O 1
ATOM 13652 N N . LYS E 3 44 ? 276.636 175.206 330.666 1.00 114.70 285 LYS K N 1
ATOM 13653 C CA . LYS E 3 44 ? 277.512 174.294 331.384 1.00 114.70 285 LYS K CA 1
ATOM 13654 C C . LYS E 3 44 ? 277.710 174.785 332.808 1.00 114.70 285 LYS K C 1
ATOM 13655 O O . LYS E 3 44 ? 278.005 175.959 333.036 1.00 114.70 285 LYS K O 1
ATOM 13661 N N . ARG E 3 45 ? 277.528 173.897 333.762 1.00 121.98 286 ARG K N 1
ATOM 13662 C CA . ARG E 3 45 ? 277.803 174.269 335.134 1.00 121.98 286 ARG K CA 1
ATOM 13663 C C . ARG E 3 45 ? 279.228 173.879 335.503 1.00 121.98 286 ARG K C 1
ATOM 13664 O O . ARG E 3 45 ? 279.817 172.994 334.878 1.00 121.98 286 ARG K O 1
ATOM 13672 N N . PRO E 3 46 ? 279.842 174.540 336.482 1.00 124.42 287 PRO K N 1
ATOM 13673 C CA . PRO E 3 46 ? 281.210 174.177 336.864 1.00 124.42 287 PRO K CA 1
ATOM 13674 C C . PRO E 3 46 ? 281.259 172.896 337.681 1.00 124.42 287 PRO K C 1
ATOM 13675 O O . PRO E 3 46 ? 280.244 172.285 338.015 1.00 124.42 287 PRO K O 1
ATOM 13679 N N . ILE E 3 47 ? 282.482 172.499 338.008 1.00 135.26 288 ILE K N 1
ATOM 13680 C CA . ILE E 3 47 ? 282.753 171.270 338.743 1.00 135.26 288 ILE K CA 1
ATOM 13681 C C . ILE E 3 47 ? 282.760 171.575 340.233 1.00 135.26 288 ILE K C 1
ATOM 13682 O O . ILE E 3 47 ? 283.370 172.548 340.685 1.00 135.26 288 ILE K O 1
ATOM 13687 N N . SER E 3 48 ? 282.079 170.737 341.008 1.00 146.68 289 SER K N 1
ATOM 13688 C CA . SER E 3 48 ? 281.976 170.925 342.448 1.00 146.68 289 SER K CA 1
ATOM 13689 C C . SER E 3 48 ? 283.277 170.501 343.126 1.00 146.68 289 SER K C 1
ATOM 13690 O O . SER E 3 48 ? 284.215 170.017 342.490 1.00 146.68 289 SER K O 1
ATOM 13693 N N . ARG E 3 49 ? 283.342 170.674 344.444 1.00 152.07 290 ARG K N 1
ATOM 13694 C CA . ARG E 3 49 ? 284.526 170.285 345.196 1.00 152.07 290 ARG K CA 1
ATOM 13695 C C . ARG E 3 49 ? 284.627 168.774 345.367 1.00 152.07 290 ARG K C 1
ATOM 13696 O O . ARG E 3 49 ? 285.732 168.221 345.314 1.00 152.07 290 ARG K O 1
ATOM 13704 N N . LYS E 3 50 ? 283.492 168.095 345.557 1.00 154.06 291 LYS K N 1
ATOM 13705 C CA . LYS E 3 50 ? 283.507 166.651 345.776 1.00 154.06 291 LYS K CA 1
ATOM 13706 C C . LYS E 3 50 ? 283.911 165.903 344.513 1.00 154.06 291 LYS K C 1
ATOM 13707 O O . LYS E 3 50 ? 284.525 164.833 344.580 1.00 154.06 291 LYS K O 1
ATOM 13713 N N . GLU E 3 51 ? 283.580 166.457 343.347 1.00 150.12 292 GLU K N 1
ATOM 13714 C CA . GLU E 3 51 ? 283.952 165.818 342.093 1.00 150.12 292 GLU K CA 1
ATOM 13715 C C . GLU E 3 51 ? 285.441 165.933 341.807 1.00 150.12 292 GLU K C 1
ATOM 13716 O O . GLU E 3 51 ? 285.972 165.152 341.012 1.00 150.12 292 GLU K O 1
ATOM 13722 N N . VAL E 3 52 ? 286.125 166.888 342.427 1.00 152.74 293 VAL K N 1
ATOM 13723 C CA . VAL E 3 52 ? 287.577 166.928 342.342 1.00 152.74 293 VAL K CA 1
ATOM 13724 C C . VAL E 3 52 ? 288.200 165.828 343.204 1.00 152.74 293 VAL K C 1
ATOM 13725 O O . VAL E 3 52 ? 289.224 165.249 342.822 1.00 152.74 293 VAL K O 1
ATOM 13729 N N . ASN E 3 53 ? 287.569 165.487 344.335 1.00 154.42 294 ASN K N 1
ATOM 13730 C CA . ASN E 3 53 ? 288.083 164.416 345.184 1.00 154.42 294 ASN K CA 1
ATOM 13731 C C . ASN E 3 53 ? 287.950 163.061 344.506 1.00 154.42 294 ASN K C 1
ATOM 13732 O O . ASN E 3 53 ? 288.798 162.182 344.688 1.00 154.42 294 ASN K O 1
ATOM 13737 N N . ARG E 3 54 ? 286.902 162.876 343.712 1.00 153.39 295 ARG K N 1
ATOM 13738 C CA . ARG E 3 54 ? 286.751 161.639 342.962 1.00 153.39 295 ARG K CA 1
ATOM 13739 C C . ARG E 3 54 ? 287.459 161.673 341.616 1.00 153.39 295 ARG K C 1
ATOM 13740 O O . ARG E 3 54 ? 287.291 160.727 340.838 1.00 153.39 295 ARG K O 1
ATOM 13748 N N . LYS E 3 55 ? 288.228 162.738 341.345 1.00 150.56 296 LYS K N 1
ATOM 13749 C CA . LYS E 3 55 ? 289.047 162.899 340.137 1.00 150.56 296 LYS K CA 1
ATOM 13750 C C . LYS E 3 55 ? 288.205 162.819 338.864 1.00 150.56 296 LYS K C 1
ATOM 13751 O O . LYS E 3 55 ? 288.378 161.930 338.030 1.00 150.56 296 LYS K O 1
ATOM 13757 N N . GLU E 3 56 ? 287.281 163.761 338.723 1.00 143.79 297 GLU K N 1
ATOM 13758 C CA . GLU E 3 56 ? 286.391 163.749 337.575 1.00 143.79 297 GLU K CA 1
ATOM 13759 C C . GLU E 3 56 ? 287.007 164.530 336.420 1.00 143.79 297 GLU K C 1
ATOM 13760 O O . GLU E 3 56 ? 287.648 165.565 336.612 1.00 143.79 297 GLU K O 1
ATOM 13766 N N . ILE E 3 57 ? 286.817 164.018 335.211 1.00 136.68 298 ILE K N 1
ATOM 13767 C CA . ILE E 3 57 ? 287.381 164.617 334.011 1.00 136.68 298 ILE K CA 1
ATOM 13768 C C . ILE E 3 57 ? 286.293 165.415 333.310 1.00 136.68 298 ILE K C 1
ATOM 13769 O O . ILE E 3 57 ? 285.203 164.904 333.038 1.00 136.68 298 ILE K O 1
ATOM 13774 N N . ASP E 3 58 ? 286.589 166.678 333.024 1.00 132.04 299 ASP K N 1
ATOM 13775 C CA . ASP E 3 58 ? 285.657 167.563 332.345 1.00 132.04 299 ASP K CA 1
ATOM 13776 C C . ASP E 3 58 ? 285.747 167.353 330.840 1.00 132.04 299 ASP K C 1
ATOM 13777 O O . ASP E 3 58 ? 286.828 167.370 330.252 1.00 132.04 299 ASP K O 1
ATOM 13782 N N . VAL E 3 59 ? 284.587 167.151 330.219 1.00 128.73 300 VAL K N 1
ATOM 13783 C CA . VAL E 3 59 ? 284.536 166.847 328.792 1.00 128.73 300 VAL K CA 1
ATOM 13784 C C . VAL E 3 59 ? 283.798 167.892 327.980 1.00 128.73 300 VAL K C 1
ATOM 13785 O O . VAL E 3 59 ? 283.758 167.784 326.741 1.00 128.73 300 VAL K O 1
ATOM 13789 N N . ILE E 3 60 ? 283.202 168.905 328.591 1.00 123.81 301 ILE K N 1
ATOM 13790 C CA . ILE E 3 60 ? 282.385 169.862 327.857 1.00 123.81 301 ILE K CA 1
ATOM 13791 C C . ILE E 3 60 ? 283.153 171.163 327.690 1.00 123.81 301 ILE K C 1
ATOM 13792 O O . ILE E 3 60 ? 283.535 171.808 328.672 1.00 123.81 301 ILE K O 1
ATOM 13797 N N . SER E 3 61 ? 283.372 171.562 326.440 1.00 120.41 302 SER K N 1
ATOM 13798 C CA . SER E 3 61 ? 284.089 172.786 326.124 1.00 120.41 302 SER K CA 1
ATOM 13799 C C . SER E 3 61 ? 283.158 173.748 325.407 1.00 120.41 302 SER K C 1
ATOM 13800 O O . SER E 3 61 ? 282.436 173.364 324.486 1.00 120.41 302 SER K O 1
ATOM 13803 N N . VAL E 3 62 ? 283.167 175.000 325.845 1.00 113.01 303 VAL K N 1
ATOM 13804 C CA . VAL E 3 62 ? 282.405 176.040 325.164 1.00 113.01 303 VAL K CA 1
ATOM 13805 C C . VAL E 3 62 ? 283.417 177.033 324.607 1.00 113.01 303 VAL K C 1
ATOM 13806 O O . VAL E 3 62 ? 283.791 177.994 325.294 1.00 113.01 303 VAL K O 1
ATOM 13810 N N . PRO E 3 63 ? 283.909 176.830 323.386 1.00 113.34 304 PRO K N 1
ATOM 13811 C CA . PRO E 3 63 ? 285.026 177.660 322.923 1.00 113.34 304 PRO K CA 1
ATOM 13812 C C . PRO E 3 63 ? 284.592 179.018 322.423 1.00 113.34 304 PRO K C 1
ATOM 13813 O O . PRO E 3 63 ? 285.372 179.973 322.492 1.00 113.34 304 PRO K O 1
ATOM 13817 N N . ARG E 3 64 ? 283.369 179.138 321.923 1.00 112.22 305 ARG K N 1
ATOM 13818 C CA . ARG E 3 64 ? 282.927 180.341 321.245 1.00 112.22 305 ARG K CA 1
ATOM 13819 C C . ARG E 3 64 ? 281.644 180.842 321.886 1.00 112.22 305 ARG K C 1
ATOM 13820 O O . ARG E 3 64 ? 281.231 180.386 322.956 1.00 112.22 305 ARG K O 1
ATOM 13828 N N . LYS E 3 65 ? 281.021 181.805 321.209 1.00 108.49 306 LYS K N 1
ATOM 13829 C CA . LYS E 3 65 ? 279.824 182.452 321.731 1.00 108.49 306 LYS K CA 1
ATOM 13830 C C . LYS E 3 65 ? 278.642 181.495 321.748 1.00 108.49 306 LYS K C 1
ATOM 13831 O O . LYS E 3 65 ? 277.920 181.399 322.746 1.00 108.49 306 LYS K O 1
ATOM 13837 N N . ASP E 3 66 ? 278.441 180.765 320.657 1.00 114.05 307 ASP K N 1
ATOM 13838 C CA . ASP E 3 66 ? 277.258 179.935 320.478 1.00 114.05 307 ASP K CA 1
ATOM 13839 C C . ASP E 3 66 ? 277.614 178.555 319.940 1.00 114.05 307 ASP K C 1
ATOM 13840 O O . ASP E 3 66 ? 276.948 178.028 319.047 1.00 114.05 307 ASP K O 1
ATOM 13845 N N . MET E 3 67 ? 278.667 177.942 320.476 1.00 116.89 308 MET K N 1
ATOM 13846 C CA . MET E 3 67 ? 278.990 176.566 320.140 1.00 116.89 308 MET K CA 1
ATOM 13847 C C . MET E 3 67 ? 279.225 175.783 321.418 1.00 116.89 308 MET K C 1
ATOM 13848 O O . MET E 3 67 ? 279.276 176.344 322.514 1.00 116.89 308 MET K O 1
ATOM 13853 N N . LEU E 3 68 ? 279.370 174.471 321.261 1.00 122.26 309 LEU K N 1
ATOM 13854 C CA . LEU E 3 68 ? 279.684 173.554 322.345 1.00 122.26 309 LEU K CA 1
ATOM 13855 C C . LEU E 3 68 ? 280.219 172.274 321.722 1.00 122.26 309 LEU K C 1
ATOM 13856 O O . LEU E 3 68 ? 279.768 171.865 320.650 1.00 122.26 309 LEU K O 1
ATOM 13861 N N . ILE E 3 69 ? 281.192 171.659 322.388 1.00 124.37 310 ILE K N 1
ATOM 13862 C CA . ILE E 3 69 ? 281.796 170.415 321.920 1.00 124.37 310 ILE K CA 1
ATOM 13863 C C . ILE E 3 69 ? 281.835 169.429 323.078 1.00 124.37 310 ILE K C 1
ATOM 13864 O O . ILE E 3 69 ? 282.345 169.744 324.157 1.00 124.37 310 ILE K O 1
ATOM 13869 N N . VAL E 3 70 ? 281.284 168.239 322.858 1.00 129.64 311 VAL K N 1
ATOM 13870 C CA . VAL E 3 70 ? 281.316 167.155 323.833 1.00 129.64 311 VAL K CA 1
ATOM 13871 C C . VAL E 3 70 ? 282.447 166.223 323.428 1.00 129.64 311 VAL K C 1
ATOM 13872 O O . VAL E 3 70 ? 282.424 165.647 322.334 1.00 129.64 311 VAL K O 1
ATOM 13876 N N . HIS E 3 71 ? 283.435 166.061 324.299 1.00 132.97 312 HIS K N 1
ATOM 13877 C CA . HIS E 3 71 ? 284.556 165.167 324.024 1.00 132.97 312 HIS K CA 1
ATOM 13878 C C . HIS E 3 71 ? 284.224 163.794 324.592 1.00 132.97 312 HIS K C 1
ATOM 13879 O O . HIS E 3 71 ? 284.268 163.582 325.804 1.00 132.97 312 HIS K O 1
ATOM 13886 N N . GLU E 3 72 ? 283.899 162.856 323.723 1.00 140.03 313 GLU K N 1
ATOM 13887 C CA . GLU E 3 72 ? 283.450 161.547 324.187 1.00 140.03 313 GLU K CA 1
ATOM 13888 C C . GLU E 3 72 ? 284.563 160.516 324.040 1.00 140.03 313 GLU K C 1
ATOM 13889 O O . GLU E 3 72 ? 285.001 160.245 322.916 1.00 140.03 313 GLU K O 1
ATOM 13895 N N . PRO E 3 73 ? 285.048 159.933 325.131 1.00 142.08 314 PRO K N 1
ATOM 13896 C CA . PRO E 3 73 ? 286.025 158.849 325.016 1.00 142.08 314 PRO K CA 1
ATOM 13897 C C . PRO E 3 73 ? 285.382 157.561 324.537 1.00 142.08 314 PRO K C 1
ATOM 13898 O O . PRO E 3 73 ? 284.434 157.047 325.133 1.00 142.08 314 PRO K O 1
ATOM 13902 N N . ARG E 3 74 ? 285.917 157.038 323.438 1.00 146.65 315 ARG K N 1
ATOM 13903 C CA . ARG E 3 74 ? 285.431 155.791 322.868 1.00 146.65 315 ARG K CA 1
ATOM 13904 C C . ARG E 3 74 ? 286.618 154.878 322.603 1.00 146.65 315 ARG K C 1
ATOM 13905 O O . ARG E 3 74 ? 287.725 155.332 322.308 1.00 146.65 315 ARG K O 1
ATOM 13913 N N . SER E 3 75 ? 286.376 153.576 322.712 1.00 153.76 316 SER K N 1
ATOM 13914 C CA . SER E 3 75 ? 287.397 152.578 322.437 1.00 153.76 316 SER K CA 1
ATOM 13915 C C . SER E 3 75 ? 286.953 151.753 321.243 1.00 153.76 316 SER K C 1
ATOM 13916 O O . SER E 3 75 ? 285.756 151.526 321.057 1.00 153.76 316 SER K O 1
ATOM 13919 N N . LYS E 3 76 ? 287.912 151.310 320.439 1.00 159.67 317 LYS K N 1
ATOM 13920 C CA . LYS E 3 76 ? 287.586 150.473 319.299 1.00 159.67 317 LYS K CA 1
ATOM 13921 C C . LYS E 3 76 ? 287.499 149.012 319.734 1.00 159.67 317 LYS K C 1
ATOM 13922 O O . LYS E 3 76 ? 287.493 148.683 320.923 1.00 159.67 317 LYS K O 1
ATOM 13928 N N . VAL E 3 77 ? 287.431 148.121 318.746 1.00 167.01 318 VAL K N 1
ATOM 13929 C CA . VAL E 3 77 ? 287.225 146.709 319.044 1.00 167.01 318 VAL K CA 1
ATOM 13930 C C . VAL E 3 77 ? 288.518 146.071 319.545 1.00 167.01 318 VAL K C 1
ATOM 13931 O O . VAL E 3 77 ? 288.487 145.078 320.282 1.00 167.01 318 VAL K O 1
ATOM 13935 N N . ASP E 3 78 ? 289.665 146.659 319.215 1.00 166.86 319 ASP K N 1
ATOM 13936 C CA . ASP E 3 78 ? 290.966 146.138 319.603 1.00 166.86 319 ASP K CA 1
ATOM 13937 C C . ASP E 3 78 ? 291.570 146.872 320.797 1.00 166.86 319 ASP K C 1
ATOM 13938 O O . ASP E 3 78 ? 292.800 146.959 320.893 1.00 166.86 319 ASP K O 1
ATOM 13943 N N . LEU E 3 79 ? 290.725 147.402 321.690 1.00 163.63 320 LEU K N 1
ATOM 13944 C CA . LEU E 3 79 ? 291.103 148.158 322.888 1.00 163.63 320 LEU K CA 1
ATOM 13945 C C . LEU E 3 79 ? 291.982 149.368 322.584 1.00 163.63 320 LEU K C 1
ATOM 13946 O O . LEU E 3 79 ? 292.801 149.765 323.418 1.00 163.63 320 LEU K O 1
ATOM 13951 N N . THR E 3 80 ? 291.835 149.963 321.405 1.00 160.70 321 THR K N 1
ATOM 13952 C CA . THR E 3 80 ? 292.543 151.196 321.073 1.00 160.70 321 THR K CA 1
ATOM 13953 C C . THR E 3 80 ? 291.576 152.345 321.292 1.00 160.70 321 THR K C 1
ATOM 13954 O O . THR E 3 80 ? 290.661 152.561 320.495 1.00 160.70 321 THR K O 1
ATOM 13958 N N . LYS E 3 81 ? 291.768 153.079 322.383 1.00 153.32 322 LYS K N 1
ATOM 13959 C CA . LYS E 3 81 ? 290.830 154.130 322.749 1.00 153.32 322 LYS K CA 1
ATOM 13960 C C . LYS E 3 81 ? 291.034 155.357 321.873 1.00 153.32 322 LYS K C 1
ATOM 13961 O O . LYS E 3 81 ? 292.163 155.714 321.537 1.00 153.32 322 LYS K O 1
ATOM 13967 N N . PHE E 3 82 ? 289.935 155.995 321.492 1.00 148.09 323 PHE K N 1
ATOM 13968 C CA . PHE E 3 82 ? 290.004 157.195 320.669 1.00 148.09 323 PHE K CA 1
ATOM 13969 C C . PHE E 3 82 ? 289.051 158.220 321.275 1.00 148.09 323 PHE K C 1
ATOM 13970 O O . PHE E 3 82 ? 288.600 158.081 322.417 1.00 148.09 323 PHE K O 1
ATOM 13978 N N . LEU E 3 83 ? 288.766 159.288 320.539 1.00 141.92 324 LEU K N 1
ATOM 13979 C CA . LEU E 3 83 ? 287.997 160.381 321.110 1.00 141.92 324 LEU K CA 1
ATOM 13980 C C . LEU E 3 83 ? 287.078 160.960 320.045 1.00 141.92 324 LEU K C 1
ATOM 13981 O O . LEU E 3 83 ? 287.515 161.237 318.927 1.00 141.92 324 LEU K O 1
ATOM 13986 N N . GLU E 3 84 ? 285.805 161.122 320.399 1.00 140.25 325 GLU K N 1
ATOM 13987 C CA . GLU E 3 84 ? 284.803 161.691 319.511 1.00 140.25 325 GLU K CA 1
ATOM 13988 C C . GLU E 3 84 ? 284.485 163.119 319.930 1.00 140.25 325 GLU K C 1
ATOM 13989 O O . GLU E 3 84 ? 284.503 163.460 321.115 1.00 140.25 325 GLU K O 1
ATOM 13995 N N . ASN E 3 85 ? 284.183 163.951 318.938 1.00 133.83 326 ASN K N 1
ATOM 13996 C CA . ASN E 3 85 ? 283.806 165.335 319.180 1.00 133.83 326 ASN K CA 1
ATOM 13997 C C . ASN E 3 85 ? 282.418 165.566 318.614 1.00 133.83 326 ASN K C 1
ATOM 13998 O O . ASN E 3 85 ? 282.194 165.352 317.420 1.00 133.83 326 ASN K O 1
ATOM 14003 N N . HIS E 3 86 ? 281.494 166.004 319.463 1.00 129.25 327 HIS K N 1
ATOM 14004 C CA . HIS E 3 86 ? 280.110 166.253 319.068 1.00 129.25 327 HIS K CA 1
ATOM 14005 C C . HIS E 3 86 ? 279.863 167.755 319.096 1.00 129.25 327 HIS K C 1
ATOM 14006 O O . HIS E 3 86 ? 279.581 168.327 320.150 1.00 129.25 327 HIS K O 1
ATOM 14013 N N . LYS E 3 87 ? 279.961 168.391 317.935 1.00 125.14 328 LYS K N 1
ATOM 14014 C CA . LYS E 3 87 ? 279.707 169.821 317.859 1.00 125.14 328 LYS K CA 1
ATOM 14015 C C . LYS E 3 87 ? 278.216 170.100 317.979 1.00 125.14 328 LYS K C 1
ATOM 14016 O O . LYS E 3 87 ? 277.382 169.270 317.606 1.00 125.14 328 LYS K O 1
ATOM 14022 N N . PHE E 3 88 ? 277.889 171.269 318.518 1.00 124.10 329 PHE K N 1
ATOM 14023 C CA . PHE E 3 88 ? 276.523 171.761 318.605 1.00 124.10 329 PHE K CA 1
ATOM 14024 C C . PHE E 3 88 ? 276.536 173.260 318.379 1.00 124.10 329 PHE K C 1
ATOM 14025 O O . PHE E 3 88 ? 277.500 173.936 318.748 1.00 124.10 329 PHE K O 1
ATOM 14033 N N . ARG E 3 89 ? 275.474 173.776 317.782 1.00 120.36 330 ARG K N 1
ATOM 14034 C CA . ARG E 3 89 ? 275.279 175.208 317.645 1.00 120.36 330 ARG K CA 1
ATOM 14035 C C . ARG E 3 89 ? 273.916 175.589 318.200 1.00 120.36 330 ARG K C 1
ATOM 14036 O O . ARG E 3 89 ? 272.896 175.019 317.809 1.00 120.36 330 ARG K O 1
ATOM 14044 N N . PHE E 3 90 ? 273.908 176.547 319.113 1.00 114.44 331 PHE K N 1
ATOM 14045 C CA . PHE E 3 90 ? 272.694 177.031 319.747 1.00 114.44 331 PHE K CA 1
ATOM 14046 C C . PHE E 3 90 ? 272.514 178.513 319.454 1.00 114.44 331 PHE K C 1
ATOM 14047 O O . PHE E 3 90 ? 273.311 179.133 318.749 1.00 114.44 331 PHE K O 1
ATOM 14055 N N . ASP E 3 91 ? 271.439 179.082 319.996 1.00 113.45 332 ASP K N 1
ATOM 14056 C CA . ASP E 3 91 ? 271.258 180.522 319.893 1.00 113.45 332 ASP K CA 1
ATOM 14057 C C . ASP E 3 91 ? 272.255 181.265 320.762 1.00 113.45 332 ASP K C 1
ATOM 14058 O O . ASP E 3 91 ? 272.769 182.313 320.352 1.00 113.45 332 ASP K O 1
ATOM 14063 N N . TYR E 3 92 ? 272.531 180.746 321.953 1.00 105.52 333 TYR K N 1
ATOM 14064 C CA . TYR E 3 92 ? 273.595 181.282 322.782 1.00 105.52 333 TYR K CA 1
ATOM 14065 C C . TYR E 3 92 ? 274.018 180.177 323.733 1.00 105.52 333 TYR K C 1
ATOM 14066 O O . TYR E 3 92 ? 273.184 179.403 324.206 1.00 105.52 333 TYR K O 1
ATOM 14075 N N . ALA E 3 93 ? 275.319 180.106 323.995 1.00 105.65 334 ALA K N 1
ATOM 14076 C CA . ALA E 3 93 ? 275.873 179.107 324.892 1.00 105.65 334 ALA K CA 1
ATOM 14077 C C . ALA E 3 93 ? 276.595 179.810 326.029 1.00 105.65 334 ALA K C 1
ATOM 14078 O O . ALA E 3 93 ? 277.245 180.839 325.841 1.00 105.65 334 ALA K O 1
ATOM 14080 N N . PHE E 3 94 ? 276.458 179.246 327.222 1.00 102.40 335 PHE K N 1
ATOM 14081 C CA . PHE E 3 94 ? 277.004 179.824 328.433 1.00 102.40 335 PHE K CA 1
ATOM 14082 C C . PHE E 3 94 ? 278.228 179.023 328.841 1.00 102.40 335 PHE K C 1
ATOM 14083 O O . PHE E 3 94 ? 278.293 177.813 328.627 1.00 102.40 335 PHE K O 1
ATOM 14091 N N . ASN E 3 95 ? 279.203 179.707 329.425 1.00 107.00 336 ASN K N 1
ATOM 14092 C CA . ASN E 3 95 ? 280.408 179.065 329.933 1.00 107.00 336 ASN K CA 1
ATOM 14093 C C . ASN E 3 95 ? 280.139 178.496 331.320 1.00 107.00 336 ASN K C 1
ATOM 14094 O O . ASN E 3 95 ? 278.996 178.366 331.762 1.00 107.00 336 ASN K O 1
ATOM 14099 N N . ASP E 3 96 ? 281.201 178.134 332.023 1.00 111.03 337 ASP K N 1
ATOM 14100 C CA . ASP E 3 96 ? 281.080 177.773 333.424 1.00 111.03 337 ASP K CA 1
ATOM 14101 C C . ASP E 3 96 ? 281.408 178.921 334.364 1.00 111.03 337 ASP K C 1
ATOM 14102 O O . ASP E 3 96 ? 281.231 178.781 335.578 1.00 111.03 337 ASP K O 1
ATOM 14107 N N . THR E 3 97 ? 281.883 180.046 333.839 1.00 105.23 338 THR K N 1
ATOM 14108 C CA . THR E 3 97 ? 282.170 181.208 334.667 1.00 105.23 338 THR K CA 1
ATOM 14109 C C . THR E 3 97 ? 281.065 182.250 334.627 1.00 105.23 338 THR K C 1
ATOM 14110 O O . THR E 3 97 ? 281.196 183.291 335.277 1.00 105.23 338 THR K O 1
ATOM 14114 N N . CYS E 3 98 ? 279.992 181.999 333.889 1.00 103.27 339 CYS K N 1
ATOM 14115 C CA . CYS E 3 98 ? 278.902 182.951 333.783 1.00 103.27 339 CYS K CA 1
ATOM 14116 C C . CYS E 3 98 ? 278.044 182.929 335.041 1.00 103.27 339 CYS K C 1
ATOM 14117 O O . CYS E 3 98 ? 277.811 181.880 335.643 1.00 103.27 339 CYS K O 1
ATOM 14120 N N . ASP E 3 99 ? 277.589 184.107 335.445 1.00 101.51 340 ASP K N 1
ATOM 14121 C CA . ASP E 3 99 ? 276.722 184.271 336.600 1.00 101.51 340 ASP K CA 1
ATOM 14122 C C . ASP E 3 99 ? 275.273 184.354 336.149 1.00 101.51 340 ASP K C 1
ATOM 14123 O O . ASP E 3 99 ? 274.974 184.440 334.957 1.00 101.51 340 ASP K O 1
ATOM 14128 N N . ASN E 3 100 ? 274.371 184.340 337.125 1.00 100.80 341 ASN K N 1
ATOM 14129 C CA . ASN E 3 100 ? 272.948 184.246 336.838 1.00 100.80 341 ASN K CA 1
ATOM 14130 C C . ASN E 3 100 ? 272.381 185.514 336.235 1.00 100.80 341 ASN K C 1
ATOM 14131 O O . ASN E 3 100 ? 271.329 185.456 335.596 1.00 100.80 341 ASN K O 1
ATOM 14136 N N . ALA E 3 101 ? 273.037 186.652 336.430 1.00 92.66 342 ALA K N 1
ATOM 14137 C CA . ALA E 3 101 ? 272.631 187.868 335.754 1.00 92.66 342 ALA K CA 1
ATOM 14138 C C . ALA E 3 101 ? 272.932 187.833 334.269 1.00 92.66 342 ALA K C 1
ATOM 14139 O O . ALA E 3 101 ? 272.162 188.391 333.485 1.00 92.66 342 ALA K O 1
ATOM 14141 N N . MET E 3 102 ? 274.025 187.192 333.863 1.00 91.84 343 MET K N 1
ATOM 14142 C CA . MET E 3 102 ? 274.312 187.070 332.443 1.00 91.84 343 MET K CA 1
ATOM 14143 C C . MET E 3 102 ? 273.403 186.055 331.778 1.00 91.84 343 MET K C 1
ATOM 14144 O O . MET E 3 102 ? 272.993 186.263 330.631 1.00 91.84 343 MET K O 1
ATOM 14149 N N . VAL E 3 103 ? 273.067 184.979 332.485 1.00 95.02 344 VAL K N 1
ATOM 14150 C CA . VAL E 3 103 ? 272.092 184.010 331.995 1.00 95.02 344 VAL K CA 1
ATOM 14151 C C . VAL E 3 103 ? 270.719 184.654 331.876 1.00 95.02 344 VAL K C 1
ATOM 14152 O O . VAL E 3 103 ? 269.965 184.395 330.933 1.00 95.02 344 VAL K O 1
ATOM 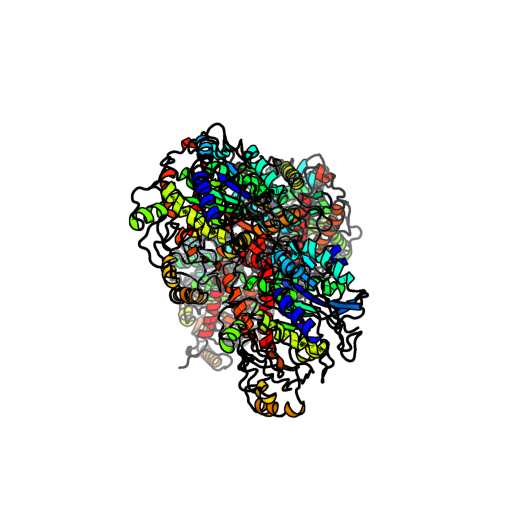14156 N N . TYR E 3 104 ? 270.401 185.548 332.811 1.00 94.41 345 TYR K N 1
ATOM 14157 C CA . TYR E 3 104 ? 269.148 186.285 332.744 1.00 94.41 345 TYR K CA 1
ATOM 14158 C C . TYR E 3 104 ? 269.082 187.210 331.544 1.00 94.41 345 TYR K C 1
ATOM 14159 O O . TYR E 3 104 ? 268.049 187.278 330.872 1.00 94.41 345 TYR K O 1
ATOM 14168 N N . LYS E 3 105 ? 270.166 187.942 331.272 1.00 87.74 346 LYS K N 1
ATOM 14169 C CA . LYS E 3 105 ? 270.146 189.010 330.279 1.00 87.74 346 LYS K CA 1
ATOM 14170 C C . LYS E 3 105 ? 269.900 188.480 328.874 1.00 87.74 346 LYS K C 1
ATOM 14171 O O . LYS E 3 105 ? 269.342 189.194 328.036 1.00 87.74 346 LYS K O 1
ATOM 14177 N N . TYR E 3 106 ? 270.216 187.217 328.625 1.00 91.73 347 TYR K N 1
ATOM 14178 C CA . TYR E 3 106 ? 270.056 186.647 327.300 1.00 91.73 347 TYR K CA 1
ATOM 14179 C C . TYR E 3 106 ? 268.882 185.682 327.194 1.00 91.73 347 TYR K C 1
ATOM 14180 O O . TYR E 3 106 ? 268.591 185.214 326.090 1.00 91.73 347 TYR K O 1
ATOM 14189 N N . THR E 3 107 ? 268.189 185.374 328.293 1.00 94.59 348 THR K N 1
ATOM 14190 C CA . THR E 3 107 ? 267.069 184.441 328.240 1.00 94.59 348 THR K CA 1
ATOM 14191 C C . THR E 3 107 ? 265.725 185.085 328.551 1.00 94.59 348 THR K C 1
ATOM 14192 O O . THR E 3 107 ? 264.837 185.094 327.699 1.00 94.59 348 THR K O 1
ATOM 14196 N N . ALA E 3 108 ? 265.550 185.648 329.739 1.00 94.47 349 ALA K N 1
ATOM 14197 C CA . ALA E 3 108 ? 264.250 186.144 330.167 1.00 94.47 349 ALA K CA 1
ATOM 14198 C C . ALA E 3 108 ? 264.129 187.650 330.078 1.00 94.47 349 ALA K C 1
ATOM 14199 O O . ALA E 3 108 ? 263.019 188.177 330.101 1.00 94.47 349 ALA K O 1
ATOM 14201 N N . LYS E 3 109 ? 265.251 188.349 329.980 1.00 92.42 350 LYS K N 1
ATOM 14202 C CA . LYS E 3 109 ? 265.228 189.797 329.800 1.00 92.42 350 LYS K CA 1
ATOM 14203 C C . LYS E 3 109 ? 264.664 190.273 328.459 1.00 92.42 350 LYS K C 1
ATOM 14204 O O . LYS E 3 109 ? 263.950 191.289 328.467 1.00 92.42 350 LYS K O 1
ATOM 14210 N N . PRO E 3 110 ? 264.912 189.638 327.299 1.00 94.32 351 PRO K N 1
ATOM 14211 C CA . PRO E 3 110 ? 264.173 190.075 326.101 1.00 94.32 351 PRO K CA 1
ATOM 14212 C C . PRO E 3 110 ? 262.690 189.773 326.147 1.00 94.32 351 PRO K C 1
ATOM 14213 O O . PRO E 3 110 ? 261.920 190.399 325.412 1.00 94.32 351 PRO K O 1
ATOM 14217 N N . LEU E 3 111 ? 262.258 188.843 326.994 1.00 101.12 352 LEU K N 1
ATOM 14218 C CA . LEU E 3 111 ? 260.874 188.400 327.016 1.00 101.12 352 LEU K CA 1
ATOM 14219 C C . LEU E 3 111 ? 260.002 189.251 327.928 1.00 101.12 352 LEU K C 1
ATOM 14220 O O . LEU E 3 111 ? 258.828 188.934 328.131 1.00 101.12 352 LEU K O 1
ATOM 14225 N N . VAL E 3 112 ? 260.551 190.322 328.493 1.00 102.12 353 VAL K N 1
ATOM 14226 C CA . VAL E 3 112 ? 259.737 191.269 329.248 1.00 102.12 353 VAL K CA 1
ATOM 14227 C C . VAL E 3 112 ? 259.148 192.362 328.368 1.00 102.12 353 VAL K C 1
ATOM 14228 O O . VAL E 3 112 ? 258.037 192.849 328.634 1.00 102.12 353 VAL K O 1
ATOM 14232 N N . LYS E 3 113 ? 259.773 192.734 327.252 1.00 103.91 354 LYS K N 1
ATOM 14233 C CA . LYS E 3 113 ? 259.130 193.632 326.299 1.00 103.91 354 LYS K CA 1
ATOM 14234 C C . LYS E 3 113 ? 258.110 192.929 325.411 1.00 103.91 354 LYS K C 1
ATOM 14235 O O . LYS E 3 113 ? 257.617 193.541 324.459 1.00 103.91 354 LYS K O 1
ATOM 14241 N N . THR E 3 114 ? 257.794 191.667 325.692 1.00 108.33 355 THR K N 1
ATOM 14242 C CA . THR E 3 114 ? 256.755 190.920 325.004 1.00 108.33 355 THR K CA 1
ATOM 14243 C C . THR E 3 114 ? 255.467 190.848 325.813 1.00 108.33 355 THR K C 1
ATOM 14244 O O . THR E 3 114 ? 254.380 190.945 325.235 1.00 108.33 355 THR K O 1
ATOM 14248 N N . ILE E 3 115 ? 255.565 190.735 327.135 1.00 112.87 356 ILE K N 1
ATOM 14249 C CA . ILE E 3 115 ? 254.411 190.592 328.014 1.00 112.87 356 ILE K CA 1
ATOM 14250 C C . ILE E 3 115 ? 253.635 191.906 328.054 1.00 112.87 356 ILE K C 1
ATOM 14251 O O . ILE E 3 115 ? 252.422 191.916 328.287 1.00 112.87 356 ILE K O 1
ATOM 14256 N N . PHE E 3 116 ? 254.308 193.019 327.766 1.00 115.13 357 PHE K N 1
ATOM 14257 C CA . PHE E 3 116 ? 253.637 194.309 327.685 1.00 115.13 357 PHE K CA 1
ATOM 14258 C C . PHE E 3 116 ? 253.158 194.643 326.283 1.00 115.13 357 PHE K C 1
ATOM 14259 O O . PHE E 3 116 ? 252.921 195.818 325.991 1.00 115.13 357 PHE K O 1
ATOM 14267 N N . GLU E 3 117 ? 253.029 193.652 325.410 1.00 117.59 358 GLU K N 1
ATOM 14268 C CA . GLU E 3 117 ? 252.378 193.829 324.124 1.00 117.59 358 GLU K CA 1
ATOM 14269 C C . GLU E 3 117 ? 251.133 192.975 323.996 1.00 117.59 358 GLU K C 1
ATOM 14270 O O . GLU E 3 117 ? 250.468 193.020 322.957 1.00 117.59 358 GLU K O 1
ATOM 14276 N N . GLY E 3 118 ? 250.807 192.193 325.020 1.00 119.07 359 GLY K N 1
ATOM 14277 C CA . GLY E 3 118 ? 249.639 191.347 325.002 1.00 119.07 359 GLY K CA 1
ATOM 14278 C C . GLY E 3 118 ? 249.927 189.865 324.932 1.00 119.07 359 GLY K C 1
ATOM 14279 O O . GLY E 3 118 ? 249.005 189.063 325.118 1.00 119.07 359 GLY K O 1
ATOM 14280 N N . GLY E 3 119 ? 251.169 189.475 324.676 1.00 119.11 360 GLY K N 1
ATOM 14281 C CA . GLY E 3 119 ? 251.486 188.071 324.535 1.00 119.11 360 GLY K CA 1
ATOM 14282 C C . GLY E 3 119 ? 251.660 187.345 325.850 1.00 119.11 360 GLY K C 1
ATOM 14283 O O . GLY E 3 119 ? 251.209 187.809 326.900 1.00 119.11 360 GLY K O 1
ATOM 14284 N N . MET E 3 120 ? 252.299 186.183 325.792 1.00 120.16 361 MET K N 1
ATOM 14285 C CA . MET E 3 120 ? 252.715 185.466 326.985 1.00 120.16 361 MET K CA 1
ATOM 14286 C C . MET E 3 120 ? 254.035 184.781 326.670 1.00 120.16 361 MET K C 1
ATOM 14287 O O . MET E 3 120 ? 254.382 184.568 325.509 1.00 120.16 361 MET K O 1
ATOM 14292 N N . ALA E 3 121 ? 254.783 184.456 327.714 1.00 115.10 362 ALA K N 1
ATOM 14293 C CA . ALA E 3 121 ? 256.146 183.987 327.519 1.00 115.10 362 ALA K CA 1
ATOM 14294 C C . ALA E 3 121 ? 256.519 183.097 328.690 1.00 115.10 362 ALA K C 1
ATOM 14295 O O . ALA E 3 121 ? 256.110 183.337 329.826 1.00 115.10 362 ALA K O 1
ATOM 14297 N N . THR E 3 122 ? 257.283 182.047 328.401 1.00 118.11 363 THR K N 1
ATOM 14298 C CA . THR E 3 122 ? 257.705 181.123 329.442 1.00 118.11 363 THR K CA 1
ATOM 14299 C C . THR E 3 122 ? 259.199 180.884 329.329 1.00 118.11 363 THR K C 1
ATOM 14300 O O . THR E 3 122 ? 259.859 181.376 328.413 1.00 118.11 363 THR K O 1
ATOM 14304 N N . CYS E 3 123 ? 259.724 180.103 330.273 1.00 117.95 364 CYS K N 1
ATOM 14305 C CA . CYS E 3 123 ? 261.082 179.593 330.177 1.00 117.95 364 CYS K CA 1
ATOM 14306 C C . CYS E 3 123 ? 261.205 178.306 330.983 1.00 117.95 364 CYS K C 1
ATOM 14307 O O . CYS E 3 123 ? 260.665 178.200 332.085 1.00 117.95 364 CYS K O 1
ATOM 14310 N N . PHE E 3 124 ? 261.907 177.331 330.411 1.00 120.44 365 PHE K N 1
ATOM 14311 C CA . PHE E 3 124 ? 262.124 176.019 331.000 1.00 120.44 365 PHE K CA 1
ATOM 14312 C C . PHE E 3 124 ? 263.408 175.993 331.816 1.00 120.44 365 PHE K C 1
ATOM 14313 O O . PHE E 3 124 ? 264.208 176.926 331.800 1.00 120.44 365 PHE K O 1
ATOM 14321 N N . ALA E 3 125 ? 263.627 174.868 332.490 1.00 121.39 366 ALA K N 1
ATOM 14322 C CA . ALA E 3 125 ? 264.932 174.523 333.052 1.00 121.39 366 ALA K CA 1
ATOM 14323 C C . ALA E 3 125 ? 265.060 173.011 332.928 1.00 121.39 366 ALA K C 1
ATOM 14324 O O . ALA E 3 125 ? 264.627 172.273 333.816 1.00 121.39 366 ALA K O 1
ATOM 14326 N N . TYR E 3 126 ? 265.668 172.555 331.842 1.00 125.08 367 TYR K N 1
ATOM 14327 C CA . TYR E 3 126 ? 265.577 171.166 331.413 1.00 125.08 367 TYR K CA 1
ATOM 14328 C C . TYR E 3 126 ? 266.954 170.529 331.407 1.00 125.08 367 TYR K C 1
ATOM 14329 O O . TYR E 3 126 ? 267.835 170.958 330.659 1.00 125.08 367 TYR K O 1
ATOM 14338 N N . GLY E 3 127 ? 267.131 169.491 332.211 1.00 126.64 368 GLY K N 1
ATOM 14339 C CA . GLY E 3 127 ? 268.388 168.769 332.195 1.00 126.64 368 GLY K CA 1
ATOM 14340 C C . GLY E 3 127 ? 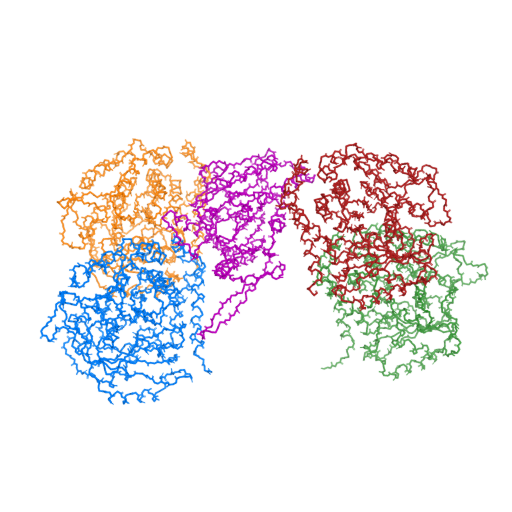268.366 167.612 333.165 1.00 126.64 368 GLY K C 1
ATOM 14341 O O . GLY E 3 127 ? 267.316 167.204 333.667 1.00 126.64 368 GLY K O 1
ATOM 14342 N N . GLN E 3 128 ? 269.560 167.081 333.411 1.00 130.06 369 GLN K N 1
ATOM 14343 C CA . GLN E 3 128 ? 269.747 166.020 334.387 1.00 130.06 369 GLN K CA 1
ATOM 14344 C C . GLN E 3 128 ? 269.525 166.574 335.789 1.00 130.06 369 GLN K C 1
ATOM 14345 O O . GLN E 3 128 ? 269.600 167.785 336.012 1.00 130.06 369 GLN K O 1
ATOM 14351 N N . THR E 3 129 ? 269.221 165.695 336.741 1.00 130.36 370 THR K N 1
ATOM 14352 C CA . THR E 3 129 ? 269.217 166.128 338.127 1.00 130.36 370 THR K CA 1
ATOM 14353 C C . THR E 3 129 ? 270.642 166.427 338.578 1.00 130.36 370 THR K C 1
ATOM 14354 O O . THR E 3 129 ? 271.622 165.931 338.017 1.00 130.36 370 THR K O 1
ATOM 14358 N N . GLY E 3 130 ? 270.753 167.309 339.567 1.00 126.80 371 GLY K N 1
ATOM 14359 C CA . GLY E 3 130 ? 272.045 167.781 340.015 1.00 126.80 371 GLY K CA 1
ATOM 14360 C C . GLY E 3 130 ? 272.773 168.698 339.056 1.00 126.80 371 GLY K C 1
ATOM 14361 O O . GLY E 3 130 ? 273.911 169.084 339.344 1.00 126.80 371 GLY K O 1
ATOM 14362 N N . SER E 3 131 ? 272.161 169.073 337.935 1.00 123.15 372 SER K N 1
ATOM 14363 C CA . SER E 3 131 ? 272.827 169.853 336.908 1.00 123.15 372 SER K CA 1
ATOM 14364 C C . SER E 3 131 ? 272.551 171.339 337.019 1.00 123.15 372 SER K C 1
ATOM 14365 O O . SER E 3 131 ? 272.524 172.028 335.996 1.00 123.15 372 SER K O 1
ATOM 14368 N N . GLY E 3 132 ? 272.331 171.848 338.226 1.00 124.33 373 GLY K N 1
ATOM 14369 C CA . GLY E 3 132 ? 272.236 173.283 338.409 1.00 124.33 373 GLY K CA 1
ATOM 14370 C C . GLY E 3 132 ? 270.938 173.917 337.971 1.00 124.33 373 GLY K C 1
ATOM 14371 O O . GLY E 3 132 ? 270.927 175.106 337.652 1.00 124.33 373 GLY K O 1
ATOM 14372 N N . LYS E 3 133 ? 269.834 173.167 337.968 1.00 122.80 374 LYS K N 1
ATOM 14373 C CA . LYS E 3 133 ? 268.595 173.716 337.430 1.00 122.80 374 LYS K CA 1
ATOM 14374 C C . LYS E 3 133 ? 267.964 174.717 338.382 1.00 122.80 374 LYS K C 1
ATOM 14375 O O . LYS E 3 133 ? 267.662 175.844 337.981 1.00 122.80 374 LYS K O 1
ATOM 14381 N N . THR E 3 134 ? 267.764 174.340 339.643 1.00 122.54 375 THR K N 1
ATOM 14382 C CA . THR E 3 134 ? 267.201 175.269 340.605 1.00 122.54 375 THR K CA 1
ATOM 14383 C C . THR E 3 134 ? 268.214 176.260 341.146 1.00 122.54 375 THR K C 1
ATOM 14384 O O . THR E 3 134 ? 267.834 177.143 341.917 1.00 122.54 375 THR K O 1
ATOM 14388 N N . HIS E 3 135 ? 269.487 176.133 340.774 1.00 121.34 376 HIS K N 1
ATOM 14389 C CA . HIS E 3 135 ? 270.445 177.198 341.040 1.00 121.34 376 HIS K CA 1
ATOM 14390 C C . HIS E 3 135 ? 270.265 178.345 340.060 1.00 121.34 376 HIS K C 1
ATOM 14391 O O . HIS E 3 135 ? 270.441 179.510 340.420 1.00 121.34 376 HIS K O 1
ATOM 14398 N N . THR E 3 136 ? 269.902 178.038 338.818 1.00 114.90 377 THR K N 1
ATOM 14399 C CA . THR E 3 136 ? 269.631 179.092 337.849 1.00 114.90 377 THR K CA 1
ATOM 14400 C C . THR E 3 136 ? 268.289 179.754 338.109 1.00 114.90 377 THR K C 1
ATOM 14401 O O . THR E 3 136 ? 268.209 180.977 338.233 1.00 114.90 377 THR K O 1
ATOM 14405 N N . MET E 3 137 ? 267.221 178.964 338.175 1.00 114.26 378 MET K N 1
ATOM 14406 C CA . MET E 3 137 ? 265.870 179.483 338.345 1.00 114.26 378 MET K CA 1
ATOM 14407 C C . MET E 3 137 ? 265.610 179.969 339.763 1.00 114.26 378 MET K C 1
ATOM 14408 O O . MET E 3 137 ? 265.189 181.109 339.961 1.00 114.26 378 MET K O 1
ATOM 14413 N N . GLY E 3 138 ? 265.856 179.121 340.753 1.00 117.74 379 GLY K N 1
ATOM 14414 C CA . GLY E 3 138 ? 265.495 179.435 342.119 1.00 117.74 379 GLY K CA 1
ATOM 14415 C C . GLY E 3 138 ? 266.378 180.473 342.767 1.00 117.74 379 GLY K C 1
ATOM 14416 O O . GLY E 3 138 ? 265.887 181.458 343.320 1.00 117.74 379 GLY K O 1
ATOM 14417 N N . GLY E 3 139 ? 267.676 180.270 342.703 1.00 124.04 380 GLY K N 1
ATOM 14418 C CA . GLY E 3 139 ? 268.615 181.195 343.300 1.00 124.04 380 GLY K CA 1
ATOM 14419 C C . GLY E 3 139 ? 269.907 180.494 343.644 1.00 124.04 380 GLY K C 1
ATOM 14420 O O . GLY E 3 139 ? 270.037 179.278 343.553 1.00 124.04 380 GLY K O 1
ATOM 14421 N N . GLU E 3 140 ? 270.889 181.292 344.049 1.00 134.68 381 GLU K N 1
ATOM 14422 C CA . GLU E 3 140 ? 272.189 180.746 344.400 1.00 134.68 381 GLU K CA 1
ATOM 14423 C C . GLU E 3 140 ? 272.097 179.981 345.713 1.00 134.68 381 GLU K C 1
ATOM 14424 O O . GLU E 3 140 ? 271.594 180.483 346.721 1.00 134.68 381 GLU K O 1
ATOM 14430 N N . PHE E 3 141 ? 272.563 178.739 345.680 1.00 148.60 382 PHE K N 1
ATOM 14431 C CA . PHE E 3 141 ? 272.452 177.825 346.813 1.00 148.60 382 PHE K CA 1
ATOM 14432 C C . PHE E 3 141 ? 273.468 178.238 347.867 1.00 148.60 382 PHE K C 1
ATOM 14433 O O . PHE E 3 141 ? 274.643 177.879 347.805 1.00 148.60 382 PHE K O 1
ATOM 14441 N N . ASN E 3 142 ? 273.011 179.010 348.848 1.00 158.55 383 ASN K N 1
ATOM 14442 C CA . ASN E 3 142 ? 273.881 179.493 349.918 1.00 158.55 383 ASN K CA 1
ATOM 14443 C C . ASN E 3 142 ? 273.771 178.582 351.144 1.00 158.55 383 ASN K C 1
ATOM 14444 O O . ASN E 3 142 ? 273.458 179.009 352.256 1.00 158.55 383 ASN K O 1
ATOM 14449 N N . GLY E 3 143 ? 274.049 177.300 350.916 1.00 163.55 384 GLY K N 1
ATOM 14450 C CA . GLY E 3 143 ? 274.048 176.309 351.975 1.00 163.55 384 GLY K CA 1
ATOM 14451 C C . GLY E 3 143 ? 272.688 176.060 352.594 1.00 163.55 384 GLY K C 1
ATOM 14452 O O . GLY E 3 143 ? 271.803 175.473 351.965 1.00 163.55 384 GLY K O 1
ATOM 14453 N N . LYS E 3 144 ? 272.511 176.516 353.830 1.00 168.49 385 LYS K N 1
ATOM 14454 C CA . LYS E 3 144 ? 271.270 176.325 354.567 1.00 168.49 385 LYS K CA 1
ATOM 14455 C C . LYS E 3 144 ? 270.134 177.210 354.071 1.00 168.49 385 LYS K C 1
ATOM 14456 O O . LYS E 3 144 ? 268.970 176.917 354.364 1.00 168.49 385 LYS K O 1
ATOM 14462 N N . VAL E 3 145 ? 270.431 178.281 353.340 1.00 160.28 386 VAL K N 1
ATOM 14463 C CA . VAL E 3 145 ? 269.393 179.208 352.908 1.00 160.28 386 VAL K CA 1
ATOM 14464 C C . VAL E 3 145 ? 269.334 179.254 351.390 1.00 160.28 386 VAL K C 1
ATOM 14465 O O . VAL E 3 145 ? 270.142 178.621 350.702 1.00 160.28 386 VAL K O 1
ATOM 14469 N N . GLN E 3 146 ? 268.373 180.006 350.864 1.00 147.78 387 GLN K N 1
ATOM 14470 C CA . GLN E 3 146 ? 268.251 180.254 349.437 1.00 147.78 387 GLN K CA 1
ATOM 14471 C C . GLN E 3 146 ? 268.333 181.750 349.195 1.00 147.78 387 GLN K C 1
ATOM 14472 O O . GLN E 3 146 ? 267.393 182.485 349.510 1.00 147.78 387 GLN K O 1
ATOM 14478 N N . ASP E 3 147 ? 269.459 182.196 348.646 1.00 134.66 388 ASP K N 1
ATOM 14479 C CA . ASP E 3 147 ? 269.661 183.604 348.324 1.00 134.66 388 ASP K CA 1
ATOM 14480 C C . ASP E 3 147 ? 268.837 183.914 347.081 1.00 134.66 388 ASP K C 1
ATOM 14481 O O . ASP E 3 147 ? 269.299 183.812 345.947 1.00 134.66 388 ASP K O 1
ATOM 14486 N N . CYS E 3 148 ? 267.590 184.325 347.313 1.00 128.97 389 CYS K N 1
ATOM 14487 C CA . CYS E 3 148 ? 266.663 184.556 346.215 1.00 128.97 389 CYS K CA 1
ATOM 14488 C C . CYS E 3 148 ? 266.884 185.886 345.513 1.00 128.97 389 CYS K C 1
ATOM 14489 O O . CYS E 3 148 ? 266.097 186.226 344.628 1.00 128.97 389 CYS K O 1
ATOM 14492 N N . LYS E 3 149 ? 267.907 186.653 345.896 1.00 119.40 390 LYS K N 1
ATOM 14493 C CA . LYS E 3 149 ? 268.250 187.857 345.148 1.00 119.40 390 LYS K CA 1
ATOM 14494 C C . LYS E 3 149 ? 268.777 187.506 343.764 1.00 119.40 390 LYS K C 1
ATOM 14495 O O . LYS E 3 149 ? 268.595 188.268 342.809 1.00 119.40 390 LYS K O 1
ATOM 14501 N N . ASN E 3 150 ? 269.431 186.357 343.635 1.00 119.21 391 ASN K N 1
ATOM 14502 C CA . ASN E 3 150 ? 269.752 185.803 342.330 1.00 119.21 391 ASN K CA 1
ATOM 14503 C C . ASN E 3 150 ? 268.552 185.015 341.820 1.00 119.21 391 ASN K C 1
ATOM 14504 O O . ASN E 3 150 ? 267.452 185.073 342.374 1.00 119.21 391 ASN K O 1
ATOM 14509 N N . GLY E 3 151 ? 268.750 184.264 340.755 1.00 111.15 392 GLY K N 1
ATOM 14510 C CA . GLY E 3 151 ? 267.658 183.530 340.165 1.00 111.15 392 GLY K CA 1
ATOM 14511 C C . GLY E 3 151 ? 266.953 184.324 339.083 1.00 111.15 392 GLY K C 1
ATOM 14512 O O . GLY E 3 151 ? 267.096 185.537 338.962 1.00 111.15 392 GLY K O 1
ATOM 14513 N N . ILE E 3 152 ? 266.170 183.605 338.283 1.00 107.45 393 ILE K N 1
ATOM 14514 C CA . ILE E 3 152 ? 265.470 184.233 337.174 1.00 107.45 393 ILE K CA 1
ATOM 14515 C C . ILE E 3 152 ? 264.095 184.742 337.604 1.00 107.45 393 ILE K C 1
ATOM 14516 O O . ILE E 3 152 ? 263.533 185.621 336.937 1.00 107.45 393 ILE K O 1
ATOM 14521 N N . TYR E 3 153 ? 263.555 184.246 338.724 1.00 111.23 394 TYR K N 1
ATOM 14522 C CA . TYR E 3 153 ? 262.260 184.721 339.203 1.00 111.23 394 TYR K CA 1
ATOM 14523 C C . TYR E 3 153 ? 262.349 186.178 339.632 1.00 111.23 394 TYR K C 1
ATOM 14524 O O . TYR E 3 153 ? 261.550 187.020 339.211 1.00 111.23 394 TYR K O 1
ATOM 14533 N N . ALA E 3 154 ? 263.334 186.487 340.473 1.00 104.20 395 ALA K N 1
ATOM 14534 C CA . ALA E 3 154 ? 263.427 187.815 341.060 1.00 104.20 395 ALA K CA 1
ATOM 14535 C C . ALA E 3 154 ? 263.888 188.847 340.045 1.00 104.20 395 ALA K C 1
ATOM 14536 O O . ALA E 3 154 ? 263.375 189.970 340.019 1.00 104.20 395 ALA K O 1
ATOM 14538 N N . MET E 3 155 ? 264.853 188.481 339.199 1.00 100.42 396 MET K N 1
ATOM 14539 C CA . MET E 3 155 ? 265.425 189.427 338.249 1.00 100.42 396 MET K CA 1
ATOM 14540 C C . MET E 3 155 ? 264.443 189.814 337.157 1.00 100.42 396 MET K C 1
ATOM 14541 O O . MET E 3 155 ? 264.596 190.869 336.534 1.00 100.42 396 MET K O 1
ATOM 14546 N N . ALA E 3 156 ? 263.434 188.984 336.905 1.00 103.40 397 ALA K N 1
ATOM 14547 C CA . ALA E 3 156 ? 262.419 189.375 335.939 1.00 103.40 397 ALA K CA 1
ATOM 14548 C C . ALA E 3 156 ? 261.264 190.098 336.613 1.00 103.40 397 ALA K C 1
ATOM 14549 O O . ALA E 3 156 ? 260.687 191.020 336.029 1.00 103.40 397 ALA K O 1
ATOM 14551 N N . ALA E 3 157 ? 260.920 189.700 337.842 1.00 105.67 398 ALA K N 1
ATOM 14552 C CA . ALA E 3 157 ? 259.880 190.401 338.586 1.00 105.67 398 ALA K CA 1
ATOM 14553 C C . ALA E 3 157 ? 260.313 191.809 338.946 1.00 105.67 398 ALA K C 1
ATOM 14554 O O . ALA E 3 157 ? 259.470 192.700 339.085 1.00 105.67 398 ALA K O 1
ATOM 14556 N N . LYS E 3 158 ? 261.617 192.025 339.102 1.00 101.89 399 LYS K N 1
ATOM 14557 C CA . LYS E 3 158 ? 262.133 193.378 339.235 1.00 101.89 399 LYS K CA 1
ATOM 14558 C C . LYS E 3 158 ? 261.995 194.128 337.921 1.00 101.89 399 LYS K C 1
ATOM 14559 O O . LYS E 3 158 ? 261.673 195.319 337.900 1.00 101.89 399 LYS K O 1
ATOM 14565 N N . ASP E 3 159 ? 262.232 193.441 336.811 1.00 106.23 400 ASP K N 1
ATOM 14566 C CA . ASP E 3 159 ? 262.327 194.105 335.522 1.00 106.23 400 ASP K CA 1
ATOM 14567 C C . ASP E 3 159 ? 260.968 194.343 334.894 1.00 106.23 400 ASP K C 1
ATOM 14568 O O . ASP E 3 159 ? 260.862 195.140 333.957 1.00 106.23 400 ASP K O 1
ATOM 14573 N N . VAL E 3 160 ? 259.935 193.660 335.377 1.00 109.12 401 VAL K N 1
ATOM 14574 C CA . VAL E 3 160 ? 258.573 194.044 335.032 1.00 109.12 401 VAL K CA 1
ATOM 14575 C C . VAL E 3 160 ? 258.285 195.444 335.546 1.00 109.12 401 VAL K C 1
ATOM 14576 O O . VAL E 3 160 ? 257.739 196.287 334.825 1.00 109.12 401 VAL K O 1
ATOM 14580 N N . PHE E 3 161 ? 258.722 195.736 336.770 1.00 112.51 402 PHE K N 1
ATOM 14581 C CA . PHE E 3 161 ? 258.313 196.960 337.447 1.00 112.51 402 PHE K CA 1
ATOM 14582 C C . PHE E 3 161 ? 259.026 198.175 336.875 1.00 112.51 402 PHE K C 1
ATOM 14583 O O . PHE E 3 161 ? 258.444 199.261 336.782 1.00 112.51 402 PHE K O 1
ATOM 14591 N N . VAL E 3 162 ? 260.290 198.008 336.488 1.00 113.48 403 VAL K N 1
ATOM 14592 C CA . VAL E 3 162 ? 261.023 199.071 335.814 1.00 113.48 403 VAL K CA 1
ATOM 14593 C C . VAL E 3 162 ? 260.413 199.343 334.450 1.00 113.48 403 VAL K C 1
ATOM 14594 O O . VAL E 3 162 ? 260.277 200.500 334.036 1.00 113.48 403 VAL K O 1
ATOM 14598 N N . THR E 3 163 ? 260.004 198.290 333.749 1.00 114.08 404 THR K N 1
ATOM 14599 C CA . THR E 3 163 ? 259.280 198.427 332.496 1.00 114.08 404 THR K CA 1
ATOM 14600 C C . THR E 3 163 ? 257.899 199.034 332.700 1.00 114.08 404 THR K C 1
ATOM 14601 O O . THR E 3 163 ? 257.466 199.861 331.890 1.00 114.08 404 THR K O 1
ATOM 14605 N N . LEU E 3 164 ? 257.227 198.681 333.790 1.00 115.60 405 LEU K N 1
ATOM 14606 C CA . LEU E 3 164 ? 255.930 199.238 334.132 1.00 115.60 405 LEU K CA 1
ATOM 14607 C C . LEU E 3 164 ? 256.000 200.709 334.521 1.00 115.60 405 LEU K C 1
ATOM 14608 O O . LEU E 3 164 ? 254.984 201.404 334.433 1.00 115.60 405 LEU K O 1
ATOM 14613 N N . ASN E 3 165 ? 257.167 201.210 334.919 1.00 117.65 406 ASN K N 1
ATOM 14614 C CA . ASN E 3 165 ? 257.320 202.609 335.291 1.00 117.65 406 ASN K CA 1
ATOM 14615 C C . ASN E 3 165 ? 257.730 203.505 334.133 1.00 117.65 406 ASN K C 1
ATOM 14616 O O . ASN E 3 165 ? 257.860 204.716 334.331 1.00 117.65 406 ASN K O 1
ATOM 14621 N N . MET E 3 166 ? 257.956 202.953 332.943 1.00 120.39 407 MET K N 1
ATOM 14622 C CA . MET E 3 166 ? 258.229 203.803 331.797 1.00 120.39 407 MET K CA 1
ATOM 14623 C C . MET E 3 166 ? 256.961 204.530 331.373 1.00 120.39 407 MET K C 1
ATOM 14624 O O . MET E 3 166 ? 255.868 203.966 331.428 1.00 120.39 407 MET K O 1
ATOM 14629 N N . PRO E 3 167 ? 257.085 205.793 330.937 1.00 123.69 408 PRO K N 1
ATOM 14630 C CA . PRO E 3 167 ? 255.896 206.584 330.588 1.00 123.69 408 PRO K CA 1
ATOM 14631 C C . PRO E 3 167 ? 255.149 206.081 329.364 1.00 123.69 408 PRO K C 1
ATOM 14632 O O . PRO E 3 167 ? 253.981 206.427 329.169 1.00 123.69 408 PRO K O 1
ATOM 14636 N N . ARG E 3 168 ? 255.810 205.276 328.533 1.00 126.91 409 ARG K N 1
ATOM 14637 C CA . ARG E 3 168 ? 255.117 204.634 327.423 1.00 126.91 409 ARG K CA 1
ATOM 14638 C C . ARG E 3 168 ? 254.132 203.582 327.914 1.00 126.91 409 ARG K C 1
ATOM 14639 O O . ARG E 3 168 ? 253.019 203.480 327.385 1.00 126.91 409 ARG K O 1
ATOM 14647 N N . TYR E 3 169 ? 254.505 202.816 328.937 1.00 124.75 410 TYR K N 1
ATOM 14648 C CA . TYR E 3 169 ? 253.702 201.698 329.404 1.00 124.75 410 TYR K CA 1
ATOM 14649 C C . TYR E 3 169 ? 252.976 201.969 330.709 1.00 124.75 410 TYR K C 1
ATOM 14650 O O . TYR E 3 169 ? 252.113 201.171 331.091 1.00 124.75 410 TYR K O 1
ATOM 14659 N N . ARG E 3 170 ? 253.295 203.059 331.405 1.00 127.67 411 ARG K N 1
ATOM 14660 C CA . ARG E 3 170 ? 252.525 203.475 332.568 1.00 127.67 411 ARG K CA 1
ATOM 14661 C C . ARG E 3 170 ? 251.143 203.972 332.177 1.00 127.67 411 ARG K C 1
ATOM 14662 O O . ARG E 3 170 ? 250.233 203.965 333.010 1.00 127.67 411 ARG K O 1
ATOM 14670 N N . ALA E 3 171 ? 250.967 204.371 330.914 1.00 131.11 412 ALA K N 1
ATOM 14671 C CA . ALA E 3 171 ? 249.687 204.884 330.446 1.00 131.11 412 ALA K CA 1
ATOM 14672 C C . ALA E 3 171 ? 248.620 203.801 330.388 1.00 131.11 412 ALA K C 1
ATOM 14673 O O . ALA E 3 171 ? 247.426 204.107 330.450 1.00 131.11 412 ALA K O 1
ATOM 14675 N N . MET E 3 172 ? 249.019 202.535 330.280 1.00 132.23 413 MET K N 1
ATOM 14676 C CA . MET E 3 172 ? 248.039 201.463 330.164 1.00 132.23 413 MET K CA 1
ATOM 14677 C C . MET E 3 172 ? 247.348 201.148 331.483 1.00 132.23 413 MET K C 1
ATOM 14678 O O . MET E 3 172 ? 246.248 200.584 331.458 1.00 132.23 413 MET K O 1
ATOM 14683 N N . ASN E 3 173 ? 247.976 201.494 332.614 1.00 131.91 414 ASN K N 1
ATOM 14684 C CA . ASN E 3 173 ? 247.444 201.289 333.967 1.00 131.91 414 ASN K CA 1
ATOM 14685 C C . ASN E 3 173 ? 247.133 199.818 334.245 1.00 131.91 414 ASN K C 1
ATOM 14686 O O . ASN E 3 173 ? 245.981 199.421 334.419 1.00 131.91 414 ASN K O 1
ATOM 14691 N N . LEU E 3 174 ? 248.186 199.008 334.277 1.00 130.09 415 LEU K N 1
ATOM 14692 C CA . LEU E 3 174 ? 248.090 197.576 334.490 1.00 130.09 415 LEU K CA 1
ATOM 14693 C C . LEU E 3 174 ? 248.290 197.241 335.967 1.00 130.09 415 LEU K C 1
ATOM 14694 O O . LEU E 3 174 ? 248.760 198.060 336.757 1.00 130.09 415 LEU K O 1
ATOM 14699 N N . VAL E 3 175 ? 247.930 196.015 336.345 1.00 128.55 416 VAL K N 1
ATOM 14700 C CA . VAL E 3 175 ? 248.128 195.523 337.707 1.00 128.55 416 VAL K CA 1
ATOM 14701 C C . VAL E 3 175 ? 248.866 194.191 337.659 1.00 128.55 416 VAL K C 1
ATOM 14702 O O . VAL E 3 175 ? 248.366 193.214 337.094 1.00 128.55 416 VAL K O 1
ATOM 14706 N N . VAL E 3 176 ? 250.049 194.148 338.265 1.00 126.69 417 VAL K N 1
ATOM 14707 C CA . VAL E 3 176 ? 250.888 192.953 338.301 1.00 126.69 417 VAL K CA 1
ATOM 14708 C C . VAL E 3 176 ? 250.497 192.078 339.479 1.00 126.69 417 VAL K C 1
ATOM 14709 O O . VAL E 3 176 ? 250.547 192.502 340.637 1.00 126.69 417 VAL K O 1
ATOM 14713 N N . SER E 3 177 ? 250.135 190.833 339.186 1.00 127.76 418 SER K N 1
ATOM 14714 C CA . SER E 3 177 ? 249.806 189.871 340.227 1.00 127.76 418 SER K CA 1
ATOM 14715 C C . SER E 3 177 ? 250.611 188.602 339.991 1.00 127.76 418 SER K C 1
ATOM 14716 O O . SER E 3 177 ? 250.876 188.242 338.843 1.00 127.76 418 SER K O 1
ATOM 14719 N N . ALA E 3 178 ? 250.987 187.923 341.071 1.00 127.63 419 ALA K N 1
ATOM 14720 C CA . ALA E 3 178 ? 251.846 186.754 340.977 1.00 127.63 419 ALA K CA 1
ATOM 14721 C C . ALA E 3 178 ? 251.196 185.530 341.605 1.00 127.63 419 ALA K C 1
ATOM 14722 O O . ALA E 3 178 ? 250.525 185.616 342.635 1.00 127.63 419 ALA K O 1
ATOM 14724 N N . SER E 3 179 ? 251.417 184.379 340.970 1.00 127.89 420 SER K N 1
ATOM 14725 C CA . SER E 3 179 ? 250.978 183.093 341.497 1.00 127.89 420 SER K CA 1
ATOM 14726 C C . SER E 3 179 ? 252.134 182.112 341.392 1.00 127.89 420 SER K C 1
ATOM 14727 O O . SER E 3 179 ? 253.120 182.359 340.695 1.00 127.89 420 SER K O 1
ATOM 14730 N N . PHE E 3 180 ? 251.996 180.978 342.081 1.00 130.20 421 PHE K N 1
ATOM 14731 C CA . PHE E 3 180 ? 253.120 180.063 342.241 1.00 130.20 421 PHE K CA 1
ATOM 14732 C C . PHE E 3 180 ? 252.642 178.646 342.546 1.00 130.20 421 PHE K C 1
ATOM 14733 O O . PHE E 3 180 ? 252.006 178.408 343.574 1.00 130.20 421 PHE K O 1
ATOM 14741 N N . PHE E 3 181 ? 252.943 177.705 341.653 1.00 132.40 422 PHE K N 1
ATOM 14742 C CA . PHE E 3 181 ? 252.439 176.333 341.677 1.00 132.40 422 PHE K CA 1
ATOM 14743 C C . PHE E 3 181 ? 253.396 175.408 342.407 1.00 132.40 422 PHE K C 1
ATOM 14744 O O . PHE E 3 181 ? 254.366 175.836 343.034 1.00 132.40 422 PHE K O 1
ATOM 14752 N N . GLU E 3 182 ? 253.076 174.119 342.290 1.00 138.74 423 GLU K N 1
ATOM 14753 C CA . GLU E 3 182 ? 253.980 173.002 342.552 1.00 138.74 423 GLU K CA 1
ATOM 14754 C C . GLU E 3 182 ? 253.295 171.775 341.970 1.00 138.74 423 GLU K C 1
ATOM 14755 O O . GLU E 3 182 ? 252.115 171.547 342.246 1.00 138.74 423 GLU K O 1
ATOM 14761 N N . ILE E 3 183 ? 254.014 170.993 341.179 1.00 139.45 424 ILE K N 1
ATOM 14762 C CA . ILE E 3 183 ? 253.463 169.765 340.621 1.00 139.45 424 ILE K CA 1
ATOM 14763 C C . ILE E 3 183 ? 254.161 168.584 341.277 1.00 139.45 424 ILE K C 1
ATOM 14764 O O . ILE E 3 183 ? 255.321 168.288 340.971 1.00 139.45 424 ILE K O 1
ATOM 14769 N N . TYR E 3 184 ? 253.458 167.913 342.184 1.00 145.63 425 TYR K N 1
ATOM 14770 C CA . TYR E 3 184 ? 254.024 166.818 342.957 1.00 145.63 425 TYR K CA 1
ATOM 14771 C C . TYR E 3 184 ? 253.134 165.598 342.823 1.00 145.63 425 TYR K C 1
ATOM 14772 O O . TYR E 3 184 ? 251.913 165.707 342.979 1.00 145.63 425 TYR K O 1
ATOM 14781 N N . SER E 3 185 ? 253.762 164.448 342.549 1.00 146.94 426 SER K N 1
ATOM 14782 C CA . SER E 3 185 ? 253.092 163.159 342.333 1.00 146.94 426 SER K CA 1
ATOM 14783 C C . SER E 3 185 ? 252.038 163.248 341.236 1.00 146.94 426 SER K C 1
ATOM 14784 O O . SER E 3 185 ? 250.945 162.694 341.348 1.00 146.94 426 SER K O 1
ATOM 14787 N N . GLY E 3 186 ? 252.357 163.986 340.175 1.00 145.26 427 GLY K N 1
ATOM 14788 C CA . GLY E 3 186 ? 251.448 164.168 339.065 1.00 145.26 427 GLY K CA 1
ATOM 14789 C C . GLY E 3 186 ? 250.320 165.146 339.300 1.00 145.26 427 GLY K C 1
ATOM 14790 O O . GLY E 3 186 ? 249.629 165.504 338.339 1.00 145.26 427 GLY K O 1
ATOM 14791 N N . LYS E 3 187 ? 250.108 165.594 340.532 1.00 146.46 428 LYS K N 1
ATOM 14792 C CA . LYS E 3 187 ? 249.021 166.493 340.879 1.00 146.46 428 LYS K CA 1
ATOM 14793 C C . LYS E 3 187 ? 249.574 167.873 341.201 1.00 146.46 428 LYS K C 1
ATOM 14794 O O . LYS E 3 187 ? 250.720 168.027 341.629 1.00 146.46 428 LYS K O 1
ATOM 14800 N N . VAL E 3 188 ? 248.740 168.877 340.988 1.00 141.70 429 VAL K N 1
ATOM 14801 C CA . VAL E 3 188 ? 249.132 170.263 341.184 1.00 141.70 429 VAL K CA 1
ATOM 14802 C C . VAL E 3 188 ? 248.854 170.652 342.626 1.00 141.70 429 VAL K C 1
ATOM 14803 O O . VAL E 3 188 ? 247.741 170.459 343.125 1.00 141.70 429 VAL K O 1
ATOM 14807 N N . PHE E 3 189 ? 249.866 171.180 343.302 1.00 140.08 430 PHE K N 1
ATOM 14808 C CA . PHE E 3 189 ? 249.695 171.747 344.626 1.00 140.08 430 PHE K CA 1
ATOM 14809 C C . PHE E 3 189 ? 249.831 173.259 344.539 1.00 140.08 430 PHE K C 1
ATOM 14810 O O . PHE E 3 189 ? 249.915 173.835 343.451 1.00 140.08 430 PHE K O 1
ATOM 14818 N N . ASP E 3 190 ? 249.833 173.910 345.698 1.00 142.34 431 ASP K N 1
ATOM 14819 C CA . ASP E 3 190 ? 250.002 175.351 345.775 1.00 142.34 431 ASP K CA 1
ATOM 14820 C C . ASP E 3 190 ? 250.949 175.657 346.923 1.00 142.34 431 ASP K C 1
ATOM 14821 O O . ASP E 3 190 ? 250.976 174.946 347.930 1.00 142.34 431 ASP K O 1
ATOM 14826 N N . LEU E 3 191 ? 251.722 176.730 346.764 1.00 138.63 432 LEU K N 1
ATOM 14827 C CA . LEU E 3 191 ? 252.724 177.094 347.751 1.00 138.63 432 LEU K CA 1
ATOM 14828 C C . LEU E 3 191 ? 252.515 178.460 348.380 1.00 138.63 432 LEU K C 1
ATOM 14829 O O . LEU E 3 191 ? 253.168 178.762 349.382 1.00 138.63 432 LEU K O 1
ATOM 14834 N N . LEU E 3 192 ? 251.630 179.284 347.831 1.00 140.90 433 LEU K N 1
ATOM 14835 C CA . LEU E 3 192 ? 251.265 180.528 348.497 1.00 140.90 433 LEU K CA 1
ATOM 14836 C C . LEU E 3 192 ? 250.322 180.230 349.658 1.00 140.90 433 LEU K C 1
ATOM 14837 O O . LEU E 3 192 ? 250.646 180.507 350.817 1.00 140.90 433 LEU K O 1
ATOM 14842 N N . SER E 3 193 ? 249.164 179.644 349.363 1.00 144.84 434 SER K N 1
ATOM 14843 C CA . SER E 3 193 ? 248.462 178.871 350.377 1.00 144.84 434 SER K CA 1
ATOM 14844 C C . SER E 3 193 ? 249.239 177.585 350.618 1.00 144.84 434 SER K C 1
ATOM 14845 O O . SER E 3 193 ? 250.006 177.141 349.759 1.00 144.84 434 SER K O 1
ATOM 14848 N N . ASP E 3 194 ? 249.038 176.981 351.790 1.00 148.42 435 ASP K N 1
ATOM 14849 C CA . ASP E 3 194 ? 249.979 175.974 352.273 1.00 148.42 435 ASP K CA 1
ATOM 14850 C C . ASP E 3 194 ? 249.878 174.661 351.494 1.00 148.42 435 ASP K C 1
ATOM 14851 O O . ASP E 3 194 ? 250.843 174.236 350.849 1.00 148.42 435 ASP K O 1
ATOM 14856 N N . LYS E 3 195 ? 248.721 174.000 351.528 1.00 147.11 436 LYS K N 1
ATOM 14857 C CA . LYS E 3 195 ? 248.608 172.697 350.884 1.00 147.11 436 LYS K CA 1
ATOM 14858 C C . LYS E 3 195 ? 247.300 172.554 350.119 1.00 147.11 436 LYS K C 1
ATOM 14859 O O . LYS E 3 195 ? 246.664 171.496 350.169 1.00 147.11 436 LYS K O 1
ATOM 14865 N N . GLN E 3 196 ? 246.881 173.596 349.411 1.00 144.29 437 GLN K N 1
ATOM 14866 C CA . GLN E 3 196 ? 245.642 173.529 348.645 1.00 144.29 437 GLN K CA 1
ATOM 14867 C C . GLN E 3 196 ? 245.857 172.655 347.420 1.00 144.29 437 GLN K C 1
ATOM 14868 O O . GLN E 3 196 ? 246.569 173.046 346.492 1.00 144.29 437 GLN K O 1
ATOM 14874 N N . LYS E 3 197 ? 245.265 171.466 347.424 1.00 141.92 438 LYS K N 1
ATOM 14875 C CA . LYS E 3 197 ? 245.296 170.613 346.247 1.00 141.92 438 LYS K CA 1
ATOM 14876 C C . LYS E 3 197 ? 244.456 171.230 345.138 1.00 141.92 438 LYS K C 1
ATOM 14877 O O . LYS E 3 197 ? 243.372 171.766 345.374 1.00 141.92 438 LYS K O 1
ATOM 14883 N N . LEU E 3 198 ? 244.969 171.158 343.917 1.00 143.57 439 LEU K N 1
ATOM 14884 C CA . LEU E 3 198 ? 244.408 171.951 342.838 1.00 143.57 439 LEU K CA 1
ATOM 14885 C C . LEU E 3 198 ? 243.993 171.051 341.692 1.00 143.57 439 LEU K C 1
ATOM 14886 O O . LEU E 3 198 ? 244.557 169.975 341.489 1.00 143.57 439 LEU K O 1
ATOM 14891 N N . ARG E 3 199 ? 243.010 171.516 340.938 1.00 150.65 440 ARG K N 1
ATOM 14892 C CA . ARG E 3 199 ? 242.507 170.801 339.781 1.00 150.65 440 ARG K CA 1
ATOM 14893 C C . ARG E 3 199 ? 243.011 171.453 338.502 1.00 150.65 440 ARG K C 1
ATOM 14894 O O . ARG E 3 199 ? 243.425 172.611 338.478 1.00 150.65 440 ARG K O 1
ATOM 14902 N N . VAL E 3 200 ? 242.980 170.676 337.427 1.00 153.36 441 VAL K N 1
ATOM 14903 C CA . VAL E 3 200 ? 243.359 171.135 336.099 1.00 153.36 441 VAL K CA 1
ATOM 14904 C C . VAL E 3 200 ? 242.140 170.918 335.213 1.00 153.36 441 VAL K C 1
ATOM 14905 O O . VAL E 3 200 ? 241.814 169.779 334.863 1.00 153.36 441 VAL K O 1
ATOM 14909 N N . LEU E 3 201 ? 241.469 171.999 334.844 1.00 157.58 442 LEU K N 1
ATOM 14910 C CA . LEU E 3 201 ? 240.254 171.952 334.052 1.00 157.58 442 LEU K CA 1
ATOM 14911 C C . LEU E 3 201 ? 240.503 172.665 332.728 1.00 157.58 442 LEU K C 1
ATOM 14912 O O . LEU E 3 201 ? 241.642 172.987 332.383 1.00 157.58 442 LEU K O 1
ATOM 14917 N N . GLU E 3 202 ? 239.438 172.900 331.967 1.00 163.51 443 GLU K N 1
ATOM 14918 C CA . GLU E 3 202 ? 239.604 173.537 330.669 1.00 163.51 443 GLU K CA 1
ATOM 14919 C C . GLU E 3 202 ? 238.399 174.414 330.352 1.00 163.51 443 GLU K C 1
ATOM 14920 O O . GLU E 3 202 ? 237.254 174.049 330.625 1.00 163.51 443 GLU K O 1
ATOM 14926 N N . ASP E 3 203 ? 238.679 175.578 329.778 1.00 168.39 444 ASP K N 1
ATOM 14927 C CA . ASP E 3 203 ? 237.680 176.488 329.240 1.00 168.39 444 ASP K CA 1
ATOM 14928 C C . ASP E 3 203 ? 237.181 175.952 327.900 1.00 168.39 444 ASP K C 1
ATOM 14929 O O . ASP E 3 203 ? 237.793 175.073 327.290 1.00 168.39 444 ASP K O 1
ATOM 14934 N N . GLY E 3 204 ? 236.052 176.495 327.443 1.00 171.68 445 GLY K N 1
ATOM 14935 C CA . GLY E 3 204 ? 235.522 176.129 326.142 1.00 171.68 445 GLY K CA 1
ATOM 14936 C C . GLY E 3 204 ? 236.351 176.618 324.973 1.00 171.68 445 GLY K C 1
ATOM 14937 O O . GLY E 3 204 ? 236.191 176.114 323.858 1.00 171.68 445 GLY K O 1
ATOM 14938 N N . LYS E 3 205 ? 237.236 177.583 325.199 1.00 169.36 446 LYS K N 1
ATOM 14939 C CA . LYS E 3 205 ? 238.094 178.120 324.153 1.00 169.36 446 LYS K CA 1
ATOM 14940 C C . LYS E 3 205 ? 239.428 177.394 324.055 1.00 169.36 446 LYS K C 1
ATOM 14941 O O . LYS E 3 205 ? 240.384 177.969 323.519 1.00 169.36 446 LYS K O 1
ATOM 14947 N N . GLN E 3 206 ? 239.500 176.157 324.564 1.00 164.73 447 GLN K N 1
ATOM 14948 C CA . GLN E 3 206 ? 240.706 175.322 324.605 1.00 164.73 447 GLN K CA 1
ATOM 14949 C C . GLN E 3 206 ? 241.851 176.024 325.341 1.00 164.73 447 GLN K C 1
ATOM 14950 O O . GLN E 3 206 ? 242.954 176.198 324.821 1.00 164.73 447 GLN K O 1
ATOM 14956 N N . GLN E 3 207 ? 241.563 176.431 326.575 1.00 160.60 448 GLN K N 1
ATOM 14957 C CA . GLN E 3 207 ? 242.553 177.070 327.429 1.00 160.60 448 GLN K CA 1
ATOM 14958 C C . GLN E 3 207 ? 242.579 176.369 328.775 1.00 160.60 448 GLN K C 1
ATOM 14959 O O . GLN E 3 207 ? 241.549 176.269 329.447 1.00 160.60 448 GLN K O 1
ATOM 14965 N N . VAL E 3 208 ? 243.753 175.890 329.161 1.00 153.98 449 VAL K N 1
ATOM 14966 C CA . VAL E 3 208 ? 243.934 175.209 330.436 1.00 153.98 449 VAL K CA 1
ATOM 14967 C C . VAL E 3 208 ? 243.912 176.237 331.557 1.00 153.98 449 VAL K C 1
ATOM 14968 O O . VAL E 3 208 ? 244.554 177.288 331.474 1.00 153.98 449 VAL K O 1
ATOM 14972 N N . GLN E 3 209 ? 243.149 175.950 332.612 1.00 153.52 450 GLN K N 1
ATOM 14973 C CA . GLN E 3 209 ? 243.057 176.862 333.752 1.00 153.52 450 GLN K CA 1
ATOM 14974 C C . GLN E 3 209 ? 243.168 176.034 335.028 1.00 153.52 450 GLN K C 1
ATOM 14975 O O . GLN E 3 209 ? 242.276 175.237 335.327 1.00 153.52 450 GLN K O 1
ATOM 14981 N N . VAL E 3 210 ? 244.259 176.224 335.771 1.00 146.09 451 VAL K N 1
ATOM 14982 C CA . VAL E 3 210 ? 244.346 175.645 337.103 1.00 146.09 451 VAL K CA 1
ATOM 14983 C C . VAL E 3 210 ? 243.413 176.419 338.021 1.00 146.09 451 VAL K C 1
ATOM 14984 O O . VAL E 3 210 ? 243.405 177.655 338.024 1.00 146.09 451 VAL K O 1
ATOM 14988 N N . VAL E 3 211 ? 242.598 175.698 338.785 1.00 146.86 452 VAL K N 1
ATOM 14989 C CA . VAL E 3 211 ? 241.533 176.329 339.555 1.00 146.86 452 VAL K CA 1
ATOM 14990 C C . VAL E 3 211 ? 241.259 175.539 340.835 1.00 146.86 452 VAL K C 1
ATOM 14991 O O . VAL E 3 211 ? 241.102 174.314 340.800 1.00 146.86 452 VAL K O 1
ATOM 14995 N N . GLY E 3 212 ? 241.248 176.215 341.987 1.00 143.64 453 GLY K N 1
ATOM 14996 C CA . GLY E 3 212 ? 241.487 177.645 342.100 1.00 143.64 453 GLY K CA 1
ATOM 14997 C C . GLY E 3 212 ? 242.795 178.002 342.764 1.00 143.64 453 GLY K C 1
ATOM 14998 O O . GLY E 3 212 ? 242.963 177.822 343.968 1.00 143.64 453 GLY K O 1
ATOM 14999 N N . LEU E 3 213 ? 243.724 178.519 341.967 1.00 140.39 454 LEU K N 1
ATOM 15000 C CA . LEU E 3 213 ? 245.021 178.937 342.471 1.00 140.39 454 LEU K CA 1
ATOM 15001 C C . LEU E 3 213 ? 244.883 180.232 343.269 1.00 140.39 454 LEU K C 1
ATOM 15002 O O . LEU E 3 213 ? 243.911 180.980 343.141 1.00 140.39 454 LEU K O 1
ATOM 15007 N N . THR E 3 214 ? 245.882 180.502 344.101 1.00 137.80 455 THR K N 1
ATOM 15008 C CA . THR E 3 214 ? 245.980 181.756 344.829 1.00 137.80 455 THR K CA 1
ATOM 15009 C C . THR E 3 214 ? 246.735 182.748 343.959 1.00 137.80 455 THR K C 1
ATOM 15010 O O . THR E 3 214 ? 247.803 182.426 343.431 1.00 137.80 455 THR K O 1
ATOM 15014 N N . GLU E 3 215 ? 246.176 183.944 343.798 1.00 134.25 456 GLU K N 1
ATOM 15015 C CA . GLU E 3 215 ? 246.761 184.986 342.954 1.00 134.25 456 GLU K CA 1
ATOM 15016 C C . GLU E 3 215 ? 246.825 186.263 343.786 1.00 134.25 456 GLU K C 1
ATOM 15017 O O . GLU E 3 215 ? 245.898 187.074 343.768 1.00 134.25 456 GLU K O 1
ATOM 15023 N N . LYS E 3 216 ? 247.917 186.433 344.525 1.00 130.57 457 LYS K N 1
ATOM 15024 C CA . LYS E 3 216 ? 248.081 187.640 345.319 1.00 130.57 457 LYS K CA 1
ATOM 15025 C C . LYS E 3 216 ? 248.435 188.820 344.425 1.00 130.57 457 LYS K C 1
ATOM 15026 O O . LYS E 3 216 ? 249.020 188.668 343.351 1.00 130.57 457 LYS K O 1
ATOM 15032 N N . VAL E 3 217 ? 248.065 190.008 344.882 1.00 130.99 458 VAL K N 1
ATOM 15033 C CA . VAL E 3 217 ? 248.330 191.239 344.156 1.00 130.99 458 VAL K CA 1
ATOM 15034 C C . VAL E 3 217 ? 249.617 191.849 344.687 1.00 130.99 458 VAL K C 1
ATOM 15035 O O . VAL E 3 217 ? 249.762 192.109 345.885 1.00 130.99 458 VAL K O 1
ATOM 15039 N N . VAL E 3 218 ? 250.563 192.068 343.783 1.00 130.02 459 VAL K N 1
ATOM 15040 C CA . VAL E 3 218 ? 251.913 192.477 344.139 1.00 130.02 459 VAL K CA 1
ATOM 15041 C C . VAL E 3 218 ? 252.008 193.991 344.065 1.00 130.02 459 VAL K C 1
ATOM 15042 O O . VAL E 3 218 ? 251.697 194.593 343.032 1.00 130.02 459 VAL K O 1
ATOM 15046 N N . ASP E 3 219 ? 252.437 194.602 345.166 1.00 131.46 460 ASP K N 1
ATOM 15047 C CA . ASP E 3 219 ? 252.672 196.037 345.244 1.00 131.46 460 ASP K CA 1
ATOM 15048 C C . ASP E 3 219 ? 253.985 196.461 344.616 1.00 131.46 460 ASP K C 1
ATOM 15049 O O . ASP E 3 219 ? 253.984 197.236 343.658 1.00 131.46 460 ASP K O 1
ATOM 15054 N N . GLY E 3 220 ? 255.107 195.969 345.133 1.00 129.12 461 GLY K N 1
ATOM 15055 C CA . GLY E 3 220 ? 256.402 196.339 344.604 1.00 129.12 461 GLY K CA 1
ATOM 15056 C C . GLY E 3 220 ? 257.330 195.147 344.589 1.00 129.12 461 GLY K C 1
ATOM 15057 O O . GLY E 3 220 ? 256.918 194.006 344.799 1.00 129.12 461 GLY K O 1
ATOM 15058 N N . VAL E 3 221 ? 258.606 195.430 344.328 1.00 125.51 462 VAL K N 1
ATOM 15059 C CA . VAL E 3 221 ? 259.603 194.370 344.234 1.00 125.51 462 VAL K CA 1
ATOM 15060 C C . VAL E 3 221 ? 259.969 193.837 345.621 1.00 125.51 462 VAL K C 1
ATOM 15061 O O . VAL E 3 221 ? 260.401 192.687 345.755 1.00 125.51 462 VAL K O 1
ATOM 15065 N N . GLU E 3 222 ? 259.760 194.623 346.678 1.00 129.67 463 GLU K N 1
ATOM 15066 C CA . GLU E 3 222 ? 259.952 194.097 348.024 1.00 129.67 463 GLU K CA 1
ATOM 15067 C C . GLU E 3 222 ? 258.838 193.139 348.418 1.00 129.67 463 GLU K C 1
ATOM 15068 O O . GLU E 3 222 ? 259.004 192.368 349.368 1.00 129.67 463 GLU K O 1
ATOM 15074 N N . GLU E 3 223 ? 257.710 193.173 347.708 1.00 128.36 464 GLU K N 1
ATOM 15075 C CA . GLU E 3 223 ? 256.612 192.261 347.978 1.00 128.36 464 GLU K CA 1
ATOM 15076 C C . GLU E 3 223 ? 256.812 190.936 347.261 1.00 128.36 464 GLU K C 1
ATOM 15077 O O . GLU E 3 223 ? 256.483 189.876 347.804 1.00 128.36 464 GLU K O 1
ATOM 15083 N N . VAL E 3 224 ? 257.366 190.974 346.048 1.00 127.46 465 VAL K N 1
ATOM 15084 C CA . VAL E 3 224 ? 257.494 189.751 345.266 1.00 127.46 465 VAL K CA 1
ATOM 15085 C C . VAL E 3 224 ? 258.666 188.911 345.771 1.00 127.46 465 VAL K C 1
ATOM 15086 O O . VAL E 3 224 ? 258.692 187.690 345.580 1.00 127.46 465 VAL K O 1
ATOM 15090 N N . LEU E 3 225 ? 259.623 189.525 346.470 1.00 126.48 466 LEU K N 1
ATOM 15091 C CA . LEU E 3 225 ? 260.674 188.738 347.102 1.00 126.48 466 LEU K CA 1
ATOM 15092 C C . LEU E 3 225 ? 260.157 188.034 348.347 1.00 126.48 466 LEU K C 1
ATOM 15093 O O . LEU E 3 225 ? 260.734 187.035 348.787 1.00 126.48 466 LEU K O 1
ATOM 15098 N N . LYS E 3 226 ? 259.078 188.547 348.935 1.00 128.29 467 LYS K N 1
ATOM 15099 C CA . LYS E 3 226 ? 258.493 187.878 350.088 1.00 128.29 467 LYS K CA 1
ATOM 15100 C C . LYS E 3 226 ? 257.722 186.636 349.667 1.00 128.29 467 LYS K C 1
ATOM 15101 O O . LYS E 3 226 ? 257.573 185.696 350.454 1.00 128.29 467 LYS K O 1
ATOM 15107 N N . LEU E 3 227 ? 257.221 186.613 348.431 1.00 128.74 468 LEU K N 1
ATOM 15108 C CA . LEU E 3 227 ? 256.552 185.418 347.931 1.00 128.74 468 LEU K CA 1
ATOM 15109 C C . LEU E 3 227 ? 257.559 184.311 347.658 1.00 128.74 468 LEU K C 1
ATOM 15110 O O . LEU E 3 227 ? 257.342 183.150 348.018 1.00 128.74 468 LEU K O 1
ATOM 15115 N N . ILE E 3 228 ? 258.678 184.667 347.028 1.00 127.52 469 ILE K N 1
ATOM 15116 C CA . ILE E 3 228 ? 259.642 183.674 346.566 1.00 127.52 469 ILE K CA 1
ATOM 15117 C C . ILE E 3 228 ? 260.405 183.081 347.743 1.00 127.52 469 ILE K C 1
ATOM 15118 O O . ILE E 3 228 ? 260.699 181.881 347.767 1.00 127.52 469 ILE K O 1
ATOM 15123 N N . GLN E 3 229 ? 260.700 183.897 348.755 1.00 129.05 470 GLN K N 1
ATOM 15124 C CA . GLN E 3 229 ? 261.379 183.384 349.939 1.00 129.05 470 GLN K CA 1
ATOM 15125 C C . GLN E 3 229 ? 260.453 182.487 350.752 1.00 129.05 470 GLN K C 1
ATOM 15126 O O . GLN E 3 229 ? 260.871 181.450 351.279 1.00 129.05 470 GLN K O 1
ATOM 15132 N N . HIS E 3 230 ? 259.177 182.865 350.849 1.00 131.10 471 HIS K N 1
ATOM 15133 C CA . HIS E 3 230 ? 258.205 181.999 351.509 1.00 131.10 471 HIS K CA 1
ATOM 15134 C C . HIS E 3 230 ? 257.839 180.809 350.637 1.00 131.10 471 HIS K C 1
ATOM 15135 O O . HIS E 3 230 ? 257.496 179.740 351.155 1.00 131.10 471 HIS K O 1
ATOM 15142 N N . GLY E 3 231 ? 257.914 180.968 349.321 1.00 132.31 472 GLY K N 1
ATOM 15143 C CA . GLY E 3 231 ? 257.591 179.891 348.411 1.00 132.31 472 GLY K CA 1
ATOM 15144 C C . GLY E 3 231 ? 258.593 178.758 348.439 1.00 132.31 472 GLY K C 1
ATOM 15145 O O . GLY E 3 231 ? 258.207 177.592 348.544 1.00 132.31 472 GLY K O 1
ATOM 15146 N N . ASN E 3 232 ? 259.884 179.086 348.365 1.00 132.19 473 ASN K N 1
ATOM 15147 C CA . ASN E 3 232 ? 260.911 178.052 348.331 1.00 132.19 473 ASN K CA 1
ATOM 15148 C C . ASN E 3 232 ? 261.081 177.353 349.669 1.00 132.19 473 ASN K C 1
ATOM 15149 O O . ASN E 3 232 ? 261.644 176.255 349.713 1.00 132.19 473 ASN K O 1
ATOM 15154 N N . ALA E 3 233 ? 260.618 177.962 350.761 1.00 133.87 474 ALA K N 1
ATOM 15155 C CA . ALA E 3 233 ? 260.728 177.312 352.060 1.00 133.87 474 ALA K CA 1
ATOM 15156 C C . ALA E 3 233 ? 259.711 176.191 352.213 1.00 133.87 474 ALA K C 1
ATOM 15157 O O . ALA E 3 233 ? 259.871 175.323 353.077 1.00 133.87 474 ALA K O 1
ATOM 15159 N N . ALA E 3 234 ? 258.665 176.188 351.391 1.00 136.02 475 ALA K N 1
ATOM 15160 C CA . ALA E 3 234 ? 257.624 175.179 351.480 1.00 136.02 475 ALA K CA 1
ATOM 15161 C C . ALA E 3 234 ? 257.647 174.195 350.324 1.00 136.02 475 ALA K C 1
ATOM 15162 O O . ALA E 3 234 ? 256.799 173.300 350.283 1.00 136.02 475 ALA K O 1
ATOM 15164 N N . ARG E 3 235 ? 258.582 174.339 349.390 1.00 136.08 476 ARG K N 1
ATOM 15165 C CA . ARG E 3 235 ? 258.678 173.402 348.282 1.00 136.08 476 ARG K CA 1
ATOM 15166 C C . ARG E 3 235 ? 259.186 172.051 348.770 1.00 136.08 476 ARG K C 1
ATOM 15167 O O . ARG E 3 235 ? 260.141 171.966 349.546 1.00 136.08 476 ARG K O 1
ATOM 15175 N N . THR E 3 236 ? 258.523 170.989 348.315 1.00 143.56 477 THR K N 1
ATOM 15176 C CA . THR E 3 236 ? 258.853 169.636 348.738 1.00 143.56 477 THR K CA 1
ATOM 15177 C C . THR E 3 236 ? 260.189 169.212 348.143 1.00 143.56 477 THR K C 1
ATOM 15178 O O . THR E 3 236 ? 260.367 169.220 346.921 1.00 143.56 477 THR K O 1
ATOM 15182 N N . SER E 3 237 ? 261.124 168.841 349.012 1.00 151.61 478 SER K N 1
ATOM 15183 C CA . SER E 3 237 ? 262.478 168.517 348.594 1.00 151.61 478 SER K CA 1
ATOM 15184 C C . SER E 3 237 ? 263.045 167.467 349.535 1.00 151.61 478 SER K C 1
ATOM 15185 O O . SER E 3 237 ? 262.722 167.455 350.724 1.00 151.61 478 SER K O 1
ATOM 15188 N N . GLY E 3 238 ? 263.889 166.592 348.997 1.00 161.98 479 GLY K N 1
ATOM 15189 C CA . GLY E 3 238 ? 264.536 165.579 349.800 1.00 161.98 479 GLY K CA 1
ATOM 15190 C C . GLY E 3 238 ? 265.643 166.153 350.660 1.00 161.98 479 GLY K C 1
ATOM 15191 O O . GLY E 3 238 ? 266.049 167.306 350.529 1.00 161.98 479 GLY K O 1
ATOM 15192 N N . GLN E 3 239 ? 266.136 165.317 351.576 1.00 171.70 480 GLN K N 1
ATOM 15193 C CA . GLN E 3 239 ? 267.231 165.694 352.473 1.00 171.70 480 GLN K CA 1
ATOM 15194 C C . GLN E 3 239 ? 268.261 164.569 352.478 1.00 171.70 480 GLN K C 1
ATOM 15195 O O . GLN E 3 239 ? 268.001 163.481 353.001 1.00 171.70 480 GLN K O 1
ATOM 15201 N N . THR E 3 240 ? 269.428 164.839 351.901 1.00 178.53 481 THR K N 1
ATOM 15202 C CA . THR E 3 240 ? 270.534 163.892 351.880 1.00 178.53 481 THR K CA 1
ATOM 15203 C C . THR E 3 240 ? 271.834 164.685 351.980 1.00 178.53 481 THR K C 1
ATOM 15204 O O . THR E 3 240 ? 271.833 165.882 352.284 1.00 178.53 481 THR K O 1
ATOM 15208 N N . SER E 3 241 ? 272.960 164.014 351.735 1.00 182.76 482 SER K N 1
ATOM 15209 C CA . SER E 3 241 ? 274.263 164.656 351.865 1.00 182.76 482 SER K CA 1
ATOM 15210 C C . SER E 3 241 ? 274.774 165.204 350.537 1.00 182.76 482 SER K C 1
ATOM 15211 O O . SER E 3 241 ? 275.471 166.223 350.512 1.00 182.76 482 SER K O 1
ATOM 15214 N N . ALA E 3 242 ? 274.444 164.539 349.427 1.00 180.95 483 ALA K N 1
ATOM 15215 C CA . ALA E 3 242 ? 274.932 164.981 348.124 1.00 180.95 483 ALA K CA 1
ATOM 15216 C C . ALA E 3 242 ? 274.183 166.219 347.648 1.00 180.95 483 ALA K C 1
ATOM 15217 O O . ALA E 3 242 ? 274.793 167.250 347.341 1.00 180.95 483 ALA K O 1
ATOM 15219 N N . ASN E 3 243 ? 272.857 166.135 347.578 1.00 172.67 484 ASN K N 1
ATOM 15220 C CA . ASN E 3 243 ? 272.021 167.270 347.190 1.00 172.67 484 ASN K CA 1
ATOM 15221 C C . ASN E 3 243 ? 270.977 167.445 348.286 1.00 172.67 484 ASN K C 1
ATOM 15222 O O . ASN E 3 243 ? 269.883 166.881 348.202 1.00 172.67 484 ASN K O 1
ATOM 15227 N N . SER E 3 244 ? 271.317 168.240 349.303 1.00 169.48 485 SER K N 1
ATOM 15228 C CA . SER E 3 244 ? 270.457 168.419 350.466 1.00 169.48 485 SER K CA 1
ATOM 15229 C C . SER E 3 244 ? 269.176 169.174 350.154 1.00 169.48 485 SER K C 1
ATOM 15230 O O . SER E 3 244 ? 268.253 169.151 350.973 1.00 169.48 485 SER K O 1
ATOM 15233 N N . ASN E 3 245 ? 269.099 169.840 349.008 1.00 159.88 486 ASN K N 1
ATOM 15234 C CA . ASN E 3 245 ? 267.883 170.514 348.580 1.00 159.88 486 ASN K CA 1
ATOM 15235 C C . ASN E 3 245 ? 267.596 170.184 347.121 1.00 159.88 486 ASN K C 1
ATOM 15236 O O . ASN E 3 245 ? 267.362 171.065 346.294 1.00 159.88 486 ASN K O 1
ATOM 15241 N N . SER E 3 246 ? 267.628 168.893 346.793 1.00 148.09 487 SER K N 1
ATOM 15242 C CA . SER E 3 246 ? 267.274 168.424 345.462 1.00 148.09 487 SER K CA 1
ATOM 15243 C C . SER E 3 246 ? 265.785 168.632 345.200 1.00 148.09 487 SER K C 1
ATOM 15244 O O . SER E 3 246 ? 264.938 168.432 346.070 1.00 148.09 487 SER K O 1
ATOM 15247 N N . SER E 3 247 ? 265.465 169.038 343.977 1.00 141.29 488 SER K N 1
ATOM 15248 C CA . SER E 3 247 ? 264.095 169.312 343.567 1.00 141.29 488 SER K CA 1
ATOM 15249 C C . SER E 3 247 ? 263.331 168.004 343.460 1.00 141.29 488 SER K C 1
ATOM 15250 O O . SER E 3 247 ? 263.857 167.015 342.944 1.00 141.29 488 SER K O 1
ATOM 15253 N N . ARG E 3 248 ? 262.096 168.004 343.955 1.00 144.89 489 ARG K N 1
ATOM 15254 C CA . ARG E 3 248 ? 261.238 166.829 343.927 1.00 144.89 489 ARG K CA 1
ATOM 15255 C C . ARG E 3 248 ? 259.915 167.130 343.241 1.00 144.89 489 ARG K C 1
ATOM 15256 O O . ARG E 3 248 ? 258.986 166.325 343.304 1.00 144.89 489 ARG K O 1
ATOM 15264 N N . SER E 3 249 ? 259.819 168.272 342.568 1.00 138.19 490 SER K N 1
ATOM 15265 C CA . SER E 3 249 ? 258.550 168.709 342.007 1.00 138.19 490 SER K CA 1
ATOM 15266 C C . SER E 3 249 ? 258.814 169.747 340.933 1.00 138.19 490 SER K C 1
ATOM 15267 O O . SER E 3 249 ? 259.869 170.387 340.921 1.00 138.19 490 SER K O 1
ATOM 15270 N N . HIS E 3 250 ? 257.840 169.918 340.043 1.00 134.85 491 HIS K N 1
ATOM 15271 C CA . HIS E 3 250 ? 257.987 170.822 338.905 1.00 134.85 491 HIS K CA 1
ATOM 15272 C C . HIS E 3 250 ? 257.341 172.165 339.238 1.00 134.85 491 HIS K C 1
ATOM 15273 O O . HIS E 3 250 ? 256.178 172.420 338.936 1.00 134.85 491 HIS K O 1
ATOM 15280 N N . ALA E 3 251 ? 258.128 173.032 339.871 1.00 128.90 492 ALA K N 1
ATOM 15281 C CA . ALA E 3 251 ? 257.611 174.308 340.349 1.00 128.90 492 ALA K CA 1
ATOM 15282 C C . ALA E 3 251 ? 257.363 175.264 339.191 1.00 128.90 492 ALA K C 1
ATOM 15283 O O . ALA E 3 251 ? 258.159 175.357 338.254 1.00 128.90 492 ALA K O 1
ATOM 15285 N N . VAL E 3 252 ? 256.235 175.972 339.254 1.00 125.94 493 VAL K N 1
ATOM 15286 C CA . VAL E 3 252 ? 255.831 176.923 338.223 1.00 125.94 493 VAL K CA 1
ATOM 15287 C C . VAL E 3 252 ? 255.438 178.237 338.880 1.00 125.94 493 VAL K C 1
ATOM 15288 O O . VAL E 3 252 ? 254.522 178.282 339.706 1.00 125.94 493 VAL K O 1
ATOM 15292 N N . PHE E 3 253 ? 256.127 179.308 338.498 1.00 122.01 494 PHE K N 1
ATOM 15293 C CA . PHE E 3 253 ? 255.890 180.643 339.025 1.00 122.01 494 PHE K CA 1
ATOM 15294 C C . PHE E 3 253 ? 255.329 181.502 337.908 1.00 122.01 494 PHE K C 1
ATOM 15295 O O . PHE E 3 253 ? 255.931 181.587 336.836 1.00 122.01 494 PHE K O 1
ATOM 15303 N N . GLN E 3 254 ? 254.174 182.119 338.144 1.00 122.46 495 GLN K N 1
ATOM 15304 C CA . GLN E 3 254 ? 253.507 182.941 337.143 1.00 122.46 495 GLN K CA 1
ATOM 15305 C C . GLN E 3 254 ? 253.404 184.376 337.625 1.00 122.46 495 GLN K C 1
ATOM 15306 O O . GLN E 3 254 ? 253.177 184.625 338.811 1.00 122.46 495 GLN K O 1
ATOM 15312 N N . ILE E 3 255 ? 253.569 185.313 336.695 1.00 120.97 496 ILE K N 1
ATOM 15313 C CA . ILE E 3 255 ? 253.323 186.725 336.947 1.00 120.97 496 ILE K CA 1
ATOM 15314 C C . ILE E 3 255 ? 252.236 187.195 335.995 1.00 120.97 496 ILE K C 1
ATOM 15315 O O . ILE E 3 255 ? 252.462 187.324 334.786 1.00 120.97 496 ILE K O 1
ATOM 15320 N N . VAL E 3 256 ? 251.050 187.438 336.526 1.00 124.52 497 VAL K N 1
ATOM 15321 C CA . VAL E 3 256 ? 249.887 187.705 335.692 1.00 124.52 497 VAL K CA 1
ATOM 15322 C C . VAL E 3 256 ? 249.712 189.206 335.537 1.00 124.52 497 VAL K C 1
ATOM 15323 O O . VAL E 3 256 ? 249.667 189.953 336.517 1.00 124.52 497 VAL K O 1
ATOM 15327 N N . LEU E 3 257 ? 249.603 189.658 334.292 1.00 124.58 498 LEU K N 1
ATOM 15328 C CA . LEU E 3 257 ? 249.530 191.080 333.981 1.00 124.58 498 LEU K CA 1
ATOM 15329 C C . LEU E 3 257 ? 248.088 191.418 333.628 1.00 124.58 498 LEU K C 1
ATOM 15330 O O . LEU E 3 257 ? 247.597 191.026 332.566 1.00 124.58 498 LEU K O 1
ATOM 15335 N N . ARG E 3 258 ? 247.414 192.150 334.513 1.00 130.47 499 ARG K N 1
ATOM 15336 C CA . ARG E 3 258 ? 245.990 192.399 334.412 1.00 130.47 499 ARG K CA 1
ATOM 15337 C C . ARG E 3 258 ? 245.691 193.886 334.288 1.00 130.47 499 ARG K C 1
ATOM 15338 O O . ARG E 3 258 ? 246.279 194.699 335.008 1.00 130.47 499 ARG K O 1
ATOM 15346 N N . PRO E 3 259 ? 244.791 194.270 333.391 1.00 135.31 500 PRO K N 1
ATOM 15347 C CA . PRO E 3 259 ? 244.265 195.634 333.414 1.00 135.31 500 PRO K CA 1
ATOM 15348 C C . PRO E 3 259 ? 243.377 195.835 334.628 1.00 135.31 500 PRO K C 1
ATOM 15349 O O . PRO E 3 259 ? 242.763 194.905 335.153 1.00 135.31 500 PRO K O 1
ATOM 15353 N N . GLN E 3 260 ? 243.312 197.081 335.074 1.00 140.14 501 GLN K N 1
ATOM 15354 C CA . GLN E 3 260 ? 242.640 197.430 336.317 1.00 140.14 501 GLN K CA 1
ATOM 15355 C C . GLN E 3 260 ? 241.150 197.591 336.056 1.00 140.14 501 GLN K C 1
ATOM 15356 O O . GLN E 3 260 ? 240.739 198.454 335.276 1.00 140.14 501 GLN K O 1
ATOM 15362 N N . GLY E 3 261 ? 240.345 196.762 336.715 1.00 145.06 502 GLY K N 1
ATOM 15363 C CA . GLY E 3 261 ? 238.907 196.841 336.579 1.00 145.06 502 GLY K CA 1
ATOM 15364 C C . GLY E 3 261 ? 238.335 196.133 335.376 1.00 145.06 502 GLY K C 1
ATOM 15365 O O . GLY E 3 261 ? 237.286 196.547 334.869 1.00 145.06 502 GLY K O 1
ATOM 15366 N N . SER E 3 262 ? 238.982 195.085 334.899 1.00 145.28 503 SER K N 1
ATOM 15367 C CA . SER E 3 262 ? 238.482 194.334 333.753 1.00 145.28 503 SER K CA 1
ATOM 15368 C C . SER E 3 262 ? 238.465 192.833 333.990 1.00 145.28 503 SER K C 1
ATOM 15369 O O . SER E 3 262 ? 237.679 192.131 333.347 1.00 145.28 503 SER K O 1
ATOM 15372 N N . THR E 3 263 ? 239.318 192.331 334.891 1.00 144.24 504 THR K N 1
ATOM 15373 C CA . THR E 3 263 ? 239.481 190.916 335.253 1.00 144.24 504 THR K CA 1
ATOM 15374 C C . THR E 3 263 ? 239.779 190.017 334.056 1.00 144.24 504 THR K C 1
ATOM 15375 O O . THR E 3 263 ? 239.448 188.830 334.076 1.00 144.24 504 THR K O 1
ATOM 15379 N N . LYS E 3 264 ? 240.397 190.554 333.011 1.00 138.58 505 LYS K N 1
ATOM 15380 C CA . LYS E 3 264 ? 240.932 189.727 331.941 1.00 138.58 505 LYS K CA 1
ATOM 15381 C C . LYS E 3 264 ? 242.382 189.388 332.276 1.00 138.58 505 LYS K C 1
ATOM 15382 O O . LYS E 3 264 ? 242.851 189.599 333.398 1.00 138.58 505 LYS K O 1
ATOM 15388 N N . ILE E 3 265 ? 243.110 188.836 331.308 1.00 129.62 506 ILE K N 1
ATOM 15389 C CA . ILE E 3 265 ? 244.539 188.580 331.452 1.00 129.62 506 ILE K CA 1
ATOM 15390 C C . ILE E 3 265 ? 245.227 189.157 330.226 1.00 129.62 506 ILE K C 1
ATOM 15391 O O . ILE E 3 265 ? 244.990 188.697 329.104 1.00 129.62 506 ILE K O 1
ATOM 15396 N N . HIS E 3 266 ? 246.069 190.166 330.431 1.00 123.97 507 HIS K N 1
ATOM 15397 C CA . HIS E 3 266 ? 246.736 190.818 329.312 1.00 123.97 507 HIS K CA 1
ATOM 15398 C C . HIS E 3 266 ? 248.082 190.177 329.015 1.00 123.97 507 HIS K C 1
ATOM 15399 O O . HIS E 3 266 ? 248.506 190.128 327.858 1.00 123.97 507 HIS K O 1
ATOM 15406 N N . GLY E 3 267 ? 248.765 189.684 330.040 1.00 121.19 508 GLY K N 1
ATOM 15407 C CA . GLY E 3 267 ? 250.034 189.012 329.840 1.00 121.19 508 GLY K CA 1
ATOM 15408 C C . GLY E 3 267 ? 250.339 188.081 330.988 1.00 121.19 508 GLY K C 1
ATOM 15409 O O . GLY E 3 267 ? 249.874 188.276 332.114 1.00 121.19 508 GLY K O 1
ATOM 15410 N N . LYS E 3 268 ? 251.117 187.050 330.687 1.00 118.80 509 LYS K N 1
ATOM 15411 C CA . LYS E 3 268 ? 251.619 186.144 331.701 1.00 118.80 509 LYS K CA 1
ATOM 15412 C C . LYS E 3 268 ? 253.072 185.831 331.407 1.00 118.80 509 LYS K C 1
ATOM 15413 O O . LYS E 3 268 ? 253.464 185.628 330.257 1.00 118.80 509 LYS K O 1
ATOM 15419 N N . PHE E 3 269 ? 253.876 185.780 332.461 1.00 114.98 510 PHE K N 1
ATOM 15420 C CA . PHE E 3 269 ? 255.217 185.222 332.339 1.00 114.98 510 PHE K CA 1
ATOM 15421 C C . PHE E 3 269 ? 255.293 184.040 333.289 1.00 114.98 510 PHE K C 1
ATOM 15422 O O . PHE E 3 269 ? 255.338 184.220 334.508 1.00 114.98 510 PHE K O 1
ATOM 15430 N N . SER E 3 270 ? 255.292 182.836 332.734 1.00 116.85 511 SER K N 1
ATOM 15431 C CA . SER E 3 270 ? 255.215 181.613 333.520 1.00 116.85 511 SER K CA 1
ATOM 15432 C C . SER E 3 270 ? 256.597 180.979 333.561 1.00 116.85 511 SER K C 1
ATOM 15433 O O . SER E 3 270 ? 257.056 180.420 332.567 1.00 116.85 511 SER K O 1
ATOM 15436 N N . PHE E 3 271 ? 257.262 181.064 334.700 1.00 116.82 512 PHE K N 1
ATOM 15437 C CA . PHE E 3 271 ? 258.509 180.343 334.876 1.00 116.82 512 PHE K CA 1
ATOM 15438 C C . PHE E 3 271 ? 258.233 178.863 335.088 1.00 116.82 512 PHE K C 1
ATOM 15439 O O . PHE E 3 271 ? 257.207 178.478 335.644 1.00 116.82 512 PHE K O 1
ATOM 15447 N N . ILE E 3 272 ? 259.160 178.024 334.641 1.00 120.76 513 ILE K N 1
ATOM 15448 C CA . ILE E 3 272 ? 259.070 176.588 334.881 1.00 120.76 513 ILE K CA 1
ATOM 15449 C C . ILE E 3 272 ? 260.430 176.079 335.325 1.00 120.76 513 ILE K C 1
ATOM 15450 O O . ILE E 3 272 ? 261.396 176.118 334.557 1.00 120.76 513 ILE K O 1
ATOM 15455 N N . ASP E 3 273 ? 260.505 175.609 336.563 1.00 125.56 514 ASP K N 1
ATOM 15456 C CA . ASP E 3 273 ? 261.641 174.848 337.070 1.00 125.56 514 ASP K CA 1
ATOM 15457 C C . ASP E 3 273 ? 261.185 173.398 337.071 1.00 125.56 514 ASP K C 1
ATOM 15458 O O . ASP E 3 273 ? 260.197 173.056 337.721 1.00 125.56 514 ASP K O 1
ATOM 15463 N N . LEU E 3 274 ? 261.914 172.545 336.363 1.00 128.73 515 LEU K N 1
ATOM 15464 C CA . LEU E 3 274 ? 261.563 171.136 336.323 1.00 128.73 515 LEU K CA 1
ATOM 15465 C C . LEU E 3 274 ? 262.149 170.408 337.525 1.00 128.73 515 LEU K C 1
ATOM 15466 O O . LEU E 3 274 ? 262.616 171.023 338.485 1.00 128.73 515 LEU K O 1
ATOM 15471 N N . ALA E 3 275 ? 262.108 169.077 337.479 1.00 134.75 516 ALA K N 1
ATOM 15472 C CA . ALA E 3 275 ? 262.738 168.281 338.529 1.00 134.75 516 ALA K CA 1
ATOM 15473 C C . ALA E 3 275 ? 263.937 167.510 337.991 1.00 134.75 516 ALA K C 1
ATOM 15474 O O . ALA E 3 275 ? 264.897 167.242 338.720 1.00 134.75 516 ALA K O 1
ATOM 15476 N N . GLY E 3 276 ? 263.896 167.143 336.718 1.00 138.23 517 GLY K N 1
ATOM 15477 C CA . GLY E 3 276 ? 265.026 166.501 336.069 1.00 138.23 517 GLY K CA 1
ATOM 15478 C C . GLY E 3 276 ? 265.078 165.000 336.268 1.00 138.23 517 GLY K C 1
ATOM 15479 O O . GLY E 3 276 ? 264.919 164.487 337.377 1.00 138.23 517 GLY K O 1
ATOM 15480 N N . ASN E 3 277 ? 265.310 164.287 335.171 1.00 143.82 518 ASN K N 1
ATOM 15481 C CA . ASN E 3 277 ? 265.453 162.838 335.157 1.00 143.82 518 ASN K CA 1
ATOM 15482 C C . ASN E 3 277 ? 266.732 162.443 335.886 1.00 143.82 518 ASN K C 1
ATOM 15483 O O . ASN E 3 277 ? 267.676 163.235 335.955 1.00 143.82 518 ASN K O 1
ATOM 15488 N N . GLU E 3 278 ? 266.754 161.234 336.448 1.00 157.50 519 GLU K N 1
ATOM 15489 C CA . GLU E 3 278 ? 267.661 160.944 337.556 1.00 157.50 519 GLU K CA 1
ATOM 15490 C C . GLU E 3 278 ? 268.265 159.551 337.459 1.00 157.50 519 GLU K C 1
ATOM 15491 O O . GLU E 3 278 ? 268.911 159.074 338.398 1.00 157.50 519 GLU K O 1
ATOM 15497 N N . ARG E 3 279 ? 268.086 158.875 336.333 1.00 165.10 520 ARG K N 1
ATOM 15498 C CA . ARG E 3 279 ? 268.174 157.418 336.302 1.00 165.10 520 ARG K CA 1
ATOM 15499 C C . ARG E 3 279 ? 269.591 156.870 336.142 1.00 165.10 520 ARG K C 1
ATOM 15500 O O . ARG E 3 279 ? 269.772 155.724 335.726 1.00 165.10 520 ARG K O 1
ATOM 15508 N N . GLY E 3 280 ? 270.613 157.657 336.466 1.00 168.41 521 GLY K N 1
ATOM 15509 C CA . GLY E 3 280 ? 271.960 157.135 336.362 1.00 168.41 521 GLY K CA 1
ATOM 15510 C C . GLY E 3 280 ? 272.349 156.126 337.426 1.00 168.41 521 GLY K C 1
ATOM 15511 O O . GLY E 3 280 ? 272.416 154.924 337.151 1.00 168.41 521 GLY K O 1
ATOM 15512 N N . VAL E 3 281 ? 272.585 156.592 338.652 1.00 177.42 522 VAL K N 1
ATOM 15513 C CA . VAL E 3 281 ? 273.097 155.734 339.718 1.00 177.42 522 VAL K CA 1
ATOM 15514 C C . VAL E 3 281 ? 272.304 155.944 340.999 1.00 177.42 522 VAL K C 1
ATOM 15515 O O . VAL E 3 281 ? 272.807 155.681 342.097 1.00 177.42 522 VAL K O 1
ATOM 15519 N N . ASP E 3 282 ? 271.064 156.416 340.875 1.00 181.52 523 ASP K N 1
ATOM 15520 C CA . ASP E 3 282 ? 270.261 156.789 342.041 1.00 181.52 523 ASP K CA 1
ATOM 15521 C C . ASP E 3 282 ? 269.778 155.527 342.751 1.00 181.52 523 ASP K C 1
ATOM 15522 O O . ASP E 3 282 ? 268.633 155.090 342.617 1.00 181.52 523 ASP K O 1
ATOM 15527 N N . THR E 3 283 ? 270.690 154.921 343.520 1.00 191.01 524 THR K N 1
ATOM 15528 C CA . THR E 3 283 ? 270.412 153.709 344.283 1.00 191.01 524 THR K CA 1
ATOM 15529 C C . THR E 3 283 ? 270.957 153.807 345.701 1.00 191.01 524 THR K C 1
ATOM 15530 O O . THR E 3 283 ? 271.347 152.791 346.287 1.00 191.01 524 THR K O 1
ATOM 15534 N N . SER E 3 284 ? 271.017 155.019 346.255 1.00 198.93 525 SER K N 1
ATOM 15535 C CA . SER E 3 284 ? 271.637 155.251 347.556 1.00 198.93 525 SER K CA 1
ATOM 15536 C C . SER E 3 284 ? 270.890 154.588 348.708 1.00 198.93 525 SER K C 1
ATOM 15537 O O . SER E 3 284 ? 271.382 153.623 349.301 1.00 198.93 525 SER K O 1
ATOM 15540 N N . SER E 3 285 ? 269.700 155.096 349.029 1.00 198.74 526 SER K N 1
ATOM 15541 C CA . SER E 3 285 ? 268.903 154.557 350.124 1.00 198.74 526 SER K CA 1
ATOM 15542 C C . SER E 3 285 ? 267.423 154.540 349.775 1.00 198.74 526 SER K C 1
ATOM 15543 O O . SER E 3 285 ? 266.575 154.702 350.660 1.00 198.74 526 SER K O 1
ATOM 15546 N N . ALA E 3 286 ? 267.101 154.353 348.497 1.00 192.89 527 ALA K N 1
ATOM 15547 C CA . ALA E 3 286 ? 265.751 154.574 347.996 1.00 192.89 527 ALA K CA 1
ATOM 15548 C C . ALA E 3 286 ? 264.756 153.534 348.496 1.00 192.89 527 ALA K C 1
ATOM 15549 O O . ALA E 3 286 ? 264.783 152.373 348.074 1.00 192.89 527 ALA K O 1
ATOM 15551 N N . ASP E 3 287 ? 263.874 153.954 349.400 1.00 189.75 528 ASP K N 1
ATOM 15552 C CA . ASP E 3 287 ? 262.809 153.100 349.899 1.00 189.75 528 ASP K CA 1
ATOM 15553 C C . ASP E 3 287 ? 261.618 153.122 348.940 1.00 189.75 528 ASP K C 1
ATOM 15554 O O . ASP E 3 287 ? 261.711 153.560 347.790 1.00 189.75 528 ASP K O 1
ATOM 15559 N N . ARG E 3 288 ? 260.475 152.636 349.430 1.00 187.61 529 ARG K N 1
ATOM 15560 C CA . ARG E 3 288 ? 259.257 152.662 348.625 1.00 187.61 529 ARG K CA 1
ATOM 15561 C C . ARG E 3 288 ? 258.717 154.077 348.462 1.00 187.61 529 ARG K C 1
ATOM 15562 O O . ARG E 3 288 ? 257.925 154.335 347.550 1.00 187.61 529 ARG K O 1
ATOM 15570 N N . GLN E 3 289 ? 259.127 155.003 349.331 1.00 184.61 530 GLN K N 1
ATOM 15571 C CA . GLN E 3 289 ? 258.684 156.386 349.208 1.00 184.61 530 GLN K CA 1
ATOM 15572 C C . GLN E 3 289 ? 259.527 157.146 348.193 1.00 184.61 530 GLN K C 1
ATOM 15573 O O . GLN E 3 289 ? 259.010 157.984 347.444 1.00 184.61 530 GLN K O 1
ATOM 15579 N N . THR E 3 290 ? 260.831 156.854 348.147 1.00 182.66 531 THR K N 1
ATOM 15580 C CA . THR E 3 290 ? 261.749 157.631 347.320 1.00 182.66 531 THR K CA 1
ATOM 15581 C C . THR E 3 290 ? 261.533 157.363 345.838 1.00 182.66 531 THR K C 1
ATOM 15582 O O . THR E 3 290 ? 261.552 158.295 345.028 1.00 182.66 531 THR K O 1
ATOM 15586 N N . ARG E 3 291 ? 261.296 156.112 345.465 1.00 180.10 532 ARG K N 1
ATOM 15587 C CA . ARG E 3 291 ? 261.050 155.811 344.064 1.00 180.10 532 ARG K CA 1
ATOM 15588 C C . ARG E 3 291 ? 259.586 155.949 343.686 1.00 180.10 532 ARG K C 1
ATOM 15589 O O . ARG E 3 291 ? 259.244 155.805 342.507 1.00 180.10 532 ARG K O 1
ATOM 15597 N N . MET E 3 292 ? 258.714 156.209 344.663 1.00 174.46 533 MET K N 1
ATOM 15598 C CA . MET E 3 292 ? 257.333 156.547 344.344 1.00 174.46 533 MET K CA 1
ATOM 15599 C C . MET E 3 292 ? 257.269 157.884 343.626 1.00 174.46 533 MET K C 1
ATOM 15600 O O . MET E 3 292 ? 256.646 158.009 342.567 1.00 174.46 533 MET K O 1
ATOM 15605 N N . GLU E 3 293 ? 257.929 158.897 344.183 1.00 166.18 534 GLU K N 1
ATOM 15606 C CA . GLU E 3 293 ? 258.089 160.151 343.462 1.00 166.18 534 GLU K CA 1
ATOM 15607 C C . GLU E 3 293 ? 259.130 160.014 342.361 1.00 166.18 534 GLU K C 1
ATOM 15608 O O . GLU E 3 293 ? 259.103 160.760 341.378 1.00 166.18 534 GLU K O 1
ATOM 15614 N N . GLY E 3 294 ? 260.035 159.046 342.496 1.00 164.21 535 GLY K N 1
ATOM 15615 C CA . GLY E 3 294 ? 261.150 158.888 341.588 1.00 164.21 535 GLY K CA 1
ATOM 15616 C C . GLY E 3 294 ? 260.746 158.463 340.196 1.00 164.21 535 GLY K C 1
ATOM 15617 O O . GLY E 3 294 ? 261.196 159.047 339.210 1.00 164.21 535 GLY K O 1
ATOM 15618 N N . ALA E 3 295 ? 259.869 157.465 340.100 1.00 162.95 536 ALA K N 1
ATOM 15619 C CA . ALA E 3 295 ? 259.400 157.028 338.793 1.00 162.95 536 ALA K CA 1
ATOM 15620 C C . ALA E 3 295 ? 258.333 157.954 338.228 1.00 162.95 536 ALA K C 1
ATOM 15621 O O . ALA E 3 295 ? 257.915 157.777 337.079 1.00 162.95 536 ALA K O 1
ATOM 15623 N N . GLU E 3 296 ? 257.877 158.930 339.010 1.00 158.19 537 GLU K N 1
ATOM 15624 C CA . GLU E 3 296 ? 256.868 159.857 338.526 1.00 158.19 537 GLU K CA 1
ATOM 15625 C C . GLU E 3 296 ? 257.499 161.139 338.004 1.00 158.19 537 GLU K C 1
ATOM 15626 O O . GLU E 3 296 ? 256.879 161.863 337.218 1.00 158.19 537 GLU K O 1
ATOM 15632 N N . ILE E 3 297 ? 258.727 161.434 338.426 1.00 151.43 538 ILE K N 1
ATOM 15633 C CA . ILE E 3 297 ? 259.500 162.490 337.779 1.00 151.43 538 ILE K CA 1
ATOM 15634 C C . ILE E 3 297 ? 259.857 162.070 336.360 1.00 151.43 538 ILE K C 1
ATOM 15635 O O . ILE E 3 297 ? 259.688 162.832 335.402 1.00 151.43 538 ILE K O 1
ATOM 15640 N N . ASN E 3 298 ? 260.329 160.828 336.210 1.00 154.37 539 ASN K N 1
ATOM 15641 C CA . ASN E 3 298 ? 260.722 160.311 334.903 1.00 154.37 539 ASN K CA 1
ATOM 15642 C C . ASN E 3 298 ? 259.526 160.111 333.989 1.00 154.37 539 ASN K C 1
ATOM 15643 O O . ASN E 3 298 ? 259.651 160.246 332.768 1.00 154.37 539 ASN K O 1
ATOM 15648 N N . LYS E 3 299 ? 258.367 159.783 334.558 1.00 149.15 540 LYS K N 1
ATOM 15649 C CA . LYS E 3 299 ? 257.169 159.626 333.746 1.00 149.15 540 LYS K CA 1
ATOM 15650 C C . LYS E 3 299 ? 256.701 160.961 333.190 1.00 149.15 540 LYS K C 1
ATOM 15651 O O . LYS E 3 299 ? 256.221 161.026 332.053 1.00 149.15 540 LYS K O 1
ATOM 15657 N N . SER E 3 300 ? 256.872 162.036 333.957 1.00 145.53 541 SER K N 1
ATOM 15658 C CA . SER E 3 300 ? 256.380 163.337 333.528 1.00 145.53 541 SER K CA 1
ATOM 15659 C C . SER E 3 300 ? 257.242 163.936 332.428 1.00 145.53 541 SER K C 1
ATOM 15660 O O . SER E 3 300 ? 256.765 164.773 331.657 1.00 145.53 541 SER K O 1
ATOM 15663 N N . LEU E 3 301 ? 258.497 163.516 332.327 1.00 143.80 542 LEU K N 1
ATOM 15664 C CA . LEU E 3 301 ? 259.384 164.084 331.323 1.00 143.80 542 LEU K CA 1
ATOM 15665 C C . LEU E 3 301 ? 259.334 163.338 330.000 1.00 143.80 542 LEU K C 1
ATOM 15666 O O . LEU E 3 301 ? 259.578 163.948 328.955 1.00 143.80 542 LEU K O 1
ATOM 15671 N N . LEU E 3 302 ? 259.032 162.035 330.026 1.00 145.11 543 LEU K N 1
ATOM 15672 C CA . LEU E 3 302 ? 258.815 161.292 328.787 1.00 145.11 543 LEU K CA 1
ATOM 15673 C C . LEU E 3 302 ? 257.612 161.830 328.032 1.00 145.11 543 LEU K C 1
ATOM 15674 O O . LEU E 3 302 ? 257.617 161.888 326.796 1.00 145.11 543 LEU K O 1
ATOM 15679 N N . ALA E 3 303 ? 256.574 162.236 328.764 1.00 142.31 544 ALA K N 1
ATOM 15680 C CA . ALA E 3 303 ? 255.447 162.914 328.141 1.00 142.31 544 ALA K CA 1
ATOM 15681 C C . ALA E 3 303 ? 255.872 164.254 327.561 1.00 142.31 544 ALA K C 1
ATOM 15682 O O . ALA E 3 303 ? 255.365 164.677 326.518 1.00 142.31 544 ALA K O 1
ATOM 15684 N N . LEU E 3 304 ? 256.825 164.922 328.208 1.00 142.18 545 LEU K N 1
ATOM 15685 C CA . LEU E 3 304 ? 257.363 166.157 327.656 1.00 142.18 545 LEU K CA 1
ATOM 15686 C C . LEU E 3 304 ? 258.314 165.884 326.494 1.00 142.18 545 LEU K C 1
ATOM 15687 O O . LEU E 3 304 ? 258.387 166.681 325.553 1.00 142.18 545 LEU K O 1
ATOM 15692 N N . LYS E 3 305 ? 259.032 164.757 326.531 1.00 143.68 546 LYS K N 1
ATOM 15693 C CA . LYS E 3 305 ? 259.912 164.402 325.419 1.00 143.68 546 LYS K CA 1
ATOM 15694 C C . LYS E 3 305 ? 259.117 164.050 324.170 1.00 143.68 546 LYS K C 1
ATOM 15695 O O . LYS E 3 305 ? 259.576 164.285 323.047 1.00 143.68 546 LYS K O 1
ATOM 15701 N N . GLU E 3 306 ? 257.919 163.496 324.342 1.00 147.27 547 GLU K N 1
ATOM 15702 C CA . GLU E 3 306 ? 257.149 163.064 323.184 1.00 147.27 547 GLU K CA 1
ATOM 15703 C C . GLU E 3 306 ? 256.473 164.243 322.499 1.00 147.27 547 GLU K C 1
ATOM 15704 O O . GLU E 3 306 ? 256.358 164.268 321.269 1.00 147.27 547 GLU K O 1
ATOM 15710 N N . CYS E 3 307 ? 256.048 165.245 323.273 1.00 146.49 548 CYS K N 1
ATOM 15711 C CA . CYS E 3 307 ? 255.341 166.381 322.686 1.00 146.49 548 CYS K CA 1
ATOM 15712 C C . CYS E 3 307 ? 256.274 167.267 321.877 1.00 146.49 548 CYS K C 1
ATOM 15713 O O . CYS E 3 307 ? 255.814 168.042 321.031 1.00 146.49 548 CYS K O 1
ATOM 15716 N N . ILE E 3 308 ? 257.578 167.161 322.119 1.00 147.45 549 ILE K N 1
ATOM 15717 C CA . ILE E 3 308 ? 258.555 167.894 321.322 1.00 147.45 549 ILE K CA 1
ATOM 15718 C C . ILE E 3 308 ? 258.669 167.276 319.937 1.00 147.45 549 ILE K C 1
ATOM 15719 O O . ILE E 3 308 ? 258.593 167.969 318.916 1.00 147.45 549 ILE K O 1
ATOM 15724 N N . ARG E 3 309 ? 258.830 165.954 319.883 1.00 151.42 550 ARG K N 1
ATOM 15725 C CA . ARG E 3 309 ? 259.023 165.290 318.600 1.00 151.42 550 ARG K CA 1
ATOM 15726 C C . ARG E 3 309 ? 257.712 165.156 317.837 1.00 151.42 550 ARG K C 1
ATOM 15727 O O . ARG E 3 309 ? 257.713 165.089 316.602 1.00 151.42 550 ARG K O 1
ATOM 15735 N N . ALA E 3 310 ? 256.584 165.109 318.551 1.00 151.84 551 ALA K N 1
ATOM 15736 C CA . ALA E 3 310 ? 255.297 165.073 317.870 1.00 151.84 551 ALA K CA 1
ATOM 15737 C C . ALA E 3 310 ? 255.021 166.402 317.194 1.00 151.84 551 ALA K C 1
ATOM 15738 O O . ALA E 3 310 ? 254.440 166.447 316.106 1.00 151.84 551 ALA K O 1
ATOM 15740 N N . LEU E 3 311 ? 255.454 167.493 317.819 1.00 153.38 552 LEU K N 1
ATOM 15741 C CA . LEU E 3 311 ? 255.442 168.790 317.170 1.00 153.38 552 LEU K CA 1
ATOM 15742 C C . LEU E 3 311 ? 256.517 168.896 316.095 1.00 153.38 552 LEU K C 1
ATOM 15743 O O . LEU E 3 311 ? 256.399 169.742 315.202 1.00 153.38 552 LEU K O 1
ATOM 15748 N N . GLY E 3 312 ? 257.544 168.047 316.148 1.00 155.04 553 GLY K N 1
ATOM 15749 C CA . GLY E 3 312 ? 258.571 167.999 315.124 1.00 155.04 553 GLY K CA 1
ATOM 15750 C C . GLY E 3 312 ? 258.035 167.554 313.780 1.00 155.04 553 GLY K C 1
ATOM 15751 O O . GLY E 3 312 ? 258.224 168.237 312.769 1.00 155.04 553 GLY K O 1
ATOM 15752 N N . LYS E 3 313 ? 257.354 166.413 313.760 1.00 156.09 554 LYS K N 1
ATOM 15753 C CA . LYS E 3 313 ? 256.609 166.013 312.576 1.00 156.09 554 LYS K CA 1
ATOM 15754 C C . LYS E 3 313 ? 255.257 166.713 312.572 1.00 156.09 554 LYS K C 1
ATOM 15755 O O . LYS E 3 313 ? 254.958 167.510 313.465 1.00 156.09 554 LYS K O 1
ATOM 15761 N N . GLN E 3 314 ? 254.434 166.425 311.571 1.00 157.02 555 GLN K N 1
ATOM 15762 C CA . GLN E 3 314 ? 253.226 167.218 311.431 1.00 157.02 555 GLN K CA 1
ATOM 15763 C C . GLN E 3 314 ? 251.974 166.352 311.526 1.00 157.02 555 GLN K C 1
ATOM 15764 O O . GLN E 3 314 ? 252.008 165.134 311.336 1.00 157.02 555 GLN K O 1
ATOM 15770 N N . SER E 3 315 ? 250.866 167.010 311.875 1.00 157.25 556 SER K N 1
ATOM 15771 C CA . SER E 3 315 ? 249.475 166.564 311.874 1.00 157.25 556 SER K CA 1
ATOM 15772 C C . SER E 3 315 ? 249.163 165.514 312.941 1.00 157.25 556 SER K C 1
ATOM 15773 O O . SER E 3 315 ? 248.001 165.128 313.070 1.00 157.25 556 SER K O 1
ATOM 15776 N N . ALA E 3 316 ? 250.138 165.052 313.719 1.00 157.81 557 ALA K N 1
ATOM 15777 C CA . ALA E 3 316 ? 249.888 164.003 314.692 1.00 157.81 557 ALA K CA 1
ATOM 15778 C C . ALA E 3 316 ? 249.132 164.566 315.893 1.00 157.81 557 ALA K C 1
ATOM 15779 O O . ALA E 3 316 ? 249.136 165.770 316.162 1.00 157.81 557 ALA K O 1
ATOM 15781 N N . HIS E 3 317 ? 248.461 163.679 316.619 1.00 160.38 558 HIS K N 1
ATOM 15782 C CA . HIS E 3 317 ? 247.776 164.087 317.831 1.00 160.38 558 HIS K CA 1
ATOM 15783 C C . HIS E 3 317 ? 248.787 164.321 318.940 1.00 160.38 558 HIS K C 1
ATOM 15784 O O . HIS E 3 317 ? 249.426 163.391 319.435 1.00 160.38 558 HIS K O 1
ATOM 15791 N N . LEU E 3 318 ? 248.919 165.589 319.324 1.00 151.57 559 LEU K N 1
ATOM 15792 C CA . LEU E 3 318 ? 249.958 166.066 320.232 1.00 151.57 559 LEU K CA 1
ATOM 15793 C C . LEU E 3 318 ? 249.601 165.599 321.635 1.00 151.57 559 LEU K C 1
ATOM 15794 O O . LEU E 3 318 ? 248.618 166.076 322.222 1.00 151.57 559 LEU K O 1
ATOM 15799 N N . PRO E 3 319 ? 250.373 164.688 322.219 1.00 148.29 560 PRO K N 1
ATOM 15800 C CA . PRO E 3 319 ? 249.944 164.036 323.466 1.00 148.29 560 PRO K CA 1
ATOM 15801 C C . PRO E 3 319 ? 250.080 164.901 324.709 1.00 148.29 560 PRO K C 1
ATOM 15802 O O . PRO E 3 319 ? 250.771 164.525 325.660 1.00 148.29 560 PRO K O 1
ATOM 15806 N N . PHE E 3 320 ? 249.399 166.046 324.720 1.00 146.99 561 PHE K N 1
ATOM 15807 C CA . PHE E 3 320 ? 249.529 167.014 325.800 1.00 146.99 561 PHE K CA 1
ATOM 15808 C C . PHE E 3 320 ? 248.900 166.533 327.096 1.00 146.99 561 PHE K C 1
ATOM 15809 O O . PHE E 3 320 ? 249.342 166.943 328.173 1.00 146.99 561 PHE K O 1
ATOM 15817 N N . ARG E 3 321 ? 247.894 165.671 327.023 1.00 152.85 562 ARG K N 1
ATOM 15818 C CA . ARG E 3 321 ? 247.163 165.253 328.208 1.00 152.85 562 ARG K CA 1
ATOM 15819 C C . ARG E 3 321 ? 247.709 163.983 328.837 1.00 152.85 562 ARG K C 1
ATOM 15820 O O . ARG E 3 321 ? 246.987 163.337 329.603 1.00 152.85 562 ARG K O 1
ATOM 15828 N N . VAL E 3 322 ? 248.946 163.595 328.532 1.00 144.50 563 VAL K N 1
ATOM 15829 C CA . VAL E 3 322 ? 249.505 162.393 329.142 1.00 144.50 563 VAL K CA 1
ATOM 15830 C C . VAL E 3 322 ? 249.885 162.669 330.589 1.00 144.50 563 VAL K C 1
ATOM 15831 O O . VAL E 3 322 ? 249.369 162.038 331.518 1.00 144.50 563 VAL K O 1
ATOM 15835 N N . SER E 3 323 ? 250.786 163.621 330.800 1.00 142.21 564 SER K N 1
ATOM 15836 C CA . SER E 3 323 ? 251.114 164.113 332.128 1.00 142.21 564 SER K CA 1
ATOM 15837 C C . SER E 3 323 ? 250.606 165.538 332.264 1.00 142.21 564 SER K C 1
ATOM 15838 O O . SER E 3 323 ? 250.554 166.282 331.279 1.00 142.21 564 SER K O 1
ATOM 15841 N N . LYS E 3 324 ? 250.237 165.919 333.490 1.00 140.16 565 LYS K N 1
ATOM 15842 C CA . LYS E 3 324 ? 249.665 167.244 333.706 1.00 140.16 565 LYS K CA 1
ATOM 15843 C C . LYS E 3 324 ? 250.713 168.337 333.578 1.00 140.16 565 LYS K C 1
ATOM 15844 O O . LYS E 3 324 ? 250.364 169.502 333.362 1.00 140.16 565 LYS K O 1
ATOM 15850 N N . LEU E 3 325 ? 251.995 167.982 333.703 1.00 139.44 566 LEU K N 1
ATOM 15851 C CA . LEU E 3 325 ? 253.068 168.917 333.392 1.00 139.44 566 LEU K CA 1
ATOM 15852 C C . LEU E 3 325 ? 253.050 169.320 331.926 1.00 139.44 566 LEU K C 1
ATOM 15853 O O . LEU E 3 325 ? 253.367 170.464 331.594 1.00 139.44 566 LEU K O 1
ATOM 15858 N N . THR E 3 326 ? 252.648 168.410 331.040 1.00 142.34 567 THR K N 1
ATOM 15859 C CA . THR E 3 326 ? 252.541 168.761 329.628 1.00 142.34 567 THR K CA 1
ATOM 15860 C C . THR E 3 326 ? 251.261 169.523 329.327 1.00 142.34 567 THR K C 1
ATOM 15861 O O . THR E 3 326 ? 251.177 170.204 328.301 1.00 142.34 567 THR K O 1
ATOM 15865 N N . GLN E 3 327 ? 250.253 169.412 330.186 1.00 143.85 568 GLN K N 1
ATOM 15866 C CA . GLN E 3 327 ? 249.033 170.164 329.951 1.00 143.85 568 GLN K CA 1
ATOM 15867 C C . GLN E 3 327 ? 249.202 171.618 330.364 1.00 143.85 568 GLN K C 1
ATOM 15868 O O . GLN E 3 327 ? 248.567 172.504 329.782 1.00 143.85 568 GLN K O 1
ATOM 15874 N N . VAL E 3 328 ? 250.072 171.878 331.342 1.00 138.74 569 VAL K N 1
ATOM 15875 C CA . VAL E 3 328 ? 250.412 173.249 331.713 1.00 138.74 569 VAL K CA 1
ATOM 15876 C C . VAL E 3 328 ? 251.246 173.897 330.615 1.00 138.74 569 VAL K C 1
ATOM 15877 O O . VAL E 3 328 ? 251.021 175.051 330.233 1.00 138.74 569 VAL K O 1
ATOM 15881 N N . LEU E 3 329 ? 252.189 173.145 330.056 1.00 137.62 570 LEU K N 1
ATOM 15882 C CA . LEU E 3 329 ? 253.107 173.619 329.028 1.00 137.62 570 LEU K CA 1
ATOM 15883 C C . LEU E 3 329 ? 252.508 173.615 327.630 1.00 137.62 570 LEU K C 1
ATOM 15884 O O . LEU E 3 329 ? 253.265 173.698 326.659 1.00 137.62 570 LEU K O 1
ATOM 15889 N N . ARG E 3 330 ? 251.189 173.497 327.502 1.00 140.59 571 ARG K N 1
ATOM 15890 C CA . ARG E 3 330 ? 250.566 173.451 326.186 1.00 140.59 571 ARG K CA 1
ATOM 15891 C C . ARG E 3 330 ? 250.664 174.798 325.488 1.00 140.59 571 ARG K C 1
ATOM 15892 O O . ARG E 3 330 ? 251.004 174.879 324.304 1.00 140.59 571 ARG K O 1
ATOM 15900 N N . ASP E 3 331 ? 250.398 175.877 326.225 1.00 137.87 572 ASP K N 1
ATOM 15901 C CA . ASP E 3 331 ? 250.409 177.211 325.645 1.00 137.87 572 ASP K CA 1
ATOM 15902 C C . ASP E 3 331 ? 251.808 177.711 325.328 1.00 137.87 572 ASP K C 1
ATOM 15903 O O . ASP E 3 331 ? 251.938 178.732 324.646 1.00 137.87 572 ASP K O 1
ATOM 15908 N N . SER E 3 332 ? 252.849 177.030 325.805 1.00 134.13 573 SER K N 1
ATOM 15909 C CA . SER E 3 332 ? 254.205 177.418 325.446 1.00 134.13 573 SER K CA 1
ATOM 15910 C C . SER E 3 332 ? 254.522 177.042 324.006 1.00 134.13 573 SER K C 1
ATOM 15911 O O . SER E 3 332 ? 255.115 177.834 323.267 1.00 134.13 573 SER K O 1
ATOM 15914 N N . PHE E 3 333 ? 254.125 175.846 323.582 1.00 139.43 574 PHE K N 1
ATOM 15915 C CA . PHE E 3 333 ? 254.474 175.400 322.240 1.00 139.43 574 PHE K CA 1
ATOM 15916 C C . PHE E 3 333 ? 253.538 175.985 321.191 1.00 139.43 574 PHE K C 1
ATOM 15917 O O . PHE E 3 333 ? 253.983 176.690 320.280 1.00 139.43 574 PHE K O 1
ATOM 15925 N N . ILE E 3 334 ? 252.241 175.716 321.309 1.00 139.66 575 ILE K N 1
ATOM 15926 C CA . ILE E 3 334 ? 251.312 176.063 320.241 1.00 139.66 575 ILE K CA 1
ATOM 15927 C C . ILE E 3 334 ? 250.642 177.415 320.462 1.00 139.66 575 ILE K C 1
ATOM 15928 O O . ILE E 3 334 ? 249.625 177.707 319.824 1.00 139.66 575 ILE K O 1
ATOM 15933 N N . GLY E 3 335 ? 251.179 178.243 321.350 1.00 134.00 576 GLY K N 1
ATOM 15934 C CA . GLY E 3 335 ? 250.630 179.566 321.558 1.00 134.00 576 GLY K CA 1
ATOM 15935 C C . GLY E 3 335 ? 250.856 180.474 320.368 1.00 134.00 576 GLY K C 1
ATOM 15936 O O . GLY E 3 335 ? 251.952 180.505 319.803 1.00 134.00 576 GLY K O 1
ATOM 15937 N N . GLU E 3 336 ? 249.819 181.210 319.966 1.00 131.15 577 GLU K N 1
ATOM 15938 C CA . GLU E 3 336 ? 249.946 182.108 318.826 1.00 131.15 577 GLU K CA 1
ATOM 15939 C C . GLU E 3 336 ? 250.659 183.399 319.193 1.00 131.15 577 GLU K C 1
ATOM 15940 O O . GLU E 3 336 ? 251.064 184.148 318.300 1.00 131.15 577 GLU K O 1
ATOM 15946 N N . LYS E 3 337 ? 250.810 183.680 320.482 1.00 125.39 578 LYS K N 1
ATOM 15947 C CA . LYS E 3 337 ? 251.579 184.812 320.978 1.00 125.39 578 LYS K CA 1
ATOM 15948 C C . LYS E 3 337 ? 252.529 184.360 322.075 1.00 125.39 578 LYS K C 1
ATOM 15949 O O . LYS E 3 337 ? 252.668 185.009 323.111 1.00 125.39 578 LYS K O 1
ATOM 15955 N N . SER E 3 338 ? 253.188 183.228 321.858 1.00 125.15 579 SER K N 1
ATOM 15956 C CA . SER E 3 338 ? 254.033 182.603 322.862 1.00 125.15 579 SER K CA 1
ATOM 15957 C C . SER E 3 338 ? 255.484 182.624 322.410 1.00 125.15 579 SER K C 1
ATOM 15958 O O . SER E 3 338 ? 255.808 182.186 321.304 1.00 125.15 579 SER K O 1
ATOM 15961 N N . LYS E 3 339 ? 256.351 183.145 323.271 1.00 116.52 580 LYS K N 1
ATOM 15962 C CA . LYS E 3 339 ? 257.778 183.205 323.008 1.00 116.52 580 LYS K CA 1
ATOM 15963 C C . LYS E 3 339 ? 258.512 182.590 324.188 1.00 116.52 580 LYS K C 1
ATOM 15964 O O . LYS E 3 339 ? 258.629 183.217 325.241 1.00 116.52 580 LYS K O 1
ATOM 15970 N N . THR E 3 340 ? 259.009 181.368 324.016 1.00 117.14 581 THR K N 1
ATOM 15971 C CA . THR E 3 340 ? 259.590 180.621 325.122 1.00 117.14 581 THR K CA 1
ATOM 15972 C C . THR E 3 340 ? 261.104 180.686 325.037 1.00 117.14 581 THR K C 1
ATOM 15973 O O . THR E 3 340 ? 261.670 181.118 324.032 1.00 117.14 581 THR K O 1
ATOM 15977 N N . CYS E 3 341 ? 261.764 180.247 326.107 1.00 114.17 582 CYS K N 1
ATOM 15978 C CA . CYS E 3 341 ? 263.218 180.203 326.114 1.00 114.17 582 CYS K CA 1
ATOM 15979 C C . CYS E 3 341 ? 263.711 179.094 327.029 1.00 114.17 582 CYS K C 1
ATOM 15980 O O . CYS E 3 341 ? 263.849 179.294 328.235 1.00 114.17 582 CYS K O 1
ATOM 15983 N N . MET E 3 342 ? 264.011 177.943 326.444 1.00 115.46 583 MET K N 1
ATOM 15984 C CA . MET E 3 342 ? 264.492 176.790 327.185 1.00 115.46 583 MET K CA 1
ATOM 15985 C C . MET E 3 342 ? 265.974 176.941 327.491 1.00 115.46 583 MET K C 1
ATOM 15986 O O . MET E 3 342 ? 266.773 177.261 326.610 1.00 115.46 583 MET K O 1
ATOM 15991 N N . ILE E 3 343 ? 266.336 176.710 328.747 1.00 112.04 584 ILE K N 1
ATOM 15992 C CA . ILE E 3 343 ? 267.724 176.801 329.200 1.00 112.04 584 ILE K CA 1
ATOM 15993 C C . ILE E 3 343 ? 268.164 175.379 329.518 1.00 112.04 584 ILE K C 1
ATOM 15994 O O . ILE E 3 343 ? 267.814 174.822 330.560 1.00 112.04 584 ILE K O 1
ATOM 15999 N N . ALA E 3 344 ? 268.946 174.780 328.627 1.00 114.03 585 ALA K N 1
ATOM 16000 C CA . ALA E 3 344 ? 269.359 173.392 328.793 1.00 114.03 585 ALA K CA 1
ATOM 16001 C C . ALA E 3 344 ? 270.528 173.333 329.767 1.00 114.03 585 ALA K C 1
ATOM 16002 O O . ALA E 3 344 ? 271.585 173.913 329.515 1.00 114.03 585 ALA K O 1
ATOM 16004 N N . MET E 3 345 ? 270.350 172.630 330.875 1.00 118.01 586 MET K N 1
ATOM 16005 C CA . MET E 3 345 ? 271.381 172.544 331.895 1.00 118.01 586 MET K CA 1
ATOM 16006 C C . MET E 3 345 ? 272.222 171.288 331.700 1.00 118.01 586 MET K C 1
ATOM 16007 O O . MET E 3 345 ? 271.705 170.208 331.418 1.00 118.01 586 MET K O 1
ATOM 16012 N N . ILE E 3 346 ? 273.539 171.439 331.858 1.00 119.74 587 ILE K N 1
ATOM 16013 C CA . ILE E 3 346 ? 274.496 170.387 331.524 1.00 119.74 587 ILE K CA 1
ATOM 16014 C C . ILE E 3 346 ? 275.455 170.144 332.678 1.00 119.74 587 ILE K C 1
ATOM 16015 O O . ILE E 3 346 ? 276.146 171.063 333.126 1.00 119.74 587 ILE K O 1
ATOM 16020 N N . SER E 3 347 ? 275.517 168.887 333.143 1.00 123.30 588 SER K N 1
ATOM 16021 C CA . SER E 3 347 ? 276.567 168.473 334.062 1.00 123.30 588 SER K CA 1
ATOM 16022 C C . SER E 3 347 ? 277.857 168.260 333.290 1.00 123.30 588 SER K C 1
ATOM 16023 O O . SER E 3 347 ? 277.823 167.688 332.194 1.00 123.30 588 SER K O 1
ATOM 16026 N N . PRO E 3 348 ? 279.001 168.681 333.806 1.00 125.13 589 PRO K N 1
ATOM 16027 C CA . PRO E 3 348 ? 280.192 168.782 332.953 1.00 125.13 589 PRO K CA 1
ATOM 16028 C C . PRO E 3 348 ? 281.024 167.516 332.831 1.00 125.13 589 PRO K C 1
ATOM 16029 O O . PRO E 3 348 ? 281.689 167.320 331.812 1.00 125.13 589 PRO K O 1
ATOM 16033 N N . GLY E 3 349 ? 280.997 166.654 333.844 1.00 130.60 590 GLY K N 1
ATOM 16034 C CA . GLY E 3 349 ? 281.994 165.609 333.993 1.00 130.60 590 GLY K CA 1
ATOM 16035 C C . GLY E 3 349 ? 281.946 164.460 333.008 1.00 130.60 590 GLY K C 1
ATOM 16036 O O . GLY E 3 349 ? 281.160 164.468 332.058 1.00 130.60 590 GLY K O 1
ATOM 16037 N N . LEU E 3 350 ? 282.796 163.461 333.234 1.00 134.40 591 LEU K N 1
ATOM 16038 C CA . LEU E 3 350 ? 282.886 162.290 332.374 1.00 134.40 591 LEU K CA 1
ATOM 16039 C C . LEU E 3 350 ? 281.767 161.294 332.649 1.00 134.40 591 LEU K C 1
ATOM 16040 O O . LEU E 3 350 ? 281.218 160.701 331.716 1.00 134.40 591 LEU K O 1
ATOM 16045 N N . SER E 3 351 ? 281.407 161.113 333.923 1.00 134.40 592 SER K N 1
ATOM 16046 C CA . SER E 3 351 ? 280.408 160.109 334.275 1.00 134.40 592 SER K CA 1
ATOM 16047 C C . SER E 3 351 ? 279.009 160.529 333.851 1.00 134.40 592 SER K C 1
ATOM 16048 O O . SER E 3 351 ? 278.107 159.690 333.775 1.00 134.40 592 SER K O 1
ATOM 16051 N N . SER E 3 352 ? 278.807 161.813 333.568 1.00 134.21 593 SER K N 1
ATOM 16052 C CA . SER E 3 352 ? 277.536 162.304 333.068 1.00 134.21 593 SER K CA 1
ATOM 16053 C C . SER E 3 352 ? 277.581 162.618 331.580 1.00 134.21 593 SER K C 1
ATOM 16054 O O . SER E 3 352 ? 276.770 163.413 331.098 1.00 134.21 593 SER K O 1
ATOM 16057 N N . CYS E 3 353 ? 278.509 162.006 330.842 1.00 134.99 594 CYS K N 1
ATOM 16058 C CA . CYS E 3 353 ? 278.566 162.185 329.396 1.00 134.99 594 CYS K CA 1
ATOM 16059 C C . CYS E 3 353 ? 277.402 161.509 328.682 1.00 134.99 594 CYS K C 1
ATOM 16060 O O . CYS E 3 353 ? 277.041 161.931 327.578 1.00 134.99 594 CYS K O 1
ATOM 16063 N N . GLU E 3 354 ? 276.801 160.488 329.291 1.00 139.11 595 GLU K N 1
ATOM 16064 C CA . GLU E 3 354 ? 275.661 159.794 328.703 1.00 139.11 595 GLU K CA 1
ATOM 16065 C C . GLU E 3 354 ? 274.394 160.641 328.774 1.00 139.11 595 GLU K C 1
ATOM 16066 O O . GLU E 3 354 ? 273.660 160.750 327.788 1.00 139.11 595 GLU K O 1
ATOM 16072 N N . HIS E 3 355 ? 274.124 161.241 329.937 1.00 139.49 596 HIS K N 1
ATOM 16073 C CA . HIS E 3 355 ? 272.961 162.112 330.070 1.00 139.49 596 HIS K CA 1
ATOM 16074 C C . HIS E 3 355 ? 273.139 163.390 329.270 1.00 139.49 596 HIS K C 1
ATOM 16075 O O . HIS E 3 355 ? 272.157 164.003 328.839 1.00 139.49 596 HIS K O 1
ATOM 16082 N N . THR E 3 356 ? 274.390 163.816 329.083 1.00 133.74 597 THR K N 1
ATOM 16083 C CA . THR E 3 356 ? 274.675 165.069 328.399 1.00 133.74 597 THR K CA 1
ATOM 16084 C C . THR E 3 356 ? 274.286 165.018 326.934 1.00 133.74 597 THR K C 1
ATOM 16085 O O . THR E 3 356 ? 273.610 165.929 326.451 1.00 133.74 597 THR K O 1
ATOM 16089 N N . LEU E 3 357 ? 274.661 163.955 326.230 1.00 134.87 598 LEU K N 1
ATOM 16090 C CA . LEU E 3 357 ? 274.275 163.761 324.841 1.00 134.87 598 LEU K CA 1
ATOM 16091 C C . LEU E 3 357 ? 272.780 163.519 324.691 1.00 134.87 598 LEU K C 1
ATOM 16092 O O . LEU E 3 357 ? 272.201 163.831 323.647 1.00 134.87 598 LEU K O 1
ATOM 16097 N N . ASN E 3 358 ? 272.148 162.963 325.725 1.00 137.49 599 ASN K N 1
ATOM 16098 C CA . ASN E 3 358 ? 270.695 162.853 325.751 1.00 137.49 599 ASN K CA 1
ATOM 16099 C C . ASN E 3 358 ? 270.056 164.232 325.823 1.00 137.49 599 ASN K C 1
ATOM 16100 O O . ASN E 3 358 ? 269.143 164.549 325.055 1.00 137.49 599 ASN K O 1
ATOM 16105 N N . THR E 3 359 ? 270.544 165.068 326.742 1.00 132.97 600 THR K N 1
ATOM 16106 C CA . THR E 3 359 ? 269.915 166.354 327.019 1.00 132.97 600 THR K CA 1
ATOM 16107 C C . THR E 3 359 ? 270.135 167.347 325.888 1.00 132.97 600 THR K C 1
ATOM 16108 O O . THR E 3 359 ? 269.208 168.072 325.511 1.00 132.97 600 THR K O 1
ATOM 16112 N N . LEU E 3 360 ? 271.335 167.373 325.317 1.00 132.77 601 LEU K N 1
ATOM 16113 C CA . LEU E 3 360 ? 271.642 168.289 324.228 1.00 132.77 601 LEU K CA 1
ATOM 16114 C C . LEU E 3 360 ? 270.905 167.943 322.945 1.00 132.77 601 LEU K C 1
ATOM 16115 O O . LEU E 3 360 ? 270.667 168.825 322.115 1.00 132.77 601 LEU K O 1
ATOM 16120 N N . ARG E 3 361 ? 270.536 166.676 322.764 1.00 135.44 602 ARG K N 1
ATOM 16121 C CA . ARG E 3 361 ? 269.903 166.285 321.514 1.00 135.44 602 ARG K CA 1
ATOM 16122 C C . ARG E 3 361 ? 268.453 166.738 321.478 1.00 135.44 602 ARG K C 1
ATOM 16123 O O . ARG E 3 361 ? 267.926 167.068 320.410 1.00 135.44 602 ARG K O 1
ATOM 16131 N N . TYR E 3 362 ? 267.799 166.798 322.639 1.00 137.07 603 TYR K N 1
ATOM 16132 C CA . TYR E 3 362 ? 266.440 167.325 322.672 1.00 137.07 603 TYR K CA 1
ATOM 16133 C C . TYR E 3 362 ? 266.417 168.829 322.468 1.00 137.07 603 TYR K C 1
ATOM 16134 O O . TYR E 3 362 ? 265.529 169.348 321.786 1.00 137.07 603 TYR K O 1
ATOM 16143 N N . ALA E 3 363 ? 267.381 169.546 323.046 1.00 134.79 604 ALA K N 1
ATOM 16144 C CA . ALA E 3 363 ? 267.401 170.997 322.900 1.00 134.79 604 ALA K CA 1
ATOM 16145 C C . ALA E 3 363 ? 267.717 171.414 321.471 1.00 134.79 604 ALA K C 1
ATOM 16146 O O . ALA E 3 363 ? 267.262 172.468 321.018 1.00 134.79 604 ALA K O 1
ATOM 16148 N N . ASP E 3 364 ? 268.468 170.594 320.742 1.00 136.15 605 ASP K N 1
ATOM 16149 C CA . ASP E 3 364 ? 268.643 170.837 319.318 1.00 136.15 605 ASP K CA 1
ATOM 16150 C C . ASP E 3 364 ? 267.346 170.556 318.573 1.00 136.15 605 ASP K C 1
ATOM 16151 O O . ASP E 3 364 ? 267.004 171.264 317.619 1.00 136.15 605 ASP K O 1
ATOM 16156 N N . ARG E 3 365 ? 266.609 169.535 319.012 1.00 139.73 606 ARG K N 1
ATOM 16157 C CA . ARG E 3 365 ? 265.300 169.256 318.438 1.00 139.73 606 ARG K CA 1
ATOM 16158 C C . ARG E 3 365 ? 264.294 170.341 318.802 1.00 139.73 606 ARG K C 1
ATOM 16159 O O . ARG E 3 365 ? 263.404 170.652 318.002 1.00 139.73 606 ARG K O 1
ATOM 16167 N N . VAL E 3 366 ? 264.424 170.931 319.994 1.00 136.05 607 VAL K N 1
ATOM 16168 C CA . VAL E 3 366 ? 263.570 172.050 320.379 1.00 136.05 607 VAL K CA 1
ATOM 16169 C C . VAL E 3 366 ? 263.868 173.273 319.519 1.00 136.05 607 VAL K C 1
ATOM 16170 O O . VAL E 3 366 ? 262.948 174.001 319.123 1.00 136.05 607 VAL K O 1
ATOM 16174 N N . LYS E 3 367 ? 265.134 173.477 319.151 1.00 134.27 608 LYS K N 1
ATOM 16175 C CA . LYS E 3 367 ? 265.500 174.627 318.331 1.00 134.27 608 LYS K CA 1
ATOM 16176 C C . LYS E 3 367 ? 264.944 174.500 316.919 1.00 134.27 608 LYS K C 1
ATOM 16177 O O . LYS E 3 367 ? 264.452 175.476 316.345 1.00 134.27 608 LYS K O 1
ATOM 16183 N N . GLU E 3 368 ? 264.992 173.297 316.351 1.00 142.37 609 GLU K N 1
ATOM 16184 C CA . GLU E 3 368 ? 264.460 173.068 315.010 1.00 142.37 609 GLU K CA 1
ATOM 16185 C C . GLU E 3 368 ? 262.969 172.739 315.123 1.00 142.37 609 GLU K C 1
ATOM 16186 O O . GLU E 3 368 ? 262.528 171.593 315.018 1.00 142.37 609 GLU K O 1
ATOM 16192 N N . LEU E 3 369 ? 262.184 173.785 315.371 1.00 147.40 610 LEU K N 1
ATOM 16193 C CA . LEU E 3 369 ? 260.736 173.678 315.437 1.00 147.40 610 LEU K CA 1
ATOM 16194 C C . LEU E 3 369 ? 260.105 174.916 314.827 1.00 147.40 610 LEU K C 1
ATOM 16195 O O . LEU E 3 369 ? 260.439 176.046 315.189 1.00 147.40 610 LEU K O 1
ATOM 16200 N N . VAL E 3 370 ? 259.190 174.691 313.887 1.00 162.37 611 VAL K N 1
ATOM 16201 C CA . VAL E 3 370 ? 258.368 175.751 313.323 1.00 162.37 611 VAL K CA 1
ATOM 16202 C C . VAL E 3 370 ? 256.911 175.349 313.492 1.00 162.37 611 VAL K C 1
ATOM 16203 O O . VAL E 3 370 ? 256.411 174.454 312.805 1.00 162.37 611 VAL K O 1
ATOM 16207 N N . VAL E 3 371 ? 256.231 176.007 314.423 1.00 170.76 612 VAL K N 1
ATOM 16208 C CA . VAL E 3 371 ? 254.850 175.679 314.759 1.00 170.76 612 VAL K CA 1
ATOM 16209 C C . VAL E 3 371 ? 253.878 176.210 313.716 1.00 170.76 612 VAL K C 1
ATOM 16210 O O . VAL E 3 371 ? 253.168 175.439 313.070 1.00 170.76 612 VAL K O 1
ATOM 16214 N N . LYS E 3 372 ? 253.841 177.525 313.533 1.00 180.05 613 LYS K N 1
ATOM 16215 C CA . LYS E 3 372 ? 252.899 178.144 312.611 1.00 180.05 613 LYS K CA 1
ATOM 16216 C C . LYS E 3 372 ? 253.427 179.493 312.138 1.00 180.05 613 LYS K C 1
ATOM 16217 O O . LYS E 3 372 ? 254.022 180.244 312.911 1.00 180.05 613 LYS K O 1
#

Radius of gyration: 49.43 Å; Cα contacts (8 Å, |Δi|>4): 4137; chains: 5; bounding box: 101×148×98 Å

Foldseek 3Di:
DLEAEEEFEDPQRVLLVVQAVVLLCVVQVAALQQAHDPPVPQDDDQWFARRQWAQDPVRGIAGHYAYEYADVVSVVCVCPDRNNNRYDCLSHHYHHDWQFQFLLCLADVSVVPVVVSVVVSVVVCCVVPVDYQAYEYEAEAQGGNSLNVQLNVQVVVCVVPVVGAYEYAYEQEAPVDDPDLRSLVSRLLNCQSCLVHHLAYEYQYPNLLQVLCCPQVVDNDPDSNFSSNVVSLLVVLVVQLSTGDFPDRQGPVNVSVQAPPDSNQRYWYFLWFRDHFDDDDDPDADAQLVRVLCGSVSSCSRLVFDQQPFAFAAKEKTWFADHDVVVNPPNQVVVLPDPSHHHAPPDPDYYYDHGGHHASDDDPPHRHDDHRTTMTMITHTLRCLVVVVVSVVVVCVCPVVHHPVVVNVVSPDDPVSSVSSSVSVVVNSVVSVVRRDND/DQEAAEEEEDLQRLLQVLLLVVQVCVLLVQQLQFAHDDDDVLSPPLCRHQWADDPPRGTARHHQYEFADCVSVVVCQPDSSNNHHDPLSSYYHHDGDFFALLCCAPPPVVPCVVVVVVVVVVVPVVRDDHAEYEYEAEQFGHNSLRNRLNNLVVVCVVPVPHAYEYAYEYEDQVDDDPNDTLVSRLVSVVSDQVRHQAAAYFYVVLLQVCCVPPQVVNDDDVSQSSQVSSVQSCQVCCLPSFPFPPNCRPVNVSVQAADDPTYAHKKKFWWPDYGPPDDDDDARDQLVCVCRRQPQRRISHNFGLVQWAFDAKAKEKEADDDPVVQVVSVCVDCVVDCRSHHPDDPPHHHYHYGHRHTDRHHGTIMIITGTLRCLVVLVVSLVSVCVCPVVCHPVPSNPVSPDDSCVVVCSSVVSVVVNVVRPPD/DAAEAEEAKAQQSVLLVVLQVLFLCQQQQADLLQARDPPDPDDSCQLHSPRFWDADPPGGTAGRYAYEFQDPPRLCCVVPPRNNNNYDPLRDYYHHDGQAQFLLCCAPPRLVVCLVSNVVVNVVSVVSDDNYAEYEYEAEQRGNGRQNNVLNNLVVCCVVPVVHAYEYEYEQEAQPDDDDLCSLVSNLLSPVCQLPRHQAYEYFYDVLQVLCCCPQQNDPDDDVSQRSNQVSVLVCQQCVLSRADDPFGARPVNCSVFAPDDSRLRYWWKFKFNQHFAVRPPVDPPALQRSLVRRQDQSRTRHVWGLLVWAWAAKEKGKEAPDDVVSNVVNVVVVVVDPSHHHAPVRVVHYYYHYGHHAGDARVVHRGHRDRMMIMMTTGILTVLVVVVSSLVSVCVCVVVPHPVVVRPVSHDDPCSSVVSSVVSVVSNVVSVVPRDDDDD/DAAEAEEEKEQQSLVLVLLLCVQLCVQLQADLLFAHDDDDPLSPPQVRNFWDQDPPRGTAGNYAYEYADCVSVVDSLPDSRVNRHDPLRHFYHHDHQAQFQLSCQPPRVVVRLVVNVVSVCVSCVVDPHYAAYEYEAEQRGHIRQRNVLNNQVVVCVPVVPHAYEYAYEAEDPVDDDHDCSLVSNLLRLLSCQPGHLAYAYFYVVLQVLCCVPAQVHDDDDVSSSSNQSSVQVCQQQVLVRFPWPFGAHSVNCSVQQDPDGSLHYKWKFKDDRHYPPVPVVDDDDLLVRLVLLQQQSRIRHPWRLVVFAFAAKEKAKEAPHDDVSVVVSLVVCCVVPVLRHQPVDPSRYHYHGGHHDRDPDHIMMMMMTSILRCLVRLVSSLVSLCVCVVVCPPPCSNVVSPDDCVSVVVSSVVSVVVNVVSVVRGDDD/DEAEEEEEADDDPVCVVVPWAFQWDDPDFFKIWGWAWDADPVRRIDIDIDMDGGPGYYYNPDFLVVVLVPFCVVVLVQQLVQFEEEEEQAAAWPQCQCCNAQHNCPDPAGPRCGHNQLVVLQVNVVVCPDPVNVVQAKFKKKAKWWQFLLWIFGQQPQGDTWDWDADPVGDIDIPPTDIGTADHSVRSVVSSRSRLVRADADADDPCRGQHLTWMKMKIFIGHDPPPDTRYIYIYIRARRQHPQPPPDPDDPVNCSSNVVSVQQVVLVLQLLVDLVDDDDDRSQPRGVVSVVCVCQQQPPSYYYYYYQGAHGTNSCSVRRVVRSVSSSSNVPGDRD

Sequence (2070 aa):
MRECISIHVGQAGVQIGNACWELYCLEHGIQPDGQMPSDKTIGGGDDSFNTFFSETGAGKHVPRAVFVDLEPTVIDEVRTGTYRQLFHPEQLITGKEDAANNYARGHYTIGKEIIDLVLDRIRKLADQCTGLQGFLVFHSFGGGTGSGFTSLLMERLSVDYGKKSKLEFSIYPAPQVSTAVVEPYNSILTTHTTLEHSDCAFMVDNEAIYDICRRNLDIERPTYTNLNRLISQIVSSITASLRFDGALNVDLTEFQTNLVPYPRIHFPLATYAPVISAEKAYHEQLSVAEITNACFEPANQMVKCDPRHGKYMACCLLYRGDVVPKDVNAAIATIKTKRSIQFVDWCPTGFKVGINYQPPTVVPGGDLAKVQRAVCMLSNTTAIAEAWARLDHKFDLMYAKRAFVHWYVGEGMEEGEFSEAREDMAALEKDYEEVGVDSMREIVHIQAGQCGNQIGAKFWEVISDEHGIDPTGSYHGDSDLQLERINVYYNEATGNKYVPRAILVDLEPGTMDSVRSGPFGQIFRPDNFVFGQSGAGNNWAKGHYTEGAELVDSVLDVVRKESESCDCLQGFQLTHSLGGGTGSGMGTLLISKIREEYPDRIMNTFSVMPSPKVSDTVVEPYNATLSVHQLVENTDETYCIDNEALYDICFRTLKLTTPTYGDLNHLVSATMSGVTTCLRFPGQLNADLRKLAVNMVPFPRLHFFMPGFAPLTSRGSQQYRALTVPELTQQMFDSKNMMAACDPRHGRYLTVAAIFRGRMSMKEVDEQMLNVQNKNSSYFVEWIPNNVKTAVCDIPPRGLKMSATFIGNSTAIQELFKRISEQFTAMFRRKAFLHWYTGEGMDEMEFTEAESNMNDLVSEYQQYMRECISIHVGQAGVQIGNACWELYCLEHGIQPDGQMPSDKTIGGGDDSFNTFFSETGAGKHVPRAVFVDLEPTVIDEVRTGTYRQLFHPEQLITGKEDAANNYARGHYTIGKEIIDLVLDRIRKLADQCTGLQGFLVFHSFGGGTGSGFTSLLMERLSVDYGKKSKLEFSIYPAPQVSTAVVEPYNSILTTHTTLEHSDCAFMVDNEAIYDICRRNLDIERPTYTNLNRLISQIVSSITASLRFDGALNVDLTEFQTNLVPYPRIHFPLATYAPVISAEKAYHEQLSVAEITNACFEPANQMVKCDPRHGKYMACCLLYRGDVVPKDVNAAIATIKTKRSIQFVDWCPTGFKVGINYQPPTVVPGGDLAKVQRAVCMLSNTTAIAEAWARLDHKFDLMYAKRAFVHWYVGEGMEEGEFSEAREDMAALEKDYEEVGVDSVEMREIVHIQAGQCGNQIGAKFWEVISDEHGIDPTGSYHGDSDLQLERINVYYNEATGNKYVPRAILVDLEPGTMDSVRSGPFGQIFRPDNFVFGQSGAGNNWAKGHYTEGAELVDSVLDVVRKESESCDCLQGFQLTHSLGGGTGSGMGTLLISKIREEYPDRIMNTFSVMPSPKVSDTVVEPYNATLSVHQLVENTDETYCIDNEALYDICFRTLKLTTPTYGDLNHLVSATMSGVTTCLRFPGQLNADLRKLAVNMVPFPRLHFFMPGFAPLTSRGSQQYRALTVPELTQQMFDSKNMMAACDPRHGRYLTVAAIFRGRMSMKEVDEQMLNVQNKNSSYFVEWIPNNVKTAVCDIPPRGLKMSATFIGNSTAIQELFKRISEQFTAMFRRKAFLHWYTGEGMDEMEFTEAESNMNDLVSEYQQYQDATSITVCVRKRPISRKEVNRKEIDVISVPRKDMLIVHEPRSKVDLTKFLENHKFRFDYAFNDTCDNAMVYKYTAKPLVKTIFEGGMATCFAYGQTGSGKTHTMGGEFNGKVQDCKNGIYAMAAKDVFVTLNMPRYRAMNLVVSASFFEIYSGKVFDLLSDKQKLRVLEDGKQQVQVVGLTEKVVDGVEEVLKLIQHGNAARTSGQTSANSNSSRSHAVFQIVLRPQGSTKIHGKFSFIDLAGNERGVDTSSADRQTRMEGAEINKSLLALKECIRALGKQSAHLPFRVSKLTQVLRDSFIGEKSKTCMIAMISPGLSSCEHTLNTLRYADRVKELVVK

B-factor: mean 125.14, std 66.79, range [27.97, 220.03]

CATH classification: 3.40.50.1440 (+2 more: 3.30.1330.20, 1.10.287.600)

Nearest PDB structures (foldseek):
  4x1i-assembly1_B  TM=9.750E-01  e=6.297E-71  Ovis aries
  7ung-assembly1_LJ  TM=9.503E-01  e=2.407E-71  Homo sapiens
  7qup-assembly1_1D  TM=9.534E-01  e=3.893E-71  Drosophila melanogaster
  8v2j-assembly1_B  TM=9.504E-01  e=1.082E-70  Homo sapiens
  9c6r-assembly1_B  TM=9.761E-01  e=2.278E-68  Gallus gallus

Solvent-accessible surface area: 83167 Å² total; per-residue (Å²): 170,184,26,7,8,6,3,2,4,2,83,24,0,1,30,5,4,51,12,0,4,46,7,7,2,74,32,49,30,22,91,71,66,0,88,41,54,117,122,198,18,174,37,44,66,149,66,60,31,51,7,11,2,27,79,48,86,74,50,52,10,39,2,6,0,6,5,4,1,1,39,20,80,11,0,67,98,13,103,97,33,83,36,140,114,8,14,112,93,64,25,25,10,50,6,96,60,30,2,4,15,4,22,3,36,0,36,23,59,33,2,96,149,18,10,85,68,4,43,53,51,15,144,88,11,50,139,116,13,131,16,36,58,0,4,15,0,5,0,19,5,1,14,15,13,3,0,0,7,0,0,18,12,1,67,86,12,40,133,70,73,44,184,40,19,7,3,3,12,1,11,22,23,1,68,99,15,21,45,2,0,1,18,9,0,0,0,4,7,0,2,34,35,2,10,144,62,7,43,0,1,4,8,12,0,15,25,0,1,20,36,7,6,120,177,38,41,106,49,65,153,23,17,76,88,40,4,13,70,26,7,2,27,10,8,1,4,25,2,0,8,53,5,18,121,15,68,88,90,14,44,12,87,89,19,28,101,62,0,36,48,63,72,66,0,0,6,0,4,4,11,13,7,28,55,96,28,35,152,197,89,139,160,114,72,74,54,9,37,100,25,9,71,63,3,30,58,46,0,20,60,4,4,114,25,47,15,132,156,20,67,27,6,16,19,3,15,9,4,4,2,100,8,67,79,165,63,6,84,73,14,43,58,75,31,169,121,112,223,46,43,90,30,10,80,127,25,103,89,41,74,65,36,0,8,5,161,34,44,13,31,31,29,119,81,26,62,45,10,134,31,98,67,8,5,2,18,0,12,1,1,18,6,0,21,98,5,10,38,75,20,7,114,65,0,54,57,1,21,63,77,29,4,1,2,16,38,2,1,29,60,6,5,10,9,11,48,0,37,57,0,66,99,41,1,44,30,1,49,119,12,3,112,69,11,25,70,118,125,106,68,18,1,1,19,4,2,1,3,106,30,0,1,74,4,4,15,38,8,28,74,33,3,16,72,12,14,26,15,40,58,88,6,17,22,144,45,138,31,104,71,25,84,137,39,66,55,3,17,24,46,125,65,130,65,82,111,29,49,6,10,5,1,8,1,4,0,58,71,54,11,4,81,49,6,85,88,19,79,44,5,109,20,14,107,81,102,15,74,15,108,3,126,76,37,18,70,62,22,4,0,83,0,17,75,63,39,0,50,92,36,10,104,55,4,25,51,22,1,102,130,19,8,149,94,15,104,16,17,19,0,3,0,2,2,0,23,1,8,11,6,10,2,0,0,3,0,2,20,7,0,42,88,4,63,103,113,51,57,76,61,20,10,6,0,3,0,7,3,39,7,86,128,36,37,90,66,125,58,18,18,9,4,5,2,6,0,1,19,67,0,11,62,17,8,27,2,0,7,0,8,0,23,45,7,3,44,57,11,2,105,149,75,27,146,72,61,121,33,80,108,34,62,7,12,38,5,6,1,33,6,6,3,1,7,4,6,13,5,15,10,88,35,91,24,81,6,15,4,37,38,13,0,5,11,2,5,6,25,56,32,11,4,2,1,2,5,0,17,2,42,26,53,49,159,67,52,140,179,107,201,79,16,63,12,54,96,4,7,123,56,2,38,29,46,118,5,12,3,0,21,29,42,6,148,135,2,86,12,16,0,1,9,1,8,4,5,0,190,33,52,66,104,72,3,54,75,48,7,91,65,12,39,111,152,56,95,61,64,32,22,109,31,9,31,47,6,6,48,45,12,29,7,53,19,56,18,190,65,46,154,66,4,3,7,3,2,3,4,4,12,4,0,26,60,5,2,84,78,25,17,115,89,2,47,57,40,38,182,195,118,36,99,30,118,151,15,66,68,50,55,35,54,88,47,20,3,18,16,0,35,24,4,5,66,36,5,25,58,29,7,124,38,124,82,81,4,0,0,2,0,0,0,3,29,29,0,0,31,4,0,40,13,1,0,39,1,2,5,75,19,10,31,6,86,59,59,0,68,40,52,116,106,90,135,111,28,16,36,122,53,7,14,33,0,0,0,18,105,63,59,114,36,61,8,25,1,9,1,0,0,0,3,0,4,4,9,6,0,36,65,7,96,76,48,101,34,143,84,2,12,70,97,111,2,13,11,42,11,103,22,8,0,2,10,1,7,0,13,0,19,74,46,30,0,138,133,20,8,100,105,0,6,58,35,0,103,112,8,21,118,103,21,119,28,20,40,1,0,0,0,2,1,20,7,10,14,5,9,3,0,0,0,4,0,19,0,0,60,98,0,30,128,80,47,38,208,69,16,4,2,2,12,2,23,8,12,6,24,99,14,20,27,3,0,0,18,5,0,0,2,0,4,3,12,90,5,3,17,108,30,4,52,2,0,9,9,14,3,32,21,4,0,6,43,3,0,121,98,22,6,93,28,116,132,0,23,24,69,24,2,14,48,6,11,1,6,6,0,0,5,3,0,1,22,10,1,26,114,16,47,99,63,4,38,3,75,65,4,36,110,68,2,29,44,117,120,88,5,3,5,0,0,4,1,10,15,4,5,31,12,54,134,83,14,160,179,87,130,31,43,10,54,87,5,0,49,25,0,13,81,28,52,19,4,4,3,74,19,27,3,154,123,16,67,3,4,10,0,1,0,13,2,2,12,90,13,78,56,148,50,1,94,70,7,21,59,67,1,110,99,94,208,74,24,82,39,8,99,96,17,116,120,5,35,49,24,2,3,5,126,57,58,23,33,60,13,96,71,29,36,33,10,174,19,111,49,0,2,0,0,0,0,1,2,19,1,2,13,64,8,3,46,91,4,6,114,23,2,82,55,0,30,60,73,127,1,0,10,61,46,0,49,63,39,41,14,130,95,41,51,0,54,117,8,65,123,34,6,43,39,4,40,118,34,8,121,115,12,11,108,71,106,143,218,63,1,4,1,0,0,0,1,0,2,122,39,0,1,67,2,0,26,63,0,0,60,32,0,2,67,12,2,17,10,40,63,83,2,28,53,133,27,130,48,118,48,12,64,91,34,13,53,1,1,2,37,108,46,134,54,95,86,21,27,1,5,1,0,0,0,6,3,76,30,31,19,0,79,62,11,89,98,32,101,24,15,134,4,10,73,104,110,2,16,18,68,18,133,68,36,12,63,80,8,0,0,46,0,12,92,40,49,0,43,136,23,2,108,54,0,14,76,25,2,85,144,3,11,128,77,23,102,28,13,3,0,2,6,0,0,0,21,5,10,14,4,10,4,0,0,0,0,0,15,0,0,28,71,3,64,108,79,37,88,90,67,5,1,3,0,5,0,12,2,20,7,60,170,55,75,114,30,105,26,17,7,0,0,0,0,0,0,1,17,28,1,12,113,24,10,30,0,0,1,2,0,0,44,42,7,2,50,44,1,0,105,132,21,33,138,67,122,111,27,80,132,36,41,1,17,97,9,1,0,25,0,1,4,2,1,6,0,1,1,4,3,19,6,8,35,2,0,2,4,32,24,2,0,0,0,0,5,0,36,76,54,1,6,1,1,1,0,0,22,0,24,19,39,18,232,41,50,96,137,172,113,77,76,46,0,43,44,3,4,126,16,1,36,56,36,79,5,4,0,1,26,20,28,9,153,106,7,58,10,2,0,0,0,0,1,0,9,1,161,13,9,0,28,36,0,5,63,39,5,27,71,19,21,87,177,50,68,76,80,8,1,92,9,2,25,18,5,2,9,1,0,0,0,24,45,36,27,143,77,68,137,23,0,0,1,0,1,0,0,1,0,0,0,10,55,2,0,87,71,6,10,118,65,0,56,61,33,33,184,188,121,32,91,13,120,147,3,49,60,38,71,12,42,42,8,29,0,30,36,0,26,17,9,0,64,7,0,18,49,38,0,76,62,43,24,72,73,118,83,18,64,0,3,0,17,17,43,76,61,51,210,120,28,99,115,180,181,49,108,59,6,4,43,19,82,151,107,46,36,0,30,0,51,30,72,81,57,98,10,69,129,66,176,89,102,46,85,57,144,27,173,10,75,31,5,0,59,61,111,16,90,7,8,33,0,15,31,67,3,0,52,79,16,4,147,34,1,0,116,23,8,36,0,4,0,1,1,7,2,23,35,36,0,20,12,41,61,1,0,3,0,84,98,92,40,204,87,55,48,8,67,20,0,0,4,1,13,2,1,30,24,4,23,89,11,34,102,66,76,163,26,144,79,82,96,21,45,8,2,0,0,8,2,3,4,37,43,26,77,1,34,2,5,13,38,119,156,99,153,15,116,10,12,10,35,61,151,108,72,26,80,17,59,50,51,42,56,97,96,11,124,16,40,113,56,2,20,134,10,6,124,106,0,31,90,51,29,54,41,28,133,83,96,77,66,44,54,22,14,27,1,6,0,0,2,21,2,5,1,52,41,138,82,49,125,152,90,53,2,42,5,8,0,2,0,0,1,1,9,12,24,41,139,55,81,108,89,11,84,194,99,49,38,62,24,2,14,56,8,4,92,8,2,18,6,1,7,46,1,1,41,8,17,39,108,125,124,28,43,46,24,15,31,49,16,63,0,3,10,29,2,47,21,4,8,54,21,157,129,8,92,2,1,1,1,0,3,1,8,0,5,61,86,20,9,91,17,3,20,16,8,0,102,9,0,55,100,0,72,145,10,129,49,234

InterPro domains:
  IPR000217 Tubulin [PR01161] (10-30)
  IPR000217 Tubulin [PR01161] (53-72)
  IPR000217 Tubulin [PR01161] (95-106)
  IPR000217 Tubulin [PR01161] (108-132)
  IPR000217 Tubulin [PR01161] (134-152)
  IPR000217 Tubulin [PR01161] (153-174)
  IPR000217 Tubulin [PR01161] (178-191)
  IPR000217 Tubulin [PR01161] (192-212)
  IPR000217 Tubulin [PR01161] (380-408)
  IPR000217 Tubulin [PTHR11588] (2-439)
  IPR002452 Alpha tubulin [PR01162] (18-33)
  IPR002452 Alpha tubulin [PR01162] (45-58)
  IPR002452 Alpha tubulin [PR01162] (88-101)
  IPR002452 Alpha tubulin [PR01162] (120-128)
  IPR002452 Alpha tubulin [PR01162] (148-160)
  IPR002452 Alpha tubulin [PR01162] (161-172)
  IPR002452 Alpha tubulin [PR01162] (214-226)
  IPR002452 Alpha tubulin [PR01162] (274-289)
  IPR002452 Alpha tubulin [PR01162] (321-342)
  IPR002452 Alpha tubulin [PR01162] (347-360)

Organism: Sus scrofa (NCBI:txid9823)